Protein AF-0000000082342258 (afdb_homodimer)

Sequence (1936 aa):
MAQPRPCPDQAKRGRPRKYNSTEERKASRAVQQRNQRQSTRAAQRAQEFNQYYSLDVPLSTEIHEAPPTYFPPGEHSIATEIEQLLAPLSPGLGPWEEPMLADPPISPDPAPPILPEGAPNQPTQTDPILDTPGNSHQATEPTLDSVPDPSRSPPTNPADQIHGLAQALTDQLQEHHGCCLQCHAQQEREHETQHAEHPGLGVYLGRVQADGGYPDALSAMTMARREENLAGQTSAARKREIYTGIRPAAADSHPVHVCLDADHQTGSQTGVTFDIDSIMGFAHSLAVAKLGVRWNPTQRPVSDLHSSLYLDPRPVHQVSREGRAHYTRQPVHQIPHYTFGRVVGFEDISLYFLFPRLYREEQQSSRLQEQDFRVWMDQVLLPAIYQHYDGSLVQHYPSSFDHSRFNATARGVEMRSQRVDPVAREQLLFYFLPPDALPLVWTSIQETIQQAGLQQFLDLTILIQGKNLKTLSKAETWEGMMQRFGQHWDNTINPADLSDHCYVDIGKETCPTGTSQVGGPGLLASRLGADPVSPVRPPGQQTLLWRRCCLDSYGAWIQQQHPPQSAPPKQQFYPISLLHDTGSLTLETRRSSPQRRAGLLYTQLYSSVKEVFAAGDVYPFSNPSLETLALDPQLHKTWQHVGGGLSHDPVALVRAYLNMKQRCHAALQGSYMKVFGLREEHRVSLPLYHAIDREFRARHLHQSRLPGVLSGREPFYSLPTSTLLFWIYWNINKFCVGFEMVHSLNDRHFATWEHTRVMMMFLCCLQFSYAGGLVQRVSGCWRDVWFRPDARRPDGLRRCEGLGFQRQMKEYGYAWFLDKLNWDTMTFCQPSAQYMMFNSPSMQTAYRARYAQIRDVRLDFLRVHQAHQWMEEFSSVSPCLDLLQDFLRQLALCVFRKDVFFQVKRLLHPDHAPRALAGEVPLSYDSITDVFLEGAQPIQLLDQRRVAVKSIHSLIAWLWEWKDGRQDMAQPRPCPDQAKRGRPRKYNSTEERKASRAVQQRNQRQSTRAAQRAQEFNQYYSLDVPLSTEIHEAPPTYFPPGEHSIATEIEQLLAPLSPGLGPWEEPMLADPPISPDPAPPILPEGAPNQPTQTDPILDTPGNSHQATEPTLDSVPDPSRSPPTNPADQIHGLAQALTDQLQEHHGCCLQCHAQQEREHETQHAEHPGLGVYLGRVQADGGYPDALSAMTMARREENLAGQTSAARKREIYTGIRPAAADSHPVHVCLDADHQTGSQTGVTFDIDSIMGFAHSLAVAKLGVRWNPTQRPVSDLHSSLYLDPRPVHQVSREGRAHYTRQPVHQIPHYTFGRVVGFEDISLYFLFPRLYREEQQSSRLQEQDFRVWMDQVLLPAIYQHYDGSLVQHYPSSFDHSRFNATARGVEMRSQRVDPVAREQLLFYFLPPDALPLVWTSIQETIQQAGLQQFLDLTILIQGKNLKTLSKAETWEGMMQRFGQHWDNTINPADLSDHCYVDIGKETCPTGTSQVGGPGLLASRLGADPVSPVRPPGQQTLLWRRCCLDSYGAWIQQQHPPQSAPPKQQFYPISLLHDTGSLTLETRRSSPQRRAGLLYTQLYSSVKEVFAAGDVYPFSNPSLETLALDPQLHKTWQHVGGGLSHDPVALVRAYLNMKQRCHAALQGSYMKVFGLREEHRVSLPLYHAIDREFRARHLHQSRLPGVLSGREPFYSLPTSTLLFWIYWNINKFCVGFEMVHSLNDRHFATWEHTRVMMMFLCCLQFSYAGGLVQRVSGCWRDVWFRPDARRPDGLRRCEGLGFQRQMKEYGYAWFLDKLNWDTMTFCQPSAQYMMFNSPSMQTAYRARYAQIRDVRLDFLRVHQAHQWMEEFSSVSPCLDLLQDFLRQLALCVFRKDVFFQVKRLLHPDHAPRALAGEVPLSYDSITDVFLEGAQPIQLLDQRRVAVKSIHSLIAWLWEWKDGRQD

Structure (mmCIF, N/CA/C/O backbone):
data_AF-0000000082342258-model_v1
#
loop_
_entity.id
_entity.type
_entity.pdbx_description
1 polymer 'Uncharacterized protein'
#
loop_
_atom_site.group_PDB
_atom_site.id
_atom_site.type_symbol
_atom_site.label_atom_id
_atom_site.label_alt_id
_atom_site.label_comp_id
_atom_site.label_asym_id
_atom_site.label_entity_id
_atom_site.label_seq_id
_atom_site.pdbx_PDB_ins_code
_atom_site.Cartn_x
_atom_site.Cartn_y
_atom_site.Cartn_z
_atom_site.occupancy
_atom_site.B_iso_or_equiv
_atom_site.auth_seq_id
_atom_site.auth_comp_id
_atom_site.auth_asym_id
_atom_site.auth_atom_id
_atom_site.pdbx_PDB_model_num
ATOM 1 N N . MET A 1 1 ? -3.514 110.688 11.539 1 24.7 1 MET A N 1
ATOM 2 C CA . MET A 1 1 ? -3.609 109.5 12.375 1 24.7 1 MET A CA 1
ATOM 3 C C . MET A 1 1 ? -2.391 108.625 12.188 1 24.7 1 MET A C 1
ATOM 5 O O . MET A 1 1 ? -2.072 108.188 11.062 1 24.7 1 MET A O 1
ATOM 9 N N . ALA A 1 2 ? -1.488 108.562 13.109 1 25.2 2 ALA A N 1
ATOM 10 C CA . ALA A 1 2 ? -0.029 108.625 13.062 1 25.2 2 ALA A CA 1
ATOM 11 C C . ALA A 1 2 ? 0.555 107.25 12.898 1 25.2 2 ALA A C 1
ATOM 13 O O . ALA A 1 2 ? 0.063 106.25 13.5 1 25.2 2 ALA A O 1
ATOM 14 N N . GLN A 1 3 ? 1.097 106.875 11.719 1 27.5 3 GLN A N 1
ATOM 15 C CA . GLN A 1 3 ? 1.539 105.688 11 1 27.5 3 GLN A CA 1
ATOM 16 C C . GLN A 1 3 ? 2.635 104.938 11.773 1 27.5 3 GLN A C 1
ATOM 18 O O . GLN A 1 3 ? 3.77 105.438 11.852 1 27.5 3 GLN A O 1
ATOM 23 N N . PRO A 1 4 ? 2.168 104.562 13.055 1 26.78 4 PRO A N 1
ATOM 24 C CA . PRO A 1 4 ? 3.324 104.438 13.945 1 26.78 4 PRO A CA 1
ATOM 25 C C . PRO A 1 4 ? 4.387 103.5 13.414 1 26.78 4 PRO A C 1
ATOM 27 O O . PRO A 1 4 ? 4.078 102.562 12.625 1 26.78 4 PRO A O 1
ATOM 30 N N . ARG A 1 5 ? 5.613 103.875 13.398 1 27.83 5 ARG A N 1
ATOM 31 C CA . ARG A 1 5 ? 6.902 103.562 12.812 1 27.83 5 ARG A CA 1
ATOM 32 C C . ARG A 1 5 ? 7.367 102.188 13.297 1 27.83 5 ARG A C 1
ATOM 34 O O . ARG A 1 5 ? 7.07 101.75 14.422 1 27.83 5 ARG A O 1
ATOM 41 N N . PRO A 1 6 ? 7.797 101.312 12.352 1 27.89 6 PRO A N 1
ATOM 42 C CA . PRO A 1 6 ? 8.062 99.938 12.188 1 27.89 6 PRO A CA 1
ATOM 43 C C . PRO A 1 6 ? 9.164 99.375 13.117 1 27.89 6 PRO A C 1
ATOM 45 O O . PRO A 1 6 ? 10.266 99.938 13.133 1 27.89 6 PRO A O 1
ATOM 48 N N . CYS A 1 7 ? 8.75 99.125 14.391 1 24.73 7 CYS A N 1
ATOM 49 C CA . CYS A 1 7 ? 9.664 99 15.516 1 24.73 7 CYS A CA 1
ATOM 50 C C . CYS A 1 7 ? 10.852 98.125 15.164 1 24.73 7 CYS A C 1
ATOM 52 O O . CYS A 1 7 ? 10.711 97.188 14.375 1 24.73 7 CYS A O 1
ATOM 54 N N . PRO A 1 8 ? 12.023 98.438 15.617 1 24.84 8 PRO A N 1
ATOM 55 C CA . PRO A 1 8 ? 13.422 98.125 15.336 1 24.84 8 PRO A CA 1
ATOM 56 C C . PRO A 1 8 ? 13.719 96.625 15.508 1 24.84 8 PRO A C 1
ATOM 58 O O . PRO A 1 8 ? 12.945 95.938 16.125 1 24.84 8 PRO A O 1
ATOM 61 N N . ASP A 1 9 ? 14.875 96.125 15.016 1 23.52 9 ASP A N 1
ATOM 62 C CA . ASP A 1 9 ? 15.602 95 14.469 1 23.52 9 ASP A CA 1
ATOM 63 C C . ASP A 1 9 ? 16.016 94 15.57 1 23.52 9 ASP A C 1
ATOM 65 O O . ASP A 1 9 ? 16.797 94.375 16.453 1 23.52 9 ASP A O 1
ATOM 69 N N . GLN A 1 10 ? 15.094 93.375 16.234 1 23.95 10 GLN A N 1
ATOM 70 C CA . GLN A 1 10 ? 15.336 92.562 17.438 1 23.95 10 GLN A CA 1
ATOM 71 C C . GLN A 1 10 ? 16.516 91.625 17.25 1 23.95 10 GLN A C 1
ATOM 73 O O . GLN A 1 10 ? 16.609 90.938 16.25 1 23.95 10 GLN A O 1
ATOM 78 N N . ALA A 1 11 ? 17.578 91.875 17.906 1 25.89 11 ALA A N 1
ATOM 79 C CA . ALA A 1 11 ? 18.938 91.375 18.016 1 25.89 11 ALA A CA 1
ATOM 80 C C . ALA A 1 11 ? 18.953 89.875 18.156 1 25.89 11 ALA A C 1
ATOM 82 O O . ALA A 1 11 ? 18.062 89.312 18.766 1 25.89 11 ALA A O 1
ATOM 83 N N . LYS A 1 12 ? 19.797 89.25 17.312 1 28.06 12 LYS A N 1
ATOM 84 C CA . LYS A 1 12 ? 20.219 87.938 16.844 1 28.06 12 LYS A CA 1
ATOM 85 C C . LYS A 1 12 ? 20.656 87.062 18 1 28.06 12 LYS A C 1
ATOM 87 O O . LYS A 1 12 ? 21.766 87.25 18.531 1 28.06 12 LYS A O 1
ATOM 92 N N . ARG A 1 13 ? 19.797 86.812 18.969 1 29.53 13 ARG A N 1
ATOM 93 C CA . ARG A 1 13 ? 20.219 86.125 20.156 1 29.53 13 ARG A CA 1
ATOM 94 C C . ARG A 1 13 ? 20.969 84.812 19.797 1 29.53 13 ARG A C 1
ATOM 96 O O . ARG A 1 13 ? 20.609 84.125 18.844 1 29.53 13 ARG A O 1
ATOM 103 N N . GLY A 1 14 ? 22.234 84.75 20.062 1 26.38 14 GLY A N 1
ATOM 104 C CA . GLY A 1 14 ? 23.312 83.812 19.812 1 26.38 14 GLY A CA 1
ATOM 105 C C . GLY A 1 14 ? 22.953 82.375 20.141 1 26.38 14 GLY A C 1
ATOM 106 O O . GLY A 1 14 ? 21.953 82.125 20.828 1 26.38 14 GLY A O 1
ATOM 107 N N . ARG A 1 15 ? 23.375 81.438 19.281 1 32.28 15 ARG A N 1
ATOM 108 C CA . ARG A 1 15 ? 23.094 80 19.109 1 32.28 15 ARG A CA 1
ATOM 109 C C . ARG A 1 15 ? 23.281 79.25 20.406 1 32.28 15 ARG A C 1
ATOM 111 O O . ARG A 1 15 ? 24.281 79.375 21.094 1 32.28 15 ARG A O 1
ATOM 118 N N . PRO A 1 16 ? 22.203 78.875 20.984 1 37.62 16 PRO A N 1
ATOM 119 C CA . PRO A 1 16 ? 22.359 78.188 22.266 1 37.62 16 PRO A CA 1
ATOM 120 C C . PRO A 1 16 ? 23.406 77.062 22.219 1 37.62 16 PRO A C 1
ATOM 122 O O . PRO A 1 16 ? 23.656 76.5 21.156 1 37.62 16 PRO A O 1
ATOM 125 N N . ARG A 1 17 ? 24.5 77.062 23.094 1 40.22 17 ARG A N 1
ATOM 126 C CA . ARG A 1 17 ? 25.672 76.188 23.188 1 40.22 17 ARG A CA 1
ATOM 127 C C . ARG A 1 17 ? 25.25 74.688 23.266 1 40.22 17 ARG A C 1
ATOM 129 O O . ARG A 1 17 ? 24.469 74.312 24.141 1 40.22 17 ARG A O 1
ATOM 136 N N . LYS A 1 18 ? 25.156 74.125 22.109 1 43.22 18 LYS A N 1
ATOM 137 C CA . LYS A 1 18 ? 24.656 72.812 21.875 1 43.22 18 LYS A CA 1
ATOM 138 C C . LYS A 1 18 ? 25.219 71.812 22.906 1 43.22 18 LYS A C 1
ATOM 140 O O . LYS A 1 18 ? 24.547 70.812 23.266 1 43.22 18 LYS A O 1
ATOM 145 N N . TYR A 1 19 ? 26.516 71.875 23.047 1 48.44 19 TYR A N 1
ATOM 146 C CA . TYR A 1 19 ? 27.141 70.875 23.906 1 48.44 19 TYR A CA 1
ATOM 147 C C . TYR A 1 19 ? 27.375 71.438 25.312 1 48.44 19 TYR A C 1
ATOM 149 O O . TYR A 1 19 ? 27.812 72.562 25.469 1 48.44 19 TYR A O 1
ATOM 157 N N . ASN A 1 20 ? 26.75 71.125 26.328 1 47.38 20 ASN A N 1
ATOM 158 C CA . ASN A 1 20 ? 26.891 71.75 27.656 1 47.38 20 ASN A CA 1
ATOM 159 C C . ASN A 1 20 ? 28.312 71.562 28.188 1 47.38 20 ASN A C 1
ATOM 161 O O . ASN A 1 20 ? 28.75 72.375 29.047 1 47.38 20 ASN A O 1
ATOM 165 N N . SER A 1 21 ? 29.016 70.438 28.281 1 47.12 21 SER A N 1
ATOM 166 C CA . SER A 1 21 ? 30.391 70.312 28.719 1 47.12 21 SER A CA 1
ATOM 167 C C . SER A 1 21 ? 31.266 69.688 27.609 1 47.12 21 SER A C 1
ATOM 169 O O . SER A 1 21 ? 30.75 69.125 26.641 1 47.12 21 SER A O 1
ATOM 171 N N . THR A 1 22 ? 32.656 70.062 27.562 1 53.72 22 THR A N 1
ATOM 172 C CA . THR A 1 22 ? 33.688 69.625 26.641 1 53.72 22 THR A CA 1
ATOM 173 C C . THR A 1 22 ? 33.719 68.062 26.562 1 53.72 22 THR A C 1
ATOM 175 O O . THR A 1 22 ? 34 67.5 25.5 1 53.72 22 THR A O 1
ATOM 178 N N . GLU A 1 23 ? 33.625 67.5 27.641 1 57.41 23 GLU A N 1
ATOM 179 C CA . GLU A 1 23 ? 33.75 66.062 27.734 1 57.41 23 GLU A CA 1
ATOM 180 C C . GLU A 1 23 ? 32.656 65.312 26.969 1 57.41 23 GLU A C 1
ATOM 182 O O . GLU A 1 23 ? 32.906 64.312 26.297 1 57.41 23 GLU A O 1
ATOM 187 N N . GLU A 1 24 ? 31.469 65.875 27.062 1 57.12 24 GLU A N 1
ATOM 188 C CA . GLU A 1 24 ? 30.344 65.312 26.328 1 57.12 24 GLU A CA 1
ATOM 189 C C . GLU A 1 24 ? 30.547 65.375 24.828 1 57.12 24 GLU A C 1
ATOM 191 O O . GLU A 1 24 ? 30.203 64.5 24.078 1 57.12 24 GLU A O 1
ATOM 196 N N . ARG A 1 25 ? 31.125 66.5 24.375 1 56.03 25 ARG A N 1
ATOM 197 C CA . ARG A 1 25 ? 31.469 66.688 22.969 1 56.03 25 ARG A CA 1
ATOM 198 C C . ARG A 1 25 ? 32.469 65.625 22.5 1 56.03 25 ARG A C 1
ATOM 200 O O . ARG A 1 25 ? 32.344 65.062 21.406 1 56.03 25 ARG A O 1
ATOM 207 N N . LYS A 1 26 ? 33.469 65.438 23.266 1 57.66 26 LYS A N 1
ATOM 208 C CA . LYS A 1 26 ? 34.5 64.438 22.906 1 57.66 26 LYS A CA 1
ATOM 209 C C . LYS A 1 26 ? 33.906 63.031 22.812 1 57.66 26 LYS A C 1
ATOM 211 O O . LYS A 1 26 ? 34.219 62.25 21.891 1 57.66 26 LYS A O 1
ATOM 216 N N . ALA A 1 27 ? 33.031 62.688 23.797 1 57.09 27 ALA A N 1
ATOM 217 C CA . ALA A 1 27 ? 32.375 61.375 23.797 1 57.09 27 ALA A CA 1
ATOM 218 C C . ALA A 1 27 ? 31.5 61.219 22.562 1 57.09 27 ALA A C 1
ATOM 220 O O . ALA A 1 27 ? 31.5 60.156 21.922 1 57.09 27 ALA A O 1
ATOM 221 N N . SER A 1 28 ? 30.797 62.312 22.219 1 56.91 28 SER A N 1
ATOM 222 C CA . SER A 1 28 ? 29.938 62.25 21.047 1 56.91 28 SER A CA 1
ATOM 223 C C . SER A 1 28 ? 30.766 62.156 19.766 1 56.91 28 SER A C 1
ATOM 225 O O . SER A 1 28 ? 30.422 61.406 18.844 1 56.91 28 SER A O 1
ATOM 227 N N . ARG A 1 29 ? 31.844 62.969 19.719 1 54.19 29 ARG A N 1
ATOM 228 C CA . ARG A 1 29 ? 32.75 62.875 18.578 1 54.19 29 ARG A CA 1
ATOM 229 C C . ARG A 1 29 ? 33.375 61.469 18.469 1 54.19 29 ARG A C 1
ATOM 231 O O . ARG A 1 29 ? 33.531 60.938 17.359 1 54.19 29 ARG A O 1
ATOM 238 N N . ALA A 1 30 ? 33.781 60.938 19.641 1 54.09 30 ALA A N 1
ATOM 239 C CA . ALA A 1 30 ? 34.344 59.625 19.625 1 54.09 30 ALA A CA 1
ATOM 240 C C . ALA A 1 30 ? 33.344 58.594 19.109 1 54.09 30 ALA A C 1
ATOM 242 O O . ALA A 1 30 ? 33.688 57.688 18.328 1 54.09 30 ALA A O 1
ATOM 243 N N . VAL A 1 31 ? 32.094 58.719 19.531 1 52.66 31 VAL A N 1
ATOM 244 C CA . VAL A 1 31 ? 31.047 57.812 19.062 1 52.66 31 VAL A CA 1
ATOM 245 C C . VAL A 1 31 ? 30.797 58.031 17.578 1 52.66 31 VAL A C 1
ATOM 247 O O . VAL A 1 31 ? 30.656 57.094 16.812 1 52.66 31 VAL A O 1
ATOM 250 N N . GLN A 1 32 ? 30.828 59.375 17.125 1 55.03 32 GLN A N 1
ATOM 251 C CA . GLN A 1 32 ? 30.641 59.656 15.711 1 55.03 32 GLN A CA 1
ATOM 252 C C . GLN A 1 32 ? 31.797 59.125 14.883 1 55.03 32 GLN A C 1
ATOM 254 O O . GLN A 1 32 ? 31.594 58.562 13.805 1 55.03 32 GLN A O 1
ATOM 259 N N . GLN A 1 33 ? 33.031 59.375 15.398 1 54.47 33 GLN A N 1
ATOM 260 C CA . GLN A 1 33 ? 34.188 58.844 14.68 1 54.47 33 GLN A CA 1
ATOM 261 C C . GLN A 1 33 ? 34.156 57.312 14.648 1 54.47 33 GLN A C 1
ATOM 263 O O . GLN A 1 33 ? 34.5 56.719 13.633 1 54.47 33 GLN A O 1
ATOM 268 N N . ARG A 1 34 ? 33.781 56.656 15.773 1 48.75 34 ARG A N 1
ATOM 269 C CA . ARG A 1 34 ? 33.625 55.219 15.797 1 48.75 34 ARG A CA 1
ATOM 270 C C . ARG A 1 34 ? 32.562 54.75 14.82 1 48.75 34 ARG A C 1
ATOM 272 O O . ARG A 1 34 ? 32.75 53.781 14.078 1 48.75 34 ARG A O 1
ATOM 279 N N . ASN A 1 35 ? 31.438 55.5 14.828 1 48.19 35 ASN A N 1
ATOM 280 C CA . ASN A 1 35 ? 30.375 55.188 13.883 1 48.19 35 ASN A CA 1
ATOM 281 C C . ASN A 1 35 ? 30.812 55.375 12.438 1 48.19 35 ASN A C 1
ATOM 283 O O . ASN A 1 35 ? 30.516 54.562 11.562 1 48.19 35 ASN A O 1
ATOM 287 N N . GLN A 1 36 ? 31.578 56.531 12.172 1 51.56 36 GLN A N 1
ATOM 288 C CA . GLN A 1 36 ? 32.094 56.75 10.828 1 51.56 36 GLN A CA 1
ATOM 289 C C . GLN A 1 36 ? 33.094 55.719 10.422 1 51.56 36 GLN A C 1
ATOM 291 O O . GLN A 1 36 ? 33.094 55.219 9.289 1 51.56 36 GLN A O 1
ATOM 296 N N . ARG A 1 37 ? 34.031 55.375 11.344 1 47.38 37 ARG A N 1
ATOM 297 C CA . ARG A 1 37 ? 35 54.312 11.039 1 47.38 37 ARG A CA 1
ATOM 298 C C . ARG A 1 37 ? 34.281 52.969 10.828 1 47.38 37 ARG A C 1
ATOM 300 O O . ARG A 1 37 ? 34.656 52.219 9.922 1 47.38 37 ARG A O 1
ATOM 307 N N . GLN A 1 38 ? 33.281 52.75 11.641 1 44.03 38 GLN A N 1
ATOM 308 C CA . GLN A 1 38 ? 32.531 51.531 11.469 1 44.03 38 GLN A CA 1
ATOM 309 C C . GLN A 1 38 ? 31.734 51.531 10.164 1 44.03 38 GLN A C 1
ATOM 311 O O . GLN A 1 38 ? 31.656 50.531 9.453 1 44.03 38 GLN A O 1
ATOM 316 N N . SER A 1 39 ? 31.203 52.719 9.797 1 46.47 39 SER A N 1
ATOM 317 C CA . SER A 1 39 ? 30.5 52.844 8.523 1 46.47 39 SER A CA 1
ATOM 318 C C . SER A 1 39 ? 31.453 52.719 7.344 1 46.47 39 SER A C 1
ATOM 320 O O . SER A 1 39 ? 31.141 52.094 6.336 1 46.47 39 SER A O 1
ATOM 322 N N . THR A 1 40 ? 32.625 53.375 7.406 1 47.75 40 THR A N 1
ATOM 323 C CA . THR A 1 40 ? 33.594 53.281 6.328 1 47.75 40 THR A CA 1
ATOM 324 C C . THR A 1 40 ? 34.125 51.844 6.242 1 47.75 40 THR A C 1
ATOM 326 O O . THR A 1 40 ? 34.312 51.312 5.145 1 47.75 40 THR A O 1
ATOM 329 N N . ARG A 1 41 ? 34.375 51.25 7.395 1 41.66 41 ARG A N 1
ATOM 330 C CA . ARG A 1 41 ? 34.812 49.875 7.379 1 41.66 41 ARG A CA 1
ATOM 331 C C . ARG A 1 41 ? 33.719 48.938 6.902 1 41.66 41 ARG A C 1
ATOM 333 O O . ARG A 1 41 ? 33.969 47.969 6.164 1 41.66 41 ARG A O 1
ATOM 340 N N . ALA A 1 42 ? 32.5 49.219 7.227 1 42.44 42 ALA A N 1
ATOM 341 C CA . ALA A 1 42 ? 31.375 48.438 6.703 1 42.44 42 ALA A CA 1
ATOM 342 C C . ALA A 1 42 ? 31.219 48.656 5.199 1 42.44 42 ALA A C 1
ATOM 344 O O . ALA A 1 42 ? 30.969 47.688 4.461 1 42.44 42 ALA A O 1
ATOM 345 N N . ALA A 1 43 ? 31.391 49.875 4.684 1 45.62 43 ALA A N 1
ATOM 346 C CA . ALA A 1 43 ? 31.375 50.125 3.246 1 45.62 43 ALA A CA 1
ATOM 347 C C . ALA A 1 43 ? 32.562 49.438 2.557 1 45.62 43 ALA A C 1
ATOM 349 O O . ALA A 1 43 ? 32.406 48.875 1.481 1 45.62 43 ALA A O 1
ATOM 350 N N . GLN A 1 44 ? 33.75 49.531 3.137 1 43.47 44 GLN A N 1
ATOM 351 C CA . GLN A 1 44 ? 34.906 48.875 2.562 1 43.47 44 GLN A CA 1
ATOM 352 C C . GLN A 1 44 ? 34.75 47.344 2.625 1 43.47 44 GLN A C 1
ATOM 354 O O . GLN A 1 44 ? 35.062 46.656 1.663 1 43.47 44 GLN A O 1
ATOM 359 N N . ARG A 1 45 ? 34.188 46.875 3.67 1 38.62 45 ARG A N 1
ATOM 360 C CA . ARG A 1 45 ? 33.906 45.438 3.748 1 38.62 45 ARG A CA 1
ATOM 361 C C . ARG A 1 45 ? 32.844 45.031 2.707 1 38.62 45 ARG A C 1
ATOM 363 O O . ARG A 1 45 ? 33 44 2.074 1 38.62 45 ARG A O 1
ATOM 370 N N . ALA A 1 46 ? 31.859 45.875 2.492 1 39.31 46 ALA A N 1
ATOM 371 C CA . ALA A 1 46 ? 30.875 45.594 1.446 1 39.31 46 ALA A CA 1
ATOM 372 C C . ALA A 1 46 ? 31.531 45.625 0.065 1 39.31 46 ALA A C 1
ATOM 374 O O . ALA A 1 46 ? 31.219 44.781 -0.789 1 39.31 46 ALA A O 1
ATOM 375 N N . GLN A 1 47 ? 32.406 46.625 -0.209 1 39.53 47 GLN A N 1
ATOM 376 C CA . GLN A 1 47 ? 33.125 46.656 -1.48 1 39.53 47 GLN A CA 1
ATOM 377 C C . GLN A 1 47 ? 34.062 45.469 -1.627 1 39.53 47 GLN A C 1
ATOM 379 O O . GLN A 1 47 ? 34.125 44.844 -2.693 1 39.53 47 GLN A O 1
ATOM 384 N N . GLU A 1 48 ? 34.781 45.156 -0.671 1 35.5 48 GLU A N 1
ATOM 385 C CA . GLU A 1 48 ? 35.719 44.031 -0.703 1 35.5 48 GLU A CA 1
ATOM 386 C C . GLU A 1 48 ? 35 42.688 -0.783 1 35.5 48 GLU A C 1
ATOM 388 O O . GLU A 1 48 ? 35.406 41.812 -1.523 1 35.5 48 GLU A O 1
ATOM 393 N N . PHE A 1 49 ? 33.875 42.594 -0.067 1 31.5 49 PHE A N 1
ATOM 394 C CA . PHE A 1 49 ? 33 41.438 -0.268 1 31.5 49 PHE A CA 1
ATOM 395 C C . PHE A 1 49 ? 32.562 41.312 -1.726 1 31.5 49 PHE A C 1
ATOM 397 O O . PHE A 1 49 ? 32.656 40.25 -2.324 1 31.5 49 PHE A O 1
ATOM 404 N N . ASN A 1 50 ? 32.188 42.438 -2.357 1 34.16 50 ASN A N 1
ATOM 405 C CA . ASN A 1 50 ? 31.859 42.406 -3.779 1 34.16 50 ASN A CA 1
ATOM 406 C C . ASN A 1 50 ? 33.062 42 -4.617 1 34.16 50 ASN A C 1
ATOM 408 O O . ASN A 1 50 ? 32.938 41.312 -5.617 1 34.16 50 ASN A O 1
ATOM 412 N N . GLN A 1 51 ? 34.281 42.5 -4.305 1 32.81 51 GLN A N 1
ATOM 413 C CA . GLN A 1 51 ? 35.469 42.125 -5.066 1 32.81 51 GLN A CA 1
ATOM 414 C C . GLN A 1 51 ? 35.812 40.656 -4.879 1 32.81 51 GLN A C 1
ATOM 416 O O . GLN A 1 51 ? 36.25 40 -5.82 1 32.81 51 GLN A O 1
ATOM 421 N N . TYR A 1 52 ? 35.75 40.188 -3.631 1 32.41 52 TYR A N 1
ATOM 422 C CA . TYR A 1 52 ? 36.094 38.812 -3.375 1 32.41 52 TYR A CA 1
ATOM 423 C C . TYR A 1 52 ? 35.188 37.875 -4.141 1 32.41 52 TYR A C 1
ATOM 425 O O . TYR A 1 52 ? 35.625 36.844 -4.652 1 32.41 52 TYR A O 1
ATOM 433 N N . TYR A 1 53 ? 33.844 38.125 -4.039 1 30.33 53 TYR A N 1
ATOM 434 C CA . TYR A 1 53 ? 32.938 37.25 -4.773 1 30.33 53 TYR A CA 1
ATOM 435 C C . TYR A 1 53 ? 33 37.531 -6.27 1 30.33 53 TYR A C 1
ATOM 437 O O . TYR A 1 53 ? 32.25 36.906 -7.047 1 30.33 53 TYR A O 1
ATOM 445 N N . SER A 1 54 ? 33.625 38.688 -6.582 1 27.83 54 SER A N 1
ATOM 446 C CA . SER A 1 54 ? 33.875 38.844 -8.016 1 27.83 54 SER A CA 1
ATOM 447 C C . SER A 1 54 ? 35.031 37.938 -8.461 1 27.83 54 SER A C 1
ATOM 449 O O . SER A 1 54 ? 36.031 37.812 -7.742 1 27.83 54 SER A O 1
ATOM 451 N N . LEU A 1 55 ? 34.812 37 -9.297 1 30.7 55 LEU A N 1
ATOM 452 C CA . LEU A 1 55 ? 35.562 35.906 -9.859 1 30.7 55 LEU A CA 1
ATOM 453 C C . LEU A 1 55 ? 36.969 36.375 -10.305 1 30.7 55 LEU A C 1
ATOM 455 O O . LEU A 1 55 ? 37.812 35.531 -10.625 1 30.7 55 LEU A O 1
ATOM 459 N N . ASP A 1 56 ? 37.156 37.719 -10.641 1 29.72 56 ASP A N 1
ATOM 460 C CA . ASP A 1 56 ? 38.25 37.938 -11.586 1 29.72 56 ASP A CA 1
ATOM 461 C C . ASP A 1 56 ? 39.594 37.938 -10.867 1 29.72 56 ASP A C 1
ATOM 463 O O . ASP A 1 56 ? 40.594 38.438 -11.414 1 29.72 56 ASP A O 1
ATOM 467 N N . VAL A 1 57 ? 39.625 37.969 -9.547 1 28.42 57 VAL A N 1
ATOM 468 C CA . VAL A 1 57 ? 40.969 38.281 -9.125 1 28.42 57 VAL A CA 1
ATOM 469 C C . VAL A 1 57 ? 41.875 37.031 -9.32 1 28.42 57 VAL A C 1
ATOM 471 O O . VAL A 1 57 ? 41.531 35.969 -8.852 1 28.42 57 VAL A O 1
ATOM 474 N N . PRO A 1 58 ? 42.875 37.062 -10.266 1 27.34 58 PRO A N 1
ATOM 475 C CA . PRO A 1 58 ? 43.844 36 -10.508 1 27.34 58 PRO A CA 1
ATOM 476 C C . PRO A 1 58 ? 44.594 35.594 -9.25 1 27.34 58 PRO A C 1
ATOM 478 O O . PRO A 1 58 ? 45.125 36.469 -8.539 1 27.34 58 PRO A O 1
ATOM 481 N N . LEU A 1 59 ? 44.125 34.656 -8.492 1 27.52 59 LEU A N 1
ATOM 482 C CA . LEU A 1 59 ? 44.875 34.125 -7.375 1 27.52 59 LEU A CA 1
ATOM 483 C C . LEU A 1 59 ? 46.344 33.906 -7.766 1 27.52 59 LEU A C 1
ATOM 485 O O . LEU A 1 59 ? 46.656 33.156 -8.68 1 27.52 59 LEU A O 1
ATOM 489 N N . SER A 1 60 ? 47.156 34.969 -7.77 1 25.64 60 SER A N 1
ATOM 490 C CA . SER A 1 60 ? 48.625 34.812 -7.906 1 25.64 60 SER A CA 1
ATOM 491 C C . SER A 1 60 ? 49.156 33.812 -6.906 1 25.64 60 SER A C 1
ATOM 493 O O . SER A 1 60 ? 49 33.969 -5.695 1 25.64 60 SER A O 1
ATOM 495 N N . THR A 1 61 ? 49.188 32.531 -7.223 1 25.31 61 THR A N 1
ATOM 496 C CA . THR A 1 61 ? 49.688 31.328 -6.531 1 25.31 61 THR A CA 1
ATOM 497 C C . THR A 1 61 ? 51.156 31.484 -6.156 1 25.31 61 THR A C 1
ATOM 499 O O . THR A 1 61 ? 51.844 30.484 -5.902 1 25.31 61 THR A O 1
ATOM 502 N N . GLU A 1 62 ? 51.75 32.625 -6.137 1 26.16 62 GLU A N 1
ATOM 503 C CA . GLU A 1 62 ? 53.188 32.562 -5.754 1 26.16 62 GLU A CA 1
ATOM 504 C C . GLU A 1 62 ? 53.312 32.156 -4.293 1 26.16 62 GLU A C 1
ATOM 506 O O . GLU A 1 62 ? 53 32.938 -3.387 1 26.16 62 GLU A O 1
ATOM 511 N N . ILE A 1 63 ? 53.125 30.891 -3.98 1 26.12 63 ILE A N 1
ATOM 512 C CA . ILE A 1 63 ? 53.406 30.328 -2.664 1 26.12 63 ILE A CA 1
ATOM 513 C C . ILE A 1 63 ? 54.875 30.547 -2.312 1 26.12 63 ILE A C 1
ATOM 515 O O . ILE A 1 63 ? 55.75 30.016 -2.982 1 26.12 63 ILE A O 1
ATOM 519 N N . HIS A 1 64 ? 55.281 31.672 -1.828 1 24.61 64 HIS A N 1
ATOM 520 C CA . HIS A 1 64 ? 56.594 31.828 -1.244 1 24.61 64 HIS A CA 1
ATOM 521 C C . HIS A 1 64 ? 56.844 30.781 -0.168 1 24.61 64 HIS A C 1
ATOM 523 O O . HIS A 1 64 ? 55.969 30.5 0.664 1 24.61 64 HIS A O 1
ATOM 529 N N . GLU A 1 65 ? 57.781 29.828 -0.382 1 27.03 65 GLU A N 1
ATOM 530 C CA . GLU A 1 65 ? 58.312 28.703 0.401 1 27.03 65 GLU A CA 1
ATOM 531 C C . GLU A 1 65 ? 58.844 29.188 1.75 1 27.03 65 GLU A C 1
ATOM 533 O O . GLU A 1 65 ? 60.031 29.578 1.864 1 27.03 65 GLU A O 1
ATOM 538 N N . ALA A 1 66 ? 58.219 30.078 2.504 1 28.25 66 ALA A N 1
ATOM 539 C CA . ALA A 1 66 ? 58.875 30.344 3.783 1 28.25 66 ALA A CA 1
ATOM 540 C C . ALA A 1 66 ? 58.875 29.109 4.672 1 28.25 66 ALA A C 1
ATOM 542 O O . ALA A 1 66 ? 57.938 28.312 4.648 1 28.25 66 ALA A O 1
ATOM 543 N N . PRO A 1 67 ? 60.094 28.656 5.195 1 27.45 67 PRO A N 1
ATOM 544 C CA . PRO A 1 67 ? 60.312 27.484 6.051 1 27.45 67 PRO A CA 1
ATOM 545 C C . PRO A 1 67 ? 59.344 27.453 7.23 1 27.45 67 PRO A C 1
ATOM 547 O O . PRO A 1 67 ? 58.938 28.5 7.746 1 27.45 67 PRO A O 1
ATOM 550 N N . PRO A 1 68 ? 58.625 26.359 7.402 1 27.88 68 PRO A N 1
ATOM 551 C CA . PRO A 1 68 ? 57.656 26.234 8.484 1 27.88 68 PRO A CA 1
ATOM 552 C C . PRO A 1 68 ? 58.25 26.484 9.859 1 27.88 68 PRO A C 1
ATOM 554 O O . PRO A 1 68 ? 59.312 25.938 10.172 1 27.88 68 PRO A O 1
ATOM 557 N N . THR A 1 69 ? 58.281 27.656 10.438 1 26.7 69 THR A N 1
ATOM 558 C CA . THR A 1 69 ? 58.719 27.938 11.805 1 26.7 69 THR A CA 1
ATOM 559 C C . THR A 1 69 ? 58.031 27 12.789 1 26.7 69 THR A C 1
ATOM 561 O O . THR A 1 69 ? 56.812 26.938 12.852 1 26.7 69 THR A O 1
ATOM 564 N N . TYR A 1 70 ? 58.781 25.922 13.227 1 26.44 70 TYR A N 1
ATOM 565 C CA . TYR A 1 70 ? 58.406 24.953 14.258 1 26.44 70 TYR A CA 1
ATOM 566 C C . TYR A 1 70 ? 58.219 25.641 15.602 1 26.44 70 TYR A C 1
ATOM 568 O O . TYR A 1 70 ? 59.125 26.312 16.094 1 26.44 70 TYR A O 1
ATOM 576 N N . PHE A 1 71 ? 57.062 26 16.094 1 28.78 71 PHE A N 1
ATOM 577 C CA . PHE A 1 71 ? 56.875 26.547 17.438 1 28.78 71 PHE A CA 1
ATOM 578 C C . PHE A 1 71 ? 56.938 25.453 18.484 1 28.78 71 PHE A C 1
ATOM 580 O O . PHE A 1 71 ? 56.312 24.406 18.328 1 28.78 71 PHE A O 1
ATOM 587 N N . PRO A 1 72 ? 57.938 25.453 19.281 1 28.25 72 PRO A N 1
ATOM 588 C CA . PRO A 1 72 ? 58 24.484 20.375 1 28.25 72 PRO A CA 1
ATOM 589 C C . PRO A 1 72 ? 56.719 24.422 21.203 1 28.25 72 PRO A C 1
ATOM 591 O O . PRO A 1 72 ? 56 25.406 21.281 1 28.25 72 PRO A O 1
ATOM 594 N N . PRO A 1 73 ? 56.25 23.234 21.672 1 31.12 73 PRO A N 1
ATOM 595 C CA . PRO A 1 73 ? 54.969 23 22.328 1 31.12 73 PRO A CA 1
ATOM 596 C C . PRO A 1 73 ? 54.688 23.984 23.453 1 31.12 73 PRO A C 1
ATOM 598 O O . PRO A 1 73 ? 53.531 24.109 23.906 1 31.12 73 PRO A O 1
ATOM 601 N N . GLY A 1 74 ? 55.625 24.375 24.359 1 30.98 74 GLY A N 1
ATOM 602 C CA . GLY A 1 74 ? 55.438 25.016 25.656 1 30.98 74 GLY A CA 1
ATOM 603 C C . GLY A 1 74 ? 54.938 26.453 25.547 1 30.98 74 GLY A C 1
ATOM 604 O O . GLY A 1 74 ? 54.594 27.078 26.547 1 30.98 74 GLY A O 1
ATOM 605 N N . GLU A 1 75 ? 55.656 27.266 24.734 1 30.45 75 GLU A N 1
ATOM 606 C CA . GLU A 1 75 ? 55.438 28.703 24.812 1 30.45 75 GLU A CA 1
ATOM 607 C C . GLU A 1 75 ? 54.031 29.078 24.312 1 30.45 75 GLU A C 1
ATOM 609 O O . GLU A 1 75 ? 53.531 28.5 23.344 1 30.45 75 GLU A O 1
ATOM 614 N N . HIS A 1 76 ? 53.188 29.688 25.266 1 31.86 76 HIS A N 1
ATOM 615 C CA . HIS A 1 76 ? 51.844 30.234 25.156 1 31.86 76 HIS A CA 1
ATOM 616 C C . HIS A 1 76 ? 51.625 30.906 23.812 1 31.86 76 HIS A C 1
ATOM 618 O O . HIS A 1 76 ? 52.156 32 23.562 1 31.86 76 HIS A O 1
ATOM 624 N N . SER A 1 77 ? 51.812 30.234 22.766 1 30.64 77 SER A N 1
ATOM 625 C CA . SER A 1 77 ? 51.969 30.625 21.359 1 30.64 77 SER A CA 1
ATOM 626 C C . SER A 1 77 ? 50.875 31.625 20.953 1 30.64 77 SER A C 1
ATOM 628 O O . SER A 1 77 ? 49.875 31.797 21.672 1 30.64 77 SER A O 1
ATOM 630 N N . ILE A 1 78 ? 50.906 31.953 19.672 1 32.19 78 ILE A N 1
ATOM 631 C CA . ILE A 1 78 ? 50.156 32.906 18.891 1 32.19 78 ILE A CA 1
ATOM 632 C C . ILE A 1 78 ? 48.656 32.688 19.125 1 32.19 78 ILE A C 1
ATOM 634 O O . ILE A 1 78 ? 47.844 33.594 18.859 1 32.19 78 ILE A O 1
ATOM 638 N N . ALA A 1 79 ? 48.344 31.531 19.547 1 32.44 79 ALA A N 1
ATOM 639 C CA . ALA A 1 79 ? 46.906 31.281 19.703 1 32.44 79 ALA A CA 1
ATOM 640 C C . ALA A 1 79 ? 46.312 32.156 20.812 1 32.44 79 ALA A C 1
ATOM 642 O O . ALA A 1 79 ? 45.25 32.719 20.656 1 32.44 79 ALA A O 1
ATOM 643 N N . THR A 1 80 ? 47.062 32.25 21.938 1 33.69 80 THR A N 1
ATOM 644 C CA . THR A 1 80 ? 46.562 33.062 23.047 1 33.69 80 THR A CA 1
ATOM 645 C C . THR A 1 80 ? 46.562 34.531 22.688 1 33.69 80 THR A C 1
ATOM 647 O O . THR A 1 80 ? 45.656 35.281 23.125 1 33.69 80 THR A O 1
ATOM 650 N N . GLU A 1 81 ? 47.625 35 22.047 1 30.92 81 GLU A N 1
ATOM 651 C CA . GLU A 1 81 ? 47.656 36.406 21.688 1 30.92 81 GLU A CA 1
ATOM 652 C C . GLU A 1 81 ? 46.594 36.75 20.656 1 30.92 81 GLU A C 1
ATOM 654 O O . GLU A 1 81 ? 45.969 37.812 20.734 1 30.92 81 GLU A O 1
ATOM 659 N N . ILE A 1 82 ? 46.5 35.875 19.656 1 35.44 82 ILE A N 1
ATOM 660 C CA . ILE A 1 82 ? 45.438 36.125 18.672 1 35.44 82 ILE A CA 1
ATOM 661 C C . ILE A 1 82 ? 44.094 35.906 19.312 1 35.44 82 ILE A C 1
ATOM 663 O O . ILE A 1 82 ? 43.125 36.594 18.969 1 35.44 82 ILE A O 1
ATOM 667 N N . GLU A 1 83 ? 44.094 34.938 20.281 1 36.59 83 GLU A N 1
ATOM 668 C CA . GLU A 1 83 ? 42.812 34.688 20.953 1 36.59 83 GLU A CA 1
ATOM 669 C C . GLU A 1 83 ? 42.312 35.969 21.625 1 36.59 83 GLU A C 1
ATOM 671 O O . GLU A 1 83 ? 41.094 36.188 21.656 1 36.59 83 GLU A O 1
ATOM 676 N N . GLN A 1 84 ? 43.25 36.719 22.25 1 33.12 84 GLN A N 1
ATOM 677 C CA . GLN A 1 84 ? 42.844 37.938 22.922 1 33.12 84 GLN A CA 1
ATOM 678 C C . GLN A 1 84 ? 42.281 38.938 21.922 1 33.12 84 GLN A C 1
ATOM 680 O O . GLN A 1 84 ? 41.531 39.844 22.297 1 33.12 84 GLN A O 1
ATOM 685 N N . LEU A 1 85 ? 42.875 39 20.781 1 32.91 85 LEU A N 1
ATOM 686 C CA . LEU A 1 85 ? 42.438 39.938 19.781 1 32.91 85 LEU A CA 1
ATOM 687 C C . LEU A 1 85 ? 41.281 39.406 18.969 1 32.91 85 LEU A C 1
ATOM 689 O O . LEU A 1 85 ? 40.688 40.125 18.172 1 32.91 85 LEU A O 1
ATOM 693 N N . LEU A 1 86 ? 41.219 38.062 18.969 1 35.66 86 LEU A N 1
ATOM 694 C CA . LEU A 1 86 ? 40.188 37.438 18.156 1 35.66 86 LEU A CA 1
ATOM 695 C C . LEU A 1 86 ? 38.875 37.344 18.906 1 35.66 86 LEU A C 1
ATOM 697 O O . LEU A 1 86 ? 38.844 37.219 20.125 1 35.66 86 LEU A O 1
ATOM 701 N N . ALA A 1 87 ? 37.906 37.906 18.375 1 36.34 87 ALA A N 1
ATOM 702 C CA . ALA A 1 87 ? 36.594 37.688 18.953 1 36.34 87 ALA A CA 1
ATOM 703 C C . ALA A 1 87 ? 36.344 36.219 19.266 1 36.34 87 ALA A C 1
ATOM 705 O O . ALA A 1 87 ? 36.875 35.344 18.578 1 36.34 87 ALA A O 1
ATOM 706 N N . PRO A 1 88 ? 36.156 35.875 20.5 1 36.25 88 PRO A N 1
ATOM 707 C CA . PRO A 1 88 ? 35.875 34.5 20.891 1 36.25 88 PRO A CA 1
ATOM 708 C C . PRO A 1 88 ? 35.062 33.75 19.859 1 36.25 88 PRO A C 1
ATOM 710 O O . PRO A 1 88 ? 34.312 34.344 19.094 1 36.25 88 PRO A O 1
ATOM 713 N N . LEU A 1 89 ? 35.375 32.469 19.594 1 41.19 89 LEU A N 1
ATOM 714 C CA . LEU A 1 89 ? 34.656 31.578 18.719 1 41.19 89 LEU A CA 1
ATOM 715 C C . LEU A 1 89 ? 33.156 31.672 18.969 1 41.19 89 LEU A C 1
ATOM 717 O O . LEU A 1 89 ? 32.688 31.656 20.109 1 41.19 89 LEU A O 1
ATOM 721 N N . SER A 1 90 ? 32.438 32.375 18.281 1 33.72 90 SER A N 1
ATOM 722 C CA . SER A 1 90 ? 30.984 32.344 18.312 1 33.72 90 SER A CA 1
ATOM 723 C C . SER A 1 90 ? 30.438 31.172 17.484 1 33.72 90 SER A C 1
ATOM 725 O O . SER A 1 90 ? 30.672 31.109 16.281 1 33.72 90 SER A O 1
ATOM 727 N N . PRO A 1 91 ? 29.484 30.219 18.266 1 43.69 91 PRO A N 1
ATOM 728 C CA . PRO A 1 91 ? 29.234 30.031 19.688 1 43.69 91 PRO A CA 1
ATOM 729 C C . PRO A 1 91 ? 30.406 29.391 20.422 1 43.69 91 PRO A C 1
ATOM 731 O O . PRO A 1 91 ? 31.25 28.766 19.797 1 43.69 91 PRO A O 1
ATOM 734 N N . GLY A 1 92 ? 30.562 29.719 21.672 1 40.72 92 GLY A N 1
ATOM 735 C CA . GLY A 1 92 ? 31.562 29.078 22.5 1 40.72 92 GLY A CA 1
ATOM 736 C C . GLY A 1 92 ? 31.469 27.562 22.5 1 40.72 92 GLY A C 1
ATOM 737 O O . GLY A 1 92 ? 30.406 27.016 22.188 1 40.72 92 GLY A O 1
ATOM 738 N N . LEU A 1 93 ? 32.5 26.922 22.5 1 39.59 93 LEU A N 1
ATOM 739 C CA . LEU A 1 93 ? 32.594 25.453 22.484 1 39.59 93 LEU A CA 1
ATOM 740 C C . LEU A 1 93 ? 31.75 24.844 23.578 1 39.59 93 LEU A C 1
ATOM 742 O O . LEU A 1 93 ? 32.281 24.344 24.578 1 39.59 93 LEU A O 1
ATOM 746 N N . GLY A 1 94 ? 30.672 25.438 23.969 1 37.53 94 GLY A N 1
ATOM 747 C CA . GLY A 1 94 ? 29.891 24.812 25.031 1 37.53 94 GLY A CA 1
ATOM 748 C C . GLY A 1 94 ? 29.312 23.469 24.656 1 37.53 94 GLY A C 1
ATOM 749 O O . GLY A 1 94 ? 29.344 23.078 23.484 1 37.53 94 GLY A O 1
ATOM 750 N N . PRO A 1 95 ? 29 22.656 25.719 1 35.5 95 PRO A N 1
ATOM 751 C CA . PRO A 1 95 ? 28.484 21.312 25.5 1 35.5 95 PRO A CA 1
ATOM 752 C C . PRO A 1 95 ? 27.234 21.281 24.641 1 35.5 95 PRO A C 1
ATOM 754 O O . PRO A 1 95 ? 26.5 22.281 24.594 1 35.5 95 PRO A O 1
ATOM 757 N N . TRP A 1 96 ? 27.109 20.297 23.969 1 39.09 96 TRP A N 1
ATOM 758 C CA . TRP A 1 96 ? 26.062 19.906 23.031 1 39.09 96 TRP A CA 1
ATOM 759 C C . TRP A 1 96 ? 24.703 19.891 23.719 1 39.09 96 TRP A C 1
ATOM 761 O O . TRP A 1 96 ? 24.531 19.266 24.781 1 39.09 96 TRP A O 1
ATOM 771 N N . GLU A 1 97 ? 24.016 20.859 23.672 1 39.06 97 GLU A N 1
ATOM 772 C CA . GLU A 1 97 ? 22.656 20.703 24.188 1 39.06 97 GLU A CA 1
ATOM 773 C C . GLU A 1 97 ? 21.797 19.891 23.219 1 39.06 97 GLU A C 1
ATOM 775 O O . GLU A 1 97 ? 21.906 20.062 22 1 39.06 97 GLU A O 1
ATOM 780 N N . GLU A 1 98 ? 21.281 18.875 23.672 1 38.06 98 GLU A N 1
ATOM 781 C CA . GLU A 1 98 ? 20.359 18.016 22.953 1 38.06 98 GLU A CA 1
ATOM 782 C C . GLU A 1 98 ? 19.281 18.844 22.25 1 38.06 98 GLU A C 1
ATOM 784 O O . GLU A 1 98 ? 18.625 19.672 22.875 1 38.06 98 GLU A O 1
ATOM 789 N N . PRO A 1 99 ? 19.469 18.938 21.094 1 37.75 99 PRO A N 1
ATOM 790 C CA . PRO A 1 99 ? 18.422 19.703 20.406 1 37.75 99 PRO A CA 1
ATOM 791 C C . PRO A 1 99 ? 17.016 19.25 20.766 1 37.75 99 PRO A C 1
ATOM 793 O O . PRO A 1 99 ? 16.75 18.047 20.844 1 37.75 99 PRO A O 1
ATOM 796 N N . MET A 1 100 ? 16.297 19.984 21.453 1 32.81 100 MET A N 1
ATOM 797 C CA . MET A 1 100 ? 14.891 19.719 21.703 1 32.81 100 MET A CA 1
ATOM 798 C C . MET A 1 100 ? 14.133 19.531 20.406 1 32.81 100 MET A C 1
ATOM 800 O O . MET A 1 100 ? 14.102 20.422 19.547 1 32.81 100 MET A O 1
ATOM 804 N N . LEU A 1 101 ? 14.047 18.453 19.922 1 35.34 101 LEU A N 1
ATOM 805 C CA . LEU A 1 101 ? 13.227 18.109 18.75 1 35.34 101 LEU A CA 1
ATOM 806 C C . LEU A 1 101 ? 11.844 18.734 18.859 1 35.34 101 LEU A C 1
ATOM 808 O O . LEU A 1 101 ? 11.164 18.562 19.891 1 35.34 101 LEU A O 1
ATOM 812 N N . ALA A 1 102 ? 11.617 19.719 18.172 1 36 102 ALA A N 1
ATOM 813 C CA . ALA A 1 102 ? 10.289 20.312 18.047 1 36 102 ALA A CA 1
ATOM 814 C C . ALA A 1 102 ? 9.25 19.234 17.719 1 36 102 ALA A C 1
ATOM 816 O O . ALA A 1 102 ? 9.531 18.297 16.969 1 36 102 ALA A O 1
ATOM 817 N N . ASP A 1 103 ? 8.25 19.047 18.469 1 36.84 103 ASP A N 1
ATOM 818 C CA . ASP A 1 103 ? 7.078 18.219 18.203 1 36.84 103 ASP A CA 1
ATOM 819 C C . ASP A 1 103 ? 6.484 18.531 16.828 1 36.84 103 ASP A C 1
ATOM 821 O O . ASP A 1 103 ? 6.477 19.688 16.406 1 36.84 103 ASP A O 1
ATOM 825 N N . PRO A 1 104 ? 6.426 17.641 16.047 1 38.59 104 PRO A N 1
ATOM 826 C CA . PRO A 1 104 ? 5.789 17.922 14.758 1 38.59 104 PRO A CA 1
ATOM 827 C C . PRO A 1 104 ? 4.547 18.797 14.898 1 38.59 104 PRO A C 1
ATOM 829 O O . PRO A 1 104 ? 3.912 18.828 15.953 1 38.59 104 PRO A O 1
ATOM 832 N N . PRO A 1 105 ? 4.527 19.703 14.094 1 37.34 105 PRO A N 1
ATOM 833 C CA . PRO A 1 105 ? 3.27 20.438 14.141 1 37.34 105 PRO A CA 1
ATOM 834 C C . PRO A 1 105 ? 2.068 19.547 14.445 1 37.34 105 PRO A C 1
ATOM 836 O O . PRO A 1 105 ? 2.107 18.344 14.188 1 37.34 105 PRO A O 1
ATOM 839 N N . ILE A 1 106 ? 1.2 19.969 15.188 1 35.44 106 ILE A N 1
ATOM 840 C CA . ILE A 1 106 ? -0.013 19.281 15.602 1 35.44 106 ILE A CA 1
ATOM 841 C C . ILE A 1 106 ? -0.631 18.547 14.414 1 35.44 106 ILE A C 1
ATOM 843 O O . ILE A 1 106 ? -1.101 19.188 13.461 1 35.44 106 ILE A O 1
ATOM 847 N N . SER A 1 107 ? 0.03 17.547 13.898 1 33.31 107 SER A N 1
ATOM 848 C CA . SER A 1 107 ? -0.925 16.719 13.18 1 33.31 107 SER A CA 1
ATOM 849 C C . SER A 1 107 ? -2.193 16.484 14 1 33.31 107 SER A C 1
ATOM 851 O O . SER A 1 107 ? -2.123 16.219 15.195 1 33.31 107 SER A O 1
ATOM 853 N N . PRO A 1 108 ? -3.221 16.953 13.555 1 30.7 108 PRO A N 1
ATOM 854 C CA . PRO A 1 108 ? -4.328 16.438 14.367 1 30.7 108 PRO A CA 1
ATOM 855 C C . PRO A 1 108 ? -4.188 14.945 14.688 1 30.7 108 PRO A C 1
ATOM 857 O O . PRO A 1 108 ? -5.18 14.281 14.992 1 30.7 108 PRO A O 1
ATOM 860 N N . ASP A 1 109 ? -3.148 14.32 14.273 1 29.33 109 ASP A N 1
ATOM 861 C CA . ASP A 1 109 ? -3.25 12.969 14.82 1 29.33 109 ASP A CA 1
ATOM 862 C C . ASP A 1 109 ? -3.195 12.992 16.344 1 29.33 109 ASP A C 1
ATOM 864 O O . ASP A 1 109 ? -2.689 13.945 16.938 1 29.33 109 ASP A O 1
ATOM 868 N N . PRO A 1 110 ? -3.658 11.867 17 1 27.66 110 PRO A N 1
ATOM 869 C CA . PRO A 1 110 ? -3.568 11.703 18.453 1 27.66 110 PRO A CA 1
ATOM 870 C C . PRO A 1 110 ? -2.186 12.055 19 1 27.66 110 PRO A C 1
ATOM 872 O O . PRO A 1 110 ? -1.215 12.117 18.25 1 27.66 110 PRO A O 1
ATOM 875 N N . ALA A 1 111 ? -2.021 12.211 20.25 1 24.75 111 ALA A N 1
ATOM 876 C CA . ALA A 1 111 ? -1.043 12.531 21.281 1 24.75 111 ALA A CA 1
ATOM 877 C C . ALA A 1 111 ? 0.284 11.82 21.031 1 24.75 111 ALA A C 1
ATOM 879 O O . ALA A 1 111 ? 0.319 10.609 20.828 1 24.75 111 ALA A O 1
ATOM 880 N N . PRO A 1 112 ? 1.24 12.359 20.406 1 28.05 112 PRO A N 1
ATOM 881 C CA . PRO A 1 112 ? 2.518 11.648 20.484 1 28.05 112 PRO A CA 1
ATOM 882 C C . PRO A 1 112 ? 2.822 11.148 21.891 1 28.05 112 PRO A C 1
ATOM 884 O O . PRO A 1 112 ? 2.365 11.734 22.875 1 28.05 112 PRO A O 1
ATOM 887 N N . PRO A 1 113 ? 3.158 9.859 22.109 1 23.03 113 PRO A N 1
ATOM 888 C CA . PRO A 1 113 ? 3.463 9.445 23.484 1 23.03 113 PRO A CA 1
ATOM 889 C C . PRO A 1 113 ? 4.5 10.344 24.156 1 23.03 113 PRO A C 1
ATOM 891 O O . PRO A 1 113 ? 5.371 10.898 23.484 1 23.03 113 PRO A O 1
ATOM 894 N N . ILE A 1 114 ? 4.203 10.953 25.281 1 22.03 114 ILE A N 1
ATOM 895 C CA . ILE A 1 114 ? 5.043 11.578 26.297 1 22.03 114 ILE A CA 1
ATOM 896 C C . ILE A 1 114 ? 6.254 10.688 26.594 1 22.03 114 ILE A C 1
ATOM 898 O O . ILE A 1 114 ? 6.102 9.547 27.031 1 22.03 114 ILE A O 1
ATOM 902 N N . LEU A 1 115 ? 7.336 10.75 25.891 1 22.09 115 LEU A N 1
ATOM 903 C CA . LEU A 1 115 ? 8.539 10.102 26.391 1 22.09 115 LEU A CA 1
ATOM 904 C C . LEU A 1 115 ? 8.703 10.352 27.891 1 22.09 115 LEU A C 1
ATOM 906 O O . LEU A 1 115 ? 8.406 11.445 28.375 1 22.09 115 LEU A O 1
ATOM 910 N N . PRO A 1 116 ? 8.727 9.32 28.719 1 20.05 116 PRO A N 1
ATOM 911 C CA . PRO A 1 116 ? 9.008 9.547 30.141 1 20.05 116 PRO A CA 1
ATOM 912 C C . PRO A 1 116 ? 10.258 10.391 30.359 1 20.05 116 PRO A C 1
ATOM 914 O O . PRO A 1 116 ? 11.227 10.281 29.609 1 20.05 116 PRO A O 1
ATOM 917 N N . GLU A 1 117 ? 10.219 11.68 30.875 1 22.7 117 GLU A N 1
ATOM 918 C CA . GLU A 1 117 ? 11.32 12.375 31.531 1 22.7 117 GLU A CA 1
ATOM 919 C C . GLU A 1 117 ? 12.133 11.422 32.406 1 22.7 117 GLU A C 1
ATOM 921 O O . GLU A 1 117 ? 11.602 10.836 33.344 1 22.7 117 GLU A O 1
ATOM 926 N N . GLY A 1 118 ? 12.992 10.586 31.953 1 21.42 118 GLY A N 1
ATOM 927 C CA . GLY A 1 118 ? 13.898 10.047 32.969 1 21.42 118 GLY A CA 1
ATOM 928 C C . GLY A 1 118 ? 14.32 11.062 34 1 21.42 118 GLY A C 1
ATOM 929 O O . GLY A 1 118 ? 14.273 12.266 33.75 1 21.42 118 GLY A O 1
ATOM 930 N N . ALA A 1 119 ? 14.367 10.703 35.375 1 20.58 119 ALA A N 1
ATOM 931 C CA . ALA A 1 119 ? 14.781 11.398 36.562 1 20.58 119 ALA A CA 1
ATOM 932 C C . ALA A 1 119 ? 16.109 12.133 36.375 1 20.58 119 ALA A C 1
ATOM 934 O O . ALA A 1 119 ? 17.125 11.508 36.094 1 20.58 119 ALA A O 1
ATOM 935 N N . PRO A 1 120 ? 16.219 13.297 35.75 1 22.53 120 PRO A N 1
ATOM 936 C CA . PRO A 1 120 ? 17.516 13.883 36.094 1 22.53 120 PRO A CA 1
ATOM 937 C C . PRO A 1 120 ? 17.875 13.688 37.562 1 22.53 120 PRO A C 1
ATOM 939 O O . PRO A 1 120 ? 16.984 13.508 38.406 1 22.53 120 PRO A O 1
ATOM 942 N N . ASN A 1 121 ? 19.062 13.109 37.938 1 20.02 121 ASN A N 1
ATOM 943 C CA . ASN A 1 121 ? 19.625 13.258 39.281 1 20.02 121 ASN A CA 1
ATOM 944 C C . ASN A 1 121 ? 19.266 14.609 39.875 1 20.02 121 ASN A C 1
ATOM 946 O O . ASN A 1 121 ? 18.938 15.555 39.156 1 20.02 121 ASN A O 1
ATOM 950 N N . GLN A 1 122 ? 19.234 14.711 41.281 1 19.64 122 GLN A N 1
ATOM 951 C CA . GLN A 1 122 ? 18.875 15.719 42.281 1 19.64 122 GLN A CA 1
ATOM 952 C C . GLN A 1 122 ? 19.641 17.016 42.031 1 19.64 122 GLN A C 1
ATOM 954 O O . GLN A 1 122 ? 20.75 17.203 42.562 1 19.64 122 GLN A O 1
ATOM 959 N N . PRO A 1 123 ? 20.172 17.562 40.938 1 20.41 123 PRO A N 1
ATOM 960 C CA . PRO A 1 123 ? 20.875 18.672 41.625 1 20.41 123 PRO A CA 1
ATOM 961 C C . PRO A 1 123 ? 19.969 19.453 42.562 1 20.41 123 PRO A C 1
ATOM 963 O O . PRO A 1 123 ? 18.734 19.453 42.406 1 20.41 123 PRO A O 1
ATOM 966 N N . THR A 1 124 ? 20.5 19.75 43.812 1 18.39 124 THR A N 1
ATOM 967 C CA . THR A 1 124 ? 20.125 20.516 45 1 18.39 124 THR A CA 1
ATOM 968 C C . THR A 1 124 ? 19.391 21.797 44.594 1 18.39 124 THR A C 1
ATOM 970 O O . THR A 1 124 ? 19.484 22.25 43.469 1 18.39 124 THR A O 1
ATOM 973 N N . GLN A 1 125 ? 19.156 22.656 45.594 1 18.27 125 GLN A N 1
ATOM 974 C CA . GLN A 1 125 ? 18.25 23.641 46.188 1 18.27 125 GLN A CA 1
ATOM 975 C C . GLN A 1 125 ? 18.281 24.953 45.406 1 18.27 125 GLN A C 1
ATOM 977 O O . GLN A 1 125 ? 17.312 25.719 45.438 1 18.27 125 GLN A O 1
ATOM 982 N N . THR A 1 126 ? 19.359 25.359 44.688 1 18.28 126 THR A N 1
ATOM 983 C CA . THR A 1 126 ? 19.5 26.75 45.094 1 18.28 126 THR A CA 1
ATOM 984 C C . THR A 1 126 ? 18.312 27.578 44.656 1 18.28 126 THR A C 1
ATOM 986 O O . THR A 1 126 ? 17.828 27.438 43.531 1 18.28 126 THR A O 1
ATOM 989 N N . ASP A 1 127 ? 17.547 28.297 45.625 1 17.64 127 ASP A N 1
ATOM 990 C CA . ASP A 1 127 ? 16.391 29.125 45.906 1 17.64 127 ASP A CA 1
ATOM 991 C C . ASP A 1 127 ? 16.344 30.359 45.031 1 17.64 127 ASP A C 1
ATOM 993 O O . ASP A 1 127 ? 15.422 31.172 45.094 1 17.64 127 ASP A O 1
ATOM 997 N N . PRO A 1 128 ? 17.297 30.516 44 1 19.11 128 PRO A N 1
ATOM 998 C CA . PRO A 1 128 ? 17.516 31.938 44.219 1 19.11 128 PRO A CA 1
ATOM 999 C C . PRO A 1 128 ? 16.203 32.75 44.219 1 19.11 128 PRO A C 1
ATOM 1001 O O . PRO A 1 128 ? 15.156 32.219 43.844 1 19.11 128 PRO A O 1
ATOM 1004 N N . ILE A 1 129 ? 16.297 33.875 43.375 1 18.31 129 ILE A N 1
ATOM 1005 C CA . ILE A 1 129 ? 15.969 35.281 43.562 1 18.31 129 ILE A CA 1
ATOM 1006 C C . ILE A 1 129 ? 14.5 35.5 43.25 1 18.31 129 ILE A C 1
ATOM 1008 O O . ILE A 1 129 ? 14.016 35.125 42.188 1 18.31 129 ILE A O 1
ATOM 1012 N N . LEU A 1 130 ? 13.664 35.938 44.219 1 18.69 130 LEU A N 1
ATOM 1013 C CA . LEU A 1 130 ? 12.352 36.375 44.688 1 18.69 130 LEU A CA 1
ATOM 1014 C C . LEU A 1 130 ? 11.766 37.438 43.75 1 18.69 130 LEU A C 1
ATOM 1016 O O . LEU A 1 130 ? 10.547 37.625 43.719 1 18.69 130 LEU A O 1
ATOM 1020 N N . ASP A 1 131 ? 12.578 38.375 43.094 1 16.69 131 ASP A N 1
ATOM 1021 C CA . ASP A 1 131 ? 12.156 39.719 43.5 1 16.69 131 ASP A CA 1
ATOM 1022 C C . ASP A 1 131 ? 10.781 40.031 42.938 1 16.69 131 ASP A C 1
ATOM 1024 O O . ASP A 1 131 ? 9.891 40.469 43.656 1 16.69 131 ASP A O 1
ATOM 1028 N N . THR A 1 132 ? 10.695 40.781 41.688 1 18.86 132 THR A N 1
ATOM 1029 C CA . THR A 1 132 ? 10.109 42.125 41.781 1 18.86 132 THR A CA 1
ATOM 1030 C C . THR A 1 132 ? 8.594 42.062 41.656 1 18.86 132 THR A C 1
ATOM 1032 O O . THR A 1 132 ? 8.055 41.188 40.938 1 18.86 132 THR A O 1
ATOM 1035 N N . PRO A 1 133 ? 7.73 42.875 42.469 1 19.62 133 PRO A N 1
ATOM 1036 C CA . PRO A 1 133 ? 6.359 43.125 42.906 1 19.62 133 PRO A CA 1
ATOM 1037 C C . PRO A 1 133 ? 5.434 43.531 41.75 1 19.62 133 PRO A C 1
ATOM 1039 O O . PRO A 1 133 ? 4.293 43.938 42 1 19.62 133 PRO A O 1
ATOM 1042 N N . GLY A 1 134 ? 5.746 43.344 40.469 1 18.06 134 GLY A N 1
ATOM 1043 C CA . GLY A 1 134 ? 5.098 44.406 39.75 1 18.06 134 GLY A CA 1
ATOM 1044 C C . GLY A 1 134 ? 3.617 44.531 40.031 1 18.06 134 GLY A C 1
ATOM 1045 O O . GLY A 1 134 ? 3.027 43.656 40.656 1 18.06 134 GLY A O 1
ATOM 1046 N N . ASN A 1 135 ? 2.869 45.656 39.469 1 18.8 135 ASN A N 1
ATOM 1047 C CA . ASN A 1 135 ? 1.689 46.469 39.688 1 18.8 135 ASN A CA 1
ATOM 1048 C C . ASN A 1 135 ? 0.401 45.688 39.5 1 18.8 135 ASN A C 1
ATOM 1050 O O . ASN A 1 135 ? 0.296 44.906 38.562 1 18.8 135 ASN A O 1
ATOM 1054 N N . SER A 1 136 ? -0.392 45.5 40.562 1 18.56 136 SER A N 1
ATOM 1055 C CA . SER A 1 136 ? -1.702 45.031 41 1 18.56 136 SER A CA 1
ATOM 1056 C C . SER A 1 136 ? -2.814 45.625 40.125 1 18.56 136 SER A C 1
ATOM 1058 O O . SER A 1 136 ? -3.838 46.062 40.656 1 18.56 136 SER A O 1
ATOM 1060 N N . HIS A 1 137 ? -2.652 46.031 38.844 1 19.16 137 HIS A N 1
ATOM 1061 C CA . HIS A 1 137 ? -3.824 46.812 38.438 1 19.16 137 HIS A CA 1
ATOM 1062 C C . HIS A 1 137 ? -5.105 46 38.656 1 19.16 137 HIS A C 1
ATOM 1064 O O . HIS A 1 137 ? -5.148 44.812 38.406 1 19.16 137 HIS A O 1
ATOM 1070 N N . GLN A 1 138 ? -5.961 46.469 39.594 1 19.03 138 GLN A N 1
ATOM 1071 C CA . GLN A 1 138 ? -7.277 46.125 40.125 1 19.03 138 GLN A CA 1
ATOM 1072 C C . GLN A 1 138 ? -8.312 46 39 1 19.03 138 GLN A C 1
ATOM 1074 O O . GLN A 1 138 ? -8.781 47 38.469 1 19.03 138 GLN A O 1
ATOM 1079 N N . ALA A 1 139 ? -8.078 45.312 37.938 1 21.61 139 ALA A N 1
ATOM 1080 C CA . ALA A 1 139 ? -9.188 45.344 36.969 1 21.61 139 ALA A CA 1
ATOM 1081 C C . ALA A 1 139 ? -10.5 44.969 37.656 1 21.61 139 ALA A C 1
ATOM 1083 O O . ALA A 1 139 ? -10.531 44.062 38.5 1 21.61 139 ALA A O 1
ATOM 1084 N N . THR A 1 140 ? -11.383 45.906 37.812 1 22.05 140 THR A N 1
ATOM 1085 C CA . THR A 1 140 ? -12.758 45.906 38.344 1 22.05 140 THR A CA 1
ATOM 1086 C C . THR A 1 140 ? -13.508 44.656 37.812 1 22.05 140 THR A C 1
ATOM 1088 O O . THR A 1 140 ? -13.266 44.188 36.719 1 22.05 140 THR A O 1
ATOM 1091 N N . GLU A 1 141 ? -14.039 43.906 38.75 1 22.38 141 GLU A N 1
ATOM 1092 C CA . GLU A 1 141 ? -14.82 42.688 38.781 1 22.38 141 GLU A CA 1
ATOM 1093 C C . GLU A 1 141 ? -16.016 42.75 37.812 1 22.38 141 GLU A C 1
ATOM 1095 O O . GLU A 1 141 ? -16.859 43.656 37.969 1 22.38 141 GLU A O 1
ATOM 1100 N N . PRO A 1 142 ? -15.875 42.656 36.531 1 23.73 142 PRO A N 1
ATOM 1101 C CA . PRO A 1 142 ? -17.172 42.719 35.844 1 23.73 142 PRO A CA 1
ATOM 1102 C C . PRO A 1 142 ? -18.25 41.875 36.531 1 23.73 142 PRO A C 1
ATOM 1104 O O . PRO A 1 142 ? -17.938 40.844 37.125 1 23.73 142 PRO A O 1
ATOM 1107 N N . THR A 1 143 ? -19.297 42.531 37.094 1 23.28 143 THR A N 1
ATOM 1108 C CA . THR A 1 143 ? -20.484 42 37.781 1 23.28 143 THR A CA 1
ATOM 1109 C C . THR A 1 143 ? -21.156 40.938 36.938 1 23.28 143 THR A C 1
ATOM 1111 O O . THR A 1 143 ? -21.75 41.219 35.875 1 23.28 143 THR A O 1
ATOM 1114 N N . LEU A 1 144 ? -20.438 39.938 36.594 1 25.7 144 LEU A N 1
ATOM 1115 C CA . LEU A 1 144 ? -21.188 38.844 35.969 1 25.7 144 LEU A CA 1
ATOM 1116 C C . LEU A 1 144 ? -22.375 38.469 36.844 1 25.7 144 LEU A C 1
ATOM 1118 O O . LEU A 1 144 ? -22.219 38.125 38 1 25.7 144 LEU A O 1
ATOM 1122 N N . ASP A 1 145 ? -23.547 39.125 36.656 1 25.98 145 ASP A N 1
ATOM 1123 C CA . ASP A 1 145 ? -24.766 38.969 37.438 1 25.98 145 ASP A CA 1
ATOM 1124 C C . ASP A 1 145 ? -24.984 37.531 37.844 1 25.98 145 ASP A C 1
ATOM 1126 O O . ASP A 1 145 ? -25.234 37.219 39.031 1 25.98 145 ASP A O 1
ATOM 1130 N N . SER A 1 146 ? -25.719 36.781 36.969 1 27.14 146 SER A N 1
ATOM 1131 C CA . SER A 1 146 ? -26.547 35.719 37.562 1 27.14 146 SER A CA 1
ATOM 1132 C C . SER A 1 146 ? -25.719 34.562 38.062 1 27.14 146 SER A C 1
ATOM 1134 O O . SER A 1 146 ? -25.078 33.844 37.25 1 27.14 146 SER A O 1
ATOM 1136 N N . VAL A 1 147 ? -25.094 34.75 39.125 1 30.06 147 VAL A N 1
ATOM 1137 C CA . VAL A 1 147 ? -24.422 33.688 39.875 1 30.06 147 VAL A CA 1
ATOM 1138 C C . VAL A 1 147 ? -25.359 32.469 40 1 30.06 147 VAL A C 1
ATOM 1140 O O . VAL A 1 147 ? -26.469 32.594 40.531 1 30.06 147 VAL A O 1
ATOM 1143 N N . PRO A 1 148 ? -25.297 31.531 39.062 1 30.02 148 PRO A N 1
ATOM 1144 C CA . PRO A 1 148 ? -26.219 30.453 39.406 1 30.02 148 PRO A CA 1
ATOM 1145 C C . PRO A 1 148 ? -26.188 30.078 40.875 1 30.02 148 PRO A C 1
ATOM 1147 O O . PRO A 1 148 ? -25.203 30.344 41.562 1 30.02 148 PRO A O 1
ATOM 1150 N N . ASP A 1 149 ? -27.375 29.953 41.562 1 29.25 149 ASP A N 1
ATOM 1151 C CA . ASP A 1 149 ? -27.609 29.578 42.938 1 29.25 149 ASP A CA 1
ATOM 1152 C C . ASP A 1 149 ? -26.594 28.547 43.406 1 29.25 149 ASP A C 1
ATOM 1154 O O . ASP A 1 149 ? -26.359 27.531 42.75 1 29.25 149 ASP A O 1
ATOM 1158 N N . PRO A 1 150 ? -25.609 28.953 44.219 1 33.72 150 PRO A N 1
ATOM 1159 C CA . PRO A 1 150 ? -24.594 28.094 44.844 1 33.72 150 PRO A CA 1
ATOM 1160 C C . PRO A 1 150 ? -25.188 26.812 45.406 1 33.72 150 PRO A C 1
ATOM 1162 O O . PRO A 1 150 ? -24.469 26.016 46.031 1 33.72 150 PRO A O 1
ATOM 1165 N N . SER A 1 151 ? -26.5 26.953 45.719 1 32.78 151 SER A N 1
ATOM 1166 C CA . SER A 1 151 ? -27.031 25.938 46.594 1 32.78 151 SER A CA 1
ATOM 1167 C C . SER A 1 151 ? -26.891 24.547 46 1 32.78 151 SER A C 1
ATOM 1169 O O . SER A 1 151 ? -27.391 23.562 46.562 1 32.78 151 SER A O 1
ATOM 1171 N N . ARG A 1 152 ? -26.812 24.469 44.656 1 36.19 152 ARG A N 1
ATOM 1172 C CA . ARG A 1 152 ? -26.922 23.078 44.25 1 36.19 152 ARG A CA 1
ATOM 1173 C C . ARG A 1 152 ? -25.656 22.297 44.562 1 36.19 152 ARG A C 1
ATOM 1175 O O . ARG A 1 152 ? -24.547 22.703 44.188 1 36.19 152 ARG A O 1
ATOM 1182 N N . SER A 1 153 ? -25.641 21.562 45.656 1 37.59 153 SER A N 1
ATOM 1183 C CA . SER A 1 153 ? -24.656 20.594 46.094 1 37.59 153 SER A CA 1
ATOM 1184 C C . SER A 1 153 ? -24.078 19.797 44.938 1 37.59 153 SER A C 1
ATOM 1186 O O . SER A 1 153 ? -24.797 19.453 44 1 37.59 153 SER A O 1
ATOM 1188 N N . PRO A 1 154 ? -22.766 19.891 44.688 1 43.75 154 PRO A N 1
ATOM 1189 C CA . PRO A 1 154 ? -22.172 19.094 43.594 1 43.75 154 PRO A CA 1
ATOM 1190 C C . PRO A 1 154 ? -22.75 17.688 43.5 1 43.75 154 PRO A C 1
ATOM 1192 O O . PRO A 1 154 ? -22.922 17.016 44.531 1 43.75 154 PRO A O 1
ATOM 1195 N N . PRO A 1 155 ? -23.672 17.453 42.594 1 46.44 155 PRO A N 1
ATOM 1196 C CA . PRO A 1 155 ? -24.234 16.094 42.531 1 46.44 155 PRO A CA 1
ATOM 1197 C C . PRO A 1 155 ? -23.188 15.008 42.719 1 46.44 155 PRO A C 1
ATOM 1199 O O . PRO A 1 155 ? -22.188 14.984 42 1 46.44 155 PRO A O 1
ATOM 1202 N N . THR A 1 156 ? -22.984 14.383 43.844 1 54.75 156 THR A N 1
ATOM 1203 C CA . THR A 1 156 ? -22.125 13.266 44.219 1 54.75 156 THR A CA 1
ATOM 1204 C C . THR A 1 156 ? -22.406 12.047 43.375 1 54.75 156 THR A C 1
ATOM 1206 O O . THR A 1 156 ? -21.641 11.078 43.375 1 54.75 156 THR A O 1
ATOM 1209 N N . ASN A 1 157 ? -23.531 11.938 42.688 1 67.38 157 ASN A N 1
ATOM 1210 C CA . ASN A 1 157 ? -23.844 10.719 41.938 1 67.38 157 ASN A CA 1
ATOM 1211 C C . ASN A 1 157 ? -23.328 10.773 40.531 1 67.38 157 ASN A C 1
ATOM 1213 O O . ASN A 1 157 ? -23.484 11.789 39.844 1 67.38 157 ASN A O 1
ATOM 1217 N N . PRO A 1 158 ? -22.625 9.797 40.094 1 77.56 158 PRO A N 1
ATOM 1218 C CA . PRO A 1 158 ? -22.047 9.734 38.75 1 77.56 158 PRO A CA 1
ATOM 1219 C C . PRO A 1 158 ? -23.047 10.07 37.656 1 77.56 158 PRO A C 1
ATOM 1221 O O . PRO A 1 158 ? -22.703 10.742 36.688 1 77.56 158 PRO A O 1
ATOM 1224 N N . ALA A 1 159 ? -24.25 9.781 37.844 1 82.88 159 ALA A N 1
ATOM 1225 C CA . ALA A 1 159 ? -25.281 10.047 36.844 1 82.88 159 ALA A CA 1
ATOM 1226 C C . ALA A 1 159 ? -25.594 11.539 36.75 1 82.88 159 ALA A C 1
ATOM 1228 O O . ALA A 1 159 ? -25.828 12.07 35.656 1 82.88 159 ALA A O 1
ATOM 1229 N N . ASP A 1 160 ? -25.484 12.234 37.875 1 84.31 160 ASP A N 1
ATOM 1230 C CA . ASP A 1 160 ? -25.734 13.672 37.906 1 84.31 160 ASP A CA 1
ATOM 1231 C C . ASP A 1 160 ? -24.594 14.445 37.25 1 84.31 160 ASP A C 1
ATOM 1233 O O . ASP A 1 160 ? -24.812 15.461 36.594 1 84.31 160 ASP A O 1
ATOM 1237 N N . GLN A 1 161 ? -23.484 13.844 37.375 1 87.5 161 GLN A N 1
ATOM 1238 C CA . GLN A 1 161 ? -22.328 14.484 36.781 1 87.5 161 GLN A CA 1
ATOM 1239 C C . GLN A 1 161 ? -22.391 14.391 35.25 1 87.5 161 GLN A C 1
ATOM 1241 O O . GLN A 1 161 ? -22.062 15.352 34.531 1 87.5 161 GLN A O 1
ATOM 1246 N N . ILE A 1 162 ? -22.797 13.273 34.812 1 93.56 162 ILE A N 1
ATOM 1247 C CA . ILE A 1 162 ? -22.938 13.062 33.375 1 93.56 162 ILE A CA 1
ATOM 1248 C C . ILE A 1 162 ? -24 13.992 32.812 1 93.56 162 ILE A C 1
ATOM 1250 O O . ILE A 1 162 ? -23.812 14.602 31.75 1 93.56 162 ILE A O 1
ATOM 1254 N N . HIS A 1 163 ? -25.078 14.141 33.5 1 93.06 163 HIS A N 1
ATOM 1255 C CA . HIS A 1 163 ? -26.172 14.992 33.062 1 93.06 163 HIS A CA 1
ATOM 1256 C C . HIS A 1 163 ? -25.766 16.453 33.031 1 93.06 163 HIS A C 1
ATOM 1258 O O . HIS A 1 163 ? -26.078 17.188 32.094 1 93.06 163 HIS A O 1
ATOM 1264 N N . GLY A 1 164 ? -25.062 16.891 34.125 1 92.62 164 GLY A N 1
ATOM 1265 C CA . GLY A 1 164 ? -24.578 18.266 34.156 1 92.62 164 GLY A CA 1
ATOM 1266 C C . GLY A 1 164 ? -23.625 18.594 33.031 1 92.62 164 GLY A C 1
ATOM 1267 O O . GLY A 1 164 ? -23.719 19.656 32.406 1 92.62 164 GLY A O 1
ATOM 1268 N N . LEU A 1 165 ? -22.719 17.703 32.812 1 94.5 165 LEU A N 1
ATOM 1269 C CA . LEU A 1 165 ? -21.766 17.906 31.734 1 94.5 165 LEU A CA 1
ATOM 1270 C C . LEU A 1 165 ? -22.453 17.859 30.375 1 94.5 165 LEU A C 1
ATOM 1272 O O . LEU A 1 165 ? -22.062 18.594 29.453 1 94.5 165 LEU A O 1
ATOM 1276 N N . ALA A 1 166 ? -23.438 16.984 30.172 1 96.94 166 ALA A N 1
ATOM 1277 C CA . ALA A 1 166 ? -24.203 16.922 28.922 1 96.94 166 ALA A CA 1
ATOM 1278 C C . ALA A 1 166 ? -24.906 18.234 28.625 1 96.94 166 ALA A C 1
ATOM 1280 O O . ALA A 1 166 ? -24.938 18.688 27.484 1 96.94 166 ALA A O 1
ATOM 1281 N N . GLN A 1 167 ? -25.438 18.859 29.641 1 95.69 167 GLN A N 1
ATOM 1282 C CA . GLN A 1 167 ? -26.078 20.156 29.484 1 95.69 167 GLN A CA 1
ATOM 1283 C C . GLN A 1 167 ? -25.062 21.219 29.062 1 95.69 167 GLN A C 1
ATOM 1285 O O . GLN A 1 167 ? -25.328 22 28.141 1 95.69 167 GLN A O 1
ATOM 1290 N N . ALA A 1 168 ? -23.969 21.156 29.719 1 95.19 168 ALA A N 1
ATOM 1291 C CA . ALA A 1 168 ? -22.938 22.141 29.406 1 95.19 168 ALA A CA 1
ATOM 1292 C C . ALA A 1 168 ? -22.453 21.984 27.969 1 95.19 168 ALA A C 1
ATOM 1294 O O . ALA A 1 168 ? -22.297 22.984 27.25 1 95.19 168 ALA A O 1
ATOM 1295 N N . LEU A 1 169 ? -22.172 20.766 27.578 1 96.62 169 LEU A N 1
ATOM 1296 C CA . LEU A 1 169 ? -21.672 20.531 26.234 1 96.62 169 LEU A CA 1
ATOM 1297 C C . LEU A 1 169 ? -22.734 20.844 25.188 1 96.62 169 LEU A C 1
ATOM 1299 O O . LEU A 1 169 ? -22.422 21.328 24.094 1 96.62 169 LEU A O 1
ATOM 1303 N N . THR A 1 170 ? -24 20.562 25.484 1 96.56 170 THR A N 1
ATOM 1304 C CA . THR A 1 170 ? -25.094 20.938 24.594 1 96.56 170 THR A CA 1
ATOM 1305 C C . THR A 1 170 ? -25.156 22.453 24.422 1 96.56 170 THR A C 1
ATOM 1307 O O . THR A 1 170 ? -25.375 22.953 23.312 1 96.56 170 THR A O 1
ATOM 1310 N N . ASP A 1 171 ? -24.969 23.203 25.516 1 94.19 171 ASP A N 1
ATOM 1311 C CA . ASP A 1 171 ? -24.922 24.656 25.453 1 94.19 171 ASP A CA 1
ATOM 1312 C C . ASP A 1 171 ? -23.797 25.125 24.531 1 94.19 171 ASP A C 1
ATOM 1314 O O . ASP A 1 171 ? -24 26.016 23.703 1 94.19 171 ASP A O 1
ATOM 1318 N N . GLN A 1 172 ? -22.641 24.484 24.703 1 94.31 172 GLN A N 1
ATOM 1319 C CA . GLN A 1 172 ? -21.484 24.828 23.891 1 94.31 172 GLN A CA 1
ATOM 1320 C C . GLN A 1 172 ? -21.75 24.516 22.406 1 94.31 172 GLN A C 1
ATOM 1322 O O . GLN A 1 172 ? -21.375 25.297 21.531 1 94.31 172 GLN A O 1
ATOM 1327 N N . LEU A 1 173 ? -22.375 23.406 22.125 1 95.19 173 LEU A N 1
ATOM 1328 C CA . LEU A 1 173 ? -22.641 23 20.75 1 95.19 173 LEU A CA 1
ATOM 1329 C C . LEU A 1 173 ? -23.703 23.875 20.125 1 95.19 173 LEU A C 1
ATOM 1331 O O . LEU A 1 173 ? -23.719 24.062 18.906 1 95.19 173 LEU A O 1
ATOM 1335 N N . GLN A 1 174 ? -24.562 24.391 20.922 1 92.19 174 GLN A N 1
ATOM 1336 C CA . GLN A 1 174 ? -25.578 25.312 20.422 1 92.19 174 GLN A CA 1
ATOM 1337 C C . GLN A 1 174 ? -24.984 26.688 20.109 1 92.19 174 GLN A C 1
ATOM 1339 O O . GLN A 1 174 ? -25.266 27.25 19.047 1 92.19 174 GLN A O 1
ATOM 1344 N N . GLU A 1 175 ? -24.219 27.141 21.109 1 89.19 175 GLU A N 1
ATOM 1345 C CA . GLU A 1 175 ? -23.531 28.422 20.984 1 89.19 175 GLU A CA 1
ATOM 1346 C C . GLU A 1 175 ? -22.188 28.406 21.688 1 89.19 175 GLU A C 1
ATOM 1348 O O . GLU A 1 175 ? -22.094 28.016 22.859 1 89.19 175 GLU A O 1
ATOM 1353 N N . HIS A 1 176 ? -21.234 28.844 20.891 1 91.56 176 HIS A N 1
ATOM 1354 C CA . HIS A 1 176 ? -19.891 28.828 21.469 1 91.56 176 HIS A CA 1
ATOM 1355 C C . HIS A 1 176 ? -19.797 29.766 22.672 1 91.56 176 HIS A C 1
ATOM 1357 O O . HIS A 1 176 ? -20.203 30.938 22.578 1 91.56 176 HIS A O 1
ATOM 1363 N N . HIS A 1 177 ? -19.219 29.328 23.75 1 90.88 177 HIS A N 1
ATOM 1364 C CA . HIS A 1 177 ? -19.031 30.141 24.953 1 90.88 177 HIS A CA 1
ATOM 1365 C C . HIS A 1 177 ? -17.688 30.844 24.953 1 90.88 177 HIS A C 1
ATOM 1367 O O . HIS A 1 177 ? -16.766 30.438 25.672 1 90.88 177 HIS A O 1
ATOM 1373 N N . GLY A 1 178 ? -17.625 31.859 24.156 1 89.5 178 GLY A N 1
ATOM 1374 C CA . GLY A 1 178 ? -16.422 32.688 24.062 1 89.5 178 GLY A CA 1
ATOM 1375 C C . GLY A 1 178 ? -16.547 34 24.828 1 89.5 178 GLY A C 1
ATOM 1376 O O . GLY A 1 178 ? -17.297 34.062 25.812 1 89.5 178 GLY A O 1
ATOM 1377 N N . CYS A 1 179 ? -15.719 34.938 24.453 1 88.69 179 CYS A N 1
ATOM 1378 C CA . CYS A 1 179 ? -15.688 36.25 25.094 1 88.69 179 CYS A CA 1
ATOM 1379 C C . CYS A 1 179 ? -17 37 24.844 1 88.69 179 CYS A C 1
ATOM 1381 O O . CYS A 1 179 ? -17.672 36.781 23.844 1 88.69 179 CYS A O 1
ATOM 1383 N N . CYS A 1 180 ? -17.344 37.844 25.781 1 84.44 180 CYS A N 1
ATOM 1384 C CA . CYS A 1 180 ? -18.547 38.656 25.625 1 84.44 180 CYS A CA 1
ATOM 1385 C C . CYS A 1 180 ? -18.281 39.875 24.75 1 84.44 180 CYS A C 1
ATOM 1387 O O . CYS A 1 180 ? -17.125 40.156 24.422 1 84.44 180 CYS A O 1
ATOM 1389 N N . LEU A 1 181 ? -19.281 40.469 24.359 1 82.62 181 LEU A N 1
ATOM 1390 C CA . LEU A 1 181 ? -19.188 41.625 23.484 1 82.62 181 LEU A CA 1
ATOM 1391 C C . LEU A 1 181 ? -18.391 42.75 24.141 1 82.62 181 LEU A C 1
ATOM 1393 O O . LEU A 1 181 ? -17.609 43.438 23.469 1 82.62 181 LEU A O 1
ATOM 1397 N N . GLN A 1 182 ? -18.578 42.938 25.406 1 83 182 GLN A N 1
ATOM 1398 C CA . GLN A 1 182 ? -17.875 43.969 26.141 1 83 182 GLN A CA 1
ATOM 1399 C C . GLN A 1 182 ? -16.375 43.656 26.219 1 83 182 GLN A C 1
ATOM 1401 O O . GLN A 1 182 ? -15.547 44.562 26.156 1 83 182 GLN A O 1
ATOM 1406 N N . CYS A 1 183 ? -16.094 42.375 26.312 1 85.06 183 CYS A N 1
ATOM 1407 C CA . CYS A 1 183 ? -14.703 41.969 26.344 1 85.06 183 CYS A CA 1
ATOM 1408 C C . CYS A 1 183 ? -14.008 42.312 25.016 1 85.06 183 CYS A C 1
ATOM 1410 O O . CYS A 1 183 ? -12.883 42.812 25.016 1 85.06 183 CYS A O 1
ATOM 1412 N N . HIS A 1 184 ? -14.719 42 23.922 1 86.44 184 HIS A N 1
ATOM 1413 C CA . HIS A 1 184 ? -14.156 42.312 22.609 1 86.44 184 HIS A CA 1
ATOM 1414 C C . HIS A 1 184 ? -13.977 43.812 22.422 1 86.44 184 HIS A C 1
ATOM 1416 O O . HIS A 1 184 ? -12.953 44.281 21.906 1 86.44 184 HIS A O 1
ATOM 1422 N N . ALA A 1 185 ? -14.945 44.594 22.938 1 84.31 185 ALA A N 1
ATOM 1423 C CA . ALA A 1 185 ? -14.883 46.062 22.828 1 84.31 185 ALA A CA 1
ATOM 1424 C C . ALA A 1 185 ? -13.734 46.625 23.656 1 84.31 185 ALA A C 1
ATOM 1426 O O . ALA A 1 185 ? -13.047 47.562 23.219 1 84.31 185 ALA A O 1
ATOM 1427 N N . GLN A 1 186 ? -13.609 46.094 24.797 1 83.62 186 GLN A N 1
ATOM 1428 C CA . GLN A 1 186 ? -12.516 46.531 25.656 1 83.62 186 GLN A CA 1
ATOM 1429 C C . GLN A 1 186 ? -11.164 46.25 25.031 1 83.62 186 GLN A C 1
ATOM 1431 O O . GLN A 1 186 ? -10.25 47.094 25.062 1 83.62 186 GLN A O 1
ATOM 1436 N N . GLN A 1 187 ? -11.055 45.125 24.469 1 81.62 187 GLN A N 1
ATOM 1437 C CA . GLN A 1 187 ? -9.805 44.75 23.812 1 81.62 187 GLN A CA 1
ATOM 1438 C C . GLN A 1 187 ? -9.516 45.656 22.625 1 81.62 187 GLN A C 1
ATOM 1440 O O . GLN A 1 187 ? -8.359 46 22.359 1 81.62 187 GLN A O 1
ATOM 1445 N N . GLU A 1 188 ? -10.531 45.969 21.906 1 81.12 188 GLU A N 1
ATOM 1446 C CA . GLU A 1 188 ? -10.391 46.875 20.781 1 81.12 188 GLU A CA 1
ATOM 1447 C C . GLU A 1 188 ? -9.938 48.25 21.219 1 81.12 188 GLU A C 1
ATOM 1449 O O . GLU A 1 188 ? -9.109 48.875 20.562 1 81.12 188 GLU A O 1
ATOM 1454 N N . ARG A 1 189 ? -10.445 48.688 22.281 1 83.12 189 ARG A N 1
ATOM 1455 C CA . ARG A 1 189 ? -10.062 50 22.812 1 83.12 189 ARG A CA 1
ATOM 1456 C C . ARG A 1 189 ? -8.609 50 23.281 1 83.12 189 ARG A C 1
ATOM 1458 O O . ARG A 1 189 ? -7.879 50.969 23.016 1 83.12 189 ARG A O 1
ATOM 1465 N N . GLU A 1 190 ? -8.32 49 23.938 1 82.06 190 GLU A N 1
ATOM 1466 C CA . GLU A 1 190 ? -6.934 48.875 24.391 1 82.06 190 GLU A CA 1
ATOM 1467 C C . GLU A 1 190 ? -5.969 48.844 23.219 1 82.06 190 GLU A C 1
ATOM 1469 O O . GLU A 1 190 ? -4.891 49.438 23.25 1 82.06 190 GLU A O 1
ATOM 1474 N N . HIS A 1 191 ? -6.406 48.156 22.281 1 81.12 191 HIS A N 1
ATOM 1475 C CA . HIS A 1 191 ? -5.605 48.031 21.078 1 81.12 191 HIS A CA 1
ATOM 1476 C C . HIS A 1 191 ? -5.461 49.375 20.375 1 81.12 191 HIS A C 1
ATOM 1478 O O . HIS A 1 191 ? -4.383 49.719 19.875 1 81.12 191 HIS A O 1
ATOM 1484 N N . GLU A 1 192 ? -6.504 50.125 20.297 1 80.94 192 GLU A N 1
ATOM 1485 C CA . GLU A 1 192 ? -6.504 51.438 19.641 1 80.94 192 GLU A CA 1
ATOM 1486 C C . GLU A 1 192 ? -5.598 52.406 20.375 1 80.94 192 GLU A C 1
ATOM 1488 O O . GLU A 1 192 ? -4.957 53.281 19.75 1 80.94 192 GLU A O 1
ATOM 1493 N N . THR A 1 193 ? -5.52 52.25 21.625 1 82.62 193 THR A N 1
ATOM 1494 C CA . THR A 1 193 ? -4.727 53.156 22.438 1 82.62 193 THR A CA 1
ATOM 1495 C C . THR A 1 193 ? -3.244 52.812 22.359 1 82.62 193 THR A C 1
ATOM 1497 O O . THR A 1 193 ? -2.385 53.688 22.406 1 82.62 193 THR A O 1
ATOM 1500 N N . GLN A 1 194 ? -2.943 51.625 22.188 1 81.06 194 GLN A N 1
ATOM 1501 C CA . GLN A 1 194 ? -1.567 51.125 22.281 1 81.06 194 GLN A CA 1
ATOM 1502 C C . GLN A 1 194 ? -0.823 51.344 20.969 1 81.06 194 GLN A C 1
ATOM 1504 O O . GLN A 1 194 ? 0.399 51.5 20.953 1 81.06 194 GLN A O 1
ATOM 1509 N N . HIS A 1 195 ? -1.581 51.281 19.906 1 83.12 195 HIS A N 1
ATOM 1510 C CA . HIS A 1 195 ? -0.909 51.375 18.609 1 83.12 195 HIS A CA 1
ATOM 1511 C C . HIS A 1 195 ? -1.507 52.5 17.766 1 83.12 195 HIS A C 1
ATOM 1513 O O . HIS A 1 195 ? -2.713 52.75 17.812 1 83.12 195 HIS A O 1
ATOM 1519 N N . ALA A 1 196 ? -0.703 53.125 17.016 1 78.88 196 ALA A N 1
ATOM 1520 C CA . ALA A 1 196 ? -1.134 54.25 16.188 1 78.88 196 ALA A CA 1
ATOM 1521 C C . ALA A 1 196 ? -1.757 53.75 14.891 1 78.88 196 ALA A C 1
ATOM 1523 O O . ALA A 1 196 ? -2.725 54.344 14.398 1 78.88 196 ALA A O 1
ATOM 1524 N N . GLU A 1 197 ? -1.211 52.688 14.312 1 84.62 197 GLU A N 1
ATOM 1525 C CA . GLU A 1 197 ? -1.701 52.125 13.062 1 84.62 197 GLU A CA 1
ATOM 1526 C C . GLU A 1 197 ? -2.168 50.656 13.25 1 84.62 197 GLU A C 1
ATOM 1528 O O . GLU A 1 197 ? -1.573 49.906 14.023 1 84.62 197 GLU A O 1
ATOM 1533 N N . HIS A 1 198 ? -3.262 50.406 12.484 1 89.12 198 HIS A N 1
ATOM 1534 C CA . HIS A 1 198 ? -3.842 49.062 12.586 1 89.12 198 HIS A CA 1
ATOM 1535 C C . HIS A 1 198 ? -4.035 48.438 11.211 1 89.12 198 HIS A C 1
ATOM 1537 O O . HIS A 1 198 ? -5.16 48.094 10.836 1 89.12 198 HIS A O 1
ATOM 1543 N N . PRO A 1 199 ? -2.961 48.219 10.508 1 91.81 199 PRO A N 1
ATOM 1544 C CA . PRO A 1 199 ? -3.1 47.594 9.195 1 91.81 199 PRO A CA 1
ATOM 1545 C C . PRO A 1 199 ? -3.471 46.125 9.281 1 91.81 199 PRO A C 1
ATOM 1547 O O . PRO A 1 199 ? -2.922 45.406 10.117 1 91.81 199 PRO A O 1
ATOM 1550 N N . GLY A 1 200 ? -4.398 45.781 8.445 1 94.38 200 GLY A N 1
ATOM 1551 C CA . GLY A 1 200 ? -4.703 44.375 8.312 1 94.38 200 GLY A CA 1
ATOM 1552 C C . GLY A 1 200 ? -3.701 43.625 7.453 1 94.38 200 GLY A C 1
ATOM 1553 O O . GLY A 1 200 ? -2.727 44.219 6.98 1 94.38 200 GLY A O 1
ATOM 1554 N N . LEU A 1 201 ? -3.922 42.281 7.316 1 95.06 201 LEU A N 1
ATOM 1555 C CA . LEU A 1 201 ? -3.049 41.469 6.492 1 95.06 201 LEU A CA 1
ATOM 1556 C C . LEU A 1 201 ? -3.02 41.969 5.055 1 95.06 201 LEU A C 1
ATOM 1558 O O . LEU A 1 201 ? -1.95 42.062 4.449 1 95.06 201 LEU A O 1
ATOM 1562 N N . GLY A 1 202 ? -4.199 42.312 4.559 1 91.31 202 GLY A N 1
ATOM 1563 C CA . GLY A 1 202 ? -4.309 42.75 3.18 1 91.31 202 GLY A CA 1
ATOM 1564 C C . GLY A 1 202 ? -3.584 44.062 2.924 1 91.31 202 GLY A C 1
ATOM 1565 O O . GLY A 1 202 ? -2.896 44.219 1.912 1 91.31 202 GLY A O 1
ATOM 1566 N N . VAL A 1 203 ? -3.76 44.938 3.807 1 92.75 203 VAL A N 1
ATOM 1567 C CA . VAL A 1 203 ? -3.152 46.281 3.672 1 92.75 203 VAL A CA 1
ATOM 1568 C C . VAL A 1 203 ? -1.632 46.156 3.756 1 92.75 203 VAL A C 1
ATOM 1570 O O . VAL A 1 203 ? -0.91 46.781 2.969 1 92.75 203 VAL A O 1
ATOM 1573 N N . TYR A 1 204 ? -1.214 45.438 4.75 1 93.38 204 TYR A N 1
ATOM 1574 C CA . TYR A 1 204 ? 0.227 45.25 4.883 1 93.38 204 TYR A CA 1
ATOM 1575 C C . TYR A 1 204 ? 0.819 44.656 3.613 1 93.38 204 TYR A C 1
ATOM 1577 O O . TYR A 1 204 ? 1.837 45.156 3.109 1 93.38 204 TYR A O 1
ATOM 1585 N N . LEU A 1 205 ? 0.225 43.625 3.08 1 92.69 205 LEU A N 1
ATOM 1586 C CA . LEU A 1 205 ? 0.735 42.969 1.89 1 92.69 205 LEU A CA 1
ATOM 1587 C C . LEU A 1 205 ? 0.638 43.875 0.668 1 92.69 205 LEU A C 1
ATOM 1589 O O . LEU A 1 205 ? 1.49 43.812 -0.221 1 92.69 205 LEU A O 1
ATOM 1593 N N . GLY A 1 206 ? -0.456 44.656 0.627 1 88.62 206 GLY A N 1
ATOM 1594 C CA . GLY A 1 206 ? -0.554 45.656 -0.427 1 88.62 206 GLY A CA 1
ATOM 1595 C C . GLY A 1 206 ? 0.601 46.625 -0.427 1 88.62 206 GLY A C 1
ATOM 1596 O O . GLY A 1 206 ? 1.117 46.969 -1.487 1 88.62 206 GLY A O 1
ATOM 1597 N N . ARG A 1 207 ? 1.03 47 0.749 1 88.62 207 ARG A N 1
ATOM 1598 C CA . ARG A 1 207 ? 2.154 47.938 0.889 1 88.62 207 ARG A CA 1
ATOM 1599 C C . ARG A 1 207 ? 3.457 47.281 0.44 1 88.62 207 ARG A C 1
ATOM 1601 O O . ARG A 1 207 ? 4.289 47.906 -0.209 1 88.62 207 ARG A O 1
ATOM 1608 N N . VAL A 1 208 ? 3.621 46.062 0.848 1 90.38 208 VAL A N 1
ATOM 1609 C CA . VAL A 1 208 ? 4.82 45.312 0.464 1 90.38 208 VAL A CA 1
ATOM 1610 C C . VAL A 1 208 ? 4.906 45.25 -1.058 1 90.38 208 VAL A C 1
ATOM 1612 O O . VAL A 1 208 ? 5.98 45.406 -1.637 1 90.38 208 VAL A O 1
ATOM 1615 N N . GLN A 1 209 ? 3.811 45 -1.693 1 87.62 209 GLN A N 1
ATOM 1616 C CA . GLN A 1 209 ? 3.781 44.875 -3.146 1 87.62 209 GLN A CA 1
ATOM 1617 C C . GLN A 1 209 ? 4.02 46.219 -3.822 1 87.62 209 GLN A C 1
ATOM 1619 O O . GLN A 1 209 ? 4.699 46.281 -4.852 1 87.62 209 GLN A O 1
ATOM 1624 N N . ALA A 1 210 ? 3.428 47.188 -3.258 1 85 210 ALA A N 1
ATOM 1625 C CA . ALA A 1 210 ? 3.588 48.531 -3.807 1 85 210 ALA A CA 1
ATOM 1626 C C . ALA A 1 210 ? 5.047 48.969 -3.756 1 85 210 ALA A C 1
ATOM 1628 O O . ALA A 1 210 ? 5.512 49.688 -4.633 1 85 210 ALA A O 1
ATOM 1629 N N . ASP A 1 211 ? 5.773 48.469 -2.77 1 83.56 211 ASP A N 1
ATOM 1630 C CA . ASP A 1 211 ? 7.176 48.844 -2.592 1 83.56 211 ASP A CA 1
ATOM 1631 C C . ASP A 1 211 ? 8.086 47.938 -3.418 1 83.56 211 ASP A C 1
ATOM 1633 O O . ASP A 1 211 ? 9.281 47.812 -3.119 1 83.56 211 ASP A O 1
ATOM 1637 N N . GLY A 1 212 ? 7.574 47.219 -4.418 1 80.94 212 GLY A N 1
ATOM 1638 C CA . GLY A 1 212 ? 8.398 46.469 -5.34 1 80.94 212 GLY A CA 1
ATOM 1639 C C . GLY A 1 212 ? 8.328 44.969 -5.102 1 80.94 212 GLY A C 1
ATOM 1640 O O . GLY A 1 212 ? 9.023 44.188 -5.758 1 80.94 212 GLY A O 1
ATOM 1641 N N . GLY A 1 213 ? 7.594 44.625 -4.234 1 83.44 213 GLY A N 1
ATOM 1642 C CA . GLY A 1 213 ? 7.414 43.219 -4.008 1 83.44 213 GLY A CA 1
ATOM 1643 C C . GLY A 1 213 ? 8.633 42.531 -3.393 1 83.44 213 GLY A C 1
ATOM 1644 O O . GLY A 1 213 ? 9.523 43.219 -2.877 1 83.44 213 GLY A O 1
ATOM 1645 N N . TYR A 1 214 ? 8.648 41.25 -3.256 1 90.06 214 TYR A N 1
ATOM 1646 C CA . TYR A 1 214 ? 9.719 40.406 -2.738 1 90.06 214 TYR A CA 1
ATOM 1647 C C . TYR A 1 214 ? 9.922 39.188 -3.627 1 90.06 214 TYR A C 1
ATOM 1649 O O . TYR A 1 214 ? 9 38.75 -4.32 1 90.06 214 TYR A O 1
ATOM 1657 N N . PRO A 1 215 ? 11.07 38.656 -3.764 1 91.56 215 PRO A N 1
ATOM 1658 C CA . PRO A 1 215 ? 11.305 37.5 -4.648 1 91.56 215 PRO A CA 1
ATOM 1659 C C . PRO A 1 215 ? 10.391 36.312 -4.328 1 91.56 215 PRO A C 1
ATOM 1661 O O . PRO A 1 215 ? 10.031 36.125 -3.166 1 91.56 215 PRO A O 1
ATOM 1664 N N . ASP A 1 216 ? 10.023 35.562 -5.344 1 92.12 216 ASP A N 1
ATOM 1665 C CA . ASP A 1 216 ? 9.141 34.438 -5.188 1 92.12 216 ASP A CA 1
ATOM 1666 C C . ASP A 1 216 ? 9.914 33.125 -5.301 1 92.12 216 ASP A C 1
ATOM 1668 O O . ASP A 1 216 ? 10.078 32.562 -6.398 1 92.12 216 ASP A O 1
ATOM 1672 N N . ALA A 1 217 ? 10.305 32.562 -4.199 1 93.75 217 ALA A N 1
ATOM 1673 C CA . ALA A 1 217 ? 11.031 31.281 -4.16 1 93.75 217 ALA A CA 1
ATOM 1674 C C . ALA A 1 217 ? 10.07 30.109 -4.09 1 93.75 217 ALA A C 1
ATOM 1676 O O . ALA A 1 217 ? 10.422 28.984 -4.469 1 93.75 217 ALA A O 1
ATOM 1677 N N . LEU A 1 218 ? 8.891 30.328 -3.619 1 94.12 218 LEU A N 1
ATOM 1678 C CA . LEU A 1 218 ? 7.945 29.234 -3.373 1 94.12 218 LEU A CA 1
ATOM 1679 C C . LEU A 1 218 ? 7.465 28.625 -4.684 1 94.12 218 LEU A C 1
ATOM 1681 O O . LEU A 1 218 ? 7.277 27.406 -4.777 1 94.12 218 LEU A O 1
ATOM 1685 N N . SER A 1 219 ? 7.289 29.406 -5.738 1 91.19 219 SER A N 1
ATOM 1686 C CA . SER A 1 219 ? 6.781 28.906 -7.012 1 91.19 219 SER A CA 1
ATOM 1687 C C . SER A 1 219 ? 7.902 28.297 -7.855 1 91.19 219 SER A C 1
ATOM 1689 O O . SER A 1 219 ? 7.641 27.594 -8.828 1 91.19 219 SER A O 1
ATOM 1691 N N . ALA A 1 220 ? 9.133 28.516 -7.402 1 91.19 220 ALA A N 1
ATOM 1692 C CA . ALA A 1 220 ? 10.273 28.047 -8.188 1 91.19 220 ALA A CA 1
ATOM 1693 C C . ALA A 1 220 ? 10.438 26.531 -8.062 1 91.19 220 ALA A C 1
ATOM 1695 O O . ALA A 1 220 ? 10.258 25.969 -6.98 1 91.19 220 ALA A O 1
ATOM 1696 N N . MET A 1 221 ? 10.828 25.906 -9.109 1 90.5 221 MET A N 1
ATOM 1697 C CA . MET A 1 221 ? 10.945 24.453 -9.148 1 90.5 221 MET A CA 1
ATOM 1698 C C . MET A 1 221 ? 12.359 24 -8.773 1 90.5 221 MET A C 1
ATOM 1700 O O . MET A 1 221 ? 12.609 22.812 -8.57 1 90.5 221 MET A O 1
ATOM 1704 N N . THR A 1 222 ? 13.242 24.953 -8.672 1 91.31 222 THR A N 1
ATOM 1705 C CA . THR A 1 222 ? 14.625 24.656 -8.305 1 91.31 222 THR A CA 1
ATOM 1706 C C . THR A 1 222 ? 15.086 25.562 -7.16 1 91.31 222 THR A C 1
ATOM 1708 O O . THR A 1 222 ? 14.477 26.594 -6.891 1 91.31 222 THR A O 1
ATOM 1711 N N . MET A 1 223 ? 16.078 25.125 -6.516 1 90.38 223 MET A N 1
ATOM 1712 C CA . MET A 1 223 ? 16.688 25.953 -5.488 1 90.38 223 MET A CA 1
ATOM 1713 C C . MET A 1 223 ? 17.5 27.094 -6.117 1 90.38 223 MET A C 1
ATOM 1715 O O . MET A 1 223 ? 18.078 26.922 -7.195 1 90.38 223 MET A O 1
ATOM 1719 N N . ALA A 1 224 ? 17.516 28.094 -5.402 1 90.5 224 ALA A N 1
ATOM 1720 C CA . ALA A 1 224 ? 18.266 29.234 -5.906 1 90.5 224 ALA A CA 1
ATOM 1721 C C . ALA A 1 224 ? 19.75 28.891 -6.051 1 90.5 224 ALA A C 1
ATOM 1723 O O . ALA A 1 224 ? 20.344 28.281 -5.164 1 90.5 224 ALA A O 1
ATOM 1724 N N . ARG A 1 225 ? 20.422 29.344 -7.125 1 83.25 225 ARG A N 1
ATOM 1725 C CA . ARG A 1 225 ? 21.828 29.141 -7.414 1 83.25 225 ARG A CA 1
ATOM 1726 C C . ARG A 1 225 ? 22.625 30.422 -7.176 1 83.25 225 ARG A C 1
ATOM 1728 O O . ARG A 1 225 ? 22.047 31.516 -7.137 1 83.25 225 ARG A O 1
ATOM 1735 N N . ARG A 1 226 ? 23.734 30.281 -7.004 1 81.31 226 ARG A N 1
ATOM 1736 C CA . ARG A 1 226 ? 24.609 31.422 -6.75 1 81.31 226 ARG A CA 1
ATOM 1737 C C . ARG A 1 226 ? 24.531 32.438 -7.891 1 81.31 226 ARG A C 1
ATOM 1739 O O . ARG A 1 226 ? 24.547 33.656 -7.656 1 81.31 226 ARG A O 1
ATOM 1746 N N . GLU A 1 227 ? 24.359 31.922 -9.078 1 80.81 227 GLU A N 1
ATOM 1747 C CA . GLU A 1 227 ? 24.359 32.75 -10.281 1 80.81 227 GLU A CA 1
ATOM 1748 C C . GLU A 1 227 ? 23.125 33.656 -10.328 1 80.81 227 GLU A C 1
ATOM 1750 O O . GLU A 1 227 ? 23.156 34.719 -10.938 1 80.81 227 GLU A O 1
ATOM 1755 N N . GLU A 1 228 ? 22.109 33.281 -9.672 1 85.19 228 GLU A N 1
ATOM 1756 C CA . GLU A 1 228 ? 20.891 34.062 -9.664 1 85.19 228 GLU A CA 1
ATOM 1757 C C . GLU A 1 228 ? 20.984 35.25 -8.711 1 85.19 228 GLU A C 1
ATOM 1759 O O . GLU A 1 228 ? 20.188 36.188 -8.789 1 85.19 228 GLU A O 1
ATOM 1764 N N . ASN A 1 229 ? 22.016 35.281 -7.883 1 83.06 229 ASN A N 1
ATOM 1765 C CA . ASN A 1 229 ? 22.281 36.375 -6.934 1 83.06 229 ASN A CA 1
ATOM 1766 C C . ASN A 1 229 ? 21.016 36.812 -6.223 1 83.06 229 ASN A C 1
ATOM 1768 O O . ASN A 1 229 ? 20.672 38 -6.238 1 83.06 229 ASN A O 1
ATOM 1772 N N . LEU A 1 230 ? 20.312 35.938 -5.637 1 89.31 230 LEU A N 1
ATOM 1773 C CA . LEU A 1 230 ? 19.078 36.188 -4.918 1 89.31 230 LEU A CA 1
ATOM 1774 C C . LEU A 1 230 ? 19.297 37.25 -3.82 1 89.31 230 LEU A C 1
ATOM 1776 O O . LEU A 1 230 ? 18.422 38.094 -3.582 1 89.31 230 LEU A O 1
ATOM 1780 N N . ALA A 1 231 ? 20.391 37.188 -3.162 1 84.25 231 ALA A N 1
ATOM 1781 C CA . ALA A 1 231 ? 20.703 38.125 -2.088 1 84.25 231 ALA A CA 1
ATOM 1782 C C . ALA A 1 231 ? 20.844 39.531 -2.619 1 84.25 231 ALA A C 1
ATOM 1784 O O . ALA A 1 231 ? 20.484 40.5 -1.93 1 84.25 231 ALA A O 1
ATOM 1785 N N . GLY A 1 232 ? 21.297 39.656 -3.834 1 83.44 232 GLY A N 1
ATOM 1786 C CA . GLY A 1 232 ? 21.531 40.969 -4.422 1 83.44 232 GLY A CA 1
ATOM 1787 C C . GLY A 1 232 ? 20.266 41.562 -5.016 1 83.44 232 GLY A C 1
ATOM 1788 O O . GLY A 1 232 ? 20.234 42.75 -5.312 1 83.44 232 GLY A O 1
ATOM 1789 N N . GLN A 1 233 ? 19.25 40.844 -5.082 1 87.75 233 GLN A N 1
ATOM 1790 C CA . GLN A 1 233 ? 18.016 41.312 -5.688 1 87.75 233 GLN A CA 1
ATOM 1791 C C . GLN A 1 233 ? 17.266 42.25 -4.73 1 87.75 233 GLN A C 1
ATOM 1793 O O . GLN A 1 233 ? 16.422 43.031 -5.16 1 87.75 233 GLN A O 1
ATOM 1798 N N . THR A 1 234 ? 17.594 42.094 -3.469 1 90.12 234 THR A N 1
ATOM 1799 C CA . THR A 1 234 ? 16.922 42.906 -2.453 1 90.12 234 THR A CA 1
ATOM 1800 C C . THR A 1 234 ? 17.953 43.625 -1.583 1 90.12 234 THR A C 1
ATOM 1802 O O . THR A 1 234 ? 18.938 43.031 -1.155 1 90.12 234 THR A O 1
ATOM 1805 N N . SER A 1 235 ? 17.703 44.812 -1.344 1 89.06 235 SER A N 1
ATOM 1806 C CA . SER A 1 235 ? 18.609 45.625 -0.525 1 89.06 235 SER A CA 1
ATOM 1807 C C . SER A 1 235 ? 18.562 45.188 0.937 1 89.06 235 SER A C 1
ATOM 1809 O O . SER A 1 235 ? 17.594 44.562 1.37 1 89.06 235 SER A O 1
ATOM 1811 N N . ALA A 1 236 ? 19.562 45.469 1.704 1 90.62 236 ALA A N 1
ATOM 1812 C CA . ALA A 1 236 ? 19.625 45.156 3.127 1 90.62 236 ALA A CA 1
ATOM 1813 C C . ALA A 1 236 ? 18.516 45.844 3.896 1 90.62 236 ALA A C 1
ATOM 1815 O O . ALA A 1 236 ? 17.938 45.281 4.828 1 90.62 236 ALA A O 1
ATOM 1816 N N . ALA A 1 237 ? 18.25 47.062 3.492 1 89.06 237 ALA A N 1
ATOM 1817 C CA . ALA A 1 237 ? 17.188 47.812 4.156 1 89.06 237 ALA A CA 1
ATOM 1818 C C . ALA A 1 237 ? 15.828 47.156 3.934 1 89.06 237 ALA A C 1
ATOM 1820 O O . ALA A 1 237 ? 14.992 47.094 4.84 1 89.06 237 ALA A O 1
ATOM 1821 N N . ARG A 1 238 ? 15.648 46.656 2.789 1 92.38 238 ARG A N 1
ATOM 1822 C CA . ARG A 1 238 ? 14.398 46 2.461 1 92.38 238 ARG A CA 1
ATOM 1823 C C . ARG A 1 238 ? 14.273 44.656 3.191 1 92.38 238 ARG A C 1
ATOM 1825 O O . ARG A 1 238 ? 13.195 44.312 3.664 1 92.38 238 ARG A O 1
ATOM 1832 N N . LYS A 1 239 ? 15.383 43.969 3.242 1 94.19 239 LYS A N 1
ATOM 1833 C CA . LYS A 1 239 ? 15.391 42.75 4.008 1 94.19 239 LYS A CA 1
ATOM 1834 C C . LYS A 1 239 ? 15.023 43 5.469 1 94.19 239 LYS A C 1
ATOM 1836 O O . LYS A 1 239 ? 14.203 42.281 6.039 1 94.19 239 LYS A O 1
ATOM 1841 N N . ARG A 1 240 ? 15.641 43.938 5.996 1 92.94 240 ARG A N 1
ATOM 1842 C CA . ARG A 1 240 ? 15.375 44.281 7.387 1 92.94 240 ARG A CA 1
ATOM 1843 C C . ARG A 1 240 ? 13.898 44.625 7.586 1 92.94 240 ARG A C 1
ATOM 1845 O O . ARG A 1 240 ? 13.281 44.188 8.562 1 92.94 240 ARG A O 1
ATOM 1852 N N . GLU A 1 241 ? 13.336 45.375 6.672 1 92.81 241 GLU A N 1
ATOM 1853 C CA . GLU A 1 241 ? 11.93 45.75 6.75 1 92.81 241 GLU A CA 1
ATOM 1854 C C . GLU A 1 241 ? 11.023 44.531 6.73 1 92.81 241 GLU A C 1
ATOM 1856 O O . GLU A 1 241 ? 10.078 44.438 7.523 1 92.81 241 GLU A O 1
ATOM 1861 N N . ILE A 1 242 ? 11.312 43.594 5.879 1 94.56 242 ILE A N 1
ATOM 1862 C CA . ILE A 1 242 ? 10.461 42.438 5.641 1 94.56 242 ILE A CA 1
ATOM 1863 C C . ILE A 1 242 ? 10.484 41.531 6.863 1 94.56 242 ILE A C 1
ATOM 1865 O O . ILE A 1 242 ? 9.453 40.969 7.254 1 94.56 242 ILE A O 1
ATOM 1869 N N . TYR A 1 243 ? 11.633 41.312 7.547 1 96.19 243 TYR A N 1
ATOM 1870 C CA . TYR A 1 243 ? 11.758 40.312 8.602 1 96.19 243 TYR A CA 1
ATOM 1871 C C . TYR A 1 243 ? 11.523 40.938 9.977 1 96.19 243 TYR A C 1
ATOM 1873 O O . TYR A 1 243 ? 11.078 40.25 10.906 1 96.19 243 TYR A O 1
ATOM 1881 N N . THR A 1 244 ? 11.781 42.219 10.148 1 94.81 244 THR A N 1
ATOM 1882 C CA . THR A 1 244 ? 11.641 42.844 11.453 1 94.81 244 THR A CA 1
ATOM 1883 C C . THR A 1 244 ? 10.398 43.75 11.492 1 94.81 244 THR A C 1
ATOM 1885 O O . THR A 1 244 ? 9.953 44.156 12.57 1 94.81 244 THR A O 1
ATOM 1888 N N . GLY A 1 245 ? 9.828 44.062 10.32 1 92.12 245 GLY A N 1
ATOM 1889 C CA . GLY A 1 245 ? 8.656 44.938 10.25 1 92.12 245 GLY A CA 1
ATOM 1890 C C . GLY A 1 245 ? 8.984 46.375 10.477 1 92.12 245 GLY A C 1
ATOM 1891 O O . GLY A 1 245 ? 8.086 47.219 10.609 1 92.12 245 GLY A O 1
ATOM 1892 N N . ILE A 1 246 ? 10.289 46.719 10.531 1 89.5 246 ILE A N 1
ATOM 1893 C CA . ILE A 1 246 ? 10.719 48.094 10.797 1 89.5 246 ILE A CA 1
ATOM 1894 C C . ILE A 1 246 ? 10.945 48.844 9.477 1 89.5 246 ILE A C 1
ATOM 1896 O O . ILE A 1 246 ? 11.742 48.406 8.648 1 89.5 246 ILE A O 1
ATOM 1900 N N . ARG A 1 247 ? 10.273 50 9.188 1 82.31 247 ARG A N 1
ATOM 1901 C CA . ARG A 1 247 ? 10.414 50.781 7.965 1 82.31 247 ARG A CA 1
ATOM 1902 C C . ARG A 1 247 ? 11.719 51.562 7.969 1 82.31 247 ARG A C 1
ATOM 1904 O O . ARG A 1 247 ? 12.148 52.062 9.008 1 82.31 247 ARG A O 1
ATOM 1911 N N . PRO A 1 248 ? 12.469 51.594 6.863 1 72.38 248 PRO A N 1
ATOM 1912 C CA . PRO A 1 248 ? 13.766 52.281 6.789 1 72.38 248 PRO A CA 1
ATOM 1913 C C . PRO A 1 248 ? 13.68 53.75 7.16 1 72.38 248 PRO A C 1
ATOM 1915 O O . PRO A 1 248 ? 14.625 54.312 7.719 1 72.38 248 PRO A O 1
ATOM 1918 N N . ALA A 1 249 ? 12.758 54.531 6.617 1 61.03 249 ALA A N 1
ATOM 1919 C CA . ALA A 1 249 ? 12.766 56 6.719 1 61.03 249 ALA A CA 1
ATOM 1920 C C . ALA A 1 249 ? 12.781 56.438 8.18 1 61.03 249 ALA A C 1
ATOM 1922 O O . ALA A 1 249 ? 13.281 57.531 8.492 1 61.03 249 ALA A O 1
ATOM 1923 N N . ALA A 1 250 ? 12.039 55.875 9.133 1 53.66 250 ALA A N 1
ATOM 1924 C CA . ALA A 1 250 ? 11.953 56.469 10.461 1 53.66 250 ALA A CA 1
ATOM 1925 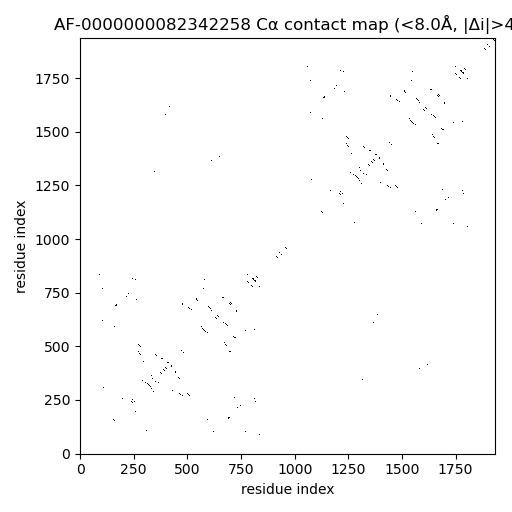C C . ALA A 1 250 ? 12.844 55.75 11.461 1 53.66 250 ALA A C 1
ATOM 1927 O O . ALA A 1 250 ? 12.773 54.531 11.578 1 53.66 250 ALA A O 1
ATOM 1928 N N . ALA A 1 251 ? 14.156 56.125 11.758 1 48.66 251 ALA A N 1
ATOM 1929 C CA . ALA A 1 251 ? 15.164 55.625 12.688 1 48.66 251 ALA A CA 1
ATOM 1930 C C . ALA A 1 251 ? 14.516 54.938 13.891 1 48.66 251 ALA A C 1
ATOM 1932 O O . ALA A 1 251 ? 15.008 53.906 14.359 1 48.66 251 ALA A O 1
ATOM 1933 N N . ASP A 1 252 ? 13.688 55.594 14.727 1 51.09 252 ASP A N 1
ATOM 1934 C CA . ASP A 1 252 ? 13.117 55.156 16 1 51.09 252 ASP A CA 1
ATOM 1935 C C . ASP A 1 252 ? 11.844 54.375 15.789 1 51.09 252 ASP A C 1
ATOM 1937 O O . ASP A 1 252 ? 10.969 54.312 16.656 1 51.09 252 ASP A O 1
ATOM 1941 N N . SER A 1 253 ? 11.781 53.5 14.633 1 70.75 253 SER A N 1
ATOM 1942 C CA . SER A 1 253 ? 10.461 53.031 14.242 1 70.75 253 SER A CA 1
ATOM 1943 C C . SER A 1 253 ? 10.219 51.625 14.75 1 70.75 253 SER A C 1
ATOM 1945 O O . SER A 1 253 ? 11.156 50.844 14.891 1 70.75 253 SER A O 1
ATOM 1947 N N . HIS A 1 254 ? 9.195 51.375 15.531 1 84.31 254 HIS A N 1
ATOM 1948 C CA . HIS A 1 254 ? 8.625 50.125 16 1 84.31 254 HIS A CA 1
ATOM 1949 C C . HIS A 1 254 ? 8.102 49.281 14.828 1 84.31 254 HIS A C 1
ATOM 1951 O O . HIS A 1 254 ? 7.777 49.812 13.773 1 84.31 254 HIS A O 1
ATOM 1957 N N . PRO A 1 255 ? 8.266 47.969 15.016 1 91.44 255 PRO A N 1
ATOM 1958 C CA . PRO A 1 255 ? 7.68 47.094 13.992 1 91.44 255 PRO A CA 1
ATOM 1959 C C . PRO A 1 255 ? 6.211 47.406 13.719 1 91.44 255 PRO A C 1
ATOM 1961 O O . PRO A 1 255 ? 5.516 47.938 14.586 1 91.44 255 PRO A O 1
ATOM 1964 N N . VAL A 1 256 ? 5.77 47.062 12.562 1 91.25 256 VAL A N 1
ATOM 1965 C CA . VAL A 1 256 ? 4.375 47.25 12.172 1 91.25 256 VAL A CA 1
ATOM 1966 C C . VAL A 1 256 ? 3.48 46.344 12.992 1 91.25 256 VAL A C 1
ATOM 1968 O O . VAL A 1 256 ? 3.82 45.156 13.219 1 91.25 256 VAL A O 1
ATOM 1971 N N . HIS A 1 257 ? 2.424 46.906 13.523 1 92.62 257 HIS A N 1
ATOM 1972 C CA . HIS A 1 257 ? 1.435 46.094 14.227 1 92.62 257 HIS A CA 1
ATOM 1973 C C . HIS A 1 257 ? 0.434 45.469 13.25 1 92.62 257 HIS A C 1
ATOM 1975 O O . HIS A 1 257 ? -0.259 46.219 12.531 1 92.62 257 HIS A O 1
ATOM 1981 N N . VAL A 1 258 ? 0.361 44.188 13.203 1 93.44 258 VAL A N 1
ATOM 1982 C CA . VAL A 1 258 ? -0.585 43.5 12.344 1 93.44 258 VAL A CA 1
ATOM 1983 C C . VAL A 1 258 ? -1.887 43.25 13.102 1 93.44 258 VAL A C 1
ATOM 1985 O O . VAL A 1 258 ? -1.89 42.562 14.141 1 93.44 258 VAL A O 1
ATOM 1988 N N . CYS A 1 259 ? -2.959 43.75 12.562 1 93.44 259 CYS A N 1
ATOM 1989 C CA . CYS A 1 259 ? -4.25 43.688 13.234 1 93.44 259 CYS A CA 1
ATOM 1990 C C . CYS A 1 259 ? -5.246 42.844 12.422 1 93.44 259 CYS A C 1
ATOM 1992 O O . CYS A 1 259 ? -5.68 43.281 11.352 1 93.44 259 CYS A O 1
ATOM 1994 N N . LEU A 1 260 ? -5.688 41.75 12.914 1 92.75 260 LEU A N 1
ATOM 1995 C CA . LEU A 1 260 ? -6.629 40.875 12.227 1 92.75 260 LEU A CA 1
ATOM 1996 C C . LEU A 1 260 ? -8.023 41.5 12.188 1 92.75 260 LEU A C 1
ATOM 1998 O O . LEU A 1 260 ? -8.805 41.219 11.273 1 92.75 260 LEU A O 1
ATOM 2002 N N . ASP A 1 261 ? -8.312 42.312 13.133 1 89.94 261 ASP A N 1
ATOM 2003 C CA . ASP A 1 261 ? -9.625 42.938 13.227 1 89.94 261 ASP A CA 1
ATOM 2004 C C . ASP A 1 261 ? -9.867 43.875 12.047 1 89.94 261 ASP A C 1
ATOM 2006 O O . ASP A 1 261 ? -11.008 44.062 11.625 1 89.94 261 ASP A O 1
ATOM 2010 N N . ALA A 1 262 ? -8.805 44.344 11.562 1 90.81 262 ALA A N 1
ATOM 2011 C CA . ALA A 1 262 ? -8.914 45.25 10.43 1 90.81 262 ALA A CA 1
ATOM 2012 C C . ALA A 1 262 ? -9.422 44.531 9.188 1 90.81 262 ALA A C 1
ATOM 2014 O O . ALA A 1 262 ? -10.055 45.156 8.32 1 90.81 262 ALA A O 1
ATOM 2015 N N . ASP A 1 263 ? -9.203 43.281 9.047 1 91.31 263 ASP A N 1
ATOM 2016 C CA . ASP A 1 263 ? -9.625 42.5 7.895 1 91.31 263 ASP A CA 1
ATOM 2017 C C . ASP A 1 263 ? -10.938 41.781 8.164 1 91.31 263 ASP A C 1
ATOM 2019 O O . ASP A 1 263 ? -11.516 41.156 7.266 1 91.31 263 ASP A O 1
ATOM 2023 N N . HIS A 1 264 ? -11.383 41.781 9.383 1 91.5 264 HIS A N 1
ATOM 2024 C CA . HIS A 1 264 ? -12.594 41.062 9.766 1 91.5 264 HIS A CA 1
ATOM 2025 C C . HIS A 1 264 ? -13.828 41.656 9.094 1 91.5 264 HIS A C 1
ATOM 2027 O O . HIS A 1 264 ? -14.031 42.875 9.125 1 91.5 264 HIS A O 1
ATOM 2033 N N . GLN A 1 265 ? -14.57 40.812 8.406 1 87.88 265 GLN A N 1
ATOM 2034 C CA . GLN A 1 265 ? -15.828 41.188 7.797 1 87.88 265 GLN A CA 1
ATOM 2035 C C . GLN A 1 265 ? -17.016 40.75 8.641 1 87.88 265 GLN A C 1
ATOM 2037 O O . GLN A 1 265 ? -17.234 39.531 8.82 1 87.88 265 GLN A O 1
ATOM 2042 N N . THR A 1 266 ? -17.828 41.75 9.016 1 80.75 266 THR A N 1
ATOM 2043 C CA . THR A 1 266 ? -18.969 41.438 9.859 1 80.75 266 THR A CA 1
ATOM 2044 C C . THR A 1 266 ? -20.156 40.938 9.023 1 80.75 266 THR A C 1
ATOM 2046 O O . THR A 1 266 ? -20.297 41.344 7.863 1 80.75 266 THR A O 1
ATOM 2049 N N . GLY A 1 267 ? -20.953 40.156 9.516 1 71.69 267 GLY A N 1
ATOM 2050 C CA . GLY A 1 267 ? -22.219 39.75 8.914 1 71.69 267 GLY A CA 1
ATOM 2051 C C . GLY A 1 267 ? -22.094 38.562 7.984 1 71.69 267 GLY A C 1
ATOM 2052 O O . GLY A 1 267 ? -22.938 38.375 7.102 1 71.69 267 GLY A O 1
ATOM 2053 N N . SER A 1 268 ? -21.047 37.875 8.078 1 74.44 268 SER A N 1
ATOM 2054 C CA . SER A 1 268 ? -20.938 36.656 7.254 1 74.44 268 SER A CA 1
ATOM 2055 C C . SER A 1 268 ? -21.938 35.594 7.699 1 74.44 268 SER A C 1
ATOM 2057 O O . SER A 1 268 ? -22.047 35.312 8.891 1 74.44 268 SER A O 1
ATOM 2059 N N . GLN A 1 269 ? -22.734 35.156 6.73 1 83.44 269 GLN A N 1
ATOM 2060 C CA . GLN A 1 269 ? -23.688 34.062 7.039 1 83.44 269 GLN A CA 1
ATOM 2061 C C . GLN A 1 269 ? -22.984 32.719 7.156 1 83.44 269 GLN A C 1
ATOM 2063 O O . GLN A 1 269 ? -22.156 32.375 6.305 1 83.44 269 GLN A O 1
ATOM 2068 N N . THR A 1 270 ? -23.188 32.094 8.305 1 90.12 270 THR A N 1
ATOM 2069 C CA . THR A 1 270 ? -22.547 30.828 8.555 1 90.12 270 THR A CA 1
ATOM 2070 C C . THR A 1 270 ? -23.594 29.719 8.758 1 90.12 270 THR A C 1
ATOM 2072 O O . THR A 1 270 ? -24.75 30 9.078 1 90.12 270 THR A O 1
ATOM 2075 N N . GLY A 1 271 ? -23.219 28.516 8.375 1 90.38 271 GLY A N 1
ATOM 2076 C CA . GLY A 1 271 ? -24 27.328 8.641 1 90.38 271 GLY A CA 1
ATOM 2077 C C . GLY A 1 271 ? -23.266 26.328 9.516 1 90.38 271 GLY A C 1
ATOM 2078 O O . GLY A 1 271 ? -22.047 26.25 9.492 1 90.38 271 GLY A O 1
ATOM 2079 N N . VAL A 1 272 ? -24.094 25.578 10.32 1 94.19 272 VAL A N 1
ATOM 2080 C CA . VAL A 1 272 ? -23.516 24.609 11.25 1 94.19 272 VAL A CA 1
ATOM 2081 C C . VAL A 1 272 ? -23.828 23.188 10.773 1 94.19 272 VAL A C 1
ATOM 2083 O O . VAL A 1 272 ? -24.906 22.922 10.273 1 94.19 272 VAL A O 1
ATOM 2086 N N . THR A 1 273 ? -22.844 22.344 10.797 1 95.62 273 THR A N 1
ATOM 2087 C CA . THR A 1 273 ? -23 20.922 10.547 1 95.62 273 THR A CA 1
ATOM 2088 C C . THR A 1 273 ? -22.438 20.094 11.703 1 95.62 273 THR A C 1
ATOM 2090 O O . THR A 1 273 ? -21.594 20.594 12.461 1 95.62 273 THR A O 1
ATOM 2093 N N . PHE A 1 274 ? -22.969 18.922 11.922 1 97.44 274 PHE A N 1
ATOM 2094 C CA . PHE A 1 274 ? -22.484 17.969 12.93 1 97.44 274 PHE A CA 1
ATOM 2095 C C . PHE A 1 274 ? -21.938 16.703 12.273 1 97.44 274 PHE A C 1
ATOM 2097 O O . PHE A 1 274 ? -22.375 16.328 11.188 1 97.44 274 PHE A O 1
ATOM 2104 N N . ASP A 1 275 ? -20.984 16.141 12.875 1 97.75 275 ASP A N 1
ATOM 2105 C CA . ASP A 1 275 ? -20.438 14.867 12.398 1 97.75 275 ASP A CA 1
ATOM 2106 C C . ASP A 1 275 ? -19.766 14.094 13.531 1 97.75 275 ASP A C 1
ATOM 2108 O O . ASP A 1 275 ? -19.656 14.602 14.648 1 97.75 275 ASP A O 1
ATOM 2112 N N . ILE A 1 276 ? -19.406 12.867 13.289 1 97.62 276 ILE A N 1
ATOM 2113 C CA . ILE A 1 276 ? -18.547 12.023 14.117 1 97.62 276 ILE A CA 1
ATOM 2114 C C . ILE A 1 276 ? -17.188 11.867 13.461 1 97.62 276 ILE A C 1
ATOM 2116 O O . ILE A 1 276 ? -17.094 11.359 12.344 1 97.62 276 ILE A O 1
ATOM 2120 N N . ASP A 1 277 ? -16.172 12.312 14.102 1 96 277 ASP A N 1
ATOM 2121 C CA . ASP A 1 277 ? -14.836 12.266 13.516 1 96 277 ASP A CA 1
ATOM 2122 C C . ASP A 1 277 ? -14.195 10.898 13.711 1 96 277 ASP A C 1
ATOM 2124 O O . ASP A 1 277 ? -13.492 10.398 12.828 1 96 277 ASP A O 1
ATOM 2128 N N . SER A 1 278 ? -14.352 10.383 14.883 1 96 278 SER A N 1
ATOM 2129 C CA . SER A 1 278 ? -13.742 9.094 15.203 1 96 278 SER A CA 1
ATOM 2130 C C . SER A 1 278 ? -14.531 8.367 16.281 1 96 278 SER A C 1
ATOM 2132 O O . SER A 1 278 ? -15.359 8.969 16.969 1 96 278 SER A O 1
ATOM 2134 N N . ILE A 1 279 ? -14.336 7.125 16.359 1 96.19 279 ILE A N 1
ATOM 2135 C CA . ILE A 1 279 ? -14.891 6.277 17.406 1 96.19 279 ILE A CA 1
ATOM 2136 C C . ILE A 1 279 ? -13.828 5.281 17.875 1 96.19 279 ILE A C 1
ATOM 2138 O O . ILE A 1 279 ? -13.062 4.754 17.062 1 96.19 279 ILE A O 1
ATOM 2142 N N . MET A 1 280 ? -13.711 5.121 19.156 1 95.88 280 MET A N 1
ATOM 2143 C CA . MET A 1 280 ? -12.75 4.18 19.719 1 95.88 280 MET A CA 1
ATOM 2144 C C . MET A 1 280 ? -13.289 3.551 21 1 95.88 280 MET A C 1
ATOM 2146 O O . MET A 1 280 ? -14.125 4.145 21.672 1 95.88 280 MET A O 1
ATOM 2150 N N . GLY A 1 281 ? -12.883 2.391 21.234 1 95.06 281 GLY A N 1
ATOM 2151 C CA . GLY A 1 281 ? -13.312 1.701 22.438 1 95.06 281 GLY A CA 1
ATOM 2152 C C . GLY A 1 281 ? -12.852 0.256 22.5 1 95.06 281 GLY A C 1
ATOM 2153 O O . GLY A 1 281 ? -12.055 -0.181 21.656 1 95.06 281 GLY A O 1
ATOM 2154 N N . PHE A 1 282 ? -13.289 -0.426 23.531 1 97 282 PHE A N 1
ATOM 2155 C CA . PHE A 1 282 ? -12.883 -1.809 23.75 1 97 282 PHE A CA 1
ATOM 2156 C C . PHE A 1 282 ? -14.055 -2.758 23.547 1 97 282 PHE A C 1
ATOM 2158 O O . PHE A 1 282 ? -15.219 -2.357 23.672 1 97 282 PHE A O 1
ATOM 2165 N N . ALA A 1 283 ? -13.773 -3.918 23.109 1 97.19 283 ALA A N 1
ATOM 2166 C CA . ALA A 1 283 ? -14.781 -4.953 22.906 1 97.19 283 ALA A CA 1
ATOM 2167 C C . ALA A 1 283 ? -14.461 -6.199 23.734 1 97.19 283 ALA A C 1
ATOM 2169 O O . ALA A 1 283 ? -13.305 -6.465 24.047 1 97.19 283 ALA A O 1
ATOM 2170 N N . HIS A 1 284 ? -15.531 -6.992 24 1 95.25 284 HIS A N 1
ATOM 2171 C CA . HIS A 1 284 ? -15.391 -8.188 24.828 1 95.25 284 HIS A CA 1
ATOM 2172 C C . HIS A 1 284 ? -15.227 -9.438 23.969 1 95.25 284 HIS A C 1
ATOM 2174 O O . HIS A 1 284 ? -14.805 -10.484 24.453 1 95.25 284 HIS A O 1
ATOM 2180 N N . SER A 1 285 ? -15.633 -9.242 22.797 1 96.69 285 SER A N 1
ATOM 2181 C CA . SER A 1 285 ? -15.594 -10.391 21.906 1 96.69 285 SER A CA 1
ATOM 2182 C C . SER A 1 285 ? -15.461 -9.961 20.438 1 96.69 285 SER A C 1
ATOM 2184 O O . SER A 1 285 ? -15.758 -8.812 20.094 1 96.69 285 SER A O 1
ATOM 2186 N N . LEU A 1 286 ? -14.992 -10.945 19.625 1 97.38 286 LEU A N 1
ATOM 2187 C CA . LEU A 1 286 ? -14.922 -10.703 18.188 1 97.38 286 LEU A CA 1
ATOM 2188 C C . LEU A 1 286 ? -16.312 -10.641 17.578 1 97.38 286 LEU A C 1
ATOM 2190 O O . LEU A 1 286 ? -16.484 -10.164 16.453 1 97.38 286 LEU A O 1
ATOM 2194 N N . ALA A 1 287 ? -17.328 -11.047 18.328 1 97.12 287 ALA A N 1
ATOM 2195 C CA . ALA A 1 287 ? -18.703 -11.008 17.875 1 97.12 287 ALA A CA 1
ATOM 2196 C C . ALA A 1 287 ? -19.188 -9.578 17.672 1 97.12 287 ALA A C 1
ATOM 2198 O O . ALA A 1 287 ? -20.266 -9.344 17.109 1 97.12 287 ALA A O 1
ATOM 2199 N N . VAL A 1 288 ? -18.344 -8.664 18.062 1 97.56 288 VAL A N 1
ATOM 2200 C CA . VAL A 1 288 ? -18.656 -7.25 17.875 1 97.56 288 VAL A CA 1
ATOM 2201 C C . VAL A 1 288 ? -18.828 -6.941 16.391 1 97.56 288 VAL A C 1
ATOM 2203 O O . VAL A 1 288 ? -19.578 -6.035 16.031 1 97.56 288 VAL A O 1
ATOM 2206 N N . ALA A 1 289 ? -18.141 -7.664 15.516 1 97.75 289 ALA A N 1
ATOM 2207 C CA . ALA A 1 289 ? -18.25 -7.504 14.062 1 97.75 289 ALA A CA 1
ATOM 2208 C C . ALA A 1 289 ? -19.438 -8.297 13.516 1 97.75 289 ALA A C 1
ATOM 2210 O O . ALA A 1 289 ? -19.297 -9.469 13.164 1 97.75 289 ALA A O 1
ATOM 2211 N N . LYS A 1 290 ? -20.5 -7.625 13.25 1 95.25 290 LYS A N 1
ATOM 2212 C CA . LYS A 1 290 ? -21.766 -8.258 12.891 1 95.25 290 LYS A CA 1
ATOM 2213 C C . LYS A 1 290 ? -21.688 -8.914 11.523 1 95.25 290 LYS A C 1
ATOM 2215 O O . LYS A 1 290 ? -22.375 -9.906 11.258 1 95.25 290 LYS A O 1
ATOM 2220 N N . LEU A 1 291 ? -20.906 -8.312 10.633 1 94.88 291 LEU A N 1
ATOM 2221 C CA . LEU A 1 291 ? -20.859 -8.797 9.258 1 94.88 291 LEU A CA 1
ATOM 2222 C C . LEU A 1 291 ? -19.547 -9.523 8.984 1 94.88 291 LEU A C 1
ATOM 2224 O O . LEU A 1 291 ? -19.25 -9.891 7.844 1 94.88 291 LEU A O 1
ATOM 2228 N N . GLY A 1 292 ? -18.766 -9.727 10.016 1 96.5 292 GLY A N 1
ATOM 2229 C CA . GLY A 1 292 ? -17.516 -10.438 9.859 1 96.5 292 GLY A CA 1
ATOM 2230 C C . GLY A 1 292 ? -16.297 -9.516 9.859 1 96.5 292 GLY A C 1
ATOM 2231 O O . GLY A 1 292 ? -16.422 -8.32 10.117 1 96.5 292 GLY A O 1
ATOM 2232 N N . VAL A 1 293 ? -15.102 -10.117 9.703 1 97.44 293 VAL A N 1
ATOM 2233 C CA . VAL A 1 293 ? -13.836 -9.391 9.797 1 97.44 293 VAL A CA 1
ATOM 2234 C C . VAL A 1 293 ? -12.969 -9.711 8.578 1 97.44 293 VAL A C 1
ATOM 2236 O O . VAL A 1 293 ? -12.93 -10.852 8.117 1 97.44 293 VAL A O 1
ATOM 2239 N N . ARG A 1 294 ? -12.438 -8.68 7.969 1 96.38 294 ARG A N 1
ATOM 2240 C CA . ARG A 1 294 ? -11.32 -8.883 7.059 1 96.38 294 ARG A CA 1
ATOM 2241 C C . ARG A 1 294 ? -10.008 -9.047 7.828 1 96.38 294 ARG A C 1
ATOM 2243 O O . ARG A 1 294 ? -9.359 -8.062 8.172 1 96.38 294 ARG A O 1
ATOM 2250 N N . TRP A 1 295 ? -9.578 -10.234 7.988 1 97.19 295 TRP A N 1
ATOM 2251 C CA . TRP A 1 295 ? -8.484 -10.617 8.875 1 97.19 295 TRP A CA 1
ATOM 2252 C C . TRP A 1 295 ? -7.133 -10.438 8.195 1 97.19 295 TRP A C 1
ATOM 2254 O O . TRP A 1 295 ? -6.953 -10.836 7.039 1 97.19 295 TRP A O 1
ATOM 2264 N N . ASN A 1 296 ? -6.188 -9.797 8.914 1 96.44 296 ASN A N 1
ATOM 2265 C CA . ASN A 1 296 ? -4.805 -9.672 8.469 1 96.44 296 ASN A CA 1
ATOM 2266 C C . ASN A 1 296 ? -3.938 -10.805 9.008 1 96.44 296 ASN A C 1
ATOM 2268 O O . ASN A 1 296 ? -3.674 -10.875 10.211 1 96.44 296 ASN A O 1
ATOM 2272 N N . PRO A 1 297 ? -3.363 -11.609 8.156 1 96.19 297 PRO A N 1
ATOM 2273 C CA . PRO A 1 297 ? -2.553 -12.727 8.641 1 96.19 297 PRO A CA 1
ATOM 2274 C C . PRO A 1 297 ? -1.131 -12.312 9.008 1 96.19 297 PRO A C 1
ATOM 2276 O O . PRO A 1 297 ? -0.371 -13.117 9.555 1 96.19 297 PRO A O 1
ATOM 2279 N N . THR A 1 298 ? -0.747 -11.078 8.641 1 95 298 THR A N 1
ATOM 2280 C CA . THR A 1 298 ? 0.57 -10.555 8.977 1 95 298 THR A CA 1
ATOM 2281 C C . THR A 1 298 ? 0.445 -9.25 9.758 1 95 298 THR A C 1
ATOM 2283 O O . THR A 1 298 ? -0.64 -8.664 9.836 1 95 298 THR A O 1
ATOM 2286 N N . GLN A 1 299 ? 1.591 -8.922 10.375 1 92.56 299 GLN A N 1
ATOM 2287 C CA . GLN A 1 299 ? 1.614 -7.648 11.086 1 92.56 299 GLN A CA 1
ATOM 2288 C C . GLN A 1 299 ? 1.8 -6.484 10.109 1 92.56 299 GLN A C 1
ATOM 2290 O O . GLN A 1 299 ? 2.617 -6.562 9.195 1 92.56 299 GLN A O 1
ATOM 2295 N N . ARG A 1 300 ? 0.981 -5.469 10.203 1 82.81 300 ARG A N 1
ATOM 2296 C CA . ARG A 1 300 ? 1.039 -4.293 9.336 1 82.81 300 ARG A CA 1
ATOM 2297 C C . ARG A 1 300 ? 1.591 -3.086 10.094 1 82.81 300 ARG A C 1
ATOM 2299 O O . ARG A 1 300 ? 0.836 -2.34 10.719 1 82.81 300 ARG A O 1
ATOM 2306 N N . PRO A 1 301 ? 2.791 -2.777 9.805 1 72.62 301 PRO A N 1
ATOM 2307 C CA . PRO A 1 301 ? 3.357 -1.657 10.555 1 72.62 301 PRO A CA 1
ATOM 2308 C C . PRO A 1 301 ? 2.662 -0.331 10.258 1 72.62 301 PRO A C 1
ATOM 2310 O O . PRO A 1 301 ? 2.559 0.528 11.133 1 72.62 301 PRO A O 1
ATOM 2313 N N . VAL A 1 302 ? 2.152 -0.189 9.086 1 69.38 302 VAL A N 1
ATOM 2314 C CA . VAL A 1 302 ? 1.554 1.075 8.672 1 69.38 302 VAL A CA 1
ATOM 2315 C C . VAL A 1 302 ? 0.268 1.321 9.461 1 69.38 302 VAL A C 1
ATOM 2317 O O . VAL A 1 302 ? -0.133 2.469 9.664 1 69.38 302 VAL A O 1
ATOM 2320 N N . SER A 1 303 ? -0.297 0.323 9.984 1 76.06 303 SER A N 1
ATOM 2321 C CA . SER A 1 303 ? -1.584 0.45 10.656 1 76.06 303 SER A CA 1
ATOM 2322 C C . SER A 1 303 ? -1.412 0.479 12.172 1 76.06 303 SER A C 1
ATOM 2324 O O . SER A 1 303 ? -2.395 0.551 12.914 1 76.06 303 SER A O 1
ATOM 2326 N N . ASP A 1 304 ? -0.246 0.546 12.641 1 82.94 304 ASP A N 1
ATOM 2327 C CA . ASP A 1 304 ? -0.013 0.522 14.078 1 82.94 304 ASP A CA 1
ATOM 2328 C C . ASP A 1 304 ? -0.456 1.831 14.727 1 82.94 304 ASP A C 1
ATOM 2330 O O . ASP A 1 304 ? -0.5 2.873 14.07 1 82.94 304 ASP A O 1
ATOM 2334 N N . LEU A 1 305 ? -0.802 1.658 15.953 1 90.19 305 LEU A N 1
ATOM 2335 C CA . LEU A 1 305 ? -1.166 2.838 16.734 1 90.19 305 LEU A CA 1
ATOM 2336 C C . LEU A 1 305 ? 0.063 3.689 17.031 1 90.19 305 LEU A C 1
ATOM 2338 O O . LEU A 1 305 ? 1.11 3.16 17.406 1 90.19 305 LEU A O 1
ATOM 2342 N N . HIS A 1 306 ? -0.096 4.938 16.844 1 85.25 306 HIS A N 1
ATOM 2343 C CA . HIS A 1 306 ? 1.044 5.816 17.062 1 85.25 306 HIS A CA 1
ATOM 2344 C C . HIS A 1 306 ? 0.741 6.852 18.141 1 85.25 306 HIS A C 1
ATOM 2346 O O . HIS A 1 306 ? 1.629 7.598 18.562 1 85.25 306 HIS A O 1
ATOM 2352 N N . SER A 1 307 ? -0.455 6.824 18.594 1 87.62 307 SER A N 1
ATOM 2353 C CA . SER A 1 307 ? -0.844 7.781 19.625 1 87.62 307 SER A CA 1
ATOM 2354 C C . SER A 1 307 ? -1.641 7.102 20.734 1 87.62 307 SER A C 1
ATOM 2356 O O . SER A 1 307 ? -2.141 5.988 20.547 1 87.62 307 SER A O 1
ATOM 2358 N N . SER A 1 308 ? -1.68 7.785 21.844 1 91.69 308 SER A N 1
ATOM 2359 C CA . SER A 1 308 ? -2.391 7.246 23 1 91.69 308 SER A CA 1
ATOM 2360 C C . SER A 1 308 ? -3.9 7.301 22.797 1 91.69 308 SER A C 1
ATOM 2362 O O . SER A 1 308 ? -4.66 6.727 23.578 1 91.69 308 SER A O 1
ATOM 2364 N N . LEU A 1 309 ? -4.332 8.008 21.766 1 91.81 309 LEU A N 1
ATOM 2365 C CA . LEU A 1 309 ? -5.746 8.234 21.5 1 91.81 309 LEU A CA 1
ATOM 2366 C C . LEU A 1 309 ? -6.41 8.977 22.656 1 91.81 309 LEU A C 1
ATOM 2368 O O . LEU A 1 309 ? -7.641 9.008 22.75 1 91.81 309 LEU A O 1
ATOM 2372 N N . TYR A 1 310 ? -5.574 9.453 23.609 1 93.19 310 TYR A N 1
ATOM 2373 C CA . TYR A 1 310 ? -5.996 10.203 24.781 1 93.19 310 TYR A CA 1
ATOM 2374 C C . TYR A 1 310 ? -6.859 9.344 25.703 1 93.19 310 TYR A C 1
ATOM 2376 O O . TYR A 1 310 ? -7.723 9.859 26.406 1 93.19 310 TYR A O 1
ATOM 2384 N N . LEU A 1 311 ? -6.695 8.008 25.562 1 94.56 311 LEU A N 1
ATOM 2385 C CA . LEU A 1 311 ? -7.363 7.078 26.453 1 94.56 311 LEU A CA 1
ATOM 2386 C C . LEU A 1 311 ? -6.57 6.902 27.75 1 94.56 311 LEU A C 1
ATOM 2388 O O . LEU A 1 311 ? -5.391 7.246 27.812 1 94.56 311 LEU A O 1
ATOM 2392 N N . ASP A 1 312 ? -7.309 6.438 28.703 1 93.31 312 ASP A N 1
ATOM 2393 C CA . ASP A 1 312 ? -6.602 6.121 29.938 1 93.31 312 ASP A CA 1
ATOM 2394 C C . ASP A 1 312 ? -5.609 4.98 29.734 1 93.31 312 ASP A C 1
ATOM 2396 O O . ASP A 1 312 ? -5.898 4.023 29.016 1 93.31 312 ASP A O 1
ATOM 2400 N N . PRO A 1 313 ? -4.426 5.191 30.328 1 93.5 313 PRO A N 1
ATOM 2401 C CA . PRO A 1 313 ? -3.455 4.102 30.219 1 93.5 313 PRO A CA 1
ATOM 2402 C C . PRO A 1 313 ? -3.965 2.791 30.812 1 93.5 313 PRO A C 1
ATOM 2404 O O . PRO A 1 313 ? -4.824 2.807 31.703 1 93.5 313 PRO A O 1
ATOM 2407 N N . ARG A 1 314 ? -3.43 1.726 30.344 1 93.62 314 ARG A N 1
ATOM 2408 C CA . ARG A 1 314 ? -3.848 0.395 30.781 1 93.62 314 ARG A CA 1
ATOM 2409 C C . ARG A 1 314 ? -2.713 -0.329 31.5 1 93.62 314 ARG A C 1
ATOM 2411 O O . ARG A 1 314 ? -1.538 -0.054 31.25 1 93.62 314 ARG A O 1
ATOM 2418 N N . PRO A 1 315 ? -3.129 -1.228 32.375 1 92.94 315 PRO A N 1
ATOM 2419 C CA . PRO A 1 315 ? -2.096 -1.976 33.094 1 92.94 315 PRO A CA 1
ATOM 2420 C C . PRO A 1 315 ? -1.356 -2.969 32.219 1 92.94 315 PRO A C 1
ATOM 2422 O O . PRO A 1 315 ? -1.975 -3.635 31.375 1 92.94 315 PRO A O 1
ATOM 2425 N N . VAL A 1 316 ? -0.065 -2.969 32.344 1 93.62 316 VAL A N 1
ATOM 2426 C CA . VAL A 1 316 ? 0.781 -3.918 31.609 1 93.62 316 VAL A CA 1
ATOM 2427 C C . VAL A 1 316 ? 1.694 -4.641 32.594 1 93.62 316 VAL A C 1
ATOM 2429 O O . VAL A 1 316 ? 1.985 -4.121 33.688 1 93.62 316 VAL A O 1
ATOM 2432 N N . HIS A 1 317 ? 2.031 -5.867 32.25 1 88.69 317 HIS A N 1
ATOM 2433 C CA . HIS A 1 317 ? 2.938 -6.668 33.062 1 88.69 317 HIS A CA 1
ATOM 2434 C C . HIS A 1 317 ? 4.391 -6.418 32.688 1 88.69 317 HIS A C 1
ATOM 2436 O O . HIS A 1 317 ? 4.742 -6.465 31.5 1 88.69 317 HIS A O 1
ATOM 2442 N N . GLN A 1 318 ? 5.172 -5.961 33.625 1 81.94 318 GLN A N 1
ATOM 2443 C CA . GLN A 1 318 ? 6.594 -5.75 33.406 1 81.94 318 GLN A CA 1
ATOM 2444 C C . GLN A 1 318 ? 7.449 -6.578 34.344 1 81.94 318 GLN A C 1
ATOM 2446 O O . GLN A 1 318 ? 7.098 -6.742 35.531 1 81.94 318 GLN A O 1
ATOM 2451 N N . VAL A 1 319 ? 8.414 -7.281 33.75 1 75.06 319 VAL A N 1
ATOM 2452 C CA . VAL A 1 319 ? 9.367 -8 34.594 1 75.06 319 VAL A CA 1
ATOM 2453 C C . VAL A 1 319 ? 10.656 -7.188 34.719 1 75.06 319 VAL A C 1
ATOM 2455 O O . VAL A 1 319 ? 11.281 -6.832 33.719 1 75.06 319 VAL A O 1
ATOM 2458 N N . SER A 1 320 ? 10.836 -6.715 35.875 1 65.94 320 SER A N 1
ATOM 2459 C CA . SER A 1 320 ? 12.062 -5.957 36.125 1 65.94 320 SER A CA 1
ATOM 2460 C C . SER A 1 320 ? 13.305 -6.785 35.812 1 65.94 320 SER A C 1
ATOM 2462 O O . SER A 1 320 ? 13.219 -8.008 35.656 1 65.94 320 SER A O 1
ATOM 2464 N N . ARG A 1 321 ? 14.531 -6.188 35.719 1 64.25 321 ARG A N 1
ATOM 2465 C CA . ARG A 1 321 ? 15.82 -6.82 35.5 1 64.25 321 ARG A CA 1
ATOM 2466 C C . ARG A 1 321 ? 16.141 -7.828 36.594 1 64.25 321 ARG A C 1
ATOM 2468 O O . ARG A 1 321 ? 16.875 -8.797 36.344 1 64.25 321 ARG A O 1
ATOM 2475 N N . GLU A 1 322 ? 15.594 -7.684 37.688 1 67.81 322 GLU A N 1
ATOM 2476 C CA . GLU A 1 322 ? 15.844 -8.547 38.844 1 67.81 322 GLU A CA 1
ATOM 2477 C C . GLU A 1 322 ? 14.844 -9.703 38.875 1 67.81 322 GLU A C 1
ATOM 2479 O O . GLU A 1 322 ? 14.852 -10.5 39.812 1 67.81 322 GLU A O 1
ATOM 2484 N N . GLY A 1 323 ? 14.047 -9.844 37.906 1 67 323 GLY A N 1
ATOM 2485 C CA . GLY A 1 323 ? 13.125 -10.961 37.781 1 67 323 GLY A CA 1
ATOM 2486 C C . GLY A 1 323 ? 11.812 -10.727 38.5 1 67 323 GLY A C 1
ATOM 2487 O O . GLY A 1 323 ? 11.008 -11.648 38.656 1 67 323 GLY A O 1
ATOM 2488 N N . ARG A 1 324 ? 11.609 -9.492 39.125 1 73.81 324 ARG A N 1
ATOM 2489 C CA . ARG A 1 324 ? 10.367 -9.203 39.844 1 73.81 324 ARG A CA 1
ATOM 2490 C C . ARG A 1 324 ? 9.312 -8.648 38.906 1 73.81 324 ARG A C 1
ATOM 2492 O O . ARG A 1 324 ? 9.586 -7.711 38.125 1 73.81 324 ARG A O 1
ATOM 2499 N N . ALA A 1 325 ? 8.07 -9.414 38.938 1 77.19 325 ALA A N 1
ATOM 2500 C CA . ALA A 1 325 ? 6.953 -8.984 38.094 1 77.19 325 ALA A CA 1
ATOM 2501 C C . ALA A 1 325 ? 6.223 -7.801 38.719 1 77.19 325 ALA A C 1
ATOM 2503 O O . ALA A 1 325 ? 5.941 -7.793 39.906 1 77.19 325 ALA A O 1
ATOM 2504 N N . HIS A 1 326 ? 6.148 -6.707 38.062 1 82.69 326 HIS A N 1
ATOM 2505 C CA . HIS A 1 326 ? 5.352 -5.578 38.531 1 82.69 326 HIS A CA 1
ATOM 2506 C C . HIS A 1 326 ? 4.438 -5.055 37.438 1 82.69 326 HIS A C 1
ATOM 2508 O O . HIS A 1 326 ? 4.629 -5.375 36.281 1 82.69 326 HIS A O 1
ATOM 2514 N N . TYR A 1 327 ? 3.316 -4.383 37.906 1 86.88 327 TYR A N 1
ATOM 2515 C CA . TYR A 1 327 ? 2.363 -3.787 36.969 1 86.88 327 TYR A CA 1
ATOM 2516 C C . TYR A 1 327 ? 2.617 -2.293 36.812 1 86.88 327 TYR A C 1
ATOM 2518 O O . TYR A 1 327 ? 2.926 -1.602 37.781 1 86.88 327 TYR A O 1
ATOM 2526 N N . THR A 1 328 ? 2.699 -1.877 35.594 1 88.38 328 THR A N 1
ATOM 2527 C CA . THR A 1 328 ? 2.764 -0.459 35.281 1 88.38 328 THR A CA 1
ATOM 2528 C C . THR A 1 328 ? 1.674 -0.091 34.281 1 88.38 328 THR A C 1
ATOM 2530 O O . THR A 1 328 ? 1.069 -0.97 33.656 1 88.38 328 THR A O 1
ATOM 2533 N N . ARG A 1 329 ? 1.318 1.164 34.25 1 92.62 329 ARG A N 1
ATOM 2534 C CA . ARG A 1 329 ? 0.305 1.627 33.312 1 92.62 329 ARG A CA 1
ATOM 2535 C C . ARG A 1 329 ? 0.949 2.273 32.094 1 92.62 329 ARG A C 1
ATOM 2537 O O . ARG A 1 329 ? 1.895 3.055 32.219 1 92.62 329 ARG A O 1
ATOM 2544 N N . GLN A 1 330 ? 0.498 1.832 30.906 1 93.44 330 GLN A N 1
ATOM 2545 C CA . GLN A 1 330 ? 1.03 2.35 29.656 1 93.44 330 GLN A CA 1
ATOM 2546 C C . GLN A 1 330 ? -0.095 2.752 28.703 1 93.44 330 GLN A C 1
ATOM 2548 O O . GLN A 1 330 ? -1.171 2.15 28.719 1 93.44 330 GLN A O 1
ATOM 2553 N N . PRO A 1 331 ? 0.143 3.855 27.922 1 94.25 331 PRO A N 1
ATOM 2554 C CA . PRO A 1 331 ? -0.838 4.184 26.875 1 94.25 331 PRO A CA 1
ATOM 2555 C C . PRO A 1 331 ? -1.013 3.064 25.859 1 94.25 331 PRO A C 1
ATOM 2557 O O . PRO A 1 331 ? -0.102 2.256 25.656 1 94.25 331 PRO A O 1
ATOM 2560 N N . VAL A 1 332 ? -2.098 3.025 25.219 1 94.94 332 VAL A N 1
ATOM 2561 C CA . VAL A 1 332 ? -2.498 1.91 24.359 1 94.94 332 VAL A CA 1
ATOM 2562 C C . VAL A 1 332 ? -1.492 1.737 23.234 1 94.94 332 VAL A C 1
ATOM 2564 O O . VAL A 1 332 ? -1.244 0.618 22.781 1 94.94 332 VAL A O 1
ATOM 2567 N N . HIS A 1 333 ? -0.893 2.846 22.672 1 93.75 333 HIS A N 1
ATOM 2568 C CA . HIS A 1 333 ? -0.008 2.748 21.516 1 93.75 333 HIS A CA 1
ATOM 2569 C C . HIS A 1 333 ? 1.346 2.164 21.906 1 93.75 333 HIS A C 1
ATOM 2571 O O . HIS A 1 333 ? 2.119 1.747 21.047 1 93.75 333 HIS A O 1
ATOM 2577 N N . GLN A 1 334 ? 1.644 2.104 23.188 1 93.81 334 GLN A N 1
ATOM 2578 C CA . GLN A 1 334 ? 2.906 1.547 23.656 1 93.81 334 GLN A CA 1
ATOM 2579 C C . GLN A 1 334 ? 2.752 0.076 24.031 1 93.81 334 GLN A C 1
ATOM 2581 O O . GLN A 1 334 ? 3.746 -0.637 24.203 1 93.81 334 GLN A O 1
ATOM 2586 N N . ILE A 1 335 ? 1.579 -0.312 24.203 1 95.69 335 ILE A N 1
ATOM 2587 C CA . ILE A 1 335 ? 1.332 -1.727 24.453 1 95.69 335 ILE A CA 1
ATOM 2588 C C . ILE A 1 335 ? 1.546 -2.527 23.172 1 95.69 335 ILE A C 1
ATOM 2590 O O . ILE A 1 335 ? 1.019 -2.17 22.109 1 95.69 335 ILE A O 1
ATOM 2594 N N . PRO A 1 336 ? 2.34 -3.643 23.266 1 95.88 336 PRO A N 1
ATOM 2595 C CA . PRO A 1 336 ? 2.447 -4.465 22.062 1 95.88 336 PRO A CA 1
ATOM 2596 C C . PRO A 1 336 ? 1.086 -4.867 21.5 1 95.88 336 PRO A C 1
ATOM 2598 O O . PRO A 1 336 ? 0.203 -5.289 22.25 1 95.88 336 PRO A O 1
ATOM 2601 N N . HIS A 1 337 ? 0.917 -4.633 20.203 1 96.75 337 HIS A N 1
ATOM 2602 C CA . HIS A 1 337 ? -0.394 -4.918 19.625 1 96.75 337 HIS A CA 1
ATOM 2603 C C . HIS A 1 337 ? -0.271 -5.387 18.188 1 96.75 337 HIS A C 1
ATOM 2605 O O . HIS A 1 337 ? 0.796 -5.273 17.578 1 96.75 337 HIS A O 1
ATOM 2611 N N . TYR A 1 338 ? -1.278 -6.047 17.781 1 94.19 338 TYR A N 1
ATOM 2612 C CA . TYR A 1 338 ? -1.466 -6.617 16.438 1 94.19 338 TYR A CA 1
ATOM 2613 C C . TYR A 1 338 ? -2.783 -6.156 15.836 1 94.19 338 TYR A C 1
ATOM 2615 O O . TYR A 1 338 ? -3.84 -6.277 16.453 1 94.19 338 TYR A O 1
ATOM 2623 N N . THR A 1 339 ? -2.652 -5.426 14.578 1 96.25 339 THR A N 1
ATOM 2624 C CA . THR A 1 339 ? -3.889 -5.109 13.875 1 96.25 339 THR A CA 1
ATOM 2625 C C . THR A 1 339 ? -4.535 -6.379 13.32 1 96.25 339 THR A C 1
ATOM 2627 O O . THR A 1 339 ? -4.156 -6.863 12.258 1 96.25 339 THR A O 1
ATOM 2630 N N . PHE A 1 340 ? -5.504 -6.895 14.008 1 97.25 340 PHE A N 1
ATOM 2631 C CA . PHE A 1 340 ? -6.152 -8.156 13.68 1 97.25 340 PHE A CA 1
ATOM 2632 C C . PHE A 1 340 ? -6.855 -8.07 12.336 1 97.25 340 PHE A C 1
ATOM 2634 O O . PHE A 1 340 ? -6.797 -9.008 11.539 1 97.25 340 PHE A O 1
ATOM 2641 N N . GLY A 1 341 ? -7.574 -6.93 12.156 1 96.56 341 GLY A N 1
ATOM 2642 C CA . GLY A 1 341 ? -8.289 -6.766 10.898 1 96.56 341 GLY A CA 1
ATOM 2643 C C . GLY A 1 341 ? -9.234 -5.578 10.906 1 96.56 341 GLY A C 1
ATOM 2644 O O . GLY A 1 341 ? -9.109 -4.684 11.742 1 96.56 341 GLY A O 1
ATOM 2645 N N . ARG A 1 342 ? -10.148 -5.5 9.812 1 95.75 342 ARG A N 1
ATOM 2646 C CA . ARG A 1 342 ? -11.148 -4.453 9.656 1 95.75 342 ARG A CA 1
ATOM 2647 C C . ARG A 1 342 ? -12.555 -5.043 9.609 1 95.75 342 ARG A C 1
ATOM 2649 O O . ARG A 1 342 ? -12.742 -6.168 9.148 1 95.75 342 ARG A O 1
ATOM 2656 N N . VAL A 1 343 ? -13.484 -4.27 10.086 1 96.62 343 VAL A N 1
ATOM 2657 C CA . VAL A 1 343 ? -14.875 -4.715 10.133 1 96.62 343 VAL A CA 1
ATOM 2658 C C . VAL A 1 343 ? -15.484 -4.648 8.734 1 96.62 343 VAL A C 1
ATOM 2660 O O . VAL A 1 343 ? -15.383 -3.623 8.055 1 96.62 343 VAL A O 1
ATOM 2663 N N . VAL A 1 344 ? -16.125 -5.762 8.305 1 95.75 344 VAL A N 1
ATOM 2664 C CA . VAL A 1 344 ? -16.766 -5.809 6.992 1 95.75 344 VAL A CA 1
ATOM 2665 C C . VAL A 1 344 ? -17.984 -4.898 6.973 1 95.75 344 VAL A C 1
ATOM 2667 O O . VAL A 1 344 ? -18.781 -4.887 7.922 1 95.75 344 VAL A O 1
ATOM 2670 N N . GLY A 1 345 ? -18.156 -4.121 5.941 1 93.12 345 GLY A N 1
ATOM 2671 C CA . GLY A 1 345 ? -19.266 -3.184 5.82 1 93.12 345 GLY A CA 1
ATOM 2672 C C . GLY A 1 345 ? -18.922 -1.793 6.324 1 93.12 345 GLY A C 1
ATOM 2673 O O . GLY A 1 345 ? -19.625 -0.826 6.008 1 93.12 345 GLY A O 1
ATOM 2674 N N . PHE A 1 346 ? -17.891 -1.731 7.141 1 93.88 346 PHE A N 1
ATOM 2675 C CA . PHE A 1 346 ? -17.391 -0.482 7.691 1 93.88 346 PHE A CA 1
ATOM 2676 C C . PHE A 1 346 ? -15.867 -0.527 7.82 1 93.88 346 PHE A C 1
ATOM 2678 O O . PHE A 1 346 ? -15.336 -0.513 8.93 1 93.88 346 PHE A O 1
ATOM 2685 N N . GLU A 1 347 ? -15.211 -0.406 6.758 1 89.25 347 GLU A N 1
ATOM 2686 C CA . GLU A 1 347 ? -13.781 -0.715 6.656 1 89.25 347 GLU A CA 1
ATOM 2687 C C . GLU A 1 347 ? -12.938 0.34 7.367 1 89.25 347 GLU A C 1
ATOM 2689 O O . GLU A 1 347 ? -11.758 0.121 7.625 1 89.25 347 GLU A O 1
ATOM 2694 N N . ASP A 1 348 ? -13.547 1.41 7.746 1 92.25 348 ASP A N 1
ATOM 2695 C CA . ASP A 1 348 ? -12.812 2.439 8.484 1 92.25 348 ASP A CA 1
ATOM 2696 C C . ASP A 1 348 ? -12.578 2.014 9.93 1 92.25 348 ASP A C 1
ATOM 2698 O O . ASP A 1 348 ? -11.773 2.625 10.641 1 92.25 348 ASP A O 1
ATOM 2702 N N . ILE A 1 349 ? -13.211 0.976 10.336 1 95.38 349 ILE A N 1
ATOM 2703 C CA . ILE A 1 349 ? -13.062 0.492 11.711 1 95.38 349 ILE A CA 1
ATOM 2704 C C . ILE A 1 349 ? -12.047 -0.645 11.75 1 95.38 349 ILE A C 1
ATOM 2706 O O . ILE A 1 349 ? -12.234 -1.676 11.094 1 95.38 349 ILE A O 1
ATOM 2710 N N . SER A 1 350 ? -11.039 -0.453 12.508 1 96.19 350 SER A N 1
ATOM 2711 C CA . SER A 1 350 ? -10.008 -1.461 12.711 1 96.19 350 SER A CA 1
ATOM 2712 C C . SER A 1 350 ? -10.148 -2.148 14.062 1 96.19 350 SER A C 1
ATOM 2714 O O . SER A 1 350 ? -10.609 -1.536 15.023 1 96.19 350 SER A O 1
ATOM 2716 N N . LEU A 1 351 ? -9.781 -3.387 14.109 1 97.5 351 LEU A N 1
ATOM 2717 C CA . LEU A 1 351 ? -9.703 -4.168 15.344 1 97.5 351 LEU A CA 1
ATOM 2718 C C . LEU A 1 351 ? -8.242 -4.449 15.711 1 97.5 351 LEU A C 1
ATOM 2720 O O . LEU A 1 351 ? -7.484 -4.977 14.891 1 97.5 351 LEU A O 1
ATOM 2724 N N . TYR A 1 352 ? -7.879 -4.055 16.953 1 97.5 352 TYR A N 1
ATOM 2725 C CA . TYR A 1 352 ? -6.535 -4.305 17.453 1 97.5 352 TYR A CA 1
ATOM 2726 C C . TYR A 1 352 ? -6.566 -5.309 18.609 1 97.5 352 TYR A C 1
ATOM 2728 O O . TYR A 1 352 ? -7.465 -5.27 19.453 1 97.5 352 TYR A O 1
ATOM 2736 N N . PHE A 1 353 ? -5.633 -6.227 18.578 1 98 353 PHE A N 1
ATOM 2737 C CA . PHE A 1 353 ? -5.359 -7.062 19.75 1 98 353 PHE A CA 1
ATOM 2738 C C . PHE A 1 353 ? -4.223 -6.48 20.578 1 98 353 PHE A C 1
ATOM 2740 O O . PHE A 1 353 ? -3.102 -6.328 20.094 1 98 353 PHE A O 1
ATOM 2747 N N . LEU A 1 354 ? -4.516 -6.141 21.797 1 97.19 354 LEU A N 1
ATOM 2748 C CA . LEU A 1 354 ? -3.502 -5.652 22.719 1 97.19 354 LEU A CA 1
ATOM 2749 C C . LEU A 1 354 ? -2.998 -6.777 23.625 1 97.19 354 LEU A C 1
ATOM 2751 O O . LEU A 1 354 ? -3.793 -7.566 24.141 1 97.19 354 LEU A O 1
ATOM 2755 N N . PHE A 1 355 ? -1.66 -6.867 23.734 1 97.31 355 PHE A N 1
ATOM 2756 C CA . PHE A 1 355 ? -1.026 -7.898 24.547 1 97.31 355 PHE A CA 1
ATOM 2757 C C . PHE A 1 355 ? -0.27 -7.281 25.719 1 97.31 355 PHE A C 1
ATOM 2759 O O . PHE A 1 355 ? 0.957 -7.164 25.672 1 97.31 355 PHE A O 1
ATOM 2766 N N . PRO A 1 356 ? -0.955 -7.047 26.828 1 95.44 356 PRO A N 1
ATOM 2767 C CA . PRO A 1 356 ? -0.342 -6.336 27.953 1 95.44 356 PRO A CA 1
ATOM 2768 C C . PRO A 1 356 ? 0.803 -7.117 28.594 1 95.44 356 PRO A C 1
ATOM 2770 O O . PRO A 1 356 ? 1.714 -6.523 29.172 1 95.44 356 PRO A O 1
ATOM 2773 N N . ARG A 1 357 ? 0.882 -8.422 28.531 1 93.94 357 ARG A N 1
ATOM 2774 C CA . ARG A 1 357 ? 1.9 -9.219 29.203 1 93.94 357 ARG A CA 1
ATOM 2775 C C . ARG A 1 357 ? 3.15 -9.359 28.344 1 93.94 357 ARG A C 1
ATOM 2777 O O . ARG A 1 357 ? 4.172 -9.883 28.797 1 93.94 357 ARG A O 1
ATOM 2784 N N . LEU A 1 358 ? 3.088 -8.875 27.109 1 94.56 358 LEU A N 1
ATOM 2785 C CA . LEU A 1 358 ? 4.246 -8.938 26.219 1 94.56 358 LEU A CA 1
ATOM 2786 C C . LEU A 1 358 ? 5.008 -7.617 26.25 1 94.56 358 LEU A C 1
ATOM 2788 O O . LEU A 1 358 ? 5.949 -7.43 25.469 1 94.56 358 LEU A O 1
ATOM 2792 N N . TYR A 1 359 ? 4.578 -6.707 27.109 1 93.31 359 TYR A N 1
ATOM 2793 C CA . TYR A 1 359 ? 5.238 -5.406 27.188 1 93.31 359 TYR A CA 1
ATOM 2794 C C . TYR A 1 359 ? 6.668 -5.551 27.688 1 93.31 359 TYR A C 1
ATOM 2796 O O . TYR A 1 359 ? 6.918 -6.25 28.672 1 93.31 359 TYR A O 1
ATOM 2804 N N . ARG A 1 360 ? 7.578 -4.938 26.922 1 87.75 360 ARG A N 1
ATOM 2805 C CA . ARG A 1 360 ? 8.984 -4.844 27.297 1 87.75 360 ARG A CA 1
ATOM 2806 C C . ARG A 1 360 ? 9.484 -3.404 27.219 1 87.75 360 ARG A C 1
ATOM 2808 O O . ARG A 1 360 ? 9.328 -2.746 26.188 1 87.75 360 ARG A O 1
ATOM 2815 N N . GLU A 1 361 ? 10.102 -2.9 28.172 1 81.44 361 GLU A N 1
ATOM 2816 C CA . GLU A 1 361 ? 10.547 -1.512 28.25 1 81.44 361 GLU A CA 1
ATOM 2817 C C . GLU A 1 361 ? 11.594 -1.21 27.188 1 81.44 361 GLU A C 1
ATOM 2819 O O . GLU A 1 361 ? 11.656 -0.095 26.656 1 81.44 361 GLU A O 1
ATOM 2824 N N . GLU A 1 362 ? 12.312 -2.18 26.781 1 78.62 362 GLU A N 1
ATOM 2825 C CA . GLU A 1 362 ? 13.422 -1.976 25.859 1 78.62 362 GLU A CA 1
ATOM 2826 C C . GLU A 1 362 ? 12.945 -2.002 24.406 1 78.62 362 GLU A C 1
ATOM 2828 O O . GLU A 1 362 ? 13.648 -1.554 23.516 1 78.62 362 GLU A O 1
ATOM 2833 N N . GLN A 1 363 ? 11.719 -2.455 24.328 1 82.69 363 GLN A N 1
ATOM 2834 C CA . GLN A 1 363 ? 11.227 -2.588 22.953 1 82.69 363 GLN A CA 1
ATOM 2835 C C . GLN A 1 363 ? 10.734 -1.249 22.422 1 82.69 363 GLN A C 1
ATOM 2837 O O . GLN A 1 363 ? 9.883 -0.599 23.031 1 82.69 363 GLN A O 1
ATOM 2842 N N . GLN A 1 364 ? 11.289 -0.774 21.266 1 75.69 364 GLN A N 1
ATOM 2843 C CA . GLN A 1 364 ? 10.969 0.523 20.672 1 75.69 364 GLN A CA 1
ATOM 2844 C C . GLN A 1 364 ? 9.703 0.447 19.828 1 75.69 364 GLN A C 1
ATOM 2846 O O . GLN A 1 364 ? 8.992 1.441 19.672 1 75.69 364 GLN A O 1
ATOM 2851 N N . SER A 1 365 ? 9.438 -0.736 19.297 1 84.25 365 SER A N 1
ATOM 2852 C CA . SER A 1 365 ? 8.258 -0.9 18.453 1 84.25 365 SER A CA 1
ATOM 2853 C C . SER A 1 365 ? 7.137 -1.615 19.203 1 84.25 365 SER A C 1
ATOM 2855 O O . SER A 1 365 ? 7.395 -2.447 20.062 1 84.25 365 SER A O 1
ATOM 2857 N N . SER A 1 366 ? 5.934 -1.149 18.938 1 89.94 366 SER A N 1
ATOM 2858 C CA . SER A 1 366 ? 4.797 -1.771 19.609 1 89.94 366 SER A CA 1
ATOM 2859 C C . SER A 1 366 ? 4.34 -3.025 18.875 1 89.94 366 SER A C 1
ATOM 2861 O O . SER A 1 366 ? 3.377 -3.678 19.281 1 89.94 366 SER A O 1
ATOM 2863 N N . ARG A 1 367 ? 5.035 -3.396 17.875 1 92.06 367 ARG A N 1
ATOM 2864 C CA . ARG A 1 367 ? 4.766 -4.648 17.172 1 92.06 367 ARG A CA 1
ATOM 2865 C C . ARG A 1 367 ? 5.227 -5.844 18 1 92.06 367 ARG A C 1
ATOM 2867 O O . ARG A 1 367 ? 6.16 -5.734 18.797 1 92.06 367 ARG A O 1
ATOM 2874 N N . LEU A 1 368 ? 4.559 -6.941 17.781 1 95.19 368 LEU A N 1
ATOM 2875 C CA . LEU A 1 368 ? 5.027 -8.156 18.422 1 95.19 368 LEU A CA 1
ATOM 2876 C C . LEU A 1 368 ? 6.352 -8.617 17.828 1 95.19 368 LEU A C 1
ATOM 2878 O O . LEU A 1 368 ? 6.566 -8.492 16.625 1 95.19 368 LEU A O 1
ATOM 2882 N N . GLN A 1 369 ? 7.188 -9.094 18.703 1 94.12 369 GLN A N 1
ATOM 2883 C CA . GLN A 1 369 ? 8.383 -9.742 18.172 1 94.12 369 GLN A CA 1
ATOM 2884 C C . GLN A 1 369 ? 8.016 -10.93 17.297 1 94.12 369 GLN A C 1
ATOM 2886 O O . GLN A 1 369 ? 6.977 -11.562 17.484 1 94.12 369 GLN A O 1
ATOM 2891 N N . GLU A 1 370 ? 8.828 -11.227 16.344 1 93 370 GLU A N 1
ATOM 2892 C CA . GLU A 1 370 ? 8.539 -12.266 15.359 1 93 370 GLU A CA 1
ATOM 2893 C C . GLU A 1 370 ? 8.266 -13.602 16.031 1 93 370 GLU A C 1
ATOM 2895 O O . GLU A 1 370 ? 7.352 -14.336 15.633 1 93 370 GLU A O 1
ATOM 2900 N N . GLN A 1 371 ? 9.039 -13.953 17.016 1 94.88 371 GLN A N 1
ATOM 2901 C CA . GLN A 1 371 ? 8.867 -15.234 17.703 1 94.88 371 GLN A CA 1
ATOM 2902 C C . GLN A 1 371 ? 7.531 -15.281 18.438 1 94.88 371 GLN A C 1
ATOM 2904 O O . GLN A 1 371 ? 6.844 -16.297 18.422 1 94.88 371 GLN A O 1
ATOM 2909 N N . ASP A 1 372 ? 7.188 -14.18 19.109 1 96.19 372 ASP A N 1
ATOM 2910 C CA . ASP A 1 372 ? 5.902 -14.109 19.797 1 96.19 372 ASP A CA 1
ATOM 2911 C C . ASP A 1 372 ? 4.742 -14.227 18.812 1 96.19 372 ASP A C 1
ATOM 2913 O O . ASP A 1 372 ? 3.756 -14.914 19.078 1 96.19 372 ASP A O 1
ATOM 2917 N N . PHE A 1 373 ? 4.945 -13.531 17.688 1 97.19 373 PHE A N 1
ATOM 2918 C CA . PHE A 1 373 ? 3.879 -13.555 16.688 1 97.19 373 PHE A CA 1
ATOM 2919 C C . PHE A 1 373 ? 3.768 -14.93 16.047 1 97.19 373 PHE A C 1
ATOM 2921 O O . PHE A 1 373 ? 2.668 -15.383 15.711 1 97.19 373 PHE A O 1
ATOM 2928 N N . ARG A 1 374 ? 4.879 -15.617 15.852 1 96.31 374 ARG A N 1
ATOM 2929 C CA . ARG A 1 374 ? 4.871 -16.984 15.344 1 96.31 374 ARG A CA 1
ATOM 2930 C C . ARG A 1 374 ? 4.086 -17.906 16.266 1 96.31 374 ARG A C 1
ATOM 2932 O O . ARG A 1 374 ? 3.24 -18.688 15.812 1 96.31 374 ARG A O 1
ATOM 2939 N N . VAL A 1 375 ? 4.305 -17.859 17.547 1 97.12 375 VAL A N 1
ATOM 2940 C CA . VAL A 1 375 ? 3.6 -18.688 18.516 1 97.12 375 VAL A CA 1
ATOM 2941 C C . VAL A 1 375 ? 2.115 -18.328 18.516 1 97.12 375 VAL A C 1
ATOM 2943 O O . VAL A 1 375 ? 1.256 -19.203 18.547 1 97.12 375 VAL A O 1
ATOM 2946 N N . TRP A 1 376 ? 1.853 -17.031 18.484 1 97.94 376 TRP A N 1
ATOM 2947 C CA . TRP A 1 376 ? 0.472 -16.562 18.453 1 97.94 376 TRP A CA 1
ATOM 2948 C C . TRP A 1 376 ? -0.275 -17.141 17.25 1 97.94 376 TRP A C 1
ATOM 2950 O O . TRP A 1 376 ? -1.387 -17.656 17.391 1 97.94 376 TRP A O 1
ATOM 2960 N N . MET A 1 377 ? 0.311 -17.078 16.062 1 97.38 377 MET A N 1
ATOM 2961 C CA . MET A 1 377 ? -0.331 -17.516 14.828 1 97.38 377 MET A CA 1
ATOM 2962 C C . MET A 1 377 ? -0.475 -19.031 14.797 1 97.38 377 MET A C 1
ATOM 2964 O O . MET A 1 377 ? -1.562 -19.562 14.539 1 97.38 377 MET A O 1
ATOM 2968 N N . ASP A 1 378 ? 0.578 -19.766 15.117 1 96.25 378 ASP A N 1
ATOM 2969 C CA . ASP A 1 378 ? 0.636 -21.188 14.859 1 96.25 378 ASP A CA 1
ATOM 2970 C C . ASP A 1 378 ? 0.004 -21.984 16 1 96.25 378 ASP A C 1
ATOM 2972 O O . ASP A 1 378 ? -0.504 -23.094 15.797 1 96.25 378 ASP A O 1
ATOM 2976 N N . GLN A 1 379 ? -0.028 -21.406 17.203 1 96.44 379 GLN A N 1
ATOM 2977 C CA . GLN A 1 379 ? -0.482 -22.203 18.328 1 96.44 379 GLN A CA 1
ATOM 2978 C C . GLN A 1 379 ? -1.813 -21.688 18.875 1 96.44 379 GLN A C 1
ATOM 2980 O O . GLN A 1 379 ? -2.537 -22.406 19.562 1 96.44 379 GLN A O 1
ATOM 2985 N N . VAL A 1 380 ? -2.152 -20.5 18.562 1 97.75 380 VAL A N 1
ATOM 2986 C CA . VAL A 1 380 ? -3.348 -19.938 19.188 1 97.75 380 VAL A CA 1
ATOM 2987 C C . VAL A 1 380 ? -4.387 -19.609 18.125 1 97.75 380 VAL A C 1
ATOM 2989 O O . VAL A 1 380 ? -5.441 -20.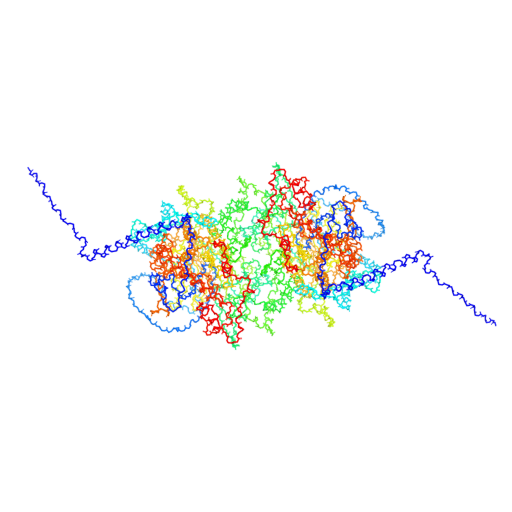234 18.062 1 97.75 380 VAL A O 1
ATOM 2992 N N . LEU A 1 381 ? -4.047 -18.656 17.219 1 98.06 381 LEU A N 1
ATOM 2993 C CA . LEU A 1 381 ? -5.047 -18.062 16.344 1 98.06 381 LEU A CA 1
ATOM 2994 C C . LEU A 1 381 ? -5.48 -19.047 15.266 1 98.06 381 LEU A C 1
ATOM 2996 O O . LEU A 1 381 ? -6.672 -19.297 15.094 1 98.06 381 LEU A O 1
ATOM 3000 N N . LEU A 1 382 ? -4.531 -19.562 14.422 1 97.5 382 LEU A N 1
ATOM 3001 C CA . LEU A 1 382 ? -4.871 -20.422 13.289 1 97.5 382 LEU A CA 1
ATOM 3002 C C . LEU A 1 382 ? -5.586 -21.688 13.75 1 97.5 382 LEU A C 1
ATOM 3004 O O . LEU A 1 382 ? -6.613 -22.062 13.188 1 97.5 382 LEU A O 1
ATOM 3008 N N . PRO A 1 383 ? -5.098 -22.344 14.844 1 96.12 383 PRO A N 1
ATOM 3009 C CA . PRO A 1 383 ? -5.855 -23.5 15.32 1 96.12 383 PRO A CA 1
ATOM 3010 C C . PRO A 1 383 ? -7.297 -23.156 15.688 1 96.12 383 PRO A C 1
ATOM 3012 O O . PRO A 1 383 ? -8.211 -23.938 15.414 1 96.12 383 PRO A O 1
ATOM 3015 N N . ALA A 1 384 ? -7.508 -21.984 16.312 1 97.56 384 ALA A N 1
ATOM 3016 C CA . ALA A 1 384 ? -8.859 -21.562 16.672 1 97.56 384 ALA A CA 1
ATOM 3017 C C . ALA A 1 384 ? -9.719 -21.359 15.438 1 97.56 384 ALA A C 1
ATOM 3019 O O . ALA A 1 384 ? -10.891 -21.75 15.406 1 97.56 384 ALA A O 1
ATOM 3020 N N . ILE A 1 385 ? -9.195 -20.766 14.422 1 97.19 385 ILE A N 1
ATOM 3021 C CA . ILE A 1 385 ? -9.914 -20.516 13.172 1 97.19 385 ILE A CA 1
ATOM 3022 C C . ILE A 1 385 ? -10.25 -21.844 12.5 1 97.19 385 ILE A C 1
ATOM 3024 O O . ILE A 1 385 ? -11.398 -22.062 12.094 1 97.19 385 ILE A O 1
ATOM 3028 N N . TYR A 1 386 ? -9.289 -22.766 12.422 1 96.19 386 TYR A N 1
ATOM 3029 C CA . TYR A 1 386 ? -9.453 -24.031 11.719 1 96.19 386 TYR A CA 1
ATOM 3030 C C . TYR A 1 386 ? -10.406 -24.938 12.469 1 96.19 386 TYR A C 1
ATOM 3032 O O . TYR A 1 386 ? -11.07 -25.797 11.859 1 96.19 386 TYR A O 1
ATOM 3040 N N . GLN A 1 387 ? -10.523 -24.75 13.711 1 95.12 387 GLN A N 1
ATOM 3041 C CA . GLN A 1 387 ? -11.406 -25.578 14.523 1 95.12 387 GLN A CA 1
ATOM 3042 C C . GLN A 1 387 ? -12.875 -25.25 14.258 1 95.12 387 GLN A C 1
ATOM 3044 O O . GLN A 1 387 ? -13.727 -26.125 14.266 1 95.12 387 GLN A O 1
ATOM 3049 N N . HIS A 1 388 ? -13.117 -23.984 13.969 1 95.81 388 HIS A N 1
ATOM 3050 C CA . HIS A 1 388 ? -14.523 -23.594 14.008 1 95.81 388 HIS A CA 1
ATOM 3051 C C . HIS A 1 388 ? -15.047 -23.281 12.617 1 95.81 388 HIS A C 1
ATOM 3053 O O . HIS A 1 388 ? -16.266 -23.203 12.406 1 95.81 388 HIS A O 1
ATOM 3059 N N . TYR A 1 389 ? -14.227 -23.094 11.664 1 94.75 389 TYR A N 1
ATOM 3060 C CA . TYR A 1 389 ? -14.695 -22.875 10.305 1 94.75 389 TYR A CA 1
ATOM 3061 C C . TYR A 1 389 ? -14.578 -24.141 9.469 1 94.75 389 TYR A C 1
ATOM 3063 O O . TYR A 1 389 ? -13.672 -24.953 9.68 1 94.75 389 TYR A O 1
ATOM 3071 N N . ASP A 1 390 ? -15.469 -24.219 8.5 1 92.44 390 ASP A N 1
ATOM 3072 C CA . ASP A 1 390 ? -15.539 -25.406 7.664 1 92.44 390 ASP A CA 1
ATOM 3073 C C . ASP A 1 390 ? -14.328 -25.516 6.742 1 92.44 390 ASP A C 1
ATOM 3075 O O . ASP A 1 390 ? -13.727 -24.5 6.383 1 92.44 390 ASP A O 1
ATOM 3079 N N . GLY A 1 391 ? -14.07 -26.781 6.367 1 92.5 391 GLY A N 1
ATOM 3080 C CA . GLY A 1 391 ? -12.969 -27.047 5.457 1 92.5 391 GLY A CA 1
ATOM 3081 C C . GLY A 1 391 ? -13.109 -26.328 4.125 1 92.5 391 GLY A C 1
ATOM 3082 O O . GLY A 1 391 ? -12.109 -25.953 3.514 1 92.5 391 GLY A O 1
ATOM 3083 N N . SER A 1 392 ? -14.367 -26.078 3.715 1 92.56 392 SER A N 1
ATOM 3084 C CA . SER A 1 392 ? -14.617 -25.406 2.445 1 92.56 392 SER A CA 1
ATOM 3085 C C . SER A 1 392 ? -14.188 -23.938 2.498 1 92.56 392 SER A C 1
ATOM 3087 O O . SER A 1 392 ? -13.945 -23.328 1.459 1 92.56 392 SER A O 1
ATOM 3089 N N . LEU A 1 393 ? -14.086 -23.469 3.721 1 94.38 393 LEU A N 1
ATOM 3090 C CA . LEU A 1 393 ? -13.672 -22.078 3.883 1 94.38 393 LEU A CA 1
ATOM 3091 C C . LEU A 1 393 ? -12.172 -21.984 4.129 1 94.38 393 LEU A C 1
ATOM 3093 O O . LEU A 1 393 ? -11.469 -21.219 3.465 1 94.38 393 LEU A O 1
ATOM 3097 N N . VAL A 1 394 ? -11.641 -22.797 5.012 1 95.44 394 VAL A N 1
ATOM 3098 C CA . VAL A 1 394 ? -10.273 -22.625 5.496 1 95.44 394 VAL A CA 1
ATOM 3099 C C . VAL A 1 394 ? -9.281 -23.125 4.441 1 95.44 394 VAL A C 1
ATOM 3101 O O . VAL A 1 394 ? -8.086 -22.844 4.52 1 95.44 394 VAL A O 1
ATOM 3104 N N . GLN A 1 395 ? -9.781 -23.828 3.402 1 95.25 395 GLN A N 1
ATOM 3105 C CA . GLN A 1 395 ? -8.891 -24.234 2.316 1 95.25 395 GLN A CA 1
ATOM 3106 C C . GLN A 1 395 ? -8.297 -23.016 1.62 1 95.25 395 GLN A C 1
ATOM 3108 O O . GLN A 1 395 ? -7.242 -23.109 0.985 1 95.25 395 GLN A O 1
ATOM 3113 N N . HIS A 1 396 ? -8.93 -21.844 1.829 1 94.31 396 HIS A N 1
ATOM 3114 C CA . HIS A 1 396 ? -8.484 -20.625 1.179 1 94.31 396 HIS A CA 1
ATOM 3115 C C . HIS A 1 396 ? -7.594 -19.797 2.105 1 94.31 396 HIS A C 1
ATOM 3117 O O . HIS A 1 396 ? -7.102 -18.734 1.719 1 94.31 396 HIS A O 1
ATOM 3123 N N . TYR A 1 397 ? -7.375 -20.266 3.326 1 95.81 397 TYR A N 1
ATOM 3124 C CA . TYR A 1 397 ? -6.621 -19.5 4.324 1 95.81 397 TYR A CA 1
ATOM 3125 C C . TYR A 1 397 ? -5.191 -20.016 4.43 1 95.81 397 TYR A C 1
ATOM 3127 O O . TYR A 1 397 ? -4.91 -21.172 4.102 1 95.81 397 TYR A O 1
ATOM 3135 N N . PRO A 1 398 ? -4.262 -19.141 4.84 1 95.31 398 PRO A N 1
ATOM 3136 C CA . PRO A 1 398 ? -2.914 -19.641 5.105 1 95.31 398 PRO A CA 1
ATOM 3137 C C . PRO A 1 398 ? -2.877 -20.641 6.254 1 95.31 398 PRO A C 1
ATOM 3139 O O . PRO A 1 398 ? -3.807 -20.703 7.062 1 95.31 398 PRO A O 1
ATOM 3142 N N . SER A 1 399 ? -1.818 -21.391 6.281 1 94.94 399 SER A N 1
ATOM 3143 C CA . SER A 1 399 ? -1.809 -22.531 7.195 1 94.94 399 SER A CA 1
ATOM 3144 C C . SER A 1 399 ? -0.776 -22.344 8.305 1 94.94 399 SER A C 1
ATOM 3146 O O . SER A 1 399 ? -0.706 -23.141 9.234 1 94.94 399 SER A O 1
ATOM 3148 N N . SER A 1 400 ? 0.074 -21.359 8.211 1 95.38 400 SER A N 1
ATOM 3149 C CA . SER A 1 400 ? 1.09 -21.094 9.227 1 95.38 400 SER A CA 1
ATOM 3150 C C . SER A 1 400 ? 1.586 -19.656 9.141 1 95.38 400 SER A C 1
ATOM 3152 O O . SER A 1 400 ? 1.289 -18.938 8.18 1 95.38 400 SER A O 1
ATOM 3154 N N . PHE A 1 401 ? 2.367 -19.312 10.227 1 96.31 401 PHE A N 1
ATOM 3155 C CA . PHE A 1 401 ? 3.02 -18.016 10.242 1 96.31 401 PHE A CA 1
ATOM 3156 C C . PHE A 1 401 ? 3.906 -17.844 9.016 1 96.31 401 PHE A C 1
ATOM 3158 O O . PHE A 1 401 ? 3.844 -16.812 8.328 1 96.31 401 PHE A O 1
ATOM 3165 N N . ASP A 1 402 ? 4.684 -18.828 8.688 1 95.06 402 ASP A N 1
ATOM 3166 C CA . ASP A 1 402 ? 5.617 -18.75 7.57 1 95.06 402 ASP A CA 1
ATOM 3167 C C . ASP A 1 402 ? 4.875 -18.688 6.238 1 95.06 402 ASP A C 1
ATOM 3169 O O . ASP A 1 402 ? 5.258 -17.938 5.344 1 95.06 402 ASP A O 1
ATOM 3173 N N . HIS A 1 403 ? 3.852 -19.516 6.113 1 95.25 403 HIS A N 1
ATOM 3174 C CA . HIS A 1 403 ? 3.029 -19.469 4.906 1 95.25 403 HIS A CA 1
ATOM 3175 C C . HIS A 1 403 ? 2.482 -18.062 4.668 1 95.25 403 HIS A C 1
ATOM 3177 O O . HIS A 1 403 ? 2.535 -17.562 3.545 1 95.25 403 HIS A O 1
ATOM 3183 N N . SER A 1 404 ? 2.029 -17.422 5.695 1 96.19 404 SER A N 1
ATOM 3184 C CA . SER A 1 404 ? 1.486 -16.062 5.609 1 96.19 404 SER A CA 1
ATOM 3185 C C . SER A 1 404 ? 2.572 -15.062 5.25 1 96.19 404 SER A C 1
ATOM 3187 O O . SER A 1 404 ? 2.361 -14.188 4.398 1 96.19 404 SER A O 1
ATOM 3189 N N . ARG A 1 405 ? 3.641 -15.172 5.957 1 94.62 405 ARG A N 1
ATOM 3190 C CA . ARG A 1 405 ? 4.75 -14.25 5.754 1 94.62 405 ARG A CA 1
ATOM 3191 C C . ARG A 1 405 ? 5.27 -14.32 4.324 1 94.62 405 ARG A C 1
ATOM 3193 O O . ARG A 1 405 ? 5.469 -13.289 3.678 1 94.62 405 ARG A O 1
ATOM 3200 N N . PHE A 1 406 ? 5.434 -15.5 3.793 1 94.75 406 PHE A N 1
ATOM 3201 C CA . PHE A 1 406 ? 5.984 -15.664 2.453 1 94.75 406 PHE A CA 1
ATOM 3202 C C . PHE A 1 406 ? 4.961 -15.266 1.396 1 94.75 406 PHE A C 1
ATOM 3204 O O . PHE A 1 406 ? 5.324 -14.758 0.334 1 94.75 406 PHE A O 1
ATOM 3211 N N . ASN A 1 407 ? 3.693 -15.477 1.654 1 95.38 407 ASN A N 1
ATOM 3212 C CA . ASN A 1 407 ? 2.672 -14.961 0.752 1 95.38 407 ASN A CA 1
ATOM 3213 C C . ASN A 1 407 ? 2.732 -13.438 0.653 1 95.38 407 ASN A C 1
ATOM 3215 O O . ASN A 1 407 ? 2.621 -12.875 -0.438 1 95.38 407 ASN A O 1
ATOM 3219 N N . ALA A 1 408 ? 2.91 -12.859 1.787 1 93.75 408 ALA A N 1
ATOM 3220 C CA . ALA A 1 408 ? 2.924 -11.398 1.84 1 93.75 408 ALA A CA 1
ATOM 3221 C C . ALA A 1 408 ? 4.152 -10.836 1.131 1 93.75 408 ALA A C 1
ATOM 3223 O O . ALA A 1 408 ? 4.105 -9.742 0.571 1 93.75 408 ALA A O 1
ATOM 3224 N N . THR A 1 409 ? 5.25 -11.523 1.1 1 92.56 409 THR A N 1
ATOM 3225 C CA . THR A 1 409 ? 6.496 -11.023 0.527 1 92.56 409 THR A CA 1
ATOM 3226 C C . THR A 1 409 ? 6.648 -11.484 -0.918 1 92.56 409 THR A C 1
ATOM 3228 O O . THR A 1 409 ? 7.59 -11.078 -1.608 1 92.56 409 THR A O 1
ATOM 3231 N N . ALA A 1 410 ? 5.773 -12.305 -1.391 1 94.19 410 ALA A N 1
ATOM 3232 C CA . ALA A 1 410 ? 5.918 -12.914 -2.709 1 94.19 410 ALA A CA 1
ATOM 3233 C C . ALA A 1 410 ? 6.07 -11.852 -3.793 1 94.19 410 ALA A C 1
ATOM 3235 O O . ALA A 1 410 ? 7.031 -11.875 -4.566 1 94.19 410 ALA A O 1
ATOM 3236 N N . ARG A 1 411 ? 5.254 -10.93 -3.828 1 89 411 ARG A N 1
ATOM 3237 C CA . ARG A 1 411 ? 5.297 -9.898 -4.859 1 89 411 ARG A CA 1
ATOM 3238 C C . ARG A 1 411 ? 6.535 -9.016 -4.703 1 89 411 ARG A C 1
ATOM 3240 O O . ARG A 1 411 ? 7.137 -8.609 -5.699 1 89 411 ARG A O 1
ATOM 3247 N N . GLY A 1 412 ? 6.887 -8.727 -3.521 1 86.25 412 GLY A N 1
ATOM 3248 C CA . GLY A 1 412 ? 7.984 -7.812 -3.24 1 86.25 412 GLY A CA 1
ATOM 3249 C C . GLY A 1 412 ? 9.352 -8.438 -3.469 1 86.25 412 GLY A C 1
ATOM 3250 O O . GLY A 1 412 ? 10.328 -7.727 -3.719 1 86.25 412 GLY A O 1
ATOM 3251 N N . VAL A 1 413 ? 9.43 -9.719 -3.418 1 90.5 413 VAL A N 1
ATOM 3252 C CA . VAL A 1 413 ? 10.734 -10.367 -3.482 1 90.5 413 VAL A CA 1
ATOM 3253 C C . VAL A 1 413 ? 10.828 -11.219 -4.75 1 90.5 413 VAL A C 1
ATOM 3255 O O . VAL A 1 413 ? 11.805 -11.117 -5.5 1 90.5 413 VAL A O 1
ATOM 3258 N N . GLU A 1 414 ? 9.836 -11.992 -5.039 1 91.44 414 GLU A N 1
ATOM 3259 C CA . GLU A 1 414 ? 9.906 -13.031 -6.07 1 91.44 414 GLU A CA 1
ATOM 3260 C C . GLU A 1 414 ? 9.867 -12.422 -7.469 1 91.44 414 GLU A C 1
ATOM 3262 O O . GLU A 1 414 ? 10.352 -13.023 -8.43 1 91.44 414 GLU A O 1
ATOM 3267 N N . MET A 1 415 ? 9.297 -11.25 -7.555 1 85.94 415 MET A N 1
ATOM 3268 C CA . MET A 1 415 ? 9.156 -10.648 -8.883 1 85.94 415 MET A CA 1
ATOM 3269 C C . MET A 1 415 ? 10.266 -9.625 -9.133 1 85.94 415 MET A C 1
ATOM 3271 O O . MET A 1 415 ? 10.312 -9.016 -10.203 1 85.94 415 MET A O 1
ATOM 3275 N N . ARG A 1 416 ? 11.164 -9.5 -8.195 1 83.06 416 ARG A N 1
ATOM 3276 C CA . ARG A 1 416 ? 12.242 -8.531 -8.336 1 83.06 416 ARG A CA 1
ATOM 3277 C C . ARG A 1 416 ? 13.414 -9.125 -9.109 1 83.06 416 ARG A C 1
ATOM 3279 O O . ARG A 1 416 ? 13.734 -10.305 -8.953 1 83.06 416 ARG A O 1
ATOM 3286 N N . SER A 1 417 ? 13.977 -8.297 -9.992 1 80.38 417 SER A N 1
ATOM 3287 C CA . SER A 1 417 ? 15.109 -8.766 -10.781 1 80.38 417 SER A CA 1
ATOM 3288 C C . SER A 1 417 ? 16.25 -7.758 -10.758 1 80.38 417 SER A C 1
ATOM 3290 O O . SER A 1 417 ? 17.391 -8.094 -11.086 1 80.38 417 SER A O 1
ATOM 3292 N N . GLN A 1 418 ? 16.016 -6.535 -10.305 1 73.44 418 GLN A N 1
ATOM 3293 C CA . GLN A 1 418 ? 17 -5.484 -10.5 1 73.44 418 GLN A CA 1
ATOM 3294 C C . GLN A 1 418 ? 17.688 -5.129 -9.18 1 73.44 418 GLN A C 1
ATOM 3296 O O . GLN A 1 418 ? 18.859 -4.746 -9.172 1 73.44 418 GLN A O 1
ATOM 3301 N N . ARG A 1 419 ? 16.906 -4.969 -8.078 1 70.69 419 ARG A N 1
ATOM 3302 C CA . ARG A 1 419 ? 17.484 -4.531 -6.816 1 70.69 419 ARG A CA 1
ATOM 3303 C C . ARG A 1 419 ? 16.938 -5.336 -5.648 1 70.69 419 ARG A C 1
ATOM 3305 O O . ARG A 1 419 ? 15.836 -5.875 -5.723 1 70.69 419 ARG A O 1
ATOM 3312 N N . VAL A 1 420 ? 17.938 -5.48 -4.762 1 72.06 420 VAL A N 1
ATOM 3313 C CA . VAL A 1 420 ? 17.531 -6.113 -3.514 1 72.06 420 VAL A CA 1
ATOM 3314 C C . VAL A 1 420 ? 17.156 -5.047 -2.49 1 72.06 420 VAL A C 1
ATOM 3316 O O . VAL A 1 420 ? 17.938 -4.133 -2.215 1 72.06 420 VAL A O 1
ATOM 3319 N N . ASP A 1 421 ? 15.898 -5 -2.129 1 68.38 421 ASP A N 1
ATOM 3320 C CA . ASP A 1 421 ? 15.516 -4.137 -1.015 1 68.38 421 ASP A CA 1
ATOM 3321 C C . ASP A 1 421 ? 15.898 -4.762 0.323 1 68.38 421 ASP A C 1
ATOM 3323 O O . ASP A 1 421 ? 15.711 -5.961 0.534 1 68.38 421 ASP A O 1
ATOM 3327 N N . PRO A 1 422 ? 16.625 -3.92 1.084 1 64 422 PRO A N 1
ATOM 3328 C CA . PRO A 1 422 ? 17 -4.477 2.389 1 64 422 PRO A CA 1
ATOM 3329 C C . PRO A 1 422 ? 15.789 -5.027 3.154 1 64 422 PRO A C 1
ATOM 3331 O O . PRO A 1 422 ? 15.891 -6.074 3.799 1 64 422 PRO A O 1
ATOM 3334 N N . VAL A 1 423 ? 14.742 -4.316 3.057 1 70.06 423 VAL A N 1
ATOM 3335 C CA . VAL A 1 423 ? 13.508 -4.805 3.672 1 70.06 423 VAL A CA 1
ATOM 3336 C C . VAL A 1 423 ? 12.484 -5.141 2.588 1 70.06 423 VAL A C 1
ATOM 3338 O O . VAL A 1 423 ? 12.18 -4.305 1.732 1 70.06 423 VAL A O 1
ATOM 3341 N N . ALA A 1 424 ? 12.148 -6.441 2.648 1 77.88 424 ALA A N 1
ATOM 3342 C CA . ALA A 1 424 ? 11.203 -6.895 1.635 1 77.88 424 ALA A CA 1
ATOM 3343 C C . ALA A 1 424 ? 9.867 -6.16 1.758 1 77.88 424 ALA A C 1
ATOM 3345 O O . ALA A 1 424 ? 9.359 -5.965 2.865 1 77.88 424 ALA A O 1
ATOM 3346 N N . ARG A 1 425 ? 9.406 -5.699 0.667 1 79.31 425 ARG A N 1
ATOM 3347 C CA . ARG A 1 425 ? 8.07 -5.105 0.65 1 79.31 425 ARG A CA 1
ATOM 3348 C C . ARG A 1 425 ? 6.996 -6.172 0.839 1 79.31 425 ARG A C 1
ATOM 3350 O O . ARG A 1 425 ? 7.055 -7.234 0.218 1 79.31 425 ARG A O 1
ATOM 3357 N N . GLU A 1 426 ? 6.098 -5.926 1.711 1 86 426 GLU A N 1
ATOM 3358 C CA . GLU A 1 426 ? 5.023 -6.871 2.004 1 86 426 GLU A CA 1
ATOM 3359 C C . GLU A 1 426 ? 3.697 -6.406 1.412 1 86 426 GLU A C 1
ATOM 3361 O O . GLU A 1 426 ? 3.344 -5.23 1.52 1 86 426 GLU A O 1
ATOM 3366 N N . GLN A 1 427 ? 3.059 -7.262 0.719 1 86.31 427 GLN A N 1
ATOM 3367 C CA . GLN A 1 427 ? 1.71 -7.004 0.224 1 86.31 427 GLN A CA 1
ATOM 3368 C C . GLN A 1 427 ? 0.672 -7.203 1.324 1 86.31 427 GLN A C 1
ATOM 3370 O O . GLN A 1 427 ? 0.781 -8.133 2.125 1 86.31 427 GLN A O 1
ATOM 3375 N N . LEU A 1 428 ? -0.272 -6.312 1.285 1 84.81 428 LEU A N 1
ATOM 3376 C CA . LEU A 1 428 ? -1.361 -6.445 2.246 1 84.81 428 LEU A CA 1
ATOM 3377 C C . LEU A 1 428 ? -2.383 -7.473 1.771 1 84.81 428 LEU A C 1
ATOM 3379 O O . LEU A 1 428 ? -3.168 -7.203 0.86 1 84.81 428 LEU A O 1
ATOM 3383 N N . LEU A 1 429 ? -2.371 -8.602 2.469 1 90.62 429 LEU A N 1
ATOM 3384 C CA . LEU A 1 429 ? -3.34 -9.656 2.182 1 90.62 429 LEU A CA 1
ATOM 3385 C C . LEU A 1 429 ? -4.383 -9.75 3.291 1 90.62 429 LEU A C 1
ATOM 3387 O O . LEU A 1 429 ? -4.074 -9.516 4.461 1 90.62 429 LEU A O 1
ATOM 3391 N N . PHE A 1 430 ? -5.598 -10.039 2.895 1 92.88 430 PHE A N 1
ATOM 3392 C CA . PHE A 1 430 ? -6.668 -10.195 3.873 1 92.88 430 PHE A CA 1
ATOM 3393 C C . PHE A 1 430 ? -7.496 -11.438 3.57 1 92.88 430 PHE A C 1
ATOM 3395 O O . PHE A 1 430 ? -7.566 -11.883 2.42 1 92.88 430 PHE A O 1
ATOM 3402 N N . TYR A 1 431 ? -8.055 -11.984 4.602 1 95.81 431 TYR A N 1
ATOM 3403 C CA . TYR A 1 431 ? -8.969 -13.117 4.508 1 95.81 431 TYR A CA 1
ATOM 3404 C C . TYR A 1 431 ? -10.258 -12.844 5.277 1 95.81 431 TYR A C 1
ATOM 3406 O O . TYR A 1 431 ? -10.234 -12.258 6.363 1 95.81 431 TYR A O 1
ATOM 3414 N N . PHE A 1 432 ? -11.375 -13.273 4.738 1 96 432 PHE A N 1
ATOM 3415 C CA . PHE A 1 432 ? -12.68 -13 5.34 1 96 432 PHE A CA 1
ATOM 3416 C C . PHE A 1 432 ? -13.016 -14.039 6.398 1 96 432 PHE A C 1
ATOM 3418 O O . PHE A 1 432 ? -12.969 -15.242 6.133 1 96 432 PHE A O 1
ATOM 3425 N N . LEU A 1 433 ? -13.32 -13.555 7.559 1 97.81 433 LEU A N 1
ATOM 3426 C CA . LEU A 1 433 ? -13.859 -14.398 8.617 1 97.81 433 LEU A CA 1
ATOM 3427 C C . LEU A 1 433 ? -15.352 -14.164 8.797 1 97.81 433 LEU A C 1
ATOM 3429 O O . LEU A 1 433 ? -15.766 -13.109 9.297 1 97.81 433 LEU A O 1
ATOM 3433 N N . PRO A 1 434 ? -16.125 -15.133 8.438 1 95.94 434 PRO A N 1
ATOM 3434 C CA . PRO A 1 434 ? -17.578 -14.969 8.586 1 95.94 434 PRO A CA 1
ATOM 3435 C C . PRO A 1 434 ? -18 -14.781 10.047 1 95.94 434 PRO A C 1
ATOM 3437 O O . PRO A 1 434 ? -17.375 -15.344 10.945 1 95.94 434 PRO A O 1
ATOM 3440 N N . PRO A 1 435 ? -19.062 -14.047 10.289 1 95.5 435 PRO A N 1
ATOM 3441 C CA . PRO A 1 435 ? -19.453 -13.68 11.648 1 95.5 435 PRO A CA 1
ATOM 3442 C C . PRO A 1 435 ? -20 -14.875 12.438 1 95.5 435 PRO A C 1
ATOM 3444 O O . PRO A 1 435 ? -19.906 -14.891 13.672 1 95.5 435 PRO A O 1
ATOM 3447 N N . ASP A 1 436 ? -20.438 -15.898 11.805 1 93.25 436 ASP A N 1
ATOM 3448 C CA . ASP A 1 436 ? -21.141 -17 12.453 1 93.25 436 ASP A CA 1
ATOM 3449 C C . ASP A 1 436 ? -20.266 -17.688 13.484 1 93.25 436 ASP A C 1
ATOM 3451 O O . ASP A 1 436 ? -20.734 -18.109 14.539 1 93.25 436 ASP A O 1
ATOM 3455 N N . ALA A 1 437 ? -19.031 -17.766 13.227 1 96.12 437 ALA A N 1
ATOM 3456 C CA . ALA A 1 437 ? -18.156 -18.547 14.102 1 96.12 437 ALA A CA 1
ATOM 3457 C C . ALA A 1 437 ? -17.266 -17.641 14.93 1 96.12 437 ALA A C 1
ATOM 3459 O O . ALA A 1 437 ? -16.453 -18.109 15.734 1 96.12 437 ALA A O 1
ATOM 3460 N N . LEU A 1 438 ? -17.391 -16.344 14.82 1 97.69 438 LEU A N 1
ATOM 3461 C CA . LEU A 1 438 ? -16.484 -15.406 15.477 1 97.69 438 LEU A CA 1
ATOM 3462 C C . LEU A 1 438 ? -16.562 -15.547 17 1 97.69 438 LEU A C 1
ATOM 3464 O O . LEU A 1 438 ? -15.531 -15.523 17.672 1 97.69 438 LEU A O 1
ATOM 3468 N N . PRO A 1 439 ? -17.797 -15.68 17.625 1 97.31 439 PRO A N 1
ATOM 3469 C CA . PRO A 1 439 ? -17.859 -15.867 19.078 1 97.31 439 PRO A CA 1
ATOM 3470 C C . PRO A 1 439 ? -17.141 -17.141 19.547 1 97.31 439 PRO A C 1
ATOM 3472 O O . PRO A 1 439 ? -16.453 -17.125 20.562 1 97.31 439 PRO A O 1
ATOM 3475 N N . LEU A 1 440 ? -17.25 -18.188 18.75 1 97.69 440 LEU A N 1
ATOM 3476 C CA . LEU A 1 440 ? -16.609 -19.453 19.094 1 97.69 440 LEU A CA 1
ATOM 3477 C C . LEU A 1 440 ? -15.094 -19.359 18.953 1 97.69 440 LEU A C 1
ATOM 3479 O O . LEU A 1 440 ? -14.352 -19.906 19.781 1 97.69 440 LEU A O 1
ATOM 3483 N N . VAL A 1 441 ? -14.68 -18.719 17.875 1 98.06 441 VAL A N 1
ATOM 3484 C CA . VAL A 1 441 ? -13.25 -18.516 17.672 1 98.06 441 VAL A CA 1
ATOM 3485 C C . VAL A 1 441 ? -12.664 -17.75 18.859 1 98.06 441 VAL A C 1
ATOM 3487 O O . VAL A 1 441 ? -11.602 -18.109 19.375 1 98.06 441 VAL A O 1
ATOM 3490 N N . TRP A 1 442 ? -13.352 -16.719 19.281 1 98.12 442 TRP A N 1
ATOM 3491 C CA . TRP A 1 442 ? -12.859 -15.906 20.391 1 98.12 442 TRP A CA 1
ATOM 3492 C C . TRP A 1 442 ? -12.789 -16.734 21.672 1 98.12 442 TRP A C 1
ATOM 3494 O O . TRP A 1 442 ? -11.812 -16.641 22.422 1 98.12 442 TRP A O 1
ATOM 3504 N N . THR A 1 443 ? -13.797 -17.516 21.969 1 97.88 443 THR A N 1
ATOM 3505 C CA . THR A 1 443 ? -13.812 -18.359 23.156 1 97.88 443 THR A CA 1
ATOM 3506 C C . THR A 1 443 ? -12.648 -19.344 23.125 1 97.88 443 THR A C 1
ATOM 3508 O O . THR A 1 443 ? -11.984 -19.562 24.156 1 97.88 443 THR A O 1
ATOM 3511 N N . SER A 1 444 ? -12.422 -19.906 21.953 1 97.94 444 SER A N 1
ATOM 3512 C CA . SER A 1 444 ? -11.312 -20.844 21.797 1 97.94 444 SER A CA 1
ATOM 3513 C C . SER A 1 444 ? -9.969 -20.156 22.062 1 97.94 444 SER A C 1
ATOM 3515 O O . SER A 1 444 ? -9.07 -20.75 22.656 1 97.94 444 SER A O 1
ATOM 3517 N N . ILE A 1 445 ? -9.805 -18.969 21.594 1 98.19 445 ILE A N 1
ATOM 3518 C CA . ILE A 1 445 ? -8.594 -18.203 21.828 1 98.19 445 ILE A CA 1
ATOM 3519 C C . ILE A 1 445 ? -8.398 -18 23.328 1 98.19 445 ILE A C 1
ATOM 3521 O O . ILE A 1 445 ? -7.316 -18.266 23.859 1 98.19 445 ILE A O 1
ATOM 3525 N N . GLN A 1 446 ? -9.461 -17.625 24.047 1 97.5 446 GLN A N 1
ATOM 3526 C CA . GLN A 1 446 ? -9.398 -17.344 25.484 1 97.5 446 GLN A CA 1
ATOM 3527 C C . GLN A 1 446 ? -9.047 -18.594 26.281 1 97.5 446 GLN A C 1
ATOM 3529 O O . GLN A 1 446 ? -8.297 -18.531 27.25 1 97.5 446 GLN A O 1
ATOM 3534 N N . GLU A 1 447 ? -9.539 -19.672 25.828 1 97.56 447 GLU A N 1
ATOM 3535 C CA . GLU A 1 447 ? -9.242 -20.938 26.5 1 97.56 447 GLU A CA 1
ATOM 3536 C C . GLU A 1 447 ? -7.801 -21.375 26.25 1 97.56 447 GLU A C 1
ATOM 3538 O O . GLU A 1 447 ? -7.125 -21.844 27.172 1 97.56 447 GLU A O 1
ATOM 3543 N N . THR A 1 448 ? -7.406 -21.219 25.047 1 97.75 448 THR A N 1
ATOM 3544 C CA . THR A 1 448 ? -6.078 -21.688 24.656 1 97.75 448 THR A CA 1
ATOM 3545 C C . THR A 1 448 ? -4.996 -20.891 25.375 1 97.75 448 THR A C 1
ATOM 3547 O O . THR A 1 448 ? -3.982 -21.453 25.797 1 97.75 448 THR A O 1
ATOM 3550 N N . ILE A 1 449 ? -5.199 -19.578 25.516 1 97.5 449 ILE A N 1
ATOM 3551 C CA . ILE A 1 449 ? -4.152 -18.734 26.078 1 97.5 449 ILE A CA 1
ATOM 3552 C C . ILE A 1 449 ? -4.023 -19 27.578 1 97.5 449 ILE A C 1
ATOM 3554 O O . ILE A 1 449 ? -3.041 -18.594 28.203 1 97.5 449 ILE A O 1
ATOM 3558 N N . GLN A 1 450 ? -4.922 -19.766 28.188 1 96.62 450 GLN A N 1
ATOM 3559 C CA . GLN A 1 450 ? -4.844 -20.156 29.594 1 96.62 450 GLN A CA 1
ATOM 3560 C C . GLN A 1 450 ? -3.955 -21.391 29.781 1 96.62 450 GLN A C 1
ATOM 3562 O O . GLN A 1 450 ? -3.529 -21.688 30.891 1 96.62 450 GLN A O 1
ATOM 3567 N N . GLN A 1 451 ? -3.664 -22 28.703 1 96 451 GLN A N 1
ATOM 3568 C CA . GLN A 1 451 ? -2.867 -23.219 28.766 1 96 451 GLN A CA 1
ATOM 3569 C C . GLN A 1 451 ? -1.414 -22.906 29.109 1 96 451 GLN A C 1
ATOM 3571 O O . GLN A 1 451 ? -0.936 -21.797 28.875 1 96 451 GLN A O 1
ATOM 3576 N N . ALA A 1 452 ? -0.736 -23.969 29.609 1 93.25 452 ALA A N 1
ATOM 3577 C CA . ALA A 1 452 ? 0.667 -23.812 29.984 1 93.25 452 ALA A CA 1
ATOM 3578 C C . ALA A 1 452 ? 1.534 -23.516 28.766 1 93.25 452 ALA A C 1
ATOM 3580 O O . ALA A 1 452 ? 1.374 -24.141 27.703 1 93.25 452 ALA A O 1
ATOM 3581 N N . GLY A 1 453 ? 2.326 -22.531 28.812 1 93.06 453 GLY A N 1
ATOM 3582 C CA . GLY A 1 453 ? 3.238 -22.156 27.734 1 93.06 453 GLY A CA 1
ATOM 3583 C C . GLY A 1 453 ? 2.734 -21 26.891 1 93.06 453 GLY A C 1
ATOM 3584 O O . GLY A 1 453 ? 3.471 -20.453 26.062 1 93.06 453 GLY A O 1
ATOM 3585 N N . LEU A 1 454 ? 1.47 -20.656 27.094 1 96.81 454 LEU A N 1
ATOM 3586 C CA . LEU A 1 454 ? 0.897 -19.594 26.281 1 96.81 454 LEU A CA 1
ATOM 3587 C C . LEU A 1 454 ? 0.389 -18.453 27.156 1 96.81 454 LEU A C 1
ATOM 3589 O O . LEU A 1 454 ? -0.412 -17.625 26.703 1 96.81 454 LEU A O 1
ATOM 3593 N N . GLN A 1 455 ? 0.864 -18.344 28.375 1 93.25 455 GLN A N 1
ATOM 3594 C CA . GLN A 1 455 ? 0.362 -17.406 29.375 1 93.25 455 GLN A CA 1
ATOM 3595 C C . GLN A 1 455 ? 0.86 -15.984 29.094 1 93.25 455 GLN A C 1
ATOM 3597 O O . GLN A 1 455 ? 0.344 -15.016 29.656 1 93.25 455 GLN A O 1
ATOM 3602 N N . GLN A 1 456 ? 1.81 -15.898 28.156 1 93.69 456 GLN A N 1
ATOM 3603 C CA . GLN A 1 456 ? 2.281 -14.57 27.781 1 93.69 456 GLN A CA 1
ATOM 3604 C C . GLN A 1 456 ? 1.192 -13.781 27.062 1 93.69 456 GLN A C 1
ATOM 3606 O O . GLN A 1 456 ? 1.291 -12.562 26.922 1 93.69 456 GLN A O 1
ATOM 3611 N N . PHE A 1 457 ? 0.18 -14.492 26.594 1 97.44 457 PHE A N 1
ATOM 3612 C CA . PHE A 1 457 ? -0.876 -13.828 25.844 1 97.44 457 PHE A CA 1
ATOM 3613 C C . PHE A 1 457 ? -2.086 -13.555 26.719 1 97.44 457 PHE A C 1
ATOM 3615 O O . PHE A 1 457 ? -3.123 -13.094 26.234 1 97.44 457 PHE A O 1
ATOM 3622 N N . LEU A 1 458 ? -1.936 -13.758 28.031 1 95.31 458 LEU A N 1
ATOM 3623 C CA . LEU A 1 458 ? -3.039 -13.516 28.953 1 95.31 458 LEU A CA 1
ATOM 3624 C C . LEU A 1 458 ? -3.406 -12.039 28.984 1 95.31 458 LEU A C 1
ATOM 3626 O O . LEU A 1 458 ? -2.58 -11.18 28.672 1 95.31 458 LEU A O 1
ATOM 3630 N N . ASP A 1 459 ? -4.68 -11.719 29.312 1 93.88 459 ASP A N 1
ATOM 3631 C CA . ASP A 1 459 ? -5.246 -10.375 29.438 1 93.88 459 ASP A CA 1
ATOM 3632 C C . ASP A 1 459 ? -5.379 -9.719 28.062 1 93.88 459 ASP A C 1
ATOM 3634 O O . ASP A 1 459 ? -5.352 -8.492 27.953 1 93.88 459 ASP A O 1
ATOM 3638 N N . LEU A 1 460 ? -5.438 -10.586 27.047 1 96.38 460 LEU A N 1
ATOM 3639 C CA . LEU A 1 460 ? -5.676 -10.117 25.688 1 96.38 460 LEU A CA 1
ATOM 3640 C C . LEU A 1 460 ? -6.93 -9.25 25.625 1 96.38 460 LEU A C 1
ATOM 3642 O O . LEU A 1 460 ? -7.977 -9.633 26.156 1 96.38 460 LEU A O 1
ATOM 3646 N N . THR A 1 461 ? -6.773 -8.031 25.016 1 95.19 461 THR A N 1
ATOM 3647 C CA . THR A 1 461 ? -7.887 -7.09 24.906 1 95.19 461 THR A CA 1
ATOM 3648 C C . THR A 1 461 ? -8.086 -6.648 23.469 1 95.19 461 THR A C 1
ATOM 3650 O O . THR A 1 461 ? -7.117 -6.457 22.719 1 95.19 461 THR A O 1
ATOM 3653 N N . ILE A 1 462 ? -9.383 -6.496 23.078 1 97.62 462 ILE A N 1
ATOM 3654 C CA . ILE A 1 462 ? -9.711 -6.027 21.734 1 97.62 462 ILE A CA 1
ATOM 3655 C C . ILE A 1 462 ? -9.977 -4.523 21.766 1 97.62 462 ILE A C 1
ATOM 3657 O O . ILE A 1 462 ? -10.828 -4.051 22.516 1 97.62 462 ILE A O 1
ATOM 3661 N N . LEU A 1 463 ? -9.234 -3.752 21 1 97.75 463 LEU A N 1
ATOM 3662 C CA . LEU A 1 463 ? -9.469 -2.324 20.812 1 97.75 463 LEU A CA 1
ATOM 3663 C C . LEU A 1 463 ? -10.094 -2.061 19.438 1 97.75 463 LEU A C 1
ATOM 3665 O O . LEU A 1 463 ? -9.609 -2.566 18.422 1 97.75 463 LEU A O 1
ATOM 3669 N N . ILE A 1 464 ? -11.203 -1.35 19.391 1 97.12 464 ILE A N 1
ATOM 3670 C CA . ILE A 1 464 ? -11.875 -0.908 18.156 1 97.12 464 ILE A CA 1
ATOM 3671 C C . ILE A 1 464 ? -11.555 0.562 17.906 1 97.12 464 ILE A C 1
ATOM 3673 O O . ILE A 1 464 ? -11.625 1.392 18.812 1 97.12 464 ILE A O 1
ATOM 3677 N N . GLN A 1 465 ? -11.148 0.867 16.672 1 96.31 465 GLN A N 1
ATOM 3678 C CA . GLN A 1 465 ? -10.836 2.256 16.344 1 96.31 465 GLN A CA 1
ATOM 3679 C C . GLN A 1 465 ? -11.328 2.617 14.945 1 96.31 465 GLN A C 1
ATOM 3681 O O . GLN A 1 465 ? -11 1.936 13.969 1 96.31 465 GLN A O 1
ATOM 3686 N N . GLY A 1 466 ? -12.172 3.521 14.828 1 94.5 466 GLY A N 1
ATOM 3687 C CA . GLY A 1 466 ? -12.578 4.148 13.578 1 94.5 466 GLY A CA 1
ATOM 3688 C C . GLY A 1 466 ? -12.148 5.598 13.469 1 94.5 466 GLY A C 1
ATOM 3689 O O . GLY A 1 466 ? -12.352 6.383 14.398 1 94.5 466 GLY A O 1
ATOM 3690 N N . LYS A 1 467 ? -11.453 5.941 12.359 1 90.19 467 LYS A N 1
ATOM 3691 C CA . LYS A 1 467 ? -10.969 7.309 12.188 1 90.19 467 LYS A CA 1
ATOM 3692 C C . LYS A 1 467 ? -11.438 7.891 10.859 1 90.19 467 LYS A C 1
ATOM 3694 O O . LYS A 1 467 ? -11.82 7.152 9.945 1 90.19 467 LYS A O 1
ATOM 3699 N N . ASN A 1 468 ? -11.422 9.25 10.781 1 88.31 468 ASN A N 1
ATOM 3700 C CA . ASN A 1 468 ? -11.719 10.008 9.57 1 88.31 468 ASN A CA 1
ATOM 3701 C C . ASN A 1 468 ? -13.125 9.719 9.055 1 88.31 468 ASN A C 1
ATOM 3703 O O . ASN A 1 468 ? -13.305 9.398 7.875 1 88.31 468 ASN A O 1
ATOM 3707 N N . LEU A 1 469 ? -14.062 9.828 9.992 1 95.06 469 LEU A N 1
ATOM 3708 C CA . LEU A 1 469 ? -15.453 9.539 9.664 1 95.06 469 LEU A CA 1
ATOM 3709 C C . LEU A 1 469 ? -16.234 10.82 9.422 1 95.06 469 LEU A C 1
ATOM 3711 O O . LEU A 1 469 ? -17.438 10.781 9.148 1 95.06 469 LEU A O 1
ATOM 3715 N N . LYS A 1 470 ? -15.578 11.906 9.461 1 93.88 470 LYS A N 1
ATOM 3716 C CA . LYS A 1 470 ? -16.234 13.211 9.469 1 93.88 470 LYS A CA 1
ATOM 3717 C C . LYS A 1 470 ? -17.109 13.398 8.234 1 93.88 470 LYS A C 1
ATOM 3719 O O . LYS A 1 470 ? -18.297 13.727 8.336 1 93.88 470 LYS A O 1
ATOM 3724 N N . THR A 1 471 ? -16.547 13.141 7.078 1 93.5 471 THR A N 1
ATOM 3725 C CA . THR A 1 471 ? -17.281 13.414 5.848 1 93.5 471 THR A CA 1
ATOM 3726 C C . THR A 1 471 ? -18.391 12.375 5.641 1 93.5 471 THR A C 1
ATOM 3728 O O . THR A 1 471 ? -19.406 12.656 4.992 1 93.5 471 THR A O 1
ATOM 3731 N N . LEU A 1 472 ? -18.266 11.25 6.219 1 94.69 472 LEU A N 1
ATOM 3732 C CA . LEU A 1 472 ? -19.219 10.164 6.082 1 94.69 472 LEU A CA 1
ATOM 3733 C C . LEU A 1 472 ? -20.484 10.445 6.898 1 94.69 472 LEU A C 1
ATOM 3735 O O . LEU A 1 472 ? -21.594 10.125 6.469 1 94.69 472 LEU A O 1
ATOM 3739 N N . SER A 1 473 ? -20.328 11.102 8.039 1 96.12 473 SER A N 1
ATOM 3740 C CA . SER A 1 473 ? -21.438 11.258 8.969 1 96.12 473 SER A CA 1
ATOM 3741 C C . SER A 1 473 ? -21.938 12.703 8.992 1 96.12 473 SER A C 1
ATOM 3743 O O . SER A 1 473 ? -22.906 13.016 9.688 1 96.12 473 SER A O 1
ATOM 3745 N N . LYS A 1 474 ? -21.359 13.578 8.266 1 96.62 474 LYS A N 1
ATOM 3746 C CA . LYS A 1 474 ? -21.672 15 8.305 1 96.62 474 LYS A CA 1
ATOM 3747 C C . LYS A 1 474 ? -23.125 15.258 7.906 1 96.62 474 LYS A C 1
ATOM 3749 O O . LYS A 1 474 ? -23.609 14.695 6.93 1 96.62 474 LYS A O 1
ATOM 3754 N N . ALA A 1 475 ? -23.797 16.094 8.703 1 96.56 475 ALA A N 1
ATOM 3755 C CA . ALA A 1 475 ? -25.188 16.469 8.422 1 96.56 475 ALA A CA 1
ATOM 3756 C C . ALA A 1 475 ? -25.484 17.859 8.961 1 96.56 475 ALA A C 1
ATOM 3758 O O . ALA A 1 475 ? -24.781 18.359 9.844 1 96.56 475 ALA A O 1
ATOM 3759 N N . GLU A 1 476 ? -26.547 18.469 8.508 1 94.81 476 GLU A N 1
ATOM 3760 C CA . GLU A 1 476 ? -26.938 19.828 8.891 1 94.81 476 GLU A CA 1
ATOM 3761 C C . GLU A 1 476 ? -27.672 19.844 10.234 1 94.81 476 GLU A C 1
ATOM 3763 O O . GLU A 1 476 ? -27.812 20.891 10.859 1 94.81 476 GLU A O 1
ATOM 3768 N N . THR A 1 477 ? -28.141 18.672 10.625 1 97 477 THR A N 1
ATOM 3769 C CA . THR A 1 477 ? -28.844 18.562 11.898 1 97 477 THR A CA 1
ATOM 3770 C C . THR A 1 477 ? -28.234 17.453 12.758 1 97 477 THR A C 1
ATOM 3772 O O . THR A 1 477 ? -27.547 16.578 12.242 1 97 477 THR A O 1
ATOM 3775 N N . TRP A 1 478 ? -28.469 17.578 14.031 1 97.38 478 TRP A N 1
ATOM 3776 C CA . TRP A 1 478 ? -28.016 16.562 14.969 1 97.38 478 TRP A CA 1
ATOM 3777 C C . TRP A 1 478 ? -28.609 15.195 14.625 1 97.38 478 TRP A C 1
ATOM 3779 O O . TRP A 1 478 ? -27.906 14.195 14.578 1 97.38 478 TRP A O 1
ATOM 3789 N N . GLU A 1 479 ? -29.906 15.164 14.328 1 97.38 479 GLU A N 1
ATOM 3790 C CA . GLU A 1 479 ? -30.594 13.922 13.969 1 97.38 479 GLU A CA 1
ATOM 3791 C C . GLU A 1 479 ? -30.047 13.344 12.672 1 97.38 479 GLU A C 1
ATOM 3793 O O . GLU A 1 479 ? -29.922 12.125 12.539 1 97.38 479 GLU A O 1
ATOM 3798 N N . GLY A 1 480 ? -29.828 14.227 11.758 1 96.69 480 GLY A N 1
ATOM 3799 C CA . GLY A 1 480 ? -29.25 13.766 10.508 1 96.69 480 GLY A CA 1
ATOM 3800 C C . GLY A 1 480 ? -27.906 13.094 10.695 1 96.69 480 GLY A C 1
ATOM 3801 O O . GLY A 1 480 ? -27.609 12.078 10.055 1 96.69 480 GLY A O 1
ATOM 3802 N N . MET A 1 481 ? -27.078 13.68 11.531 1 97.5 481 MET A N 1
ATOM 3803 C CA . MET A 1 481 ? -25.781 13.094 11.836 1 97.5 481 MET A CA 1
ATOM 3804 C C . MET A 1 481 ? -25.938 11.711 12.453 1 97.5 481 MET A C 1
ATOM 3806 O O . MET A 1 481 ? -25.25 10.773 12.062 1 97.5 481 MET A O 1
ATOM 3810 N N . MET A 1 482 ? -26.844 11.594 13.391 1 96.88 482 MET A N 1
ATOM 3811 C CA . MET A 1 482 ? -27.078 10.32 14.07 1 96.88 482 MET A CA 1
ATOM 3812 C C . MET A 1 482 ? -27.562 9.258 13.086 1 96.88 482 MET A C 1
ATOM 3814 O O . MET A 1 482 ? -27.156 8.102 13.148 1 96.88 482 MET A O 1
ATOM 3818 N N . GLN A 1 483 ? -28.375 9.664 12.18 1 95.69 483 GLN A N 1
ATOM 3819 C CA . GLN A 1 483 ? -28.922 8.734 11.188 1 95.69 483 GLN A CA 1
ATOM 3820 C C . GLN A 1 483 ? -27.828 8.266 10.227 1 95.69 483 GLN A C 1
ATOM 3822 O O . GLN A 1 483 ? -27.719 7.074 9.93 1 95.69 483 GLN A O 1
ATOM 3827 N N . ARG A 1 484 ? -27.109 9.211 9.773 1 95.12 484 ARG A N 1
ATOM 3828 C CA . ARG A 1 484 ? -26.047 8.867 8.836 1 95.12 484 ARG A CA 1
ATOM 3829 C C . ARG A 1 484 ? -25 7.961 9.492 1 95.12 484 ARG A C 1
ATOM 3831 O O . ARG A 1 484 ? -24.531 6.996 8.883 1 95.12 484 ARG A O 1
ATOM 3838 N N . PHE A 1 485 ? -24.672 8.328 10.734 1 95.62 485 PHE A N 1
ATOM 3839 C CA . PHE A 1 485 ? -23.734 7.492 11.469 1 95.62 485 PHE A CA 1
ATOM 3840 C C . PHE A 1 485 ? -24.328 6.117 11.75 1 95.62 485 PHE A C 1
ATOM 3842 O O . PHE A 1 485 ? -23.656 5.098 11.594 1 95.62 485 PHE A O 1
ATOM 3849 N N . GLY A 1 486 ? -25.531 6.059 12.117 1 94.12 486 GLY A N 1
ATOM 3850 C CA . GLY A 1 486 ? -26.234 4.82 12.445 1 94.12 486 GLY A CA 1
ATOM 3851 C C . GLY A 1 486 ? -26.359 3.881 11.258 1 94.12 486 GLY A C 1
ATOM 3852 O O . GLY A 1 486 ? -26.344 2.66 11.422 1 94.12 486 GLY A O 1
ATOM 3853 N N . GLN A 1 487 ? -26.438 4.414 10.102 1 91.75 487 GLN A N 1
ATOM 3854 C CA . GLN A 1 487 ? -26.547 3.609 8.891 1 91.75 487 GLN A CA 1
ATOM 3855 C C . GLN A 1 487 ? -25.328 2.693 8.734 1 91.75 487 GLN A C 1
ATOM 3857 O O . GLN A 1 487 ? -25.453 1.58 8.219 1 91.75 487 GLN A O 1
ATOM 3862 N N . HIS A 1 488 ? -24.25 3.141 9.211 1 92.75 488 HIS A N 1
ATOM 3863 C CA . HIS A 1 488 ? -23.016 2.348 9.102 1 92.75 488 HIS A CA 1
ATOM 3864 C C . HIS A 1 488 ? -22.75 1.594 10.398 1 92.75 488 HIS A C 1
ATOM 3866 O O . HIS A 1 488 ? -22.562 0.375 10.383 1 92.75 488 HIS A O 1
ATOM 3872 N N . TRP A 1 489 ? -22.812 2.27 11.492 1 94.31 489 TRP A N 1
ATOM 3873 C CA . TRP A 1 489 ? -22.438 1.73 12.797 1 94.31 489 TRP A CA 1
ATOM 3874 C C . TRP A 1 489 ? -23.406 0.642 13.242 1 94.31 489 TRP A C 1
ATOM 3876 O O . TRP A 1 489 ? -23 -0.455 13.617 1 94.31 489 TRP A O 1
ATOM 3886 N N . ASP A 1 490 ? -24.734 0.88 13.125 1 93.38 490 ASP A N 1
ATOM 3887 C CA . ASP A 1 490 ? -25.734 -0.04 13.641 1 93.38 490 ASP A CA 1
ATOM 3888 C C . ASP A 1 490 ? -25.797 -1.317 12.812 1 93.38 490 ASP A C 1
ATOM 3890 O O . ASP A 1 490 ? -26.109 -2.391 13.328 1 93.38 490 ASP A O 1
ATOM 3894 N N . ASN A 1 491 ? -25.406 -1.184 11.617 1 91.25 491 ASN A N 1
ATOM 3895 C CA . ASN A 1 491 ? -25.453 -2.334 10.727 1 91.25 491 ASN A CA 1
ATOM 3896 C C . ASN A 1 491 ? -24.219 -3.227 10.883 1 91.25 491 ASN A C 1
ATOM 3898 O O . ASN A 1 491 ? -24.266 -4.406 10.523 1 91.25 491 ASN A O 1
ATOM 3902 N N . THR A 1 492 ? -23.188 -2.721 11.414 1 95 492 THR A N 1
ATOM 3903 C CA . THR A 1 492 ? -21.938 -3.463 11.32 1 95 492 THR A CA 1
ATOM 3904 C C . THR A 1 492 ? -21.422 -3.822 12.711 1 95 492 THR A C 1
ATOM 3906 O O . THR A 1 492 ? -20.625 -4.754 12.867 1 95 492 THR A O 1
ATOM 3909 N N . ILE A 1 493 ? -21.828 -3.1 13.758 1 96.44 493 ILE A N 1
ATOM 3910 C CA . ILE A 1 493 ? -21.297 -3.307 15.102 1 96.44 493 ILE A CA 1
ATOM 3911 C C . ILE A 1 493 ? -22.406 -3.834 16.016 1 96.44 493 ILE A C 1
ATOM 3913 O O . ILE A 1 493 ? -23.516 -3.311 16.016 1 96.44 493 ILE A O 1
ATOM 3917 N N . ASN A 1 494 ? -22.031 -4.836 16.766 1 95.94 494 ASN A N 1
ATOM 3918 C CA . ASN A 1 494 ? -22.922 -5.367 17.781 1 95.94 494 ASN A CA 1
ATOM 3919 C C . ASN A 1 494 ? -22.734 -4.656 19.125 1 95.94 494 ASN A C 1
ATOM 3921 O O . ASN A 1 494 ? -21.719 -4.855 19.797 1 95.94 494 ASN A O 1
ATOM 3925 N N . PRO A 1 495 ? -23.672 -3.936 19.547 1 93.44 495 PRO A N 1
ATOM 3926 C CA . PRO A 1 495 ? -23.516 -3.15 20.766 1 93.44 495 PRO A CA 1
ATOM 3927 C C . PRO A 1 495 ? -23.391 -4.02 22.016 1 93.44 495 PRO A C 1
ATOM 3929 O O . PRO A 1 495 ? -22.797 -3.598 23.016 1 93.44 495 PRO A O 1
ATOM 3932 N N . ALA A 1 496 ? -23.844 -5.25 21.953 1 93.5 496 ALA A N 1
ATOM 3933 C CA . ALA A 1 496 ? -23.797 -6.137 23.109 1 93.5 496 ALA A CA 1
ATOM 3934 C C . ALA A 1 496 ? -22.359 -6.531 23.438 1 93.5 496 ALA A C 1
ATOM 3936 O O . ALA A 1 496 ? -22.047 -6.871 24.594 1 93.5 496 ALA A O 1
ATOM 3937 N N . ASP A 1 497 ? -21.547 -6.445 22.484 1 95 497 ASP A N 1
ATOM 3938 C CA . ASP A 1 497 ? -20.172 -6.887 22.672 1 95 497 ASP A CA 1
ATOM 3939 C C . ASP A 1 497 ? -19.234 -5.699 22.891 1 95 497 ASP A C 1
ATOM 3941 O O . ASP A 1 497 ? -18.016 -5.867 22.984 1 95 497 ASP A O 1
ATOM 3945 N N . LEU A 1 498 ? -19.812 -4.496 22.984 1 94.25 498 LEU A N 1
ATOM 3946 C CA . LEU A 1 498 ? -19.016 -3.301 23.266 1 94.25 498 LEU A CA 1
ATOM 3947 C C . LEU A 1 498 ? -18.891 -3.072 24.766 1 94.25 498 LEU A C 1
ATOM 3949 O O . LEU A 1 498 ? -19.828 -3.332 25.531 1 94.25 498 LEU A O 1
ATOM 3953 N N . SER A 1 499 ? -17.688 -2.615 25.109 1 91.38 499 SER A N 1
ATOM 3954 C CA . SER A 1 499 ? -17.484 -2.287 26.516 1 91.38 499 SER A CA 1
ATOM 3955 C C . SER A 1 499 ? -18.047 -0.904 26.844 1 91.38 499 SER A C 1
ATOM 3957 O O . SER A 1 499 ? -18.406 -0.144 25.953 1 91.38 499 SER A O 1
ATOM 3959 N N . ASP A 1 500 ? -18.016 -0.591 28.109 1 85.56 500 ASP A N 1
ATOM 3960 C CA . ASP A 1 500 ? -18.453 0.724 28.578 1 85.56 500 ASP A CA 1
ATOM 3961 C C . ASP A 1 500 ? -17.391 1.783 28.281 1 85.56 500 ASP A C 1
ATOM 3963 O O . ASP A 1 500 ? -17.672 2.982 28.328 1 85.56 500 ASP A O 1
ATOM 3967 N N . HIS A 1 501 ? -16.25 1.347 27.984 1 91.94 501 HIS A N 1
ATOM 3968 C CA . HIS A 1 501 ? -15.164 2.264 27.672 1 91.94 501 HIS A CA 1
ATOM 3969 C C . HIS A 1 501 ? -15.086 2.521 26.172 1 91.94 501 HIS A C 1
ATOM 3971 O O . HIS A 1 501 ? -14.062 2.246 25.531 1 91.94 501 HIS A O 1
ATOM 3977 N N . CYS A 1 502 ? -16.172 2.98 25.656 1 95.25 502 CYS A N 1
ATOM 3978 C CA . CYS A 1 502 ? -16.266 3.391 24.25 1 95.25 502 CYS A CA 1
ATOM 3979 C C . CYS A 1 502 ? -16.484 4.895 24.141 1 95.25 502 CYS A C 1
ATOM 3981 O O . CYS A 1 502 ? -17.25 5.473 24.906 1 95.25 502 CYS A O 1
ATOM 3983 N N . TYR A 1 503 ? -15.75 5.508 23.25 1 97.31 503 TYR A N 1
ATOM 3984 C CA . TYR A 1 503 ? -15.742 6.965 23.125 1 97.31 503 TYR A CA 1
ATOM 3985 C C . TYR A 1 503 ? -16.031 7.391 21.688 1 97.31 503 TYR A C 1
ATOM 3987 O O . TYR A 1 503 ? -15.688 6.676 20.75 1 97.31 503 TYR A O 1
ATOM 3995 N N . VAL A 1 504 ? -16.641 8.523 21.516 1 97.06 504 VAL A N 1
ATOM 3996 C CA . VAL A 1 504 ? -16.969 9.102 20.219 1 97.06 504 VAL A CA 1
ATOM 3997 C C . VAL A 1 504 ? -16.484 10.547 20.156 1 97.06 504 VAL A C 1
ATOM 3999 O O . VAL A 1 504 ? -16.562 11.281 21.156 1 97.06 504 VAL A O 1
ATOM 4002 N N . ASP A 1 505 ? -15.93 10.93 19.047 1 97.81 505 ASP A N 1
ATOM 4003 C CA . ASP A 1 505 ? -15.57 12.32 18.812 1 97.81 505 ASP A CA 1
ATOM 4004 C C . ASP A 1 505 ? -16.703 13.062 18.078 1 97.81 505 ASP A C 1
ATOM 4006 O O . ASP A 1 505 ? -16.859 12.922 16.875 1 97.81 505 ASP A O 1
ATOM 4010 N N . ILE A 1 506 ? -17.375 13.906 18.812 1 98.06 506 ILE A N 1
ATOM 4011 C CA . ILE A 1 506 ? -18.422 14.719 18.234 1 98.06 506 ILE A CA 1
ATOM 4012 C C . ILE A 1 506 ? -17.812 15.977 17.609 1 98.06 506 ILE A C 1
ATOM 4014 O O . ILE A 1 506 ? -17.078 16.703 18.266 1 98.06 506 ILE A O 1
ATOM 4018 N N . GLY A 1 507 ? -18.125 16.141 16.328 1 97.62 507 GLY A N 1
ATOM 4019 C CA . GLY A 1 507 ? -17.625 17.312 15.648 1 97.62 507 GLY A CA 1
ATOM 4020 C C . GLY A 1 507 ? -18.719 18.297 15.266 1 97.62 507 GLY A C 1
ATOM 4021 O O . GLY A 1 507 ? -19.812 17.891 14.867 1 97.62 507 GLY A O 1
ATOM 4022 N N . LYS A 1 508 ? -18.484 19.547 15.5 1 96.94 508 LYS A N 1
ATOM 4023 C CA . LYS A 1 508 ? -19.297 20.656 15 1 96.94 508 LYS A CA 1
ATOM 4024 C C . LYS A 1 508 ? -18.469 21.547 14.078 1 96.94 508 LYS A C 1
ATOM 4026 O O . LYS A 1 508 ? -17.344 21.938 14.414 1 96.94 508 LYS A O 1
ATOM 4031 N N . GLU A 1 509 ? -19 21.781 12.961 1 95.75 509 GLU A N 1
ATOM 4032 C CA . GLU A 1 509 ? -18.312 22.656 12.016 1 95.75 509 GLU A CA 1
ATOM 4033 C C . GLU A 1 509 ? -19.188 23.859 11.633 1 95.75 509 GLU A C 1
ATOM 4035 O O . GLU A 1 509 ? -20.344 23.688 11.25 1 95.75 509 GLU A O 1
ATOM 4040 N N . THR A 1 510 ? -18.656 25.047 11.812 1 94.75 510 THR A N 1
ATOM 4041 C CA . THR A 1 510 ? -19.281 26.281 11.367 1 94.75 510 THR A CA 1
ATOM 4042 C C . THR A 1 510 ? -18.609 26.797 10.094 1 94.75 510 THR A C 1
ATOM 4044 O O . THR A 1 510 ? -17.422 27.109 10.102 1 94.75 510 THR A O 1
ATOM 4047 N N . CYS A 1 511 ? -19.375 26.844 9.055 1 93.75 511 CYS A N 1
ATOM 4048 C CA . CYS A 1 511 ? -18.797 27.203 7.766 1 93.75 511 CYS A CA 1
ATOM 4049 C C . CYS A 1 511 ? -19.594 28.328 7.113 1 93.75 511 CYS A C 1
ATOM 4051 O O . CYS A 1 511 ? -20.812 28.359 7.215 1 93.75 511 CYS A O 1
ATOM 4053 N N . PRO A 1 512 ? -18.859 29.234 6.449 1 91.38 512 PRO A N 1
ATOM 4054 C CA . PRO A 1 512 ? -19.594 30.234 5.676 1 91.38 512 PRO A CA 1
ATOM 4055 C C . PRO A 1 512 ? -20.469 29.609 4.59 1 91.38 512 PRO A C 1
ATOM 4057 O O . PRO A 1 512 ? -20.094 28.594 3.996 1 91.38 512 PRO A O 1
ATOM 4060 N N . THR A 1 513 ? -21.641 30.141 4.27 1 84.88 513 THR A N 1
ATOM 4061 C CA . THR A 1 513 ? -22.594 29.594 3.314 1 84.88 513 THR A CA 1
ATOM 4062 C C . THR A 1 513 ? -22.172 29.891 1.882 1 84.88 513 THR A C 1
ATOM 4064 O O . THR A 1 513 ? -22.781 29.406 0.929 1 84.88 513 THR A O 1
ATOM 4067 N N . GLY A 1 514 ? -21.125 30.469 1.639 1 77.56 514 GLY A N 1
ATOM 4068 C CA . GLY A 1 514 ? -20.688 30.734 0.277 1 77.56 514 GLY A CA 1
ATOM 4069 C C . GLY A 1 514 ? -20.25 29.484 -0.465 1 77.56 514 GLY A C 1
ATOM 4070 O O . GLY A 1 514 ? -20.078 28.422 0.14 1 77.56 514 GLY A O 1
ATOM 4071 N N . THR A 1 515 ? -20.281 29.578 -1.804 1 84 515 THR A N 1
ATOM 4072 C CA . THR A 1 515 ? -19.891 28.469 -2.656 1 84 515 THR A CA 1
ATOM 4073 C C . THR A 1 515 ? -18.375 28.438 -2.865 1 84 515 THR A C 1
ATOM 4075 O O . THR A 1 515 ? -17.734 29.484 -2.963 1 84 515 THR A O 1
ATOM 4078 N N . SER A 1 516 ? -17.812 27.219 -2.695 1 91.12 516 SER A N 1
ATOM 4079 C CA . SER A 1 516 ? -16.406 27.016 -3 1 91.12 516 SER A CA 1
ATOM 4080 C C . SER A 1 516 ? -16.188 26.719 -4.48 1 91.12 516 SER A C 1
ATOM 4082 O O . SER A 1 516 ? -17.031 26.078 -5.113 1 91.12 516 SER A O 1
ATOM 4084 N N . GLN A 1 517 ? -15.141 27.266 -5.008 1 88.38 517 GLN A N 1
ATOM 4085 C CA . GLN A 1 517 ? -14.711 26.969 -6.371 1 88.38 517 GLN A CA 1
ATOM 4086 C C . GLN A 1 517 ? -13.227 26.609 -6.418 1 88.38 517 GLN A C 1
ATOM 4088 O O . GLN A 1 517 ? -12.477 26.953 -5.504 1 88.38 517 GLN A O 1
ATOM 4093 N N . VAL A 1 518 ? -12.922 25.906 -7.426 1 86.56 518 VAL A N 1
ATOM 4094 C CA . VAL A 1 518 ? -11.5 25.594 -7.594 1 86.56 518 VAL A CA 1
ATOM 4095 C C . VAL A 1 518 ? -10.789 26.797 -8.211 1 86.56 518 VAL A C 1
ATOM 4097 O O . VAL A 1 518 ? -11.328 27.453 -9.102 1 86.56 518 VAL A O 1
ATOM 4100 N N . GLY A 1 519 ? -9.656 27.031 -7.66 1 78.06 519 GLY A N 1
ATOM 4101 C CA . GLY A 1 519 ? -8.875 28.141 -8.18 1 78.06 519 GLY A CA 1
ATOM 4102 C C . GLY A 1 519 ? -8.148 27.812 -9.469 1 78.06 519 GLY A C 1
ATOM 4103 O O . GLY A 1 519 ? -7.766 26.656 -9.695 1 78.06 519 GLY A O 1
ATOM 4104 N N . GLY A 1 520 ? -8.133 28.641 -10.461 1 74.38 520 GLY A N 1
ATOM 4105 C CA . GLY A 1 520 ? -7.379 28.438 -11.688 1 74.38 520 GLY A CA 1
ATOM 4106 C C . GLY A 1 520 ? -5.926 28.859 -11.578 1 74.38 520 GLY A C 1
ATOM 4107 O O . GLY A 1 520 ? -5.527 29.484 -10.594 1 74.38 520 GLY A O 1
ATOM 4108 N N . PRO A 1 521 ? -5.23 28.391 -12.547 1 70.25 521 PRO A N 1
ATOM 4109 C CA . PRO A 1 521 ? -3.822 28.797 -12.562 1 70.25 521 PRO A CA 1
ATOM 4110 C C . PRO A 1 521 ? -3.643 30.297 -12.68 1 70.25 521 PRO A C 1
ATOM 4112 O O . PRO A 1 521 ? -4.477 30.984 -13.289 1 70.25 521 PRO A O 1
ATOM 4115 N N . GLY A 1 522 ? -2.883 30.953 -11.945 1 67.81 522 GLY A N 1
ATOM 4116 C CA . GLY A 1 522 ? -2.506 32.344 -12.156 1 67.81 522 GLY A CA 1
ATOM 4117 C C . GLY A 1 522 ? -3.121 33.281 -11.148 1 67.81 522 GLY A C 1
ATOM 4118 O O . GLY A 1 522 ? -2.785 34.469 -11.117 1 67.81 522 GLY A O 1
ATOM 4119 N N . LEU A 1 523 ? -4.098 32.781 -10.375 1 71.88 523 LEU A N 1
ATOM 4120 C CA . LEU A 1 523 ? -4.758 33.688 -9.438 1 71.88 523 LEU A CA 1
ATOM 4121 C C . LEU A 1 523 ? -3.748 34.281 -8.461 1 71.88 523 LEU A C 1
ATOM 4123 O O . LEU A 1 523 ? -3.76 35.5 -8.219 1 71.88 523 LEU A O 1
ATOM 4127 N N . LEU A 1 524 ? -2.926 33.438 -7.969 1 74 524 LEU A N 1
ATOM 4128 C CA . LEU A 1 524 ? -1.912 33.906 -7.031 1 74 524 LEU A CA 1
ATOM 4129 C C . LEU A 1 524 ? -0.853 34.75 -7.75 1 74 524 LEU A C 1
ATOM 4131 O O . LEU A 1 524 ? -0.386 35.75 -7.219 1 74 524 LEU A O 1
ATOM 4135 N N . ALA A 1 525 ? -0.529 34.312 -8.969 1 65.06 525 ALA A N 1
ATOM 4136 C CA . ALA A 1 525 ? 0.47 35.031 -9.75 1 65.06 525 ALA A CA 1
ATOM 4137 C C . ALA A 1 525 ? 0.015 36.469 -10.047 1 65.06 525 ALA A C 1
ATOM 4139 O O . ALA A 1 525 ? 0.824 37.406 -10.039 1 65.06 525 ALA A O 1
ATOM 4140 N N . SER A 1 526 ? -1.178 36.594 -10.328 1 64.56 526 SER A N 1
ATOM 4141 C CA . SER A 1 526 ? -1.707 37.938 -10.641 1 64.56 526 SER A CA 1
ATOM 4142 C C . SER A 1 526 ? -1.574 38.875 -9.445 1 64.56 526 SER A C 1
ATOM 4144 O O . SER A 1 526 ? -1.393 40.062 -9.625 1 64.56 526 SER A O 1
ATOM 4146 N N . ARG A 1 527 ? -1.586 38.312 -8.328 1 66.06 527 ARG A N 1
ATOM 4147 C CA . ARG A 1 527 ? -1.464 39.125 -7.129 1 66.06 527 ARG A CA 1
ATOM 4148 C C . ARG A 1 527 ? -0.004 39.469 -6.844 1 66.06 527 ARG A C 1
ATOM 4150 O O . ARG A 1 527 ? 0.299 40.531 -6.305 1 66.06 527 ARG A O 1
ATOM 4157 N N . LEU A 1 528 ? 0.819 38.5 -7.168 1 62.53 528 LEU A N 1
ATOM 4158 C CA . LEU A 1 528 ? 2.248 38.688 -6.949 1 62.53 528 LEU A CA 1
ATOM 4159 C C . LEU A 1 528 ? 2.811 39.688 -7.961 1 62.53 528 LEU A C 1
ATOM 4161 O O . LEU A 1 528 ? 3.779 40.406 -7.668 1 62.53 528 LEU A O 1
ATOM 4165 N N . GLY A 1 529 ? 2.254 39.688 -9.398 1 54.31 529 GLY A N 1
ATOM 4166 C CA . GLY A 1 529 ? 2.727 40.625 -10.414 1 54.31 529 GLY A CA 1
ATOM 4167 C C . GLY A 1 529 ? 2.16 42.031 -10.266 1 54.31 529 GLY A C 1
ATOM 4168 O O . GLY A 1 529 ? 1.228 42.219 -9.484 1 54.31 529 GLY A O 1
ATOM 4169 N N . ALA A 1 530 ? 2.924 43.062 -10.703 1 45.31 530 ALA A N 1
ATOM 4170 C CA . ALA A 1 530 ? 2.711 44.5 -10.656 1 45.31 530 ALA A CA 1
ATOM 4171 C C . ALA A 1 530 ? 1.338 44.875 -11.211 1 45.31 530 ALA A C 1
ATOM 4173 O O . ALA A 1 530 ? 0.917 46.031 -11.125 1 45.31 530 ALA A O 1
ATOM 4174 N N . ASP A 1 531 ? 0.886 44.156 -12.289 1 40.81 531 ASP A N 1
ATOM 4175 C CA . ASP A 1 531 ? -0.296 44.75 -12.898 1 40.81 531 ASP A CA 1
ATOM 4176 C C . ASP A 1 531 ? -1.543 44.5 -12.055 1 40.81 531 ASP A C 1
ATOM 4178 O O . ASP A 1 531 ? -1.965 43.344 -11.898 1 40.81 531 ASP A O 1
ATOM 4182 N N . PRO A 1 532 ? -1.734 45.344 -11.25 1 40.09 532 PRO A N 1
ATOM 4183 C CA . PRO A 1 532 ? -2.973 45.188 -10.484 1 40.09 532 PRO A CA 1
ATOM 4184 C C . PRO A 1 532 ? -4.168 44.844 -11.367 1 40.09 532 PRO A C 1
ATOM 4186 O O . PRO A 1 532 ? -4.734 45.688 -12.039 1 40.09 532 PRO A O 1
ATOM 4189 N N . VAL A 1 533 ? -4.078 43.969 -12.383 1 37.25 533 VAL A N 1
ATOM 4190 C CA . VAL A 1 533 ? -5.398 43.781 -12.977 1 37.25 533 VAL A CA 1
ATOM 4191 C C . VAL A 1 533 ? -6.473 43.938 -11.898 1 37.25 533 VAL A C 1
ATOM 4193 O O . VAL A 1 533 ? -6.203 43.75 -10.711 1 37.25 533 VAL A O 1
ATOM 4196 N N . SER A 1 534 ? -7.641 44.562 -12.359 1 38.03 534 SER A N 1
ATOM 4197 C CA . SER A 1 534 ? -8.789 44.844 -11.5 1 38.03 534 SER A CA 1
ATOM 4198 C C . SER A 1 534 ? -9.055 43.656 -10.562 1 38.03 534 SER A C 1
ATOM 4200 O O . SER A 1 534 ? -9.172 42.531 -11 1 38.03 534 SER A O 1
ATOM 4202 N N . PRO A 1 535 ? -8.727 43.75 -9.414 1 40.47 535 PRO A N 1
ATOM 4203 C CA . PRO A 1 535 ? -9.141 42.75 -8.438 1 40.47 535 PRO A CA 1
ATOM 4204 C C . PRO A 1 535 ? -10.523 42.188 -8.727 1 40.47 535 PRO A C 1
ATOM 4206 O O . PRO A 1 535 ? -11.531 42.875 -8.57 1 40.47 535 PRO A O 1
ATOM 4209 N N . VAL A 1 536 ? -10.766 41.781 -9.852 1 38.16 536 VAL A N 1
ATOM 4210 C CA . VAL A 1 536 ? -12.07 41.125 -9.82 1 38.16 536 VAL A CA 1
ATOM 4211 C C . VAL A 1 536 ? -12.25 40.406 -8.492 1 38.16 536 VAL A C 1
ATOM 4213 O O . VAL A 1 536 ? -11.547 39.438 -8.219 1 38.16 536 VAL A O 1
ATOM 4216 N N . ARG A 1 537 ? -12.57 41.094 -7.492 1 44.62 537 ARG A N 1
ATOM 4217 C CA . ARG A 1 537 ? -12.984 40.531 -6.211 1 44.62 537 ARG A CA 1
ATOM 4218 C C . ARG A 1 537 ? -14.008 39.438 -6.414 1 44.62 537 ARG A C 1
ATOM 4220 O O . ARG A 1 537 ? -15.172 39.688 -6.707 1 44.62 537 ARG A O 1
ATOM 4227 N N . PRO A 1 538 ? -13.75 38.375 -7.02 1 47.62 538 PRO A N 1
ATOM 4228 C CA . PRO A 1 538 ? -14.867 37.438 -7.055 1 47.62 538 PRO A CA 1
ATOM 4229 C C . PRO A 1 538 ? -15.719 37.469 -5.793 1 47.62 538 PRO A C 1
ATOM 4231 O O . PRO A 1 538 ? -15.242 37.875 -4.734 1 47.62 538 PRO A O 1
ATOM 4234 N N . PRO A 1 539 ? -17.016 37.531 -5.926 1 54.19 539 PRO A N 1
ATOM 4235 C CA . PRO A 1 539 ? -17.859 37.5 -4.723 1 54.19 539 PRO A CA 1
ATOM 4236 C C . PRO A 1 539 ? -17.266 36.594 -3.633 1 54.19 539 PRO A C 1
ATOM 4238 O O . PRO A 1 539 ? -16.703 35.531 -3.93 1 54.19 539 PRO A O 1
ATOM 4241 N N . GLY A 1 540 ? -16.672 37.156 -2.467 1 64.69 540 GLY A N 1
ATOM 4242 C CA . GLY A 1 540 ? -15.602 37.062 -1.499 1 64.69 540 GLY A CA 1
ATOM 4243 C C . GLY A 1 540 ? -15.719 35.844 -0.609 1 64.69 540 GLY A C 1
ATOM 4244 O O . GLY A 1 540 ? -16.562 35.781 0.286 1 64.69 540 GLY A O 1
ATOM 4245 N N . GLN A 1 541 ? -15.234 34.594 -1.057 1 88.5 541 GLN A N 1
ATOM 4246 C CA . GLN A 1 541 ? -15.109 33.438 -0.18 1 88.5 541 GLN A CA 1
ATOM 4247 C C . GLN A 1 541 ? -14.414 33.812 1.128 1 88.5 541 GLN A C 1
ATOM 4249 O O . GLN A 1 541 ? -13.492 34.625 1.136 1 88.5 541 GLN A O 1
ATOM 4254 N N . GLN A 1 542 ? -14.984 33.312 2.178 1 93.19 542 GLN A N 1
ATOM 4255 C CA . GLN A 1 542 ? -14.492 33.688 3.5 1 93.19 542 GLN A CA 1
ATOM 4256 C C . GLN A 1 542 ? -13.891 32.469 4.227 1 93.19 542 GLN A C 1
ATOM 4258 O O . GLN A 1 542 ? -14.281 31.344 3.977 1 93.19 542 GLN A O 1
ATOM 4263 N N . THR A 1 543 ? -12.93 32.75 5.027 1 95.06 543 THR A N 1
ATOM 4264 C CA . THR A 1 543 ? -12.359 31.781 5.973 1 95.06 543 THR A CA 1
ATOM 4265 C C . THR A 1 543 ? -12.555 32.25 7.41 1 95.06 543 THR A C 1
ATOM 4267 O O . THR A 1 543 ? -12.32 33.438 7.719 1 95.06 543 THR A O 1
ATOM 4270 N N . LEU A 1 544 ? -13 31.406 8.18 1 95.5 544 LEU A N 1
ATOM 4271 C CA . LEU A 1 544 ? -13.172 31.734 9.594 1 95.5 544 LEU A CA 1
ATOM 4272 C C . LEU A 1 544 ? -11.969 31.266 10.414 1 95.5 544 LEU A C 1
ATOM 4274 O O . LEU A 1 544 ? -11.445 30.172 10.188 1 95.5 544 LEU A O 1
ATOM 4278 N N . LEU A 1 545 ? -11.5 32.125 11.32 1 96.19 545 LEU A N 1
ATOM 4279 C CA . LEU A 1 545 ? -10.43 31.828 12.266 1 96.19 545 LEU A CA 1
ATOM 4280 C C . LEU A 1 545 ? -10.867 32.094 13.695 1 96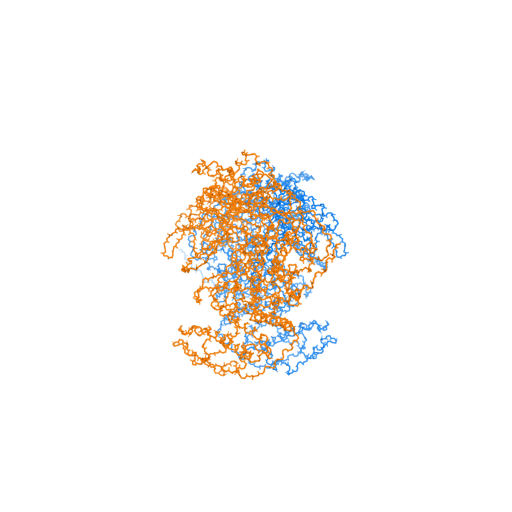.19 545 LEU A C 1
ATOM 4282 O O . LEU A 1 545 ? -11.477 33.125 13.984 1 96.19 545 LEU A O 1
ATOM 4286 N N . TRP A 1 546 ? -10.555 31.203 14.586 1 96.38 546 TRP A N 1
ATOM 4287 C CA . TRP A 1 546 ? -10.906 31.391 15.992 1 96.38 546 TRP A CA 1
ATOM 4288 C C . TRP A 1 546 ? -10.18 32.594 16.578 1 96.38 546 TRP A C 1
ATOM 4290 O O . TRP A 1 546 ? -9 32.812 16.281 1 96.38 546 TRP A O 1
ATOM 4300 N N . ARG A 1 547 ? -10.906 33.344 17.359 1 95.06 547 ARG A N 1
ATOM 4301 C CA . ARG A 1 547 ? -10.25 34.344 18.188 1 95.06 547 ARG A CA 1
ATOM 4302 C C . ARG A 1 547 ? -9.57 33.719 19.391 1 95.06 547 ARG A C 1
ATOM 4304 O O . ARG A 1 547 ? -10.188 32.938 20.109 1 95.06 547 ARG A O 1
ATOM 4311 N N . ARG A 1 548 ? -8.352 34.094 19.641 1 94.31 548 ARG A N 1
ATOM 4312 C CA . ARG A 1 548 ? -7.633 33.531 20.781 1 94.31 548 ARG A CA 1
ATOM 4313 C C . ARG A 1 548 ? -8.367 33.812 22.078 1 94.31 548 ARG A C 1
ATOM 4315 O O . ARG A 1 548 ? -8.461 32.969 22.953 1 94.31 548 ARG A O 1
ATOM 4322 N N . CYS A 1 549 ? -8.852 35.094 22.266 1 93 549 CYS A N 1
ATOM 4323 C CA . CYS A 1 549 ? -9.539 35.469 23.484 1 93 549 CYS A CA 1
ATOM 4324 C C . CYS A 1 549 ? -10.773 34.625 23.719 1 93 549 CYS A C 1
ATOM 4326 O O . CYS A 1 549 ? -11.062 34.25 24.859 1 93 549 CYS A O 1
ATOM 4328 N N . CYS A 1 550 ? -11.469 34.281 22.609 1 95.5 550 CYS A N 1
ATOM 4329 C CA . CYS A 1 550 ? -12.672 33.469 22.734 1 95.5 550 CYS A CA 1
ATOM 4330 C C . CYS A 1 550 ? -12.32 32.031 23.094 1 95.5 550 CYS A C 1
ATOM 4332 O O . CYS A 1 550 ? -13.062 31.359 23.812 1 95.5 550 CYS A O 1
ATOM 4334 N N . LEU A 1 551 ? -11.227 31.516 22.562 1 96.25 551 LEU A N 1
ATOM 4335 C CA . LEU A 1 551 ? -10.766 30.172 22.906 1 96.25 551 LEU A CA 1
ATOM 4336 C C . LEU A 1 551 ? -10.367 30.094 24.375 1 96.25 551 LEU A C 1
ATOM 4338 O O . LEU A 1 551 ? -10.711 29.125 25.062 1 96.25 551 LEU A O 1
ATOM 4342 N N . ASP A 1 552 ? -9.672 31.109 24.844 1 93.75 552 ASP A N 1
ATOM 4343 C CA . ASP A 1 552 ? -9.258 31.156 26.25 1 93.75 552 ASP A CA 1
ATOM 4344 C C . ASP A 1 552 ? -10.469 31.234 27.172 1 93.75 552 ASP A C 1
ATOM 4346 O O . ASP A 1 552 ? -10.484 30.609 28.234 1 93.75 552 ASP A O 1
ATOM 4350 N N . SER A 1 553 ? -11.383 32 26.719 1 93.19 553 SER A N 1
ATOM 4351 C CA . SER A 1 553 ? -12.609 32.125 27.5 1 93.19 553 SER A CA 1
ATOM 4352 C C . SER A 1 553 ? -13.344 30.797 27.594 1 93.19 553 SER A C 1
ATOM 4354 O O . SER A 1 553 ? -13.906 30.469 28.641 1 93.19 553 SER A O 1
ATOM 4356 N N . TYR A 1 554 ? -13.438 30.109 26.531 1 94.88 554 TYR A N 1
ATOM 4357 C CA . TYR A 1 554 ? -14.047 28.781 26.562 1 94.88 554 TYR A CA 1
ATOM 4358 C C . TYR A 1 554 ? -13.32 27.875 27.531 1 94.88 554 TYR A C 1
ATOM 4360 O O . TYR A 1 554 ? -13.953 27.141 28.312 1 94.88 554 TYR A O 1
ATOM 4368 N N . GLY A 1 555 ? -11.984 27.859 27.406 1 93.06 555 GLY A N 1
ATOM 4369 C CA . GLY A 1 555 ? -11.203 27.047 28.328 1 93.06 555 GLY A CA 1
ATOM 4370 C C . GLY A 1 555 ? -11.523 27.328 29.781 1 93.06 555 GLY A C 1
ATOM 4371 O O . GLY A 1 555 ? -11.656 26.406 30.594 1 93.06 555 GLY A O 1
ATOM 4372 N N . ALA A 1 556 ? -11.727 28.562 30.109 1 90.56 556 ALA A N 1
ATOM 4373 C CA . ALA A 1 556 ? -12.062 28.953 31.469 1 90.56 556 ALA A CA 1
ATOM 4374 C C . ALA A 1 556 ? -13.492 28.547 31.828 1 90.56 556 ALA A C 1
ATOM 4376 O O . ALA A 1 556 ? -13.758 28.094 32.938 1 90.56 556 ALA A O 1
ATOM 4377 N N . TRP A 1 557 ? -14.328 28.734 30.891 1 91.38 557 TRP A N 1
ATOM 4378 C CA . TRP A 1 557 ? -15.742 28.438 31.094 1 91.38 557 TRP A CA 1
ATOM 4379 C C . TRP A 1 557 ? -15.953 26.953 31.391 1 91.38 557 TRP A C 1
ATOM 4381 O O . TRP A 1 557 ? -16.703 26.609 32.312 1 91.38 557 TRP A O 1
ATOM 4391 N N . ILE A 1 558 ? -15.367 26.078 30.609 1 90.38 558 ILE A N 1
ATOM 4392 C CA . ILE A 1 558 ? -15.586 24.656 30.781 1 90.38 558 ILE A CA 1
ATOM 4393 C C . ILE A 1 558 ? -14.984 24.188 32.094 1 90.38 558 ILE A C 1
ATOM 4395 O O . ILE A 1 558 ? -15.5 23.266 32.75 1 90.38 558 ILE A O 1
ATOM 4399 N N . GLN A 1 559 ? -13.922 24.812 32.5 1 86.62 559 GLN A N 1
ATOM 4400 C CA . GLN A 1 559 ? -13.312 24.516 33.781 1 86.62 559 GLN A CA 1
ATOM 4401 C C . GLN A 1 559 ? -14.234 24.906 34.938 1 86.62 559 GLN A C 1
ATOM 4403 O O . GLN A 1 559 ? -14.281 24.234 35.969 1 86.62 559 GLN A O 1
ATOM 4408 N N . GLN A 1 560 ? -14.977 25.922 34.781 1 84.56 560 GLN A N 1
ATOM 4409 C CA . GLN A 1 560 ? -15.859 26.453 35.812 1 84.56 560 GLN A CA 1
ATOM 4410 C C . GLN A 1 560 ? -17.078 25.562 36 1 84.56 560 GLN A C 1
ATOM 4412 O O . GLN A 1 560 ? -17.766 25.656 37.031 1 84.56 560 GLN A O 1
ATOM 4417 N N . GLN A 1 561 ? -17.344 24.797 35.031 1 81.81 561 GLN A N 1
ATOM 4418 C CA . GLN A 1 561 ? -18.5 23.922 35.156 1 81.81 561 GLN A CA 1
ATOM 4419 C C . GLN A 1 561 ? -18.297 22.844 36.219 1 81.81 561 GLN A C 1
ATOM 4421 O O . GLN A 1 561 ? -19.25 22.156 36.594 1 81.81 561 GLN A O 1
ATOM 4426 N N . HIS A 1 562 ? -17.125 22.75 36.719 1 78.06 562 HIS A N 1
ATOM 4427 C CA . HIS A 1 562 ? -16.828 21.75 37.719 1 78.06 562 HIS A CA 1
ATOM 4428 C C . HIS A 1 562 ? -16.281 22.391 39 1 78.06 562 HIS A C 1
ATOM 4430 O O . HIS A 1 562 ? -15.922 23.562 39 1 78.06 562 HIS A O 1
ATOM 4436 N N . PRO A 1 563 ? -16.203 21.531 40.031 1 75.25 563 PRO A N 1
ATOM 4437 C CA . PRO A 1 563 ? -15.773 22.078 41.312 1 75.25 563 PRO A CA 1
ATOM 4438 C C . PRO A 1 563 ? -14.383 22.719 41.219 1 75.25 563 PRO A C 1
ATOM 4440 O O . PRO A 1 563 ? -13.516 22.234 40.5 1 75.25 563 PRO A O 1
ATOM 4443 N N . PRO A 1 564 ? -14.281 23.812 41.844 1 72.19 564 PRO A N 1
ATOM 4444 C CA . PRO A 1 564 ? -13.039 24.594 41.781 1 72.19 564 PRO A CA 1
ATOM 4445 C C . PRO A 1 564 ? -11.812 23.797 42.188 1 72.19 564 PRO A C 1
ATOM 4447 O O . PRO A 1 564 ? -10.703 24.078 41.75 1 72.19 564 PRO A O 1
ATOM 4450 N N . GLN A 1 565 ? -11.938 22.766 42.969 1 70.31 565 GLN A N 1
ATOM 4451 C CA . GLN A 1 565 ? -10.781 22.016 43.438 1 70.31 565 GLN A CA 1
ATOM 4452 C C . GLN A 1 565 ? -10.312 21.016 42.406 1 70.31 565 GLN A C 1
ATOM 4454 O O . GLN A 1 565 ? -9.25 20.391 42.562 1 70.31 565 GLN A O 1
ATOM 4459 N N . SER A 1 566 ? -10.992 21.094 41.312 1 78.56 566 SER A N 1
ATOM 4460 C CA . SER A 1 566 ? -10.633 20.094 40.312 1 78.56 566 SER A CA 1
ATOM 4461 C C . SER A 1 566 ? -9.438 20.547 39.5 1 78.56 566 SER A C 1
ATOM 4463 O O . SER A 1 566 ? -9.258 21.734 39.25 1 78.56 566 SER A O 1
ATOM 4465 N N . ALA A 1 567 ? -8.555 19.625 39.281 1 81.12 567 ALA A N 1
ATOM 4466 C CA . ALA A 1 567 ? -7.379 19.906 38.469 1 81.12 567 ALA A CA 1
ATOM 4467 C C . ALA A 1 567 ? -7.789 20.422 37.062 1 81.12 567 ALA A C 1
ATOM 4469 O O . ALA A 1 567 ? -8.641 19.828 36.406 1 81.12 567 ALA A O 1
ATOM 4470 N N . PRO A 1 568 ? -7.309 21.562 36.719 1 84.44 568 PRO A N 1
ATOM 4471 C CA . PRO A 1 568 ? -7.652 22.109 35.406 1 84.44 568 PRO A CA 1
ATOM 4472 C C . PRO A 1 568 ? -7.121 21.25 34.25 1 84.44 568 PRO A C 1
ATOM 4474 O O . PRO A 1 568 ? -6.09 20.578 34.406 1 84.44 568 PRO A O 1
ATOM 4477 N N . PRO A 1 569 ? -7.867 21.219 33.156 1 90.81 569 PRO A N 1
ATOM 4478 C CA . PRO A 1 569 ? -7.379 20.484 32 1 90.81 569 PRO A CA 1
ATOM 4479 C C . PRO A 1 569 ? -6.086 21.062 31.438 1 90.81 569 PRO A C 1
ATOM 4481 O O . PRO A 1 569 ? -5.785 22.25 31.656 1 90.81 569 PRO A O 1
ATOM 4484 N N . LYS A 1 570 ? -5.344 20.203 30.828 1 90.75 570 LYS A N 1
ATOM 4485 C CA . LYS A 1 570 ? -4.164 20.672 30.109 1 90.75 570 LYS A CA 1
ATOM 4486 C C . LYS A 1 570 ? -4.555 21.422 28.844 1 90.75 570 LYS A C 1
ATOM 4488 O O . LYS A 1 570 ? -5.113 20.844 27.906 1 90.75 570 LYS A O 1
ATOM 4493 N N . GLN A 1 571 ? -4.25 22.719 28.844 1 93.69 571 GLN A N 1
ATOM 4494 C CA . GLN A 1 571 ? -4.602 23.578 27.719 1 93.69 571 GLN A CA 1
ATOM 4495 C C . GLN A 1 571 ? -3.371 23.938 26.906 1 93.69 571 GLN A C 1
ATOM 4497 O O . GLN A 1 571 ? -2.318 24.266 27.453 1 93.69 571 GLN A O 1
ATOM 4502 N N . GLN A 1 572 ? -3.512 23.734 25.625 1 93.31 572 GLN A N 1
ATOM 4503 C CA . GLN A 1 572 ? -2.432 24.094 24.719 1 93.31 572 GLN A CA 1
ATOM 4504 C C . GLN A 1 572 ? -2.959 24.906 23.531 1 93.31 572 GLN A C 1
ATOM 4506 O O . GLN A 1 572 ? -3.908 24.484 22.875 1 93.31 572 GLN A O 1
ATOM 4511 N N . PHE A 1 573 ? -2.326 26.094 23.328 1 94.75 573 PHE A N 1
ATOM 4512 C CA . PHE A 1 573 ? -2.705 26.953 22.219 1 94.75 573 PHE A CA 1
ATOM 4513 C C . PHE A 1 573 ? -1.681 26.875 21.094 1 94.75 573 PHE A C 1
ATOM 4515 O O . PHE A 1 573 ? -0.474 26.906 21.328 1 94.75 573 PHE A O 1
ATOM 4522 N N . TYR A 1 574 ? -2.123 26.75 19.844 1 94.75 574 TYR A N 1
ATOM 4523 C CA . TYR A 1 574 ? -1.301 26.672 18.641 1 94.75 574 TYR A CA 1
ATOM 4524 C C . TYR A 1 574 ? -1.577 27.859 17.719 1 94.75 574 TYR A C 1
ATOM 4526 O O . TYR A 1 574 ? -2.562 27.859 16.969 1 94.75 574 TYR A O 1
ATOM 4534 N N . PRO A 1 575 ? -0.698 28.797 17.656 1 94.81 575 PRO A N 1
ATOM 4535 C CA . PRO A 1 575 ? -0.931 29.922 16.75 1 94.81 575 PRO A CA 1
ATOM 4536 C C . PRO A 1 575 ? -0.868 29.531 15.281 1 94.81 575 PRO A C 1
ATOM 4538 O O . PRO A 1 575 ? -0.063 28.672 14.906 1 94.81 575 PRO A O 1
ATOM 4541 N N . ILE A 1 576 ? -1.646 30.172 14.43 1 94.38 576 ILE A N 1
ATOM 4542 C CA . ILE A 1 576 ? -1.623 29.906 13 1 94.38 576 ILE A CA 1
ATOM 4543 C C . ILE A 1 576 ? -0.716 30.922 12.297 1 94.38 576 ILE A C 1
ATOM 4545 O O . ILE A 1 576 ? -0.827 32.125 12.531 1 94.38 576 ILE A O 1
ATOM 4549 N N . SER A 1 577 ? 0.192 30.469 11.5 1 95.44 577 SER A N 1
ATOM 4550 C CA . SER A 1 577 ? 1.035 31.297 10.641 1 95.44 577 SER A CA 1
ATOM 4551 C C . SER A 1 577 ? 1.756 32.375 11.453 1 95.44 577 SER A C 1
ATOM 4553 O O . SER A 1 577 ? 1.863 33.531 11.008 1 95.44 577 SER A O 1
ATOM 4555 N N . LEU A 1 578 ? 2.027 32.125 12.742 1 95.88 578 LEU A N 1
ATOM 4556 C CA . LEU A 1 578 ? 2.803 33 13.633 1 95.88 578 LEU A CA 1
ATOM 4557 C C . LEU A 1 578 ? 2.025 34.25 13.984 1 95.88 578 LEU A C 1
ATOM 4559 O O . LEU A 1 578 ? 2.619 35.312 14.234 1 95.88 578 LEU A O 1
ATOM 4563 N N . LEU A 1 579 ? 0.764 34.156 13.883 1 96.19 579 LEU A N 1
ATOM 4564 C CA . LEU A 1 579 ? -0.109 35.25 14.312 1 96.19 579 LEU A CA 1
ATOM 4565 C C . LEU A 1 579 ? -0.526 35.062 15.773 1 96.19 579 LEU A C 1
ATOM 4567 O O . LEU A 1 579 ? -0.783 33.938 16.219 1 96.19 579 LEU A O 1
ATOM 4571 N N . HIS A 1 580 ? -0.642 36.062 16.438 1 94.69 580 HIS A N 1
ATOM 4572 C CA . HIS A 1 580 ? -0.882 36 17.875 1 94.69 580 HIS A CA 1
ATOM 4573 C C . HIS A 1 580 ? -2.361 35.781 18.188 1 94.69 580 HIS A C 1
ATOM 4575 O O . HIS A 1 580 ? -2.707 35.031 19.094 1 94.69 580 HIS A O 1
ATOM 4581 N N . ASP A 1 581 ? -3.242 36.438 17.5 1 94.25 581 ASP A N 1
ATOM 4582 C CA . ASP A 1 581 ? -4.625 36.594 17.938 1 94.25 581 ASP A CA 1
ATOM 4583 C C . ASP A 1 581 ? -5.504 35.438 17.406 1 94.25 581 ASP A C 1
ATOM 4585 O O . ASP A 1 581 ? -6.715 35.438 17.641 1 94.25 581 ASP A O 1
ATOM 4589 N N . THR A 1 582 ? -4.926 34.531 16.719 1 95.62 582 THR A N 1
ATOM 4590 C CA . THR A 1 582 ? -5.711 33.438 16.172 1 95.62 582 THR A CA 1
ATOM 4591 C C . THR A 1 582 ? -4.914 32.125 16.219 1 95.62 582 THR A C 1
ATOM 4593 O O . THR A 1 582 ? -3.684 32.156 16.266 1 95.62 582 THR A O 1
ATOM 4596 N N . GLY A 1 583 ? -5.668 31.047 16.312 1 95.81 583 GLY A N 1
ATOM 4597 C CA . GLY A 1 583 ? -5.043 29.734 16.344 1 95.81 583 GLY A CA 1
ATOM 4598 C C . GLY A 1 583 ? -6.004 28.625 16.75 1 95.81 583 GLY A C 1
ATOM 4599 O O . GLY A 1 583 ? -7.203 28.703 16.484 1 95.81 583 GLY A O 1
ATOM 4600 N N . SER A 1 584 ? -5.465 27.531 17.203 1 95.81 584 SER A N 1
ATOM 4601 C CA . SER A 1 584 ? -6.223 26.375 17.656 1 95.81 584 SER A CA 1
ATOM 4602 C C . SER A 1 584 ? -5.984 26.109 19.141 1 95.81 584 SER A C 1
ATOM 4604 O O . SER A 1 584 ? -4.992 26.578 19.703 1 95.81 584 SER A O 1
ATOM 4606 N N . LEU A 1 585 ? -6.883 25.438 19.719 1 96.19 585 LEU A N 1
ATOM 4607 C CA . LEU A 1 585 ? -6.805 25.125 21.141 1 96.19 585 LEU A CA 1
ATOM 4608 C C . LEU A 1 585 ? -7.117 23.641 21.391 1 96.19 585 LEU A C 1
ATOM 4610 O O . LEU A 1 585 ? -8.031 23.094 20.781 1 96.19 585 LEU A O 1
ATOM 4614 N N . THR A 1 586 ? -6.355 22.984 22.188 1 95.75 586 THR A N 1
ATOM 4615 C CA . THR A 1 586 ? -6.648 21.641 22.656 1 95.75 586 THR A CA 1
ATOM 4616 C C . THR A 1 586 ? -6.789 21.609 24.172 1 95.75 586 THR A C 1
ATOM 4618 O O . THR A 1 586 ? -6.082 22.312 24.891 1 95.75 586 THR A O 1
ATOM 4621 N N . LEU A 1 587 ? -7.711 20.875 24.625 1 96.19 587 LEU A N 1
ATOM 4622 C CA . LEU A 1 587 ? -7.949 20.656 26.062 1 96.19 587 LEU A CA 1
ATOM 4623 C C . LEU A 1 587 ? -7.965 19.156 26.375 1 96.19 587 LEU A C 1
ATOM 4625 O O . LEU A 1 587 ? -8.758 18.406 25.812 1 96.19 587 LEU A O 1
ATOM 4629 N N . GLU A 1 588 ? -7.105 18.719 27.219 1 95.25 588 GLU A N 1
ATOM 4630 C CA . GLU A 1 588 ? -7.074 17.344 27.688 1 95.25 588 GLU A CA 1
ATOM 4631 C C . GLU A 1 588 ? -7.422 17.266 29.172 1 95.25 588 GLU A C 1
ATOM 4633 O O . GLU A 1 588 ? -6.742 17.875 30.016 1 95.25 588 GLU A O 1
ATOM 4638 N N . THR A 1 589 ? -8.422 16.531 29.438 1 93.81 589 THR A N 1
ATOM 4639 C CA . THR A 1 589 ? -8.82 16.391 30.828 1 93.81 589 THR A CA 1
ATOM 4640 C C . THR A 1 589 ? -7.859 15.469 31.578 1 93.81 589 THR A C 1
ATOM 4642 O O . THR A 1 589 ? -7.375 14.484 31.016 1 93.81 589 THR A O 1
ATOM 4645 N N . ARG A 1 590 ? -7.637 15.773 32.781 1 90.25 590 ARG A N 1
ATOM 4646 C CA . ARG A 1 590 ? -6.766 14.953 33.594 1 90.25 590 ARG A CA 1
ATOM 4647 C C . ARG A 1 590 ? -7.5 13.711 34.094 1 90.25 590 ARG A C 1
ATOM 4649 O O . ARG A 1 590 ? -8.727 13.727 34.25 1 90.25 590 ARG A O 1
ATOM 4656 N N . ARG A 1 591 ? -6.828 12.766 34.469 1 87.12 591 ARG A N 1
ATOM 4657 C CA . ARG A 1 591 ? -7.387 11.477 34.844 1 87.12 591 ARG A CA 1
ATOM 4658 C C . ARG A 1 591 ? -8.219 11.602 36.125 1 87.12 591 ARG A C 1
ATOM 4660 O O . ARG A 1 591 ? -9.234 10.922 36.281 1 87.12 591 ARG A O 1
ATOM 4667 N N . SER A 1 592 ? -7.762 12.453 37.031 1 84.88 592 SER A N 1
ATOM 4668 C CA . SER A 1 592 ? -8.422 12.586 38.312 1 84.88 592 SER A CA 1
ATOM 4669 C C . SER A 1 592 ? -9.555 13.602 38.281 1 84.88 592 SER A C 1
ATOM 4671 O O . SER A 1 592 ? -10.305 13.758 39.25 1 84.88 592 SER A O 1
ATOM 4673 N N . SER A 1 593 ? -9.781 14.188 37.125 1 88.44 593 SER A N 1
ATOM 4674 C CA . SER A 1 593 ? -10.781 15.258 37.031 1 88.44 593 SER A CA 1
ATOM 4675 C C . SER A 1 593 ? -12.188 14.688 36.938 1 88.44 593 SER A C 1
ATOM 4677 O O . SER A 1 593 ? -12.398 13.633 36.344 1 88.44 593 SER A O 1
ATOM 4679 N N . PRO A 1 594 ? -13.133 15.281 37.562 1 87.62 594 PRO A N 1
ATOM 4680 C CA . PRO A 1 594 ? -14.523 14.852 37.438 1 87.62 594 PRO A CA 1
ATOM 4681 C C . PRO A 1 594 ? -15.023 14.867 36 1 87.62 594 PRO A C 1
ATOM 4683 O O . PRO A 1 594 ? -15.891 14.078 35.625 1 87.62 594 PRO A O 1
ATOM 4686 N N . GLN A 1 595 ? -14.516 15.781 35.188 1 90.31 595 GLN A N 1
ATOM 4687 C CA . GLN A 1 595 ? -14.906 15.836 33.781 1 90.31 595 GLN A CA 1
ATOM 4688 C C . GLN A 1 595 ? -14.562 14.531 33.062 1 90.31 595 GLN A C 1
ATOM 4690 O O . GLN A 1 595 ? -15.352 14.023 32.281 1 90.31 595 GLN A O 1
ATOM 4695 N N . ARG A 1 596 ? -13.406 14.062 33.344 1 92.5 596 ARG A N 1
ATOM 4696 C CA . ARG A 1 596 ? -12.977 12.82 32.719 1 92.5 596 ARG A CA 1
ATOM 4697 C C . ARG A 1 596 ? -13.836 11.648 33.188 1 92.5 596 ARG A C 1
ATOM 4699 O O . ARG A 1 596 ? -14.211 10.789 32.375 1 92.5 596 ARG A O 1
ATOM 4706 N N . ARG A 1 597 ? -14.172 11.609 34.438 1 90.19 597 ARG A N 1
ATOM 4707 C CA . ARG A 1 597 ? -15.023 10.562 35 1 90.19 597 ARG A CA 1
ATOM 4708 C C . ARG A 1 597 ? -16.422 10.617 34.375 1 90.19 597 ARG A C 1
ATOM 4710 O O . ARG A 1 597 ? -17.078 9.586 34.188 1 90.19 597 ARG A O 1
ATOM 4717 N N . ALA A 1 598 ? -16.797 11.852 34.094 1 92.69 598 ALA A N 1
ATOM 4718 C CA . ALA A 1 598 ? -18.109 12.047 33.5 1 92.69 598 ALA A CA 1
ATOM 4719 C C . ALA A 1 598 ? -18.094 11.719 32 1 92.69 598 ALA A C 1
ATOM 4721 O O . ALA A 1 598 ? -19.156 11.617 31.375 1 92.69 598 ALA A O 1
ATOM 4722 N N . GLY A 1 599 ? -16.844 11.617 31.438 1 94.81 599 GLY A N 1
ATOM 4723 C CA . GLY A 1 599 ? -16.797 11.062 30.094 1 94.81 599 GLY A CA 1
ATOM 4724 C C . GLY A 1 599 ? -16.172 12 29.078 1 94.81 599 GLY A C 1
ATOM 4725 O O . GLY A 1 599 ? -16.062 11.664 27.891 1 94.81 599 GLY A O 1
ATOM 4726 N N . LEU A 1 600 ? -15.758 13.242 29.453 1 96.19 600 LEU A N 1
ATOM 4727 C CA . LEU A 1 600 ? -15.078 14.141 28.531 1 96.19 600 LEU A CA 1
ATOM 4728 C C . LEU A 1 600 ? -13.562 13.953 28.609 1 96.19 600 LEU A C 1
ATOM 4730 O O . LEU A 1 600 ? -12.945 14.25 29.625 1 96.19 600 LEU A O 1
ATOM 4734 N N . LEU A 1 601 ? -12.969 13.508 27.5 1 96.38 601 LEU A N 1
ATOM 4735 C CA . LEU A 1 601 ? -11.547 13.18 27.531 1 96.38 601 LEU A CA 1
ATOM 4736 C C . LEU A 1 601 ? -10.719 14.281 26.875 1 96.38 601 LEU A C 1
ATOM 4738 O O . LEU A 1 601 ? -9.664 14.656 27.391 1 96.38 601 LEU A O 1
ATOM 4742 N N . TYR A 1 602 ? -11.172 14.742 25.828 1 96.44 602 TYR A N 1
ATOM 4743 C CA . TYR A 1 602 ? -10.344 15.586 24.969 1 96.44 602 TYR A CA 1
ATOM 4744 C C . TYR A 1 602 ? -11.203 16.516 24.125 1 96.44 602 TYR A C 1
ATOM 4746 O O . TYR A 1 602 ? -12.273 16.125 23.656 1 96.44 602 TYR A O 1
ATOM 4754 N N . THR A 1 603 ? -10.789 17.797 23.969 1 97.12 603 THR A N 1
ATOM 4755 C CA . THR A 1 603 ? -11.438 18.781 23.109 1 97.12 603 THR A CA 1
ATOM 4756 C C . THR A 1 603 ? -10.422 19.469 22.203 1 97.12 603 THR A C 1
ATOM 4758 O O . THR A 1 603 ? -9.32 19.797 22.641 1 97.12 603 THR A O 1
ATOM 4761 N N . GLN A 1 604 ? -10.82 19.609 21 1 96.69 604 GLN A N 1
ATOM 4762 C CA . GLN A 1 604 ? -9.984 20.344 20.047 1 96.69 604 GLN A CA 1
ATOM 4763 C C . GLN A 1 604 ? -10.812 21.359 19.266 1 96.69 604 GLN A C 1
ATOM 4765 O O . GLN A 1 604 ? -11.922 21.062 18.812 1 96.69 604 GLN A O 1
ATOM 4770 N N . LEU A 1 605 ? -10.352 22.594 19.156 1 97.56 605 LEU A N 1
ATOM 4771 C CA . LEU A 1 605 ? -10.938 23.656 18.359 1 97.56 605 LEU A CA 1
ATOM 4772 C C . LEU A 1 605 ? -9.93 24.203 17.344 1 97.56 605 LEU A C 1
ATOM 4774 O O . LEU A 1 605 ? -8.836 24.641 17.719 1 97.56 605 LEU A O 1
ATOM 4778 N N . TYR A 1 606 ? -10.258 24.156 16.109 1 96.06 606 TYR A N 1
ATOM 4779 C CA . TYR A 1 606 ? -9.328 24.609 15.094 1 96.06 606 TYR A CA 1
ATOM 4780 C C . TYR A 1 606 ? -10.062 25.062 13.836 1 96.06 606 TYR A C 1
ATOM 4782 O O . TYR A 1 606 ? -11.281 24.906 13.742 1 96.06 606 TYR A O 1
ATOM 4790 N N . SER A 1 607 ? -9.328 25.703 12.992 1 95.88 607 SER A N 1
ATOM 4791 C CA . SER A 1 607 ? -9.867 26.109 11.695 1 95.88 607 SER A CA 1
ATOM 4792 C C . SER A 1 607 ? -9.602 25.031 10.641 1 95.88 607 SER A C 1
ATOM 4794 O O . SER A 1 607 ? -8.539 24.422 10.625 1 95.88 607 SER A O 1
ATOM 4796 N N . SER A 1 608 ? -10.531 24.875 9.727 1 95 608 SER A N 1
ATOM 4797 C CA . SER A 1 608 ? -10.438 23.844 8.695 1 95 608 SER A CA 1
ATOM 4798 C C . SER A 1 608 ? -9.445 24.25 7.613 1 95 608 SER A C 1
ATOM 4800 O O . SER A 1 608 ? -9.086 23.438 6.762 1 95 608 SER A O 1
ATOM 4802 N N . VAL A 1 609 ? -8.875 25.438 7.668 1 95.12 609 VAL A N 1
ATOM 4803 C CA . VAL A 1 609 ? -7.902 25.875 6.672 1 95.12 609 VAL A CA 1
ATOM 4804 C C . VAL A 1 609 ? -6.641 25.031 6.766 1 95.12 609 VAL A C 1
ATOM 4806 O O . VAL A 1 609 ? -5.852 24.969 5.816 1 95.12 609 VAL A O 1
ATOM 4809 N N . LYS A 1 610 ? -6.5 24.344 7.852 1 91.31 610 LYS A N 1
ATOM 4810 C CA . LYS A 1 610 ? -5.375 23.422 8.008 1 91.31 610 LYS A CA 1
ATOM 4811 C C . LYS A 1 610 ? -5.387 22.359 6.91 1 91.31 610 LYS A C 1
ATOM 4813 O O . LYS A 1 610 ? -4.336 21.828 6.551 1 91.31 610 LYS A O 1
ATOM 4818 N N . GLU A 1 611 ? -6.523 22.047 6.332 1 92 611 GLU A N 1
ATOM 4819 C CA . GLU A 1 611 ? -6.711 21 5.328 1 92 611 GLU A CA 1
ATOM 4820 C C . GLU A 1 611 ? -5.934 21.328 4.055 1 92 611 GLU A C 1
ATOM 4822 O O . GLU A 1 611 ? -5.629 20.422 3.268 1 92 611 GLU A O 1
ATOM 4827 N N . VAL A 1 612 ? -5.605 22.547 3.881 1 94.38 612 VAL A N 1
ATOM 4828 C CA . VAL A 1 612 ? -4.848 22.953 2.699 1 94.38 612 VAL A CA 1
ATOM 4829 C C . VAL A 1 612 ? -3.496 22.25 2.684 1 94.38 612 VAL A C 1
ATOM 4831 O O . VAL A 1 612 ? -2.973 21.922 1.615 1 94.38 612 VAL A O 1
ATOM 4834 N N . PHE A 1 613 ? -3.029 21.953 3.861 1 93.75 613 PHE A N 1
ATOM 4835 C CA . PHE A 1 613 ? -1.666 21.453 3.959 1 93.75 613 PHE A CA 1
ATOM 4836 C C . PHE A 1 613 ? -1.657 20 4.441 1 93.75 613 PHE A C 1
ATOM 4838 O O . PHE A 1 613 ? -0.603 19.359 4.496 1 93.75 613 PHE A O 1
ATOM 4845 N N . ALA A 1 614 ? -2.789 19.5 4.711 1 88.62 614 ALA A N 1
ATOM 4846 C CA . ALA A 1 614 ? -2.867 18.156 5.242 1 88.62 614 ALA A CA 1
ATOM 4847 C C . ALA A 1 614 ? -2.74 17.109 4.129 1 88.62 614 ALA A C 1
ATOM 4849 O O . ALA A 1 614 ? -3.482 17.156 3.146 1 88.62 614 ALA A O 1
ATOM 4850 N N . ALA A 1 615 ? -1.715 16.25 4.16 1 89.69 615 ALA A N 1
ATOM 4851 C CA . ALA A 1 615 ? -1.545 15.141 3.223 1 89.69 615 ALA A CA 1
ATOM 4852 C C . ALA A 1 615 ? -1.334 13.82 3.963 1 89.69 615 ALA A C 1
ATOM 4854 O O . ALA A 1 615 ? -0.202 13.352 4.094 1 89.69 615 ALA A O 1
ATOM 4855 N N . GLY A 1 616 ? -2.285 12.977 4.285 1 75.06 616 GLY A N 1
ATOM 4856 C CA . GLY A 1 616 ? -2.162 11.703 4.977 1 75.06 616 GLY A CA 1
ATOM 4857 C C . GLY A 1 616 ? -1.39 11.805 6.277 1 75.06 616 GLY A C 1
ATOM 4858 O O . GLY A 1 616 ? -0.541 10.953 6.566 1 75.06 616 GLY A O 1
ATOM 4859 N N . ASP A 1 617 ? -1.096 12.719 6.887 1 76 617 ASP A N 1
ATOM 4860 C CA . ASP A 1 617 ? -0.425 12.992 8.156 1 76 617 ASP A CA 1
ATOM 4861 C C . ASP A 1 617 ? 0.966 13.578 7.93 1 76 617 ASP A C 1
ATOM 4863 O O . ASP A 1 617 ? 1.825 13.508 8.812 1 76 617 ASP A O 1
ATOM 4867 N N . VAL A 1 618 ? 1.147 14.031 6.84 1 88.12 618 VAL A N 1
ATOM 4868 C CA . VAL A 1 618 ? 2.42 14.672 6.52 1 88.12 618 VAL A CA 1
ATOM 4869 C C . VAL A 1 618 ? 2.207 16.172 6.289 1 88.12 618 VAL A C 1
ATOM 4871 O O . VAL A 1 618 ? 1.41 16.562 5.434 1 88.12 618 VAL A O 1
ATOM 4874 N N . TYR A 1 619 ? 2.867 16.875 7.07 1 91.44 619 TYR A N 1
ATOM 4875 C CA . TYR A 1 619 ? 2.799 18.328 6.918 1 91.44 619 TYR A CA 1
ATOM 4876 C C . TYR A 1 619 ? 4.09 18.875 6.32 1 91.44 619 TYR A C 1
ATOM 4878 O O . TYR A 1 619 ? 5.16 18.297 6.508 1 91.44 619 TYR A O 1
ATOM 4886 N N . PRO A 1 620 ? 3.975 19.953 5.648 1 93.12 620 PRO A N 1
ATOM 4887 C CA . PRO A 1 620 ? 5.164 20.516 4.996 1 93.12 620 PRO A CA 1
ATOM 4888 C C . PRO A 1 620 ? 6.246 20.922 5.992 1 93.12 620 PRO A C 1
ATOM 4890 O O . PRO A 1 620 ? 5.934 21.391 7.086 1 93.12 620 PRO A O 1
ATOM 4893 N N . PHE A 1 621 ? 7.555 20.656 5.609 1 93.25 621 PHE A N 1
ATOM 4894 C CA . PHE A 1 621 ? 8.781 21.125 6.262 1 93.25 621 PHE A CA 1
ATOM 4895 C C . PHE A 1 621 ? 8.914 20.5 7.648 1 93.25 621 PHE A C 1
ATOM 4897 O O . PHE A 1 621 ? 9.453 21.125 8.562 1 93.25 621 PHE A O 1
ATOM 4904 N N . SER A 1 622 ? 8.312 19.391 7.809 1 86.94 622 SER A N 1
ATOM 4905 C CA . SER A 1 622 ? 8.359 18.719 9.109 1 86.94 622 SER A CA 1
ATOM 4906 C C . SER A 1 622 ? 9.477 17.688 9.156 1 86.94 622 SER A C 1
ATOM 4908 O O . SER A 1 622 ? 9.703 17.047 10.188 1 86.94 622 SER A O 1
ATOM 4910 N N . ASN A 1 623 ? 10.156 17.516 8.047 1 87.69 623 ASN A N 1
ATOM 4911 C CA . ASN A 1 623 ? 11.289 16.609 8 1 87.69 623 ASN A CA 1
ATOM 4912 C C . ASN A 1 623 ? 12.477 17.156 8.781 1 87.69 623 ASN A C 1
ATOM 4914 O O . ASN A 1 623 ? 13.094 18.141 8.375 1 87.69 623 ASN A O 1
ATOM 4918 N N . PRO A 1 624 ? 12.82 16.562 9.812 1 83.56 624 PRO A N 1
ATOM 4919 C CA . PRO A 1 624 ? 13.914 17.109 10.625 1 83.56 624 PRO A CA 1
ATOM 4920 C C . PRO A 1 624 ? 15.258 17.062 9.898 1 83.56 624 PRO A C 1
ATOM 4922 O O . PRO A 1 624 ? 16.141 17.875 10.195 1 83.56 624 PRO A O 1
ATOM 4925 N N . SER A 1 625 ? 15.43 16.266 8.93 1 86.56 625 SER A N 1
ATOM 4926 C CA . SER A 1 625 ? 16.703 16.109 8.234 1 86.56 625 SER A CA 1
ATOM 4927 C C . SER A 1 625 ? 16.969 17.266 7.289 1 86.56 625 SER A C 1
ATOM 4929 O O . SER A 1 625 ? 18.078 17.422 6.766 1 86.56 625 SER A O 1
ATOM 4931 N N . LEU A 1 626 ? 16.031 18.109 7.164 1 90.06 626 LEU A N 1
ATOM 4932 C CA . LEU A 1 626 ? 16.203 19.25 6.273 1 90.06 626 LEU A CA 1
ATOM 4933 C C . LEU A 1 626 ? 17.344 20.141 6.742 1 90.06 626 LEU A C 1
ATOM 4935 O O . LEU A 1 626 ? 17.969 20.844 5.938 1 90.06 626 LEU A O 1
ATOM 4939 N N . GLU A 1 627 ? 17.641 20.109 7.996 1 87.81 627 GLU A N 1
ATOM 4940 C CA . GLU A 1 627 ? 18.719 20.922 8.547 1 87.81 627 GLU A CA 1
ATOM 4941 C C . GLU A 1 627 ? 20.062 20.547 7.938 1 87.81 627 GLU A C 1
ATOM 4943 O O . GLU A 1 627 ? 20.984 21.359 7.914 1 87.81 627 GLU A O 1
ATOM 4948 N N . THR A 1 628 ? 20.109 19.375 7.438 1 86.69 628 THR A N 1
ATOM 4949 C CA . THR A 1 628 ? 21.344 18.906 6.82 1 86.69 628 THR A CA 1
ATOM 4950 C C . THR A 1 628 ? 21.656 19.719 5.57 1 86.69 628 THR A C 1
ATOM 4952 O O . THR A 1 628 ? 22.828 19.828 5.176 1 86.69 628 THR A O 1
ATOM 4955 N N . LEU A 1 629 ? 20.672 20.297 5.008 1 88.62 629 LEU A N 1
ATOM 4956 C CA . LEU A 1 629 ? 20.891 21.125 3.824 1 88.62 629 LEU A CA 1
ATOM 4957 C C . LEU A 1 629 ? 21.719 22.359 4.16 1 88.62 629 LEU A C 1
ATOM 4959 O O . LEU A 1 629 ? 22.328 22.969 3.277 1 88.62 629 LEU A O 1
ATOM 4963 N N . ALA A 1 630 ? 21.688 22.703 5.441 1 89.06 630 ALA A N 1
ATOM 4964 C CA . ALA A 1 630 ? 22.406 23.891 5.883 1 89.06 630 ALA A CA 1
ATOM 4965 C C . ALA A 1 630 ? 23.875 23.594 6.141 1 89.06 630 ALA A C 1
ATOM 4967 O O . ALA A 1 630 ? 24.703 24.5 6.168 1 89.06 630 ALA A O 1
ATOM 4968 N N . LEU A 1 631 ? 24.188 22.359 6.219 1 85.5 631 LEU A N 1
ATOM 4969 C CA . LEU A 1 631 ? 25.531 21.984 6.598 1 85.5 631 LEU A CA 1
ATOM 4970 C C . LEU A 1 631 ? 26.484 22.062 5.402 1 85.5 631 LEU A C 1
ATOM 4972 O O . LEU A 1 631 ? 26.078 21.766 4.27 1 85.5 631 LEU A O 1
ATOM 4976 N N . ASP A 1 632 ? 27.656 22.453 5.777 1 80.88 632 ASP A N 1
ATOM 4977 C CA . ASP A 1 632 ? 28.703 22.406 4.77 1 80.88 632 ASP A CA 1
ATOM 4978 C C . ASP A 1 632 ? 28.875 20.984 4.215 1 80.88 632 ASP A C 1
ATOM 4980 O O . ASP A 1 632 ? 28.828 20.016 4.969 1 80.88 632 ASP A O 1
ATOM 4984 N N . PRO A 1 633 ? 28.953 20.938 2.922 1 78.19 633 PRO A N 1
ATOM 4985 C CA . PRO A 1 633 ? 29 19.609 2.305 1 78.19 633 PRO A CA 1
ATOM 4986 C C . PRO A 1 633 ? 30.172 18.766 2.82 1 78.19 633 PRO A C 1
ATOM 4988 O O . PRO A 1 633 ? 30.031 17.562 2.975 1 78.19 633 PRO A O 1
ATOM 4991 N N . GLN A 1 634 ? 31.328 19.359 2.986 1 74.62 634 GLN A N 1
ATOM 4992 C CA . GLN A 1 634 ? 32.469 18.609 3.465 1 74.62 634 GLN A CA 1
ATOM 4993 C C . GLN A 1 634 ? 32.281 18.188 4.922 1 74.62 634 GLN A C 1
ATOM 4995 O O . GLN A 1 634 ? 32.719 17.094 5.312 1 74.62 634 GLN A O 1
ATOM 5000 N N . LEU A 1 635 ? 31.766 19.109 5.637 1 77.31 635 LEU A N 1
ATOM 5001 C CA . LEU A 1 635 ? 31.453 18.766 7.02 1 77.31 635 LEU A CA 1
ATOM 5002 C C . LEU A 1 635 ? 30.453 17.609 7.082 1 77.31 635 LEU A C 1
ATOM 5004 O O . LEU A 1 635 ? 30.609 16.703 7.902 1 77.31 635 LEU A O 1
ATOM 5008 N N . HIS A 1 636 ? 29.516 17.703 6.305 1 80.75 636 HIS A N 1
ATOM 5009 C CA . HIS A 1 636 ? 28.516 16.656 6.223 1 80.75 636 HIS A CA 1
ATOM 5010 C C . HIS A 1 636 ? 29.141 15.312 5.898 1 80.75 636 HIS A C 1
ATOM 5012 O O . HIS A 1 636 ? 28.828 14.305 6.543 1 80.75 636 HIS A O 1
ATOM 5018 N N . LYS A 1 637 ? 29.938 15.289 4.922 1 74.81 637 LYS A N 1
ATOM 5019 C CA . LYS A 1 637 ? 30.609 14.055 4.512 1 74.81 637 LYS A CA 1
ATOM 5020 C C . LYS A 1 637 ? 31.469 13.5 5.645 1 74.81 637 LYS A C 1
ATOM 5022 O O . LYS A 1 637 ? 31.5 12.281 5.863 1 74.81 637 LYS A O 1
ATOM 5027 N N . THR A 1 638 ? 32.125 14.414 6.227 1 73.31 638 THR A N 1
ATOM 5028 C CA . THR A 1 638 ? 33 14 7.324 1 73.31 638 THR A CA 1
ATOM 5029 C C . THR A 1 638 ? 32.188 13.398 8.469 1 73.31 638 THR A C 1
ATOM 5031 O O . THR A 1 638 ? 32.562 12.391 9.047 1 73.31 638 THR A O 1
ATOM 5034 N N . TRP A 1 639 ? 31.172 14.07 8.781 1 76.88 639 TRP A N 1
ATOM 5035 C CA . TRP A 1 639 ? 30.312 13.578 9.852 1 76.88 639 TRP A CA 1
ATOM 5036 C C . TRP A 1 639 ? 29.75 12.203 9.5 1 76.88 639 TRP A C 1
ATOM 5038 O O . TRP A 1 639 ? 29.609 11.344 10.375 1 76.88 639 TRP A O 1
ATOM 5048 N N . GLN A 1 640 ? 29.328 12.07 8.281 1 74.81 640 GLN A N 1
ATOM 5049 C CA . GLN A 1 640 ? 28.812 10.781 7.844 1 74.81 640 GLN A CA 1
ATOM 5050 C C . GLN A 1 640 ? 29.859 9.688 7.988 1 74.81 640 GLN A C 1
ATOM 5052 O O . GLN A 1 640 ? 29.547 8.555 8.367 1 74.81 640 GLN A O 1
ATOM 5057 N N . HIS A 1 641 ? 31.031 9.977 7.633 1 70.06 641 HIS A N 1
ATOM 5058 C CA . HIS A 1 641 ? 32.125 9.016 7.688 1 70.06 641 HIS A CA 1
ATOM 5059 C C . HIS A 1 641 ? 32.469 8.656 9.125 1 70.06 641 HIS A C 1
ATOM 5061 O O . HIS A 1 641 ? 32.594 7.473 9.461 1 70.06 641 HIS A O 1
ATOM 5067 N N . VAL A 1 642 ? 32.656 9.664 9.836 1 66.19 642 VAL A N 1
ATOM 5068 C CA . VAL A 1 642 ? 33.062 9.469 11.219 1 66.19 642 VAL A CA 1
ATOM 5069 C C . VAL A 1 642 ? 31.922 8.891 12.031 1 66.19 642 VAL A C 1
ATOM 5071 O O . VAL A 1 642 ? 32.156 8.078 12.938 1 66.19 642 VAL A O 1
ATOM 5074 N N . GLY A 1 643 ? 30.797 9.414 11.773 1 67 643 GLY A N 1
ATOM 5075 C CA . GLY A 1 643 ? 29.625 8.984 12.547 1 67 643 GLY A CA 1
ATOM 5076 C C . GLY A 1 643 ? 29.172 7.574 12.211 1 67 643 GLY A C 1
ATOM 5077 O O . GLY A 1 643 ? 28.484 6.938 13 1 67 643 GLY A O 1
ATOM 5078 N N . GLY A 1 644 ? 29.672 6.762 11.148 1 59.59 644 GLY A N 1
ATOM 5079 C CA . GLY A 1 644 ? 29.375 5.395 10.75 1 59.59 644 GLY A CA 1
ATOM 5080 C C . GLY A 1 644 ? 27.906 5.16 10.5 1 59.59 644 GLY A C 1
ATOM 5081 O O . GLY A 1 644 ? 27.453 4.012 10.438 1 59.59 644 GLY A O 1
ATOM 5082 N N . GLY A 1 645 ? 27.109 6.117 10.578 1 56.66 645 GLY A N 1
ATOM 5083 C CA . GLY A 1 645 ? 25.703 5.801 10.672 1 56.66 645 GLY A CA 1
ATOM 5084 C C . GLY A 1 645 ? 24.906 6.242 9.461 1 56.66 645 GLY A C 1
ATOM 5085 O O . GLY A 1 645 ? 25.391 6.145 8.328 1 56.66 645 GLY A O 1
ATOM 5086 N N . LEU A 1 646 ? 23.75 6.832 9.812 1 61.94 646 LEU A N 1
ATOM 5087 C CA . LEU A 1 646 ? 22.672 7.18 8.906 1 61.94 646 LEU A CA 1
ATOM 5088 C C . LEU A 1 646 ? 23.109 8.219 7.891 1 61.94 646 LEU A C 1
ATOM 5090 O O . LEU A 1 646 ? 23.656 9.266 8.266 1 61.94 646 LEU A O 1
ATOM 5094 N N . SER A 1 647 ? 23.25 7.742 6.641 1 67.06 647 SER A N 1
ATOM 5095 C CA . SER A 1 647 ? 23.672 8.625 5.559 1 67.06 647 SER A CA 1
ATOM 5096 C C . SER A 1 647 ? 22.5 9.375 4.961 1 67.06 647 SER A C 1
ATOM 5098 O O . SER A 1 647 ? 21.5 8.758 4.57 1 67.06 647 SER A O 1
ATOM 5100 N N . HIS A 1 648 ? 22.484 10.781 5.367 1 79.75 648 HIS A N 1
ATOM 5101 C CA . HIS A 1 648 ? 21.547 11.633 4.641 1 79.75 648 HIS A CA 1
ATOM 5102 C C . HIS A 1 648 ? 22.062 11.938 3.238 1 79.75 648 HIS A C 1
ATOM 5104 O O . HIS A 1 648 ? 23.25 12.164 3.047 1 79.75 648 HIS A O 1
ATOM 5110 N N . ASP A 1 649 ? 21.25 11.766 2.27 1 82.06 649 ASP A N 1
ATOM 5111 C CA . ASP A 1 649 ? 21.562 12.117 0.887 1 82.06 649 ASP A CA 1
ATOM 5112 C C . ASP A 1 649 ? 21.078 13.523 0.553 1 82.06 649 ASP A C 1
ATOM 5114 O O . ASP A 1 649 ? 19.859 13.781 0.544 1 82.06 649 ASP A O 1
ATOM 5118 N N . PRO A 1 650 ? 22.031 14.438 0.301 1 81.88 650 PRO A N 1
ATOM 5119 C CA . PRO A 1 650 ? 21.625 15.82 0.015 1 81.88 650 PRO A CA 1
ATOM 5120 C C . PRO A 1 650 ? 20.672 15.922 -1.168 1 81.88 650 PRO A C 1
ATOM 5122 O O . PRO A 1 650 ? 19.797 16.797 -1.188 1 81.88 650 PRO A O 1
ATOM 5125 N N . VAL A 1 651 ? 20.844 15.078 -2.1 1 85.56 651 VAL A N 1
ATOM 5126 C CA . VAL A 1 651 ? 19.969 15.133 -3.262 1 85.56 651 VAL A CA 1
ATOM 5127 C C . VAL A 1 651 ? 18.531 14.773 -2.848 1 85.56 651 VAL A C 1
ATOM 5129 O O . VAL A 1 651 ? 17.578 15.398 -3.301 1 85.56 651 VAL A O 1
ATOM 5132 N N . ALA A 1 652 ? 18.438 13.82 -2.008 1 89.25 652 ALA A N 1
ATOM 5133 C CA . ALA A 1 652 ? 17.125 13.43 -1.493 1 89.25 652 ALA A CA 1
ATOM 5134 C C . ALA A 1 652 ? 16.5 14.562 -0.684 1 89.25 652 ALA A C 1
ATOM 5136 O O . ALA A 1 652 ? 15.289 14.797 -0.767 1 89.25 652 ALA A O 1
ATOM 5137 N N . LEU A 1 653 ? 17.328 15.258 0.023 1 91.44 653 LEU A N 1
ATOM 5138 C CA . LEU A 1 653 ? 16.828 16.328 0.875 1 91.44 653 LEU A CA 1
ATOM 5139 C C . LEU A 1 653 ? 16.406 17.531 0.043 1 91.44 653 LEU A C 1
ATOM 5141 O O . LEU A 1 653 ? 15.43 18.203 0.359 1 91.44 653 LEU A O 1
ATOM 5145 N N . VAL A 1 654 ? 17.156 17.781 -0.964 1 92.19 654 VAL A N 1
ATOM 5146 C CA . VAL A 1 654 ? 16.781 18.875 -1.853 1 92.19 654 VAL A CA 1
ATOM 5147 C C . VAL A 1 654 ? 15.461 18.562 -2.541 1 92.19 654 VAL A C 1
ATOM 5149 O O . VAL A 1 654 ? 14.586 19.422 -2.66 1 92.19 654 VAL A O 1
ATOM 5152 N N . ARG A 1 655 ? 15.359 17.375 -2.941 1 92.12 655 ARG A N 1
ATOM 5153 C CA . ARG A 1 655 ? 14.117 16.953 -3.574 1 92.12 655 ARG A CA 1
ATOM 5154 C C . ARG A 1 655 ? 12.945 17.062 -2.604 1 92.12 655 ARG A C 1
ATOM 5156 O O . ARG A 1 655 ? 11.844 17.469 -2.99 1 92.12 655 ARG A O 1
ATOM 5163 N N . ALA A 1 656 ? 13.156 16.625 -1.392 1 94.12 656 ALA A N 1
ATOM 5164 C CA . ALA A 1 656 ? 12.133 16.734 -0.361 1 94.12 656 ALA A CA 1
ATOM 5165 C C . ALA A 1 656 ? 11.719 18.188 -0.159 1 94.12 656 ALA A C 1
ATOM 5167 O O . ALA A 1 656 ? 10.523 18.516 -0.122 1 94.12 656 ALA A O 1
ATOM 5168 N N . TYR A 1 657 ? 12.711 19.078 -0.03 1 95.12 657 TYR A N 1
ATOM 5169 C CA . TYR A 1 657 ? 12.469 20.516 0.155 1 95.12 657 TYR A CA 1
ATOM 5170 C C . TYR A 1 657 ? 11.688 21.094 -1.02 1 95.12 657 TYR A C 1
ATOM 5172 O O . TYR A 1 657 ? 10.711 21.812 -0.827 1 95.12 657 TYR A O 1
ATOM 5180 N N . LEU A 1 658 ? 12.047 20.703 -2.193 1 95.19 658 LEU A N 1
ATOM 5181 C CA . LEU A 1 658 ? 11.398 21.219 -3.393 1 95.19 658 LEU A CA 1
ATOM 5182 C C . LEU A 1 658 ? 9.969 20.703 -3.512 1 95.19 658 LEU A C 1
ATOM 5184 O O . LEU A 1 658 ? 9.07 21.438 -3.924 1 95.19 658 LEU A O 1
ATOM 5188 N N . ASN A 1 659 ? 9.789 19.453 -3.23 1 94.75 659 ASN A N 1
ATOM 5189 C CA . ASN A 1 659 ? 8.445 18.906 -3.268 1 94.75 659 ASN A CA 1
ATOM 5190 C C . ASN A 1 659 ? 7.516 19.625 -2.289 1 94.75 659 ASN A C 1
ATOM 5192 O O . ASN A 1 659 ? 6.34 19.844 -2.588 1 94.75 659 ASN A O 1
ATOM 5196 N N . MET A 1 660 ? 7.992 19.953 -1.119 1 96.12 660 MET A N 1
ATOM 5197 C CA . MET A 1 660 ? 7.199 20.672 -0.12 1 96.12 660 MET A CA 1
ATOM 5198 C C . MET A 1 660 ? 6.82 22.062 -0.618 1 96.12 660 MET A C 1
ATOM 5200 O O . MET A 1 660 ? 5.688 22.5 -0.433 1 96.12 660 MET A O 1
ATOM 5204 N N . LYS A 1 661 ? 7.762 22.672 -1.245 1 96.06 661 LYS A N 1
ATOM 5205 C CA . LYS A 1 661 ? 7.492 23.984 -1.82 1 96.06 661 LYS A CA 1
ATOM 5206 C C . LYS A 1 661 ? 6.391 23.906 -2.873 1 96.06 661 LYS A C 1
ATOM 5208 O O . LYS A 1 661 ? 5.445 24.703 -2.846 1 96.06 661 LYS A O 1
ATOM 5213 N N . GLN A 1 662 ? 6.547 22.969 -3.656 1 95.75 662 GLN A N 1
ATOM 5214 C CA . GLN A 1 662 ? 5.586 22.828 -4.746 1 95.75 662 GLN A CA 1
ATOM 5215 C C . GLN A 1 662 ? 4.207 22.438 -4.215 1 95.75 662 GLN A C 1
ATOM 5217 O O . GLN A 1 662 ? 3.188 22.891 -4.742 1 95.75 662 GLN A O 1
ATOM 5222 N N . ARG A 1 663 ? 4.176 21.594 -3.25 1 96 663 ARG A N 1
ATOM 5223 C CA . ARG A 1 663 ? 2.908 21.203 -2.643 1 96 663 ARG A CA 1
ATOM 5224 C C . ARG A 1 663 ? 2.197 22.422 -2.039 1 96 663 ARG A C 1
ATOM 5226 O O . ARG A 1 663 ? 0.999 22.609 -2.254 1 96 663 ARG A O 1
ATOM 5233 N N . CYS A 1 664 ? 2.961 23.203 -1.299 1 96.19 664 CYS A N 1
ATOM 5234 C CA . CYS A 1 664 ? 2.381 24.406 -0.713 1 96.19 664 CYS A CA 1
ATOM 5235 C C . CYS A 1 664 ? 1.87 25.359 -1.796 1 96.19 664 CYS A C 1
ATOM 5237 O O . CYS A 1 664 ? 0.76 25.875 -1.694 1 96.19 664 CYS A O 1
ATOM 5239 N N . HIS A 1 665 ? 2.688 25.531 -2.795 1 94.88 665 HIS A N 1
ATOM 5240 C CA . HIS A 1 665 ? 2.312 26.438 -3.885 1 94.88 665 HIS A CA 1
ATOM 5241 C C . HIS A 1 665 ? 1.02 25.969 -4.551 1 94.88 665 HIS A C 1
ATOM 5243 O O . HIS A 1 665 ? 0.089 26.766 -4.723 1 94.88 665 HIS A O 1
ATOM 5249 N N . ALA A 1 666 ? 0.958 24.719 -4.898 1 94.69 666 ALA A N 1
ATOM 5250 C CA . ALA A 1 666 ? -0.206 24.172 -5.586 1 94.69 666 ALA A CA 1
ATOM 5251 C C . ALA A 1 666 ? -1.444 24.219 -4.699 1 94.69 666 ALA A C 1
ATOM 5253 O O . ALA A 1 666 ? -2.537 24.547 -5.164 1 94.69 666 ALA A O 1
ATOM 5254 N N . ALA A 1 667 ? -1.315 23.891 -3.449 1 95.31 667 ALA A N 1
ATOM 5255 C CA . ALA A 1 667 ? -2.43 23.859 -2.506 1 95.31 667 ALA A CA 1
ATOM 5256 C C . ALA A 1 667 ? -3.018 25.25 -2.299 1 95.31 667 ALA A C 1
ATOM 5258 O O . ALA A 1 667 ? -4.238 25.422 -2.281 1 95.31 667 ALA A O 1
ATOM 5259 N N . LEU A 1 668 ? -2.141 26.203 -2.121 1 95.12 668 LEU A N 1
ATOM 5260 C CA . LEU A 1 668 ? -2.592 27.562 -1.878 1 95.12 668 LEU A CA 1
ATOM 5261 C C . LEU A 1 668 ? -3.244 28.156 -3.125 1 95.12 668 LEU A C 1
ATOM 5263 O O . LEU A 1 668 ? -4.273 28.828 -3.033 1 95.12 668 LEU A O 1
ATOM 5267 N N . GLN A 1 669 ? -2.686 27.859 -4.238 1 92.62 669 GLN A N 1
ATOM 5268 C CA . GLN A 1 669 ? -3.25 28.344 -5.492 1 92.62 669 GLN A CA 1
ATOM 5269 C C . GLN A 1 669 ? -4.617 27.719 -5.758 1 92.62 669 GLN A C 1
ATOM 5271 O O . GLN A 1 669 ? -5.566 28.422 -6.117 1 92.62 669 GLN A O 1
ATOM 5276 N N . GLY A 1 670 ? -4.68 26.484 -5.559 1 92.44 670 GLY A N 1
ATOM 5277 C CA . GLY A 1 670 ? -5.914 25.781 -5.848 1 92.44 670 GLY A CA 1
ATOM 5278 C C . GLY A 1 670 ? -7.035 26.109 -4.875 1 92.44 670 GLY A C 1
ATOM 5279 O O . GLY A 1 670 ? -8.211 26.031 -5.23 1 92.44 670 GLY A O 1
ATOM 5280 N N . SER A 1 671 ? -6.73 26.5 -3.678 1 93.69 671 SER A N 1
ATOM 5281 C CA . SER A 1 671 ? -7.723 26.703 -2.627 1 93.69 671 SER A CA 1
ATOM 5282 C C . SER A 1 671 ? -8.109 28.172 -2.5 1 93.69 671 SER A C 1
ATOM 5284 O O . SER A 1 671 ? -8.844 28.547 -1.586 1 93.69 671 SER A O 1
ATOM 5286 N N . TYR A 1 672 ? -7.641 28.938 -3.447 1 91.12 672 TYR A N 1
ATOM 5287 C CA . TYR A 1 672 ? -7.746 30.391 -3.379 1 91.12 672 TYR A CA 1
ATOM 5288 C C . TYR A 1 672 ? -9.203 30.828 -3.4 1 91.12 672 TYR A C 1
ATOM 5290 O O . TYR A 1 672 ? -9.539 31.922 -2.943 1 91.12 672 TYR A O 1
ATOM 5298 N N . MET A 1 673 ? -10.133 30.016 -3.836 1 91.44 673 MET A N 1
ATOM 5299 C CA . MET A 1 673 ? -11.539 30.375 -3.967 1 91.44 673 MET A CA 1
ATOM 5300 C C . MET A 1 673 ? -12.422 29.438 -3.141 1 91.44 673 MET A C 1
ATOM 5302 O O . MET A 1 673 ? -13.586 29.234 -3.465 1 91.44 673 MET A O 1
ATOM 5306 N N . LYS A 1 674 ? -11.914 28.922 -2.074 1 93.75 674 LYS A N 1
ATOM 5307 C CA . LYS A 1 674 ? -12.656 28.031 -1.186 1 93.75 674 LYS A CA 1
ATOM 5308 C C . LYS A 1 674 ? -13.164 28.781 0.043 1 93.75 674 LYS A C 1
ATOM 5310 O O . LYS A 1 674 ? -12.711 29.891 0.331 1 93.75 674 LYS A O 1
ATOM 5315 N N . VAL A 1 675 ? -14.078 28.203 0.655 1 94.69 675 VAL A N 1
ATOM 5316 C CA . VAL A 1 675 ? -14.508 28.641 1.981 1 94.69 675 VAL A CA 1
ATOM 5317 C C . VAL A 1 675 ? -13.992 27.672 3.035 1 94.69 675 VAL A C 1
ATOM 5319 O O . VAL A 1 675 ? -13.922 26.453 2.789 1 94.69 675 VAL A O 1
ATOM 5322 N N . PHE A 1 676 ? -13.539 28.156 4.129 1 96.06 676 PHE A N 1
ATOM 5323 C CA . PHE A 1 676 ? -13.086 27.328 5.238 1 96.06 676 PHE A CA 1
ATOM 5324 C C . PHE A 1 676 ? -13.797 27.703 6.527 1 96.06 676 PHE A C 1
ATOM 5326 O O . PHE A 1 676 ? -14 28.891 6.809 1 96.06 676 PHE A O 1
ATOM 5333 N N . GLY A 1 677 ? -14.156 26.672 7.254 1 95.62 677 GLY A N 1
ATOM 5334 C CA . GLY A 1 677 ? -14.898 26.891 8.484 1 95.62 677 GLY A CA 1
ATOM 5335 C C . GLY A 1 677 ? -14.07 26.641 9.734 1 95.62 677 GLY A C 1
ATOM 5336 O O . GLY A 1 677 ? -12.836 26.672 9.68 1 95.62 677 GLY A O 1
ATOM 5337 N N . LEU A 1 678 ? -14.812 26.656 10.898 1 95.62 678 LEU A N 1
ATOM 5338 C CA . LEU A 1 678 ? -14.281 26.328 12.219 1 95.62 678 LEU A CA 1
ATOM 5339 C C . LEU A 1 678 ? -14.766 24.953 12.68 1 95.62 678 LEU A C 1
ATOM 5341 O O . LEU A 1 678 ? -15.906 24.578 12.414 1 95.62 678 LEU A O 1
ATOM 5345 N N . ARG A 1 679 ? -13.859 24.359 13.383 1 96.69 679 ARG A N 1
ATOM 5346 C CA . ARG A 1 679 ? -14.227 23.047 13.883 1 96.69 679 ARG A CA 1
ATOM 5347 C C . ARG A 1 679 ? -13.984 22.938 15.383 1 96.69 679 ARG A C 1
ATOM 5349 O O . ARG A 1 679 ? -13.008 23.469 15.898 1 96.69 679 ARG A O 1
ATOM 5356 N N . GLU A 1 680 ? -14.883 22.375 16.094 1 96.94 680 GLU A N 1
ATOM 5357 C CA . GLU A 1 680 ? -14.727 21.938 17.484 1 96.94 680 GLU A CA 1
ATOM 5358 C C . GLU A 1 680 ? -15.062 20.453 17.641 1 96.94 680 GLU A C 1
ATOM 5360 O O . GLU A 1 680 ? -16.062 19.984 17.094 1 96.94 680 GLU A O 1
ATOM 5365 N N . GLU A 1 681 ? -14.266 19.719 18.234 1 97.56 681 GLU A N 1
ATOM 5366 C CA . GLU A 1 681 ? -14.414 18.281 18.438 1 97.56 681 GLU A CA 1
ATOM 5367 C C . GLU A 1 681 ? -14.289 17.906 19.922 1 97.56 681 GLU A C 1
ATOM 5369 O O . GLU A 1 681 ? -13.406 18.422 20.609 1 97.56 681 GLU A O 1
ATOM 5374 N N . HIS A 1 682 ? -15.195 17.094 20.406 1 98.06 682 HIS A N 1
ATOM 5375 C CA . HIS A 1 682 ? -15.188 16.625 21.781 1 98.06 682 HIS A CA 1
ATOM 5376 C C . HIS A 1 682 ? -15.211 15.102 21.844 1 98.06 682 HIS A C 1
ATOM 5378 O O . HIS A 1 682 ? -16.141 14.469 21.344 1 98.06 682 HIS A O 1
ATOM 5384 N N . ARG A 1 683 ? -14.219 14.562 22.453 1 97.81 683 ARG A N 1
ATOM 5385 C CA . ARG A 1 683 ? -14.227 13.125 22.703 1 97.81 683 ARG A CA 1
ATOM 5386 C C . ARG A 1 683 ? -15 12.789 23.984 1 97.81 683 ARG A C 1
ATOM 5388 O O . ARG A 1 683 ? -14.57 13.133 25.078 1 97.81 683 ARG A O 1
ATOM 5395 N N . VAL A 1 684 ? -16.047 12.078 23.828 1 97.75 684 VAL A N 1
ATOM 5396 C CA . VAL A 1 684 ? -16.938 11.812 24.953 1 97.75 684 VAL A CA 1
ATOM 5397 C C . VAL A 1 684 ? -17.234 10.312 25.047 1 97.75 684 VAL A C 1
ATOM 5399 O O . VAL A 1 684 ? -17.172 9.602 24.031 1 97.75 684 VAL A O 1
ATOM 5402 N N . SER A 1 685 ? -17.484 9.898 26.188 1 96.38 685 SER A N 1
ATOM 5403 C CA . SER A 1 685 ? -17.891 8.508 26.375 1 96.38 685 SER A CA 1
ATOM 5404 C C . SER A 1 685 ? -19.266 8.25 25.797 1 96.38 685 SER A C 1
ATOM 5406 O O . SER A 1 685 ? -20.047 9.18 25.594 1 96.38 685 SER A O 1
ATOM 5408 N N . LEU A 1 686 ? -19.594 7.02 25.516 1 94.38 686 LEU A N 1
ATOM 5409 C CA . LEU A 1 686 ? -20.875 6.656 24.922 1 94.38 686 LEU A CA 1
ATOM 5410 C C . LEU A 1 686 ? -22.031 7.07 25.828 1 94.38 686 LEU A C 1
ATOM 5412 O O . LEU A 1 686 ? -23.031 7.613 25.359 1 94.38 686 LEU A O 1
ATOM 5416 N N . PRO A 1 687 ? -21.922 6.867 27.141 1 94.25 687 PRO A N 1
ATOM 5417 C CA . PRO A 1 687 ? -23 7.344 28.016 1 94.25 687 PRO A CA 1
ATOM 5418 C C . PRO A 1 687 ? -23.203 8.852 27.938 1 94.25 687 PRO A C 1
ATOM 5420 O O . PRO A 1 687 ? -24.344 9.328 27.922 1 94.25 687 PRO A O 1
ATOM 5423 N N . LEU A 1 688 ? -22.078 9.586 27.922 1 96.5 688 LEU A N 1
ATOM 5424 C CA . LEU A 1 688 ? -22.172 11.039 27.781 1 96.5 688 LEU A CA 1
ATOM 5425 C C . LEU A 1 688 ? -22.75 11.414 26.422 1 96.5 688 LEU A C 1
ATOM 5427 O O . LEU A 1 688 ? -23.531 12.367 26.328 1 96.5 688 LEU A O 1
ATOM 5431 N N . TYR A 1 689 ? -22.438 10.773 25.422 1 96.81 689 TYR A N 1
ATOM 5432 C CA . TYR A 1 689 ? -22.969 10.977 24.078 1 96.81 689 TYR A CA 1
ATOM 5433 C C . TYR A 1 689 ? -24.484 10.828 24.062 1 96.81 689 TYR A C 1
ATOM 5435 O O . TYR A 1 689 ? -25.188 11.656 23.484 1 96.81 689 TYR A O 1
ATOM 5443 N N . HIS A 1 690 ? -24.953 9.766 24.672 1 95.19 690 HIS A N 1
ATOM 5444 C CA . HIS A 1 690 ? -26.391 9.523 24.734 1 95.19 690 HIS A CA 1
ATOM 5445 C C . HIS A 1 690 ? -27.094 10.586 25.578 1 95.19 690 HIS A C 1
ATOM 5447 O O . HIS A 1 690 ? -28.234 10.961 25.297 1 95.19 690 HIS A O 1
ATOM 5453 N N . ALA A 1 691 ? -26.375 11.031 26.594 1 97.19 691 ALA A N 1
ATOM 5454 C CA . ALA A 1 691 ? -26.938 12.094 27.422 1 97.19 691 ALA A CA 1
ATOM 5455 C C . ALA A 1 691 ? -27.062 13.391 26.641 1 97.19 691 ALA A C 1
ATOM 5457 O O . ALA A 1 691 ? -28.047 14.125 26.797 1 97.19 691 ALA A O 1
ATOM 5458 N N . ILE A 1 692 ? -26.062 13.688 25.828 1 97.81 692 ILE A N 1
ATOM 5459 C CA . ILE A 1 692 ? -26.109 14.875 24.984 1 97.81 692 ILE A CA 1
ATOM 5460 C C . ILE A 1 692 ? -27.266 14.742 23.984 1 97.81 692 ILE A C 1
ATOM 5462 O O . ILE A 1 692 ? -28 15.703 23.75 1 97.81 692 ILE A O 1
ATOM 5466 N N . ASP A 1 693 ? -27.422 13.547 23.406 1 97.5 693 ASP A N 1
ATOM 5467 C CA . ASP A 1 693 ? -28.531 13.297 22.484 1 97.5 693 ASP A CA 1
ATOM 5468 C C . ASP A 1 693 ? -29.875 13.531 23.156 1 97.5 693 ASP A C 1
ATOM 5470 O O . ASP A 1 693 ? -30.766 14.141 22.562 1 97.5 693 ASP A O 1
ATOM 5474 N N . ARG A 1 694 ? -30.031 13.078 24.359 1 96.88 694 ARG A N 1
ATOM 5475 C CA . ARG A 1 694 ? -31.266 13.281 25.109 1 96.88 694 ARG A CA 1
ATOM 5476 C C . ARG A 1 694 ? -31.531 14.766 25.344 1 96.88 694 ARG A C 1
ATOM 5478 O O . ARG A 1 694 ? -32.656 15.227 25.266 1 96.88 694 ARG A O 1
ATOM 5485 N N . GLU A 1 695 ? -30.453 15.5 25.656 1 97.19 695 GLU A N 1
ATOM 5486 C CA . GLU A 1 695 ? -30.578 16.938 25.859 1 97.19 695 GLU A CA 1
ATOM 5487 C C . GLU A 1 695 ? -31.016 17.641 24.578 1 97.19 695 GLU A C 1
ATOM 5489 O O . GLU A 1 695 ? -31.828 18.562 24.609 1 97.19 695 GLU A O 1
ATOM 5494 N N . PHE A 1 696 ? -30.453 17.297 23.469 1 97.19 696 PHE A N 1
ATOM 5495 C CA . PHE A 1 696 ? -30.812 17.859 22.172 1 97.19 696 PHE A CA 1
ATOM 5496 C C . PHE A 1 696 ? -32.281 17.609 21.859 1 97.19 696 PHE A C 1
ATOM 5498 O O . PHE A 1 696 ? -32.969 18.484 21.328 1 97.19 696 PHE A O 1
ATOM 5505 N N . ARG A 1 697 ? -32.719 16.453 22.188 1 96.81 697 ARG A N 1
ATOM 5506 C CA . ARG A 1 697 ? -34.125 16.078 21.938 1 96.81 697 ARG A CA 1
ATOM 5507 C C . ARG A 1 697 ? -35.062 16.812 22.891 1 96.81 697 ARG A C 1
ATOM 5509 O O . ARG A 1 697 ? -36.125 17.281 22.484 1 96.81 697 ARG A O 1
ATOM 5516 N N . ALA A 1 698 ? -34.656 16.859 24.125 1 96.19 698 ALA A N 1
ATOM 5517 C CA . ALA A 1 698 ? -35.469 17.531 25.141 1 96.19 698 ALA A CA 1
ATOM 5518 C C . ALA A 1 698 ? -35.656 19 24.781 1 96.19 698 ALA A C 1
ATOM 5520 O O . ALA A 1 698 ? -36.719 19.562 25.031 1 96.19 698 ALA A O 1
ATOM 5521 N N . ARG A 1 699 ? -34.688 19.625 24.172 1 95 699 ARG A N 1
ATOM 5522 C CA . ARG A 1 699 ? -34.75 21.047 23.828 1 95 699 ARG A CA 1
ATOM 5523 C C . ARG A 1 699 ? -35.281 21.234 22.406 1 95 699 ARG A C 1
ATOM 5525 O O . ARG A 1 699 ? -35.312 22.359 21.891 1 95 699 ARG A O 1
ATOM 5532 N N . HIS A 1 700 ? -35.625 20.234 21.656 1 94.31 700 HIS A N 1
ATOM 5533 C CA . HIS A 1 700 ? -36.125 20.219 20.281 1 94.31 700 HIS A CA 1
ATOM 5534 C C . HIS A 1 700 ? -35.156 20.844 19.312 1 94.31 700 HIS A C 1
ATOM 5536 O O . HIS A 1 700 ? -35.531 21.594 18.406 1 94.31 700 HIS A O 1
ATOM 5542 N N . LEU A 1 701 ? -33.844 20.516 19.578 1 94.44 701 LEU A N 1
ATOM 5543 C CA . LEU A 1 701 ? -32.781 21.047 18.734 1 94.44 701 LEU A CA 1
ATOM 5544 C C . LEU A 1 701 ? -32.344 20 17.719 1 94.44 701 LEU A C 1
ATOM 5546 O O . LEU A 1 701 ? -31.641 20.328 16.75 1 94.44 701 LEU A O 1
ATOM 5550 N N . HIS A 1 702 ? -32.781 18.781 17.875 1 94.94 702 HIS A N 1
ATOM 5551 C CA . HIS A 1 702 ? -32.188 17.656 17.125 1 94.94 702 HIS A CA 1
ATOM 5552 C C . HIS A 1 702 ? -32.594 17.719 15.656 1 94.94 702 HIS A C 1
ATOM 5554 O O . HIS A 1 702 ? -31.859 17.219 14.797 1 94.94 702 HIS A O 1
ATOM 5560 N N . GLN A 1 703 ? -33.719 18.375 15.258 1 93.94 703 GLN A N 1
ATOM 5561 C CA . GLN A 1 703 ? -34.188 18.406 13.875 1 93.94 703 GLN A CA 1
ATOM 5562 C C . GLN A 1 703 ? -34 19.797 13.273 1 93.94 703 GLN A C 1
ATOM 5564 O O . GLN A 1 703 ? -34.312 20.016 12.102 1 93.94 703 GLN A O 1
ATOM 5569 N N . SER A 1 704 ? -33.438 20.656 14.039 1 91.69 704 SER A N 1
ATOM 5570 C CA . SER A 1 704 ? -33.281 22.031 13.562 1 91.69 704 SER A CA 1
ATOM 5571 C C . SER A 1 704 ? -31.859 22.344 13.148 1 91.69 704 SER A C 1
ATOM 5573 O O . SER A 1 704 ? -30.906 21.781 13.711 1 91.69 704 SER A O 1
ATOM 5575 N N . ARG A 1 705 ? -31.875 23.141 12.109 1 91.31 705 ARG A N 1
ATOM 5576 C CA . ARG A 1 705 ? -30.578 23.719 11.766 1 91.31 705 ARG A CA 1
ATOM 5577 C C . ARG A 1 705 ? -30.188 24.828 12.742 1 91.31 705 ARG A C 1
ATOM 5579 O O . ARG A 1 705 ? -31 25.703 13.047 1 91.31 705 ARG A O 1
ATOM 5586 N N . LEU A 1 706 ? -29.031 24.641 13.336 1 87.94 706 LEU A N 1
ATOM 5587 C CA . LEU A 1 706 ? -28.578 25.672 14.25 1 87.94 706 LEU A CA 1
ATOM 5588 C C . LEU A 1 706 ? -28.094 26.891 13.484 1 87.94 706 LEU A C 1
ATOM 5590 O O . LEU A 1 706 ? -27.406 26.766 12.469 1 87.94 706 LEU A O 1
ATOM 5594 N N . PRO A 1 707 ? -28.734 28.031 13.898 1 73.19 707 PRO A N 1
ATOM 5595 C CA . PRO A 1 707 ? -28.281 29.234 13.203 1 73.19 707 PRO A CA 1
ATOM 5596 C C . PRO A 1 707 ? -26.797 29.516 13.414 1 73.19 707 PRO A C 1
ATOM 5598 O O . PRO A 1 707 ? -26.234 29.141 14.445 1 73.19 707 PRO A O 1
ATOM 5601 N N . GLY A 1 708 ? -26.203 29.953 12.367 1 67.62 708 GLY A N 1
ATOM 5602 C CA . GLY A 1 708 ? -24.844 30.406 12.555 1 67.62 708 GLY A CA 1
ATOM 5603 C C . GLY A 1 708 ? -24.719 31.484 13.617 1 67.62 708 GLY A C 1
ATOM 5604 O O . GLY A 1 708 ? -25.656 31.719 14.383 1 67.62 708 GLY A O 1
ATOM 5605 N N . VAL A 1 709 ? -23.531 32.031 13.977 1 64.31 709 VAL A N 1
ATOM 5606 C CA . VAL A 1 709 ? -23.234 33 15.023 1 64.31 709 VAL A CA 1
ATOM 5607 C C . VAL A 1 709 ? -23.906 34.312 14.711 1 64.31 709 VAL A C 1
ATOM 5609 O O . VAL A 1 709 ? -23.906 34.781 13.562 1 64.31 709 VAL A O 1
ATOM 5612 N N . LEU A 1 710 ? -24.859 34.75 15.672 1 57.25 710 LEU A N 1
ATOM 5613 C CA . LEU A 1 710 ? -25.531 36.062 15.57 1 57.25 710 LEU A CA 1
ATOM 5614 C C . LEU A 1 710 ? -24.5 37.188 15.461 1 57.25 710 LEU A C 1
ATOM 5616 O O . LEU A 1 710 ? -23.406 37.094 16.016 1 57.25 710 LEU A O 1
ATOM 5620 N N . SER A 1 711 ? -24.844 38.156 14.742 1 58.62 711 SER A N 1
ATOM 5621 C CA . SER A 1 711 ? -24.047 39.344 14.414 1 58.62 711 SER A CA 1
ATOM 5622 C C . SER A 1 711 ? -23.531 40.031 15.68 1 58.62 711 SER A C 1
ATOM 5624 O O . SER A 1 711 ? -24.219 40.062 16.703 1 58.62 711 SER A O 1
ATOM 5626 N N . GLY A 1 712 ? -22.281 40.438 15.789 1 59.09 712 GLY A N 1
ATOM 5627 C CA . GLY A 1 712 ? -21.625 41.281 16.766 1 59.09 712 GLY A CA 1
ATOM 5628 C C . GLY A 1 712 ? -20.781 40.531 17.75 1 59.09 712 GLY A C 1
ATOM 5629 O O . GLY A 1 712 ? -19.797 41.031 18.297 1 59.09 712 GLY A O 1
ATOM 5630 N N . ARG A 1 713 ? -21.109 39.219 18.156 1 72.81 713 ARG A N 1
ATOM 5631 C CA . ARG A 1 713 ? -20.359 38.438 19.141 1 72.81 713 ARG A CA 1
ATOM 5632 C C . ARG A 1 713 ? -19.656 37.25 18.484 1 72.81 713 ARG A C 1
ATOM 5634 O O . ARG A 1 713 ? -19.625 36.156 19.047 1 72.81 713 ARG A O 1
ATOM 5641 N N . GLU A 1 714 ? -19.094 37.562 17.438 1 87.56 714 GLU A N 1
ATOM 5642 C CA . GLU A 1 714 ? -18.531 36.438 16.703 1 87.56 714 GLU A CA 1
ATOM 5643 C C . GLU A 1 714 ? -17.234 35.938 17.359 1 87.56 714 GLU A C 1
ATOM 5645 O O . GLU A 1 714 ? -16.281 36.688 17.516 1 87.56 714 GLU A O 1
ATOM 5650 N N . PRO A 1 715 ? -17.203 34.656 17.797 1 91.94 715 PRO A N 1
ATOM 5651 C CA . PRO A 1 715 ? -15.984 34.125 18.406 1 91.94 715 PRO A CA 1
ATOM 5652 C C . PRO A 1 715 ? -14.883 33.844 17.391 1 91.94 715 PRO A C 1
ATOM 5654 O O . PRO A 1 715 ? -13.992 33.031 17.656 1 91.94 715 PRO A O 1
ATOM 5657 N N . PHE A 1 716 ? -15.039 34.438 16.188 1 94 716 PHE A N 1
ATOM 5658 C CA . PHE A 1 716 ? -14.086 34.188 15.109 1 94 716 PHE A CA 1
ATOM 5659 C C . PHE A 1 716 ? -13.859 35.438 14.281 1 94 716 PHE A C 1
ATOM 5661 O O . PHE A 1 716 ? -14.633 36.406 14.375 1 94 716 PHE A O 1
ATOM 5668 N N . TYR A 1 717 ? -12.695 35.469 13.609 1 93.88 717 TYR A N 1
ATOM 5669 C CA . TYR A 1 717 ? -12.469 36.406 12.523 1 93.88 717 TYR A CA 1
ATOM 5670 C C . TYR A 1 717 ? -12.969 35.844 11.195 1 93.88 717 TYR A C 1
ATOM 5672 O O . TYR A 1 717 ? -12.758 34.656 10.898 1 93.88 717 TYR A O 1
ATOM 5680 N N . SER A 1 718 ? -13.703 36.562 10.461 1 93.81 718 SER A N 1
ATOM 5681 C CA . SER A 1 718 ? -14.055 36.25 9.086 1 93.81 718 SER A CA 1
ATOM 5682 C C . SER A 1 718 ? -13.211 37.062 8.094 1 93.81 718 SER A C 1
ATOM 5684 O O . SER A 1 718 ? -13.352 38.281 7.996 1 93.81 718 SER A O 1
ATOM 5686 N N . LEU A 1 719 ? -12.32 36.344 7.426 1 94.5 719 LEU A N 1
ATOM 5687 C CA . LEU A 1 719 ? -11.422 37 6.477 1 94.5 719 LEU A CA 1
ATOM 5688 C C . LEU A 1 719 ? -11.68 36.5 5.059 1 94.5 719 LEU A C 1
ATOM 5690 O O . LEU A 1 719 ? -12.062 35.344 4.863 1 94.5 719 LEU A O 1
ATOM 5694 N N . PRO A 1 720 ? -11.523 37.438 4.082 1 92.62 720 PRO A N 1
ATOM 5695 C CA . PRO A 1 720 ? -11.516 36.906 2.729 1 92.62 720 PRO A CA 1
ATOM 5696 C C . PRO A 1 720 ? -10.461 35.812 2.545 1 92.62 720 PRO A C 1
ATOM 5698 O O . PRO A 1 720 ? -9.297 36 2.91 1 92.62 720 PRO A O 1
ATOM 5701 N N . THR A 1 721 ? -10.891 34.656 2.02 1 93.62 721 THR A N 1
ATOM 5702 C CA . THR A 1 721 ? -9.977 33.531 1.851 1 93.62 721 THR A CA 1
ATOM 5703 C C . THR A 1 721 ? -8.75 33.938 1.04 1 93.62 721 THR A C 1
ATOM 5705 O O . THR A 1 721 ? -7.633 33.531 1.351 1 93.62 721 THR A O 1
ATOM 5708 N N . SER A 1 722 ? -8.938 34.781 0.013 1 90.94 722 SER A N 1
ATOM 5709 C CA . SER A 1 722 ? -7.844 35.219 -0.844 1 90.94 722 SER A CA 1
ATOM 5710 C C . SER A 1 722 ? -6.793 36 -0.046 1 90.94 722 SER A C 1
ATOM 5712 O O . SER A 1 722 ? -5.594 35.812 -0.264 1 90.94 722 SER A O 1
ATOM 5714 N N . THR A 1 723 ? -7.215 36.781 0.938 1 92.62 723 THR A N 1
ATOM 5715 C CA . THR A 1 723 ? -6.297 37.562 1.759 1 92.62 723 THR A CA 1
ATOM 5716 C C . THR A 1 723 ? -5.504 36.656 2.697 1 92.62 723 THR A C 1
ATOM 5718 O O . THR A 1 723 ? -4.281 36.781 2.811 1 92.62 723 THR A O 1
ATOM 5721 N N . LEU A 1 724 ? -6.203 35.781 3.32 1 94.81 724 LEU A N 1
ATOM 5722 C CA . LEU A 1 724 ? -5.531 34.906 4.27 1 94.81 724 LEU A CA 1
ATOM 5723 C C . LEU A 1 724 ? -4.527 34 3.557 1 94.81 724 LEU A C 1
ATOM 5725 O O . LEU A 1 724 ? -3.395 33.844 4.012 1 94.81 724 LEU A O 1
ATOM 5729 N N . LEU A 1 725 ? -4.953 33.344 2.471 1 94.5 725 LEU A N 1
ATOM 5730 C CA . LEU A 1 725 ? -4.07 32.406 1.776 1 94.5 725 LEU A CA 1
ATOM 5731 C C . LEU A 1 725 ? -2.887 33.156 1.151 1 94.5 725 LEU A C 1
ATOM 5733 O O . LEU A 1 725 ? -1.784 32.594 1.074 1 94.5 725 LEU A O 1
ATOM 5737 N N . PHE A 1 726 ? -3.105 34.344 0.719 1 93.88 726 PHE A N 1
ATOM 5738 C CA . PHE A 1 726 ? -1.984 35.125 0.227 1 93.88 726 PHE A CA 1
ATOM 5739 C C . PHE A 1 726 ? -1.004 35.438 1.354 1 93.88 726 PHE A C 1
ATOM 5741 O O . PHE A 1 726 ? 0.21 35.469 1.142 1 93.88 726 PHE A O 1
ATOM 5748 N N . TRP A 1 727 ? -1.511 35.781 2.516 1 95 727 TRP A N 1
ATOM 5749 C CA . TRP A 1 727 ? -0.651 36 3.678 1 95 727 TRP A CA 1
ATOM 5750 C C . TRP A 1 727 ? 0.184 34.75 3.959 1 95 727 TRP A C 1
ATOM 5752 O O . TRP A 1 727 ? 1.395 34.844 4.176 1 95 727 TRP A O 1
ATOM 5762 N N . ILE A 1 728 ? -0.482 33.594 4.004 1 96.12 728 ILE A N 1
ATOM 5763 C CA . ILE A 1 728 ? 0.224 32.344 4.285 1 96.12 728 ILE A CA 1
ATOM 5764 C C . ILE A 1 728 ? 1.281 32.094 3.211 1 96.12 728 ILE A C 1
ATOM 5766 O O . ILE A 1 728 ? 2.402 31.672 3.518 1 96.12 728 ILE A O 1
ATOM 5770 N N . TYR A 1 729 ? 0.87 32.312 1.952 1 95.75 729 TYR A N 1
ATOM 5771 C CA . TYR A 1 729 ? 1.821 32.188 0.854 1 95.75 729 TYR A CA 1
ATOM 5772 C C . TYR A 1 729 ? 3.047 33.062 1.091 1 95.75 729 TYR A C 1
ATOM 5774 O O . TYR A 1 729 ? 4.184 32.594 0.988 1 95.75 729 TYR A O 1
ATOM 5782 N N . TRP A 1 730 ? 2.822 34.344 1.386 1 95.12 730 TRP A N 1
ATOM 5783 C CA . TRP A 1 730 ? 3.885 35.312 1.621 1 95.12 730 TRP A CA 1
ATOM 5784 C C . TRP A 1 730 ? 4.773 34.875 2.783 1 95.12 730 TRP A C 1
ATOM 5786 O O . TRP A 1 730 ? 6 34.969 2.707 1 95.12 730 TRP A O 1
ATOM 5796 N N . ASN A 1 731 ? 4.133 34.438 3.842 1 96.12 731 ASN A N 1
ATOM 5797 C CA . ASN A 1 731 ? 4.863 34.031 5.039 1 96.12 731 ASN A CA 1
ATOM 5798 C C . ASN A 1 731 ? 5.762 32.844 4.781 1 96.12 731 ASN A C 1
ATOM 5800 O O . ASN A 1 731 ? 6.902 32.781 5.25 1 96.12 731 ASN A O 1
ATOM 5804 N N . ILE A 1 732 ? 5.27 31.812 4.102 1 96.88 732 ILE A N 1
ATOM 5805 C CA . ILE A 1 732 ? 6.105 30.672 3.723 1 96.88 732 ILE A CA 1
ATOM 5806 C C . ILE A 1 732 ? 7.238 31.156 2.814 1 96.88 732 ILE A C 1
ATOM 5808 O O . ILE A 1 732 ? 8.398 30.781 3.021 1 96.88 732 ILE A O 1
ATOM 5812 N N . ASN A 1 733 ? 6.902 31.922 1.869 1 96.25 733 ASN A N 1
ATOM 5813 C CA . ASN A 1 733 ? 7.852 32.375 0.857 1 96.25 733 ASN A CA 1
ATOM 5814 C C . ASN A 1 733 ? 9 33.188 1.478 1 96.25 733 ASN A C 1
ATOM 5816 O O . ASN A 1 733 ? 10.156 33 1.094 1 96.25 733 ASN A O 1
ATOM 5820 N N . LYS A 1 734 ? 8.664 34.125 2.34 1 96.19 734 LYS A N 1
ATOM 5821 C CA . LYS A 1 734 ? 9.703 34.969 2.92 1 96.19 734 LYS A CA 1
ATOM 5822 C C . LYS A 1 734 ? 10.773 34.125 3.604 1 96.19 734 LYS A C 1
ATOM 5824 O O . LYS A 1 734 ? 11.969 34.406 3.508 1 96.19 734 LYS A O 1
ATOM 5829 N N . PHE A 1 735 ? 10.383 33.062 4.297 1 97.06 735 PHE A N 1
ATOM 5830 C CA . PHE A 1 735 ? 11.359 32.219 4.969 1 97.06 735 PHE A CA 1
ATOM 5831 C C . PHE A 1 735 ? 12.094 31.344 3.967 1 97.06 735 PHE A C 1
ATOM 5833 O O . PHE A 1 735 ? 13.273 31.031 4.148 1 97.06 735 PHE A O 1
ATOM 5840 N N . CYS A 1 736 ? 11.367 30.859 2.918 1 97.19 736 CYS A N 1
ATOM 5841 C CA . CYS A 1 736 ? 12.055 30.156 1.845 1 97.19 736 CYS A CA 1
ATOM 5842 C C . CYS A 1 736 ? 13.125 31.031 1.21 1 97.19 736 CYS A C 1
ATOM 5844 O O . CYS A 1 736 ? 14.242 30.578 0.966 1 97.19 736 CYS A O 1
ATOM 5846 N N . VAL A 1 737 ? 12.781 32.281 0.951 1 96.62 737 VAL A N 1
ATOM 5847 C CA . VAL A 1 737 ? 13.719 33.219 0.356 1 96.62 737 VAL A CA 1
ATOM 5848 C C . VAL A 1 737 ? 14.922 33.406 1.28 1 96.62 737 VAL A C 1
ATOM 5850 O O . VAL A 1 737 ? 16.078 33.406 0.828 1 96.62 737 VAL A O 1
ATOM 5853 N N . GLY A 1 738 ? 14.617 33.625 2.586 1 96.31 738 GLY A N 1
ATOM 5854 C CA . GLY A 1 738 ? 15.711 33.75 3.535 1 96.31 738 GLY A CA 1
ATOM 5855 C C . GLY A 1 738 ? 16.672 32.594 3.508 1 96.31 738 GLY A C 1
ATOM 5856 O O . GLY A 1 738 ? 17.891 32.781 3.443 1 96.31 738 GLY A O 1
ATOM 5857 N N . PHE A 1 739 ? 16.219 31.391 3.506 1 96.06 739 PHE A N 1
ATOM 5858 C CA . PHE A 1 739 ? 17.031 30.188 3.482 1 96.06 739 PHE A CA 1
ATOM 5859 C C . PHE A 1 739 ? 17.812 30.094 2.186 1 96.06 739 PHE A C 1
ATOM 5861 O O . PHE A 1 739 ? 19.031 29.891 2.211 1 96.06 739 PHE A O 1
ATOM 5868 N N . GLU A 1 740 ? 17.109 30.219 1.115 1 95.06 740 GLU A N 1
ATOM 5869 C CA . GLU A 1 740 ? 17.75 30.047 -0.186 1 95.06 740 GLU A CA 1
ATOM 5870 C C . GLU A 1 740 ? 18.75 31.156 -0.474 1 95.06 740 GLU A C 1
ATOM 5872 O O . GLU A 1 740 ? 19.75 30.953 -1.167 1 95.06 740 GLU A O 1
ATOM 5877 N N . MET A 1 741 ? 18.469 32.344 0.033 1 93.75 741 MET A N 1
ATOM 5878 C CA . MET A 1 741 ? 19.422 33.438 -0.103 1 93.75 741 MET A CA 1
ATOM 5879 C C . MET A 1 741 ? 20.766 33.094 0.522 1 93.75 741 MET A C 1
ATOM 5881 O O . MET A 1 741 ? 21.812 33.281 -0.104 1 93.75 741 MET A O 1
ATOM 5885 N N . VAL A 1 742 ? 20.734 32.594 1.708 1 92.06 742 VAL A N 1
ATOM 5886 C CA . VAL A 1 742 ? 21.969 32.281 2.41 1 92.06 742 VAL A CA 1
ATOM 5887 C C . VAL A 1 742 ? 22.609 31.031 1.784 1 92.06 742 VAL A C 1
ATOM 5889 O O . VAL A 1 742 ? 23.828 30.953 1.618 1 92.06 742 VAL A O 1
ATOM 5892 N N . HIS A 1 743 ? 21.781 30.094 1.401 1 91.56 743 HIS A N 1
ATOM 5893 C CA . HIS A 1 743 ? 22.266 28.859 0.791 1 91.56 743 HIS A CA 1
ATOM 5894 C C . HIS A 1 743 ? 22.984 29.141 -0.523 1 91.56 743 HIS A C 1
ATOM 5896 O O . HIS A 1 743 ? 24 28.5 -0.829 1 91.56 743 HIS A O 1
ATOM 5902 N N . SER A 1 744 ? 22.453 30.062 -1.234 1 88 744 SER A N 1
ATOM 5903 C CA . SER A 1 744 ? 23 30.359 -2.559 1 88 744 SER A CA 1
ATOM 5904 C C . SER A 1 744 ? 24.281 31.172 -2.463 1 88 744 SER A C 1
ATOM 5906 O O . SER A 1 744 ? 25.047 31.25 -3.432 1 88 744 SER A O 1
ATOM 5908 N N . LEU A 1 745 ? 24.516 31.781 -1.321 1 81.44 745 LEU A N 1
ATOM 5909 C CA . LEU A 1 745 ? 25.75 32.531 -1.123 1 81.44 745 LEU A CA 1
ATOM 5910 C C . LEU A 1 745 ? 26.953 31.594 -1.117 1 81.44 745 LEU A C 1
ATOM 5912 O O . LEU A 1 745 ? 28.062 32 -1.449 1 81.44 745 LEU A O 1
ATOM 5916 N N . ASN A 1 746 ? 26.625 30.484 -0.672 1 67.62 746 ASN A N 1
ATOM 5917 C CA . ASN A 1 746 ? 27.703 29.531 -0.449 1 67.62 746 ASN A CA 1
ATOM 5918 C C . ASN A 1 746 ? 28.062 28.781 -1.727 1 67.62 746 ASN A C 1
ATOM 5920 O O . ASN A 1 746 ? 27.188 28.547 -2.572 1 67.62 746 ASN A O 1
ATOM 5924 N N . ASP A 1 747 ? 29.359 28.812 -1.961 1 60.38 747 ASP A N 1
ATOM 5925 C CA . ASP A 1 747 ? 29.844 28.031 -3.098 1 60.38 747 ASP A CA 1
ATOM 5926 C C . ASP A 1 747 ? 29.688 26.531 -2.857 1 60.38 747 ASP A C 1
ATOM 5928 O O . ASP A 1 747 ? 29.406 26.109 -1.734 1 60.38 747 ASP A O 1
ATOM 5932 N N . ARG A 1 748 ? 29.469 25.781 -3.928 1 58.81 748 ARG A N 1
ATOM 5933 C CA . ARG A 1 748 ? 29.25 24.344 -3.902 1 58.81 748 ARG A CA 1
ATOM 5934 C C . ARG A 1 748 ? 30.203 23.656 -2.936 1 58.81 748 ARG A C 1
ATOM 5936 O O . ARG A 1 748 ? 29.906 22.578 -2.406 1 58.81 748 ARG A O 1
ATOM 5943 N N . HIS A 1 749 ? 31.188 24.438 -2.537 1 56.66 749 HIS A N 1
ATOM 5944 C CA . HIS A 1 749 ? 32.219 23.688 -1.827 1 56.66 749 HIS A CA 1
ATOM 5945 C C . HIS A 1 749 ? 32.406 24.219 -0.415 1 56.66 749 HIS A C 1
ATOM 5947 O O . HIS A 1 749 ? 33.125 23.609 0.396 1 56.66 749 HIS A O 1
ATOM 5953 N N . PHE A 1 750 ? 31.781 25.391 -0.123 1 65.75 750 PHE A N 1
ATOM 5954 C CA . PHE A 1 750 ? 32.156 25.938 1.177 1 65.75 750 PHE A CA 1
ATOM 5955 C C . PHE A 1 750 ? 31.016 26.781 1.753 1 65.75 750 PHE A C 1
ATOM 5957 O O . PHE A 1 750 ? 30.516 27.688 1.088 1 65.75 750 PHE A O 1
ATOM 5964 N N . ALA A 1 751 ? 30.453 26.406 2.984 1 77.62 751 ALA A N 1
ATOM 5965 C CA . ALA A 1 751 ? 29.516 27.203 3.775 1 77.62 751 ALA A CA 1
ATOM 5966 C C . ALA A 1 751 ? 30.094 27.516 5.152 1 77.62 751 ALA A C 1
ATOM 5968 O O . ALA A 1 751 ? 30.578 26.609 5.852 1 77.62 751 ALA A O 1
ATOM 5969 N N . THR A 1 752 ? 30.062 28.797 5.539 1 77.88 752 THR A N 1
ATOM 5970 C CA . THR A 1 752 ? 30.562 29.172 6.859 1 77.88 752 THR A CA 1
ATOM 5971 C C . THR A 1 752 ? 29.609 28.703 7.949 1 77.88 752 THR A C 1
ATOM 5973 O O . THR A 1 752 ? 28.422 28.453 7.684 1 77.88 752 THR A O 1
ATOM 5976 N N . TRP A 1 753 ? 30.125 28.625 9.062 1 81.88 753 TRP A N 1
ATOM 5977 C CA . TRP A 1 753 ? 29.297 28.188 10.172 1 81.88 753 TRP A CA 1
ATOM 5978 C C . TRP A 1 753 ? 28.203 29.203 10.477 1 81.88 753 TRP A C 1
ATOM 5980 O O . TRP A 1 753 ? 27.078 28.844 10.828 1 81.88 753 TRP A O 1
ATOM 5990 N N . GLU A 1 754 ? 28.562 30.5 10.414 1 83.06 754 GLU A N 1
ATOM 5991 C CA . GLU A 1 754 ? 27.562 31.531 10.672 1 83.06 754 GLU A CA 1
ATOM 5992 C C . GLU A 1 754 ? 26.422 31.469 9.664 1 83.06 754 GLU A C 1
ATOM 5994 O O . GLU A 1 754 ? 25.266 31.703 10.008 1 83.06 754 GLU A O 1
ATOM 5999 N N . HIS A 1 755 ? 26.797 31.219 8.516 1 87.12 755 HIS A N 1
ATOM 6000 C CA . HIS A 1 755 ? 25.766 31.031 7.504 1 87.12 755 HIS A CA 1
ATOM 6001 C C . HIS A 1 755 ? 24.922 29.797 7.781 1 87.12 755 HIS A C 1
ATOM 6003 O O . HIS A 1 755 ? 23.719 29.781 7.559 1 87.12 755 HIS A O 1
ATOM 6009 N N . THR A 1 756 ? 25.578 28.734 8.258 1 88.19 756 THR A N 1
ATOM 6010 C CA . THR A 1 756 ? 24.891 27.5 8.633 1 88.19 756 THR A CA 1
ATOM 6011 C C . THR A 1 756 ? 23.859 27.781 9.719 1 88.19 756 THR A C 1
ATOM 6013 O O . THR A 1 756 ? 22.719 27.297 9.648 1 88.19 756 THR A O 1
ATOM 6016 N N . ARG A 1 757 ? 24.234 28.547 10.648 1 89.88 757 ARG A N 1
ATOM 6017 C CA . ARG A 1 757 ? 23.359 28.875 11.766 1 89.88 757 ARG A CA 1
ATOM 6018 C C . ARG A 1 757 ? 22.156 29.672 11.289 1 89.88 757 ARG A C 1
ATOM 6020 O O . ARG A 1 757 ? 21.031 29.438 11.727 1 89.88 757 ARG A O 1
ATOM 6027 N N . VAL A 1 758 ? 22.375 30.562 10.438 1 92.75 758 VAL A N 1
ATOM 6028 C CA . VAL A 1 758 ? 21.297 31.391 9.914 1 92.75 758 VAL A CA 1
ATOM 6029 C C . VAL A 1 758 ? 20.359 30.547 9.062 1 92.75 758 VAL A C 1
ATOM 6031 O O . VAL A 1 758 ? 19.141 30.719 9.109 1 92.75 758 VAL A O 1
ATOM 6034 N N . MET A 1 759 ? 20.938 29.656 8.289 1 93.75 759 MET A N 1
ATOM 6035 C CA . MET A 1 759 ? 20.109 28.75 7.504 1 93.75 759 MET A CA 1
ATOM 6036 C C . MET A 1 759 ? 19.234 27.875 8.414 1 93.75 759 MET A C 1
ATOM 6038 O O . MET A 1 759 ? 18.062 27.672 8.141 1 93.75 759 MET A O 1
ATOM 6042 N N . MET A 1 760 ? 19.797 27.391 9.461 1 92.69 760 MET A N 1
ATOM 6043 C CA . MET A 1 760 ? 19.047 26.594 10.422 1 92.69 760 MET A CA 1
ATOM 6044 C C . MET A 1 760 ? 17.906 27.406 11.031 1 92.69 760 MET A C 1
ATOM 6046 O O . MET A 1 760 ? 16.812 26.875 11.25 1 92.69 760 MET A O 1
ATOM 6050 N N . MET A 1 761 ? 18.203 28.625 11.328 1 94.44 761 MET A N 1
ATOM 6051 C CA . MET A 1 761 ? 17.172 29.5 11.867 1 94.44 761 MET A CA 1
ATOM 6052 C C . MET A 1 761 ? 15.992 29.609 10.906 1 94.44 761 MET A C 1
ATOM 6054 O O . MET A 1 761 ? 14.844 29.453 11.312 1 94.44 761 MET A O 1
ATOM 6058 N N . PHE A 1 762 ? 16.266 29.875 9.656 1 96 762 PHE A N 1
ATOM 6059 C CA . PHE A 1 762 ? 15.203 30.016 8.672 1 96 762 PHE A CA 1
ATOM 6060 C C . PHE A 1 762 ? 14.438 28.719 8.516 1 96 762 PHE A C 1
ATOM 6062 O O . PHE A 1 762 ? 13.211 28.719 8.359 1 96 762 PHE A O 1
ATOM 6069 N N . LEU A 1 763 ? 15.102 27.609 8.523 1 94 763 LEU A N 1
ATOM 6070 C CA . LEU A 1 763 ? 14.445 26.312 8.406 1 94 763 LEU A CA 1
ATOM 6071 C C . LEU A 1 763 ? 13.555 26.047 9.609 1 94 763 LEU A C 1
ATOM 6073 O O . LEU A 1 763 ? 12.477 25.469 9.469 1 94 763 LEU A O 1
ATOM 6077 N N . CYS A 1 764 ? 13.938 26.438 10.703 1 91.81 764 CYS A N 1
ATOM 6078 C CA . CYS A 1 764 ? 13.125 26.297 11.906 1 91.81 764 CYS A CA 1
ATOM 6079 C C . CYS A 1 764 ? 11.859 27.141 11.812 1 91.81 764 CYS A C 1
ATOM 6081 O O . CYS A 1 764 ? 10.773 26.672 12.164 1 91.81 764 CYS A O 1
ATOM 6083 N N . CYS A 1 765 ? 12.023 28.328 11.422 1 94.12 765 CYS A N 1
ATOM 6084 C CA . CYS A 1 765 ? 10.883 29.219 11.289 1 94.12 765 CYS A CA 1
ATOM 6085 C C . CYS A 1 765 ? 9.906 28.719 10.234 1 94.12 765 CYS A C 1
ATOM 6087 O O . CYS A 1 765 ? 8.695 28.922 10.359 1 94.12 765 CYS A O 1
ATOM 6089 N N . LEU A 1 766 ? 10.438 28.141 9.234 1 94.06 766 LEU A N 1
ATOM 6090 C CA . LEU A 1 766 ? 9.625 27.625 8.133 1 94.06 766 LEU A CA 1
ATOM 6091 C C . LEU A 1 766 ? 8.594 26.625 8.641 1 94.06 766 LEU A C 1
ATOM 6093 O O . LEU A 1 766 ? 7.484 26.547 8.109 1 94.06 766 LEU A O 1
ATOM 6097 N N . GLN A 1 767 ? 8.844 25.938 9.594 1 91.19 767 GLN A N 1
ATOM 6098 C CA . GLN A 1 767 ? 7.949 24.922 10.148 1 91.19 767 GLN A CA 1
ATOM 6099 C C . GLN A 1 767 ? 6.691 25.562 10.727 1 91.19 767 GLN A C 1
ATOM 6101 O O . GLN A 1 767 ? 5.645 24.906 10.812 1 91.19 767 GLN A O 1
ATOM 6106 N N . PHE A 1 768 ? 6.773 26.812 11.102 1 93.69 768 PHE A N 1
ATOM 6107 C CA . PHE A 1 768 ? 5.664 27.469 11.781 1 93.69 768 PHE A CA 1
ATOM 6108 C C . PHE A 1 768 ? 5.035 28.531 10.875 1 93.69 768 PHE A C 1
ATOM 6110 O O . PHE A 1 768 ? 4.172 29.297 11.32 1 93.69 768 PHE A O 1
ATOM 6117 N N . SER A 1 769 ? 5.391 28.516 9.656 1 94.31 769 SER A N 1
ATOM 6118 C CA . SER A 1 769 ? 5.012 29.594 8.758 1 94.31 769 SER A CA 1
ATOM 6119 C C . SER A 1 769 ? 3.584 29.422 8.25 1 94.31 769 SER A C 1
ATOM 6121 O O . SER A 1 769 ? 2.982 30.375 7.738 1 94.31 769 SER A O 1
ATOM 6123 N N . TYR A 1 770 ? 2.928 28.344 8.289 1 90.44 770 TYR A N 1
ATOM 6124 C CA . TYR A 1 770 ? 1.616 28.125 7.684 1 90.44 770 TYR A CA 1
ATOM 6125 C C . TYR A 1 770 ? 0.621 27.609 8.711 1 90.44 770 TYR A C 1
ATOM 6127 O O . TYR A 1 770 ? -0.538 28.031 8.734 1 90.44 770 TYR A O 1
ATOM 6135 N N . ALA A 1 771 ? 1.054 26.484 9.367 1 76.44 771 ALA A N 1
ATOM 6136 C CA . ALA A 1 771 ? 0.084 25.844 10.25 1 76.44 771 ALA A CA 1
ATOM 6137 C C . ALA A 1 771 ? 0.468 26.031 11.711 1 76.44 771 ALA A C 1
ATOM 6139 O O . ALA A 1 771 ? 1.426 26.734 12.023 1 76.44 771 ALA A O 1
ATOM 6140 N N . GLY A 1 772 ? -0.451 25.469 12.477 1 72.56 772 GLY A N 1
ATOM 6141 C CA . GLY A 1 772 ? -0.351 25.625 13.914 1 72.56 772 GLY A CA 1
ATOM 6142 C C . GLY A 1 772 ? 0.647 24.688 14.555 1 72.56 772 GLY A C 1
ATOM 6143 O O . GLY A 1 772 ? 0.532 23.469 14.414 1 72.56 772 GLY A O 1
ATOM 6144 N N . GLY A 1 773 ? 1.835 25.078 14.812 1 80.12 773 GLY A N 1
ATOM 6145 C CA . GLY A 1 773 ? 2.797 24.328 15.617 1 80.12 773 GLY A CA 1
ATOM 6146 C C . GLY A 1 773 ? 3.107 25 16.938 1 80.12 773 GLY A C 1
ATOM 6147 O O . GLY A 1 773 ? 2.654 26.125 17.203 1 80.12 773 GLY A O 1
ATOM 6148 N N . LEU A 1 774 ? 3.729 24.219 17.75 1 87.75 774 LEU A N 1
ATOM 6149 C CA . LEU A 1 774 ? 4.098 24.734 19.062 1 87.75 774 LEU A CA 1
ATOM 6150 C C . LEU A 1 774 ? 5.438 25.453 19 1 87.75 774 LEU A C 1
ATOM 6152 O O . LEU A 1 774 ? 6.457 24.906 19.438 1 87.75 774 LEU A O 1
ATOM 6156 N N . VAL A 1 775 ? 5.371 26.672 18.594 1 89.75 775 VAL A N 1
ATOM 6157 C CA . VAL A 1 775 ? 6.578 27.484 18.469 1 89.75 775 VAL A CA 1
ATOM 6158 C C . VAL A 1 775 ? 7.199 27.719 19.844 1 89.75 775 VAL A C 1
ATOM 6160 O O . VAL A 1 775 ? 8.414 27.922 19.969 1 89.75 775 VAL A O 1
ATOM 6163 N N . GLN A 1 776 ? 6.402 27.516 20.922 1 88.19 776 GLN A N 1
ATOM 6164 C CA . GLN A 1 776 ? 6.859 27.734 22.297 1 88.19 776 GLN A CA 1
ATOM 6165 C C . GLN A 1 776 ? 7.895 26.703 22.703 1 88.19 776 GLN A C 1
ATOM 6167 O O . GLN A 1 776 ? 8.688 26.922 23.609 1 88.19 776 GLN A O 1
ATOM 6172 N N . ARG A 1 777 ? 7.844 25.688 21.984 1 86.44 777 ARG A N 1
ATOM 6173 C CA . ARG A 1 777 ? 8.75 24.594 22.344 1 86.44 777 ARG A CA 1
ATOM 6174 C C . ARG A 1 777 ? 10.133 24.812 21.75 1 86.44 777 ARG A C 1
ATOM 6176 O O . ARG A 1 777 ? 11.102 24.172 22.141 1 86.44 777 ARG A O 1
ATOM 6183 N N . VAL A 1 778 ? 10.211 25.766 20.859 1 88.69 778 VAL A N 1
ATOM 6184 C CA . VAL A 1 778 ? 11.5 26.094 20.25 1 88.69 778 VAL A CA 1
ATOM 6185 C C . VAL A 1 778 ? 12.047 27.375 20.875 1 88.69 778 VAL A C 1
ATOM 6187 O O . VAL A 1 778 ? 11.797 28.484 20.375 1 88.69 778 VAL A O 1
ATOM 6190 N N . SER A 1 779 ? 12.898 27.188 21.812 1 88.25 779 SER A N 1
ATOM 6191 C CA . SER A 1 779 ? 13.406 28.312 22.578 1 88.25 779 SER A CA 1
ATOM 6192 C C . SER A 1 779 ? 14.125 29.312 21.688 1 88.25 779 SER A C 1
ATOM 6194 O O . SER A 1 779 ? 14.047 30.531 21.922 1 88.25 779 SER A O 1
ATOM 6196 N N . GLY A 1 780 ? 14.828 28.844 20.672 1 90.25 780 GLY A N 1
ATOM 6197 C CA . GLY A 1 780 ? 15.539 29.734 19.766 1 90.25 780 GLY A CA 1
ATOM 6198 C C . GLY A 1 780 ? 14.617 30.703 19.047 1 90.25 780 GLY A C 1
ATOM 6199 O O . GLY A 1 780 ? 15.031 31.828 18.719 1 90.25 780 GLY A O 1
ATOM 6200 N N . CYS A 1 781 ? 13.469 30.328 18.844 1 93.44 781 CYS A N 1
ATOM 6201 C CA . CYS A 1 781 ? 12.492 31.203 18.188 1 93.44 781 CYS A CA 1
ATOM 6202 C C . CYS A 1 781 ? 11.672 31.969 19.203 1 93.44 781 CYS A C 1
ATOM 6204 O O . CYS A 1 781 ? 11.422 33.156 19.031 1 93.44 781 CYS A O 1
ATOM 6206 N N . TRP A 1 782 ? 11.367 31.344 20.281 1 94.31 782 TRP A N 1
ATOM 6207 C CA . TRP A 1 782 ? 10.352 31.844 21.203 1 94.31 782 TRP A CA 1
ATOM 6208 C C . TRP A 1 782 ? 10.93 32.875 22.156 1 94.31 782 TRP A C 1
ATOM 6210 O O . TRP A 1 782 ? 10.32 33.938 22.391 1 94.31 782 TRP A O 1
ATOM 6220 N N . ARG A 1 783 ? 12.062 32.656 22.609 1 93.94 783 ARG A N 1
ATOM 6221 C CA . ARG A 1 783 ? 12.625 33.5 23.672 1 93.94 783 ARG A CA 1
ATOM 6222 C C . ARG A 1 783 ? 13.609 34.5 23.109 1 93.94 783 ARG A C 1
ATOM 6224 O O . ARG A 1 783 ? 14.172 34.312 22.031 1 93.94 783 ARG A O 1
ATOM 6231 N N . ASP A 1 784 ? 13.711 35.625 23.797 1 94.38 784 ASP A N 1
ATOM 6232 C CA . ASP A 1 784 ? 14.711 36.625 23.453 1 94.38 784 ASP A CA 1
ATOM 6233 C C . ASP A 1 784 ? 16.016 36.375 24.203 1 94.38 784 ASP A C 1
ATOM 6235 O O . ASP A 1 784 ? 16.922 35.719 23.672 1 94.38 784 ASP A O 1
ATOM 6239 N N . VAL A 1 785 ? 16.125 36.719 25.438 1 93.31 785 VAL A N 1
ATOM 6240 C CA . VAL A 1 785 ? 17.297 36.469 26.266 1 93.31 785 VAL A CA 1
ATOM 6241 C C . VAL A 1 785 ? 16.922 35.688 27.516 1 93.31 785 VAL A C 1
ATOM 6243 O O . VAL A 1 785 ? 15.914 36 28.156 1 93.31 785 VAL A O 1
ATOM 6246 N N . TRP A 1 786 ? 17.609 34.625 27.734 1 89.56 786 TRP A N 1
ATOM 6247 C CA . TRP A 1 786 ? 17.406 33.875 28.969 1 89.56 786 TRP A CA 1
ATOM 6248 C C . TRP A 1 786 ? 18.703 33.188 29.422 1 89.56 786 TRP A C 1
ATOM 6250 O O . TRP A 1 786 ? 19.703 33.25 28.719 1 89.56 786 TRP A O 1
ATOM 6260 N N . PHE A 1 787 ? 18.672 32.719 30.641 1 87.25 787 PHE A N 1
ATOM 6261 C CA . PHE A 1 787 ? 19.875 32.125 31.234 1 87.25 787 PHE A CA 1
ATOM 6262 C C . PHE A 1 787 ? 19.656 30.672 31.609 1 87.25 787 PHE A C 1
ATOM 6264 O O . PHE A 1 787 ? 18.578 30.312 32.094 1 87.25 787 PHE A O 1
ATOM 6271 N N . ARG A 1 788 ? 20.562 29.922 31.156 1 83 788 ARG A N 1
ATOM 6272 C CA . ARG A 1 788 ? 20.547 28.516 31.516 1 83 788 ARG A CA 1
ATOM 6273 C C . ARG A 1 788 ? 21.672 28.172 32.5 1 83 788 ARG A C 1
ATOM 6275 O O . ARG A 1 788 ? 22.75 28.766 32.406 1 83 788 ARG A O 1
ATOM 6282 N N . PRO A 1 789 ? 21.391 27.188 33.344 1 78.81 789 PRO A N 1
ATOM 6283 C CA . PRO A 1 789 ? 22.453 26.781 34.25 1 78.81 789 PRO A CA 1
ATOM 6284 C C . PRO A 1 789 ? 23.609 26.078 33.531 1 78.81 789 PRO A C 1
ATOM 6286 O O . PRO A 1 789 ? 23.359 25.25 32.656 1 78.81 789 PRO A O 1
ATOM 6289 N N . ASP A 1 790 ? 24.75 26.562 33.625 1 75.38 790 ASP A N 1
ATOM 6290 C CA . ASP A 1 790 ? 25.969 25.969 33.062 1 75.38 790 ASP A CA 1
ATOM 6291 C C . ASP A 1 790 ? 27.078 25.953 34.125 1 75.38 790 ASP A C 1
ATOM 6293 O O . ASP A 1 790 ? 27.656 27 34.438 1 75.38 790 ASP A O 1
ATOM 6297 N N . ALA A 1 791 ? 27.453 24.797 34.625 1 70.69 791 ALA A N 1
ATOM 6298 C CA . ALA A 1 791 ? 28.438 24.609 35.688 1 70.69 791 ALA A CA 1
ATOM 6299 C C . ALA A 1 791 ? 29.828 25.031 35.219 1 70.69 791 ALA A C 1
ATOM 6301 O O . ALA A 1 791 ? 30.703 25.281 36.062 1 70.69 791 ALA A O 1
ATOM 6302 N N . ARG A 1 792 ? 30.125 25.172 33.938 1 63.31 792 ARG A N 1
ATOM 6303 C CA . ARG A 1 792 ? 31.453 25.438 33.438 1 63.31 792 ARG A CA 1
ATOM 6304 C C . ARG A 1 792 ? 31.766 26.938 33.469 1 63.31 792 ARG A C 1
ATOM 6306 O O . ARG A 1 792 ? 32.938 27.344 33.312 1 63.31 792 ARG A O 1
ATOM 6313 N N . ARG A 1 793 ? 30.609 27.656 33.719 1 65.44 793 ARG A N 1
ATOM 6314 C CA . ARG A 1 793 ? 30.781 29.109 33.75 1 65.44 793 ARG A CA 1
ATOM 6315 C C . ARG A 1 793 ? 30.938 29.625 35.156 1 65.44 793 ARG A C 1
ATOM 6317 O O . ARG A 1 793 ? 30.406 29.047 36.125 1 65.44 793 ARG A O 1
ATOM 6324 N N . PRO A 1 794 ? 31.859 30.609 35.312 1 65.62 794 PRO A N 1
ATOM 6325 C CA . PRO A 1 794 ? 32.125 31.109 36.656 1 65.62 794 PRO A CA 1
ATOM 6326 C C . PRO A 1 794 ? 30.859 31.516 37.406 1 65.62 794 PRO A C 1
ATOM 6328 O O . PRO A 1 794 ? 30.734 31.266 38.625 1 65.62 794 PRO A O 1
ATOM 6331 N N . ASP A 1 795 ? 29.969 32.094 36.688 1 70.12 795 ASP A N 1
ATOM 6332 C CA . ASP A 1 795 ? 28.75 32.531 37.375 1 70.12 795 ASP A CA 1
ATOM 6333 C C . ASP A 1 795 ? 27.672 31.438 37.312 1 70.12 795 ASP A C 1
ATOM 6335 O O . ASP A 1 795 ? 26.594 31.609 37.844 1 70.12 795 ASP A O 1
ATOM 6339 N N . GLY A 1 796 ? 28.031 30.391 36.812 1 69.88 796 GLY A N 1
ATOM 6340 C CA . GLY A 1 796 ? 27.141 29.25 36.75 1 69.88 796 GLY A CA 1
ATOM 6341 C C . GLY A 1 796 ? 26.031 29.406 35.719 1 69.88 796 GLY A C 1
ATOM 6342 O O . GLY A 1 796 ? 25.109 28.578 35.656 1 69.88 796 GLY A O 1
ATOM 6343 N N . LEU A 1 797 ? 26 30.625 35.031 1 80.38 797 LEU A N 1
ATOM 6344 C CA . LEU A 1 797 ? 24.906 30.875 34.094 1 80.38 797 LEU A CA 1
ATOM 6345 C C . LEU A 1 797 ? 25.422 31.094 32.688 1 80.38 797 LEU A C 1
ATOM 6347 O O . LEU A 1 797 ? 26.469 31.719 32.5 1 80.38 797 LEU A O 1
ATOM 6351 N N . ARG A 1 798 ? 24.734 30.438 31.781 1 82.12 798 ARG A N 1
ATOM 6352 C CA . ARG A 1 798 ? 25.016 30.656 30.359 1 82.12 798 ARG A CA 1
ATOM 6353 C C . ARG A 1 798 ? 23.938 31.5 29.703 1 82.12 798 ARG A C 1
ATOM 6355 O O . ARG A 1 798 ? 22.75 31.172 29.797 1 82.12 798 ARG A O 1
ATOM 6362 N N . ARG A 1 799 ? 24.375 32.562 29.094 1 85.06 799 ARG A N 1
ATOM 6363 C CA . ARG A 1 799 ? 23.469 33.438 28.375 1 85.06 799 ARG A CA 1
ATOM 6364 C C . ARG A 1 799 ? 23.078 32.844 27.031 1 85.06 799 ARG A C 1
ATOM 6366 O O . ARG A 1 799 ? 23.922 32.312 26.312 1 85.06 799 ARG A O 1
ATOM 6373 N N . CYS A 1 800 ? 21.797 32.75 26.797 1 88.88 800 CYS A N 1
ATOM 6374 C CA . CYS A 1 800 ? 21.234 32.312 25.531 1 88.88 800 CYS A CA 1
ATOM 6375 C C . CYS A 1 800 ? 20.328 33.375 24.922 1 88.88 800 CYS A C 1
ATOM 6377 O O . CYS A 1 800 ? 19.703 34.125 25.641 1 88.88 800 CYS A O 1
ATOM 6379 N N . GLU A 1 801 ? 20.344 33.5 23.609 1 91.94 801 GLU A N 1
ATOM 6380 C CA . GLU A 1 801 ? 19.5 34.469 22.922 1 91.94 801 GLU A CA 1
ATOM 6381 C C . GLU A 1 801 ? 18.719 33.812 21.781 1 91.94 801 GLU A C 1
ATOM 6383 O O . GLU A 1 801 ? 19.172 32.812 21.219 1 91.94 801 GLU A O 1
ATOM 6388 N N . GLY A 1 802 ? 17.578 34.281 21.562 1 94.25 802 GLY A N 1
ATOM 6389 C CA . GLY A 1 802 ? 16.734 33.812 20.469 1 94.25 802 GLY A CA 1
ATOM 6390 C C . GLY A 1 802 ? 16.078 34.938 19.719 1 94.25 802 GLY A C 1
ATOM 6391 O O . GLY A 1 802 ? 16.562 36.094 19.734 1 94.25 802 GLY A O 1
ATOM 6392 N N . LEU A 1 803 ? 15.031 34.656 18.953 1 95.12 803 LEU A N 1
ATOM 6393 C CA . LEU A 1 803 ? 14.398 35.594 18.062 1 95.12 803 LEU A CA 1
ATOM 6394 C C . LEU A 1 803 ? 13.305 36.375 18.797 1 95.12 803 LEU A C 1
ATOM 6396 O O . LEU A 1 803 ? 12.781 37.375 18.266 1 95.12 803 LEU A O 1
ATOM 6400 N N . GLY A 1 804 ? 12.844 35.938 19.969 1 94.88 804 GLY A N 1
ATOM 6401 C CA . GLY A 1 804 ? 11.953 36.688 20.828 1 94.88 804 GLY A CA 1
ATOM 6402 C C . GLY A 1 804 ? 10.523 36.75 20.312 1 94.88 804 GLY A C 1
ATOM 6403 O O . GLY A 1 804 ? 9.836 37.75 20.484 1 94.88 804 GLY A O 1
ATOM 6404 N N . PHE A 1 805 ? 10.023 35.75 19.734 1 96.06 805 PHE A N 1
ATOM 6405 C CA . PHE A 1 805 ? 8.68 35.719 19.156 1 96.06 805 PHE A CA 1
ATOM 6406 C C . PHE A 1 805 ? 7.625 35.906 20.25 1 96.06 805 PHE A C 1
ATOM 6408 O O . PHE A 1 805 ? 6.543 36.438 19.984 1 96.06 805 PHE A O 1
ATOM 6415 N N . GLN A 1 806 ? 7.883 35.438 21.438 1 95 806 GLN A N 1
ATOM 6416 C CA . GLN A 1 806 ? 6.93 35.562 22.531 1 95 806 GLN A CA 1
ATOM 6417 C C . GLN A 1 806 ? 6.5 37.031 22.734 1 95 806 GLN A C 1
ATOM 6419 O O . GLN A 1 806 ? 5.305 37.312 22.75 1 95 806 GLN A O 1
ATOM 6424 N N . ARG A 1 807 ? 7.398 37.875 22.812 1 94.12 807 ARG A N 1
ATOM 6425 C CA . ARG A 1 807 ? 7.133 39.281 23.047 1 94.12 807 ARG A CA 1
ATOM 6426 C C . ARG A 1 807 ? 6.633 39.969 21.766 1 94.12 807 ARG A C 1
ATOM 6428 O O . ARG A 1 807 ? 5.695 40.75 21.812 1 94.12 807 ARG A O 1
ATOM 6435 N N . GLN A 1 808 ? 7.277 39.656 20.672 1 95.12 808 GLN A N 1
ATOM 6436 C CA . GLN A 1 808 ? 6.945 40.312 19.406 1 95.12 808 GLN A CA 1
ATOM 6437 C C . GLN A 1 808 ? 5.512 40 19 1 95.12 808 GLN A C 1
ATOM 6439 O O . GLN A 1 808 ? 4.797 40.875 18.516 1 95.12 808 GLN A O 1
ATOM 6444 N N . MET A 1 809 ? 5.109 38.812 19.188 1 95.38 809 MET A N 1
ATOM 6445 C CA . MET A 1 809 ? 3.746 38.438 18.828 1 95.38 809 MET A CA 1
ATOM 6446 C C . MET A 1 809 ? 2.729 39.125 19.719 1 95.38 809 MET A C 1
ATOM 6448 O O . MET A 1 809 ? 1.697 39.594 19.25 1 95.38 809 MET A O 1
ATOM 6452 N N . LYS A 1 810 ? 2.998 39.156 20.953 1 92.25 810 LYS A N 1
ATOM 6453 C CA . LYS A 1 810 ? 2.078 39.75 21.906 1 92.25 810 LYS A CA 1
ATOM 6454 C C . LYS A 1 810 ? 1.951 41.25 21.641 1 92.25 810 LYS A C 1
ATOM 6456 O O . LYS A 1 810 ? 0.847 41.812 21.672 1 92.25 810 LYS A O 1
ATOM 6461 N N . GLU A 1 811 ? 3.053 41.875 21.297 1 92 811 GLU A N 1
ATOM 6462 C CA . GLU A 1 811 ? 3.086 43.312 21.172 1 92 811 GLU A CA 1
ATOM 6463 C C . GLU A 1 811 ? 2.646 43.781 19.781 1 92 811 GLU A C 1
ATOM 6465 O O . GLU A 1 811 ? 1.95 44.781 19.641 1 92 811 GLU A O 1
ATOM 6470 N N . TYR A 1 812 ? 3.039 43.031 18.781 1 94.25 812 TYR A N 1
ATOM 6471 C CA . TYR A 1 812 ? 2.844 43.531 17.438 1 94.25 812 TYR A CA 1
ATOM 6472 C C . TYR A 1 812 ? 1.948 42.625 16.609 1 94.25 812 TYR A C 1
ATOM 6474 O O . TYR A 1 812 ? 1.733 42.844 15.422 1 94.25 812 TYR A O 1
ATOM 6482 N N . GLY A 1 813 ? 1.432 41.531 17.203 1 94.56 813 GLY A N 1
ATOM 6483 C CA . GLY A 1 813 ? 0.453 40.656 16.562 1 94.56 813 GLY A CA 1
ATOM 6484 C C . GLY A 1 813 ? 1.081 39.625 15.664 1 94.56 813 GLY A C 1
ATOM 6485 O O . GLY A 1 813 ? 0.396 38.719 15.195 1 94.56 813 GLY A O 1
ATOM 6486 N N . TYR A 1 814 ? 2.316 39.75 15.367 1 96.31 814 TYR A N 1
ATOM 6487 C CA . TYR A 1 814 ? 3.047 38.844 14.484 1 96.31 814 TYR A CA 1
ATOM 6488 C C . TYR A 1 814 ? 4.465 38.625 15 1 96.31 814 TYR A C 1
ATOM 6490 O O . TYR A 1 814 ? 5 39.438 15.75 1 96.31 814 TYR A O 1
ATOM 6498 N N . ALA A 1 815 ? 5.062 37.438 14.602 1 96.81 815 ALA A N 1
ATOM 6499 C CA . ALA A 1 815 ? 6.391 37.031 15.062 1 96.81 815 ALA A CA 1
ATOM 6500 C C . ALA A 1 815 ? 7.48 37.719 14.25 1 96.81 815 ALA A C 1
ATOM 6502 O O . ALA A 1 815 ? 8.219 37.062 13.508 1 96.81 815 ALA A O 1
ATOM 6503 N N . TRP A 1 816 ? 7.652 39.031 14.461 1 97.12 816 TRP A N 1
ATOM 6504 C CA . TRP A 1 816 ? 8.742 39.75 13.828 1 97.12 816 TRP A CA 1
ATOM 6505 C C . TRP A 1 816 ? 10.086 39.375 14.438 1 97.12 816 TRP A C 1
ATOM 6507 O O . TRP A 1 816 ? 10.18 39.125 15.648 1 97.12 816 TRP A O 1
ATOM 6517 N N . PHE A 1 817 ? 11.141 39.344 13.609 1 96.5 817 PHE A N 1
ATOM 6518 C CA . PHE A 1 817 ? 12.484 39.156 14.125 1 96.5 817 PHE A CA 1
ATOM 6519 C C . PHE A 1 817 ? 12.93 40.344 14.961 1 96.5 817 PHE A C 1
ATOM 6521 O O . PHE A 1 817 ? 12.578 41.5 14.648 1 96.5 817 PHE A O 1
ATOM 6528 N N . LEU A 1 818 ? 13.703 40.031 15.969 1 94.56 818 LEU A N 1
ATOM 6529 C CA . LEU A 1 818 ? 14.477 41.094 16.594 1 94.56 818 LEU A CA 1
ATOM 6530 C C . LEU A 1 818 ? 15.648 41.5 15.711 1 94.56 818 LEU A C 1
ATOM 6532 O O . LEU A 1 818 ? 16.078 40.719 14.844 1 94.56 818 LEU A O 1
ATOM 6536 N N . ASP A 1 819 ? 16.094 42.688 15.852 1 89.56 819 ASP A N 1
ATOM 6537 C CA . ASP A 1 819 ? 17.156 43.188 14.992 1 89.56 819 ASP A CA 1
ATOM 6538 C C . ASP A 1 819 ? 18.516 42.625 15.422 1 89.56 819 ASP A C 1
ATOM 6540 O O . ASP A 1 819 ? 19.375 43.375 15.883 1 89.56 819 ASP A O 1
ATOM 6544 N N . LYS A 1 820 ? 18.703 41.375 15.148 1 93 820 LYS A N 1
ATOM 6545 C CA . LYS A 1 820 ? 19.906 40.688 15.57 1 93 820 LYS A CA 1
ATOM 6546 C C . LYS A 1 820 ? 20.688 40.125 14.375 1 93 820 LYS A C 1
ATOM 6548 O O . LYS A 1 820 ? 21.672 39.406 14.539 1 93 820 LYS A O 1
ATOM 6553 N N . LEU A 1 821 ? 20.281 40.438 13.211 1 93.31 821 LEU A N 1
ATOM 6554 C CA . LEU A 1 821 ? 20.922 39.938 12 1 93.31 821 LEU A CA 1
ATOM 6555 C C . LEU A 1 821 ? 21.531 41.062 11.203 1 93.31 821 LEU A C 1
ATOM 6557 O O . LEU A 1 821 ? 20.953 42.156 11.109 1 93.31 821 LEU A O 1
ATOM 6561 N N . ASN A 1 822 ? 22.781 40.844 10.75 1 89.88 822 ASN A N 1
ATOM 6562 C CA . ASN A 1 822 ? 23.359 41.688 9.711 1 89.88 822 ASN A CA 1
ATOM 6563 C C . ASN A 1 822 ? 22.844 41.312 8.328 1 89.88 822 ASN A C 1
ATOM 6565 O O . ASN A 1 822 ? 23.266 40.281 7.762 1 89.88 822 ASN A O 1
ATOM 6569 N N . TRP A 1 823 ? 22.031 42.125 7.699 1 92.12 823 TRP A N 1
ATOM 6570 C CA . TRP A 1 823 ? 21.297 41.781 6.496 1 92.12 823 TRP A CA 1
ATOM 6571 C C . TRP A 1 823 ? 22.172 41.906 5.258 1 92.12 823 TRP A C 1
ATOM 6573 O O . TRP A 1 823 ? 21.812 41.406 4.184 1 92.12 823 TRP A O 1
ATOM 6583 N N . ASP A 1 824 ? 23.312 42.5 5.398 1 84.12 824 ASP A N 1
ATOM 6584 C CA . ASP A 1 824 ? 24.25 42.562 4.285 1 84.12 824 ASP A CA 1
ATOM 6585 C C . ASP A 1 824 ? 25.016 41.25 4.129 1 84.12 824 ASP A C 1
ATOM 6587 O O . ASP A 1 824 ? 25.156 40.719 3.02 1 84.12 824 ASP A O 1
ATOM 6591 N N . THR A 1 825 ? 25.438 40.75 5.258 1 83.38 825 THR A N 1
ATOM 6592 C CA . THR A 1 825 ? 26.234 39.531 5.234 1 83.38 825 THR A CA 1
ATOM 6593 C C . THR A 1 825 ? 25.391 38.312 5.578 1 83.38 825 THR A C 1
ATOM 6595 O O . THR A 1 825 ? 25.812 37.188 5.391 1 83.38 825 THR A O 1
ATOM 6598 N N . MET A 1 826 ? 24.188 38.562 6 1 90.12 826 MET A N 1
ATOM 6599 C CA . MET A 1 826 ? 23.266 37.5 6.406 1 90.12 826 MET A CA 1
ATOM 6600 C C . MET A 1 826 ? 23.875 36.656 7.523 1 90.12 826 MET A C 1
ATOM 6602 O O . MET A 1 826 ? 23.875 35.438 7.434 1 90.12 826 MET A O 1
ATOM 6606 N N . THR A 1 827 ? 24.484 37.25 8.477 1 88.75 827 THR A N 1
ATOM 6607 C CA . THR A 1 827 ? 25.031 36.625 9.68 1 88.75 827 THR A CA 1
ATOM 6608 C C . THR A 1 827 ? 24.5 37.312 10.93 1 88.75 827 THR A C 1
ATOM 6610 O O . THR A 1 827 ? 23.953 38.406 10.852 1 88.75 827 THR A O 1
ATOM 6613 N N . PHE A 1 828 ? 24.609 36.656 12 1 91 828 PHE A N 1
ATOM 6614 C CA . PHE A 1 828 ? 24.188 37.312 13.25 1 91 828 PHE A CA 1
ATOM 6615 C C . PHE A 1 828 ? 25.141 38.406 13.641 1 91 828 PHE A C 1
ATOM 6617 O O . PHE A 1 828 ? 26.344 38.312 13.461 1 91 828 PHE A O 1
ATOM 6624 N N . CYS A 1 829 ? 24.516 39.406 14.18 1 87.62 829 CYS A N 1
ATOM 6625 C CA . CYS A 1 829 ? 25.312 40.562 14.625 1 87.62 829 CYS A CA 1
ATOM 6626 C C . CYS A 1 829 ? 25.984 40.281 15.953 1 87.62 829 CYS A C 1
ATOM 6628 O O . CYS A 1 829 ? 25.438 39.562 16.797 1 87.62 829 CYS A O 1
ATOM 6630 N N . GLN A 1 830 ? 27.234 40.75 16.047 1 81.88 830 GLN A N 1
ATOM 6631 C CA . GLN A 1 830 ? 27.891 40.719 17.344 1 81.88 830 GLN A CA 1
ATOM 6632 C C . GLN A 1 830 ? 27.266 41.75 18.297 1 81.88 830 GLN A C 1
ATOM 6634 O O . GLN A 1 830 ? 26.844 42.812 17.875 1 81.88 830 GLN A O 1
ATOM 6639 N N . PRO A 1 831 ? 27.016 41.469 19.594 1 82.56 831 PRO A N 1
ATOM 6640 C CA . PRO A 1 831 ? 27.5 40.281 20.312 1 82.56 831 PRO A CA 1
ATOM 6641 C C . PRO A 1 831 ? 26.5 39.125 20.312 1 82.56 831 PRO A C 1
ATOM 6643 O O . PRO A 1 831 ? 26.797 38.062 20.828 1 82.56 831 PRO A O 1
ATOM 6646 N N . SER A 1 832 ? 25.359 39.344 19.734 1 87.31 832 SER A N 1
ATOM 6647 C CA . SER A 1 832 ? 24.312 38.344 19.781 1 87.31 832 SER A CA 1
ATOM 6648 C C . SER A 1 832 ? 24.766 37.031 19.141 1 87.31 832 SER A C 1
ATOM 6650 O O . SER A 1 832 ? 24.312 35.969 19.531 1 87.31 832 SER A O 1
ATOM 6652 N N . ALA A 1 833 ? 25.594 37.125 18.234 1 86.19 833 ALA A N 1
ATOM 6653 C CA . ALA A 1 833 ? 26.047 35.938 17.484 1 86.19 833 ALA A CA 1
ATOM 6654 C C . ALA A 1 833 ? 26.578 34.875 18.422 1 86.19 833 ALA A C 1
ATOM 6656 O O . ALA A 1 833 ? 26.406 33.656 18.156 1 86.19 833 ALA A O 1
ATOM 6657 N N . GLN A 1 834 ? 27.125 35.25 19.5 1 77.25 834 GLN A N 1
ATOM 6658 C CA . GLN A 1 834 ? 27.75 34.312 20.422 1 77.25 834 GLN A CA 1
ATOM 6659 C C . GLN A 1 834 ? 26.703 33.562 21.219 1 77.25 834 GLN A C 1
ATOM 6661 O O . GLN A 1 834 ? 26.984 32.438 21.703 1 77.25 834 GLN A O 1
ATOM 6666 N N . TYR A 1 835 ? 25.609 34.156 21.234 1 86.81 835 TYR A N 1
ATOM 6667 C CA . TYR A 1 835 ? 24.641 33.625 22.188 1 86.81 835 TYR A CA 1
ATOM 6668 C C . TYR A 1 835 ? 23.453 33 21.469 1 86.81 835 TYR A C 1
ATOM 6670 O O . TYR A 1 835 ? 22.609 32.344 22.094 1 86.81 835 TYR A O 1
ATOM 6678 N N . MET A 1 836 ? 23.375 33.094 20.156 1 90.06 836 MET A N 1
ATOM 6679 C CA . MET A 1 836 ? 22.219 32.625 19.406 1 90.06 836 MET A CA 1
ATOM 6680 C C . MET A 1 836 ? 22.109 31.109 19.484 1 90.06 836 MET A C 1
ATOM 6682 O O . MET A 1 836 ? 23.109 30.406 19.406 1 90.06 836 MET A O 1
ATOM 6686 N N . MET A 1 837 ? 20.891 30.516 19.562 1 86 837 MET A N 1
ATOM 6687 C CA . MET A 1 837 ? 20.641 29.125 19.875 1 86 837 MET A CA 1
ATOM 6688 C C . MET A 1 837 ? 20.562 28.266 18.609 1 86 837 MET A C 1
ATOM 6690 O O . MET A 1 837 ? 20.312 27.062 18.672 1 86 837 MET A O 1
ATOM 6694 N N . PHE A 1 838 ? 20.875 28.609 17.516 1 86.5 838 PHE A N 1
ATOM 6695 C CA . PHE A 1 838 ? 20.812 27.828 16.297 1 86.5 838 PHE A CA 1
ATOM 6696 C C . PHE A 1 838 ? 22.156 27.172 16 1 86.5 838 PHE A C 1
ATOM 6698 O O . PHE A 1 838 ? 22.797 27.484 15.008 1 86.5 838 PHE A O 1
ATOM 6705 N N . ASN A 1 839 ? 22.516 26.141 16.906 1 74.19 839 ASN A N 1
ATOM 6706 C CA . ASN A 1 839 ? 23.875 25.609 16.859 1 74.19 839 ASN A CA 1
ATOM 6707 C C . ASN A 1 839 ? 23.859 24.109 16.594 1 74.19 839 ASN A C 1
ATOM 6709 O O . ASN A 1 839 ? 24.922 23.5 16.375 1 74.19 839 ASN A O 1
ATOM 6713 N N . SER A 1 840 ? 22.75 23.516 16.703 1 62.31 840 SER A N 1
ATOM 6714 C CA . SER A 1 840 ? 22.812 22.062 16.656 1 62.31 840 SER A CA 1
ATOM 6715 C C . SER A 1 840 ? 21.875 21.516 15.578 1 62.31 840 SER A C 1
ATOM 6717 O O . SER A 1 840 ? 20.672 21.453 15.773 1 62.31 840 SER A O 1
ATOM 6719 N N . PRO A 1 841 ? 22.641 21.078 14.547 1 65.69 841 PRO A N 1
ATOM 6720 C CA . PRO A 1 841 ? 21.812 20.422 13.539 1 65.69 841 PRO A CA 1
ATOM 6721 C C . PRO A 1 841 ? 21.266 19.078 14.008 1 65.69 841 PRO A C 1
ATOM 6723 O O . PRO A 1 841 ? 21.875 18.422 14.859 1 65.69 841 PRO A O 1
ATOM 6726 N N . SER A 1 842 ? 20.109 18.781 13.664 1 65.31 842 SER A N 1
ATOM 6727 C CA . SER A 1 842 ? 19.453 17.516 14 1 65.31 842 SER A CA 1
ATOM 6728 C C . SER A 1 842 ? 20.359 16.328 13.695 1 65.31 842 SER A C 1
ATOM 6730 O O . SER A 1 842 ? 20.281 15.289 14.352 1 65.31 842 SER A O 1
ATOM 6732 N N . MET A 1 843 ? 21.203 16.5 12.789 1 63.88 843 MET A N 1
ATOM 6733 C CA . MET A 1 843 ? 22.094 15.414 12.383 1 63.88 843 MET A CA 1
ATOM 6734 C C . MET A 1 843 ? 23 15 13.539 1 63.88 843 MET A C 1
ATOM 6736 O O . MET A 1 843 ? 23.391 13.836 13.641 1 63.88 843 MET A O 1
ATOM 6740 N N . GLN A 1 844 ? 23.266 15.93 14.297 1 64.88 844 GLN A N 1
ATOM 6741 C CA . GLN A 1 844 ? 24.141 15.602 15.414 1 64.88 844 GLN A CA 1
ATOM 6742 C C . GLN A 1 844 ? 23.453 14.641 16.391 1 64.88 844 GLN A C 1
ATOM 6744 O O . GLN A 1 844 ? 24.109 13.758 16.953 1 64.88 844 GLN A O 1
ATOM 6749 N N . THR A 1 845 ? 22.188 14.836 16.406 1 63.5 845 THR A N 1
ATOM 6750 C CA . THR A 1 845 ? 21.422 13.969 17.297 1 63.5 845 THR A CA 1
ATOM 6751 C C . THR A 1 845 ? 21.375 12.547 16.75 1 63.5 845 THR A C 1
ATOM 6753 O O . THR A 1 845 ? 21.266 11.586 17.516 1 63.5 845 THR A O 1
ATOM 6756 N N . ALA A 1 846 ? 21.469 12.516 15.508 1 63.94 846 ALA A N 1
ATOM 6757 C CA . ALA A 1 846 ? 21.422 11.203 14.867 1 63.94 846 ALA A CA 1
ATOM 6758 C C . ALA A 1 846 ? 22.672 10.391 15.172 1 63.94 846 ALA A C 1
ATOM 6760 O O . ALA A 1 846 ? 22.641 9.156 15.156 1 63.94 846 ALA A O 1
ATOM 6761 N N . TYR A 1 847 ? 23.828 11.094 15.5 1 64 847 TYR A N 1
ATOM 6762 C CA . TYR A 1 847 ? 25.094 10.414 15.773 1 64 847 TYR A CA 1
ATOM 6763 C C . TYR A 1 847 ? 25.391 10.391 17.266 1 64 847 TYR A C 1
ATOM 6765 O O . TYR A 1 847 ? 26.531 10.602 17.688 1 64 847 TYR A O 1
ATOM 6773 N N . ARG A 1 848 ? 24.422 10.07 18 1 58.12 848 ARG A N 1
ATOM 6774 C CA . ARG A 1 848 ? 24.562 10.117 19.453 1 58.12 848 ARG A CA 1
ATOM 6775 C C . ARG A 1 848 ? 25.641 9.141 19.938 1 58.12 848 ARG A C 1
ATOM 6777 O O . ARG A 1 848 ? 26.359 9.43 20.891 1 58.12 848 ARG A O 1
ATOM 6784 N N . ALA A 1 849 ? 25.781 8.062 19.25 1 59.88 849 ALA A N 1
ATOM 6785 C CA . ALA A 1 849 ? 26.734 7.035 19.672 1 59.88 849 ALA A CA 1
ATOM 6786 C C . ALA A 1 849 ? 28.172 7.512 19.484 1 59.88 849 ALA A C 1
ATOM 6788 O O . ALA A 1 849 ? 29.062 7.102 20.234 1 59.88 849 ALA A O 1
ATOM 6789 N N . ARG A 1 850 ? 28.422 8.344 18.578 1 65.5 850 ARG A N 1
ATOM 6790 C CA . ARG A 1 850 ? 29.766 8.82 18.297 1 65.5 850 ARG A CA 1
ATOM 6791 C C . ARG A 1 850 ? 29.859 10.336 18.438 1 65.5 850 ARG A C 1
ATOM 6793 O O . ARG A 1 850 ? 30.516 11.008 17.656 1 65.5 850 ARG A O 1
ATOM 6800 N N . TYR A 1 851 ? 29.156 10.781 19.375 1 65.75 851 TYR A N 1
ATOM 6801 C CA . TYR A 1 851 ? 29 12.219 19.562 1 65.75 851 TYR A CA 1
ATOM 6802 C C . TYR A 1 851 ? 30.344 12.891 19.812 1 65.75 851 TYR A C 1
ATOM 6804 O O . TYR A 1 851 ? 30.594 14 19.344 1 65.75 851 TYR A O 1
ATOM 6812 N N . ALA A 1 852 ? 31.188 12.211 20.516 1 63.97 852 ALA A N 1
ATOM 6813 C CA . ALA A 1 852 ? 32.469 12.82 20.859 1 63.97 852 ALA A CA 1
ATOM 6814 C C . ALA A 1 852 ? 33.312 13.094 19.609 1 63.97 852 ALA A C 1
ATOM 6816 O O . ALA A 1 852 ? 33.906 14.156 19.484 1 63.97 852 ALA A O 1
ATOM 6817 N N . GLN A 1 853 ? 33.156 12.195 18.75 1 69.44 853 GLN A N 1
ATOM 6818 C CA . GLN A 1 853 ? 33.938 12.359 17.516 1 69.44 853 GLN A CA 1
ATOM 6819 C C . GLN A 1 853 ? 33.312 13.445 16.641 1 69.44 853 GLN A C 1
ATOM 6821 O O . GLN A 1 853 ? 34.031 14.234 16.016 1 69.44 853 GLN A O 1
ATOM 6826 N N . ILE A 1 854 ? 32.094 13.516 16.609 1 73.12 854 ILE A N 1
ATOM 6827 C CA . ILE A 1 854 ? 31.391 14.508 15.812 1 73.12 854 ILE A CA 1
ATOM 6828 C C . ILE A 1 854 ? 31.672 15.906 16.375 1 73.12 854 ILE A C 1
ATOM 6830 O O . ILE A 1 854 ? 31.875 16.859 15.609 1 73.12 854 ILE A O 1
ATOM 6834 N N . ARG A 1 855 ? 31.672 15.883 17.625 1 71.31 855 ARG A N 1
ATOM 6835 C CA . ARG A 1 855 ? 31.969 17.141 18.297 1 71.31 855 ARG A CA 1
ATOM 6836 C C . ARG A 1 855 ? 33.375 17.625 17.953 1 71.31 855 ARG A C 1
ATOM 6838 O O . ARG A 1 855 ? 33.594 18.812 17.703 1 71.31 855 ARG A O 1
ATOM 6845 N N . ASP A 1 856 ? 34.219 16.703 17.938 1 69.12 856 ASP A N 1
ATOM 6846 C CA . ASP A 1 856 ? 35.625 17.062 17.656 1 69.12 856 ASP A CA 1
ATOM 6847 C C . ASP A 1 856 ? 35.75 17.594 16.219 1 69.12 856 ASP A C 1
ATOM 6849 O O . ASP A 1 856 ? 36.469 18.578 15.984 1 69.12 856 ASP A O 1
ATOM 6853 N N . VAL A 1 857 ? 35.094 16.969 15.398 1 75.62 857 VAL A N 1
ATOM 6854 C CA . VAL A 1 857 ? 35.125 17.391 14.008 1 75.62 857 VAL A CA 1
ATOM 6855 C C . VAL A 1 857 ? 34.5 18.766 13.852 1 75.62 857 VAL A C 1
ATOM 6857 O O . VAL A 1 857 ? 34.969 19.609 13.094 1 75.62 857 VAL A O 1
ATOM 6860 N N . ARG A 1 858 ? 33.469 18.922 14.531 1 76.31 858 ARG A N 1
ATOM 6861 C CA . ARG A 1 858 ? 32.812 20.219 14.477 1 76.31 858 ARG A CA 1
ATOM 6862 C C . ARG A 1 858 ? 33.688 21.328 15.008 1 76.31 858 ARG A C 1
ATOM 6864 O O . ARG A 1 858 ? 33.781 22.406 14.414 1 76.31 858 ARG A O 1
ATOM 6871 N N . LEU A 1 859 ? 34.344 21.016 16.031 1 74.5 859 LEU A N 1
ATOM 6872 C CA . LEU A 1 859 ? 35.219 22.016 16.625 1 74.5 859 LEU A CA 1
ATOM 6873 C C . LEU A 1 859 ? 36.375 22.359 15.68 1 74.5 859 LEU A C 1
ATOM 6875 O O . LEU A 1 859 ? 36.75 23.531 15.547 1 74.5 859 LEU A O 1
ATOM 6879 N N . ASP A 1 860 ? 36.812 21.344 15.109 1 73.62 860 ASP A N 1
ATOM 6880 C CA . ASP A 1 860 ? 37.875 21.594 14.133 1 73.62 860 ASP A CA 1
ATOM 6881 C C . ASP A 1 860 ? 37.344 22.422 12.961 1 73.62 860 ASP A C 1
ATOM 6883 O O . ASP A 1 860 ? 38.062 23.297 12.461 1 73.62 860 ASP A O 1
ATOM 6887 N N . PHE A 1 861 ? 36.219 22.094 12.609 1 76.94 861 PHE A N 1
ATOM 6888 C CA . PHE A 1 861 ? 35.625 22.844 11.523 1 76.94 861 PHE A CA 1
ATOM 6889 C C . PHE A 1 861 ? 35.406 24.312 11.906 1 76.94 861 PHE A C 1
ATOM 6891 O O . PHE A 1 861 ? 35.688 25.203 11.102 1 76.94 861 PHE A O 1
ATOM 6898 N N . LEU A 1 862 ? 34.969 24.516 13.055 1 75.94 862 LEU A N 1
ATOM 6899 C CA . LEU A 1 862 ? 34.75 25.875 13.539 1 75.94 862 LEU A CA 1
ATOM 6900 C C . LEU A 1 862 ? 36.062 26.656 13.594 1 75.94 862 LEU A C 1
ATOM 6902 O O . LEU A 1 862 ? 36.094 27.844 13.258 1 75.94 862 LEU A O 1
ATOM 6906 N N . ARG A 1 863 ? 37.062 25.953 13.922 1 72.88 863 ARG A N 1
ATOM 6907 C CA . ARG A 1 863 ? 38.375 26.594 14 1 72.88 863 ARG A CA 1
ATOM 6908 C C . ARG A 1 863 ? 38.844 26.984 12.609 1 72.88 863 ARG A C 1
ATOM 6910 O O . ARG A 1 863 ? 39.438 28.062 12.438 1 72.88 863 ARG A O 1
ATOM 6917 N N . VAL A 1 864 ? 38.625 26.125 11.75 1 74.5 864 VAL A N 1
ATOM 6918 C CA . VAL A 1 864 ? 39.031 26.422 10.375 1 74.5 864 VAL A CA 1
ATOM 6919 C C . VAL A 1 864 ? 38.25 27.609 9.836 1 74.5 864 VAL A C 1
ATOM 6921 O O . VAL A 1 864 ? 38.812 28.484 9.18 1 74.5 864 VAL A O 1
ATOM 6924 N N . HIS A 1 865 ? 37.062 27.625 10.133 1 72.94 865 HIS A N 1
ATOM 6925 C CA . HIS A 1 865 ? 36.219 28.703 9.633 1 72.94 865 HIS A CA 1
ATOM 6926 C C . HIS A 1 865 ? 36.531 30.031 10.312 1 72.94 865 HIS A C 1
ATOM 6928 O O . HIS A 1 865 ? 36.469 31.094 9.688 1 72.94 865 HIS A O 1
ATOM 6934 N N . GLN A 1 866 ? 36.781 29.844 11.484 1 69.44 866 GLN A N 1
ATOM 6935 C CA . GLN A 1 866 ? 37.219 31.047 12.195 1 69.44 866 GLN A CA 1
ATOM 6936 C C . GLN A 1 866 ? 38.531 31.594 11.586 1 69.44 866 GLN A C 1
ATOM 6938 O O . GLN A 1 866 ? 38.656 32.812 11.398 1 69.44 866 GLN A O 1
ATOM 6943 N N . ALA A 1 867 ? 39.344 30.688 11.312 1 69.88 867 ALA A N 1
ATOM 6944 C CA . ALA A 1 867 ? 40.594 31.094 10.672 1 69.88 867 ALA A CA 1
ATOM 6945 C C . ALA A 1 867 ? 40.344 31.734 9.312 1 69.88 867 ALA A C 1
ATOM 6947 O O . ALA A 1 867 ? 40.969 32.719 8.953 1 69.88 867 ALA A O 1
ATOM 6948 N N . HIS A 1 868 ? 39.406 31.125 8.688 1 71.06 868 HIS A N 1
ATOM 6949 C CA . HIS A 1 868 ? 39.031 31.688 7.387 1 71.06 868 HIS A CA 1
ATOM 6950 C C . HIS A 1 868 ? 38.5 33.094 7.523 1 71.06 868 HIS A C 1
ATOM 6952 O O . HIS A 1 868 ? 38.844 33.969 6.738 1 71.06 868 HIS A O 1
ATOM 6958 N N . GLN A 1 869 ? 37.656 33.312 8.461 1 67.56 869 GLN A N 1
ATOM 6959 C CA . GLN A 1 869 ? 37.094 34.625 8.719 1 67.56 869 GLN A CA 1
ATOM 6960 C C . GLN A 1 869 ? 38.188 35.625 9.086 1 67.56 869 GLN A C 1
ATOM 6962 O O . GLN A 1 869 ? 38.188 36.75 8.625 1 67.56 869 GLN A O 1
ATOM 6967 N N . TRP A 1 870 ? 39.125 35.125 9.82 1 67.69 870 TRP A N 1
ATOM 6968 C CA . TRP A 1 870 ? 40.25 35.969 10.234 1 67.69 870 TRP A CA 1
ATOM 6969 C C . TRP A 1 870 ? 41.156 36.312 9.047 1 67.69 870 TRP A C 1
ATOM 6971 O O . TRP A 1 870 ? 41.656 37.438 8.938 1 67.69 870 TRP A O 1
ATOM 6981 N N . MET A 1 871 ? 41.25 35.344 8.234 1 70.25 871 MET A N 1
ATOM 6982 C CA . MET A 1 871 ? 42.062 35.562 7.051 1 70.25 871 MET A CA 1
ATOM 6983 C C . MET A 1 871 ? 41.469 36.656 6.156 1 70.25 871 MET A C 1
ATOM 6985 O O . MET A 1 871 ? 42.188 37.438 5.551 1 70.25 871 MET A O 1
ATOM 6989 N N . GLU A 1 872 ? 40.188 36.594 6.211 1 63.09 872 GLU A N 1
ATOM 6990 C CA . GLU A 1 872 ? 39.469 37.594 5.438 1 63.09 872 GLU A CA 1
ATOM 6991 C C . GLU A 1 872 ? 39.562 38.969 6.109 1 63.09 872 GLU A C 1
ATOM 6993 O O . GLU A 1 872 ? 39.812 39.969 5.449 1 63.09 872 GLU A O 1
ATOM 6998 N N . GLU A 1 873 ? 39.469 38.969 7.359 1 62.06 873 GLU A N 1
ATOM 6999 C CA . GLU A 1 873 ? 39.469 40.219 8.141 1 62.06 873 GLU A CA 1
ATOM 7000 C C . GLU A 1 873 ? 40.844 40.844 8.164 1 62.06 873 GLU A C 1
ATOM 7002 O O . GLU A 1 873 ? 41 42.062 8.117 1 62.06 873 GLU A O 1
ATOM 7007 N N . PHE A 1 874 ? 41.875 40 8.164 1 59.66 874 PHE A N 1
ATOM 7008 C CA . PHE A 1 874 ? 43.25 40.5 8.312 1 59.66 874 PHE A CA 1
ATOM 7009 C C . PHE A 1 874 ? 44 40.344 7.004 1 59.66 874 PHE A C 1
ATOM 7011 O O . PHE A 1 874 ? 45.219 40.188 7.012 1 59.66 874 PHE A O 1
ATOM 7018 N N . SER A 1 875 ? 43.281 40.188 5.98 1 64.94 875 SER A N 1
ATOM 7019 C CA . SER A 1 875 ? 43.875 39.938 4.672 1 64.94 875 SER A CA 1
ATOM 7020 C C . SER A 1 875 ? 44.938 41 4.332 1 64.94 875 SER A C 1
ATOM 7022 O O . SER A 1 875 ? 45.875 40.719 3.559 1 64.94 875 SER A O 1
ATOM 7024 N N . SER A 1 876 ? 44.875 42.219 4.93 1 62.19 876 SER A N 1
ATOM 7025 C CA . SER A 1 876 ? 45.812 43.312 4.59 1 62.19 876 SER A CA 1
ATOM 7026 C C . SER A 1 876 ? 47 43.312 5.508 1 62.19 876 SER A C 1
ATOM 7028 O O . SER A 1 876 ? 47.938 44.062 5.305 1 62.19 876 SER A O 1
ATOM 7030 N N . VAL A 1 877 ? 47 42.5 6.484 1 67.56 877 VAL A N 1
ATOM 7031 C CA . VAL A 1 877 ? 48.062 42.469 7.477 1 67.56 877 VAL A CA 1
ATOM 7032 C C . VAL A 1 877 ? 48.875 41.188 7.301 1 67.56 877 VAL A C 1
ATOM 7034 O O . VAL A 1 877 ? 48.531 40.125 7.832 1 67.56 877 VAL A O 1
ATOM 7037 N N . SER A 1 878 ? 49.969 41.281 6.578 1 67.38 878 SER A N 1
ATOM 7038 C CA . SER A 1 878 ? 50.75 40.125 6.168 1 67.38 878 SER A CA 1
ATOM 7039 C C . SER A 1 878 ? 51.219 39.312 7.371 1 67.38 878 SER A C 1
ATOM 7041 O O . SER A 1 878 ? 51.125 38.094 7.363 1 67.38 878 SER A O 1
ATOM 7043 N N . PRO A 1 879 ? 51.656 40 8.43 1 61.88 879 PRO A N 1
ATOM 7044 C CA . PRO A 1 879 ? 52.062 39.188 9.562 1 61.88 879 PRO A CA 1
ATOM 7045 C C . PRO A 1 879 ? 50.938 38.344 10.156 1 61.88 879 PRO A C 1
ATOM 7047 O O . PRO A 1 879 ? 51.156 37.219 10.625 1 61.88 879 PRO A O 1
ATOM 7050 N N . CYS A 1 880 ? 49.781 38.906 10.078 1 68.75 880 CYS A N 1
ATOM 7051 C CA . CYS A 1 880 ? 48.625 38.156 10.594 1 68.75 880 CYS A CA 1
ATOM 7052 C C . CYS A 1 880 ? 48.281 36.969 9.703 1 68.75 880 CYS A C 1
ATOM 7054 O O . CYS A 1 880 ? 47.938 35.906 10.203 1 68.75 880 CYS A O 1
ATOM 7056 N N . LEU A 1 881 ? 48.531 37.156 8.508 1 73.94 881 LEU A N 1
ATOM 7057 C CA . LEU A 1 881 ? 48.25 36.062 7.57 1 73.94 881 LEU A CA 1
ATOM 7058 C C . LEU A 1 881 ? 49.25 34.906 7.773 1 73.94 881 LEU A C 1
ATOM 7060 O O . LEU A 1 881 ? 48.875 33.75 7.676 1 73.94 881 LEU A O 1
ATOM 7064 N N . ASP A 1 882 ? 50.438 35.281 8.039 1 67.94 882 ASP A N 1
ATOM 7065 C CA . ASP A 1 882 ? 51.438 34.25 8.297 1 67.94 882 ASP A CA 1
ATOM 7066 C C . ASP A 1 882 ? 51.094 33.438 9.547 1 67.94 882 ASP A C 1
ATOM 7068 O O . ASP A 1 882 ? 51.25 32.219 9.57 1 67.94 882 ASP A O 1
ATOM 7072 N N . LEU A 1 883 ? 50.625 34.219 10.453 1 68.56 883 LEU A N 1
ATOM 7073 C CA . LEU A 1 883 ? 50.219 33.562 11.695 1 68.56 883 LEU A CA 1
ATOM 7074 C C . LEU A 1 883 ? 49.031 32.625 11.477 1 68.56 883 LEU A C 1
ATOM 7076 O O . LEU A 1 883 ? 49 31.531 12.039 1 68.56 883 LEU A O 1
ATOM 7080 N N . LEU A 1 884 ? 48.188 33.062 10.648 1 76.38 884 LEU A N 1
ATOM 7081 C CA . LEU A 1 884 ? 47 32.281 10.375 1 76.38 884 LEU A CA 1
ATOM 7082 C C . LEU A 1 884 ? 47.344 31.031 9.547 1 76.38 884 LEU A C 1
ATOM 7084 O O . LEU A 1 884 ? 46.75 29.969 9.734 1 76.38 884 LEU A O 1
ATOM 7088 N N . GLN A 1 885 ? 48.312 31.156 8.75 1 75.5 885 GLN A N 1
ATOM 7089 C CA . GLN A 1 885 ? 48.781 30 7.988 1 75.5 885 GLN A CA 1
ATOM 7090 C C . GLN A 1 885 ? 49.406 28.969 8.898 1 75.5 885 GLN A C 1
ATOM 7092 O O . GLN A 1 885 ? 49.219 27.766 8.711 1 75.5 885 GLN A O 1
ATOM 7097 N N . ASP A 1 886 ? 50.125 29.5 9.812 1 66.56 886 ASP A N 1
ATOM 7098 C CA . ASP A 1 886 ? 50.75 28.594 10.781 1 66.56 886 ASP A CA 1
ATOM 7099 C C . ASP A 1 886 ? 49.688 27.906 11.641 1 66.56 886 ASP A C 1
ATOM 7101 O O . ASP A 1 886 ? 49.812 26.719 11.953 1 66.56 886 ASP A O 1
ATOM 7105 N N . PHE A 1 887 ? 48.719 28.672 11.984 1 73.56 887 PHE A N 1
ATOM 7106 C CA . PHE A 1 887 ? 47.625 28.125 12.758 1 73.56 887 PHE A CA 1
ATOM 7107 C C . PHE A 1 887 ? 46.906 27 12 1 73.56 887 PHE A C 1
ATOM 7109 O O . PHE A 1 887 ? 46.656 25.938 12.57 1 73.56 887 PHE A O 1
ATOM 7116 N N . LEU A 1 888 ? 46.688 27.188 10.812 1 78.94 888 LEU A N 1
ATOM 7117 C CA . LEU A 1 888 ? 46.031 26.203 9.984 1 78.94 888 LEU A CA 1
ATOM 7118 C C . LEU A 1 888 ? 46.875 24.953 9.812 1 78.94 888 LEU A C 1
ATOM 7120 O O . LEU A 1 888 ? 46.344 23.844 9.789 1 78.94 888 LEU A O 1
ATOM 7124 N N . ARG A 1 889 ? 48.125 25.172 9.703 1 71.19 889 ARG A N 1
ATOM 7125 C CA . ARG A 1 889 ? 49.062 24.047 9.609 1 71.19 889 ARG A CA 1
ATOM 7126 C C . ARG A 1 889 ? 49 23.203 10.883 1 71.19 889 ARG A C 1
ATOM 7128 O O . ARG A 1 889 ? 48.969 21.969 10.812 1 71.19 889 ARG A O 1
ATOM 7135 N N . GLN A 1 890 ? 49.031 23.922 11.922 1 67.38 890 GLN A N 1
ATOM 7136 C CA . GLN A 1 890 ? 49 23.203 13.195 1 67.38 890 GLN A CA 1
ATOM 7137 C C . GLN A 1 890 ? 47.688 22.453 13.367 1 67.38 890 GLN A C 1
ATOM 7139 O O . GLN A 1 890 ? 47.656 21.344 13.906 1 67.38 890 GLN A O 1
ATOM 7144 N N . LEU A 1 891 ? 46.688 23.078 12.953 1 75.81 891 LEU A N 1
ATOM 7145 C CA . LEU A 1 891 ? 45.375 22.438 13.023 1 75.81 891 LEU A CA 1
ATOM 7146 C C . LEU A 1 891 ? 45.344 21.188 12.148 1 75.81 891 LEU A C 1
ATOM 7148 O O . LEU A 1 891 ? 44.812 20.156 12.562 1 75.81 891 LEU A O 1
ATOM 7152 N N . ALA A 1 892 ? 45.875 21.328 11.039 1 77.12 892 ALA A N 1
ATOM 7153 C CA . ALA A 1 892 ? 45.906 20.203 10.117 1 77.12 892 ALA A CA 1
ATOM 7154 C C . ALA A 1 892 ? 46.719 19.047 10.711 1 77.12 892 ALA A C 1
ATOM 7156 O O . ALA A 1 892 ? 46.312 17.875 10.594 1 77.12 892 ALA A O 1
ATOM 7157 N N . LEU A 1 893 ? 47.781 19.391 11.273 1 71.69 893 LEU A N 1
ATOM 7158 C CA . LEU A 1 893 ? 48.625 18.375 11.891 1 71.69 893 LEU A CA 1
ATOM 7159 C C . LEU A 1 893 ? 47.906 17.734 13.086 1 71.69 893 LEU A C 1
ATOM 7161 O O . LEU A 1 893 ? 48.031 16.531 13.305 1 71.69 893 LEU A O 1
ATOM 7165 N N . CYS A 1 894 ? 47.281 18.547 13.75 1 74 894 CYS A N 1
ATOM 7166 C CA . CYS A 1 894 ? 46.531 18.031 14.898 1 74 894 CYS A CA 1
ATOM 7167 C C . CYS A 1 894 ? 45.438 17.031 14.453 1 74 894 CYS A C 1
ATOM 7169 O O . CYS A 1 894 ? 45.312 15.961 15.039 1 74 894 CYS A O 1
ATOM 7171 N N . VAL A 1 895 ? 44.781 17.406 13.438 1 76.31 895 VAL A N 1
ATOM 7172 C CA . VAL A 1 895 ? 43.719 16.547 12.914 1 76.31 895 VAL A CA 1
ATOM 7173 C C . VAL A 1 895 ? 44.344 15.25 12.398 1 76.31 895 VAL A C 1
ATOM 7175 O O . VAL A 1 895 ? 43.75 14.172 12.586 1 76.31 895 VAL A O 1
ATOM 7178 N N . PHE A 1 896 ? 45.406 15.398 11.781 1 75.69 896 PHE A N 1
ATOM 7179 C CA . PHE A 1 896 ? 46.125 14.227 11.289 1 75.69 896 PHE A CA 1
ATOM 7180 C C . PHE A 1 896 ? 46.5 13.297 12.438 1 75.69 896 PHE A C 1
ATOM 7182 O O . PHE A 1 896 ? 46.344 12.078 12.344 1 75.69 896 PHE A O 1
ATOM 7189 N N . ARG A 1 897 ? 46.969 13.875 13.391 1 75.62 897 ARG A N 1
ATOM 7190 C CA . ARG A 1 897 ? 47.344 13.086 14.57 1 75.62 897 ARG A CA 1
ATOM 7191 C C . ARG A 1 897 ? 46.125 12.398 15.164 1 75.62 897 ARG A C 1
ATOM 7193 O O . ARG A 1 897 ? 46.188 11.227 15.539 1 75.62 897 ARG A O 1
ATOM 7200 N N . LYS A 1 898 ? 45.031 13.148 15.195 1 75.69 898 LYS A N 1
ATOM 7201 C CA . LYS A 1 898 ? 43.812 12.57 15.711 1 75.69 898 LYS A CA 1
ATOM 7202 C C . LYS A 1 898 ? 43.375 11.352 14.898 1 75.69 898 LYS A C 1
ATOM 7204 O O . LYS A 1 898 ? 43 10.32 15.461 1 75.69 898 LYS A O 1
ATOM 7209 N N . ASP A 1 899 ? 43.5 11.453 13.664 1 75.25 899 ASP A N 1
ATOM 7210 C CA . ASP A 1 899 ? 43.125 10.375 12.758 1 75.25 899 ASP A CA 1
ATOM 7211 C C . ASP A 1 899 ? 44 9.141 12.969 1 75.25 899 ASP A C 1
ATOM 7213 O O . ASP A 1 899 ? 43.5 8.016 13 1 75.25 899 ASP A O 1
ATOM 7217 N N . VAL A 1 900 ? 45.219 9.352 13.078 1 73.75 900 VAL A N 1
ATOM 7218 C CA . VAL A 1 900 ? 46.188 8.266 13.25 1 73.75 900 VAL A CA 1
ATOM 7219 C C . VAL A 1 900 ? 45.906 7.547 14.57 1 73.75 900 VAL A C 1
ATOM 7221 O O . VAL A 1 900 ? 45.812 6.316 14.602 1 73.75 900 VAL A O 1
ATOM 7224 N N . PHE A 1 901 ? 45.75 8.281 15.547 1 79.25 901 PHE A N 1
ATOM 7225 C CA . PHE A 1 901 ? 45.594 7.684 16.859 1 79.25 901 PHE A CA 1
ATOM 7226 C C . PHE A 1 901 ? 44.25 7 17 1 79.25 901 PHE A C 1
ATOM 7228 O O . PHE A 1 901 ? 44.094 6.008 17.719 1 79.25 901 PHE A O 1
ATOM 7235 N N . PHE A 1 902 ? 43.344 7.594 16.281 1 77.38 902 PHE A N 1
ATOM 7236 C CA . PHE A 1 902 ? 42.031 6.949 16.281 1 77.38 902 PHE A CA 1
ATOM 7237 C C . PHE A 1 902 ? 42.125 5.555 15.672 1 77.38 902 PHE A C 1
ATOM 7239 O O . PHE A 1 902 ? 41.469 4.625 16.156 1 77.38 902 PHE A O 1
ATOM 7246 N N . GLN A 1 903 ? 42.906 5.348 14.695 1 73.19 903 GLN A N 1
ATOM 7247 C CA . GLN A 1 903 ? 43.062 4.07 14.008 1 73.19 903 GLN A CA 1
ATOM 7248 C C . GLN A 1 903 ? 43.75 3.043 14.891 1 73.19 903 GLN A C 1
ATOM 7250 O O . GLN A 1 903 ? 43.5 1.841 14.773 1 73.19 903 GLN A O 1
ATOM 7255 N N . VAL A 1 904 ? 44.562 3.58 15.812 1 75.25 904 VAL A N 1
ATOM 7256 C CA . VAL A 1 904 ? 45.312 2.664 16.672 1 75.25 904 VAL A CA 1
ATOM 7257 C C . VAL A 1 904 ? 44.812 2.771 18.109 1 75.25 904 VAL A C 1
ATOM 7259 O O . VAL A 1 904 ? 45.562 2.52 19.047 1 75.25 904 VAL A O 1
ATOM 7262 N N . LYS A 1 905 ? 43.656 3.148 18.266 1 78.12 905 LYS A N 1
ATOM 7263 C CA . LYS A 1 905 ? 43.094 3.455 19.578 1 78.12 905 LYS A CA 1
ATOM 7264 C C . LYS A 1 905 ? 43.219 2.266 20.531 1 78.12 905 LYS A C 1
ATOM 7266 O O . LYS A 1 905 ? 43.438 2.439 21.719 1 78.12 905 LYS A O 1
ATOM 7271 N N . ARG A 1 906 ? 43.219 1.07 20.016 1 77.12 906 ARG A N 1
ATOM 7272 C CA . ARG A 1 906 ? 43.25 -0.146 20.828 1 77.12 906 ARG A CA 1
ATOM 7273 C C . ARG A 1 906 ? 44.625 -0.372 21.438 1 77.12 906 ARG A C 1
ATOM 7275 O O . ARG A 1 906 ? 44.75 -1.06 22.453 1 77.12 906 ARG A O 1
ATOM 7282 N N . LEU A 1 907 ? 45.594 0.255 20.875 1 80.19 907 LEU A N 1
ATOM 7283 C CA . LEU A 1 907 ? 46.969 0.027 21.328 1 80.19 907 LEU A CA 1
ATOM 7284 C C . LEU A 1 907 ? 47.406 1.102 22.312 1 80.19 907 LEU A C 1
ATOM 7286 O O . LEU A 1 907 ? 48.531 1.044 22.859 1 80.19 907 LEU A O 1
ATOM 7290 N N . LEU A 1 908 ? 46.469 1.966 22.547 1 81.19 908 LEU A N 1
ATOM 7291 C CA . LEU A 1 908 ? 46.875 3.105 23.375 1 81.19 908 LEU A CA 1
ATOM 7292 C C . LEU A 1 908 ? 46.656 2.791 24.859 1 81.19 908 LEU A C 1
ATOM 7294 O O . LEU A 1 908 ? 45.719 2.109 25.234 1 81.19 908 LEU A O 1
ATOM 7298 N N . HIS A 1 909 ? 47.719 3.172 25.656 1 81.31 909 HIS A N 1
ATOM 7299 C CA . HIS A 1 909 ? 47.562 3.082 27.094 1 81.31 909 HIS A CA 1
ATOM 7300 C C . HIS A 1 909 ? 46.406 3.924 27.594 1 81.31 909 HIS A C 1
ATOM 7302 O O . HIS A 1 909 ? 46.25 5.074 27.188 1 81.31 909 HIS A O 1
ATOM 7308 N N . PRO A 1 910 ? 45.531 3.453 28.391 1 80.12 910 PRO A N 1
ATOM 7309 C CA . PRO A 1 910 ? 44.312 4.121 28.828 1 80.12 910 PRO A CA 1
ATOM 7310 C C . PRO A 1 910 ? 44.562 5.488 29.453 1 80.12 910 PRO A C 1
ATOM 7312 O O . PRO A 1 910 ? 43.75 6.406 29.312 1 80.12 910 PRO A O 1
ATOM 7315 N N . ASP A 1 911 ? 45.719 5.605 30.141 1 77.38 911 ASP A N 1
ATOM 7316 C CA . ASP A 1 911 ? 46 6.859 30.828 1 77.38 911 ASP A CA 1
ATOM 7317 C C . ASP A 1 911 ? 46.375 7.953 29.828 1 77.38 911 ASP A C 1
ATOM 7319 O O . ASP A 1 911 ? 46.188 9.141 30.109 1 77.38 911 ASP A O 1
ATOM 7323 N N . HIS A 1 912 ? 46.844 7.527 28.703 1 79.5 912 HIS A N 1
ATOM 7324 C CA . HIS A 1 912 ? 47.344 8.5 27.719 1 79.5 912 HIS A CA 1
ATOM 7325 C C . HIS A 1 912 ? 46.375 8.625 26.547 1 79.5 912 HIS A C 1
ATOM 7327 O O . HIS A 1 912 ? 46.562 9.469 25.672 1 79.5 912 HIS A O 1
ATOM 7333 N N . ALA A 1 913 ? 45.344 7.859 26.516 1 82.06 913 ALA A N 1
ATOM 7334 C CA . ALA A 1 913 ? 44.469 7.754 25.375 1 82.06 913 ALA A CA 1
ATOM 7335 C C . ALA A 1 913 ? 43.719 9.078 25.125 1 82.06 913 ALA A C 1
ATOM 7337 O O . ALA A 1 913 ? 43.656 9.539 23.984 1 82.06 913 ALA A O 1
ATOM 7338 N N . PRO A 1 914 ? 43.344 9.727 26.219 1 77.06 914 PRO A N 1
ATOM 7339 C CA . PRO A 1 914 ? 42.625 10.977 25.938 1 77.06 914 PRO A CA 1
ATOM 7340 C C . PRO A 1 914 ? 43.5 12.023 25.266 1 77.06 914 PRO A C 1
ATOM 7342 O O . PRO A 1 914 ? 43.062 12.703 24.328 1 77.06 914 PRO A O 1
ATOM 7345 N N . ARG A 1 915 ? 44.688 12.094 25.672 1 78.31 915 ARG A N 1
ATOM 7346 C CA . ARG A 1 915 ? 45.625 13.062 25.094 1 78.31 915 ARG A CA 1
ATOM 7347 C C . ARG A 1 915 ? 46 12.688 23.672 1 78.31 915 ARG A C 1
ATOM 7349 O O . ARG A 1 915 ? 46.094 13.555 22.797 1 78.31 915 ARG A O 1
ATOM 7356 N N . ALA A 1 916 ? 46.188 11.5 23.5 1 80.69 916 ALA A N 1
ATOM 7357 C CA . ALA A 1 916 ? 46.531 11.016 22.172 1 80.69 916 ALA A CA 1
ATOM 7358 C C . ALA A 1 916 ? 45.375 11.227 21.188 1 80.69 916 ALA A C 1
ATOM 7360 O O . ALA A 1 916 ? 45.594 11.719 20.078 1 80.69 916 ALA A O 1
ATOM 7361 N N . LEU A 1 917 ? 44.25 11 21.625 1 79.56 917 LEU A N 1
ATOM 7362 C CA . LEU A 1 917 ? 43.062 11.086 20.75 1 79.56 917 LEU A CA 1
ATOM 7363 C C . LEU A 1 917 ? 42.688 12.547 20.5 1 79.56 917 LEU A C 1
ATOM 7365 O O . LEU A 1 917 ? 42.031 12.852 19.516 1 79.56 917 LEU A O 1
ATOM 7369 N N . ALA A 1 918 ? 43.188 13.312 21.391 1 74.56 918 ALA A N 1
ATOM 7370 C CA . ALA A 1 918 ? 42.969 14.742 21.203 1 74.56 918 ALA A CA 1
ATOM 7371 C C . ALA A 1 918 ? 44.031 15.32 20.25 1 74.56 918 ALA A C 1
ATOM 7373 O O . ALA A 1 918 ? 43.938 16.5 19.875 1 74.56 918 ALA A O 1
ATOM 7374 N N . GLY A 1 919 ? 44.969 14.531 19.781 1 77 919 GLY A N 1
ATOM 7375 C CA . GLY A 1 919 ? 45.969 14.938 18.844 1 77 919 GLY A CA 1
ATOM 7376 C C . GLY A 1 919 ? 47.125 15.703 19.484 1 77 919 GLY A C 1
ATOM 7377 O O . GLY A 1 919 ? 47.844 16.422 18.812 1 77 919 GLY A O 1
ATOM 7378 N N . GLU A 1 920 ? 47.25 15.586 20.781 1 75.56 920 GLU A N 1
ATOM 7379 C CA . GLU A 1 920 ? 48.219 16.375 21.516 1 75.56 920 GLU A CA 1
ATOM 7380 C C . GLU A 1 920 ? 49.594 15.672 21.531 1 75.56 920 GLU A C 1
ATOM 7382 O O . GLU A 1 920 ? 50.594 16.281 21.844 1 75.56 920 GLU A O 1
ATOM 7387 N N . VAL A 1 921 ? 49.594 14.43 21.156 1 79.19 921 VAL A N 1
ATOM 7388 C CA . VAL A 1 921 ? 50.844 13.656 21.172 1 79.19 921 VAL A CA 1
ATOM 7389 C C . VAL A 1 921 ? 51.5 13.68 19.781 1 79.19 921 VAL A C 1
ATOM 7391 O O . VAL A 1 921 ? 50.844 13.344 18.781 1 79.19 921 VAL A O 1
ATOM 7394 N N . PRO A 1 922 ? 52.688 14.109 19.703 1 76.06 922 PRO A N 1
ATOM 7395 C CA . PRO A 1 922 ? 53.375 14.125 18.406 1 76.06 922 PRO A CA 1
ATOM 7396 C C . PRO A 1 922 ? 53.656 12.727 17.875 1 76.06 922 PRO A C 1
ATOM 7398 O O . PRO A 1 922 ? 53.812 11.781 18.656 1 76.06 922 PRO A O 1
ATOM 7401 N N . LEU A 1 923 ? 53.719 12.648 16.547 1 78.81 923 LEU A N 1
ATOM 7402 C CA . LEU A 1 923 ? 53.969 11.359 15.898 1 78.81 923 LEU A CA 1
ATOM 7403 C C . LEU A 1 923 ? 55.469 11.102 15.766 1 78.81 923 LEU A C 1
ATOM 7405 O O . LEU A 1 923 ? 56 11.039 14.648 1 78.81 923 LEU A O 1
ATOM 7409 N N . SER A 1 924 ? 56.188 11.164 16.828 1 73.88 924 SER A N 1
ATOM 7410 C CA . SER A 1 924 ? 57.594 10.758 16.891 1 73.88 924 SER A CA 1
ATOM 7411 C C . SER A 1 924 ? 57.719 9.391 17.547 1 73.88 924 SER A C 1
ATOM 7413 O O . SER A 1 924 ? 56.844 8.93 18.266 1 73.88 924 SER A O 1
ATOM 7415 N N . TYR A 1 925 ? 58.781 8.688 17.109 1 71.81 925 TYR A N 1
ATOM 7416 C CA . TYR A 1 925 ? 59 7.336 17.625 1 71.81 925 TYR A CA 1
ATOM 7417 C C . TYR A 1 925 ? 58.906 7.305 19.141 1 71.81 925 TYR A C 1
ATOM 7419 O O . TYR A 1 925 ? 58.219 6.441 19.703 1 71.81 925 TYR A O 1
ATOM 7427 N N . ASP A 1 926 ? 59.562 8.32 19.688 1 70.62 926 ASP A N 1
ATOM 7428 C CA . ASP A 1 926 ? 59.625 8.359 21.141 1 70.62 926 ASP A CA 1
ATOM 7429 C C . ASP A 1 926 ? 58.219 8.641 21.734 1 70.62 926 ASP A C 1
ATOM 7431 O O . ASP A 1 926 ? 57.812 7.977 22.688 1 70.62 926 ASP A O 1
ATOM 7435 N N . SER A 1 927 ? 57.5 9.508 21.188 1 77.94 927 SER A N 1
ATOM 7436 C CA . SER A 1 927 ? 56.219 9.914 21.719 1 77.94 927 SER A CA 1
ATOM 7437 C C . SER A 1 927 ? 55.156 8.812 21.547 1 77.94 927 SER A C 1
ATOM 7439 O O . SER A 1 927 ? 54.344 8.602 22.438 1 77.94 927 SER A O 1
ATOM 7441 N N . ILE A 1 928 ? 55.25 8.07 20.516 1 80.62 928 ILE A N 1
ATOM 7442 C CA . ILE A 1 928 ? 54.281 7.016 20.219 1 80.62 928 ILE A CA 1
ATOM 7443 C C . ILE A 1 928 ? 54.531 5.82 21.141 1 80.62 928 ILE A C 1
ATOM 7445 O O . ILE A 1 928 ? 53.562 5.207 21.641 1 80.62 928 ILE A O 1
ATOM 7449 N N . THR A 1 929 ? 55.844 5.594 21.328 1 76.62 929 THR A N 1
ATOM 7450 C CA . THR A 1 929 ? 56.188 4.469 22.188 1 76.62 929 THR A CA 1
ATOM 7451 C C . THR A 1 929 ? 55.75 4.719 23.625 1 76.62 929 THR A C 1
ATOM 7453 O O . THR A 1 929 ? 55.344 3.785 24.328 1 76.62 929 THR A O 1
ATOM 7456 N N . ASP A 1 930 ? 55.719 5.961 23.891 1 78.88 930 ASP A N 1
ATOM 7457 C CA . ASP A 1 930 ? 55.344 6.34 25.25 1 78.88 930 ASP A CA 1
ATOM 7458 C C . ASP A 1 930 ? 53.844 6.16 25.484 1 78.88 930 ASP A C 1
ATOM 7460 O O . ASP A 1 930 ? 53.406 5.91 26.625 1 78.88 930 ASP A O 1
ATOM 7464 N N . VAL A 1 931 ? 53.062 6.246 24.453 1 82.44 931 VAL A N 1
ATOM 7465 C CA . VAL A 1 931 ? 51.625 6.254 24.656 1 82.44 931 VAL A CA 1
ATOM 7466 C C . VAL A 1 931 ? 51.062 4.859 24.391 1 82.44 931 VAL A C 1
ATOM 7468 O O . VAL A 1 931 ? 49.906 4.566 24.766 1 82.44 931 VAL A O 1
ATOM 7471 N N . PHE A 1 932 ? 51.812 3.982 23.938 1 82.88 932 PHE A N 1
ATOM 7472 C CA . PHE A 1 932 ? 51.344 2.635 23.625 1 82.88 932 PHE A CA 1
ATOM 7473 C C . PHE A 1 932 ? 51.406 1.749 24.875 1 82.88 932 PHE A C 1
ATOM 7475 O O . PHE A 1 932 ? 52.156 2.01 25.797 1 82.88 932 PHE A O 1
ATOM 7482 N N . LEU A 1 933 ? 50.469 0.699 24.891 1 79.12 933 LEU A N 1
ATOM 7483 C CA . LEU A 1 933 ? 50.406 -0.286 25.969 1 79.12 933 LEU A CA 1
ATOM 7484 C C . LEU A 1 933 ? 51.75 -1.007 26.094 1 79.12 933 LEU A C 1
ATOM 7486 O O . LEU A 1 933 ? 52.438 -1.235 25.109 1 79.12 933 LEU A O 1
ATOM 7490 N N . GLU A 1 934 ? 52.062 -1.309 27.438 1 70.69 934 GLU A N 1
ATOM 7491 C CA . GLU A 1 934 ? 53.25 -2.113 27.703 1 70.69 934 GLU A CA 1
ATOM 7492 C C . GLU A 1 934 ? 53.125 -3.512 27.109 1 70.69 934 GLU A C 1
ATOM 7494 O O . GLU A 1 934 ? 52.094 -4.184 27.312 1 70.69 934 GLU A O 1
ATOM 7499 N N . GLY A 1 935 ? 53.969 -4.031 26.078 1 66.19 935 GLY A N 1
ATOM 7500 C CA . GLY A 1 935 ? 53.938 -5.332 25.422 1 66.19 935 GLY A CA 1
ATOM 7501 C C . GLY A 1 935 ? 53.406 -5.277 24 1 66.19 935 GLY A C 1
ATOM 7502 O O . GLY A 1 935 ? 53.281 -6.309 23.344 1 66.19 935 GLY A O 1
ATOM 7503 N N . ALA A 1 936 ? 52.781 -4.215 23.672 1 63.41 936 ALA A N 1
ATOM 7504 C CA . ALA A 1 936 ? 52.281 -4.105 22.297 1 63.41 936 ALA A CA 1
ATOM 7505 C C . ALA A 1 936 ? 53.406 -4.258 21.281 1 63.41 936 ALA A C 1
ATOM 7507 O O . ALA A 1 936 ? 54.562 -3.961 21.594 1 63.41 936 ALA A O 1
ATOM 7508 N N . GLN A 1 937 ? 53.219 -4.938 20.188 1 65.19 937 GLN A N 1
ATOM 7509 C CA . GLN A 1 937 ? 54.25 -5.094 19.156 1 65.19 937 GLN A CA 1
ATOM 7510 C C . GLN A 1 937 ? 54.906 -3.752 18.797 1 65.19 937 GLN A C 1
ATOM 7512 O O . GLN A 1 937 ? 54.188 -2.744 18.656 1 65.19 937 GLN A O 1
ATOM 7517 N N . PRO A 1 938 ? 56.156 -3.766 18.859 1 60.97 938 PRO A N 1
ATOM 7518 C CA . PRO A 1 938 ? 56.875 -2.516 18.578 1 60.97 938 PRO A CA 1
ATOM 7519 C C . PRO A 1 938 ? 56.531 -1.943 17.203 1 60.97 938 PRO A C 1
ATOM 7521 O O . PRO A 1 938 ? 56.219 -2.695 16.281 1 60.97 938 PRO A O 1
ATOM 7524 N N . ILE A 1 939 ? 56.281 -0.65 17.125 1 64.81 939 ILE A N 1
ATOM 7525 C CA . ILE A 1 939 ? 56.031 0.052 15.859 1 64.81 939 ILE A CA 1
ATOM 7526 C C . ILE A 1 939 ? 57.156 -0.278 14.867 1 64.81 939 ILE A C 1
ATOM 7528 O O . ILE A 1 939 ? 58.344 -0.164 15.195 1 64.81 939 ILE A O 1
ATOM 7532 N N . GLN A 1 940 ? 56.781 -0.911 13.914 1 63.25 940 GLN A N 1
ATOM 7533 C CA . GLN A 1 940 ? 57.75 -1.202 12.875 1 63.25 940 GLN A CA 1
ATOM 7534 C C . GLN A 1 940 ? 57.906 -0.032 11.906 1 63.25 940 GLN A C 1
ATOM 7536 O O . GLN A 1 940 ? 56.906 0.402 11.297 1 63.25 940 GLN A O 1
ATOM 7541 N N . LEU A 1 941 ? 58.906 0.63 11.953 1 56.81 941 LEU A N 1
ATOM 7542 C CA . LEU A 1 941 ? 59.188 1.681 10.984 1 56.81 941 LEU A CA 1
ATOM 7543 C C . LEU A 1 941 ? 59.469 1.088 9.609 1 56.81 941 LEU A C 1
ATOM 7545 O O . LEU A 1 941 ? 60.219 0.118 9.477 1 56.81 941 LEU A O 1
ATOM 7549 N N . LEU A 1 942 ? 58.531 1.376 8.742 1 56.31 942 LEU A N 1
ATOM 7550 C CA . LEU A 1 942 ? 58.75 0.889 7.383 1 56.31 942 LEU A CA 1
ATOM 7551 C C . LEU A 1 942 ? 60 1.518 6.777 1 56.31 942 LEU A C 1
ATOM 7553 O O . LEU A 1 942 ? 60.188 2.734 6.848 1 56.31 942 LEU A O 1
ATOM 7557 N N . ASP A 1 943 ? 61 0.852 6.523 1 52.16 943 ASP A N 1
ATOM 7558 C CA . ASP A 1 943 ? 62.219 1.321 5.852 1 52.16 943 ASP A CA 1
ATOM 7559 C C . ASP A 1 943 ? 61.938 1.63 4.383 1 52.16 943 ASP A C 1
ATOM 7561 O O . ASP A 1 943 ? 60.938 1.161 3.816 1 52.16 943 ASP A O 1
ATOM 7565 N N . GLN A 1 944 ? 62.562 2.611 3.777 1 47.5 944 GLN A N 1
ATOM 7566 C CA . GLN A 1 944 ? 62.438 3.104 2.41 1 47.5 944 GLN A CA 1
ATOM 7567 C C . GLN A 1 944 ? 62.156 1.962 1.438 1 47.5 944 GLN A C 1
ATOM 7569 O O . GLN A 1 944 ? 61.438 2.141 0.459 1 47.5 944 GLN A O 1
ATOM 7574 N N . ARG A 1 945 ? 62.625 0.875 1.644 1 55 945 ARG A N 1
ATOM 7575 C CA . ARG A 1 945 ? 62.562 -0.169 0.626 1 55 945 ARG A CA 1
ATOM 7576 C C . ARG A 1 945 ? 61.156 -0.778 0.559 1 55 945 ARG A C 1
ATOM 7578 O O . ARG A 1 945 ? 60.75 -1.304 -0.481 1 55 945 ARG A O 1
ATOM 7585 N N . ARG A 1 946 ? 60.438 -0.683 1.474 1 53.41 946 ARG A N 1
ATOM 7586 C CA . ARG A 1 946 ? 59.156 -1.381 1.515 1 53.41 946 ARG A CA 1
ATOM 7587 C C . ARG A 1 946 ? 58 -0.399 1.417 1 53.41 946 ARG A C 1
ATOM 7589 O O . ARG A 1 946 ? 56.844 -0.795 1.513 1 53.41 946 ARG A O 1
ATOM 7596 N N . VAL A 1 947 ? 58.312 0.881 1.491 1 50.44 947 VAL A N 1
ATOM 7597 C CA . VAL A 1 947 ? 57.25 1.867 1.447 1 50.44 947 VAL A CA 1
ATOM 7598 C C . VAL A 1 947 ? 56.875 2.15 -0.004 1 50.44 947 VAL A C 1
ATOM 7600 O O . VAL A 1 947 ? 57.719 2.32 -0.86 1 50.44 947 VAL A O 1
ATOM 7603 N N . ALA A 1 948 ? 55.719 1.943 -0.377 1 55.34 948 ALA A N 1
ATOM 7604 C CA . ALA A 1 948 ? 55.25 2.199 -1.733 1 55.34 948 ALA A CA 1
ATOM 7605 C C . ALA A 1 948 ? 55.531 3.645 -2.146 1 55.34 948 ALA A C 1
ATOM 7607 O O . ALA A 1 948 ? 55.781 3.922 -3.318 1 55.34 948 ALA A O 1
ATOM 7608 N N . VAL A 1 949 ? 55.469 4.531 -1.153 1 53.09 949 VAL A N 1
ATOM 7609 C CA . VAL A 1 949 ? 55.75 5.941 -1.42 1 53.09 949 VAL A CA 1
ATOM 7610 C C . VAL A 1 949 ? 57.125 6.312 -0.862 1 53.09 949 VAL A C 1
ATOM 7612 O O . VAL A 1 949 ? 57.344 6.262 0.351 1 53.09 949 VAL A O 1
ATOM 7615 N N . LYS A 1 950 ? 58.094 6.488 -1.617 1 54.31 950 LYS A N 1
ATOM 7616 C CA . LYS A 1 950 ? 59.5 6.586 -1.261 1 54.31 950 LYS A CA 1
ATOM 7617 C C . LYS A 1 950 ? 59.875 8.008 -0.866 1 54.31 950 LYS A C 1
ATOM 7619 O O . LYS A 1 950 ? 60.906 8.242 -0.283 1 54.31 950 LYS A O 1
ATOM 7624 N N . SER A 1 951 ? 59.156 9.008 -1.38 1 55.03 951 SER A N 1
ATOM 7625 C CA . SER A 1 951 ? 59.469 10.391 -1.033 1 55.03 951 SER A CA 1
ATOM 7626 C C . SER A 1 951 ? 58.375 11.016 -0.19 1 55.03 951 SER A C 1
ATOM 7628 O O . SER A 1 951 ? 57.188 10.688 -0.361 1 55.03 951 SER A O 1
ATOM 7630 N N . ILE A 1 952 ? 58.75 11.742 0.88 1 53.5 952 ILE A N 1
ATOM 7631 C CA . ILE A 1 952 ? 57.844 12.453 1.757 1 53.5 952 ILE A CA 1
ATOM 7632 C C . ILE A 1 952 ? 56.906 13.352 0.925 1 53.5 952 ILE A C 1
ATOM 7634 O O . ILE A 1 952 ? 55.75 13.5 1.235 1 53.5 952 ILE A O 1
ATOM 7638 N N . HIS A 1 953 ? 57.5 13.922 -0.046 1 53.03 953 HIS A N 1
ATOM 7639 C CA . HIS A 1 953 ? 56.719 14.773 -0.933 1 53.03 953 HIS A CA 1
ATOM 7640 C C . HIS A 1 953 ? 55.625 13.969 -1.649 1 53.03 953 HIS A C 1
ATOM 7642 O O . HIS A 1 953 ? 54.5 14.422 -1.786 1 53.03 953 HIS A O 1
ATOM 7648 N N . SER A 1 954 ? 56.031 12.93 -1.998 1 57.16 954 SER A N 1
ATOM 7649 C CA . SER A 1 954 ? 55.094 12.031 -2.656 1 57.16 954 SER A CA 1
ATOM 7650 C C . SER A 1 954 ? 54 11.562 -1.686 1 57.16 954 SER A C 1
ATOM 7652 O O . SER A 1 954 ? 52.844 11.43 -2.062 1 57.16 954 SER A O 1
ATOM 7654 N N . LEU A 1 955 ? 54.344 11.344 -0.585 1 55.78 955 LEU A N 1
ATOM 7655 C CA . LEU A 1 955 ? 53.406 10.945 0.452 1 55.78 955 LEU A CA 1
ATOM 7656 C C . LEU A 1 955 ? 52.406 12.07 0.742 1 55.78 955 LEU A C 1
ATOM 7658 O O . LEU A 1 955 ? 51.219 11.828 0.853 1 55.78 955 LEU A O 1
ATOM 7662 N N . ILE A 1 956 ? 52.938 13.141 0.851 1 53.97 956 ILE A N 1
ATOM 7663 C CA . ILE A 1 956 ? 52.094 14.32 1.075 1 53.97 956 ILE A CA 1
ATOM 7664 C C . ILE A 1 956 ? 51.156 14.516 -0.106 1 53.97 956 ILE A C 1
ATOM 7666 O O . ILE A 1 956 ? 49.969 14.797 0.081 1 53.97 956 ILE A O 1
ATOM 7670 N N . ALA A 1 957 ? 51.719 14.359 -1.187 1 55.31 957 ALA A N 1
ATOM 7671 C CA . ALA A 1 957 ? 50.906 14.469 -2.391 1 55.31 957 ALA A CA 1
ATOM 7672 C C . ALA A 1 957 ? 49.781 13.414 -2.396 1 55.31 957 ALA A C 1
ATOM 7674 O O . ALA A 1 957 ? 48.656 13.711 -2.764 1 55.31 957 ALA A O 1
ATOM 7675 N N . TRP A 1 958 ? 50.188 12.352 -2.002 1 55.03 958 TRP A N 1
ATOM 7676 C CA . TRP A 1 958 ? 49.25 11.227 -1.989 1 55.03 958 TRP A CA 1
ATOM 7677 C C . TRP A 1 958 ? 48.188 11.391 -0.891 1 55.03 958 TRP A C 1
ATOM 7679 O O . TRP A 1 958 ? 47 11.164 -1.118 1 55.03 958 TRP A O 1
ATOM 7689 N N . LEU A 1 959 ? 48.625 11.633 0.208 1 51.84 959 LEU A N 1
ATOM 7690 C CA . LEU A 1 959 ? 47.75 11.75 1.376 1 51.84 959 LEU A CA 1
ATOM 7691 C C . LEU A 1 959 ? 46.781 12.906 1.211 1 51.84 959 LEU A C 1
ATOM 7693 O O . LEU A 1 959 ? 45.625 12.82 1.662 1 51.84 959 LEU A O 1
ATOM 7697 N N . TRP A 1 960 ? 47.312 13.852 0.634 1 51.69 960 TRP A N 1
ATOM 7698 C CA . TRP A 1 960 ? 46.531 15.07 0.535 1 51.69 960 TRP A CA 1
ATOM 7699 C C . TRP A 1 960 ? 45.969 15.25 -0.879 1 51.69 960 TRP A C 1
ATOM 7701 O O . TRP A 1 960 ? 45.406 16.281 -1.2 1 51.69 960 TRP A O 1
ATOM 7711 N N . GLU A 1 961 ? 46.062 14.172 -1.578 1 50.78 961 GLU A N 1
ATOM 7712 C CA . GLU A 1 961 ? 45.656 14.18 -2.979 1 50.78 961 GLU A CA 1
ATOM 7713 C C . GLU A 1 961 ? 46.125 15.445 -3.689 1 50.78 961 GLU A C 1
ATOM 7715 O O . GLU A 1 961 ? 45.344 16.062 -4.438 1 50.78 961 GLU A O 1
ATOM 7720 N N . TRP A 1 962 ? 47.062 16.062 -3.289 1 45.47 962 TRP A N 1
ATOM 7721 C CA . TRP A 1 962 ? 47.656 17.219 -3.938 1 45.47 962 TRP A CA 1
ATOM 7722 C C . TRP A 1 962 ? 48.219 16.844 -5.301 1 45.47 962 TRP A C 1
ATOM 7724 O O . TRP A 1 962 ? 49.125 16 -5.395 1 45.47 962 TRP A O 1
ATOM 7734 N N . LYS A 1 963 ? 47.406 16.938 -6.32 1 42.12 963 LYS A N 1
ATOM 7735 C CA . LYS A 1 963 ? 47.875 16.766 -7.68 1 42.12 963 LYS A CA 1
ATOM 7736 C C . LYS A 1 963 ? 48.281 18.094 -8.297 1 42.12 963 LYS A C 1
ATOM 7738 O O . LYS A 1 963 ? 47.469 19.031 -8.328 1 42.12 963 LYS A O 1
ATOM 7743 N N . ASP A 1 964 ? 49.531 18.172 -8.992 1 44.78 964 ASP A N 1
ATOM 7744 C CA . ASP A 1 964 ? 50.25 19.188 -9.758 1 44.78 964 ASP A CA 1
ATOM 7745 C C . ASP A 1 964 ? 49.969 20.578 -9.203 1 44.78 964 ASP A C 1
ATOM 7747 O O . ASP A 1 964 ? 49.75 21.531 -9.961 1 44.78 964 ASP A O 1
ATOM 7751 N N . GLY A 1 965 ? 50.062 20.953 -8.031 1 41.09 965 GLY A N 1
ATOM 7752 C CA . GLY A 1 965 ? 50 22.266 -7.398 1 41.09 965 GLY A CA 1
ATOM 7753 C C . GLY A 1 965 ? 48.562 22.703 -7.066 1 41.09 965 GLY A C 1
ATOM 7754 O O . GLY A 1 965 ? 48.375 23.766 -6.469 1 41.09 965 GLY A O 1
ATOM 7755 N N . ARG A 1 966 ? 47.5 22.219 -7.891 1 34.88 966 ARG A N 1
ATOM 7756 C CA . ARG A 1 966 ? 46.094 22.625 -7.625 1 34.88 966 ARG A CA 1
ATOM 7757 C C . ARG A 1 966 ? 45.375 21.547 -6.84 1 34.88 966 ARG A C 1
ATOM 7759 O O . ARG A 1 966 ? 45.625 20.359 -7.012 1 34.88 966 ARG A O 1
ATOM 7766 N N . GLN A 1 967 ? 44.938 21.797 -5.699 1 32.78 967 GLN A N 1
ATOM 7767 C CA . GLN A 1 967 ? 44.031 20.984 -4.887 1 32.78 967 GLN A CA 1
ATOM 7768 C C . GLN A 1 967 ? 42.812 20.547 -5.688 1 32.78 967 GLN A C 1
ATOM 7770 O O . GLN A 1 967 ? 42.156 21.375 -6.312 1 32.78 967 GLN A O 1
ATOM 7775 N N . ASP A 1 968 ? 42.719 19.328 -6.348 1 30.45 968 ASP A N 1
ATOM 7776 C CA . ASP A 1 968 ? 41.438 18.875 -6.875 1 30.45 968 ASP A CA 1
ATOM 7777 C C . ASP A 1 968 ? 40.438 18.656 -5.746 1 30.45 968 ASP A C 1
ATOM 7779 O O . ASP A 1 968 ? 40.75 18.078 -4.711 1 30.45 968 ASP A O 1
ATOM 7783 N N . MET B 1 1 ? 7.234 -111.5 -22.891 1 23.39 1 MET B N 1
ATOM 7784 C CA . MET B 1 1 ? 7.191 -110.5 -23.984 1 23.39 1 MET B CA 1
ATOM 7785 C C . MET B 1 1 ? 8.266 -109.438 -23.797 1 23.39 1 MET B C 1
ATOM 7787 O O . MET B 1 1 ? 8.547 -109.062 -22.672 1 23.39 1 MET B O 1
ATOM 7791 N N . ALA B 1 2 ? 9.07 -109.125 -24.828 1 26.94 2 ALA B N 1
ATOM 7792 C CA . ALA B 1 2 ? 10.484 -108.875 -25.078 1 26.94 2 ALA B CA 1
ATOM 7793 C C . ALA B 1 2 ? 10.836 -107.438 -24.797 1 26.94 2 ALA B C 1
ATOM 7795 O O . ALA B 1 2 ? 10.086 -106.5 -25.172 1 26.94 2 ALA B O 1
ATOM 7796 N N . GLN B 1 3 ? 11.531 -107.125 -23.781 1 28.22 3 GLN B N 1
ATOM 7797 C CA . GLN B 1 3 ? 11.711 -105.875 -23 1 28.22 3 GLN B CA 1
ATOM 7798 C C . GLN B 1 3 ? 12.367 -104.812 -23.844 1 28.22 3 GLN B C 1
ATOM 7800 O O . GLN B 1 3 ? 13.523 -104.938 -24.234 1 28.22 3 GLN B O 1
ATOM 7805 N N . PRO B 1 4 ? 11.594 -104.312 -24.828 1 26.19 4 PRO B N 1
ATOM 7806 C CA . PRO B 1 4 ? 12.383 -103.812 -25.938 1 26.19 4 PRO B CA 1
ATOM 7807 C C . PRO B 1 4 ? 13.375 -102.75 -25.469 1 26.19 4 PRO B C 1
ATOM 7809 O O . PRO B 1 4 ? 13.172 -102.125 -24.422 1 26.19 4 PRO B O 1
ATOM 7812 N N . ARG B 1 5 ? 14.586 -102.75 -25.922 1 28.19 5 ARG B N 1
ATOM 7813 C CA . ARG B 1 5 ? 15.93 -102.188 -25.781 1 28.19 5 ARG B CA 1
ATOM 7814 C C . ARG B 1 5 ? 15.938 -100.688 -25.953 1 28.19 5 ARG B C 1
ATOM 7816 O O . ARG B 1 5 ? 15.164 -100.125 -26.75 1 28.19 5 ARG B O 1
ATOM 7823 N N . PRO B 1 6 ? 16.531 -99.938 -25.016 1 28.25 6 PRO B N 1
ATOM 7824 C CA . PRO B 1 6 ? 16.5 -98.562 -24.562 1 28.25 6 PRO B CA 1
ATOM 7825 C C . PRO B 1 6 ? 17.016 -97.625 -25.625 1 28.25 6 PRO B C 1
ATOM 7827 O O . PRO B 1 6 ? 18.016 -97.875 -26.281 1 28.25 6 PRO B O 1
ATOM 7830 N N . CYS B 1 7 ? 16.109 -97.125 -26.5 1 25.03 7 CYS B N 1
ATOM 7831 C CA . CYS B 1 7 ? 16.469 -96.562 -27.781 1 25.03 7 CYS B CA 1
ATOM 7832 C C . CYS B 1 7 ? 17.625 -95.562 -27.625 1 25.03 7 CYS B C 1
ATOM 7834 O O . CYS B 1 7 ? 17.734 -94.875 -26.594 1 25.03 7 CYS B O 1
ATOM 7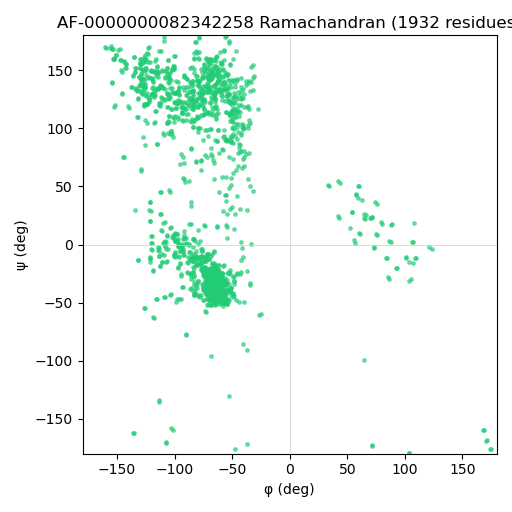836 N N . PRO B 1 8 ? 18.531 -95.562 -28.578 1 24.86 8 PRO B N 1
ATOM 7837 C CA . PRO B 1 8 ? 19.891 -95 -28.734 1 24.86 8 PRO B CA 1
ATOM 7838 C C . PRO B 1 8 ? 19.938 -93.5 -28.531 1 24.86 8 PRO B C 1
ATOM 7840 O O . PRO B 1 8 ? 18.906 -92.812 -28.578 1 24.86 8 PRO B O 1
ATOM 7843 N N . ASP B 1 9 ? 21.094 -92.938 -28.219 1 24.16 9 ASP B N 1
ATOM 7844 C CA . ASP B 1 9 ? 21.828 -91.812 -27.688 1 24.16 9 ASP B CA 1
ATOM 7845 C C . ASP B 1 9 ? 21.672 -90.562 -28.594 1 24.16 9 ASP B C 1
ATOM 7847 O O . ASP B 1 9 ? 22.141 -90.562 -29.734 1 24.16 9 ASP B O 1
ATOM 7851 N N . GLN B 1 10 ? 20.453 -90.125 -28.859 1 24.39 10 GLN B N 1
ATOM 7852 C CA . GLN B 1 10 ? 20.25 -89.125 -29.938 1 24.39 10 GLN B CA 1
ATOM 7853 C C . GLN B 1 10 ? 21.266 -88 -29.844 1 24.39 10 GLN B C 1
ATOM 7855 O O . GLN B 1 10 ? 21.547 -87.5 -28.766 1 24.39 10 GLN B O 1
ATOM 7860 N N . ALA B 1 11 ? 22.062 -87.938 -30.828 1 28.42 11 ALA B N 1
ATOM 7861 C CA . ALA B 1 11 ? 23.219 -87.125 -31.25 1 28.42 11 ALA B CA 1
ATOM 7862 C C . ALA B 1 11 ? 22.984 -85.625 -30.969 1 28.42 11 ALA B C 1
ATOM 7864 O O . ALA B 1 11 ? 21.875 -85.125 -31.109 1 28.42 11 ALA B O 1
ATOM 7865 N N . LYS B 1 12 ? 23.938 -85.125 -30.266 1 29.52 12 LYS B N 1
ATOM 7866 C CA . LYS B 1 12 ? 24.312 -83.812 -29.672 1 29.52 12 LYS B CA 1
ATOM 7867 C C . LYS B 1 12 ? 24.203 -82.688 -30.703 1 29.52 12 LYS B C 1
ATOM 7869 O O . LYS B 1 12 ? 25.031 -82.625 -31.625 1 29.52 12 LYS B O 1
ATOM 7874 N N . ARG B 1 13 ? 23.016 -82.438 -31.234 1 29.05 13 ARG B N 1
ATOM 7875 C CA . ARG B 1 13 ? 22.828 -81.438 -32.281 1 29.05 13 ARG B CA 1
ATOM 7876 C C . ARG B 1 13 ? 23.578 -80.188 -31.953 1 29.05 13 ARG B C 1
ATOM 7878 O O . ARG B 1 13 ? 23.609 -79.75 -30.812 1 29.05 13 ARG B O 1
ATOM 7885 N N . GLY B 1 14 ? 24.609 -79.875 -32.656 1 26.14 14 GLY B N 1
ATOM 7886 C CA . GLY B 1 14 ? 25.641 -78.812 -32.656 1 26.14 14 GLY B CA 1
ATOM 7887 C C . GLY B 1 14 ? 25.062 -77.438 -32.469 1 26.14 14 GLY B C 1
ATOM 7888 O O . GLY B 1 14 ? 23.859 -77.25 -32.625 1 26.14 14 GLY B O 1
ATOM 7889 N N . ARG B 1 15 ? 25.812 -76.625 -31.688 1 32.28 15 ARG B N 1
ATOM 7890 C CA . ARG B 1 15 ? 25.562 -75.25 -31.156 1 32.28 15 ARG B CA 1
ATOM 7891 C C . ARG B 1 15 ? 25.078 -74.312 -32.25 1 32.28 15 ARG B C 1
ATOM 7893 O O . ARG B 1 15 ? 25.688 -74.25 -33.312 1 32.28 15 ARG B O 1
ATOM 7900 N N . PRO B 1 16 ? 23.797 -74.125 -32.281 1 37.12 16 PRO B N 1
ATOM 7901 C CA . PRO B 1 16 ? 23.312 -73.25 -33.375 1 37.12 16 PRO B CA 1
ATOM 7902 C C . PRO B 1 16 ? 24.172 -72 -33.562 1 37.12 16 PRO B C 1
ATOM 7904 O O . PRO B 1 16 ? 24.781 -71.5 -32.625 1 37.12 16 PRO B O 1
ATOM 7907 N N . ARG B 1 17 ? 24.797 -71.812 -34.812 1 43.06 17 ARG B N 1
ATOM 7908 C CA . ARG B 1 17 ? 25.719 -70.75 -35.188 1 43.06 17 ARG B CA 1
ATOM 7909 C C . ARG B 1 17 ? 25.156 -69.375 -34.844 1 43.06 17 ARG B C 1
ATOM 7911 O O . ARG B 1 17 ? 24.062 -69 -35.281 1 43.06 17 ARG B O 1
ATOM 7918 N N . LYS B 1 18 ? 25.531 -69 -33.688 1 44.38 18 LYS B N 1
ATOM 7919 C CA . LYS B 1 18 ? 25.078 -67.75 -33.094 1 44.38 18 LYS B CA 1
ATOM 7920 C C . LYS B 1 18 ? 25.016 -66.625 -34.125 1 44.38 18 LYS B C 1
ATOM 7922 O O . LYS B 1 18 ? 24.156 -65.75 -34.062 1 44.38 18 LYS B O 1
ATOM 7927 N N . TYR B 1 19 ? 26.109 -66.5 -34.844 1 48.34 19 TYR B N 1
ATOM 7928 C CA . TYR B 1 19 ? 26.172 -65.438 -35.844 1 48.34 19 TYR B CA 1
ATOM 7929 C C . TYR B 1 19 ? 25.906 -66 -37.25 1 48.34 19 TYR B C 1
ATOM 7931 O O . TYR B 1 19 ? 26.406 -67.062 -37.625 1 48.34 19 TYR B O 1
ATOM 7939 N N . ASN B 1 20 ? 24.875 -65.875 -37.938 1 46.72 20 ASN B N 1
ATOM 7940 C CA . ASN B 1 20 ? 24.562 -66.5 -39.219 1 46.72 20 ASN B CA 1
ATOM 7941 C C . ASN B 1 20 ? 25.625 -66.125 -40.25 1 46.72 20 ASN B C 1
ATOM 7943 O O . ASN B 1 20 ? 25.797 -66.875 -41.25 1 46.72 20 ASN B O 1
ATOM 7947 N N . SER B 1 21 ? 26.047 -64.938 -40.594 1 46.78 21 SER B N 1
ATOM 7948 C CA . SER B 1 21 ? 27.125 -64.562 -41.5 1 46.78 21 SER B CA 1
ATOM 7949 C C . SER B 1 21 ? 28.25 -63.844 -40.781 1 46.78 21 SER B C 1
ATOM 7951 O O . SER B 1 21 ? 28.062 -63.375 -39.656 1 46.78 21 SER B O 1
ATOM 7953 N N . THR B 1 22 ? 29.562 -64 -41.281 1 54.62 22 THR B N 1
ATOM 7954 C CA . THR B 1 22 ? 30.797 -63.375 -40.812 1 54.62 22 THR B CA 1
ATOM 7955 C C . THR B 1 22 ? 30.609 -61.875 -40.656 1 54.62 22 THR B C 1
ATOM 7957 O O . THR B 1 22 ? 31.188 -61.25 -39.781 1 54.62 22 THR B O 1
ATOM 7960 N N . GLU B 1 23 ? 29.969 -61.312 -41.562 1 58.19 23 GLU B N 1
ATOM 7961 C CA . GLU B 1 23 ? 29.781 -59.875 -41.594 1 58.19 23 GLU B CA 1
ATOM 7962 C C . GLU B 1 23 ? 28.969 -59.406 -40.406 1 58.19 23 GLU B C 1
ATOM 7964 O O . GLU B 1 23 ? 29.266 -58.344 -39.812 1 58.19 23 GLU B O 1
ATOM 7969 N N . GLU B 1 24 ? 27.953 -60.156 -40.062 1 57.75 24 GLU B N 1
ATOM 7970 C CA . GLU B 1 24 ? 27.125 -59.781 -38.938 1 57.75 24 GLU B CA 1
ATOM 7971 C C . GLU B 1 24 ? 27.922 -59.844 -37.625 1 57.75 24 GLU B C 1
ATOM 7973 O O . GLU B 1 24 ? 27.75 -59 -36.75 1 57.75 24 GLU B O 1
ATOM 7978 N N . ARG B 1 25 ? 28.797 -60.812 -37.469 1 56.38 25 ARG B N 1
ATOM 7979 C CA . ARG B 1 25 ? 29.688 -60.938 -36.344 1 56.38 25 ARG B CA 1
ATOM 7980 C C . ARG B 1 25 ? 30.625 -59.719 -36.25 1 56.38 25 ARG B C 1
ATOM 7982 O O . ARG B 1 25 ? 30.859 -59.188 -35.156 1 56.38 25 ARG B O 1
ATOM 7989 N N . LYS B 1 26 ? 31.203 -59.344 -37.344 1 58.19 26 LYS B N 1
ATOM 7990 C CA . LYS B 1 26 ? 32.094 -58.156 -37.344 1 58.19 26 LYS B CA 1
ATOM 7991 C C . LYS B 1 26 ? 31.344 -56.906 -36.938 1 58.19 26 LYS B C 1
ATOM 7993 O O . LYS B 1 26 ? 31.875 -56.094 -36.188 1 58.19 26 LYS B O 1
ATOM 7998 N N . ALA B 1 27 ? 30.109 -56.75 -37.5 1 57.34 27 ALA B N 1
ATOM 7999 C CA . ALA B 1 27 ? 29.312 -55.594 -37.156 1 57.34 27 ALA B CA 1
ATOM 8000 C C . ALA B 1 27 ? 28.984 -55.562 -35.656 1 57.34 27 ALA B C 1
ATOM 8002 O O . ALA B 1 27 ? 29.047 -54.531 -35 1 57.34 27 ALA B O 1
ATOM 8003 N N . SER B 1 28 ? 28.656 -56.781 -35.156 1 57.78 28 SER B N 1
ATOM 8004 C CA . SER B 1 28 ? 28.344 -56.875 -33.719 1 57.78 28 SER B CA 1
ATOM 8005 C C . SER B 1 28 ? 29.578 -56.594 -32.875 1 57.78 28 SER B C 1
ATOM 8007 O O . SER B 1 28 ? 29.5 -55.906 -31.844 1 57.78 28 SER B O 1
ATOM 8009 N N . ARG B 1 29 ? 30.719 -57.219 -33.281 1 54.44 29 ARG B N 1
ATOM 8010 C CA . ARG B 1 29 ? 31.969 -56.938 -32.594 1 54.44 29 ARG B CA 1
ATOM 8011 C C . ARG B 1 29 ? 32.344 -55.469 -32.656 1 54.44 29 ARG B C 1
ATOM 8013 O O . ARG B 1 29 ? 32.844 -54.906 -31.703 1 54.44 29 ARG B O 1
ATOM 8020 N N . ALA B 1 30 ? 32.156 -54.906 -33.875 1 54.91 30 ALA B N 1
ATOM 8021 C CA . ALA B 1 30 ? 32.438 -53.469 -34 1 54.91 30 ALA B CA 1
ATOM 8022 C C . ALA B 1 30 ? 31.547 -52.625 -33.094 1 54.91 30 ALA B C 1
ATOM 8024 O O . ALA B 1 30 ? 32 -51.688 -32.469 1 54.91 30 ALA B O 1
ATOM 8025 N N . VAL B 1 31 ? 30.281 -53 -33 1 53 31 VAL B N 1
ATOM 8026 C CA . VAL B 1 31 ? 29.359 -52.312 -32.094 1 53 31 VAL B CA 1
ATOM 8027 C C . VAL B 1 31 ? 29.781 -52.562 -30.656 1 53 31 VAL B C 1
ATOM 8029 O O . VAL B 1 31 ? 29.781 -51.625 -29.844 1 53 31 VAL B O 1
ATOM 8032 N N . GLN B 1 32 ? 30.203 -53.812 -30.328 1 55.38 32 GLN B N 1
ATOM 8033 C CA . GLN B 1 32 ? 30.656 -54.125 -28.969 1 55.38 32 GLN B CA 1
ATOM 8034 C C . GLN B 1 32 ? 31.953 -53.375 -28.641 1 55.38 32 GLN B C 1
ATOM 8036 O O . GLN B 1 32 ? 32.094 -52.844 -27.547 1 55.38 32 GLN B O 1
ATOM 8041 N N . GLN B 1 33 ? 32.875 -53.406 -29.625 1 55.16 33 GLN B N 1
ATOM 8042 C CA . GLN B 1 33 ? 34.125 -52.656 -29.406 1 55.16 33 GLN B CA 1
ATOM 8043 C C . GLN B 1 33 ? 33.875 -51.156 -29.297 1 55.16 33 GLN B C 1
ATOM 8045 O O . GLN B 1 33 ? 34.469 -50.5 -28.484 1 55.16 33 GLN B O 1
ATOM 8050 N N . ARG B 1 34 ? 32.969 -50.625 -30.125 1 49.47 34 ARG B N 1
ATOM 8051 C CA . ARG B 1 34 ? 32.562 -49.219 -30.016 1 49.47 34 ARG B CA 1
ATOM 8052 C C . ARG B 1 34 ? 31.922 -48.938 -28.672 1 49.47 34 ARG B C 1
ATOM 8054 O O . ARG B 1 34 ? 32.219 -47.938 -28.016 1 49.47 34 ARG B O 1
ATOM 8061 N N . ASN B 1 35 ? 31.047 -49.906 -28.266 1 49.09 35 ASN B N 1
ATOM 8062 C CA . ASN B 1 35 ? 30.406 -49.719 -26.953 1 49.09 35 ASN B CA 1
ATOM 8063 C C . ASN B 1 35 ? 31.422 -49.812 -25.828 1 49.09 35 ASN B C 1
ATOM 8065 O O . ASN B 1 35 ? 31.359 -49.062 -24.859 1 49.09 35 ASN B O 1
ATOM 8069 N N . GLN B 1 36 ? 32.406 -50.812 -25.922 1 51.62 36 GLN B N 1
ATOM 8070 C CA . GLN B 1 36 ? 33.469 -50.938 -24.922 1 51.62 36 GLN B CA 1
ATOM 8071 C C . GLN B 1 36 ? 34.375 -49.719 -24.922 1 51.62 36 GLN B C 1
ATOM 8073 O O . GLN B 1 36 ? 34.75 -49.219 -23.859 1 51.62 36 GLN B O 1
ATOM 8078 N N . ARG B 1 37 ? 34.75 -49.25 -26.109 1 47.66 37 ARG B N 1
ATOM 8079 C CA . ARG B 1 37 ? 35.562 -48.062 -26.188 1 47.66 37 ARG B CA 1
ATOM 8080 C C . ARG B 1 37 ? 34.812 -46.844 -25.656 1 47.66 37 ARG B C 1
ATOM 8082 O O . ARG B 1 37 ? 35.375 -46 -24.938 1 47.66 37 ARG B O 1
ATOM 8089 N N . GLN B 1 38 ? 33.531 -46.844 -26 1 44.62 38 GLN B N 1
ATOM 8090 C CA . GLN B 1 38 ? 32.719 -45.75 -25.484 1 44.62 38 GLN B CA 1
ATOM 8091 C C . GLN B 1 38 ? 32.531 -45.875 -23.969 1 44.62 38 GLN B C 1
ATOM 8093 O O . GLN B 1 38 ? 32.594 -44.875 -23.25 1 44.62 38 GLN B O 1
ATOM 8098 N N . SER B 1 39 ? 32.406 -47.094 -23.469 1 47.47 39 SER B N 1
ATOM 8099 C CA . SER B 1 39 ? 32.281 -47.281 -22.031 1 47.47 39 SER B CA 1
ATOM 8100 C C . SER B 1 39 ? 33.594 -46.969 -21.328 1 47.47 39 SER B C 1
ATOM 8102 O O . SER B 1 39 ? 33.625 -46.375 -20.25 1 47.47 39 SER B O 1
ATOM 8104 N N . THR B 1 40 ? 34.75 -47.469 -21.891 1 48.34 40 THR B N 1
ATOM 8105 C CA . THR B 1 40 ? 36.062 -47.156 -21.297 1 48.34 40 THR B CA 1
ATOM 8106 C C . THR B 1 40 ? 36.344 -45.656 -21.375 1 48.34 40 THR B C 1
ATOM 8108 O O . THR B 1 40 ? 36.844 -45.062 -20.422 1 48.34 40 THR B O 1
ATOM 8111 N N . ARG B 1 41 ? 35.969 -45.062 -22.484 1 41.97 41 ARG B N 1
ATOM 8112 C CA . ARG B 1 41 ? 36.156 -43.625 -22.609 1 41.97 41 ARG B CA 1
ATOM 8113 C C . ARG B 1 41 ? 35.188 -42.875 -21.703 1 41.97 41 ARG B C 1
ATOM 8115 O O . ARG B 1 41 ? 35.562 -41.844 -21.109 1 41.97 41 ARG B O 1
ATOM 8122 N N . ALA B 1 42 ? 34.031 -43.375 -21.531 1 43.94 42 ALA B N 1
ATOM 8123 C CA . ALA B 1 42 ? 33.094 -42.781 -20.594 1 43.94 42 ALA B CA 1
ATOM 8124 C C . ALA B 1 42 ? 33.562 -42.938 -19.156 1 43.94 42 ALA B C 1
ATOM 8126 O O . ALA B 1 42 ? 33.5 -42 -18.359 1 43.94 42 ALA B O 1
ATOM 8127 N N . ALA B 1 43 ? 34.125 -44.094 -18.797 1 45.75 43 ALA B N 1
ATOM 8128 C CA . ALA B 1 43 ? 34.75 -44.281 -17.484 1 45.75 43 ALA B CA 1
ATOM 8129 C C . ALA B 1 43 ? 35.969 -43.375 -17.297 1 45.75 43 ALA B C 1
ATOM 8131 O O . ALA B 1 43 ? 36.156 -42.781 -16.25 1 45.75 43 ALA B O 1
ATOM 8132 N N . GLN B 1 44 ? 36.781 -43.281 -18.297 1 44.38 44 GLN B N 1
ATOM 8133 C CA . GLN B 1 44 ? 37.969 -42.406 -18.234 1 44.38 44 GLN B CA 1
ATOM 8134 C C . GLN B 1 44 ? 37.531 -40.938 -18.188 1 44.38 44 GLN B C 1
ATOM 8136 O O . GLN B 1 44 ? 38.094 -40.156 -17.422 1 44.38 44 GLN B O 1
ATOM 8141 N N . ARG B 1 45 ? 36.531 -40.625 -18.875 1 40.12 45 ARG B N 1
ATOM 8142 C CA . ARG B 1 45 ? 36 -39.281 -18.797 1 40.12 45 ARG B CA 1
ATOM 8143 C C . ARG B 1 45 ? 35.406 -38.969 -17.422 1 40.12 45 ARG B C 1
ATOM 8145 O O . ARG B 1 45 ? 35.625 -37.906 -16.875 1 40.12 45 ARG B O 1
ATOM 8152 N N . ALA B 1 46 ? 34.75 -39.938 -16.844 1 41.28 46 ALA B N 1
ATOM 8153 C CA . ALA B 1 46 ? 34.219 -39.781 -15.477 1 41.28 46 ALA B CA 1
ATOM 8154 C C . ALA B 1 46 ? 35.375 -39.656 -14.477 1 41.28 46 ALA B C 1
ATOM 8156 O O . ALA B 1 46 ? 35.312 -38.812 -13.562 1 41.28 46 ALA B O 1
ATOM 8157 N N . GLN B 1 47 ? 36.438 -40.469 -14.617 1 40.75 47 GLN B N 1
ATOM 8158 C CA . GLN B 1 47 ? 37.594 -40.344 -13.75 1 40.75 47 GLN B CA 1
ATOM 8159 C C . GLN B 1 47 ? 38.312 -39 -13.961 1 40.75 47 GLN B C 1
ATOM 8161 O O . GLN B 1 47 ? 38.688 -38.344 -13 1 40.75 47 GLN B O 1
ATOM 8166 N N . GLU B 1 48 ? 38.5 -38.625 -15.109 1 36.38 48 GLU B N 1
ATOM 8167 C CA . GLU B 1 48 ? 39.219 -37.406 -15.445 1 36.38 48 GLU B CA 1
ATOM 8168 C C . GLU B 1 48 ? 38.375 -36.188 -15.039 1 36.38 48 GLU B C 1
ATOM 8170 O O . GLU B 1 48 ? 38.906 -35.219 -14.508 1 36.38 48 GLU B O 1
ATOM 8175 N N . PHE B 1 49 ? 37.031 -36.281 -15.25 1 32.28 49 PHE B N 1
ATOM 8176 C CA . PHE B 1 49 ? 36.156 -35.25 -14.703 1 32.28 49 PHE B CA 1
ATOM 8177 C C . PHE B 1 49 ? 36.344 -35.125 -13.195 1 32.28 49 PHE B C 1
ATOM 8179 O O . PHE B 1 49 ? 36.5 -34.031 -12.664 1 32.28 49 PHE B O 1
ATOM 8186 N N . ASN B 1 50 ? 36.406 -36.281 -12.492 1 35.34 50 ASN B N 1
ATOM 8187 C CA . ASN B 1 50 ? 36.656 -36.219 -11.055 1 35.34 50 ASN B CA 1
ATOM 8188 C C . ASN B 1 50 ? 38.031 -35.625 -10.773 1 35.34 50 ASN B C 1
ATOM 8190 O O . ASN B 1 50 ? 38.219 -34.875 -9.797 1 35.34 50 ASN B O 1
ATOM 8194 N N . GLN B 1 51 ? 39.062 -35.938 -11.539 1 34.16 51 GLN B N 1
ATOM 8195 C CA . GLN B 1 51 ? 40.406 -35.375 -11.328 1 34.16 51 GLN B CA 1
ATOM 8196 C C . GLN B 1 51 ? 40.406 -33.875 -11.594 1 34.16 51 GLN B C 1
ATOM 8198 O O . GLN B 1 51 ? 41.062 -33.125 -10.875 1 34.16 51 GLN B O 1
ATOM 8203 N N . TYR B 1 52 ? 39.812 -33.469 -12.719 1 33.06 52 TYR B N 1
ATOM 8204 C CA . TYR B 1 52 ? 39.812 -32.062 -13.062 1 33.06 52 TYR B CA 1
ATOM 8205 C C . TYR B 1 52 ? 39.125 -31.234 -11.992 1 33.06 52 TYR B C 1
ATOM 8207 O O . TYR B 1 52 ? 39.562 -30.125 -11.672 1 33.06 52 TYR B O 1
ATOM 8215 N N . TYR B 1 53 ? 37.906 -31.703 -11.594 1 31.34 53 TYR B N 1
ATOM 8216 C CA . TYR B 1 53 ? 37.25 -30.906 -10.57 1 31.34 53 TYR B CA 1
ATOM 8217 C C . TYR B 1 53 ? 37.875 -31.141 -9.203 1 31.34 53 TYR B C 1
ATOM 8219 O O . TYR B 1 53 ? 37.406 -30.578 -8.203 1 31.34 53 TYR B O 1
ATOM 8227 N N . SER B 1 54 ? 38.75 -32.188 -9.164 1 28.95 54 SER B N 1
ATOM 8228 C CA . SER B 1 54 ? 39.562 -32.281 -7.941 1 28.95 54 SER B CA 1
ATOM 8229 C C . SER B 1 54 ? 40.656 -31.219 -7.945 1 28.95 54 SER B C 1
ATOM 8231 O O . SER B 1 54 ? 41.281 -30.969 -8.984 1 28.95 54 SER B O 1
ATOM 8233 N N . LEU B 1 55 ? 40.656 -30.297 -7.051 1 31.16 55 LEU B N 1
ATOM 8234 C CA . LEU B 1 55 ? 41.438 -29.094 -6.797 1 31.16 55 LEU B CA 1
ATOM 8235 C C . LEU B 1 55 ? 42.938 -29.359 -6.949 1 31.16 55 LEU B C 1
ATOM 8237 O O . LEU B 1 55 ? 43.719 -28.438 -6.977 1 31.16 55 LEU B O 1
ATOM 8241 N N . ASP B 1 56 ? 43.406 -30.672 -6.766 1 29.83 56 ASP B N 1
ATOM 8242 C CA . ASP B 1 56 ? 44.812 -30.719 -6.34 1 29.83 56 ASP B CA 1
ATOM 8243 C C . ASP B 1 56 ? 45.75 -30.547 -7.527 1 29.83 56 ASP B C 1
ATOM 8245 O O . ASP B 1 56 ? 46.938 -30.875 -7.434 1 29.83 56 ASP B O 1
ATOM 8249 N N . VAL B 1 57 ? 45.25 -30.641 -8.75 1 28.64 57 VAL B N 1
ATOM 8250 C CA . VAL B 1 57 ? 46.344 -30.766 -9.68 1 28.64 57 VAL B CA 1
ATOM 8251 C C . VAL B 1 57 ? 47.031 -29.406 -9.836 1 28.64 57 VAL B C 1
ATOM 8253 O O . VAL B 1 57 ? 46.375 -28.406 -10.125 1 28.64 57 VAL B O 1
ATOM 8256 N N . PRO B 1 58 ? 48.312 -29.219 -9.359 1 27.47 58 PRO B N 1
ATOM 8257 C CA . PRO B 1 58 ? 49.125 -28 -9.523 1 27.47 58 PRO B CA 1
ATOM 8258 C C . PRO B 1 58 ? 49.281 -27.578 -10.977 1 27.47 58 PRO B C 1
ATOM 8260 O O . PRO B 1 58 ? 49.594 -28.391 -11.836 1 27.47 58 PRO B O 1
ATOM 8263 N N . LEU B 1 59 ? 48.406 -26.766 -11.477 1 28.03 59 LEU B N 1
ATOM 8264 C CA . LEU B 1 59 ? 48.594 -26.188 -12.797 1 28.03 59 LEU B CA 1
ATOM 8265 C C . LEU B 1 59 ? 50.031 -25.75 -12.992 1 28.03 59 LEU B C 1
ATOM 8267 O O . LEU B 1 59 ? 50.531 -24.891 -12.258 1 28.03 59 LEU B O 1
ATOM 8271 N N . SER B 1 60 ? 50.969 -26.641 -13.32 1 25.66 60 SER B N 1
ATOM 8272 C CA . SER B 1 60 ? 52.281 -26.281 -13.758 1 25.66 60 SER B CA 1
ATOM 8273 C C . SER B 1 60 ? 52.25 -25.219 -14.867 1 25.66 60 SER B C 1
ATOM 8275 O O . SER B 1 60 ? 51.625 -25.453 -15.914 1 25.66 60 SER B O 1
ATOM 8277 N N . THR B 1 61 ? 52.219 -23.938 -14.555 1 25.62 61 THR B N 1
ATOM 8278 C CA . THR B 1 61 ? 52.219 -22.688 -15.32 1 25.62 61 THR B CA 1
ATOM 8279 C C . THR B 1 61 ? 53.406 -22.641 -16.266 1 25.62 61 THR B C 1
ATOM 8281 O O . THR B 1 61 ? 53.781 -21.562 -16.734 1 25.62 61 THR B O 1
ATOM 8284 N N . GLU B 1 62 ? 54.125 -23.703 -16.578 1 26.02 62 GLU B N 1
ATOM 8285 C CA . GLU B 1 62 ? 55.25 -23.406 -17.5 1 26.02 62 GLU B CA 1
ATOM 8286 C C . GLU B 1 62 ? 54.719 -23.016 -18.875 1 26.02 62 GLU B C 1
ATOM 8288 O O . GLU B 1 62 ? 54.156 -23.844 -19.609 1 26.02 62 GLU B O 1
ATOM 8293 N N . ILE B 1 63 ? 54.25 -21.812 -19.016 1 26.5 63 ILE B N 1
ATOM 8294 C CA . ILE B 1 63 ? 53.875 -21.219 -20.312 1 26.5 63 ILE B CA 1
ATOM 8295 C C . ILE B 1 63 ? 55.094 -21.234 -21.234 1 26.5 63 ILE B C 1
ATOM 8297 O O . ILE B 1 63 ? 56.094 -20.578 -20.953 1 26.5 63 ILE B O 1
ATOM 8301 N N . HIS B 1 64 ? 55.438 -22.312 -21.891 1 24.8 64 HIS B N 1
ATOM 8302 C CA . HIS B 1 64 ? 56.438 -22.281 -22.953 1 24.8 64 HIS B CA 1
ATOM 8303 C C . HIS B 1 64 ? 56.094 -21.219 -24 1 24.8 64 HIS B C 1
ATOM 8305 O O . HIS B 1 64 ? 54.938 -21.109 -24.422 1 24.8 64 HIS B O 1
ATOM 8311 N N . GLU B 1 65 ? 56.875 -20.141 -24.141 1 26.95 65 GLU B N 1
ATOM 8312 C CA . GLU B 1 65 ? 56.906 -18.984 -25.031 1 26.95 65 GLU B CA 1
ATOM 8313 C C . GLU B 1 65 ? 56.938 -19.422 -26.5 1 26.95 65 GLU B C 1
ATOM 8315 O O . GLU B 1 65 ? 58 -19.625 -27.078 1 26.95 65 GLU B O 1
ATOM 8320 N N . ALA B 1 66 ? 56.188 -20.406 -26.984 1 28.39 66 ALA B N 1
ATOM 8321 C CA . ALA B 1 66 ? 56.312 -20.625 -28.422 1 28.39 66 ALA B CA 1
ATOM 8322 C C . ALA B 1 66 ? 55.781 -19.422 -29.203 1 28.39 66 ALA B C 1
ATOM 8324 O O . ALA B 1 66 ? 54.812 -18.781 -28.781 1 28.39 66 ALA B O 1
ATOM 8325 N N . PRO B 1 67 ? 56.594 -18.797 -30.156 1 27.36 67 PRO B N 1
ATOM 8326 C CA . PRO B 1 67 ? 56.25 -17.641 -30.984 1 27.36 67 PRO B CA 1
ATOM 8327 C C . PRO B 1 67 ? 54.906 -17.797 -31.688 1 27.36 67 PRO B C 1
ATOM 8329 O O . PRO B 1 67 ? 54.5 -18.922 -32.031 1 27.36 67 PRO B O 1
ATOM 8332 N N . PRO B 1 68 ? 54.031 -16.844 -31.547 1 28.64 68 PRO B N 1
ATOM 8333 C CA . PRO B 1 68 ? 52.719 -16.906 -32.156 1 28.64 68 PRO B CA 1
ATOM 8334 C C . PRO B 1 68 ? 52.75 -17.109 -33.688 1 28.64 68 PRO B C 1
ATOM 8336 O O . PRO B 1 68 ? 53.5 -16.406 -34.375 1 28.64 68 PRO B O 1
ATOM 8339 N N . THR B 1 69 ? 52.75 -18.297 -34.219 1 26.86 69 THR B N 1
ATOM 8340 C CA . THR B 1 69 ? 52.656 -18.562 -35.656 1 26.86 69 THR B CA 1
ATOM 8341 C C . THR B 1 69 ? 51.5 -17.781 -36.281 1 26.86 69 THR B C 1
ATOM 8343 O O . THR B 1 69 ? 50.344 -17.891 -35.844 1 26.86 69 THR B O 1
ATOM 8346 N N . TYR B 1 70 ? 51.844 -16.609 -36.969 1 26.73 70 TYR B N 1
ATOM 8347 C CA . TYR B 1 70 ? 50.938 -15.773 -37.75 1 26.73 70 TYR B CA 1
ATOM 8348 C C . TYR B 1 70 ? 50.344 -16.547 -38.938 1 26.73 70 TYR B C 1
ATOM 8350 O O . TYR B 1 70 ? 51.094 -17.078 -39.75 1 26.73 70 TYR B O 1
ATOM 8358 N N . PHE B 1 71 ? 49.188 -17.109 -38.969 1 29.25 71 PHE B N 1
ATOM 8359 C CA . PHE B 1 71 ? 48.562 -17.734 -40.125 1 29.25 71 PHE B CA 1
ATOM 8360 C C . PHE B 1 71 ? 48.031 -16.688 -41.094 1 29.25 71 PHE B C 1
ATOM 8362 O O . PHE B 1 71 ? 47.375 -15.742 -40.688 1 29.25 71 PHE B O 1
ATOM 8369 N N . PRO B 1 72 ? 48.625 -16.594 -42.219 1 29.16 72 PRO B N 1
ATOM 8370 C CA . PRO B 1 72 ? 48.125 -15.664 -43.219 1 29.16 72 PRO B CA 1
ATOM 8371 C C . PRO B 1 72 ? 46.625 -15.852 -43.5 1 29.16 72 PRO B C 1
ATOM 8373 O O . PRO B 1 72 ? 46.094 -16.953 -43.312 1 29.16 72 PRO B O 1
ATOM 8376 N N . PRO B 1 73 ? 45.781 -14.781 -43.719 1 31.75 73 PRO B N 1
ATOM 8377 C CA . PRO B 1 73 ? 44.344 -14.781 -43.812 1 31.75 73 PRO B CA 1
ATOM 8378 C C . PRO B 1 73 ? 43.812 -15.883 -44.719 1 31.75 73 PRO B C 1
ATOM 8380 O O . PRO B 1 73 ? 42.625 -16.25 -44.656 1 31.75 73 PRO B O 1
ATOM 8383 N N . GLY B 1 74 ? 44.312 -16.141 -45.969 1 31.22 74 GLY B N 1
ATOM 8384 C CA . GLY B 1 74 ? 43.75 -16.875 -47.094 1 31.22 74 GLY B CA 1
ATOM 8385 C C . GLY B 1 74 ? 43.656 -18.375 -46.812 1 31.22 74 GLY B C 1
ATOM 8386 O O . GLY B 1 74 ? 43.094 -19.109 -47.625 1 31.22 74 GLY B O 1
ATOM 8387 N N . GLU B 1 75 ? 44.781 -18.984 -46.375 1 30.64 75 GLU B N 1
ATOM 8388 C CA . GLU B 1 75 ? 44.812 -20.438 -46.406 1 30.64 75 GLU B CA 1
ATOM 8389 C C . GLU B 1 75 ? 43.812 -21.047 -45.438 1 30.64 75 GLU B C 1
ATOM 8391 O O . GLU B 1 75 ? 43.5 -20.453 -44.406 1 30.64 75 GLU B O 1
ATOM 8396 N N . HIS B 1 76 ? 43.062 -22.141 -45.938 1 31.48 76 HIS B N 1
ATOM 8397 C CA . HIS B 1 76 ? 42 -22.953 -45.312 1 31.48 76 HIS B CA 1
ATOM 8398 C C . HIS B 1 76 ? 42.344 -23.234 -43.844 1 31.48 76 HIS B C 1
ATOM 8400 O O . HIS B 1 76 ? 43.344 -23.875 -43.531 1 31.48 76 HIS B O 1
ATOM 8406 N N . SER B 1 77 ? 42.219 -22.281 -43.062 1 31.67 77 SER B N 1
ATOM 8407 C CA . SER B 1 77 ? 42.562 -22.156 -41.656 1 31.67 77 SER B CA 1
ATOM 8408 C C . SER B 1 77 ? 42.188 -23.391 -40.875 1 31.67 77 SER B C 1
ATOM 8410 O O . SER B 1 77 ? 41.312 -24.156 -41.312 1 31.67 77 SER B O 1
ATOM 8412 N N . ILE B 1 78 ? 43 -23.719 -39.938 1 32.97 78 ILE B N 1
ATOM 8413 C CA . ILE B 1 78 ? 42.844 -24.766 -38.938 1 32.97 78 ILE B CA 1
ATOM 8414 C C . ILE B 1 78 ? 41.406 -24.844 -38.5 1 32.97 78 ILE B C 1
ATOM 8416 O O . ILE B 1 78 ? 40.969 -25.859 -37.906 1 32.97 78 ILE B O 1
ATOM 8420 N N . ALA B 1 79 ? 40.719 -23.766 -38.688 1 33 79 ALA B N 1
ATOM 8421 C CA . ALA B 1 79 ? 39.344 -23.781 -38.219 1 33 79 ALA B CA 1
ATOM 8422 C C . ALA B 1 79 ? 38.5 -24.797 -39.031 1 33 79 ALA B C 1
ATOM 8424 O O . ALA B 1 79 ? 37.719 -25.547 -38.438 1 33 79 ALA B O 1
ATOM 8425 N N . THR B 1 80 ? 38.75 -24.859 -40.375 1 34.69 80 THR B N 1
ATOM 8426 C CA . THR B 1 80 ? 37.969 -25.781 -41.188 1 34.69 80 THR B CA 1
ATOM 8427 C C . THR B 1 80 ? 38.344 -27.234 -40.906 1 34.69 80 THR B C 1
ATOM 8429 O O . THR B 1 80 ? 37.5 -28.125 -40.906 1 34.69 80 THR B O 1
ATOM 8432 N N . GLU B 1 81 ? 39.625 -27.469 -40.781 1 31.73 81 GLU B N 1
ATOM 8433 C CA . GLU B 1 81 ? 40.062 -28.844 -40.5 1 31.73 81 GLU B CA 1
ATOM 8434 C C . GLU B 1 81 ? 39.625 -29.297 -39.125 1 31.73 81 GLU B C 1
ATOM 8436 O O . GLU B 1 81 ? 39.188 -30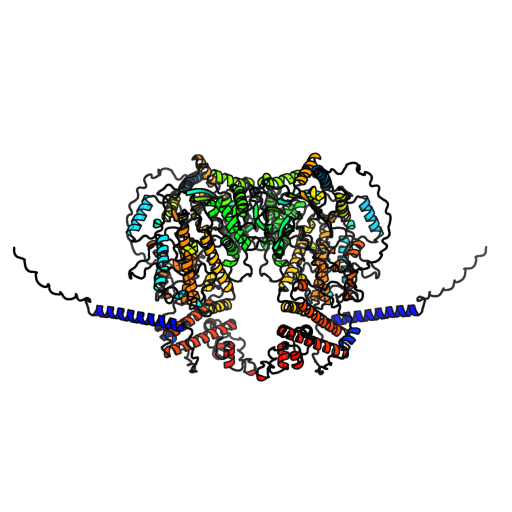.438 -38.938 1 31.73 81 GLU B O 1
ATOM 8441 N N . ILE B 1 82 ? 39.781 -28.406 -38.156 1 36.28 82 ILE B N 1
ATOM 8442 C CA . ILE B 1 82 ? 39.312 -28.75 -36.812 1 36.28 82 ILE B CA 1
ATOM 8443 C C . ILE B 1 82 ? 37.781 -28.828 -36.844 1 36.28 82 ILE B C 1
ATOM 8445 O O . ILE B 1 82 ? 37.188 -29.672 -36.156 1 36.28 82 ILE B O 1
ATOM 8449 N N . GLU B 1 83 ? 37.25 -27.922 -37.688 1 37.56 83 GLU B N 1
ATOM 8450 C CA . GLU B 1 83 ? 35.781 -27.938 -37.781 1 37.56 83 GLU B CA 1
ATOM 8451 C C . GLU B 1 83 ? 35.25 -29.312 -38.188 1 37.56 83 GLU B C 1
ATOM 8453 O O . GLU B 1 83 ? 34.219 -29.75 -37.75 1 37.56 83 GLU B O 1
ATOM 8458 N N . GLN B 1 84 ? 36 -29.906 -39.188 1 34.25 84 GLN B N 1
ATOM 8459 C CA . GLN B 1 84 ? 35.562 -31.219 -39.656 1 34.25 84 GLN B CA 1
ATOM 8460 C C . GLN B 1 84 ? 35.656 -32.25 -38.531 1 34.25 84 GLN B C 1
ATOM 8462 O O . GLN B 1 84 ? 35 -33.281 -38.594 1 34.25 84 GLN B O 1
ATOM 8467 N N . LEU B 1 85 ? 36.656 -32.125 -37.781 1 34.09 85 LEU B N 1
ATOM 8468 C CA . LEU B 1 85 ? 36.844 -33.094 -36.719 1 34.09 85 LEU B CA 1
ATOM 8469 C C . LEU B 1 85 ? 36.031 -32.719 -35.469 1 34.09 85 LEU B C 1
ATOM 8471 O O . LEU B 1 85 ? 35.938 -33.5 -34.531 1 34.09 85 LEU B O 1
ATOM 8475 N N . LEU B 1 86 ? 35.75 -31.422 -35.406 1 36.66 86 LEU B N 1
ATOM 8476 C CA . LEU B 1 86 ? 35.062 -30.938 -34.219 1 36.66 86 LEU B CA 1
ATOM 8477 C C . LEU B 1 86 ? 33.562 -31.109 -34.375 1 36.66 86 LEU B C 1
ATOM 8479 O O . LEU B 1 86 ? 33.031 -31.031 -35.5 1 36.66 86 LEU B O 1
ATOM 8483 N N . ALA B 1 87 ? 33 -31.766 -33.5 1 38.06 87 ALA B N 1
ATOM 8484 C CA . ALA B 1 87 ? 31.531 -31.812 -33.5 1 38.06 87 ALA B CA 1
ATOM 8485 C C . ALA B 1 87 ? 30.938 -30.422 -33.656 1 38.06 87 ALA B C 1
ATOM 8487 O O . ALA B 1 87 ? 31.531 -29.422 -33.219 1 38.06 87 ALA B O 1
ATOM 8488 N N . PRO B 1 88 ? 30.156 -30.203 -34.656 1 38.25 88 PRO B N 1
ATOM 8489 C CA . PRO B 1 88 ? 29.516 -28.891 -34.875 1 38.25 88 PRO B CA 1
ATOM 8490 C C . PRO B 1 88 ? 29.078 -28.234 -33.594 1 38.25 88 PRO B C 1
ATOM 8492 O O . PRO B 1 88 ? 28.828 -28.906 -32.594 1 38.25 88 PRO B O 1
ATOM 8495 N N . LEU B 1 89 ? 29.234 -26.906 -33.469 1 43.5 89 LEU B N 1
ATOM 8496 C CA . LEU B 1 89 ? 28.812 -26.078 -32.344 1 43.5 89 LEU B CA 1
ATOM 8497 C C . LEU B 1 89 ? 27.391 -26.438 -31.922 1 43.5 89 LEU B C 1
ATOM 8499 O O . LEU B 1 89 ? 26.5 -26.594 -32.75 1 43.5 89 LEU B O 1
ATOM 8503 N N . SER B 1 90 ? 27.188 -27.156 -30.922 1 36.41 90 SER B N 1
ATOM 8504 C CA . SER B 1 90 ? 25.875 -27.375 -30.328 1 36.41 90 SER B CA 1
ATOM 8505 C C . SER B 1 90 ? 25.531 -26.25 -29.359 1 36.41 90 SER B C 1
ATOM 8507 O O . SER B 1 90 ? 26.219 -26.062 -28.344 1 36.41 90 SER B O 1
ATOM 8509 N N . PRO B 1 91 ? 24.219 -25.516 -29.641 1 46.31 91 PRO B N 1
ATOM 8510 C CA . PRO B 1 91 ? 23.359 -25.469 -30.828 1 46.31 91 PRO B CA 1
ATOM 8511 C C . PRO B 1 91 ? 23.969 -24.703 -31.984 1 46.31 91 PRO B C 1
ATOM 8513 O O . PRO B 1 91 ? 24.891 -23.906 -31.781 1 46.31 91 PRO B O 1
ATOM 8516 N N . GLY B 1 92 ? 23.656 -25.094 -33.156 1 43.38 92 GLY B N 1
ATOM 8517 C CA . GLY B 1 92 ? 24.078 -24.344 -34.344 1 43.38 92 GLY B CA 1
ATOM 8518 C C . GLY B 1 92 ? 23.75 -22.875 -34.281 1 43.38 92 GLY B C 1
ATOM 8519 O O . GLY B 1 92 ? 22.859 -22.469 -33.531 1 43.38 92 GLY B O 1
ATOM 8520 N N . LEU B 1 93 ? 24.547 -22.062 -34.688 1 41.19 93 LEU B N 1
ATOM 8521 C CA . LEU B 1 93 ? 24.422 -20.609 -34.719 1 41.19 93 LEU B CA 1
ATOM 8522 C C . LEU B 1 93 ? 23.094 -20.203 -35.344 1 41.19 93 LEU B C 1
ATOM 8524 O O . LEU B 1 93 ? 23.047 -19.75 -36.469 1 41.19 93 LEU B O 1
ATOM 8528 N N . GLY B 1 94 ? 22.047 -20.969 -35.188 1 38.84 94 GLY B N 1
ATOM 8529 C CA . GLY B 1 94 ? 20.797 -20.531 -35.812 1 38.84 94 GLY B CA 1
ATOM 8530 C C . GLY B 1 94 ? 20.234 -19.266 -35.219 1 38.84 94 GLY B C 1
ATOM 8531 O O . GLY B 1 94 ? 20.703 -18.812 -34.156 1 38.84 94 GLY B O 1
ATOM 8532 N N . PRO B 1 95 ? 19.359 -18.578 -36 1 36.91 95 PRO B N 1
ATOM 8533 C CA . PRO B 1 95 ? 18.781 -17.312 -35.562 1 36.91 95 PRO B CA 1
ATOM 8534 C C . PRO B 1 95 ? 18.016 -17.422 -34.25 1 36.91 95 PRO B C 1
ATOM 8536 O O . PRO B 1 95 ? 17.547 -18.516 -33.906 1 36.91 95 PRO B O 1
ATOM 8539 N N . TRP B 1 96 ? 18 -16.422 -33.594 1 40.38 96 TRP B N 1
ATOM 8540 C CA . TRP B 1 96 ? 17.359 -16.156 -32.312 1 40.38 96 TRP B CA 1
ATOM 8541 C C . TRP B 1 96 ? 15.859 -16.422 -32.406 1 40.38 96 TRP B C 1
ATOM 8543 O O . TRP B 1 96 ? 15.18 -15.938 -33.312 1 40.38 96 TRP B O 1
ATOM 8553 N N . GLU B 1 97 ? 15.438 -17.484 -32 1 40.78 97 GLU B N 1
ATOM 8554 C CA . GLU B 1 97 ? 13.984 -17.609 -31.922 1 40.78 97 GLU B CA 1
ATOM 8555 C C . GLU B 1 97 ? 13.445 -16.922 -30.672 1 40.78 97 GLU B C 1
ATOM 8557 O O . GLU B 1 97 ? 14.055 -16.984 -29.594 1 40.78 97 GLU B O 1
ATOM 8562 N N . GLU B 1 98 ? 12.562 -16.094 -30.844 1 39.5 98 GLU B N 1
ATOM 8563 C CA . GLU B 1 98 ? 11.852 -15.375 -29.797 1 39.5 98 GLU B CA 1
ATOM 8564 C C . GLU B 1 98 ? 11.336 -16.328 -28.719 1 39.5 98 GLU B C 1
ATOM 8566 O O . GLU B 1 98 ? 10.656 -17.312 -29.031 1 39.5 98 GLU B O 1
ATOM 8571 N N . PRO B 1 99 ? 11.953 -16.297 -27.719 1 39.47 99 PRO B N 1
ATOM 8572 C CA . PRO B 1 99 ? 11.484 -17.203 -26.656 1 39.47 99 PRO B CA 1
ATOM 8573 C C . PRO B 1 99 ? 9.992 -17.031 -26.375 1 39.47 99 PRO B C 1
ATOM 8575 O O . PRO B 1 99 ? 9.492 -15.906 -26.281 1 39.47 99 PRO B O 1
ATOM 8578 N N . MET B 1 100 ? 9.188 -17.938 -26.656 1 34.81 100 MET B N 1
ATOM 8579 C CA . MET B 1 100 ? 7.773 -17.953 -26.281 1 34.81 100 MET B CA 1
ATOM 8580 C C . MET B 1 100 ? 7.609 -17.859 -24.766 1 34.81 100 MET B C 1
ATOM 8582 O O . MET B 1 100 ? 8.102 -18.719 -24.031 1 34.81 100 MET B O 1
ATOM 8586 N N . LEU B 1 101 ? 7.473 -16.812 -24.219 1 37.62 101 LEU B N 1
ATOM 8587 C CA . LEU B 1 101 ? 7.164 -16.625 -22.812 1 37.62 101 LEU B CA 1
ATOM 8588 C C . LEU B 1 101 ? 5.969 -17.484 -22.391 1 37.62 101 LEU B C 1
ATOM 8590 O O . LEU B 1 101 ? 4.926 -17.453 -23.047 1 37.62 101 LEU B O 1
ATOM 8594 N N . ALA B 1 102 ? 6.227 -18.453 -21.672 1 40.41 102 ALA B N 1
ATOM 8595 C CA . ALA B 1 102 ? 5.172 -19.25 -21.062 1 40.41 102 ALA B CA 1
ATOM 8596 C C . ALA B 1 102 ? 4.18 -18.375 -20.312 1 40.41 102 ALA B C 1
ATOM 8598 O O . ALA B 1 102 ? 4.57 -17.391 -19.672 1 40.41 102 ALA B O 1
ATOM 8599 N N . ASP B 1 103 ? 2.928 -18.422 -20.609 1 41.22 103 ASP B N 1
ATOM 8600 C CA . ASP B 1 103 ? 1.836 -17.781 -19.891 1 41.22 103 ASP B CA 1
ATOM 8601 C C . ASP B 1 103 ? 1.872 -18.141 -18.406 1 41.22 103 ASP B C 1
ATOM 8603 O O . ASP B 1 103 ? 2.229 -19.266 -18.047 1 41.22 103 ASP B O 1
ATOM 8607 N N . PRO B 1 104 ? 1.935 -17.234 -17.625 1 43.16 104 PRO B N 1
ATOM 8608 C CA . PRO B 1 104 ? 1.874 -17.594 -16.203 1 43.16 104 PRO B CA 1
ATOM 8609 C C . PRO B 1 104 ? 0.828 -18.656 -15.906 1 43.16 104 PRO B C 1
ATOM 8611 O O . PRO B 1 104 ? -0.141 -18.812 -16.656 1 43.16 104 PRO B O 1
ATOM 8614 N N . PRO B 1 105 ? 1.27 -19.516 -15.156 1 41.66 105 PRO B N 1
ATOM 8615 C CA . PRO B 1 105 ? 0.228 -20.469 -14.758 1 41.66 105 PRO B CA 1
ATOM 8616 C C . PRO B 1 105 ? -1.133 -19.812 -14.562 1 41.66 105 PRO B C 1
ATOM 8618 O O . PRO B 1 105 ? -1.203 -18.609 -14.289 1 41.66 105 PRO B O 1
ATOM 8621 N N . ILE B 1 106 ? -2.113 -20.375 -14.961 1 38.94 106 ILE B N 1
ATOM 8622 C CA . ILE B 1 106 ? -3.492 -19.906 -14.898 1 38.94 106 ILE B CA 1
ATOM 8623 C C . ILE B 1 106 ? -3.738 -19.219 -13.555 1 38.94 106 ILE B C 1
ATOM 8625 O O . ILE B 1 106 ? -3.688 -19.859 -12.5 1 38.94 106 ILE B O 1
ATOM 8629 N N . SER B 1 107 ? -3.109 -18.094 -13.352 1 36.59 107 SER B N 1
ATOM 8630 C CA . SER B 1 107 ? -3.803 -17.359 -12.297 1 36.59 107 SER B CA 1
ATOM 8631 C C . SER B 1 107 ? -5.305 -17.312 -12.547 1 36.59 107 SER B C 1
ATOM 8633 O O . SER B 1 107 ? -5.75 -17.094 -13.672 1 36.59 107 SER B O 1
ATOM 8635 N N . PRO B 1 108 ? -5.996 -17.875 -11.711 1 32.66 108 PRO B N 1
ATOM 8636 C CA . PRO B 1 108 ? -7.395 -17.562 -12.023 1 32.66 108 PRO B CA 1
ATOM 8637 C C . PRO B 1 108 ? -7.594 -16.094 -12.422 1 32.66 108 PRO B C 1
ATOM 8639 O O . PRO B 1 108 ? -8.719 -15.594 -12.359 1 32.66 108 PRO B O 1
ATOM 8642 N N . ASP B 1 109 ? -6.602 -15.344 -12.391 1 31.02 109 ASP B N 1
ATOM 8643 C CA . ASP B 1 109 ? -7.012 -14.031 -12.875 1 31.02 109 ASP B CA 1
ATOM 8644 C C . ASP B 1 109 ? -7.406 -14.078 -14.344 1 31.02 109 ASP B C 1
ATOM 8646 O O . ASP B 1 109 ? -6.977 -14.977 -15.078 1 31.02 109 ASP B O 1
ATOM 8650 N N . PRO B 1 110 ? -8.211 -13.07 -14.797 1 29.48 110 PRO B N 1
ATOM 8651 C CA . PRO B 1 110 ? -8.688 -13.008 -16.172 1 29.48 110 PRO B CA 1
ATOM 8652 C C . PRO B 1 110 ? -7.57 -13.203 -17.203 1 29.48 110 PRO B C 1
ATOM 8654 O O . PRO B 1 110 ? -6.391 -13.07 -16.875 1 29.48 110 PRO B O 1
ATOM 8657 N N . ALA B 1 111 ? -7.895 -13.57 -18.406 1 25.48 111 ALA B N 1
ATOM 8658 C CA . ALA B 1 111 ? -7.281 -13.859 -19.703 1 25.48 111 ALA B CA 1
ATOM 8659 C C . ALA B 1 111 ? -6.105 -12.93 -19.984 1 25.48 111 ALA B C 1
ATOM 8661 O O . ALA B 1 111 ? -6.219 -11.711 -19.812 1 25.48 111 ALA B O 1
ATOM 8662 N N . PRO B 1 112 ? -4.91 -13.32 -19.797 1 28.44 112 PRO B N 1
ATOM 8663 C CA . PRO B 1 112 ? -3.842 -12.484 -20.328 1 28.44 112 PRO B CA 1
ATOM 8664 C C . PRO B 1 112 ? -4.176 -11.914 -21.703 1 28.44 112 PRO B C 1
ATOM 8666 O O . PRO B 1 112 ? -4.961 -12.508 -22.453 1 28.44 112 PRO B O 1
ATOM 8669 N N . PRO B 1 113 ? -4.051 -10.617 -21.938 1 23.27 113 PRO B N 1
ATOM 8670 C CA . PRO B 1 113 ? -4.359 -10.109 -23.281 1 23.27 113 PRO B CA 1
ATOM 8671 C C . PRO B 1 113 ? -3.652 -10.891 -24.391 1 23.27 113 PRO B C 1
ATOM 8673 O O . PRO B 1 113 ? -2.523 -11.352 -24.188 1 23.27 113 PRO B O 1
ATOM 8676 N N . ILE B 1 114 ? -4.375 -11.57 -25.25 1 22.36 114 ILE B N 1
ATOM 8677 C CA . ILE B 1 114 ? -3.957 -12.109 -26.547 1 22.36 114 ILE B CA 1
ATOM 8678 C C . ILE B 1 114 ? -3.133 -11.07 -27.297 1 22.36 114 ILE B C 1
ATOM 8680 O O . ILE B 1 114 ? -3.623 -9.977 -27.594 1 22.36 114 ILE B O 1
ATOM 8684 N N . LEU B 1 115 ? -1.856 -10.953 -27.125 1 22.25 115 LEU B N 1
ATOM 8685 C CA . LEU B 1 115 ? -1.075 -10.172 -28.078 1 22.25 115 LEU B CA 1
ATOM 8686 C C . LEU B 1 115 ? -1.554 -10.422 -29.5 1 22.25 115 LEU B C 1
ATOM 8688 O O . LEU B 1 115 ? -1.941 -11.539 -29.844 1 22.25 115 LEU B O 1
ATOM 8692 N N . PRO B 1 116 ? -2.027 -9.367 -30.141 1 20.16 116 PRO B N 1
ATOM 8693 C CA . PRO B 1 116 ? -2.369 -9.555 -31.562 1 20.16 116 PRO B CA 1
ATOM 8694 C C . PRO B 1 116 ? -1.287 -10.297 -32.344 1 20.16 116 PRO B C 1
ATOM 8696 O O . PRO B 1 116 ? -0.097 -10.141 -32.062 1 20.16 116 PRO B O 1
ATOM 8699 N N . GLU B 1 117 ? -1.527 -11.547 -32.844 1 22.77 117 GLU B N 1
ATOM 8700 C CA . GLU B 1 117 ? -0.78 -12.133 -33.938 1 22.77 117 GLU B CA 1
ATOM 8701 C C . GLU B 1 117 ? -0.482 -11.102 -35.031 1 22.77 117 GLU B C 1
ATOM 8703 O O . GLU B 1 117 ? -1.401 -10.539 -35.625 1 22.77 117 GLU B O 1
ATOM 8708 N N . GLY B 1 118 ? 0.406 -10.164 -34.969 1 21.94 118 GLY B N 1
ATOM 8709 C CA . GLY B 1 118 ? 0.813 -9.555 -36.219 1 21.94 118 GLY B CA 1
ATOM 8710 C C . GLY B 1 118 ? 0.821 -10.531 -37.375 1 21.94 118 GLY B C 1
ATOM 8711 O O . GLY B 1 118 ? 0.792 -11.742 -37.188 1 21.94 118 GLY B O 1
ATOM 8712 N N . ALA B 1 119 ? 0.616 -10.031 -38.688 1 19.19 119 ALA B N 1
ATOM 8713 C CA . ALA B 1 119 ? 0.644 -10.75 -39.969 1 19.19 119 ALA B CA 1
ATOM 8714 C C . ALA B 1 119 ? 1.831 -11.711 -40.031 1 19.19 119 ALA B C 1
ATOM 8716 O O . ALA B 1 119 ? 2.982 -11.289 -39.906 1 19.19 119 ALA B O 1
ATOM 8717 N N . PRO B 1 120 ? 1.753 -12.875 -39.5 1 21.45 120 PRO B N 1
ATOM 8718 C CA . PRO B 1 120 ? 2.818 -13.664 -40.125 1 21.45 120 PRO B CA 1
ATOM 8719 C C . PRO B 1 120 ? 2.922 -13.438 -41.625 1 21.45 120 PRO B C 1
ATOM 8721 O O . PRO B 1 120 ? 1.908 -13.219 -42.312 1 21.45 120 PRO B O 1
ATOM 8724 N N . ASN B 1 121 ? 3.826 -12.539 -42.125 1 20.06 121 ASN B N 1
ATOM 8725 C CA . ASN B 1 121 ? 4.188 -12.859 -43.5 1 20.06 121 ASN B CA 1
ATOM 8726 C C . ASN B 1 121 ? 4.062 -14.352 -43.781 1 20.06 121 ASN B C 1
ATOM 8728 O O . ASN B 1 121 ? 4.375 -15.18 -42.906 1 20.06 121 ASN B O 1
ATOM 8732 N N . GLN B 1 122 ? 3.125 -14.664 -44.719 1 20.75 122 GLN B N 1
ATOM 8733 C CA . GLN B 1 122 ? 2.801 -15.922 -45.375 1 20.75 122 GLN B CA 1
ATOM 8734 C C . GLN B 1 122 ? 4.062 -16.734 -45.656 1 20.75 122 GLN B C 1
ATOM 8736 O O . GLN B 1 122 ? 4.637 -16.609 -46.75 1 20.75 122 GLN B O 1
ATOM 8741 N N . PRO B 1 123 ? 5.184 -16.703 -44.938 1 20.42 123 PRO B N 1
ATOM 8742 C CA . PRO B 1 123 ? 5.855 -17.688 -45.781 1 20.42 123 PRO B CA 1
ATOM 8743 C C . PRO B 1 123 ? 5.031 -18.953 -45.969 1 20.42 123 PRO B C 1
ATOM 8745 O O . PRO B 1 123 ? 4.309 -19.375 -45.062 1 20.42 123 PRO B O 1
ATOM 8748 N N . THR B 1 124 ? 4.516 -19.25 -47.219 1 20.72 124 THR B N 1
ATOM 8749 C CA . THR B 1 124 ? 3.93 -20.391 -47.938 1 20.72 124 THR B CA 1
ATOM 8750 C C . THR B 1 124 ? 4.59 -21.703 -47.469 1 20.72 124 THR B C 1
ATOM 8752 O O . THR B 1 124 ? 4.324 -22.766 -48.031 1 20.72 124 THR B O 1
ATOM 8755 N N . GLN B 1 125 ? 5.527 -21.609 -46.531 1 17.94 125 GLN B N 1
ATOM 8756 C CA . GLN B 1 125 ? 6.176 -22.891 -46.719 1 17.94 125 GLN B CA 1
ATOM 8757 C C . GLN B 1 125 ? 5.195 -24.047 -46.531 1 17.94 125 GLN B C 1
ATOM 8759 O O . GLN B 1 125 ? 4.309 -23.969 -45.688 1 17.94 125 GLN B O 1
ATOM 8764 N N . THR B 1 126 ? 5.117 -24.984 -47.531 1 20.03 126 THR B N 1
ATOM 8765 C CA . THR B 1 126 ? 4.582 -26.266 -47.969 1 20.03 126 THR B CA 1
ATOM 8766 C C . THR B 1 126 ? 4.809 -27.344 -46.906 1 20.03 126 THR B C 1
ATOM 8768 O O . THR B 1 126 ? 4.484 -28.516 -47.125 1 20.03 126 THR B O 1
ATOM 8771 N N . ASP B 1 127 ? 5.18 -27.031 -45.688 1 17.14 127 ASP B N 1
ATOM 8772 C CA . ASP B 1 127 ? 5.801 -28.266 -45.25 1 17.14 127 ASP B CA 1
ATOM 8773 C C . ASP B 1 127 ? 4.824 -29.438 -45.375 1 17.14 127 ASP B C 1
ATOM 8775 O O . ASP B 1 127 ? 3.621 -29.266 -45.156 1 17.14 127 ASP B O 1
ATOM 8779 N N . PRO B 1 128 ? 5.266 -30.625 -45.844 1 20.91 128 PRO B N 1
ATOM 8780 C CA . PRO B 1 128 ? 4.879 -31.984 -46.219 1 20.91 128 PRO B CA 1
ATOM 8781 C C . PRO B 1 128 ? 4.332 -32.781 -45.031 1 20.91 128 PRO B C 1
ATOM 8783 O O . PRO B 1 128 ? 4.152 -34 -45.125 1 20.91 128 PRO B O 1
ATOM 8786 N N . ILE B 1 129 ? 3.986 -32.188 -43.969 1 18.45 129 ILE B N 1
ATOM 8787 C CA . ILE B 1 129 ? 3.881 -33.188 -42.906 1 18.45 129 ILE B CA 1
ATOM 8788 C C . ILE B 1 129 ? 2.982 -34.344 -43.375 1 18.45 129 ILE B C 1
ATOM 8790 O O . ILE B 1 129 ? 1.869 -34.094 -43.844 1 18.45 129 ILE B O 1
ATOM 8794 N N . LEU B 1 130 ? 3.543 -35.562 -43.375 1 18.56 130 LEU B N 1
ATOM 8795 C CA . LEU B 1 130 ? 3.395 -36.969 -43.719 1 18.56 130 LEU B CA 1
ATOM 8796 C C . LEU B 1 130 ? 2.102 -37.531 -43.125 1 18.56 130 LEU B C 1
ATOM 8798 O O . LEU B 1 130 ? 1.544 -36.969 -42.188 1 18.56 130 LEU B O 1
ATOM 8802 N N . ASP B 1 131 ? 1.811 -38.875 -43.5 1 17.7 131 ASP B N 1
ATOM 8803 C CA . ASP B 1 131 ? 0.818 -39.906 -43.75 1 17.7 131 ASP B CA 1
ATOM 8804 C C . ASP B 1 131 ? 0.319 -40.531 -42.438 1 17.7 131 ASP B C 1
ATOM 8806 O O . ASP B 1 131 ? -0.391 -41.531 -42.438 1 17.7 131 ASP B O 1
ATOM 8810 N N . THR B 1 132 ? 0.57 -40 -41.219 1 18.77 132 THR B N 1
ATOM 8811 C CA . THR B 1 132 ? 0.422 -41.156 -40.375 1 18.77 132 THR B CA 1
ATOM 8812 C C . THR B 1 132 ? -0.975 -41.781 -40.5 1 18.77 132 THR B C 1
ATOM 8814 O O . THR B 1 132 ? -1.971 -41.031 -40.5 1 18.77 132 THR B O 1
ATOM 8817 N N . PRO B 1 133 ? -1.114 -43.125 -40.844 1 20.61 133 PRO B N 1
ATOM 8818 C CA . PRO B 1 133 ? -2.209 -44.062 -41.094 1 20.61 133 PRO B CA 1
ATOM 8819 C C . PRO B 1 133 ? -3.115 -44.25 -39.875 1 20.61 133 PRO B C 1
ATOM 8821 O O . PRO B 1 133 ? -2.701 -44.844 -38.875 1 20.61 133 PRO B O 1
ATOM 8824 N N . GLY B 1 134 ? -3.504 -43.219 -39.219 1 18.03 134 GLY B N 1
ATOM 8825 C CA . GLY B 1 134 ? -4.281 -43.531 -38.031 1 18.03 134 GLY B CA 1
ATOM 8826 C C . GLY B 1 134 ? -5.418 -44.5 -38.312 1 18.03 134 GLY B C 1
ATOM 8827 O O . GLY B 1 134 ? -6.129 -44.344 -39.312 1 18.03 134 GLY B O 1
ATOM 8828 N N . ASN B 1 135 ? -5.281 -45.812 -37.875 1 18.7 135 ASN B N 1
ATOM 8829 C CA . ASN B 1 135 ? -6.168 -46.969 -37.812 1 18.7 135 ASN B CA 1
ATOM 8830 C C . ASN B 1 135 ? -7.523 -46.625 -37.219 1 18.7 135 ASN B C 1
ATOM 8832 O O . ASN B 1 135 ? -7.594 -45.906 -36.219 1 18.7 135 ASN B O 1
ATOM 8836 N N . SER B 1 136 ? -8.625 -46.688 -38 1 18.98 136 SER B N 1
ATOM 8837 C CA . SER B 1 136 ? -10.07 -46.469 -37.969 1 18.98 136 SER B CA 1
ATOM 8838 C C . SER B 1 136 ? -10.727 -47.344 -36.906 1 18.98 136 SER B C 1
ATOM 8840 O O . SER B 1 136 ? -11.922 -47.625 -36.969 1 18.98 136 SER B O 1
ATOM 8842 N N . HIS B 1 137 ? -10.109 -47.75 -35.781 1 19.08 137 HIS B N 1
ATOM 8843 C CA . HIS B 1 137 ? -10.938 -48.75 -35.094 1 19.08 137 HIS B CA 1
ATOM 8844 C C . HIS B 1 137 ? -12.328 -48.219 -34.812 1 19.08 137 HIS B C 1
ATOM 8846 O O . HIS B 1 137 ? -12.484 -47.062 -34.406 1 19.08 137 HIS B O 1
ATOM 8852 N N . GLN B 1 138 ? -13.391 -48.75 -35.406 1 19.22 138 GLN B N 1
ATOM 8853 C CA . GLN B 1 138 ? -14.844 -48.656 -35.469 1 19.22 138 GLN B CA 1
ATOM 8854 C C . GLN B 1 138 ? -15.461 -48.812 -34.094 1 19.22 138 GLN B C 1
ATOM 8856 O O . GLN B 1 138 ? -15.664 -49.938 -33.625 1 19.22 138 GLN B O 1
ATOM 8861 N N . ALA B 1 139 ? -14.914 -48.312 -33.031 1 21.8 139 ALA B N 1
ATOM 8862 C CA . ALA B 1 139 ? -15.609 -48.719 -31.812 1 21.8 139 ALA B CA 1
ATOM 8863 C C . ALA B 1 139 ? -17.094 -48.406 -31.891 1 21.8 139 ALA B C 1
ATOM 8865 O O . ALA B 1 139 ? -17.5 -47.438 -32.531 1 21.8 139 ALA B O 1
ATOM 8866 N N . THR B 1 140 ? -17.922 -49.375 -31.688 1 21.81 140 THR B N 1
ATOM 8867 C CA . THR B 1 140 ? -19.375 -49.562 -31.656 1 21.81 140 THR B CA 1
ATOM 8868 C C . THR B 1 140 ? -20.031 -48.469 -30.859 1 21.81 140 THR B C 1
ATOM 8870 O O . THR B 1 140 ? -19.453 -47.938 -29.891 1 21.81 140 THR B O 1
ATOM 8873 N N . GLU B 1 141 ? -20.984 -47.781 -31.453 1 22.14 141 GLU B N 1
ATOM 8874 C CA . GLU B 1 141 ? -21.875 -46.656 -31.188 1 22.14 141 GLU B CA 1
ATOM 8875 C C . GLU B 1 141 ? -22.625 -46.875 -29.875 1 22.14 141 GLU B C 1
ATOM 8877 O O . GLU B 1 141 ? -23.359 -47.844 -29.703 1 22.14 141 GLU B O 1
ATOM 8882 N N . PRO B 1 142 ? -22.031 -46.719 -28.719 1 23.86 142 PRO B N 1
ATOM 8883 C CA . PRO B 1 142 ? -22.922 -47 -27.594 1 23.86 142 PRO B CA 1
ATOM 8884 C C . PRO B 1 142 ? -24.266 -46.281 -27.734 1 23.86 142 PRO B C 1
ATOM 8886 O O . PRO B 1 142 ? -24.344 -45.188 -28.328 1 23.86 142 PRO B O 1
ATOM 8889 N N . THR B 1 143 ? -25.422 -47.031 -27.859 1 23.39 143 THR B N 1
ATOM 8890 C CA . THR B 1 143 ? -26.828 -46.688 -28 1 23.39 143 THR B CA 1
ATOM 8891 C C . THR B 1 143 ? -27.266 -45.688 -26.906 1 23.39 143 THR B C 1
ATOM 8893 O O . THR B 1 143 ? -27.406 -46.094 -25.75 1 23.39 143 THR B O 1
ATOM 8896 N N . LEU B 1 144 ? -26.578 -44.656 -26.75 1 25.44 144 LEU B N 1
ATOM 8897 C CA . LEU B 1 144 ? -27.172 -43.719 -25.812 1 25.44 144 LEU B CA 1
ATOM 8898 C C . LEU B 1 144 ? -28.641 -43.438 -26.172 1 25.44 144 LEU B C 1
ATOM 8900 O O . LEU B 1 144 ? -28.938 -43.031 -27.297 1 25.44 144 LEU B O 1
ATOM 8904 N N . ASP B 1 145 ? -29.594 -44.219 -25.625 1 25.83 145 ASP B N 1
ATOM 8905 C CA . ASP B 1 145 ? -31.031 -44.281 -25.875 1 25.83 145 ASP B CA 1
ATOM 8906 C C . ASP B 1 145 ? -31.594 -42.844 -26.047 1 25.83 145 ASP B C 1
ATOM 8908 O O . ASP B 1 145 ? -32.312 -42.594 -27 1 25.83 145 ASP B O 1
ATOM 8912 N N . SER B 1 146 ? -31.938 -42.188 -24.906 1 27.42 146 SER B N 1
ATOM 8913 C CA . SER B 1 146 ? -33.094 -41.281 -25.031 1 27.42 146 SER B CA 1
ATOM 8914 C C . SER B 1 146 ? -32.719 -40.031 -25.797 1 27.42 146 SER B C 1
ATOM 8916 O O . SER B 1 146 ? -31.906 -39.219 -25.328 1 27.42 146 SER B O 1
ATOM 8918 N N . VAL B 1 147 ? -32.625 -40.125 -27.062 1 30.08 147 VAL B N 1
ATOM 8919 C CA . VAL B 1 147 ? -32.5 -39 -27.969 1 30.08 147 VAL B CA 1
ATOM 8920 C C . VAL B 1 147 ? -33.531 -37.938 -27.625 1 30.08 147 VAL B C 1
ATOM 8922 O O . VAL B 1 147 ? -34.75 -38.219 -27.641 1 30.08 147 VAL B O 1
ATOM 8925 N N . PRO B 1 148 ? -33.188 -36.969 -26.828 1 29.94 148 PRO B N 1
ATOM 8926 C CA . PRO B 1 148 ? -34.281 -36.031 -26.672 1 29.94 148 PRO B CA 1
ATOM 8927 C C . PRO B 1 148 ? -34.938 -35.688 -28 1 29.94 148 PRO B C 1
ATOM 8929 O O . PRO B 1 148 ? -34.344 -35.844 -29.062 1 29.94 148 PRO B O 1
ATOM 8932 N N . ASP B 1 149 ? -36.344 -35.75 -28.078 1 29.03 149 ASP B N 1
ATOM 8933 C CA . ASP B 1 149 ? -37.188 -35.438 -29.219 1 29.03 149 ASP B CA 1
ATOM 8934 C C . ASP B 1 149 ? -36.656 -34.281 -30.031 1 29.03 149 ASP B C 1
ATOM 8936 O O . ASP B 1 149 ? -36.312 -33.219 -29.484 1 29.03 149 ASP B O 1
ATOM 8940 N N . PRO B 1 150 ? -36.031 -34.562 -31.188 1 33.88 150 PRO B N 1
ATOM 8941 C CA . PRO B 1 150 ? -35.531 -33.562 -32.156 1 33.88 150 PRO B CA 1
ATOM 8942 C C . PRO B 1 150 ? -36.5 -32.406 -32.375 1 33.88 150 PRO B C 1
ATOM 8944 O O . PRO B 1 150 ? -36.25 -31.547 -33.219 1 33.88 150 PRO B O 1
ATOM 8947 N N . SER B 1 151 ? -37.781 -32.781 -32.062 1 33 151 SER B N 1
ATOM 8948 C CA . SER B 1 151 ? -38.781 -31.891 -32.656 1 33 151 SER B CA 1
ATOM 8949 C C . SER B 1 151 ? -38.656 -30.469 -32.125 1 33 151 SER B C 1
ATOM 8951 O O . SER B 1 151 ? -39.469 -29.609 -32.406 1 33 151 SER B O 1
ATOM 8953 N N . ARG B 1 152 ? -38.062 -30.328 -30.906 1 36.25 152 ARG B N 1
ATOM 8954 C CA . ARG B 1 152 ? -38.219 -28.953 -30.438 1 36.25 152 ARG B CA 1
ATOM 8955 C C . ARG B 1 152 ? -37.344 -28 -31.234 1 36.25 152 ARG B C 1
ATOM 8957 O O . ARG B 1 152 ? -36.125 -28.203 -31.344 1 36.25 152 ARG B O 1
ATOM 8964 N N . SER B 1 153 ? -37.875 -27.312 -32.219 1 37.22 153 SER B N 1
ATOM 8965 C CA . SER B 1 153 ? -37.344 -26.203 -33 1 37.22 153 SER B CA 1
ATOM 8966 C C . SER B 1 153 ? -36.5 -25.281 -32.125 1 37.22 153 SER B C 1
ATOM 8968 O O . SER B 1 153 ? -36.812 -25.031 -30.969 1 37.22 153 SER B O 1
ATOM 8970 N N . PRO B 1 154 ? -35.188 -25.125 -32.469 1 43.62 154 PRO B N 1
ATOM 8971 C CA . PRO B 1 154 ? -34.375 -24.203 -31.703 1 43.62 154 PRO B CA 1
ATOM 8972 C C . PRO B 1 154 ? -35.094 -22.906 -31.328 1 43.62 154 PRO B C 1
ATOM 8974 O O . PRO B 1 154 ? -35.781 -22.312 -32.156 1 43.62 154 PRO B O 1
ATOM 8977 N N . PRO B 1 155 ? -35.594 -22.766 -30.125 1 46.53 155 PRO B N 1
ATOM 8978 C CA . PRO B 1 155 ? -36.312 -21.531 -29.797 1 46.53 155 PRO B CA 1
ATOM 8979 C C . PRO B 1 155 ? -35.625 -20.281 -30.344 1 46.53 155 PRO B C 1
ATOM 8981 O O . PRO B 1 155 ? -34.438 -20.062 -30.094 1 46.53 155 PRO B O 1
ATOM 8984 N N . THR B 1 156 ? -36.031 -19.656 -31.438 1 54.56 156 THR B N 1
ATOM 8985 C CA . THR B 1 156 ? -35.594 -18.422 -32.094 1 54.56 156 THR B CA 1
ATOM 8986 C C . THR B 1 156 ? -35.719 -17.25 -31.141 1 54.56 156 THR B C 1
ATOM 8988 O O . THR B 1 156 ? -35.188 -16.172 -31.422 1 54.56 156 THR B O 1
ATOM 8991 N N . ASN B 1 157 ? -36.469 -17.297 -30.078 1 67.12 157 ASN B N 1
ATOM 8992 C CA . ASN B 1 157 ? -36.656 -16.125 -29.234 1 67.12 157 ASN B CA 1
ATOM 8993 C C . ASN B 1 157 ? -35.594 -16.031 -28.141 1 67.12 157 ASN B C 1
ATOM 8995 O O . ASN B 1 157 ? -35.25 -17.047 -27.5 1 67.12 157 ASN B O 1
ATOM 8999 N N . PRO B 1 158 ? -34.938 -14.93 -27.984 1 77.31 158 PRO B N 1
ATOM 9000 C CA . PRO B 1 158 ? -33.906 -14.727 -27 1 77.31 158 PRO B CA 1
ATOM 9001 C C . PRO B 1 158 ? -34.312 -15.18 -25.594 1 77.31 158 PRO B C 1
ATOM 9003 O O . PRO B 1 158 ? -33.469 -15.75 -24.859 1 77.31 158 PRO B O 1
ATOM 9006 N N . ALA B 1 159 ? -35.5 -15.094 -25.281 1 83.06 159 ALA B N 1
ATOM 9007 C CA . ALA B 1 159 ? -36 -15.492 -23.953 1 83.06 159 ALA B CA 1
ATOM 9008 C C . ALA B 1 159 ? -35.969 -17.016 -23.812 1 83.06 159 ALA B C 1
ATOM 9010 O O . ALA B 1 159 ? -35.656 -17.531 -22.734 1 83.06 159 ALA B O 1
ATOM 9011 N N . ASP B 1 160 ? -36.219 -17.719 -24.906 1 84.44 160 ASP B N 1
ATOM 9012 C CA . ASP B 1 160 ? -36.219 -19.188 -24.891 1 84.44 160 ASP B CA 1
ATOM 9013 C C . ASP B 1 160 ? -34.781 -19.734 -24.781 1 84.44 160 ASP B C 1
ATOM 9015 O O . ASP B 1 160 ? -34.562 -20.75 -24.125 1 84.44 160 ASP B O 1
ATOM 9019 N N . GLN B 1 161 ? -33.938 -18.969 -25.328 1 87.56 161 GLN B N 1
ATOM 9020 C CA . GLN B 1 161 ? -32.531 -19.375 -25.266 1 87.56 161 GLN B CA 1
ATOM 9021 C C . GLN B 1 161 ? -31.984 -19.234 -23.844 1 87.56 161 GLN B C 1
ATOM 9023 O O . GLN B 1 161 ? -31.266 -20.109 -23.359 1 87.56 161 GLN B O 1
ATOM 9028 N N . ILE B 1 162 ? -32.375 -18.188 -23.219 1 93.75 162 ILE B N 1
ATOM 9029 C CA . ILE B 1 162 ? -31.938 -17.938 -21.844 1 93.75 162 ILE B CA 1
ATOM 9030 C C . ILE B 1 162 ? -32.531 -19.016 -20.938 1 93.75 162 ILE B C 1
ATOM 9032 O O . ILE B 1 162 ? -31.828 -19.562 -20.062 1 93.75 162 ILE B O 1
ATOM 9036 N N . HIS B 1 163 ? -33.75 -19.375 -21.156 1 93.12 163 HIS B N 1
ATOM 9037 C CA . HIS B 1 163 ? -34.406 -20.375 -20.328 1 93.12 163 HIS B CA 1
ATOM 9038 C C . HIS B 1 163 ? -33.781 -21.75 -20.531 1 93.12 163 HIS B C 1
ATOM 9040 O O . HIS B 1 163 ? -33.562 -22.484 -19.562 1 93.12 163 HIS B O 1
ATOM 9046 N N . GLY B 1 164 ? -33.531 -22.109 -21.797 1 92.62 164 GLY B N 1
ATOM 9047 C CA . GLY B 1 164 ? -32.875 -23.375 -22.078 1 92.62 164 GLY B CA 1
ATOM 9048 C C . GLY B 1 164 ? -31.516 -23.5 -21.453 1 92.62 164 GLY B C 1
ATOM 9049 O O . GLY B 1 164 ? -31.172 -24.547 -20.891 1 92.62 164 GLY B O 1
ATOM 9050 N N . LEU B 1 165 ? -30.766 -22.469 -21.594 1 94.56 165 LEU B N 1
ATOM 9051 C CA . LEU B 1 165 ? -29.422 -22.453 -21 1 94.56 165 LEU B CA 1
ATOM 9052 C C . LEU B 1 165 ? -29.5 -22.484 -19.469 1 94.56 165 LEU B C 1
ATOM 9054 O O . LEU B 1 165 ? -28.656 -23.109 -18.812 1 94.56 165 LEU B O 1
ATOM 9058 N N . ALA B 1 166 ? -30.453 -21.781 -18.859 1 96.94 166 ALA B N 1
ATOM 9059 C CA . ALA B 1 166 ? -30.656 -21.781 -17.406 1 96.94 166 ALA B CA 1
ATOM 9060 C C . ALA B 1 166 ? -30.938 -23.203 -16.906 1 96.94 166 ALA B C 1
ATOM 9062 O O . ALA B 1 166 ? -30.438 -23.594 -15.852 1 96.94 166 ALA B O 1
ATOM 9063 N N . GLN B 1 167 ? -31.719 -23.938 -17.641 1 95.75 167 GLN B N 1
ATOM 9064 C CA . GLN B 1 167 ? -32 -25.312 -17.281 1 95.75 167 GLN B CA 1
ATOM 9065 C C . GLN B 1 167 ? -30.75 -26.172 -17.328 1 95.75 167 GLN B C 1
ATOM 9067 O O . GLN B 1 167 ? -30.484 -26.969 -16.422 1 95.75 167 GLN B O 1
ATOM 9072 N N . ALA B 1 168 ? -30.047 -25.953 -18.375 1 95.19 168 ALA B N 1
ATOM 9073 C CA . ALA B 1 168 ? -28.828 -26.734 -18.547 1 95.19 168 ALA B CA 1
ATOM 9074 C C . ALA B 1 168 ? -27.828 -26.453 -17.422 1 95.19 168 ALA B C 1
ATOM 9076 O O . ALA B 1 168 ? -27.234 -27.375 -16.859 1 95.19 168 ALA B O 1
ATOM 9077 N N . LEU B 1 169 ? -27.641 -25.188 -17.141 1 96.69 169 LEU B N 1
ATOM 9078 C CA . LEU B 1 169 ? -26.672 -24.812 -16.094 1 96.69 169 LEU B CA 1
ATOM 9079 C C . LEU B 1 169 ? -27.172 -25.266 -14.727 1 96.69 169 LEU B C 1
ATOM 9081 O O . LEU B 1 169 ? -26.359 -25.641 -13.867 1 96.69 169 LEU B O 1
ATOM 9085 N N . THR B 1 170 ? -28.469 -25.219 -14.469 1 96.62 170 THR B N 1
ATOM 9086 C CA . THR B 1 170 ? -29.016 -25.734 -13.227 1 96.62 170 THR B CA 1
ATOM 9087 C C . THR B 1 170 ? -28.766 -27.234 -13.094 1 96.62 170 THR B C 1
ATOM 9089 O O . THR B 1 170 ? -28.422 -27.734 -12.016 1 96.62 170 THR B O 1
ATOM 9092 N N . ASP B 1 171 ? -28.922 -27.984 -14.203 1 94.19 171 ASP B N 1
ATOM 9093 C CA . ASP B 1 171 ? -28.594 -29.406 -14.211 1 94.19 171 ASP B CA 1
ATOM 9094 C C . ASP B 1 171 ? -27.141 -29.641 -13.828 1 94.19 171 ASP B C 1
ATOM 9096 O O . ASP B 1 171 ? -26.828 -30.531 -13.023 1 94.19 171 ASP B O 1
ATOM 9100 N N . GLN B 1 172 ? -26.266 -28.828 -14.445 1 94.38 172 GLN B N 1
ATOM 9101 C CA . GLN B 1 172 ? -24.844 -28.938 -14.172 1 94.38 172 GLN B CA 1
ATOM 9102 C C . GLN B 1 172 ? -24.531 -28.641 -12.703 1 94.38 172 GLN B C 1
ATOM 9104 O O . GLN B 1 172 ? -23.719 -29.312 -12.086 1 94.38 172 GLN B O 1
ATOM 9109 N N . LEU B 1 173 ? -25.156 -27.625 -12.164 1 95.25 173 LEU B N 1
ATOM 9110 C CA . LEU B 1 173 ? -24.906 -27.203 -10.789 1 95.25 173 LEU B CA 1
ATOM 9111 C C . LEU B 1 173 ? -25.469 -28.234 -9.805 1 95.25 173 LEU B C 1
ATOM 9113 O O . LEU B 1 173 ? -24.953 -28.375 -8.688 1 95.25 173 LEU B O 1
ATOM 9117 N N . GLN B 1 174 ? -26.484 -28.922 -10.203 1 92.25 174 GLN B N 1
ATOM 9118 C CA . GLN B 1 174 ? -27.047 -29.969 -9.359 1 92.25 174 GLN B CA 1
ATOM 9119 C C . GLN B 1 174 ? -26.172 -31.203 -9.359 1 92.25 174 GLN B C 1
ATOM 9121 O O . GLN B 1 174 ? -25.891 -31.781 -8.305 1 92.25 174 GLN B O 1
ATOM 9126 N N . GLU B 1 175 ? -25.797 -31.578 -10.594 1 89.31 175 GLU B N 1
ATOM 9127 C CA . GLU B 1 175 ? -24.922 -32.719 -10.797 1 89.31 175 GLU B CA 1
ATOM 9128 C C . GLU B 1 175 ? -24 -32.5 -11.992 1 89.31 175 GLU B C 1
ATOM 9130 O O . GLU B 1 175 ? -24.453 -32.156 -13.078 1 89.31 175 GLU B O 1
ATOM 9135 N N . HIS B 1 176 ? -22.75 -32.75 -11.672 1 91.56 176 HIS B N 1
ATOM 9136 C CA . HIS B 1 176 ? -21.781 -32.531 -12.742 1 91.56 176 HIS B CA 1
ATOM 9137 C C . HIS B 1 176 ? -22.016 -33.5 -13.906 1 91.56 176 HIS B C 1
ATOM 9139 O O . HIS B 1 176 ? -22.156 -34.688 -13.695 1 91.56 176 HIS B O 1
ATOM 9145 N N . HIS B 1 177 ? -22 -33 -15.102 1 90.75 177 HIS B N 1
ATOM 9146 C CA . HIS B 1 177 ? -22.203 -33.812 -16.297 1 90.75 177 HIS B CA 1
ATOM 9147 C C . HIS B 1 177 ? -20.859 -34.25 -16.875 1 90.75 177 HIS B C 1
ATOM 9149 O O . HIS B 1 177 ? -20.406 -33.719 -17.891 1 90.75 177 HIS B O 1
ATOM 9155 N N . GLY B 1 178 ? -20.312 -35.25 -16.219 1 89.12 178 GLY B N 1
ATOM 9156 C CA . GLY B 1 178 ? -19.062 -35.844 -16.656 1 89.12 178 GLY B CA 1
ATOM 9157 C C . GLY B 1 178 ? -19.25 -37.188 -17.359 1 89.12 178 GLY B C 1
ATOM 9158 O O . GLY B 1 178 ? -20.297 -37.406 -17.953 1 89.12 178 GLY B O 1
ATOM 9159 N N . CYS B 1 179 ? -18.188 -37.969 -17.375 1 88.25 179 CYS B N 1
ATOM 9160 C CA . CYS B 1 179 ? -18.188 -39.25 -18.031 1 88.25 179 CYS B CA 1
ATOM 9161 C C . CYS B 1 179 ? -19.125 -40.219 -17.312 1 88.25 179 CYS B C 1
ATOM 9163 O O . CYS B 1 179 ? -19.375 -40.094 -16.125 1 88.25 179 CYS B O 1
ATOM 9165 N N . CYS B 1 180 ? -19.672 -41.156 -18.078 1 84 180 CYS B N 1
ATOM 9166 C CA . CYS B 1 180 ? -20.547 -42.156 -17.5 1 84 180 CYS B CA 1
ATOM 9167 C C . CYS B 1 180 ? -19.734 -43.25 -16.812 1 84 180 CYS B C 1
ATOM 9169 O O . CYS B 1 180 ? -18.531 -43.344 -17 1 84 180 CYS B O 1
ATOM 9171 N N . LEU B 1 181 ? -20.359 -44 -16.062 1 82.25 181 LEU B N 1
ATOM 9172 C CA . LEU B 1 181 ? -19.734 -45.094 -15.328 1 82.25 181 LEU B CA 1
ATOM 9173 C C . LEU B 1 181 ? -19.094 -46.094 -16.281 1 82.25 181 LEU B C 1
ATOM 9175 O O . LEU B 1 181 ? -18.016 -46.625 -16 1 82.25 181 LEU B O 1
ATOM 9179 N N . GLN B 1 182 ? -19.766 -46.375 -17.359 1 82.75 182 GLN B N 1
ATOM 9180 C CA . GLN B 1 182 ? -19.25 -47.312 -18.344 1 82.75 182 GLN B CA 1
ATOM 9181 C C . GLN B 1 182 ? -17.984 -46.781 -19.016 1 82.75 182 GLN B C 1
ATOM 9183 O O . GLN B 1 182 ? -17.062 -47.531 -19.328 1 82.75 182 GLN B O 1
ATOM 9188 N N . CYS B 1 183 ? -17.984 -45.469 -19.172 1 84.44 183 CYS B N 1
ATOM 9189 C CA . CYS B 1 183 ? -16.812 -44.844 -19.766 1 84.44 183 CYS B CA 1
ATOM 9190 C C . CYS B 1 183 ? -15.602 -44.969 -18.844 1 84.44 183 CYS B C 1
ATOM 9192 O O . CYS B 1 183 ? -14.5 -45.281 -19.312 1 84.44 183 CYS B O 1
ATOM 9194 N N . HIS B 1 184 ? -15.836 -44.781 -17.531 1 86.25 184 HIS B N 1
ATOM 9195 C CA . HIS B 1 184 ? -14.75 -44.938 -16.578 1 86.25 184 HIS B CA 1
ATOM 9196 C C . HIS B 1 184 ? -14.25 -46.375 -16.531 1 86.25 184 HIS B C 1
ATOM 9198 O O . HIS B 1 184 ? -13.039 -46.625 -16.5 1 86.25 184 HIS B O 1
ATOM 9204 N N . ALA B 1 185 ? -15.195 -47.344 -16.625 1 84 185 ALA B N 1
ATOM 9205 C CA . ALA B 1 185 ? -14.852 -48.75 -16.594 1 84 185 ALA B CA 1
ATOM 9206 C C . ALA B 1 185 ? -14.055 -49.156 -17.828 1 84 185 ALA B C 1
ATOM 9208 O O . ALA B 1 185 ? -13.109 -49.938 -17.734 1 84 185 ALA B O 1
ATOM 9209 N N . GLN B 1 186 ? -14.492 -48.656 -18.906 1 83.5 186 GLN B N 1
ATOM 9210 C CA . GLN B 1 186 ? -13.789 -48.969 -20.156 1 83.5 186 GLN B CA 1
ATOM 9211 C C . GLN B 1 186 ? -12.367 -48.406 -20.125 1 83.5 186 GLN B C 1
ATOM 9213 O O . GLN B 1 186 ? -11.422 -49.094 -20.547 1 83.5 186 GLN B O 1
ATOM 9218 N N . GLN B 1 187 ? -12.234 -47.25 -19.625 1 81.31 187 GLN B N 1
ATOM 9219 C CA . GLN B 1 187 ? -10.914 -46.656 -19.531 1 81.31 187 GLN B CA 1
ATOM 9220 C C . GLN B 1 187 ? -10.016 -47.438 -18.578 1 81.31 187 GLN B C 1
ATOM 9222 O O . GLN B 1 187 ? -8.812 -47.594 -18.828 1 81.31 187 GLN B O 1
ATOM 9227 N N . GLU B 1 188 ? -10.578 -47.875 -17.516 1 80.94 188 GLU B N 1
ATOM 9228 C CA . GLU B 1 188 ? -9.836 -48.688 -16.562 1 80.94 188 GLU B CA 1
ATOM 9229 C C . GLU B 1 188 ? -9.375 -50 -17.188 1 80.94 188 GLU B C 1
ATOM 9231 O O . GLU B 1 188 ? -8.25 -50.469 -16.938 1 80.94 188 GLU B O 1
ATOM 9236 N N . ARG B 1 189 ? -10.188 -50.562 -17.953 1 82.88 189 ARG B N 1
ATOM 9237 C CA . ARG B 1 189 ? -9.836 -51.812 -18.625 1 82.88 189 ARG B CA 1
ATOM 9238 C C . ARG B 1 189 ? -8.719 -51.594 -19.641 1 82.88 189 ARG B C 1
ATOM 9240 O O . ARG B 1 189 ? -7.797 -52.406 -19.734 1 82.88 189 ARG B O 1
ATOM 9247 N N . GLU B 1 190 ? -8.898 -50.625 -20.344 1 81.81 190 GLU B N 1
ATOM 9248 C CA . GLU B 1 190 ? -7.863 -50.281 -21.312 1 81.81 190 GLU B CA 1
ATOM 9249 C C . GLU B 1 190 ? -6.527 -50.031 -20.625 1 81.81 190 GLU B C 1
ATOM 9251 O O . GLU B 1 190 ? -5.477 -50.438 -21.125 1 81.81 190 GLU B O 1
ATOM 9256 N N . HIS B 1 191 ? -6.645 -49.375 -19.594 1 80.75 191 HIS B N 1
ATOM 9257 C CA . HIS B 1 191 ? -5.449 -49.062 -18.812 1 80.75 191 HIS B CA 1
ATOM 9258 C C . HIS B 1 191 ? -4.812 -50.344 -18.266 1 80.75 191 HIS B C 1
ATOM 9260 O O . HIS B 1 191 ? -3.586 -50.469 -18.25 1 80.75 191 HIS B O 1
ATOM 9266 N N . GLU B 1 192 ? -5.609 -51.25 -17.797 1 80.5 192 GLU B N 1
ATOM 9267 C CA . GLU B 1 192 ? -5.129 -52.5 -17.234 1 80.5 192 GLU B CA 1
ATOM 9268 C C . GLU B 1 192 ? -4.445 -53.344 -18.297 1 80.5 192 GLU B C 1
ATOM 9270 O O . GLU B 1 192 ? -3.48 -54.062 -18 1 80.5 192 GLU B O 1
ATOM 9275 N N . THR B 1 193 ? -4.918 -53.219 -19.469 1 82.69 193 THR B N 1
ATOM 9276 C CA . THR B 1 193 ? -4.371 -54.031 -20.547 1 82.69 193 THR B CA 1
ATOM 9277 C C . THR B 1 193 ? -3.068 -53.438 -21.062 1 82.69 193 THR B C 1
ATOM 9279 O O . THR B 1 193 ? -2.164 -54.156 -21.484 1 82.69 193 THR B O 1
ATOM 9282 N N . GLN B 1 194 ? -2.949 -52.219 -21.016 1 81.12 194 GLN B N 1
ATOM 9283 C CA . GLN B 1 194 ? -1.828 -51.5 -21.641 1 81.12 194 GLN B CA 1
ATOM 9284 C C . GLN B 1 194 ? -0.591 -51.562 -20.75 1 81.12 194 GLN B C 1
ATOM 9286 O O . GLN B 1 194 ? 0.538 -51.5 -21.234 1 81.12 194 GLN B O 1
ATOM 9291 N N . HIS B 1 195 ? -0.847 -51.562 -19.469 1 83.38 195 HIS B N 1
ATOM 9292 C CA . HIS B 1 195 ? 0.294 -51.469 -18.562 1 83.38 195 HIS B CA 1
ATOM 9293 C C . HIS B 1 195 ? 0.286 -52.656 -17.578 1 83.38 195 HIS B C 1
ATOM 9295 O O . HIS B 1 195 ? -0.779 -53.094 -17.141 1 83.38 195 HIS B O 1
ATOM 9301 N N . ALA B 1 196 ? 1.409 -53.125 -17.266 1 78.94 196 ALA B N 1
ATOM 9302 C CA . ALA B 1 196 ? 1.539 -54.25 -16.359 1 78.94 196 ALA B CA 1
ATOM 9303 C C . ALA B 1 196 ? 1.417 -53.812 -14.906 1 78.94 196 ALA B C 1
ATOM 9305 O O . ALA B 1 196 ? 0.845 -54.531 -14.078 1 78.94 196 ALA B O 1
ATOM 9306 N N . GLU B 1 197 ? 1.954 -52.656 -14.562 1 84.56 197 GLU B N 1
ATOM 9307 C CA . GLU B 1 197 ? 1.918 -52.125 -13.203 1 84.56 197 GLU B CA 1
ATOM 9308 C C . GLU B 1 197 ? 1.179 -50.781 -13.148 1 84.56 197 GLU B C 1
ATOM 9310 O O . GLU B 1 197 ? 1.275 -50 -14.07 1 84.56 197 GLU B O 1
ATOM 9315 N N . HIS B 1 198 ? 0.45 -50.688 -12 1 89.12 198 HIS B N 1
ATOM 9316 C CA . HIS B 1 198 ? -0.337 -49.469 -11.82 1 89.12 198 HIS B CA 1
ATOM 9317 C C . HIS B 1 198 ? -0.066 -48.844 -10.461 1 89.12 198 HIS B C 1
ATOM 9319 O O . HIS B 1 198 ? -0.983 -48.688 -9.648 1 89.12 198 HIS B O 1
ATOM 9325 N N . PRO B 1 199 ? 1.14 -48.406 -10.258 1 91.75 199 PRO B N 1
ATOM 9326 C CA . PRO B 1 199 ? 1.436 -47.781 -8.977 1 91.75 199 PRO B CA 1
ATOM 9327 C C . PRO B 1 199 ? 0.814 -46.375 -8.852 1 91.75 199 PRO B C 1
ATOM 9329 O O . PRO B 1 199 ? 0.854 -45.594 -9.805 1 91.75 199 PRO B O 1
ATOM 9332 N N . GLY B 1 200 ? 0.262 -46.188 -7.691 1 94.31 200 GLY B N 1
ATOM 9333 C CA . GLY B 1 200 ? -0.199 -44.844 -7.395 1 94.31 200 GLY B CA 1
ATOM 9334 C C . GLY B 1 200 ? 0.923 -43.906 -6.992 1 94.31 200 GLY B C 1
ATOM 9335 O O . GLY B 1 200 ? 2.092 -44.281 -6.977 1 94.31 200 GLY B O 1
ATOM 9336 N N . LEU B 1 201 ? 0.563 -42.594 -6.742 1 95.12 201 LEU B N 1
ATOM 9337 C CA . LEU B 1 201 ? 1.543 -41.625 -6.316 1 95.12 201 LEU B CA 1
ATOM 9338 C C . LEU B 1 201 ? 2.232 -42.062 -5.027 1 95.12 201 LEU B C 1
ATOM 9340 O O . LEU B 1 201 ? 3.457 -41.969 -4.91 1 95.12 201 LEU B O 1
ATOM 9344 N N . GLY B 1 202 ? 1.426 -42.562 -4.102 1 91.31 202 GLY B N 1
ATOM 9345 C CA . GLY B 1 202 ? 1.959 -42.969 -2.814 1 91.31 202 GLY B CA 1
ATOM 9346 C C . GLY B 1 202 ? 2.936 -44.125 -2.914 1 91.31 202 GLY B C 1
ATOM 9347 O O . GLY B 1 202 ? 3.988 -44.125 -2.275 1 91.31 202 GLY B O 1
ATOM 9348 N N . VAL B 1 203 ? 2.572 -45.062 -3.691 1 92.88 203 VAL B N 1
ATOM 9349 C CA . VAL B 1 203 ? 3.398 -46.25 -3.855 1 92.88 203 VAL B CA 1
ATOM 9350 C C . VAL B 1 203 ? 4.711 -45.875 -4.539 1 92.88 203 VAL B C 1
ATOM 9352 O O . VAL B 1 203 ? 5.785 -46.344 -4.129 1 92.88 203 VAL B O 1
ATOM 9355 N N . TYR B 1 204 ? 4.566 -45.156 -5.594 1 93.56 204 TYR B N 1
ATOM 9356 C CA . TYR B 1 204 ? 5.777 -44.75 -6.293 1 93.56 204 TYR B CA 1
ATOM 9357 C C . TYR B 1 204 ? 6.719 -44 -5.348 1 93.56 204 TYR B C 1
ATOM 9359 O O . TYR B 1 204 ? 7.918 -44.281 -5.312 1 93.56 204 TYR B O 1
ATOM 9367 N N . LEU B 1 205 ? 6.227 -43.062 -4.59 1 92.69 205 LEU B N 1
ATOM 9368 C CA . LEU B 1 205 ? 7.051 -42.281 -3.684 1 92.69 205 LEU B CA 1
ATOM 9369 C C . LEU B 1 205 ? 7.609 -43.156 -2.561 1 92.69 205 LEU B C 1
ATOM 9371 O O . LEU B 1 205 ? 8.727 -42.906 -2.092 1 92.69 205 LEU B O 1
ATOM 9375 N N . GLY B 1 206 ? 6.777 -44.094 -2.1 1 88.81 206 GLY B N 1
ATOM 9376 C CA . GLY B 1 206 ? 7.285 -45.031 -1.127 1 88.81 206 GLY B CA 1
ATOM 9377 C C . GLY B 1 206 ? 8.484 -45.812 -1.628 1 88.81 206 GLY B C 1
ATOM 9378 O O . GLY B 1 206 ? 9.438 -46.062 -0.881 1 88.81 206 GLY B O 1
ATOM 9379 N N . ARG B 1 207 ? 8.453 -46.188 -2.883 1 88.69 207 ARG B N 1
ATOM 9380 C CA . ARG B 1 207 ? 9.562 -46.906 -3.496 1 88.69 207 ARG B CA 1
ATOM 9381 C C . ARG B 1 207 ? 10.805 -46.031 -3.59 1 88.69 207 ARG B C 1
ATOM 9383 O O . ARG B 1 207 ? 11.914 -46.5 -3.346 1 88.69 207 ARG B O 1
ATOM 9390 N N . VAL B 1 208 ? 10.586 -44.812 -4 1 90.44 208 VAL B N 1
ATOM 9391 C CA . VAL B 1 208 ? 11.703 -43.875 -4.113 1 90.44 208 VAL B CA 1
ATOM 9392 C C . VAL B 1 208 ? 12.375 -43.719 -2.752 1 90.44 208 VAL B C 1
ATOM 9394 O O . VAL B 1 208 ? 13.609 -43.688 -2.662 1 90.44 208 VAL B O 1
ATOM 9397 N N . GLN B 1 209 ? 11.609 -43.656 -1.722 1 87.69 209 GLN B N 1
ATOM 9398 C CA . GLN B 1 209 ? 12.148 -43.469 -0.378 1 87.69 209 GLN B CA 1
ATOM 9399 C C . GLN B 1 209 ? 12.859 -44.719 0.099 1 87.69 209 GLN B C 1
ATOM 9401 O O . GLN B 1 209 ? 13.898 -44.656 0.761 1 87.69 209 GLN B O 1
ATOM 9406 N N . ALA B 1 210 ? 12.258 -45.781 -0.207 1 85.12 210 ALA B N 1
ATOM 9407 C CA . ALA B 1 210 ? 12.852 -47.062 0.186 1 85.12 210 ALA B CA 1
ATOM 9408 C C . ALA B 1 210 ? 14.219 -47.25 -0.466 1 85.12 210 ALA B C 1
ATOM 9410 O O . ALA B 1 210 ? 15.117 -47.875 0.123 1 85.12 210 ALA B O 1
ATOM 9411 N N . ASP B 1 211 ? 14.398 -46.688 -1.655 1 83.88 211 ASP B N 1
ATOM 9412 C CA . ASP B 1 211 ? 15.648 -46.812 -2.396 1 83.88 211 ASP B CA 1
ATOM 9413 C C . ASP B 1 211 ? 16.641 -45.75 -1.98 1 83.88 211 ASP B C 1
ATOM 9415 O O . ASP B 1 211 ? 17.578 -45.438 -2.73 1 83.88 211 ASP B O 1
ATOM 9419 N N . GLY B 1 212 ? 16.469 -45.094 -0.834 1 81.06 212 GLY B N 1
ATOM 9420 C CA . GLY B 1 212 ? 17.453 -44.156 -0.304 1 81.06 212 GLY B CA 1
ATOM 9421 C C . GLY B 1 212 ? 17.047 -42.719 -0.44 1 81.06 212 GLY B C 1
ATOM 9422 O O . GLY B 1 212 ? 17.812 -41.812 -0.101 1 81.06 212 GLY B O 1
ATOM 9423 N N . GLY B 1 213 ? 15.984 -42.531 -0.914 1 83 213 GLY B N 1
ATOM 9424 C CA . GLY B 1 213 ? 15.492 -41.188 -1 1 83 213 GLY B CA 1
ATOM 9425 C C . GLY B 1 213 ? 16.219 -40.344 -2.035 1 83 213 GLY B C 1
ATOM 9426 O O . GLY B 1 213 ? 16.906 -40.875 -2.9 1 83 213 GLY B O 1
ATOM 9427 N N . TYR B 1 214 ? 15.969 -39.062 -2.123 1 90 214 TYR B N 1
ATOM 9428 C CA . TYR B 1 214 ? 16.578 -38.062 -3 1 90 214 TYR B CA 1
ATOM 9429 C C . TYR B 1 214 ? 16.922 -36.812 -2.23 1 90 214 TYR B C 1
ATOM 9431 O O . TYR B 1 214 ? 16.297 -36.5 -1.212 1 90 214 TYR B O 1
ATOM 9439 N N . PRO B 1 215 ? 17.922 -36.094 -2.543 1 91.62 215 PRO B N 1
ATOM 9440 C CA . PRO B 1 215 ? 18.281 -34.875 -1.789 1 91.62 215 PRO B CA 1
ATOM 9441 C C . PRO B 1 215 ? 17.141 -33.875 -1.678 1 91.62 215 PRO B C 1
ATOM 9443 O O . PRO B 1 215 ? 16.312 -33.781 -2.588 1 91.62 215 PRO B O 1
ATOM 9446 N N . ASP B 1 216 ? 17.078 -33.188 -0.586 1 92.06 216 ASP B N 1
ATOM 9447 C CA . ASP B 1 216 ? 16.031 -32.219 -0.336 1 92.06 216 ASP B CA 1
ATOM 9448 C C . ASP B 1 216 ? 16.547 -30.781 -0.499 1 92.06 216 ASP B C 1
ATOM 9450 O O . ASP B 1 216 ? 17.031 -30.172 0.462 1 92.06 216 ASP B O 1
ATOM 9454 N N . ALA B 1 217 ? 16.375 -30.203 -1.639 1 93.81 217 ALA B N 1
ATOM 9455 C CA . ALA B 1 217 ? 16.797 -28.844 -1.927 1 93.81 217 ALA B CA 1
ATOM 9456 C C . ALA B 1 217 ? 15.703 -27.844 -1.56 1 93.81 217 ALA B C 1
ATOM 9458 O O . ALA B 1 217 ? 15.984 -26.672 -1.314 1 93.81 217 ALA B O 1
ATOM 9459 N N . LEU B 1 218 ? 14.492 -28.281 -1.539 1 94.12 218 LEU B N 1
ATOM 9460 C CA . LEU B 1 218 ? 13.359 -27.375 -1.347 1 94.12 218 LEU B CA 1
ATOM 9461 C C . LEU B 1 218 ? 13.344 -26.812 0.068 1 94.12 218 LEU B C 1
ATOM 9463 O O . LEU B 1 218 ? 13.008 -25.641 0.269 1 94.12 218 LEU B O 1
ATOM 9467 N N . SER B 1 219 ? 13.75 -27.547 1.078 1 91.25 219 SER B N 1
ATOM 9468 C CA . SER B 1 219 ? 13.727 -27.094 2.467 1 91.25 219 SER B CA 1
ATOM 9469 C C . SER B 1 219 ? 14.969 -26.266 2.803 1 91.25 219 SER B C 1
ATOM 9471 O O . SER B 1 219 ? 15.008 -25.578 3.826 1 91.25 219 SER B O 1
ATOM 9473 N N . ALA B 1 220 ? 15.922 -26.297 1.879 1 91.19 220 ALA B N 1
ATOM 9474 C CA . ALA B 1 220 ? 17.188 -25.609 2.152 1 91.19 220 ALA B CA 1
ATOM 9475 C C . ALA B 1 220 ? 17.031 -24.094 2.016 1 91.19 220 ALA B C 1
ATOM 9477 O O . ALA B 1 220 ? 16.328 -23.609 1.118 1 91.19 220 ALA B O 1
ATOM 9478 N N . MET B 1 221 ? 17.688 -23.375 2.84 1 90.56 221 MET B N 1
ATOM 9479 C CA . MET B 1 221 ? 17.562 -21.922 2.867 1 90.56 221 MET B CA 1
ATOM 9480 C C . MET B 1 221 ? 18.609 -21.266 1.974 1 90.56 221 MET B C 1
ATOM 9482 O O . MET B 1 221 ? 18.562 -20.062 1.738 1 90.56 221 MET B O 1
ATOM 9486 N N . THR B 1 222 ? 19.531 -22.047 1.497 1 91.25 222 THR B N 1
ATOM 9487 C CA . THR B 1 222 ? 20.578 -21.531 0.616 1 91.25 222 THR B CA 1
ATOM 9488 C C . THR B 1 222 ? 20.688 -22.375 -0.647 1 91.25 222 THR B C 1
ATOM 9490 O O . THR B 1 222 ? 20.203 -23.516 -0.682 1 91.25 222 THR B O 1
ATOM 9493 N N . MET B 1 223 ? 21.234 -21.828 -1.621 1 90.31 223 MET B N 1
ATOM 9494 C CA . MET B 1 223 ? 21.516 -22.578 -2.838 1 90.31 223 MET B CA 1
ATOM 9495 C C . MET B 1 223 ? 22.688 -23.531 -2.625 1 90.31 223 MET B C 1
ATOM 9497 O O . MET B 1 223 ? 23.609 -23.234 -1.871 1 90.31 223 MET B O 1
ATOM 9501 N N . ALA B 1 224 ? 22.562 -24.547 -3.32 1 90.44 224 ALA B N 1
ATOM 9502 C CA . ALA B 1 224 ? 23.641 -25.531 -3.197 1 90.44 224 ALA B CA 1
ATOM 9503 C C . ALA B 1 224 ? 24.984 -24.938 -3.648 1 90.44 224 ALA B C 1
ATOM 9505 O O . ALA B 1 224 ? 25.047 -24.281 -4.684 1 90.44 224 ALA B O 1
ATOM 9506 N N . ARG B 1 225 ? 26.078 -25.234 -2.939 1 82.5 225 ARG B N 1
ATOM 9507 C CA . ARG B 1 225 ? 27.438 -24.781 -3.236 1 82.5 225 ARG B CA 1
ATOM 9508 C C . ARG B 1 225 ? 28.281 -25.922 -3.812 1 82.5 225 ARG B C 1
ATOM 9510 O O . ARG B 1 225 ? 27.922 -27.094 -3.662 1 82.5 225 ARG B O 1
ATOM 9517 N N . ARG B 1 226 ? 29.188 -25.594 -4.41 1 81.19 226 ARG B N 1
ATOM 9518 C CA . ARG B 1 226 ? 30.062 -26.578 -5.035 1 81.19 226 ARG B CA 1
ATOM 9519 C C . ARG B 1 226 ? 30.625 -27.547 -3.998 1 81.19 226 ARG B C 1
ATOM 9521 O O . ARG B 1 226 ? 30.75 -28.75 -4.254 1 81.19 226 ARG B O 1
ATOM 9528 N N . GLU B 1 227 ? 30.844 -27.031 -2.822 1 80.81 227 GLU B N 1
ATOM 9529 C CA . GLU B 1 227 ? 31.469 -27.812 -1.754 1 80.81 227 GLU B CA 1
ATOM 9530 C C . GLU B 1 227 ? 30.531 -28.906 -1.253 1 80.81 227 GLU B C 1
ATOM 9532 O O . GLU B 1 227 ? 30.984 -29.938 -0.746 1 80.81 227 GLU B O 1
ATOM 9537 N N . GLU B 1 228 ? 29.297 -28.75 -1.435 1 85.19 228 GLU B N 1
ATOM 9538 C CA . GLU B 1 228 ? 28.312 -29.734 -0.97 1 85.19 228 GLU B CA 1
ATOM 9539 C C . GLU B 1 228 ? 28.219 -30.906 -1.93 1 85.19 228 GLU B C 1
ATOM 9541 O O . GLU B 1 228 ? 27.688 -31.969 -1.571 1 85.19 228 GLU B O 1
ATOM 9546 N N . ASN B 1 229 ? 28.812 -30.797 -3.096 1 83.25 229 ASN B N 1
ATOM 9547 C CA . ASN B 1 229 ? 28.844 -31.844 -4.113 1 83.25 229 ASN B CA 1
ATOM 9548 C C . ASN B 1 229 ? 27.5 -32.531 -4.258 1 83.25 229 ASN B C 1
ATOM 9550 O O . ASN B 1 229 ? 27.406 -33.75 -4.152 1 83.25 229 ASN B O 1
ATOM 9554 N N . LEU B 1 230 ? 26.484 -31.797 -4.492 1 89.19 230 LEU B N 1
ATOM 9555 C CA . LEU B 1 230 ? 25.125 -32.312 -4.652 1 89.19 230 LEU B CA 1
ATOM 9556 C C . LEU B 1 230 ? 25.047 -33.312 -5.781 1 89.19 230 LEU B C 1
ATOM 9558 O O . LEU B 1 230 ? 24.328 -34.312 -5.68 1 89.19 230 LEU B O 1
ATOM 9562 N N . ALA B 1 231 ? 25.766 -33.125 -6.824 1 84.25 231 ALA B N 1
ATOM 9563 C CA . ALA B 1 231 ? 25.766 -34.031 -7.973 1 84.25 231 ALA B CA 1
ATOM 9564 C C . ALA B 1 231 ? 26.344 -35.375 -7.59 1 84.25 231 ALA B C 1
ATOM 9566 O O . ALA B 1 231 ? 25.922 -36.406 -8.117 1 84.25 231 ALA B O 1
ATOM 9567 N N . GLY B 1 232 ? 27.281 -35.344 -6.684 1 83.69 232 GLY B N 1
ATOM 9568 C CA . GLY B 1 232 ? 27.938 -36.594 -6.285 1 83.69 232 GLY B CA 1
ATOM 9569 C C . GLY B 1 232 ? 27.156 -37.375 -5.254 1 83.69 232 GLY B C 1
ATOM 9570 O O . GLY B 1 232 ? 27.453 -38.562 -5.012 1 83.69 232 GLY B O 1
ATOM 9571 N N . GLN B 1 233 ? 26.156 -36.812 -4.746 1 87.56 233 GLN B N 1
ATOM 9572 C CA . GLN B 1 233 ? 25.391 -37.5 -3.709 1 87.56 233 GLN B CA 1
ATOM 9573 C C . GLN B 1 233 ? 24.484 -38.562 -4.305 1 87.56 233 GLN B C 1
ATOM 9575 O O . GLN B 1 233 ? 24.047 -39.469 -3.602 1 87.56 233 GLN B O 1
ATOM 9580 N N . THR B 1 234 ? 24.219 -38.406 -5.586 1 90.06 234 THR B N 1
ATOM 9581 C CA . THR B 1 234 ? 23.344 -39.344 -6.273 1 90.06 234 THR B CA 1
ATOM 9582 C C . THR B 1 234 ? 24.031 -39.906 -7.508 1 90.06 234 THR B C 1
ATOM 9584 O O . THR B 1 234 ? 24.641 -39.188 -8.281 1 90.06 234 THR B O 1
ATOM 9587 N N . SER B 1 235 ? 23.922 -41.156 -7.66 1 89.31 235 SER B N 1
ATOM 9588 C CA . SER B 1 235 ? 24.547 -41.812 -8.805 1 89.31 235 SER B CA 1
ATOM 9589 C C . SER B 1 235 ? 23.828 -41.469 -10.102 1 89.31 235 SER B C 1
ATOM 9591 O O . SER B 1 235 ? 22.672 -41.031 -10.086 1 89.31 235 SER B O 1
ATOM 9593 N N . ALA B 1 236 ? 24.484 -41.594 -11.219 1 90.69 236 ALA B N 1
ATOM 9594 C CA . ALA B 1 236 ? 23.906 -41.344 -12.531 1 90.69 236 ALA B CA 1
ATOM 9595 C C . ALA B 1 236 ? 22.703 -42.219 -12.805 1 90.69 236 ALA B C 1
ATOM 9597 O O . ALA B 1 236 ? 21.719 -41.781 -13.406 1 90.69 236 ALA B O 1
ATOM 9598 N N . ALA B 1 237 ? 22.828 -43.469 -12.375 1 89 237 ALA B N 1
ATOM 9599 C CA . ALA B 1 237 ? 21.734 -44.406 -12.578 1 89 237 ALA B CA 1
ATOM 9600 C C . ALA B 1 237 ? 20.5 -43.969 -11.805 1 89 237 ALA B C 1
ATOM 9602 O O . ALA B 1 237 ? 19.375 -44.094 -12.297 1 89 237 ALA B O 1
ATOM 9603 N N . ARG B 1 238 ? 20.719 -43.469 -10.672 1 92.38 238 ARG B N 1
ATOM 9604 C CA . ARG B 1 238 ? 19.609 -43.031 -9.844 1 92.38 238 ARG B CA 1
ATOM 9605 C C . ARG B 1 238 ? 18.984 -41.75 -10.406 1 92.38 238 ARG B C 1
ATOM 9607 O O . ARG B 1 238 ? 17.766 -41.594 -10.391 1 92.38 238 ARG B O 1
ATOM 9614 N N . LYS B 1 239 ? 19.844 -40.906 -10.883 1 94.19 239 LYS B N 1
ATOM 9615 C CA . LYS B 1 239 ? 19.328 -39.688 -11.531 1 94.19 239 LYS B CA 1
ATOM 9616 C C . LYS B 1 239 ? 18.453 -40.062 -12.727 1 94.19 239 LYS B C 1
ATOM 9618 O O . LYS B 1 239 ? 17.359 -39.5 -12.891 1 94.19 239 LYS B O 1
ATOM 9623 N N . ARG B 1 240 ? 18.938 -40.906 -13.492 1 92.94 240 ARG B N 1
ATOM 9624 C CA . ARG B 1 240 ? 18.203 -41.344 -14.664 1 92.94 240 ARG B CA 1
ATOM 9625 C C . ARG B 1 240 ? 16.844 -41.938 -14.266 1 92.94 240 ARG B C 1
ATOM 9627 O O . ARG B 1 240 ? 15.828 -41.656 -14.891 1 92.94 240 ARG B O 1
ATOM 9634 N N . GLU B 1 241 ? 16.844 -42.75 -13.227 1 92.94 241 GLU B N 1
ATOM 9635 C CA . GLU B 1 241 ? 15.617 -43.344 -12.742 1 92.94 241 GLU B CA 1
ATOM 9636 C C . GLU B 1 241 ? 14.602 -42.281 -12.312 1 92.94 241 GLU B C 1
ATOM 9638 O O . GLU B 1 241 ? 13.422 -42.375 -12.648 1 92.94 241 GLU B O 1
ATOM 9643 N N . ILE B 1 242 ? 15.055 -41.312 -11.625 1 94.62 242 ILE B N 1
ATOM 9644 C CA . ILE B 1 242 ? 14.188 -40.312 -11.023 1 94.62 242 ILE B CA 1
ATOM 9645 C C . ILE B 1 242 ? 13.562 -39.438 -12.117 1 94.62 242 ILE B C 1
ATOM 9647 O O . ILE B 1 242 ? 12.391 -39.094 -12.039 1 94.62 242 ILE B O 1
ATOM 9651 N N . TYR B 1 243 ? 14.281 -39.031 -13.203 1 96.19 243 TYR B N 1
ATOM 9652 C CA . TYR B 1 243 ? 13.797 -38.062 -14.18 1 96.19 243 TYR B CA 1
ATOM 9653 C C . TYR B 1 243 ? 13.148 -38.781 -15.367 1 96.19 243 TYR B C 1
ATOM 9655 O O . TYR B 1 243 ? 12.25 -38.219 -16.016 1 96.19 243 TYR B O 1
ATOM 9663 N N . THR B 1 244 ? 13.516 -40.031 -15.672 1 94.88 244 THR B N 1
ATOM 9664 C CA . THR B 1 244 ? 12.977 -40.719 -16.828 1 94.88 244 THR B CA 1
ATOM 9665 C C . THR B 1 244 ? 11.992 -41.812 -16.391 1 94.88 244 THR B C 1
ATOM 9667 O O . THR B 1 244 ? 11.227 -42.312 -17.219 1 94.88 244 THR B O 1
ATOM 9670 N N . GLY B 1 245 ? 12.008 -42.188 -15.094 1 92.31 245 GLY B N 1
ATOM 9671 C CA . GLY B 1 245 ? 11.133 -43.219 -14.594 1 92.31 245 GLY B CA 1
ATOM 9672 C C . GLY B 1 245 ? 11.578 -44.625 -14.977 1 92.31 245 GLY B C 1
ATOM 9673 O O . GLY B 1 245 ? 10.852 -45.594 -14.766 1 92.31 245 GLY B O 1
ATOM 9674 N N . ILE B 1 246 ? 12.789 -44.719 -15.562 1 89.5 246 ILE B N 1
ATOM 9675 C CA . ILE B 1 246 ? 13.297 -46 -16.016 1 89.5 246 ILE B CA 1
ATOM 9676 C C . ILE B 1 246 ? 14.164 -46.656 -14.938 1 89.5 246 ILE B C 1
ATOM 9678 O O . ILE B 1 246 ? 15.141 -46.062 -14.484 1 89.5 246 ILE B O 1
ATOM 9682 N N . ARG B 1 247 ? 13.883 -47.875 -14.43 1 82.94 247 ARG B N 1
ATOM 9683 C CA . ARG B 1 247 ? 14.633 -48.594 -13.398 1 82.94 247 ARG B CA 1
ATOM 9684 C C . ARG B 1 247 ? 15.945 -49.156 -13.961 1 82.94 247 ARG B C 1
ATOM 9686 O O . ARG B 1 247 ? 15.992 -49.594 -15.102 1 82.94 247 ARG B O 1
ATOM 9693 N N . PRO B 1 248 ? 17.094 -49 -13.25 1 72.56 248 PRO B N 1
ATOM 9694 C CA . PRO B 1 248 ? 18.406 -49.438 -13.734 1 72.56 248 PRO B CA 1
ATOM 9695 C C . PRO B 1 248 ? 18.438 -50.938 -14.094 1 72.56 248 PRO B C 1
ATOM 9697 O O . PRO B 1 248 ? 19.172 -51.344 -14.992 1 72.56 248 PRO B O 1
ATOM 9700 N N . ALA B 1 249 ? 17.938 -51.812 -13.258 1 61.34 249 ALA B N 1
ATOM 9701 C CA . ALA B 1 249 ? 18.156 -53.25 -13.414 1 61.34 249 ALA B CA 1
ATOM 9702 C C . ALA B 1 249 ? 17.703 -53.719 -14.797 1 61.34 249 ALA B C 1
ATOM 9704 O O . ALA B 1 249 ? 18.266 -54.688 -15.344 1 61.34 249 ALA B O 1
ATOM 9705 N N . ALA B 1 250 ? 16.531 -53.375 -15.359 1 53.69 250 ALA B N 1
ATOM 9706 C CA . ALA B 1 250 ? 16.094 -54.031 -16.594 1 53.69 250 ALA B CA 1
ATOM 9707 C C . ALA B 1 250 ? 16.312 -53.156 -17.797 1 53.69 250 ALA B C 1
ATOM 9709 O O . ALA B 1 250 ? 15.93 -51.969 -17.797 1 53.69 250 ALA B O 1
ATOM 9710 N N . ALA B 1 251 ? 17.438 -53.219 -18.625 1 49.09 251 ALA B N 1
ATOM 9711 C CA . ALA B 1 251 ? 17.859 -52.562 -19.844 1 49.09 251 ALA B CA 1
ATOM 9712 C C . ALA B 1 251 ? 16.672 -52.062 -20.641 1 49.09 251 ALA B C 1
ATOM 9714 O O . ALA B 1 251 ? 16.703 -50.969 -21.219 1 49.09 251 ALA B O 1
ATOM 9715 N N . ASP B 1 252 ? 15.727 -52.906 -21.094 1 51.25 252 ASP B N 1
ATOM 9716 C CA . ASP B 1 252 ? 14.617 -52.656 -22.016 1 51.25 252 ASP B CA 1
ATOM 9717 C C . ASP B 1 252 ? 13.406 -52.125 -21.266 1 51.25 252 ASP B C 1
ATOM 9719 O O . ASP B 1 252 ? 12.266 -52.312 -21.703 1 51.25 252 ASP B O 1
ATOM 9723 N N . SER B 1 253 ? 13.656 -51.312 -20.141 1 70.5 253 SER B N 1
ATOM 9724 C CA . SER B 1 253 ? 12.531 -51.062 -19.234 1 70.5 253 SER B CA 1
ATOM 9725 C C . SER B 1 253 ? 11.859 -49.719 -19.547 1 70.5 253 SER B C 1
ATOM 9727 O O . SER B 1 253 ? 12.5 -48.781 -20.031 1 70.5 253 SER B O 1
ATOM 9729 N N . HIS B 1 254 ? 10.562 -49.688 -19.828 1 84.25 254 HIS B N 1
ATOM 9730 C CA . HIS B 1 254 ? 9.648 -48.562 -19.984 1 84.25 254 HIS B CA 1
ATOM 9731 C C . HIS B 1 254 ? 9.516 -47.781 -18.672 1 84.25 254 HIS B C 1
ATOM 9733 O O . HIS B 1 254 ? 9.75 -48.312 -17.594 1 84.25 254 HIS B O 1
ATOM 9739 N N . PRO B 1 255 ? 9.367 -46.469 -18.875 1 91.44 255 PRO B N 1
ATOM 9740 C CA . PRO B 1 255 ? 9.109 -45.656 -17.672 1 91.44 255 PRO B CA 1
ATOM 9741 C C . PRO B 1 255 ? 7.949 -46.188 -16.844 1 91.44 255 PRO B C 1
ATOM 9743 O O . PRO B 1 255 ? 7.066 -46.875 -17.375 1 91.44 255 PRO B O 1
ATOM 9746 N N . VAL B 1 256 ? 7.961 -45.906 -15.586 1 91.19 256 VAL B N 1
ATOM 9747 C CA . VAL B 1 256 ? 6.895 -46.281 -14.672 1 91.19 256 VAL B CA 1
ATOM 9748 C C . VAL B 1 256 ? 5.605 -45.562 -15.031 1 91.19 256 VAL B C 1
ATOM 9750 O O . VAL B 1 256 ? 5.625 -44.375 -15.344 1 91.19 256 VAL B O 1
ATOM 9753 N N . HIS B 1 257 ? 4.539 -46.344 -15.125 1 92.5 257 HIS B N 1
ATOM 9754 C CA . HIS B 1 257 ? 3.229 -45.719 -15.344 1 92.5 257 HIS B CA 1
ATOM 9755 C C . HIS B 1 257 ? 2.611 -45.25 -14.031 1 92.5 257 HIS B C 1
ATOM 9757 O O . HIS B 1 257 ? 2.383 -46.062 -13.125 1 92.5 257 HIS B O 1
ATOM 9763 N N . VAL B 1 258 ? 2.354 -44 -13.898 1 93.44 258 VAL B N 1
ATOM 9764 C CA . VAL B 1 258 ? 1.728 -43.438 -12.711 1 93.44 258 VAL B CA 1
ATOM 9765 C C . VAL B 1 258 ? 0.209 -43.438 -12.867 1 93.44 258 VAL B C 1
ATOM 9767 O O . VAL B 1 258 ? -0.326 -42.812 -13.797 1 93.44 258 VAL B O 1
ATOM 9770 N N . CYS B 1 259 ? -0.456 -44.094 -11.969 1 93.56 259 CYS B N 1
ATOM 9771 C CA . CYS B 1 259 ? -1.901 -44.281 -12.055 1 93.56 259 CYS B CA 1
ATOM 9772 C C . CYS B 1 259 ? -2.609 -43.594 -10.883 1 93.56 259 CYS B C 1
ATOM 9774 O O . CYS B 1 259 ? -2.502 -44.062 -9.75 1 93.56 259 CYS B O 1
ATOM 9776 N N . LEU B 1 260 ? -3.396 -42.594 -11.117 1 92.88 260 LEU B N 1
ATOM 9777 C CA . LEU B 1 260 ? -4.109 -41.875 -10.07 1 92.88 260 LEU B CA 1
ATOM 9778 C C . LEU B 1 260 ? -5.238 -42.719 -9.492 1 92.88 260 LEU B C 1
ATOM 9780 O O . LEU B 1 260 ? -5.625 -42.531 -8.336 1 92.88 260 LEU B O 1
ATOM 9784 N N . ASP B 1 261 ? -5.742 -43.594 -10.273 1 89.88 261 ASP B N 1
ATOM 9785 C CA . ASP B 1 261 ? -6.848 -44.469 -9.844 1 89.88 261 ASP B CA 1
ATOM 9786 C C . ASP B 1 261 ? -6.426 -45.375 -8.695 1 89.88 261 ASP B C 1
ATOM 9788 O O . ASP B 1 261 ? -7.25 -45.719 -7.852 1 89.88 261 ASP B O 1
ATOM 9792 N N . ALA B 1 262 ? -5.191 -45.625 -8.703 1 90.75 262 ALA B N 1
ATOM 9793 C CA . ALA B 1 262 ? -4.676 -46.5 -7.656 1 90.75 262 ALA B CA 1
ATOM 9794 C C . ALA B 1 262 ? -4.758 -45.844 -6.289 1 90.75 262 ALA B C 1
ATOM 9796 O O . ALA B 1 262 ? -4.867 -46.5 -5.266 1 90.75 262 ALA B O 1
ATOM 9797 N N . ASP B 1 263 ? -4.703 -44.562 -6.203 1 91.38 263 ASP B N 1
ATOM 9798 C CA . ASP B 1 263 ? -4.75 -43.812 -4.949 1 91.38 263 ASP B CA 1
ATOM 9799 C C . ASP B 1 263 ? -6.164 -43.344 -4.648 1 91.38 263 ASP B C 1
ATOM 9801 O O . ASP B 1 263 ? -6.426 -42.781 -3.572 1 91.38 263 ASP B O 1
ATOM 9805 N N . HIS B 1 264 ? -7.055 -43.469 -5.594 1 91.56 264 HIS B N 1
ATOM 9806 C CA . HIS B 1 264 ? -8.422 -42.969 -5.438 1 91.56 264 HIS B CA 1
ATOM 9807 C C . HIS B 1 264 ? -9.164 -43.719 -4.348 1 91.56 264 HIS B C 1
ATOM 9809 O O . HIS B 1 264 ? -9.156 -44.969 -4.336 1 91.56 264 HIS B O 1
ATOM 9815 N N . GLN B 1 265 ? -9.695 -42.969 -3.377 1 88.06 265 GLN B N 1
ATOM 9816 C CA . GLN B 1 265 ? -10.523 -43.562 -2.324 1 88.06 265 GLN B CA 1
ATOM 9817 C C . GLN B 1 265 ? -12.008 -43.344 -2.6 1 88.06 265 GLN B C 1
ATOM 9819 O O . GLN B 1 265 ? -12.477 -42.188 -2.635 1 88.06 265 GLN B O 1
ATOM 9824 N N . THR B 1 266 ? -12.719 -44.469 -2.66 1 80.69 266 THR B N 1
ATOM 9825 C CA . THR B 1 266 ? -14.148 -44.406 -2.967 1 80.69 266 THR B CA 1
ATOM 9826 C C . THR B 1 266 ? -14.953 -44.094 -1.712 1 80.69 266 THR B C 1
ATOM 9828 O O . THR B 1 266 ? -14.555 -44.438 -0.604 1 80.69 266 THR B O 1
ATOM 9831 N N . GLY B 1 267 ? -15.992 -43.438 -1.808 1 71.81 267 GLY B N 1
ATOM 9832 C CA . GLY B 1 267 ? -16.969 -43.219 -0.745 1 71.81 267 GLY B CA 1
ATOM 9833 C C . GLY B 1 267 ? -16.672 -42 0.112 1 71.81 267 GLY B C 1
ATOM 9834 O O . GLY B 1 267 ? -17.109 -41.938 1.266 1 71.81 267 GLY B O 1
ATOM 9835 N N . SER B 1 268 ? -15.875 -41.156 -0.375 1 74.69 268 SER B N 1
ATOM 9836 C CA . SER B 1 268 ? -15.648 -39.938 0.386 1 74.69 268 SER B CA 1
ATOM 9837 C C . SER B 1 268 ? -16.891 -39.062 0.423 1 74.69 268 SER B C 1
ATOM 9839 O O . SER B 1 268 ? -17.531 -38.812 -0.608 1 74.69 268 SER B O 1
ATOM 9841 N N . GLN B 1 269 ? -17.297 -38.688 1.654 1 83.19 269 GLN B N 1
ATOM 9842 C CA . GLN B 1 269 ? -18.453 -37.812 1.799 1 83.19 269 GLN B CA 1
ATOM 9843 C C . GLN B 1 269 ? -18.094 -36.375 1.445 1 83.19 269 GLN B C 1
ATOM 9845 O O . GLN B 1 269 ? -17.078 -35.844 1.897 1 83.19 269 GLN B O 1
ATOM 9850 N N . THR B 1 270 ? -18.859 -35.844 0.494 1 90.12 270 THR B N 1
ATOM 9851 C CA . THR B 1 270 ? -18.594 -34.469 0.045 1 90.12 270 THR B CA 1
ATOM 9852 C C . THR B 1 270 ? -19.797 -33.562 0.319 1 90.12 270 THR B C 1
ATOM 9854 O O . THR B 1 270 ? -20.906 -34.062 0.491 1 90.12 270 THR B O 1
ATOM 9857 N N . GLY B 1 271 ? -19.516 -32.312 0.575 1 90.44 271 GLY B N 1
ATOM 9858 C CA . GLY B 1 271 ? -20.516 -31.266 0.692 1 90.44 271 GLY B CA 1
ATOM 9859 C C . GLY B 1 271 ? -20.391 -30.188 -0.371 1 90.44 271 GLY B C 1
ATOM 9860 O O . GLY B 1 271 ? -19.297 -29.906 -0.843 1 90.44 271 GLY B O 1
ATOM 9861 N N . VAL B 1 272 ? -21.578 -29.625 -0.761 1 94.19 272 VAL B N 1
ATOM 9862 C CA . VAL B 1 272 ? -21.609 -28.609 -1.813 1 94.19 272 VAL B CA 1
ATOM 9863 C C . VAL B 1 272 ? -21.922 -27.25 -1.21 1 94.19 272 VAL B C 1
ATOM 9865 O O . VAL B 1 272 ? -22.75 -27.141 -0.299 1 94.19 272 VAL B O 1
ATOM 9868 N N . THR B 1 273 ? -21.188 -26.25 -1.594 1 95.62 273 THR B N 1
ATOM 9869 C CA . THR B 1 273 ? -21.484 -24.859 -1.255 1 95.62 273 THR B CA 1
ATOM 9870 C C . THR B 1 273 ? -21.562 -24 -2.514 1 95.62 273 THR B C 1
ATOM 9872 O O . THR B 1 273 ? -21.047 -24.375 -3.562 1 95.62 273 THR B O 1
ATOM 9875 N N . PHE B 1 274 ? -22.344 -22.922 -2.461 1 97.44 274 PHE B N 1
ATOM 9876 C CA . PHE B 1 274 ? -22.484 -21.953 -3.541 1 97.44 274 PHE B CA 1
ATOM 9877 C C . PHE B 1 274 ? -21.938 -20.594 -3.117 1 97.44 274 PHE B C 1
ATOM 9879 O O . PHE B 1 274 ? -21.953 -20.266 -1.933 1 97.44 274 PHE B O 1
ATOM 9886 N N . ASP B 1 275 ? -21.406 -19.891 -4.039 1 97.69 275 ASP B N 1
ATOM 9887 C CA . ASP B 1 275 ? -20.938 -18.531 -3.775 1 97.69 275 ASP B CA 1
ATOM 9888 C C . ASP B 1 275 ? -20.906 -17.703 -5.059 1 97.69 275 ASP B C 1
ATOM 9890 O O . ASP B 1 275 ? -21.172 -18.219 -6.145 1 97.69 275 ASP B O 1
ATOM 9894 N N . ILE B 1 276 ? -20.719 -16.406 -4.938 1 97.62 276 ILE B N 1
ATOM 9895 C CA . ILE B 1 276 ? -20.422 -15.477 -6.016 1 97.62 276 ILE B CA 1
ATOM 9896 C C . ILE B 1 276 ? -18.953 -15.062 -5.957 1 97.62 276 ILE B C 1
ATOM 9898 O O . ILE B 1 276 ? -18.5 -14.492 -4.957 1 97.62 276 ILE B O 1
ATOM 9902 N N . ASP B 1 277 ? -18.219 -15.352 -6.969 1 95.88 277 ASP B N 1
ATOM 9903 C CA . ASP B 1 277 ? -16.797 -15.062 -6.973 1 95.88 277 ASP B CA 1
ATOM 9904 C C . ASP B 1 277 ? -16.531 -13.609 -7.367 1 95.88 277 ASP B C 1
ATOM 9906 O O . ASP B 1 277 ? -15.625 -12.969 -6.82 1 95.88 277 ASP B O 1
ATOM 9910 N N . SER B 1 278 ? -17.219 -13.18 -8.352 1 95.94 278 SER B N 1
ATOM 9911 C CA . SER B 1 278 ? -17.016 -11.82 -8.844 1 95.94 278 SER B CA 1
ATOM 9912 C C . SER B 1 278 ? -18.281 -11.273 -9.492 1 95.94 278 SER B C 1
ATOM 9914 O O . SER B 1 278 ? -19.203 -12.031 -9.805 1 95.94 278 SER B O 1
ATOM 9916 N N . ILE B 1 279 ? -18.359 -10.016 -9.594 1 96.19 279 ILE B N 1
ATOM 9917 C CA . ILE B 1 279 ? -19.422 -9.312 -10.305 1 96.19 279 ILE B CA 1
ATOM 9918 C C . ILE B 1 279 ? -18.828 -8.172 -11.125 1 96.19 279 ILE B C 1
ATOM 9920 O O . ILE B 1 279 ? -17.891 -7.496 -10.68 1 96.19 279 ILE B O 1
ATOM 9924 N N . MET B 1 280 ? -19.25 -8.031 -12.328 1 95.88 280 MET B N 1
ATOM 9925 C CA . MET B 1 280 ? -18.766 -6.969 -13.203 1 95.88 280 MET B CA 1
ATOM 9926 C C . MET B 1 280 ? -19.875 -6.488 -14.133 1 95.88 280 MET B C 1
ATOM 9928 O O . MET B 1 280 ? -20.797 -7.238 -14.438 1 95.88 280 MET B O 1
ATOM 9932 N N . GLY B 1 281 ? -19.812 -5.277 -14.461 1 95.12 281 GLY B N 1
ATOM 9933 C CA . GLY B 1 281 ? -20.797 -4.719 -15.375 1 95.12 281 GLY B CA 1
ATOM 9934 C C . GLY B 1 281 ? -20.656 -3.221 -15.562 1 95.12 281 GLY B C 1
ATOM 9935 O O . GLY B 1 281 ? -19.672 -2.625 -15.109 1 95.12 281 GLY B O 1
ATOM 9936 N N . PHE B 1 282 ? -21.578 -2.668 -16.312 1 97 282 PHE B N 1
ATOM 9937 C CA . PHE B 1 282 ? -21.531 -1.247 -16.641 1 97 282 PHE B CA 1
ATOM 9938 C C . PHE B 1 282 ? -22.656 -0.5 -15.938 1 97 282 PHE B C 1
ATOM 9940 O O . PHE B 1 282 ? -23.688 -1.093 -15.602 1 97 282 PHE B O 1
ATOM 9947 N N . ALA B 1 283 ? -22.422 0.718 -15.633 1 97.25 283 ALA B N 1
ATOM 9948 C CA . ALA B 1 283 ? -23.422 1.576 -15 1 97.25 283 ALA B CA 1
ATOM 9949 C C . ALA B 1 283 ? -23.688 2.828 -15.828 1 97.25 283 ALA B C 1
ATOM 9951 O O . ALA B 1 283 ? -22.797 3.279 -16.578 1 97.25 283 ALA B O 1
ATOM 9952 N N . HIS B 1 284 ? -24.875 3.416 -15.609 1 95.31 284 HIS B N 1
ATOM 9953 C CA . HIS B 1 284 ? -25.281 4.586 -16.375 1 95.31 284 HIS B CA 1
ATOM 9954 C C . HIS B 1 284 ? -25 5.875 -15.609 1 95.31 284 HIS B C 1
ATOM 9956 O O . HIS B 1 284 ? -25 6.961 -16.188 1 95.31 284 HIS B O 1
ATOM 9962 N N . SER B 1 285 ? -24.875 5.66 -14.391 1 96.69 285 SER B N 1
ATOM 9963 C CA . SER B 1 285 ? -24.672 6.832 -13.547 1 96.69 285 SER B CA 1
ATOM 9964 C C . SER B 1 285 ? -23.891 6.48 -12.281 1 96.69 285 SER B C 1
ATOM 9966 O O . SER B 1 285 ? -23.844 5.312 -11.883 1 96.69 285 SER B O 1
ATOM 9968 N N . LEU B 1 286 ? -23.312 7.559 -11.695 1 97.44 286 LEU B N 1
ATOM 9969 C CA . LEU B 1 286 ? -22.625 7.383 -10.414 1 97.44 286 LEU B CA 1
ATOM 9970 C C . LEU B 1 286 ? -23.625 7.113 -9.297 1 97.44 286 LEU B C 1
ATOM 9972 O O . LEU B 1 286 ? -23.234 6.656 -8.219 1 97.44 286 LEU B O 1
ATOM 9976 N N . ALA B 1 287 ? -24.891 7.312 -9.555 1 97.25 287 ALA B N 1
ATOM 9977 C CA . ALA B 1 287 ? -25.953 7.066 -8.578 1 97.25 287 ALA B CA 1
ATOM 9978 C C . ALA B 1 287 ? -26.062 5.578 -8.25 1 97.25 287 ALA B C 1
ATOM 9980 O O . ALA B 1 287 ? -26.75 5.191 -7.305 1 97.25 287 ALA B O 1
ATOM 9981 N N . VAL B 1 288 ? -25.281 4.805 -8.984 1 97.62 288 VAL B N 1
ATOM 9982 C CA . VAL B 1 288 ? -25.266 3.367 -8.742 1 97.62 288 VAL B CA 1
ATOM 9983 C C . VAL B 1 288 ? -24.766 3.092 -7.324 1 97.62 288 VAL B C 1
ATOM 9985 O O . VAL B 1 288 ? -25.141 2.086 -6.715 1 97.62 288 VAL B O 1
ATOM 9988 N N . ALA B 1 289 ? -23.922 3.945 -6.77 1 97.81 289 ALA B N 1
ATOM 9989 C CA . ALA B 1 289 ? -23.406 3.82 -5.41 1 97.81 289 ALA B CA 1
ATOM 9990 C C . ALA B 1 289 ? -24.375 4.422 -4.398 1 97.81 289 ALA B C 1
ATOM 9992 O O . ALA B 1 289 ? -24.297 5.613 -4.086 1 97.81 289 ALA B O 1
ATOM 9993 N N . LYS B 1 290 ? -25.125 3.6 -3.742 1 95.31 290 LYS B N 1
ATOM 9994 C CA . LYS B 1 290 ? -26.219 4.023 -2.879 1 95.31 290 LYS B CA 1
ATOM 9995 C C . LYS B 1 290 ? -25.703 4.738 -1.636 1 95.31 290 LYS B C 1
ATOM 9997 O O . LYS B 1 290 ? -26.375 5.602 -1.08 1 95.31 290 LYS B O 1
ATOM 10002 N N . LEU B 1 291 ? -24.531 4.297 -1.166 1 94.94 291 LEU B N 1
ATOM 10003 C CA . LEU B 1 291 ? -24.016 4.836 0.085 1 94.94 291 LEU B CA 1
ATOM 10004 C C . LEU B 1 291 ? -22.844 5.777 -0.176 1 94.94 291 LEU B C 1
ATOM 10006 O O . LEU B 1 291 ? -22.172 6.223 0.763 1 94.94 291 LEU B O 1
ATOM 10010 N N . GLY B 1 292 ? -22.594 6.078 -1.43 1 96.5 292 GLY B N 1
ATOM 10011 C CA . GLY B 1 292 ? -21.516 6.992 -1.767 1 96.5 292 GLY B CA 1
ATOM 10012 C C . GLY B 1 292 ? -20.281 6.289 -2.293 1 96.5 292 GLY B C 1
ATOM 10013 O O . GLY B 1 292 ? -20.297 5.078 -2.516 1 96.5 292 GLY B O 1
ATOM 10014 N N . VAL B 1 293 ? -19.25 7.086 -2.604 1 97.5 293 VAL B N 1
ATOM 10015 C CA . VAL B 1 293 ? -18.031 6.582 -3.227 1 97.5 293 VAL B CA 1
ATOM 10016 C C . VAL B 1 293 ? -16.812 7.078 -2.451 1 97.5 293 VAL B C 1
ATOM 10018 O O . VAL B 1 293 ? -16.781 8.227 -2.002 1 97.5 293 VAL B O 1
ATOM 10021 N N . ARG B 1 294 ? -15.906 6.18 -2.154 1 96.38 294 ARG B N 1
ATOM 10022 C CA . ARG B 1 294 ? -14.562 6.598 -1.767 1 96.38 294 ARG B CA 1
ATOM 10023 C C . ARG B 1 294 ? -13.727 6.953 -2.99 1 96.38 294 ARG B C 1
ATOM 10025 O O . ARG B 1 294 ? -13.102 6.082 -3.598 1 96.38 294 ARG B O 1
ATOM 10032 N N . TRP B 1 295 ? -13.609 8.195 -3.271 1 97.19 295 TRP B N 1
ATOM 10033 C CA . TRP B 1 295 ? -13.047 8.727 -4.512 1 97.19 295 TRP B CA 1
ATOM 10034 C C . TRP B 1 295 ? -11.531 8.797 -4.438 1 97.19 295 TRP B C 1
ATOM 10036 O O . TRP B 1 295 ? -10.969 9.258 -3.439 1 97.19 295 TRP B O 1
ATOM 10046 N N . ASN B 1 296 ? -10.852 8.289 -5.5 1 96.5 296 ASN B N 1
ATOM 10047 C CA . ASN B 1 296 ? -9.406 8.414 -5.656 1 96.5 296 ASN B CA 1
ATOM 10048 C C . ASN B 1 296 ? -9.031 9.656 -6.461 1 96.5 296 ASN B C 1
ATOM 10050 O O . ASN B 1 296 ? -9.297 9.719 -7.664 1 96.5 296 ASN B O 1
ATOM 10054 N N . PRO B 1 297 ? -8.32 10.586 -5.879 1 96.25 297 PRO B N 1
ATOM 10055 C CA . PRO B 1 297 ? -7.973 11.805 -6.609 1 96.25 297 PRO B CA 1
ATOM 10056 C C . PRO B 1 297 ? -6.773 11.617 -7.539 1 96.25 297 PRO B C 1
ATOM 10058 O O . PRO B 1 297 ? -6.441 12.523 -8.312 1 96.25 297 PRO B O 1
ATOM 10061 N N . THR B 1 298 ? -6.082 10.477 -7.41 1 95.06 298 THR B N 1
ATOM 10062 C CA . THR B 1 298 ? -4.945 10.164 -8.273 1 95.06 298 THR B CA 1
ATOM 10063 C C . THR B 1 298 ? -5.152 8.828 -8.977 1 95.06 298 THR B C 1
ATOM 10065 O O . THR B 1 298 ? -6.062 8.07 -8.625 1 95.06 298 THR B O 1
ATOM 10068 N N . GLN B 1 299 ? -4.312 8.672 -10 1 92.56 299 GLN B N 1
ATOM 10069 C CA . GLN B 1 299 ? -4.367 7.391 -10.703 1 92.56 299 GLN B CA 1
ATOM 10070 C C . GLN B 1 299 ? -3.609 6.309 -9.93 1 92.56 299 GLN B C 1
ATOM 10072 O O . GLN B 1 299 ? -2.514 6.555 -9.43 1 92.56 299 GLN B O 1
ATOM 10077 N N . ARG B 1 300 ? -4.215 5.172 -9.711 1 82.38 300 ARG B N 1
ATOM 10078 C CA . ARG B 1 300 ? -3.613 4.059 -8.984 1 82.38 300 ARG B CA 1
ATOM 10079 C C . ARG B 1 300 ? -3.223 2.932 -9.938 1 82.38 300 ARG B C 1
ATOM 10081 O O . ARG B 1 300 ? -4.031 2.051 -10.234 1 82.38 300 ARG B O 1
ATOM 10088 N N . PRO B 1 301 ? -1.964 2.846 -10.18 1 71.94 301 PRO B N 1
ATOM 10089 C CA . PRO B 1 301 ? -1.574 1.811 -11.141 1 71.94 301 PRO B CA 1
ATOM 10090 C C . PRO B 1 301 ? -1.858 0.398 -10.633 1 71.94 301 PRO B C 1
ATOM 10092 O O . PRO B 1 301 ? -2.17 -0.494 -11.422 1 71.94 301 PRO B O 1
ATOM 10095 N N . VAL B 1 302 ? -1.814 0.213 -9.375 1 68.75 302 VAL B N 1
ATOM 10096 C CA . VAL B 1 302 ? -1.976 -1.12 -8.805 1 68.75 302 VAL B CA 1
ATOM 10097 C C . VAL B 1 302 ? -3.408 -1.604 -9.023 1 68.75 302 VAL B C 1
ATOM 10099 O O . VAL B 1 302 ? -3.658 -2.811 -9.094 1 68.75 302 VAL B O 1
ATOM 10102 N N . SER B 1 303 ? -4.289 -0.723 -9.219 1 75.25 303 SER B N 1
ATOM 10103 C CA . SER B 1 303 ? -5.695 -1.087 -9.328 1 75.25 303 SER B CA 1
ATOM 10104 C C . SER B 1 303 ? -6.145 -1.145 -10.781 1 75.25 303 SER B C 1
ATOM 10106 O O . SER B 1 303 ? -7.316 -1.408 -11.062 1 75.25 303 SER B O 1
ATOM 10108 N N . ASP B 1 304 ? -5.273 -1.026 -11.68 1 82.75 304 ASP B N 1
ATOM 10109 C CA . ASP B 1 304 ? -5.648 -1.018 -13.094 1 82.75 304 ASP B CA 1
ATOM 10110 C C . ASP B 1 304 ? -6.098 -2.404 -13.547 1 82.75 304 ASP B C 1
ATOM 10112 O O . ASP B 1 304 ? -5.695 -3.414 -12.969 1 82.75 304 ASP B O 1
ATOM 10116 N N . LEU B 1 305 ? -6.941 -2.334 -14.523 1 90.12 305 LEU B N 1
ATOM 10117 C CA . LEU B 1 305 ? -7.387 -3.586 -15.125 1 90.12 305 LEU B CA 1
ATOM 10118 C C . LEU B 1 305 ? -6.266 -4.23 -15.93 1 90.12 305 LEU B C 1
ATOM 10120 O O . LEU B 1 305 ? -5.566 -3.553 -16.688 1 90.12 305 LEU B O 1
ATOM 10124 N N . HIS B 1 306 ? -6.113 -5.477 -15.727 1 84.88 306 HIS B N 1
ATOM 10125 C CA . HIS B 1 306 ? -5.035 -6.168 -16.422 1 84.88 306 HIS B CA 1
ATOM 10126 C C . HIS B 1 306 ? -5.574 -7.277 -17.312 1 84.88 306 HIS B C 1
ATOM 10128 O O . HIS B 1 306 ? -4.82 -7.891 -18.078 1 84.88 306 HIS B O 1
ATOM 10134 N N . SER B 1 307 ? -6.836 -7.469 -17.234 1 87.44 307 SER B N 1
ATOM 10135 C CA . SER B 1 307 ? -7.445 -8.516 -18.062 1 87.44 307 SER B CA 1
ATOM 10136 C C . SER B 1 307 ? -8.727 -8.016 -18.719 1 87.44 307 SER B C 1
ATOM 10138 O O . SER B 1 307 ? -9.281 -6.996 -18.328 1 87.44 307 SER B O 1
ATOM 10140 N N . SER B 1 308 ? -9.094 -8.734 -19.75 1 91.44 308 SER B N 1
ATOM 10141 C CA . SER B 1 308 ? -10.289 -8.367 -20.5 1 91.44 308 SER B CA 1
ATOM 10142 C C . SER B 1 308 ? -11.555 -8.672 -19.703 1 91.44 308 SER B C 1
ATOM 10144 O O . SER B 1 308 ? -12.648 -8.266 -20.094 1 91.44 308 SER B O 1
ATOM 10146 N N . LEU B 1 309 ? -11.406 -9.406 -18.625 1 91.69 309 LEU B N 1
ATOM 10147 C CA . LEU B 1 309 ? -12.523 -9.867 -17.812 1 91.69 309 LEU B CA 1
ATOM 10148 C C . LEU B 1 309 ? -13.469 -10.742 -18.625 1 91.69 309 LEU B C 1
ATOM 10150 O O . LEU B 1 309 ? -14.609 -10.984 -18.219 1 91.69 309 LEU B O 1
ATOM 10154 N N . TYR B 1 310 ? -13.023 -11.102 -19.844 1 93 310 TYR B N 1
ATOM 10155 C CA . TYR B 1 310 ? -13.75 -11.961 -20.766 1 93 310 TYR B CA 1
ATOM 10156 C C . TYR B 1 310 ? -15.039 -11.289 -21.234 1 93 310 TYR B C 1
ATOM 10158 O O . TYR B 1 310 ? -16.016 -11.969 -21.562 1 93 310 TYR B O 1
ATOM 10166 N N . LEU B 1 311 ? -15.055 -9.945 -21.125 1 94.5 311 LEU B N 1
ATOM 10167 C CA . LEU 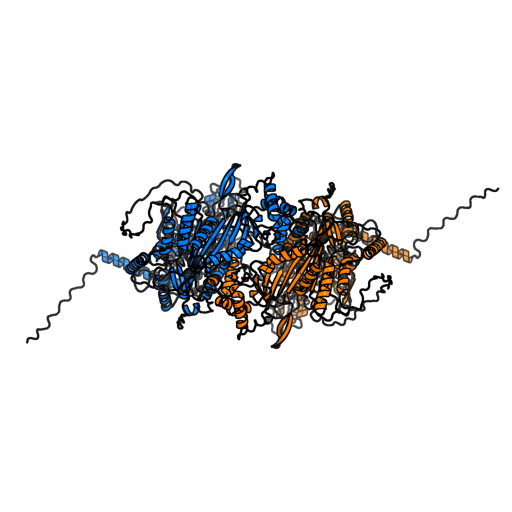B 1 311 ? -16.172 -9.172 -21.641 1 94.5 311 LEU B CA 1
ATOM 10168 C C . LEU B 1 311 ? -16.016 -8.914 -23.141 1 94.5 311 LEU B C 1
ATOM 10170 O O . LEU B 1 311 ? -14.922 -9.062 -23.688 1 94.5 311 LEU B O 1
ATOM 10174 N N . ASP B 1 312 ? -17.141 -8.609 -23.688 1 93.25 312 ASP B N 1
ATOM 10175 C CA . ASP B 1 312 ? -17.062 -8.227 -25.094 1 93.25 312 ASP B CA 1
ATOM 10176 C C . ASP B 1 312 ? -16.281 -6.926 -25.266 1 93.25 312 ASP B C 1
ATOM 10178 O O . ASP B 1 312 ? -16.406 -6.004 -24.469 1 93.25 312 ASP B O 1
ATOM 10182 N N . PRO B 1 313 ? -15.422 -6.965 -26.297 1 93.5 313 PRO B N 1
ATOM 10183 C CA . PRO B 1 313 ? -14.688 -5.727 -26.547 1 93.5 313 PRO B CA 1
ATOM 10184 C C . PRO B 1 313 ? -15.602 -4.543 -26.844 1 93.5 313 PRO B C 1
ATOM 10186 O O . PRO B 1 313 ? -16.734 -4.73 -27.312 1 93.5 313 PRO B O 1
ATOM 10189 N N . ARG B 1 314 ? -15.117 -3.369 -26.594 1 93.5 314 ARG B N 1
ATOM 10190 C CA . ARG B 1 314 ? -15.883 -2.143 -26.781 1 93.5 314 ARG B CA 1
ATOM 10191 C C . ARG B 1 314 ? -15.281 -1.271 -27.875 1 93.5 314 ARG B C 1
ATOM 10193 O O . ARG B 1 314 ? -14.078 -1.333 -28.125 1 93.5 314 ARG B O 1
ATOM 10200 N N . PRO B 1 315 ? -16.156 -0.495 -28.484 1 92.88 315 PRO B N 1
ATOM 10201 C CA . PRO B 1 315 ? -15.641 0.387 -29.547 1 92.88 315 PRO B CA 1
ATOM 10202 C C . PRO B 1 315 ? -14.781 1.521 -29 1 92.88 315 PRO B C 1
ATOM 10204 O O . PRO B 1 315 ? -15.109 2.107 -27.953 1 92.88 315 PRO B O 1
ATOM 10207 N N . VAL B 1 316 ? -13.672 1.725 -29.609 1 93.56 316 VAL B N 1
ATOM 10208 C CA . VAL B 1 316 ? -12.773 2.826 -29.281 1 93.56 316 VAL B CA 1
ATOM 10209 C C . VAL B 1 316 ? -12.477 3.652 -30.516 1 93.56 316 VAL B C 1
ATOM 10211 O O . VAL B 1 316 ? -12.562 3.15 -31.641 1 93.56 316 VAL B O 1
ATOM 10214 N N . HIS B 1 317 ? -12.234 4.941 -30.281 1 88.62 317 HIS B N 1
ATOM 10215 C CA . HIS B 1 317 ? -11.891 5.852 -31.375 1 88.62 317 HIS B CA 1
ATOM 10216 C C . HIS B 1 317 ? -10.383 5.867 -31.609 1 88.62 317 HIS B C 1
ATOM 10218 O O . HIS B 1 317 ? -9.602 6.016 -30.672 1 88.62 317 HIS B O 1
ATOM 10224 N N . GLN B 1 318 ? -9.969 5.5 -32.812 1 81.88 318 GLN B N 1
ATOM 10225 C CA . GLN B 1 318 ? -8.555 5.543 -33.188 1 81.88 318 GLN B CA 1
ATOM 10226 C C . GLN B 1 318 ? -8.312 6.469 -34.375 1 81.88 318 GLN B C 1
ATOM 10228 O O . GLN B 1 318 ? -9.133 6.527 -35.281 1 81.88 318 GLN B O 1
ATOM 10233 N N . VAL B 1 319 ? -7.328 7.352 -34.156 1 74.81 319 VAL B N 1
ATOM 10234 C CA . VAL B 1 319 ? -6.926 8.188 -35.281 1 74.81 319 VAL B CA 1
ATOM 10235 C C . VAL B 1 319 ? -5.699 7.586 -35.969 1 74.81 319 VAL B C 1
ATOM 10237 O O . VAL B 1 319 ? -4.668 7.375 -35.344 1 74.81 319 VAL B O 1
ATOM 10240 N N . SER B 1 320 ? -5.934 7.109 -37.125 1 65.81 320 SER B N 1
ATOM 10241 C CA . SER B 1 320 ? -4.82 6.543 -37.875 1 65.81 320 SER B CA 1
ATOM 10242 C C . SER B 1 320 ? -3.707 7.57 -38.062 1 65.81 320 SER B C 1
ATOM 10244 O O . SER B 1 320 ? -3.918 8.766 -37.844 1 65.81 320 SER B O 1
ATOM 10246 N N . ARG B 1 321 ? -2.475 7.184 -38.5 1 64.19 321 ARG B N 1
ATOM 10247 C CA . ARG B 1 321 ? -1.317 8.023 -38.781 1 64.19 321 ARG B CA 1
ATOM 10248 C C . ARG B 1 321 ? -1.639 9.031 -39.906 1 64.19 321 ARG B C 1
ATOM 10250 O O . ARG B 1 321 ? -1.045 10.109 -39.938 1 64.19 321 ARG B O 1
ATOM 10257 N N . GLU B 1 322 ? -2.533 8.758 -40.656 1 67.19 322 GLU B N 1
ATOM 10258 C CA . GLU B 1 322 ? -2.916 9.609 -41.781 1 67.19 322 GLU B CA 1
ATOM 10259 C C . GLU B 1 322 ? -4.02 10.586 -41.375 1 67.19 322 GLU B C 1
ATOM 10261 O O . GLU B 1 322 ? -4.531 11.328 -42.219 1 67.19 322 GLU B O 1
ATOM 10266 N N . GLY B 1 323 ? -4.383 10.625 -40.188 1 66.88 323 GLY B N 1
ATOM 10267 C CA . GLY B 1 323 ? -5.348 11.586 -39.656 1 66.88 323 GLY B CA 1
ATOM 10268 C C . GLY B 1 323 ? -6.785 11.109 -39.781 1 66.88 323 GLY B C 1
ATOM 10269 O O . GLY B 1 323 ? -7.719 11.891 -39.562 1 66.88 323 GLY B O 1
ATOM 10270 N N . ARG B 1 324 ? -7.016 9.852 -40.312 1 73.12 324 ARG B N 1
ATOM 10271 C CA . ARG B 1 324 ? -8.375 9.344 -40.469 1 73.12 324 ARG B CA 1
ATOM 10272 C C . ARG B 1 324 ? -8.844 8.648 -39.188 1 73.12 324 ARG B C 1
ATOM 10274 O O . ARG B 1 324 ? -8.141 7.805 -38.656 1 73.12 324 ARG B O 1
ATOM 10281 N N . ALA B 1 325 ? -10.102 9.188 -38.719 1 77 325 ALA B N 1
ATOM 10282 C CA . ALA B 1 325 ? -10.703 8.617 -37.5 1 77 325 ALA B CA 1
ATOM 10283 C C . ALA B 1 325 ? -11.398 7.297 -37.812 1 77 325 ALA B C 1
ATOM 10285 O O . ALA B 1 325 ? -12.133 7.195 -38.812 1 77 325 ALA B O 1
ATOM 10286 N N . HIS B 1 326 ? -11.031 6.242 -37.25 1 82.56 326 HIS B N 1
ATOM 10287 C CA . HIS B 1 326 ? -11.734 4.977 -37.406 1 82.56 326 HIS B CA 1
ATOM 10288 C C . HIS B 1 326 ? -12.031 4.352 -36.031 1 82.56 326 HIS B C 1
ATOM 10290 O O . HIS B 1 326 ? -11.445 4.738 -35.031 1 82.56 326 HIS B O 1
ATOM 10296 N N . TYR B 1 327 ? -13.117 3.494 -36.031 1 86.81 327 TYR B N 1
ATOM 10297 C CA . TYR B 1 327 ? -13.5 2.781 -34.812 1 86.81 327 TYR B CA 1
ATOM 10298 C C . TYR B 1 327 ? -12.961 1.355 -34.844 1 86.81 327 TYR B C 1
ATOM 10300 O O . TYR B 1 327 ? -12.953 0.695 -35.875 1 86.81 327 TYR B O 1
ATOM 10308 N N . THR B 1 328 ? -12.344 0.997 -33.781 1 88.25 328 THR B N 1
ATOM 10309 C CA . THR B 1 328 ? -11.914 -0.378 -33.531 1 88.25 328 THR B CA 1
ATOM 10310 C C . THR B 1 328 ? -12.422 -0.886 -32.188 1 88.25 328 THR B C 1
ATOM 10312 O O . THR B 1 328 ? -12.875 -0.099 -31.359 1 88.25 328 THR B O 1
ATOM 10315 N N . ARG B 1 329 ? -12.508 -2.18 -32.062 1 92.5 329 ARG B N 1
ATOM 10316 C CA . ARG B 1 329 ? -12.961 -2.771 -30.812 1 92.5 329 ARG B CA 1
ATOM 10317 C C . ARG B 1 329 ? -11.773 -3.256 -29.984 1 92.5 329 ARG B C 1
ATOM 10319 O O . ARG B 1 329 ? -10.844 -3.871 -30.516 1 92.5 329 ARG B O 1
ATOM 10326 N N . GLN B 1 330 ? -11.789 -2.844 -28.719 1 93.19 330 GLN B N 1
ATOM 10327 C CA . GLN B 1 330 ? -10.711 -3.219 -27.797 1 93.19 330 GLN B CA 1
ATOM 10328 C C . GLN B 1 330 ? -11.273 -3.771 -26.484 1 93.19 330 GLN B C 1
ATOM 10330 O O . GLN B 1 330 ? -12.352 -3.359 -26.047 1 93.19 330 GLN B O 1
ATOM 10335 N N . PRO B 1 331 ? -10.562 -4.793 -25.906 1 94.19 331 PRO B N 1
ATOM 10336 C CA . PRO B 1 331 ? -10.969 -5.242 -24.578 1 94.19 331 PRO B CA 1
ATOM 10337 C C . PRO B 1 331 ? -10.898 -4.129 -23.531 1 94.19 331 PRO B C 1
ATOM 10339 O O . PRO B 1 331 ? -10.133 -3.174 -23.688 1 94.19 331 PRO B O 1
ATOM 10342 N N . VAL B 1 332 ? -11.617 -4.25 -22.5 1 94.94 332 VAL B N 1
ATOM 10343 C CA . VAL B 1 332 ? -11.82 -3.186 -21.516 1 94.94 332 VAL B CA 1
ATOM 10344 C C . VAL B 1 332 ? -10.484 -2.809 -20.891 1 94.94 332 VAL B C 1
ATOM 10346 O O . VAL B 1 332 ? -10.266 -1.65 -20.516 1 94.94 332 VAL B O 1
ATOM 10349 N N . HIS B 1 333 ? -9.531 -3.779 -20.656 1 93.62 333 HIS B N 1
ATOM 10350 C CA . HIS B 1 333 ? -8.289 -3.492 -19.969 1 93.62 333 HIS B CA 1
ATOM 10351 C C . HIS B 1 333 ? -7.328 -2.703 -20.844 1 93.62 333 HIS B C 1
ATOM 10353 O O . HIS B 1 333 ? -6.352 -2.129 -20.359 1 93.62 333 HIS B O 1
ATOM 10359 N N . GLN B 1 334 ? -7.594 -2.641 -22.141 1 93.69 334 GLN B N 1
ATOM 10360 C CA . GLN B 1 334 ? -6.742 -1.898 -23.062 1 93.69 334 GLN B CA 1
ATOM 10361 C C . GLN B 1 334 ? -7.281 -0.489 -23.297 1 93.69 334 GLN B C 1
ATOM 10363 O O . GLN B 1 334 ? -6.57 0.374 -23.828 1 93.69 334 GLN B O 1
ATOM 10368 N N . ILE B 1 335 ? -8.469 -0.312 -22.953 1 95.62 335 ILE B N 1
ATOM 10369 C CA . ILE B 1 335 ? -9.031 1.032 -23.031 1 95.62 335 ILE B CA 1
ATOM 10370 C C . ILE B 1 335 ? -8.453 1.901 -21.922 1 95.62 335 ILE B C 1
ATOM 10372 O O . ILE B 1 335 ? -8.445 1.5 -20.75 1 95.62 335 ILE B O 1
ATOM 10376 N N . PRO B 1 336 ? -7.969 3.125 -22.297 1 95.81 336 PRO B N 1
ATOM 10377 C CA . PRO B 1 336 ? -7.523 3.996 -21.203 1 95.81 336 PRO B CA 1
ATOM 10378 C C . PRO B 1 336 ? -8.586 4.184 -20.125 1 95.81 336 PRO B C 1
ATOM 10380 O O . PRO B 1 336 ? -9.758 4.426 -20.438 1 95.81 336 PRO B O 1
ATOM 10383 N N . HIS B 1 337 ? -8.18 3.973 -18.875 1 96.69 337 HIS B N 1
ATOM 10384 C CA . HIS B 1 337 ? -9.172 4.055 -17.812 1 96.69 337 HIS B CA 1
ATOM 10385 C C . HIS B 1 337 ? -8.555 4.59 -16.531 1 96.69 337 HIS B C 1
ATOM 10387 O O . HIS B 1 337 ? -7.328 4.68 -16.406 1 96.69 337 HIS B O 1
ATOM 10393 N N . TYR B 1 338 ? -9.398 5.086 -15.727 1 94.25 338 TYR B N 1
ATOM 10394 C CA . TYR B 1 338 ? -9.125 5.664 -14.414 1 94.25 338 TYR B CA 1
ATOM 10395 C C . TYR B 1 338 ? -9.984 5.016 -13.344 1 94.25 338 TYR B C 1
ATOM 10397 O O . TYR B 1 338 ? -11.211 4.934 -13.477 1 94.25 338 TYR B O 1
ATOM 10405 N N . THR B 1 339 ? -9.25 4.363 -12.266 1 96.25 339 THR B N 1
ATOM 10406 C CA . THR B 1 339 ? -10.023 3.875 -11.125 1 96.25 339 THR B CA 1
ATOM 10407 C C . THR B 1 339 ? -10.594 5.039 -10.32 1 96.25 339 THR B C 1
ATOM 10409 O O . THR B 1 339 ? -9.898 5.621 -9.484 1 96.25 339 THR B O 1
ATOM 10412 N N . PHE B 1 340 ? -11.82 5.359 -10.531 1 97.19 340 PHE B N 1
ATOM 10413 C CA . PHE B 1 340 ? -12.477 6.508 -9.93 1 97.19 340 PHE B CA 1
ATOM 10414 C C . PHE B 1 340 ? -12.547 6.359 -8.414 1 97.19 340 PHE B C 1
ATOM 10416 O O . PHE B 1 340 ? -12.336 7.32 -7.676 1 97.19 340 PHE B O 1
ATOM 10423 N N . GLY B 1 341 ? -12.938 5.121 -8.008 1 96.56 341 GLY B N 1
ATOM 10424 C CA . GLY B 1 341 ? -13.047 4.887 -6.582 1 96.56 341 GLY B CA 1
ATOM 10425 C C . GLY B 1 341 ? -13.695 3.555 -6.242 1 96.56 341 GLY B C 1
ATOM 10426 O O . GLY B 1 341 ? -13.773 2.662 -7.09 1 96.56 341 GLY B O 1
ATOM 10427 N N . ARG B 1 342 ? -14.062 3.365 -4.887 1 95.75 342 ARG B N 1
ATOM 10428 C CA . ARG B 1 342 ? -14.719 2.168 -4.375 1 95.75 342 ARG B CA 1
ATOM 10429 C C . ARG B 1 342 ? -16.062 2.512 -3.738 1 95.75 342 ARG B C 1
ATOM 10431 O O . ARG B 1 342 ? -16.234 3.605 -3.201 1 95.75 342 ARG B O 1
ATOM 10438 N N . VAL B 1 343 ? -16.953 1.585 -3.816 1 96.62 343 VAL B N 1
ATOM 10439 C CA . VAL B 1 343 ? -18.297 1.789 -3.283 1 96.62 343 VAL B CA 1
ATOM 10440 C C . VAL B 1 343 ? -18.281 1.67 -1.761 1 96.62 343 VAL B C 1
ATOM 10442 O O . VAL B 1 343 ? -17.75 0.701 -1.216 1 96.62 343 VAL B O 1
ATOM 10445 N N . VAL B 1 344 ? -18.875 2.674 -1.079 1 95.81 344 VAL B N 1
ATOM 10446 C CA . VAL B 1 344 ? -18.922 2.664 0.38 1 95.81 344 VAL B CA 1
ATOM 10447 C C . VAL B 1 344 ? -19.859 1.56 0.862 1 95.81 344 VAL B C 1
ATOM 10449 O O . VAL B 1 344 ? -20.938 1.377 0.312 1 95.81 344 VAL B O 1
ATOM 10452 N N . GLY B 1 345 ? -19.453 0.814 1.855 1 93.19 345 GLY B N 1
ATOM 10453 C CA . GLY B 1 345 ? -20.234 -0.293 2.383 1 93.19 345 GLY B CA 1
ATOM 10454 C C . GLY B 1 345 ? -19.891 -1.622 1.731 1 93.19 345 GLY B C 1
ATOM 10455 O O . GLY B 1 345 ? -20.234 -2.682 2.266 1 93.19 345 GLY B O 1
ATOM 10456 N N . PHE B 1 346 ? -19.297 -1.549 0.566 1 93.88 346 PHE B N 1
ATOM 10457 C CA . PHE B 1 346 ? -18.844 -2.715 -0.191 1 93.88 346 PHE B CA 1
ATOM 10458 C C . PHE B 1 346 ? -17.547 -2.424 -0.919 1 93.88 346 PHE B C 1
ATOM 10460 O O . PHE B 1 346 ? -17.516 -2.389 -2.15 1 93.88 346 PHE B O 1
ATOM 10467 N N . GLU B 1 347 ? -16.5 -2.402 -0.214 1 89.25 347 GLU B N 1
ATOM 10468 C CA . GLU B 1 347 ? -15.227 -1.864 -0.686 1 89.25 347 GLU B CA 1
ATOM 10469 C C . GLU B 1 347 ? -14.578 -2.789 -1.717 1 89.25 347 GLU B C 1
ATOM 10471 O O . GLU B 1 347 ? -13.656 -2.389 -2.424 1 89.25 347 GLU B O 1
ATOM 10476 N N . ASP B 1 348 ? -15.109 -3.943 -1.868 1 92.31 348 ASP B N 1
ATOM 10477 C CA . ASP B 1 348 ? -14.578 -4.863 -2.873 1 92.31 348 ASP B CA 1
ATOM 10478 C C . ASP B 1 348 ? -15.023 -4.457 -4.277 1 92.31 348 ASP B C 1
ATOM 10480 O O . ASP B 1 348 ? -14.492 -4.953 -5.27 1 92.31 348 ASP B O 1
ATOM 10484 N N . ILE B 1 349 ? -15.93 -3.553 -4.355 1 95.44 349 ILE B N 1
ATOM 10485 C CA . ILE B 1 349 ? -16.438 -3.102 -5.648 1 95.44 349 ILE B CA 1
ATOM 10486 C C . ILE B 1 349 ? -15.719 -1.812 -6.055 1 95.44 349 ILE B C 1
ATOM 10488 O O . ILE B 1 349 ? -15.797 -0.803 -5.352 1 95.44 349 ILE B O 1
ATOM 10492 N N . SER B 1 350 ? -15.094 -1.852 -7.164 1 96.25 350 SER B N 1
ATOM 10493 C CA . SER B 1 350 ? -14.406 -0.691 -7.727 1 96.25 350 SER B CA 1
ATOM 10494 C C . SER B 1 350 ? -15.203 -0.092 -8.883 1 96.25 350 SER B C 1
ATOM 10496 O O . SER B 1 350 ? -15.891 -0.81 -9.609 1 96.25 350 SER B O 1
ATOM 10498 N N . LEU B 1 351 ? -15.117 1.194 -9.031 1 97.56 351 LEU B N 1
ATOM 10499 C CA . LEU B 1 351 ? -15.672 1.929 -10.164 1 97.56 351 LEU B CA 1
ATOM 10500 C C . LEU B 1 351 ? -14.562 2.439 -11.078 1 97.56 351 LEU B C 1
ATOM 10502 O O . LEU B 1 351 ? -13.641 3.117 -10.617 1 97.56 351 LEU B O 1
ATOM 10506 N N . TYR B 1 352 ? -14.656 2.057 -12.367 1 97.5 352 TYR B N 1
ATOM 10507 C CA . TYR B 1 352 ? -13.695 2.512 -13.367 1 97.5 352 TYR B CA 1
ATOM 10508 C C . TYR B 1 352 ? -14.359 3.449 -14.375 1 97.5 352 TYR B C 1
ATOM 10510 O O . TYR B 1 352 ? -15.5 3.223 -14.781 1 97.5 352 TYR B O 1
ATOM 10518 N N . PHE B 1 353 ? -13.688 4.512 -14.695 1 98.06 353 PHE B N 1
ATOM 10519 C CA . PHE B 1 353 ? -14.047 5.336 -15.836 1 98.06 353 PHE B CA 1
ATOM 10520 C C . PHE B 1 353 ? -13.266 4.922 -17.078 1 98.06 353 PHE B C 1
ATOM 10522 O O . PHE B 1 353 ? -12.031 4.98 -17.094 1 98.06 353 PHE B O 1
ATOM 10529 N N . LEU B 1 354 ? -13.961 4.492 -18.094 1 97.19 354 LEU B N 1
ATOM 10530 C CA . LEU B 1 354 ? -13.344 4.145 -19.359 1 97.19 354 LEU B CA 1
ATOM 10531 C C . LEU B 1 354 ? -13.438 5.305 -20.344 1 97.19 354 LEU B C 1
ATOM 10533 O O . LEU B 1 354 ? -14.492 5.926 -20.484 1 97.19 354 LEU B O 1
ATOM 10537 N N . PHE B 1 355 ? -12.297 5.621 -20.984 1 97.31 355 PHE B N 1
ATOM 10538 C CA . PHE B 1 355 ? -12.227 6.719 -21.938 1 97.31 355 PHE B CA 1
ATOM 10539 C C . PHE B 1 355 ? -11.914 6.195 -23.328 1 97.31 355 PHE B C 1
ATOM 10541 O O . PHE B 1 355 ? -10.773 6.285 -23.797 1 97.31 355 PHE B O 1
ATOM 10548 N N . PRO B 1 356 ? -12.93 5.805 -24.094 1 95.44 356 PRO B N 1
ATOM 10549 C CA . PRO B 1 356 ? -12.719 5.168 -25.391 1 95.44 356 PRO B CA 1
ATOM 10550 C C . PRO B 1 356 ? -12.078 6.109 -26.406 1 95.44 356 PRO B C 1
ATOM 10552 O O . PRO B 1 356 ? -11.391 5.652 -27.328 1 95.44 356 PRO B O 1
ATOM 10555 N N . ARG B 1 357 ? -12.211 7.406 -26.328 1 93.94 357 ARG B N 1
ATOM 10556 C CA . ARG B 1 357 ? -11.703 8.344 -27.328 1 93.94 357 ARG B CA 1
ATOM 10557 C C . ARG B 1 357 ? -10.25 8.719 -27.047 1 93.94 357 ARG B C 1
ATOM 10559 O O . ARG B 1 357 ? -9.602 9.391 -27.844 1 93.94 357 ARG B O 1
ATOM 10566 N N . LEU B 1 358 ? -9.719 8.266 -25.922 1 94.62 358 LEU B N 1
ATOM 10567 C CA . LEU B 1 358 ? -8.328 8.547 -25.562 1 94.62 358 LEU B CA 1
ATOM 10568 C C . LEU B 1 358 ? -7.426 7.379 -25.938 1 94.62 358 LEU B C 1
ATOM 10570 O O . LEU B 1 358 ? -6.238 7.379 -25.609 1 94.62 358 LEU B O 1
ATOM 10574 N N . TYR B 1 359 ? -8 6.391 -26.578 1 93.19 359 TYR B N 1
ATOM 10575 C CA . TYR B 1 359 ? -7.223 5.223 -26.969 1 93.19 359 TYR B CA 1
ATOM 10576 C C . TYR B 1 359 ? -6.164 5.586 -28 1 93.19 359 TYR B C 1
ATOM 10578 O O . TYR B 1 359 ? -6.457 6.277 -28.984 1 93.19 359 TYR B O 1
ATOM 10586 N N . ARG B 1 360 ? -4.938 5.168 -27.688 1 87.5 360 ARG B N 1
ATOM 10587 C CA . ARG B 1 360 ? -3.805 5.301 -28.594 1 87.5 360 ARG B CA 1
ATOM 10588 C C . ARG B 1 360 ? -3.084 3.971 -28.781 1 87.5 360 ARG B C 1
ATOM 10590 O O . ARG B 1 360 ? -2.697 3.332 -27.797 1 87.5 360 ARG B O 1
ATOM 10597 N N . GLU B 1 361 ? -2.828 3.539 -29.922 1 81.06 361 GLU B N 1
ATOM 10598 C CA . GLU B 1 361 ? -2.225 2.242 -30.219 1 81.06 361 GLU B CA 1
ATOM 10599 C C . GLU B 1 361 ? -0.802 2.16 -29.672 1 81.06 361 GLU B C 1
ATOM 10601 O O . GLU B 1 361 ? -0.351 1.091 -29.266 1 81.06 361 GLU B O 1
ATOM 10606 N N . GLU B 1 362 ? -0.149 3.26 -29.578 1 78.56 362 GLU B N 1
ATOM 10607 C CA . GLU B 1 362 ? 1.255 3.277 -29.172 1 78.56 362 GLU B CA 1
ATOM 10608 C C . GLU B 1 362 ? 1.396 3.27 -27.656 1 78.56 362 GLU B C 1
ATOM 10610 O O . GLU B 1 362 ? 2.471 2.973 -27.125 1 78.56 362 GLU B O 1
ATOM 10615 N N . GLN B 1 363 ? 0.253 3.512 -27.062 1 82.69 363 GLN B N 1
ATOM 10616 C CA . GLN B 1 363 ? 0.331 3.605 -25.609 1 82.69 363 GLN B CA 1
ATOM 10617 C C . GLN B 1 363 ? 0.338 2.223 -24.969 1 82.69 363 GLN B C 1
ATOM 10619 O O . GLN B 1 363 ? -0.555 1.41 -25.219 1 82.69 363 GLN B O 1
ATOM 10624 N N . GLN B 1 364 ? 1.386 1.905 -24.156 1 75.69 364 GLN B N 1
ATOM 10625 C CA . GLN B 1 364 ? 1.557 0.593 -23.531 1 75.69 364 GLN B CA 1
ATOM 10626 C C . GLN B 1 364 ? 0.743 0.477 -22.25 1 75.69 364 GLN B C 1
ATOM 10628 O O . GLN B 1 364 ? 0.352 -0.623 -21.859 1 75.69 364 GLN B O 1
ATOM 10633 N N . SER B 1 365 ? 0.488 1.608 -21.625 1 83.88 365 SER B N 1
ATOM 10634 C CA . SER B 1 365 ? -0.257 1.593 -20.375 1 83.88 365 SER B CA 1
ATOM 10635 C C . SER B 1 365 ? -1.689 2.074 -20.578 1 83.88 365 SER B C 1
ATOM 10637 O O . SER B 1 365 ? -1.953 2.906 -21.453 1 83.88 365 SER B O 1
ATOM 10639 N N . SER B 1 366 ? -2.58 1.426 -19.859 1 89.69 366 SER B N 1
ATOM 10640 C CA . SER B 1 366 ? -3.979 1.819 -19.984 1 89.69 366 SER B CA 1
ATOM 10641 C C . SER B 1 366 ? -4.301 3.004 -19.094 1 89.69 366 SER B C 1
ATOM 10643 O O . SER B 1 366 ? -5.445 3.465 -19.047 1 89.69 366 SER B O 1
ATOM 10645 N N . ARG B 1 367 ? -3.33 3.537 -18.453 1 92 367 ARG B N 1
ATOM 10646 C CA . ARG B 1 367 ? -3.504 4.75 -17.656 1 92 367 ARG B CA 1
ATOM 10647 C C . ARG B 1 367 ? -3.623 5.977 -18.562 1 92 367 ARG B C 1
ATOM 10649 O O . ARG B 1 367 ? -3.082 5.996 -19.672 1 92 367 ARG B O 1
ATOM 10656 N N . LEU B 1 368 ? -4.328 6.949 -18.047 1 95.12 368 LEU B N 1
ATOM 10657 C CA . LEU B 1 368 ? -4.367 8.203 -18.797 1 95.12 368 LEU B CA 1
ATOM 10658 C C . LEU B 1 368 ? -3.012 8.898 -18.75 1 95.12 368 LEU B C 1
ATOM 10660 O O . LEU B 1 368 ? -2.309 8.852 -17.75 1 95.12 368 LEU B O 1
ATOM 10664 N N . GLN B 1 369 ? -2.68 9.469 -19.875 1 94.12 369 GLN B N 1
ATOM 10665 C CA . GLN B 1 369 ? -1.497 10.328 -19.859 1 94.12 369 GLN B CA 1
ATOM 10666 C C . GLN B 1 369 ? -1.664 11.469 -18.859 1 94.12 369 GLN B C 1
ATOM 10668 O O . GLN B 1 369 ? -2.785 11.914 -18.594 1 94.12 369 GLN B O 1
ATOM 10673 N N . GLU B 1 370 ? -0.613 11.93 -18.312 1 93.06 370 GLU B N 1
ATOM 10674 C CA . GLU B 1 370 ? -0.647 12.938 -17.25 1 93.06 370 GLU B CA 1
ATOM 10675 C C . GLU B 1 370 ? -1.392 14.188 -17.719 1 93.06 370 GLU B C 1
ATOM 10677 O O . GLU B 1 370 ? -2.166 14.773 -16.953 1 93.06 370 GLU B O 1
ATOM 10682 N N . GLN B 1 371 ? -1.146 14.625 -18.906 1 94.94 371 GLN B N 1
ATOM 10683 C CA . GLN B 1 371 ? -1.793 15.828 -19.422 1 94.94 371 GLN B CA 1
ATOM 10684 C C . GLN B 1 371 ? -3.299 15.633 -19.562 1 94.94 371 GLN B C 1
ATOM 10686 O O . GLN B 1 371 ? -4.082 16.516 -19.234 1 94.94 371 GLN B O 1
ATOM 10691 N N . ASP B 1 372 ? -3.688 14.438 -20.062 1 96.12 372 ASP B N 1
ATOM 10692 C CA . ASP B 1 372 ? -5.109 14.133 -20.172 1 96.12 372 ASP B CA 1
ATOM 10693 C C . ASP B 1 372 ? -5.777 14.094 -18.797 1 96.12 372 ASP B C 1
ATOM 10695 O O . ASP B 1 372 ? -6.895 14.594 -18.625 1 96.12 372 ASP B O 1
ATOM 10699 N N . PHE B 1 373 ? -5.066 13.5 -17.875 1 97.19 373 PHE B N 1
ATOM 10700 C CA . PHE B 1 373 ? -5.625 13.383 -16.531 1 97.19 373 PHE B CA 1
ATOM 10701 C C . PHE B 1 373 ? -5.691 14.742 -15.852 1 97.19 373 PHE B C 1
ATOM 10703 O O . PHE B 1 373 ? -6.617 15.008 -15.086 1 97.19 373 PHE B O 1
ATOM 10710 N N . ARG B 1 374 ? -4.73 15.625 -16.109 1 96.56 374 ARG B N 1
ATOM 10711 C CA . ARG B 1 374 ? -4.758 16.984 -15.602 1 96.56 374 ARG B CA 1
ATOM 10712 C C . ARG B 1 374 ? -5.992 17.734 -16.094 1 96.56 374 ARG B C 1
ATOM 10714 O O . ARG B 1 374 ? -6.688 18.391 -15.305 1 96.56 374 ARG B O 1
ATOM 10721 N N . VAL B 1 375 ? -6.27 17.672 -17.359 1 97.12 375 VAL B N 1
ATOM 10722 C CA . VAL B 1 375 ? -7.441 18.328 -17.938 1 97.12 375 VAL B CA 1
ATOM 10723 C C . VAL B 1 375 ? -8.711 17.734 -17.344 1 97.12 375 VAL B C 1
ATOM 10725 O O . VAL B 1 375 ? -9.641 18.453 -16.984 1 97.12 375 VAL B O 1
ATOM 10728 N N . TRP B 1 376 ? -8.719 16.422 -17.234 1 97.94 376 TRP B N 1
ATOM 10729 C CA . TRP B 1 376 ? -9.867 15.727 -16.672 1 97.94 376 TRP B CA 1
ATOM 10730 C C . TRP B 1 376 ? -10.156 16.219 -15.25 1 97.94 376 TRP B C 1
ATOM 10732 O O . TRP B 1 376 ? -11.297 16.531 -14.914 1 97.94 376 TRP B O 1
ATOM 10742 N N . MET B 1 377 ? -9.133 16.297 -14.406 1 97.31 377 MET B N 1
ATOM 10743 C CA . MET B 1 377 ? -9.281 16.656 -13 1 97.31 377 MET B CA 1
ATOM 10744 C C . MET B 1 377 ? -9.656 18.141 -12.859 1 97.31 377 MET B C 1
ATOM 10746 O O . MET B 1 377 ? -10.609 18.469 -12.156 1 97.31 377 MET B O 1
ATOM 10750 N N . ASP B 1 378 ? -8.969 19.016 -13.547 1 96.25 378 ASP B N 1
ATOM 10751 C CA . ASP B 1 378 ? -9.047 20.453 -13.289 1 96.25 378 ASP B CA 1
ATOM 10752 C C . ASP B 1 378 ? -10.211 21.078 -14.047 1 96.25 378 ASP B C 1
ATOM 10754 O O . ASP B 1 378 ? -10.773 22.094 -13.609 1 96.25 378 ASP B O 1
ATOM 10758 N N . GLN B 1 379 ? -10.617 20.453 -15.148 1 96.44 379 GLN B N 1
ATOM 10759 C CA . GLN B 1 379 ? -11.625 21.125 -15.969 1 96.44 379 GLN B CA 1
ATOM 10760 C C . GLN B 1 379 ? -12.945 20.359 -15.938 1 96.44 379 GLN B C 1
ATOM 10762 O O . GLN B 1 379 ? -14 20.922 -16.25 1 96.44 379 GLN B O 1
ATOM 10767 N N . VAL B 1 380 ? -12.938 19.141 -15.555 1 97.69 380 VAL B N 1
ATOM 10768 C CA . VAL B 1 380 ? -14.172 18.375 -15.672 1 97.69 380 VAL B CA 1
ATOM 10769 C C . VAL B 1 380 ? -14.617 17.906 -14.289 1 97.69 380 VAL B C 1
ATOM 10771 O O . VAL B 1 380 ? -15.641 18.359 -13.773 1 97.69 380 VAL B O 1
ATOM 10774 N N . LEU B 1 381 ? -13.773 17.078 -13.633 1 98 381 LEU B N 1
ATOM 10775 C CA . LEU B 1 381 ? -14.219 16.344 -12.445 1 98 381 LEU B CA 1
ATOM 10776 C C . LEU B 1 381 ? -14.336 17.281 -11.25 1 98 381 LEU B C 1
ATOM 10778 O O . LEU B 1 381 ? -15.383 17.344 -10.602 1 98 381 LEU B O 1
ATOM 10782 N N . LEU B 1 382 ? -13.227 18 -10.852 1 97.5 382 LEU B N 1
ATOM 10783 C CA . LEU B 1 382 ? -13.219 18.812 -9.648 1 97.5 382 LEU B CA 1
ATOM 10784 C C . LEU B 1 382 ? -14.258 19.922 -9.734 1 97.5 382 LEU B C 1
ATOM 10786 O O . LEU B 1 382 ? -15.016 20.156 -8.789 1 97.5 382 LEU B O 1
ATOM 10790 N N . PRO B 1 383 ? -14.367 20.609 -10.898 1 96.06 383 PRO B N 1
ATOM 10791 C CA . PRO B 1 383 ? -15.438 21.609 -10.984 1 96.06 383 PRO B CA 1
ATOM 10792 C C . PRO B 1 383 ? -16.828 21.016 -10.75 1 96.06 383 PRO B C 1
ATOM 10794 O O . PRO B 1 383 ? -17.672 21.656 -10.109 1 96.06 383 PRO B O 1
ATOM 10797 N N . ALA B 1 384 ? -17.078 19.797 -11.289 1 97.56 384 ALA B N 1
ATOM 10798 C CA . ALA B 1 384 ? -18.359 19.156 -11.086 1 97.56 384 ALA B CA 1
ATOM 10799 C C . ALA B 1 384 ? -18.594 18.844 -9.609 1 97.56 384 ALA B C 1
ATOM 10801 O O . ALA B 1 384 ? -19.703 19.047 -9.094 1 97.56 384 ALA B O 1
ATOM 10802 N N . ILE B 1 385 ? -17.625 18.406 -8.914 1 97.19 385 ILE B N 1
ATOM 10803 C CA . ILE B 1 385 ? -17.719 18.078 -7.492 1 97.19 385 ILE B CA 1
ATOM 10804 C C . ILE B 1 385 ? -17.969 19.359 -6.691 1 97.19 385 ILE B C 1
ATOM 10806 O O . ILE B 1 385 ? -18.875 19.406 -5.852 1 97.19 385 ILE B O 1
ATOM 10810 N N . TYR B 1 386 ? -17.234 20.422 -6.988 1 96.06 386 TYR B N 1
ATOM 10811 C CA . TYR B 1 386 ? -17.297 21.656 -6.234 1 96.06 386 TYR B CA 1
ATOM 10812 C C . TYR B 1 386 ? -18.625 22.375 -6.496 1 96.06 386 TYR B C 1
ATOM 10814 O O . TYR B 1 386 ? -19.109 23.125 -5.648 1 96.06 386 TYR B O 1
ATOM 10822 N N . GLN B 1 387 ? -19.203 22.125 -7.586 1 95.06 387 GLN B N 1
ATOM 10823 C CA . GLN B 1 387 ? -20.453 22.766 -7.941 1 95.06 387 GLN B CA 1
ATOM 10824 C C . GLN B 1 387 ? -21.609 22.203 -7.117 1 95.06 387 GLN B C 1
ATOM 10826 O O . GLN B 1 387 ? -22.531 22.922 -6.746 1 95.06 387 GLN B O 1
ATOM 10831 N N . HIS B 1 388 ? -21.516 20.922 -6.801 1 95.81 388 HIS B N 1
ATOM 10832 C CA . HIS B 1 388 ? -22.719 20.297 -6.289 1 95.81 388 HIS B CA 1
ATOM 10833 C C . HIS B 1 388 ? -22.578 19.953 -4.809 1 95.81 388 HIS B C 1
ATOM 10835 O O . HIS B 1 388 ? -23.578 19.688 -4.129 1 95.81 388 HIS B O 1
ATOM 10841 N N . TYR B 1 389 ? -21.438 19.953 -4.285 1 94.69 389 TYR B N 1
ATOM 10842 C CA . TYR B 1 389 ? -21.266 19.703 -2.857 1 94.69 389 TYR B CA 1
ATOM 10843 C C . TYR B 1 389 ? -21.031 21 -2.096 1 94.69 389 TYR B C 1
ATOM 10845 O O . TYR B 1 389 ? -20.438 21.938 -2.625 1 94.69 389 TYR B O 1
ATOM 10853 N N . ASP B 1 390 ? -21.438 20.969 -0.84 1 92.44 390 ASP B N 1
ATOM 10854 C CA . ASP B 1 390 ? -21.359 22.156 -0.002 1 92.44 390 ASP B CA 1
ATOM 10855 C C . ASP B 1 390 ? -19.922 22.5 0.345 1 92.44 390 ASP B C 1
ATOM 10857 O O . ASP B 1 390 ? -19.062 21.609 0.393 1 92.44 390 ASP B O 1
ATOM 10861 N N . GLY B 1 391 ? -19.75 23.797 0.629 1 92.56 391 GLY B N 1
ATOM 10862 C CA . GLY B 1 391 ? -18.438 24.266 1.022 1 92.56 391 GLY B CA 1
ATOM 10863 C C . GLY B 1 391 ? -17.906 23.594 2.27 1 92.56 391 GLY B C 1
ATOM 10864 O O . GLY B 1 391 ? -16.688 23.391 2.41 1 92.56 391 GLY B O 1
ATOM 10865 N N . SER B 1 392 ? -18.828 23.156 3.146 1 92.56 392 SER B N 1
ATOM 10866 C CA . SER B 1 392 ? -18.422 22.484 4.387 1 92.56 392 SER B CA 1
ATOM 10867 C C . SER B 1 392 ? -17.812 21.125 4.113 1 92.56 392 SER B C 1
ATOM 10869 O O . SER B 1 392 ? -17.078 20.594 4.941 1 92.56 392 SER B O 1
ATOM 10871 N N . LEU B 1 393 ? -18.141 20.609 2.936 1 94.44 393 LEU B N 1
ATOM 10872 C CA . LEU B 1 393 ? -17.594 19.312 2.572 1 94.44 393 LEU B CA 1
ATOM 10873 C C . LEU B 1 393 ? -16.328 19.469 1.738 1 94.44 393 LEU B C 1
ATOM 10875 O O . LEU B 1 393 ? -15.305 18.844 2.039 1 94.44 393 LEU B O 1
ATOM 10879 N N . VAL B 1 394 ? -16.344 20.312 0.752 1 95.44 394 VAL B N 1
ATOM 10880 C CA . VAL B 1 394 ? -15.289 20.359 -0.249 1 95.44 394 VAL B CA 1
ATOM 10881 C C . VAL B 1 394 ? -14.062 21.062 0.331 1 95.44 394 VAL B C 1
ATOM 10883 O O . VAL B 1 394 ? -12.961 20.969 -0.231 1 95.44 394 VAL B O 1
ATOM 10886 N N . GLN B 1 395 ? -14.203 21.719 1.509 1 95.25 395 GLN B N 1
ATOM 10887 C CA . GLN B 1 395 ? -13.031 22.297 2.158 1 95.25 395 GLN B CA 1
ATOM 10888 C C . GLN B 1 395 ? -12.008 21.219 2.51 1 95.25 395 GLN B C 1
ATOM 10890 O O . GLN B 1 395 ? -10.82 21.516 2.666 1 95.25 395 GLN B O 1
ATOM 10895 N N . HIS B 1 396 ? -12.461 19.953 2.529 1 94.31 396 HIS B N 1
ATOM 10896 C CA . HIS B 1 396 ? -11.586 18.844 2.898 1 94.31 396 HIS B CA 1
ATOM 10897 C C . HIS B 1 396 ? -11.023 18.156 1.664 1 94.31 396 HIS B C 1
ATOM 10899 O O . HIS B 1 396 ? -10.234 17.219 1.78 1 94.31 396 HIS B O 1
ATOM 10905 N N . TYR B 1 397 ? -11.391 18.594 0.476 1 95.88 397 TYR B N 1
ATOM 10906 C CA . TYR B 1 397 ? -10.992 17.938 -0.764 1 95.88 397 TYR B CA 1
ATOM 10907 C C . TYR B 1 397 ? -9.836 18.672 -1.425 1 95.88 397 TYR B C 1
ATOM 10909 O O . TYR B 1 397 ? -9.641 19.875 -1.189 1 95.88 397 TYR B O 1
ATOM 10917 N N . PRO B 1 398 ? -9.031 17.953 -2.219 1 95.38 398 PRO B N 1
ATOM 10918 C CA . PRO B 1 398 ? -8.008 18.672 -2.994 1 95.38 398 PRO B CA 1
ATOM 10919 C C . PRO B 1 398 ? -8.609 19.625 -4.02 1 95.38 398 PRO B C 1
ATOM 10921 O O . PRO B 1 398 ? -9.781 19.5 -4.375 1 95.38 398 PRO B O 1
ATOM 10924 N N . SER B 1 399 ? -7.793 20.531 -4.445 1 94.88 399 SER B N 1
ATOM 10925 C CA . SER B 1 399 ? -8.344 21.625 -5.242 1 94.88 399 SER B CA 1
ATOM 10926 C C . SER B 1 399 ? -7.832 21.562 -6.68 1 94.88 399 SER B C 1
ATOM 10928 O O . SER B 1 399 ? -8.289 22.328 -7.535 1 94.88 399 SER B O 1
ATOM 10930 N N . SER B 1 400 ? -6.883 20.75 -6.992 1 95.38 400 SER B N 1
ATOM 10931 C CA . SER B 1 400 ? -6.34 20.625 -8.344 1 95.38 400 SER B CA 1
ATOM 10932 C C . SER B 1 400 ? -5.609 19.297 -8.523 1 95.38 400 SER B C 1
ATOM 10934 O O . SER B 1 400 ? -5.379 18.562 -7.551 1 95.38 400 SER B O 1
ATOM 10936 N N . PHE B 1 401 ? -5.297 19.078 -9.797 1 96 401 PHE B N 1
ATOM 10937 C CA . PHE B 1 401 ? -4.5 17.891 -10.117 1 96 401 PHE B CA 1
ATOM 10938 C C . PHE B 1 401 ? -3.176 17.922 -9.367 1 96 401 PHE B C 1
ATOM 10940 O O . PHE B 1 401 ? -2.787 16.922 -8.766 1 96 401 PHE B O 1
ATOM 10947 N N . ASP B 1 402 ? -2.498 19.031 -9.375 1 94.94 402 ASP B N 1
ATOM 10948 C CA . ASP B 1 402 ? -1.189 19.125 -8.742 1 94.94 402 ASP B CA 1
ATOM 10949 C C . ASP B 1 402 ? -1.305 19 -7.223 1 94.94 402 ASP B C 1
ATOM 10951 O O . ASP B 1 402 ? -0.468 18.359 -6.586 1 94.94 402 ASP B O 1
ATOM 10955 N N . HIS B 1 403 ? -2.316 19.625 -6.66 1 95.31 403 HIS B N 1
ATOM 10956 C CA . HIS B 1 403 ? -2.561 19.484 -5.23 1 95.31 403 HIS B CA 1
ATOM 10957 C C . HIS B 1 403 ? -2.723 18.031 -4.84 1 95.31 403 HIS B C 1
ATOM 10959 O O . HIS B 1 403 ? -2.137 17.578 -3.855 1 95.31 403 HIS B O 1
ATOM 10965 N N . SER B 1 404 ? -3.441 17.281 -5.605 1 96.25 404 SER B N 1
ATOM 10966 C CA . SER B 1 404 ? -3.67 15.859 -5.355 1 96.25 404 SER B CA 1
ATOM 10967 C C . SER B 1 404 ? -2.379 15.055 -5.5 1 96.25 404 SER B C 1
ATOM 10969 O O . SER B 1 404 ? -2.08 14.195 -4.668 1 96.25 404 SER B O 1
ATOM 10971 N N . ARG B 1 405 ? -1.731 15.32 -6.578 1 94.69 405 ARG B N 1
ATOM 10972 C CA . ARG B 1 405 ? -0.5 14.602 -6.875 1 94.69 405 ARG B CA 1
ATOM 10973 C C . ARG B 1 405 ? 0.537 14.805 -5.777 1 94.69 405 ARG B C 1
ATOM 10975 O O . ARG B 1 405 ? 1.147 13.844 -5.301 1 94.69 405 ARG B O 1
ATOM 10982 N N . PHE B 1 406 ? 0.708 16.031 -5.316 1 94.94 406 PHE B N 1
ATOM 10983 C CA . PHE B 1 406 ? 1.718 16.328 -4.309 1 94.94 406 PHE B CA 1
ATOM 10984 C C . PHE B 1 406 ? 1.291 15.805 -2.943 1 94.94 406 PHE B C 1
ATOM 10986 O O . PHE B 1 406 ? 2.131 15.391 -2.141 1 94.94 406 PHE B O 1
ATOM 10993 N N . ASN B 1 407 ? 0.017 15.797 -2.654 1 95.69 407 ASN B N 1
ATOM 10994 C CA . ASN B 1 407 ? -0.45 15.148 -1.436 1 95.69 407 ASN B CA 1
ATOM 10995 C C . ASN B 1 407 ? -0.103 13.664 -1.426 1 95.69 407 ASN B C 1
ATOM 10997 O O . ASN B 1 407 ? 0.331 13.125 -0.403 1 95.69 407 ASN B O 1
ATOM 11001 N N . ALA B 1 408 ? -0.297 13.086 -2.564 1 93.88 408 ALA B N 1
ATOM 11002 C CA . ALA B 1 408 ? -0.063 11.641 -2.67 1 93.88 408 ALA B CA 1
ATOM 11003 C C . ALA B 1 408 ? 1.422 11.32 -2.539 1 93.88 408 ALA B C 1
ATOM 11005 O O . ALA B 1 408 ? 1.788 10.25 -2.049 1 93.88 408 ALA B O 1
ATOM 11006 N N . THR B 1 409 ? 2.314 12.18 -2.928 1 92.81 409 THR B N 1
ATOM 11007 C CA . THR B 1 409 ? 3.748 11.906 -2.922 1 92.81 409 THR B CA 1
ATOM 11008 C C . THR B 1 409 ? 4.395 12.438 -1.647 1 92.81 409 THR B C 1
ATOM 11010 O O . THR B 1 409 ? 5.582 12.211 -1.406 1 92.81 409 THR B O 1
ATOM 11013 N N . ALA B 1 410 ? 3.664 13.125 -0.828 1 94.38 410 ALA B N 1
ATOM 11014 C CA . ALA B 1 410 ? 4.227 13.797 0.338 1 94.38 410 ALA B CA 1
ATOM 11015 C C . ALA B 1 410 ? 4.98 12.812 1.229 1 94.38 410 ALA B C 1
ATOM 11017 O O . ALA B 1 410 ? 6.156 13.023 1.544 1 94.38 410 ALA B O 1
ATOM 11018 N N . ARG B 1 411 ? 4.406 11.773 1.557 1 89.5 411 ARG B N 1
ATOM 11019 C CA . ARG B 1 411 ? 5.035 10.805 2.445 1 89.5 411 ARG B CA 1
ATOM 11020 C C . ARG B 1 411 ? 6.23 10.141 1.773 1 89.5 411 ARG B C 1
ATOM 11022 O O . ARG B 1 411 ? 7.242 9.867 2.426 1 89.5 411 ARG B O 1
ATOM 11029 N N . GLY B 1 412 ? 6.125 9.867 0.54 1 86.69 412 GLY B N 1
ATOM 11030 C CA . GLY B 1 412 ? 7.148 9.141 -0.193 1 86.69 412 GLY B CA 1
ATOM 11031 C C . GLY B 1 412 ? 8.367 9.992 -0.515 1 86.69 412 GLY B C 1
ATOM 11032 O O . GLY B 1 412 ? 9.469 9.461 -0.704 1 86.69 412 GLY B O 1
ATOM 11033 N N . VAL B 1 413 ? 8.188 11.258 -0.554 1 90.88 413 VAL B N 1
ATOM 11034 C CA . VAL B 1 413 ? 9.281 12.117 -1 1 90.88 413 VAL B CA 1
ATOM 11035 C C . VAL B 1 413 ? 9.742 13.016 0.148 1 90.88 413 VAL B C 1
ATOM 11037 O O . VAL B 1 413 ? 10.938 13.102 0.436 1 90.88 413 VAL B O 1
ATOM 11040 N N . GLU B 1 414 ? 8.836 13.633 0.842 1 91.88 414 GLU B N 1
ATOM 11041 C CA . GLU B 1 414 ? 9.141 14.695 1.789 1 91.88 414 GLU B CA 1
ATOM 11042 C C . GLU B 1 414 ? 9.773 14.141 3.064 1 91.88 414 GLU B C 1
ATOM 11044 O O . GLU B 1 414 ? 10.484 14.852 3.77 1 91.88 414 GLU B O 1
ATOM 11049 N N . MET B 1 415 ? 9.508 12.891 3.32 1 86.44 415 MET B N 1
ATOM 11050 C CA . MET B 1 415 ? 10.016 12.32 4.566 1 86.44 415 MET B CA 1
ATOM 11051 C C . MET B 1 415 ? 11.281 11.508 4.316 1 86.44 415 MET B C 1
ATOM 11053 O O . MET B 1 415 ? 11.867 10.953 5.25 1 86.44 415 MET B O 1
ATOM 11057 N N . ARG B 1 416 ? 11.727 11.508 3.092 1 83.75 416 ARG B N 1
ATOM 11058 C CA . ARG B 1 416 ? 12.922 10.734 2.748 1 83.75 416 ARG B CA 1
ATOM 11059 C C . ARG B 1 416 ? 14.188 11.539 3.016 1 83.75 416 ARG B C 1
ATOM 11061 O O . ARG B 1 416 ? 14.219 12.75 2.787 1 83.75 416 ARG B O 1
ATOM 11068 N N . SER B 1 417 ? 15.188 10.852 3.561 1 80.88 417 SER B N 1
ATOM 11069 C CA . SER B 1 417 ? 16.453 11.531 3.848 1 80.88 417 SER B CA 1
ATOM 11070 C C . SER B 1 417 ? 17.641 10.734 3.324 1 80.88 417 SER B C 1
ATOM 11072 O O . SER B 1 417 ? 18.734 11.273 3.182 1 80.88 417 SER B O 1
ATOM 11074 N N . GLN B 1 418 ? 17.453 9.469 2.945 1 74.12 418 GLN B N 1
ATOM 11075 C CA . GLN B 1 418 ? 18.609 8.609 2.678 1 74.12 418 GLN B CA 1
ATOM 11076 C C . GLN B 1 418 ? 18.75 8.328 1.186 1 74.12 418 GLN B C 1
ATOM 11078 O O . GLN B 1 418 ? 19.859 8.156 0.685 1 74.12 418 GLN B O 1
ATOM 11083 N N . ARG B 1 419 ? 17.625 7.992 0.507 1 71.5 419 ARG B N 1
ATOM 11084 C CA . ARG B 1 419 ? 17.719 7.609 -0.897 1 71.5 419 ARG B CA 1
ATOM 11085 C C . ARG B 1 419 ? 16.609 8.266 -1.714 1 71.5 419 ARG B C 1
ATOM 11087 O O . ARG B 1 419 ? 15.547 8.609 -1.176 1 71.5 419 ARG B O 1
ATOM 11094 N N . VAL B 1 420 ? 17.109 8.539 -2.926 1 72.38 420 VAL B N 1
ATOM 11095 C CA . VAL B 1 420 ? 16.125 9.047 -3.875 1 72.38 420 VAL B CA 1
ATOM 11096 C C . VAL B 1 420 ? 15.547 7.891 -4.688 1 72.38 420 VAL B C 1
ATOM 11098 O O . VAL B 1 420 ? 16.297 7.109 -5.285 1 72.38 420 VAL B O 1
ATOM 11101 N N . ASP B 1 421 ? 14.281 7.633 -4.531 1 69.19 421 ASP B N 1
ATOM 11102 C CA . ASP B 1 421 ? 13.633 6.676 -5.422 1 69.19 421 ASP B CA 1
ATOM 11103 C C . ASP B 1 421 ? 13.344 7.305 -6.781 1 69.19 421 ASP B C 1
ATOM 11105 O O . ASP B 1 421 ? 12.898 8.453 -6.859 1 69.19 421 ASP B O 1
ATOM 11109 N N . PRO B 1 422 ? 13.812 6.559 -7.797 1 64.44 422 PRO B N 1
ATOM 11110 C CA . PRO B 1 422 ? 13.531 7.117 -9.117 1 64.44 422 PRO B CA 1
ATOM 11111 C C . PRO B 1 422 ? 12.047 7.441 -9.312 1 64.44 422 PRO B C 1
ATOM 11113 O O . PRO B 1 422 ? 11.711 8.469 -9.906 1 64.44 422 PRO B O 1
ATOM 11116 N N . VAL B 1 423 ? 11.25 6.57 -8.82 1 70.62 423 VAL B N 1
ATOM 11117 C CA . VAL B 1 423 ? 9.812 6.832 -8.867 1 70.62 423 VAL B CA 1
ATOM 11118 C C . VAL B 1 423 ? 9.281 7.027 -7.449 1 70.62 423 VAL B C 1
ATOM 11120 O O . VAL B 1 423 ? 9.484 6.184 -6.578 1 70.62 423 VAL B O 1
ATOM 11123 N N . ALA B 1 424 ? 8.734 8.266 -7.32 1 78.06 424 ALA B N 1
ATOM 11124 C CA . ALA B 1 424 ? 8.219 8.586 -5.992 1 78.06 424 ALA B CA 1
ATOM 11125 C C . ALA B 1 424 ? 7.09 7.633 -5.594 1 78.06 424 ALA B C 1
ATOM 11127 O O . ALA B 1 424 ? 6.219 7.32 -6.41 1 78.06 424 ALA B O 1
ATOM 11128 N N . ARG B 1 425 ? 7.195 7.133 -4.434 1 80 425 ARG B N 1
ATOM 11129 C CA . ARG B 1 425 ? 6.098 6.328 -3.902 1 80 425 ARG B CA 1
ATOM 11130 C C . ARG B 1 425 ? 4.879 7.191 -3.605 1 80 425 ARG B C 1
ATOM 11132 O O . ARG B 1 425 ? 5 8.266 -3.01 1 80 425 ARG B O 1
ATOM 11139 N N . GLU B 1 426 ? 3.758 6.785 -4.047 1 86.19 426 GLU B N 1
ATOM 11140 C CA . GLU B 1 426 ? 2.518 7.527 -3.846 1 86.19 426 GLU B CA 1
ATOM 11141 C C . GLU B 1 426 ? 1.643 6.863 -2.787 1 86.19 426 GLU B C 1
ATOM 11143 O O . GLU B 1 426 ? 1.471 5.645 -2.791 1 86.19 426 GLU B O 1
ATOM 11148 N N . GLN B 1 427 ? 1.206 7.629 -1.866 1 86.5 427 GLN B N 1
ATOM 11149 C CA . GLN B 1 427 ? 0.242 7.164 -0.875 1 86.5 427 GLN B CA 1
ATOM 11150 C C . GLN B 1 427 ? -1.173 7.152 -1.446 1 86.5 427 GLN B C 1
ATOM 11152 O O . GLN B 1 427 ? -1.556 8.062 -2.186 1 86.5 427 GLN B O 1
ATOM 11157 N N . LEU B 1 428 ? -1.867 6.125 -1.059 1 84.75 428 LEU B N 1
ATOM 11158 C CA . LEU B 1 428 ? -3.26 6.043 -1.482 1 84.75 428 LEU B CA 1
ATOM 11159 C C . LEU B 1 428 ? -4.148 6.906 -0.594 1 84.75 428 LEU B C 1
ATOM 11161 O O . LEU B 1 428 ? -4.414 6.555 0.558 1 84.75 428 LEU B O 1
ATOM 11165 N N . LEU B 1 429 ? -4.617 7.996 -1.189 1 90.69 429 LEU B N 1
ATOM 11166 C CA . LEU B 1 429 ? -5.547 8.883 -0.492 1 90.69 429 LEU B CA 1
ATOM 11167 C C . LEU B 1 429 ? -6.949 8.766 -1.078 1 90.69 429 LEU B C 1
ATOM 11169 O O . LEU B 1 429 ? -7.109 8.555 -2.283 1 90.69 429 LEU B O 1
ATOM 11173 N N . PHE B 1 430 ? -7.934 8.852 -0.209 1 92.94 430 PHE B N 1
ATOM 11174 C CA . PHE B 1 430 ? -9.32 8.797 -0.664 1 92.94 430 PHE B CA 1
ATOM 11175 C C . PHE B 1 430 ? -10.148 9.891 -0.01 1 92.94 430 PHE B C 1
ATOM 11177 O O . PHE B 1 430 ? -9.82 10.352 1.085 1 92.94 430 PHE B O 1
ATOM 11184 N N . TYR B 1 431 ? -11.164 10.305 -0.721 1 95.94 431 TYR B N 1
ATOM 11185 C CA . TYR B 1 431 ? -12.133 11.266 -0.225 1 95.94 431 TYR B CA 1
ATOM 11186 C C . TYR B 1 431 ? -13.562 10.758 -0.417 1 95.94 431 TYR B C 1
ATOM 11188 O O . TYR B 1 431 ? -13.875 10.148 -1.443 1 95.94 431 TYR B O 1
ATOM 11196 N N . PHE B 1 432 ? -14.414 11.016 0.538 1 96.06 432 PHE B N 1
ATOM 11197 C CA . PHE B 1 432 ? -15.781 10.5 0.506 1 96.06 432 PHE B CA 1
ATOM 11198 C C . PHE B 1 432 ? -16.688 11.422 -0.287 1 96.06 432 PHE B C 1
ATOM 11200 O O . PHE B 1 432 ? -16.734 12.625 -0.025 1 96.06 432 PHE B O 1
ATOM 11207 N N . LEU B 1 433 ? -17.344 10.852 -1.239 1 97.81 433 LEU B N 1
ATOM 11208 C CA . LEU B 1 433 ? -18.406 11.555 -1.956 1 97.81 433 LEU B CA 1
ATOM 11209 C C . LEU B 1 433 ? -19.781 11.055 -1.524 1 97.81 433 LEU B C 1
ATOM 11211 O O . LEU B 1 433 ? -20.172 9.938 -1.859 1 97.81 433 LEU B O 1
ATOM 11215 N N . PRO B 1 434 ? -20.5 11.891 -0.845 1 96 434 PRO B N 1
ATOM 11216 C CA . PRO B 1 434 ? -21.844 11.477 -0.41 1 96 434 PRO B CA 1
ATOM 11217 C C . PRO B 1 434 ? -22.766 11.172 -1.58 1 96 434 PRO B C 1
ATOM 11219 O O . PRO B 1 434 ? -22.656 11.797 -2.639 1 96 434 PRO B O 1
ATOM 11222 N N . PRO B 1 435 ? -23.688 10.25 -1.405 1 95.62 435 PRO B N 1
ATOM 11223 C CA . PRO B 1 435 ? -24.547 9.781 -2.502 1 95.62 435 PRO B CA 1
ATOM 11224 C C . PRO B 1 435 ? -25.547 10.836 -2.965 1 95.62 435 PRO B C 1
ATOM 11226 O O . PRO B 1 435 ? -25.969 10.828 -4.125 1 95.62 435 PRO B O 1
ATOM 11229 N N . ASP B 1 436 ? -25.859 11.797 -2.166 1 93.19 436 ASP B N 1
ATOM 11230 C CA . ASP B 1 436 ? -26.938 12.742 -2.43 1 93.19 436 ASP B CA 1
ATOM 11231 C C . ASP B 1 436 ? -26.672 13.539 -3.707 1 93.19 436 ASP B C 1
ATOM 11233 O O . ASP B 1 436 ? -27.609 13.844 -4.457 1 93.19 436 ASP B O 1
ATOM 11237 N N . ALA B 1 437 ? -25.484 13.828 -3.959 1 96.06 437 ALA B N 1
ATOM 11238 C CA . ALA B 1 437 ? -25.188 14.719 -5.082 1 96.06 437 ALA B CA 1
ATOM 11239 C C . ALA B 1 437 ? -24.547 13.938 -6.238 1 96.06 437 ALA B C 1
ATOM 11241 O O . ALA B 1 437 ? -24.234 14.516 -7.281 1 96.06 437 ALA B O 1
ATOM 11242 N N . LEU B 1 438 ? -24.406 12.633 -6.137 1 97.75 438 LEU B N 1
ATOM 11243 C CA . LEU B 1 438 ? -23.688 11.844 -7.137 1 97.75 438 LEU B CA 1
ATOM 11244 C C . LEU B 1 438 ? -24.406 11.914 -8.484 1 97.75 438 LEU B C 1
ATOM 11246 O O . LEU B 1 438 ? -23.75 12.039 -9.531 1 97.75 438 LEU B O 1
ATOM 11250 N N . PRO B 1 439 ? -25.812 11.828 -8.555 1 97.31 439 PRO B N 1
ATOM 11251 C CA . PRO B 1 439 ? -26.469 11.945 -9.852 1 97.31 439 PRO B CA 1
ATOM 11252 C C . PRO B 1 439 ? -26.234 13.305 -10.516 1 97.31 439 PRO B C 1
ATOM 11254 O O . PRO B 1 439 ? -26.031 13.375 -11.734 1 97.31 439 PRO B O 1
ATOM 11257 N N . LEU B 1 440 ? -26.172 14.352 -9.719 1 97.75 440 LEU B N 1
ATOM 11258 C CA . LEU B 1 440 ? -25.953 15.695 -10.25 1 97.75 440 LEU B CA 1
ATOM 11259 C C . LEU B 1 440 ? -24.516 15.859 -10.734 1 97.75 440 LEU B C 1
ATOM 11261 O O . LEU B 1 440 ? -24.281 16.484 -11.766 1 97.75 440 LEU B O 1
ATOM 11265 N N . VAL B 1 441 ? -23.609 15.328 -9.945 1 98.12 441 VAL B N 1
ATOM 11266 C CA . VAL B 1 441 ? -22.203 15.367 -10.344 1 98.12 441 VAL B CA 1
ATOM 11267 C C . VAL B 1 441 ? -22.016 14.672 -11.695 1 98.12 441 VAL B C 1
ATOM 11269 O O . VAL B 1 441 ? -21.344 15.188 -12.578 1 98.12 441 VAL B O 1
ATOM 11272 N N . TRP B 1 442 ? -22.641 13.539 -11.836 1 98.19 442 TRP B N 1
ATOM 11273 C CA . TRP B 1 442 ? -22.516 12.773 -13.07 1 98.19 442 TRP B CA 1
ATOM 11274 C C . TRP B 1 442 ? -23.109 13.539 -14.25 1 98.19 442 TRP B C 1
ATOM 11276 O O . TRP B 1 442 ? -22.516 13.586 -15.328 1 98.19 442 TRP B O 1
ATOM 11286 N N . THR B 1 443 ? -24.266 14.133 -14.094 1 97.88 443 THR B N 1
ATOM 11287 C CA . THR B 1 443 ? -24.906 14.93 -15.141 1 97.88 443 THR B CA 1
ATOM 11288 C C . THR B 1 443 ? -24 16.094 -15.555 1 97.88 443 THR B C 1
ATOM 11290 O O . THR B 1 443 ? -23.859 16.375 -16.75 1 97.88 443 THR B O 1
ATOM 11293 N N . SER B 1 444 ? -23.422 16.734 -14.547 1 97.88 444 SER B N 1
ATOM 11294 C CA . SER B 1 444 ? -22.516 17.844 -14.828 1 97.88 444 SER B CA 1
ATOM 11295 C C . SER B 1 444 ? -21.297 17.391 -15.633 1 97.88 444 SER B C 1
ATOM 11297 O O . SER B 1 444 ? -20.828 18.094 -16.516 1 97.88 444 SER B O 1
ATOM 11299 N N . ILE B 1 445 ? -20.766 16.25 -15.297 1 98.19 445 ILE B N 1
ATOM 11300 C CA . ILE B 1 445 ? -19.641 15.688 -16.031 1 98.19 445 ILE B CA 1
ATOM 11301 C C . ILE B 1 445 ? -20.047 15.477 -17.5 1 98.19 445 ILE B C 1
ATOM 11303 O O . ILE B 1 445 ? -19.328 15.898 -18.406 1 98.19 445 ILE B O 1
ATOM 11307 N N . GLN B 1 446 ? -21.219 14.898 -17.734 1 97.5 446 GLN B N 1
ATOM 11308 C CA . GLN B 1 446 ? -21.703 14.578 -19.078 1 97.5 446 GLN B CA 1
ATOM 11309 C C . GLN B 1 446 ? -21.922 15.852 -19.906 1 97.5 446 GLN B C 1
ATOM 11311 O O . GLN B 1 446 ? -21.625 15.883 -21.094 1 97.5 446 GLN B O 1
ATOM 11316 N N . GLU B 1 447 ? -22.375 16.844 -19.25 1 97.56 447 GLU B N 1
ATOM 11317 C CA . GLU B 1 447 ? -22.594 18.109 -19.938 1 97.56 447 GLU B CA 1
ATOM 11318 C C . GLU B 1 447 ? -21.266 18.797 -20.281 1 97.56 447 GLU B C 1
ATOM 11320 O O . GLU B 1 447 ? -21.109 19.328 -21.375 1 97.56 447 GLU B O 1
ATOM 11325 N N . THR B 1 448 ? -20.391 18.75 -19.328 1 97.75 448 THR B N 1
ATOM 11326 C CA . THR B 1 448 ? -19.125 19.438 -19.5 1 97.75 448 THR B CA 1
ATOM 11327 C C . THR B 1 448 ? -18.312 18.812 -20.625 1 97.75 448 THR B C 1
ATOM 11329 O O . THR B 1 448 ? -17.672 19.531 -21.406 1 97.75 448 THR B O 1
ATOM 11332 N N . ILE B 1 449 ? -18.328 17.484 -20.734 1 97.56 449 ILE B N 1
ATOM 11333 C CA . ILE B 1 449 ? -17.484 16.812 -21.703 1 97.56 449 ILE B CA 1
ATOM 11334 C C . ILE B 1 449 ? -18.016 17.047 -23.109 1 97.56 449 ILE B C 1
ATOM 11336 O O . ILE B 1 449 ? -17.312 16.797 -24.094 1 97.56 449 ILE B O 1
ATOM 11340 N N . GLN B 1 450 ? -19.188 17.641 -23.266 1 96.56 450 GLN B N 1
ATOM 11341 C CA . GLN B 1 450 ? -19.766 18 -24.562 1 96.56 450 GLN B CA 1
ATOM 11342 C C . GLN B 1 450 ? -19.234 19.344 -25.047 1 96.56 450 GLN B C 1
ATOM 11344 O O . GLN B 1 450 ? -19.344 19.672 -26.234 1 96.56 450 GLN B O 1
ATOM 11349 N N . GLN B 1 451 ? -18.641 20.016 -24.156 1 96 451 GLN B N 1
ATOM 11350 C CA . GLN B 1 451 ? -18.156 21.359 -24.5 1 96 451 GLN B CA 1
ATOM 11351 C C . GLN B 1 451 ? -16.938 21.281 -25.422 1 96 451 GLN B C 1
ATOM 11353 O O . GLN B 1 451 ? -16.234 20.266 -25.438 1 96 451 GLN B O 1
ATOM 11358 N N . ALA B 1 452 ? -16.703 22.438 -26.094 1 93.25 452 ALA B N 1
ATOM 11359 C CA . ALA B 1 452 ? -15.57 22.5 -27.016 1 93.25 452 ALA B CA 1
ATOM 11360 C C . ALA B 1 452 ? -14.242 22.391 -26.266 1 93.25 452 ALA B C 1
ATOM 11362 O O . ALA B 1 452 ? -14.062 23.016 -25.219 1 93.25 452 ALA B O 1
ATOM 11363 N N . GLY B 1 453 ? -13.391 21.547 -26.672 1 93 453 GLY B N 1
ATOM 11364 C CA . GLY B 1 453 ? -12.07 21.359 -26.094 1 93 453 GLY B CA 1
ATOM 11365 C C . GLY B 1 453 ? -11.992 20.156 -25.156 1 93 453 GLY B C 1
ATOM 11366 O O . GLY B 1 453 ? -10.906 19.781 -24.719 1 93 453 GLY B O 1
ATOM 11367 N N . LEU B 1 454 ? -13.148 19.609 -24.844 1 96.81 454 LEU B N 1
ATOM 11368 C CA . LEU B 1 454 ? -13.156 18.5 -23.906 1 96.81 454 LEU B CA 1
ATOM 11369 C C . LEU B 1 454 ? -13.781 17.25 -24.531 1 96.81 454 LEU B C 1
ATOM 11371 O O . LEU B 1 454 ? -14.18 16.328 -23.828 1 96.81 454 LEU B O 1
ATOM 11375 N N . GLN B 1 455 ? -13.828 17.188 -25.844 1 93.19 455 GLN B N 1
ATOM 11376 C CA . GLN B 1 455 ? -14.531 16.141 -26.578 1 93.19 455 GLN B CA 1
ATOM 11377 C C . GLN B 1 455 ? -13.727 14.844 -26.578 1 93.19 455 GLN B C 1
ATOM 11379 O O . GLN B 1 455 ? -14.25 13.781 -26.922 1 93.19 455 GLN B O 1
ATOM 11384 N N . GLN B 1 456 ? -12.484 14.945 -26.109 1 93.69 456 GLN B N 1
ATOM 11385 C CA . GLN B 1 456 ? -11.688 13.734 -26 1 93.69 456 GLN B CA 1
ATOM 11386 C C . GLN B 1 456 ? -12.234 12.797 -24.938 1 93.69 456 GLN B C 1
ATOM 11388 O O . GLN B 1 456 ? -11.883 11.617 -24.891 1 93.69 456 GLN B O 1
ATOM 11393 N N . PHE B 1 457 ? -13.086 13.328 -24.078 1 97.44 457 PHE B N 1
ATOM 11394 C CA . PHE B 1 457 ? -13.617 12.531 -22.984 1 97.44 457 PHE B CA 1
ATOM 11395 C C . PHE B 1 457 ? -15.016 12.016 -23.312 1 97.44 457 PHE B C 1
ATOM 11397 O O . PHE B 1 457 ? -15.672 11.406 -22.469 1 97.44 457 PHE B O 1
ATOM 11404 N N . LEU B 1 458 ? -15.445 12.203 -24.547 1 95.38 458 LEU B N 1
ATOM 11405 C CA . LEU B 1 458 ? -16.766 11.75 -24.953 1 95.38 458 LEU B CA 1
ATOM 11406 C C . LEU B 1 458 ? -16.859 10.227 -24.891 1 95.38 458 LEU B C 1
ATOM 11408 O O . LEU B 1 458 ? -15.844 9.531 -24.953 1 95.38 458 LEU B O 1
ATOM 11412 N N . ASP B 1 459 ? -18.094 9.68 -24.703 1 93.94 459 ASP B N 1
ATOM 11413 C CA . ASP B 1 459 ? -18.422 8.258 -24.625 1 93.94 459 ASP B CA 1
ATOM 11414 C C . ASP B 1 459 ? -17.875 7.637 -23.344 1 93.94 459 ASP B C 1
ATOM 11416 O O . ASP B 1 459 ? -17.594 6.438 -23.297 1 93.94 459 ASP B O 1
ATOM 11420 N N . LEU B 1 460 ? -17.656 8.508 -22.359 1 96.38 460 LEU B N 1
ATOM 11421 C CA . LEU B 1 460 ? -17.234 8.062 -21.031 1 96.38 460 LEU B CA 1
ATOM 11422 C C . LEU B 1 460 ? -18.203 7.008 -20.484 1 96.38 460 LEU B C 1
ATOM 11424 O O . LEU B 1 460 ? -19.422 7.184 -20.547 1 96.38 460 LEU B O 1
ATOM 11428 N N . THR B 1 461 ? -17.609 5.855 -20.031 1 95.25 461 THR B N 1
ATOM 11429 C CA . THR B 1 461 ? -18.406 4.75 -19.516 1 95.25 461 THR B CA 1
ATOM 11430 C C . THR B 1 461 ? -17.922 4.332 -18.141 1 95.25 461 THR B C 1
ATOM 11432 O O . THR B 1 461 ? -16.719 4.34 -17.859 1 95.25 461 THR B O 1
ATOM 11435 N N . ILE B 1 462 ? -18.906 3.977 -17.266 1 97.62 462 ILE B N 1
ATOM 11436 C CA . ILE B 1 462 ? -18.578 3.512 -15.93 1 97.62 462 ILE B CA 1
ATOM 11437 C C . ILE B 1 462 ? -18.578 1.984 -15.898 1 97.62 462 ILE B C 1
ATOM 11439 O O . ILE B 1 462 ? -19.578 1.35 -16.266 1 97.62 462 ILE B O 1
ATOM 11443 N N . LEU B 1 463 ? -17.469 1.382 -15.523 1 97.75 463 LEU B N 1
ATOM 11444 C CA . LEU B 1 463 ? -17.359 -0.056 -15.297 1 97.75 463 LEU B CA 1
ATOM 11445 C C . LEU B 1 463 ? -17.328 -0.371 -13.812 1 97.75 463 LEU B C 1
ATOM 11447 O O . LEU B 1 463 ? -16.562 0.243 -13.062 1 97.75 463 LEU B O 1
ATOM 11451 N N . ILE B 1 464 ? -18.188 -1.262 -13.336 1 97.12 464 ILE B N 1
ATOM 11452 C CA . ILE B 1 464 ? -18.219 -1.764 -11.961 1 97.12 464 ILE B CA 1
ATOM 11453 C C . ILE B 1 464 ? -17.578 -3.146 -11.906 1 97.12 464 ILE B C 1
ATOM 11455 O O . ILE B 1 464 ? -17.875 -4.012 -12.734 1 97.12 464 ILE B O 1
ATOM 11459 N N . GLN B 1 465 ? -16.656 -3.328 -10.961 1 96.38 465 GLN B N 1
ATOM 11460 C CA . GLN B 1 465 ? -16 -4.633 -10.836 1 96.38 465 GLN B CA 1
ATOM 11461 C C . GLN B 1 465 ? -15.82 -5.02 -9.375 1 96.38 465 GLN B C 1
ATOM 11463 O O . GLN B 1 465 ? -15.242 -4.258 -8.594 1 96.38 465 GLN B O 1
ATOM 11468 N N . GLY B 1 466 ? -16.391 -6.043 -8.953 1 94.5 466 GLY B N 1
ATOM 11469 C CA . GLY B 1 466 ? -16.156 -6.68 -7.668 1 94.5 466 GLY B CA 1
ATOM 11470 C C . GLY B 1 466 ? -15.477 -8.039 -7.789 1 94.5 466 GLY B C 1
ATOM 11471 O O . GLY B 1 466 ? -15.922 -8.883 -8.57 1 94.5 466 GLY B O 1
ATOM 11472 N N . LYS B 1 467 ? -14.336 -8.203 -7.07 1 90.06 467 LYS B N 1
ATOM 11473 C CA . LYS B 1 467 ? -13.602 -9.461 -7.156 1 90.06 467 LYS B CA 1
ATOM 11474 C C . LYS B 1 467 ? -13.391 -10.07 -5.773 1 90.06 467 LYS B C 1
ATOM 11476 O O . LYS B 1 467 ? -13.5 -9.375 -4.762 1 90.06 467 LYS B O 1
ATOM 11481 N N . ASN B 1 468 ? -13.117 -11.406 -5.758 1 88.31 468 ASN B N 1
ATOM 11482 C CA . ASN B 1 468 ? -12.766 -12.156 -4.559 1 88.31 468 ASN B CA 1
ATOM 11483 C C . ASN B 1 468 ? -13.867 -12.094 -3.51 1 88.31 468 ASN B C 1
ATOM 11485 O O . ASN B 1 468 ? -13.609 -11.766 -2.35 1 88.31 468 ASN B O 1
ATOM 11489 N N . LEU B 1 469 ? -15.07 -12.391 -3.984 1 95.06 469 LEU B N 1
ATOM 11490 C CA . LEU B 1 469 ? -16.234 -12.328 -3.115 1 95.06 469 LEU B CA 1
ATOM 11491 C C . LEU B 1 469 ? -16.625 -13.711 -2.621 1 95.06 469 LEU B C 1
ATOM 11493 O O . LEU B 1 469 ? -17.594 -13.867 -1.879 1 95.06 469 LEU B O 1
ATOM 11497 N N . LYS B 1 470 ? -15.875 -14.672 -2.965 1 93.88 470 LYS B N 1
ATOM 11498 C CA . LYS B 1 470 ? -16.25 -16.062 -2.756 1 93.88 470 LYS B CA 1
ATOM 11499 C C . LYS B 1 470 ? -16.5 -16.359 -1.277 1 93.88 470 LYS B C 1
ATOM 11501 O O . LYS B 1 470 ? -17.562 -16.891 -0.912 1 93.88 470 LYS B O 1
ATOM 11506 N N . THR B 1 471 ? -15.57 -15.977 -0.428 1 93.62 471 THR B N 1
ATOM 11507 C CA . THR B 1 471 ? -15.688 -16.328 0.984 1 93.62 471 THR B CA 1
ATOM 11508 C C . THR B 1 471 ? -16.766 -15.477 1.66 1 93.62 471 THR B C 1
ATOM 11510 O O . THR B 1 471 ? -17.344 -15.891 2.662 1 93.62 471 THR B O 1
ATOM 11513 N N . LEU B 1 472 ? -17.094 -14.367 1.114 1 94.69 472 LEU B N 1
ATOM 11514 C CA . LEU B 1 472 ? -18.078 -13.461 1.669 1 94.69 472 LEU B CA 1
ATOM 11515 C C . LEU B 1 472 ? -19.5 -13.977 1.428 1 94.69 472 LEU B C 1
ATOM 11517 O O . LEU B 1 472 ? -20.375 -13.836 2.285 1 94.69 472 LEU B O 1
ATOM 11521 N N . SER B 1 473 ? -19.719 -14.633 0.296 1 96.06 473 SER B N 1
ATOM 11522 C CA . SER B 1 473 ? -21.062 -15.008 -0.109 1 96.06 473 SER B CA 1
ATOM 11523 C C . SER B 1 473 ? -21.281 -16.516 0.022 1 96.06 473 SER B C 1
ATOM 11525 O O . SER B 1 473 ? -22.375 -17.016 -0.233 1 96.06 473 SER B O 1
ATOM 11527 N N . LYS B 1 474 ? -20.312 -17.25 0.423 1 96.62 474 LYS B N 1
ATOM 11528 C CA . LYS B 1 474 ? -20.375 -18.719 0.462 1 96.62 474 LYS B CA 1
ATOM 11529 C C . LYS B 1 474 ? -21.469 -19.203 1.404 1 96.62 474 LYS B C 1
ATOM 11531 O O . LYS B 1 474 ? -21.609 -18.688 2.518 1 96.62 474 LYS B O 1
ATOM 11536 N N . ALA B 1 475 ? -22.25 -20.156 0.923 1 96.56 475 ALA B N 1
ATOM 11537 C CA . ALA B 1 475 ? -23.312 -20.75 1.729 1 96.56 475 ALA B CA 1
ATOM 11538 C C . ALA B 1 475 ? -23.578 -22.203 1.314 1 96.56 475 ALA B C 1
ATOM 11540 O O . ALA B 1 475 ? -23.219 -22.609 0.21 1 96.56 475 ALA B O 1
ATOM 11541 N N . GLU B 1 476 ? -24.25 -22.953 2.146 1 94.75 476 GLU B N 1
ATOM 11542 C CA . GLU B 1 476 ? -24.531 -24.375 1.918 1 94.75 476 GLU B CA 1
ATOM 11543 C C . GLU B 1 476 ? -25.734 -24.562 0.997 1 94.75 476 GLU B C 1
ATOM 11545 O O . GLU B 1 476 ? -25.938 -25.641 0.452 1 94.75 476 GLU B O 1
ATOM 11550 N N . THR B 1 477 ? -26.516 -23.5 0.851 1 97 477 THR B N 1
ATOM 11551 C CA . THR B 1 477 ? -27.688 -23.562 -0.024 1 97 477 THR B CA 1
ATOM 11552 C C . THR B 1 477 ? -27.672 -22.391 -1.017 1 97 477 THR B C 1
ATOM 11554 O O . THR B 1 477 ? -26.984 -21.391 -0.803 1 97 477 THR B O 1
ATOM 11557 N N . TRP B 1 478 ? -28.359 -22.609 -2.1 1 97.38 478 TRP B N 1
ATOM 11558 C CA . TRP B 1 478 ? -28.5 -21.562 -3.105 1 97.38 478 TRP B CA 1
ATOM 11559 C C . TRP B 1 478 ? -29.125 -20.312 -2.506 1 97.38 478 TRP B C 1
ATOM 11561 O O . TRP B 1 478 ? -28.641 -19.203 -2.719 1 97.38 478 TRP B O 1
ATOM 11571 N N . GLU B 1 479 ? -30.188 -20.484 -1.705 1 97.38 479 GLU B N 1
ATOM 11572 C CA . GLU B 1 479 ? -30.859 -19.359 -1.06 1 97.38 479 GLU B CA 1
ATOM 11573 C C . GLU B 1 479 ? -29.953 -18.641 -0.071 1 97.38 479 GLU B C 1
ATOM 11575 O O . GLU B 1 479 ? -29.969 -17.422 0.027 1 97.38 479 GLU B O 1
ATOM 11580 N N . GLY B 1 480 ? -29.234 -19.453 0.634 1 96.75 480 GLY B N 1
ATOM 11581 C CA . GLY B 1 480 ? -28.281 -18.859 1.553 1 96.75 480 GLY B CA 1
ATOM 11582 C C . GLY B 1 480 ? -27.266 -17.969 0.86 1 96.75 480 GLY B C 1
ATOM 11583 O O . GLY B 1 480 ? -26.922 -16.906 1.364 1 96.75 480 GLY B O 1
ATOM 11584 N N . MET B 1 481 ? -26.75 -18.438 -0.254 1 97.5 481 MET B N 1
ATOM 11585 C CA . MET B 1 481 ? -25.797 -17.656 -1.039 1 97.5 481 MET B CA 1
ATOM 11586 C C . MET B 1 481 ? -26.438 -16.344 -1.497 1 97.5 481 MET B C 1
ATOM 11588 O O . MET B 1 481 ? -25.812 -15.289 -1.39 1 97.5 481 MET B O 1
ATOM 11592 N N . MET B 1 482 ? -27.656 -16.406 -1.979 1 96.88 482 MET B N 1
ATOM 11593 C CA . MET B 1 482 ? -28.359 -15.227 -2.463 1 96.88 482 MET B CA 1
ATOM 11594 C C . MET B 1 482 ? -28.578 -14.227 -1.332 1 96.88 482 MET B C 1
ATOM 11596 O O . MET B 1 482 ? -28.422 -13.016 -1.526 1 96.88 482 MET B O 1
ATOM 11600 N N . GLN B 1 483 ? -28.875 -14.719 -0.191 1 95.69 483 GLN B N 1
ATOM 11601 C CA . GLN B 1 483 ? -29.109 -13.859 0.963 1 95.69 483 GLN B CA 1
ATOM 11602 C C . GLN B 1 483 ? -27.828 -13.18 1.421 1 95.69 483 GLN B C 1
ATOM 11604 O O . GLN B 1 483 ? -27.812 -11.977 1.685 1 95.69 483 GLN B O 1
ATOM 11609 N N . ARG B 1 484 ? -26.828 -13.969 1.5 1 95.19 484 ARG B N 1
ATOM 11610 C CA . ARG B 1 484 ? -25.547 -13.414 1.939 1 95.19 484 ARG B CA 1
ATOM 11611 C C . ARG B 1 484 ? -25.031 -12.375 0.95 1 95.19 484 ARG B C 1
ATOM 11613 O O . ARG B 1 484 ? -24.531 -11.32 1.352 1 95.19 484 ARG B O 1
ATOM 11620 N N . PHE B 1 485 ? -25.172 -12.734 -0.34 1 95.62 485 PHE B N 1
ATOM 11621 C CA . PHE B 1 485 ? -24.766 -11.781 -1.367 1 95.62 485 PHE B CA 1
ATOM 11622 C C . PHE B 1 485 ? -25.641 -10.539 -1.338 1 95.62 485 PHE B C 1
ATOM 11624 O O . PHE B 1 485 ? -25.156 -9.414 -1.432 1 95.62 485 PHE B O 1
ATOM 11631 N N . GLY B 1 486 ? -26.891 -10.688 -1.169 1 94 486 GLY B N 1
ATOM 11632 C CA . GLY B 1 486 ? -27.859 -9.594 -1.138 1 94 486 GLY B CA 1
ATOM 11633 C C . GLY B 1 486 ? -27.656 -8.648 0.028 1 94 486 GLY B C 1
ATOM 11634 O O . GLY B 1 486 ? -27.906 -7.449 -0.089 1 94 486 GLY B O 1
ATOM 11635 N N . GLN B 1 487 ? -27.156 -9.141 1.09 1 91.81 487 GLN B N 1
ATOM 11636 C CA . GLN B 1 487 ? -26.906 -8.328 2.27 1 91.81 487 GLN B CA 1
ATOM 11637 C C . GLN B 1 487 ? -25.906 -7.219 1.956 1 91.81 487 GLN B C 1
ATOM 11639 O O . GLN B 1 487 ? -25.984 -6.121 2.512 1 91.81 487 GLN B O 1
ATOM 11644 N N . HIS B 1 488 ? -25.031 -7.496 1.072 1 92.75 488 HIS B N 1
ATOM 11645 C CA . HIS B 1 488 ? -24.031 -6.508 0.706 1 92.75 488 HIS B CA 1
ATOM 11646 C C . HIS B 1 488 ? -24.422 -5.762 -0.566 1 92.75 488 HIS B C 1
ATOM 11648 O O . HIS B 1 488 ? -24.422 -4.531 -0.59 1 92.75 488 HIS B O 1
ATOM 11654 N N . TRP B 1 489 ? -24.828 -6.473 -1.552 1 94.38 489 TRP B N 1
ATOM 11655 C CA . TRP B 1 489 ? -25.109 -5.926 -2.877 1 94.38 489 TRP B CA 1
ATOM 11656 C C . TRP B 1 489 ? -26.328 -5.027 -2.852 1 94.38 489 TRP B C 1
ATOM 11658 O O . TRP B 1 489 ? -26.297 -3.891 -3.326 1 94.38 489 TRP B O 1
ATOM 11668 N N . ASP B 1 490 ? -27.438 -5.473 -2.227 1 93.38 490 ASP B N 1
ATOM 11669 C CA . ASP B 1 490 ? -28.703 -4.746 -2.262 1 93.38 490 ASP B CA 1
ATOM 11670 C C . ASP B 1 490 ? -28.625 -3.467 -1.433 1 93.38 490 ASP B C 1
ATOM 11672 O O . ASP B 1 490 ? -29.297 -2.477 -1.747 1 93.38 490 ASP B O 1
ATOM 11676 N N . ASN B 1 491 ? -27.766 -3.508 -0.51 1 91.31 491 ASN B N 1
ATOM 11677 C CA . ASN B 1 491 ? -27.641 -2.35 0.368 1 91.31 491 ASN B CA 1
ATOM 11678 C C . ASN B 1 491 ? -26.75 -1.272 -0.25 1 91.31 491 ASN B C 1
ATOM 11680 O O . ASN B 1 491 ? -26.844 -0.102 0.125 1 91.31 491 ASN B O 1
ATOM 11684 N N . THR B 1 492 ? -25.953 -1.615 -1.16 1 95.12 492 THR B N 1
ATOM 11685 C CA . THR B 1 492 ? -24.922 -0.674 -1.562 1 95.12 492 THR B CA 1
ATOM 11686 C C . THR B 1 492 ? -25.078 -0.284 -3.029 1 95.12 492 THR B C 1
ATOM 11688 O O . THR B 1 492 ? -24.578 0.76 -3.459 1 95.12 492 THR B O 1
ATOM 11691 N N . ILE B 1 493 ? -25.75 -1.104 -3.842 1 96.5 493 ILE B N 1
ATOM 11692 C CA . ILE B 1 493 ? -25.844 -0.861 -5.277 1 96.5 493 ILE B CA 1
ATOM 11693 C C . ILE B 1 493 ? -27.297 -0.561 -5.648 1 96.5 493 ILE B C 1
ATOM 11695 O O . ILE B 1 493 ? -28.203 -1.267 -5.219 1 96.5 493 ILE B O 1
ATOM 11699 N N . ASN B 1 494 ? -27.438 0.468 -6.43 1 96 494 ASN B N 1
ATOM 11700 C CA . ASN B 1 494 ? -28.75 0.808 -6.988 1 96 494 ASN B CA 1
ATOM 11701 C C . ASN B 1 494 ? -29 0.092 -8.312 1 96 494 ASN B C 1
ATOM 11703 O O . ASN B 1 494 ? -28.391 0.434 -9.328 1 96 494 ASN B O 1
ATOM 11707 N N . PRO B 1 495 ? -29.891 -0.798 -8.359 1 93.44 495 PRO B N 1
ATOM 11708 C CA . PRO B 1 495 ? -30.109 -1.589 -9.578 1 93.44 495 PRO B CA 1
ATOM 11709 C C . PRO B 1 495 ? -30.656 -0.754 -10.734 1 93.44 495 PRO B C 1
ATOM 11711 O O . PRO B 1 495 ? -30.438 -1.104 -11.898 1 93.44 495 PRO B O 1
ATOM 11714 N N . ALA B 1 496 ? -31.234 0.382 -10.445 1 93.56 496 ALA B N 1
ATOM 11715 C CA . ALA B 1 496 ? -31.812 1.222 -11.492 1 93.56 496 ALA B CA 1
ATOM 11716 C C . ALA B 1 496 ? -30.719 1.838 -12.367 1 93.56 496 ALA B C 1
ATOM 11718 O O . ALA B 1 496 ? -30.969 2.184 -13.523 1 93.56 496 ALA B O 1
ATOM 11719 N N . ASP B 1 497 ? -29.578 1.924 -11.812 1 95.06 497 ASP B N 1
ATOM 11720 C CA . ASP B 1 497 ? -28.5 2.586 -12.531 1 95.06 497 ASP B CA 1
ATOM 11721 C C . ASP B 1 497 ? -27.547 1.564 -13.141 1 95.06 497 ASP B C 1
ATOM 11723 O O . ASP B 1 497 ? -26.516 1.934 -13.711 1 95.06 497 ASP B O 1
ATOM 11727 N N . LEU B 1 498 ? -27.891 0.279 -13.055 1 94.31 498 LEU B N 1
ATOM 11728 C CA . LEU B 1 498 ? -27.094 -0.777 -13.672 1 94.31 498 LEU B CA 1
ATOM 11729 C C . LEU B 1 498 ? -27.547 -1.034 -15.109 1 94.31 498 LEU B C 1
ATOM 11731 O O . LEU B 1 498 ? -28.734 -0.963 -15.406 1 94.31 498 LEU B O 1
ATOM 11735 N N . SER B 1 499 ? -26.531 -1.302 -15.914 1 91.38 499 SER B N 1
ATOM 11736 C CA . SER B 1 499 ? -26.875 -1.646 -17.297 1 91.38 499 SER B CA 1
ATOM 11737 C C . SER B 1 499 ? -27.266 -3.115 -17.422 1 91.38 499 SER B C 1
ATOM 11739 O O . SER B 1 499 ? -27.109 -3.887 -16.469 1 91.38 499 SER B O 1
ATOM 11741 N N . ASP B 1 500 ? -27.688 -3.465 -18.594 1 85.44 500 ASP B N 1
ATOM 11742 C CA . ASP B 1 500 ? -28.047 -4.852 -18.891 1 85.44 500 ASP B CA 1
ATOM 11743 C C . ASP B 1 500 ? -26.797 -5.703 -19.078 1 85.44 500 ASP B C 1
ATOM 11745 O O . ASP B 1 500 ? -26.859 -6.934 -19.062 1 85.44 500 ASP B O 1
ATOM 11749 N N . HIS B 1 501 ? -25.75 -5.07 -19.25 1 91.94 501 HIS B N 1
ATOM 11750 C CA . HIS B 1 501 ? -24.484 -5.777 -19.422 1 91.94 501 HIS B CA 1
ATOM 11751 C C . HIS B 1 501 ? -23.766 -5.965 -18.094 1 91.94 501 HIS B C 1
ATOM 11753 O O . HIS B 1 501 ? -22.625 -5.504 -17.922 1 91.94 501 HIS B O 1
ATOM 11759 N N . CYS B 1 502 ? -24.453 -6.578 -17.203 1 95.25 502 CYS B N 1
ATOM 11760 C CA . CYS B 1 502 ? -23.906 -6.945 -15.906 1 95.25 502 CYS B CA 1
ATOM 11761 C C . CYS B 1 502 ? -23.797 -8.461 -15.758 1 95.25 502 CYS B C 1
ATOM 11763 O O . CYS B 1 502 ? -24.703 -9.188 -16.172 1 95.25 502 CYS B O 1
ATOM 11765 N N . TYR B 1 503 ? -22.672 -8.906 -15.25 1 97.31 503 TYR B N 1
ATOM 11766 C CA . TYR B 1 503 ? -22.391 -10.336 -15.195 1 97.31 503 TYR B CA 1
ATOM 11767 C C . TYR B 1 503 ? -21.984 -10.75 -13.781 1 97.31 503 TYR B C 1
ATOM 11769 O O . TYR B 1 503 ? -21.422 -9.945 -13.031 1 97.31 503 TYR B O 1
ATOM 11777 N N . VAL B 1 504 ? -22.266 -11.969 -13.414 1 97.06 504 VAL B N 1
ATOM 11778 C CA . VAL B 1 504 ? -21.938 -12.547 -12.117 1 97.06 504 VAL B CA 1
ATOM 11779 C C . VAL B 1 504 ? -21.234 -13.898 -12.312 1 97.06 504 VAL B C 1
ATOM 11781 O O . VAL B 1 504 ? -21.594 -14.664 -13.203 1 97.06 504 VAL B O 1
ATOM 11784 N N . ASP B 1 505 ? -20.219 -14.148 -11.539 1 97.81 505 ASP B N 1
ATOM 11785 C CA . ASP B 1 505 ? -19.578 -15.453 -11.516 1 97.81 505 ASP B CA 1
ATOM 11786 C C . ASP B 1 505 ? -20.172 -16.344 -10.43 1 97.81 505 ASP B C 1
ATOM 11788 O O . ASP B 1 505 ? -19.859 -16.188 -9.25 1 97.81 505 ASP B O 1
ATOM 11792 N N . ILE B 1 506 ? -20.953 -17.297 -10.852 1 98.06 506 ILE B N 1
ATOM 11793 C CA . ILE B 1 506 ? -21.516 -18.266 -9.922 1 98.06 506 ILE B CA 1
ATOM 11794 C C . ILE B 1 506 ? -20.516 -19.375 -9.641 1 98.06 506 ILE B C 1
ATOM 11796 O O . ILE B 1 506 ? -20 -20 -10.578 1 98.06 506 ILE B O 1
ATOM 11800 N N . GLY B 1 507 ? -20.234 -19.547 -8.359 1 97.56 507 GLY B N 1
ATOM 11801 C CA . GLY B 1 507 ? -19.312 -20.594 -7.984 1 97.56 507 GLY B CA 1
ATOM 11802 C C . GLY B 1 507 ? -19.984 -21.719 -7.219 1 97.56 507 GLY B C 1
ATOM 11803 O O . GLY B 1 507 ? -20.859 -21.484 -6.395 1 97.56 507 GLY B O 1
ATOM 11804 N N . LYS B 1 508 ? -19.656 -22.922 -7.562 1 96.94 508 LYS B N 1
ATOM 11805 C CA . LYS B 1 508 ? -19.984 -24.125 -6.816 1 96.94 508 LYS B CA 1
ATOM 11806 C C . LYS B 1 508 ? -18.719 -24.844 -6.336 1 96.94 508 LYS B C 1
ATOM 11808 O O . LYS B 1 508 ? -17.781 -25.047 -7.109 1 96.94 508 LYS B O 1
ATOM 11813 N N . GLU B 1 509 ? -18.703 -25.125 -5.105 1 95.75 509 GLU B N 1
ATOM 11814 C CA . GLU B 1 509 ? -17.562 -25.828 -4.547 1 95.75 509 GLU B CA 1
ATOM 11815 C C . GLU B 1 509 ? -17.984 -27.141 -3.883 1 95.75 509 GLU B C 1
ATOM 11817 O O . GLU B 1 509 ? -18.906 -27.156 -3.062 1 95.75 509 GLU B O 1
ATOM 11822 N N . THR B 1 510 ? -17.391 -28.234 -4.312 1 94.75 510 THR B N 1
ATOM 11823 C CA . THR B 1 510 ? -17.562 -29.547 -3.693 1 94.75 510 THR B CA 1
ATOM 11824 C C . THR B 1 510 ? -16.359 -29.891 -2.826 1 94.75 510 THR B C 1
ATOM 11826 O O . THR B 1 510 ? -15.242 -30.016 -3.328 1 94.75 510 THR B O 1
ATOM 11829 N N . CYS B 1 511 ? -16.609 -30.031 -1.566 1 93.75 511 CYS B N 1
ATOM 11830 C CA . CYS B 1 511 ? -15.516 -30.234 -0.631 1 93.75 511 CYS B CA 1
ATOM 11831 C C . CYS B 1 511 ? -15.781 -31.469 0.244 1 93.75 511 CYS B C 1
ATOM 11833 O O . CYS B 1 511 ? -16.922 -31.719 0.636 1 93.75 511 CYS B O 1
ATOM 11835 N N . PRO B 1 512 ? -14.695 -32.188 0.53 1 91.5 512 PRO B N 1
ATOM 11836 C CA . PRO B 1 512 ? -14.875 -33.281 1.5 1 91.5 512 PRO B CA 1
ATOM 11837 C C . PRO B 1 512 ? -15.336 -32.781 2.867 1 91.5 512 PRO B C 1
ATOM 11839 O O . PRO B 1 512 ? -14.945 -31.688 3.293 1 91.5 512 PRO B O 1
ATOM 11842 N N . THR B 1 513 ? -16.141 -33.5 3.617 1 85.19 513 THR B N 1
ATOM 11843 C CA . THR B 1 513 ? -16.719 -33.094 4.895 1 85.19 513 THR B CA 1
ATOM 11844 C C . THR B 1 513 ? -15.703 -33.25 6.02 1 85.19 513 THR B C 1
ATOM 11846 O O . THR B 1 513 ? -15.953 -32.844 7.156 1 85.19 513 THR B O 1
ATOM 11849 N N . GLY B 1 514 ? -14.562 -33.656 5.801 1 78.06 514 GLY B N 1
ATOM 11850 C CA . GLY B 1 514 ? -13.578 -33.781 6.859 1 78.06 514 GLY B CA 1
ATOM 11851 C C . GLY B 1 514 ? -13.094 -32.469 7.402 1 78.06 514 GLY B C 1
ATOM 11852 O O . GLY B 1 514 ? -13.344 -31.422 6.801 1 78.06 514 GLY B O 1
ATOM 11853 N N . THR B 1 515 ? -12.555 -32.5 8.633 1 84.31 515 THR B N 1
ATOM 11854 C CA . THR B 1 515 ? -12.062 -31.297 9.289 1 84.31 515 THR B CA 1
ATOM 11855 C C . THR B 1 515 ? -10.625 -31.016 8.883 1 84.31 515 THR B C 1
ATOM 11857 O O . THR B 1 515 ? -9.82 -31.938 8.703 1 84.31 515 THR B O 1
ATOM 11860 N N . SER B 1 516 ? -10.406 -29.719 8.516 1 91.5 516 SER B N 1
ATOM 11861 C CA . SER B 1 516 ? -9.055 -29.266 8.227 1 91.5 516 SER B CA 1
ATOM 11862 C C . SER B 1 516 ? -8.32 -28.875 9.5 1 91.5 516 SER B C 1
ATOM 11864 O O . SER B 1 516 ? -8.93 -28.375 10.445 1 91.5 516 SER B O 1
ATOM 11866 N N . GLN B 1 517 ? -7.059 -29.219 9.555 1 88.94 517 GLN B N 1
ATOM 11867 C CA . GLN B 1 517 ? -6.172 -28.797 10.633 1 88.94 517 GLN B CA 1
ATOM 11868 C C . GLN B 1 517 ? -4.879 -28.203 10.086 1 88.94 517 GLN B C 1
ATOM 11870 O O . GLN B 1 517 ? -4.516 -28.453 8.93 1 88.94 517 GLN B O 1
ATOM 11875 N N . VAL B 1 518 ? -4.312 -27.406 10.891 1 86.88 518 VAL B N 1
ATOM 11876 C CA . VAL B 1 518 ? -3.021 -26.859 10.477 1 86.88 518 VAL B CA 1
ATOM 11877 C C . VAL B 1 518 ? -1.925 -27.891 10.719 1 86.88 518 VAL B C 1
ATOM 11879 O O . VAL B 1 518 ? -1.943 -28.609 11.727 1 86.88 518 VAL B O 1
ATOM 11882 N N . GLY B 1 519 ? -1.081 -27.969 9.75 1 78.5 519 GLY B N 1
ATOM 11883 C CA . GLY B 1 519 ? 0.018 -28.906 9.875 1 78.5 519 GLY B CA 1
ATOM 11884 C C . GLY B 1 519 ? 1.132 -28.422 10.773 1 78.5 519 GLY B C 1
ATOM 11885 O O . GLY B 1 519 ? 1.389 -27.219 10.852 1 78.5 519 GLY B O 1
ATOM 11886 N N . GLY B 1 520 ? 1.674 -29.188 11.672 1 74.69 520 GLY B N 1
ATOM 11887 C CA . GLY B 1 520 ? 2.809 -28.828 12.5 1 74.69 520 GLY B CA 1
ATOM 11888 C C . GLY B 1 520 ? 4.141 -28.984 11.797 1 74.69 520 GLY B C 1
ATOM 11889 O O . GLY B 1 520 ? 4.211 -29.547 10.703 1 74.69 520 GLY B O 1
ATOM 11890 N N . PRO B 1 521 ? 5.082 -28.375 12.43 1 69.94 521 PRO B N 1
ATOM 11891 C CA . PRO B 1 521 ? 6.422 -28.531 11.859 1 69.94 521 PRO B CA 1
ATOM 11892 C C . PRO B 1 521 ? 6.891 -29.984 11.836 1 69.94 521 PRO B C 1
ATOM 11894 O O . PRO B 1 521 ? 6.504 -30.766 12.703 1 69.94 521 PRO B O 1
ATOM 11897 N N . GLY B 1 522 ? 7.398 -30.516 10.82 1 68.12 522 GLY B N 1
ATOM 11898 C CA . GLY B 1 522 ? 8.062 -31.812 10.805 1 68.12 522 GLY B CA 1
ATOM 11899 C C . GLY B 1 522 ? 7.254 -32.875 10.094 1 68.12 522 GLY B C 1
ATOM 11900 O O . GLY B 1 522 ? 7.742 -34 9.891 1 68.12 522 GLY B O 1
ATOM 11901 N N . LEU B 1 523 ? 5.977 -32.562 9.805 1 72 523 LEU B N 1
ATOM 11902 C CA . LEU B 1 523 ? 5.148 -33.625 9.188 1 72 523 LEU B CA 1
ATOM 11903 C C . LEU B 1 523 ? 5.762 -34.094 7.875 1 72 523 LEU B C 1
ATOM 11905 O O . LEU B 1 523 ? 5.84 -35.281 7.617 1 72 523 LEU B O 1
ATOM 11909 N N . LEU B 1 524 ? 6.172 -33.156 7.117 1 73.88 524 LEU B N 1
ATOM 11910 C CA . LEU B 1 524 ? 6.785 -33.469 5.836 1 73.88 524 LEU B CA 1
ATOM 11911 C C . LEU B 1 524 ? 8.164 -34.094 6.039 1 73.88 524 LEU B C 1
ATOM 11913 O O . LEU B 1 524 ? 8.539 -35.031 5.34 1 73.88 524 LEU B O 1
ATOM 11917 N N . ALA B 1 525 ? 8.891 -33.562 7.043 1 64.75 525 ALA B N 1
ATOM 11918 C CA . ALA B 1 525 ? 10.227 -34.094 7.34 1 64.75 525 ALA B CA 1
ATOM 11919 C C . ALA B 1 525 ? 10.172 -35.562 7.742 1 64.75 525 ALA B C 1
ATOM 11921 O O . ALA B 1 525 ? 11.055 -36.344 7.379 1 64.75 525 ALA B O 1
ATOM 11922 N N . SER B 1 526 ? 9.227 -35.875 8.477 1 64.38 526 SER B N 1
ATOM 11923 C CA . SER B 1 526 ? 9.102 -37.25 8.93 1 64.38 526 SER B CA 1
ATOM 11924 C C . SER B 1 526 ? 8.898 -38.219 7.75 1 64.38 526 SER B C 1
ATOM 11926 O O . SER B 1 526 ? 9.344 -39.344 7.793 1 64.38 526 SER B O 1
ATOM 11928 N N . ARG B 1 527 ? 8.344 -37.688 6.742 1 65.19 527 ARG B N 1
ATOM 11929 C CA . ARG B 1 527 ? 8.102 -38.531 5.566 1 65.19 527 ARG B CA 1
ATOM 11930 C C . ARG B 1 527 ? 9.352 -38.625 4.699 1 65.19 527 ARG B C 1
ATOM 11932 O O . ARG B 1 527 ? 9.586 -39.656 4.047 1 65.19 527 ARG B O 1
ATOM 11939 N N . LEU B 1 528 ? 10.055 -37.5 4.703 1 62.25 528 LEU B N 1
ATOM 11940 C CA . LEU B 1 528 ? 11.281 -37.469 3.912 1 62.25 528 LEU B CA 1
ATOM 11941 C C . LEU B 1 528 ? 12.367 -38.312 4.57 1 62.25 528 LEU B C 1
ATOM 11943 O O . LEU B 1 528 ? 13.234 -38.875 3.887 1 62.25 528 LEU B O 1
ATOM 11947 N N . GLY B 1 529 ? 12.469 -38.344 6.109 1 53.91 529 GLY B N 1
ATOM 11948 C CA . GLY B 1 529 ? 13.461 -39.125 6.82 1 53.91 529 GLY B CA 1
ATOM 11949 C C . GLY B 1 529 ? 13.141 -40.625 6.863 1 53.91 529 GLY B C 1
ATOM 11950 O O . GLY B 1 529 ? 12.016 -41.031 6.543 1 53.91 529 GLY B O 1
ATOM 11951 N N . ALA B 1 530 ? 14.195 -41.469 6.879 1 44.72 530 ALA B N 1
ATOM 11952 C CA . ALA B 1 530 ? 14.234 -42.906 6.871 1 44.72 530 ALA B CA 1
ATOM 11953 C C . ALA B 1 530 ? 13.328 -43.5 7.953 1 44.72 530 ALA B C 1
ATOM 11955 O O . ALA B 1 530 ? 13.164 -44.719 8.047 1 44.72 530 ALA B O 1
ATOM 11956 N N . ASP B 1 531 ? 13.258 -42.844 9.141 1 40.38 531 ASP B N 1
ATOM 11957 C CA . ASP B 1 531 ? 12.602 -43.625 10.172 1 40.38 531 ASP B CA 1
ATOM 11958 C C . ASP B 1 531 ? 11.102 -43.75 9.922 1 40.38 531 ASP B C 1
ATOM 11960 O O . ASP B 1 531 ? 10.398 -42.719 9.914 1 40.38 531 ASP B O 1
ATOM 11964 N N . PRO B 1 532 ? 10.789 -44.75 9.312 1 39.78 532 PRO B N 1
ATOM 11965 C CA . PRO B 1 532 ? 9.352 -44.969 9.125 1 39.78 532 PRO B CA 1
ATOM 11966 C C . PRO B 1 532 ? 8.547 -44.688 10.398 1 39.78 532 PRO B C 1
ATOM 11968 O O . PRO B 1 532 ? 8.43 -45.562 11.258 1 39.78 532 PRO B O 1
ATOM 11971 N N . VAL B 1 533 ? 8.922 -43.781 11.289 1 37.03 533 VAL B N 1
ATOM 11972 C CA . VAL B 1 533 ? 7.938 -43.75 12.367 1 37.03 533 VAL B CA 1
ATOM 11973 C C . VAL B 1 533 ? 6.559 -44.094 11.805 1 37.03 533 VAL B C 1
ATOM 11975 O O . VAL B 1 533 ? 6.301 -43.906 10.617 1 37.03 533 VAL B O 1
ATOM 11978 N N . SER B 1 534 ? 5.781 -44.844 12.727 1 38.19 534 SER B N 1
ATOM 11979 C CA . SER B 1 534 ? 4.434 -45.312 12.414 1 38.19 534 SER B CA 1
ATOM 11980 C C . SER B 1 534 ? 3.641 -44.25 11.656 1 38.19 534 SER B C 1
ATOM 11982 O O . SER B 1 534 ? 3.559 -43.094 12.094 1 38.19 534 SER B O 1
ATOM 11984 N N . PRO B 1 535 ? 3.484 -44.375 10.438 1 40.38 535 PRO B N 1
ATOM 11985 C CA . PRO B 1 535 ? 2.541 -43.531 9.711 1 40.38 535 PRO B CA 1
ATOM 11986 C C . PRO B 1 535 ? 1.334 -43.125 10.562 1 40.38 535 PRO B C 1
ATOM 11988 O O . PRO B 1 535 ? 0.439 -43.938 10.789 1 40.38 535 PRO B O 1
ATOM 11991 N N . VAL B 1 536 ? 1.55 -42.719 11.703 1 38.5 536 VAL B N 1
ATOM 11992 C CA . VAL B 1 536 ? 0.26 -42.281 12.211 1 38.5 536 VAL B CA 1
ATOM 11993 C C . VAL B 1 536 ? -0.521 -41.562 11.102 1 38.5 536 VAL B C 1
ATOM 11995 O O . VAL B 1 536 ? -0.112 -40.531 10.617 1 38.5 536 VAL B O 1
ATOM 11998 N N . ARG B 1 537 ? -1.117 -42.344 10.281 1 44.72 537 ARG B N 1
ATOM 11999 C CA . ARG B 1 537 ? -2.082 -41.844 9.297 1 44.72 537 ARG B CA 1
ATOM 12000 C C . ARG B 1 537 ? -3.051 -40.844 9.914 1 44.72 537 ARG B C 1
ATOM 12002 O O . ARG B 1 537 ? -3.939 -41.25 10.68 1 44.72 537 ARG B O 1
ATOM 12009 N N . PRO B 1 538 ? -2.664 -39.719 10.312 1 49 538 PRO B N 1
ATOM 12010 C CA . PRO B 1 538 ? -3.748 -38.875 10.828 1 49 538 PRO B CA 1
ATOM 12011 C C . PRO B 1 538 ? -5.074 -39.125 10.117 1 49 538 PRO B C 1
ATOM 12013 O O . PRO B 1 538 ? -5.086 -39.562 8.961 1 49 538 PRO B O 1
ATOM 12016 N N . PRO B 1 539 ? -6.145 -39.281 10.836 1 54.84 539 PRO B N 1
ATOM 12017 C CA . PRO B 1 539 ? -7.441 -39.438 10.172 1 54.84 5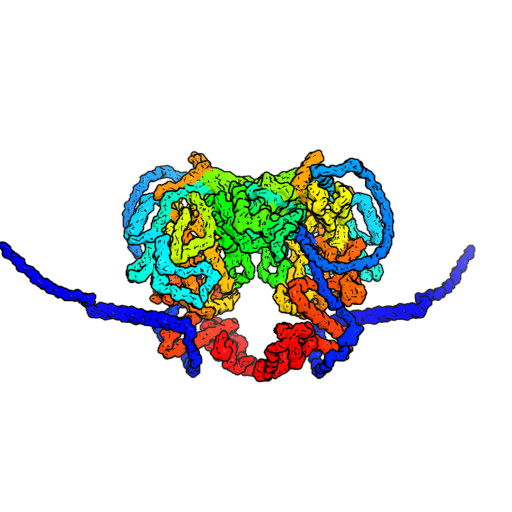39 PRO B CA 1
ATOM 12018 C C . PRO B 1 539 ? -7.555 -38.594 8.898 1 54.84 539 PRO B C 1
ATOM 12020 O O . PRO B 1 539 ? -6.965 -37.5 8.812 1 54.84 539 PRO B O 1
ATOM 12023 N N . GLY B 1 540 ? -7.727 -39.219 7.602 1 65.25 540 GLY B N 1
ATOM 12024 C CA . GLY B 1 540 ? -7.41 -39.156 6.184 1 65.25 540 GLY B CA 1
ATOM 12025 C C . GLY B 1 540 ? -8.039 -37.938 5.488 1 65.25 540 GLY B C 1
ATOM 12026 O O . GLY B 1 540 ? -9.18 -38.031 5.02 1 65.25 540 GLY B O 1
ATOM 12027 N N . GLN B 1 541 ? -7.535 -36.656 5.723 1 88.62 541 GLN B N 1
ATOM 12028 C CA . GLN B 1 541 ? -7.977 -35.531 4.914 1 88.62 541 GLN B CA 1
ATOM 12029 C C . GLN B 1 541 ? -7.824 -35.812 3.426 1 88.62 541 GLN B C 1
ATOM 12031 O O . GLN B 1 541 ? -6.859 -36.469 3.012 1 88.62 541 GLN B O 1
ATOM 12036 N N . GLN B 1 542 ? -8.82 -35.438 2.707 1 93.19 542 GLN B N 1
ATOM 12037 C CA . GLN B 1 542 ? -8.852 -35.75 1.287 1 93.19 542 GLN B CA 1
ATOM 12038 C C . GLN B 1 542 ? -8.805 -34.5 0.424 1 93.19 542 GLN B C 1
ATOM 12040 O O . GLN B 1 542 ? -9.234 -33.438 0.855 1 93.19 542 GLN B O 1
ATOM 12045 N N . THR B 1 543 ? -8.219 -34.625 -0.698 1 95 543 THR B N 1
ATOM 12046 C CA . THR B 1 543 ? -8.242 -33.625 -1.76 1 95 543 THR B CA 1
ATOM 12047 C C . THR B 1 543 ? -8.922 -34.188 -3.008 1 95 543 THR B C 1
ATOM 12049 O O . THR B 1 543 ? -8.641 -35.312 -3.428 1 95 543 THR B O 1
ATOM 12052 N N . LEU B 1 544 ? -9.773 -33.438 -3.506 1 95.44 544 LEU B N 1
ATOM 12053 C CA . LEU B 1 544 ? -10.453 -33.812 -4.734 1 95.44 544 LEU B CA 1
ATOM 12054 C C . LEU B 1 544 ? -9.781 -33.188 -5.953 1 95.44 544 LEU B C 1
ATOM 12056 O O . LEU B 1 544 ? -9.406 -32.031 -5.926 1 95.44 544 LEU B O 1
ATOM 12060 N N . LEU B 1 545 ? -9.578 -34 -7.004 1 96.19 545 LEU B N 1
ATOM 12061 C CA . LEU B 1 545 ? -9.039 -33.562 -8.289 1 96.19 545 LEU B CA 1
ATOM 12062 C C . LEU B 1 545 ? -9.977 -33.969 -9.43 1 96.19 545 LEU B C 1
ATOM 12064 O O . LEU B 1 545 ? -10.461 -35.094 -9.477 1 96.19 545 LEU B O 1
ATOM 12068 N N . TRP B 1 546 ? -10.203 -33.062 -10.328 1 96.31 546 TRP B N 1
ATOM 12069 C CA . TRP B 1 546 ? -11.055 -33.344 -11.477 1 96.31 546 TRP B CA 1
ATOM 12070 C C . TRP B 1 546 ? -10.43 -34.438 -12.344 1 96.31 546 TRP B C 1
ATOM 12072 O O . TRP B 1 546 ? -9.219 -34.438 -12.57 1 96.31 546 TRP B O 1
ATOM 12082 N N . ARG B 1 547 ? -11.266 -35.344 -12.797 1 95.06 547 ARG B N 1
ATOM 12083 C CA . ARG B 1 547 ? -10.836 -36.25 -13.844 1 95.06 547 ARG B CA 1
ATOM 12084 C C . ARG B 1 547 ? -10.828 -35.562 -15.211 1 95.06 547 ARG B C 1
ATOM 12086 O O . ARG B 1 547 ? -11.805 -34.906 -15.578 1 95.06 547 ARG B O 1
ATOM 12093 N N . ARG B 1 548 ? -9.781 -35.719 -15.938 1 94.19 548 ARG B N 1
ATOM 12094 C CA . ARG B 1 548 ? -9.695 -35.094 -17.25 1 94.19 548 ARG B CA 1
ATOM 12095 C C . ARG B 1 548 ? -10.828 -35.562 -18.156 1 94.19 548 ARG B C 1
ATOM 12097 O O . ARG B 1 548 ? -11.414 -34.781 -18.891 1 94.19 548 ARG B O 1
ATOM 12104 N N . CYS B 1 549 ? -11.133 -36.906 -18.156 1 92.81 549 CYS B N 1
ATOM 12105 C CA . CYS B 1 549 ? -12.188 -37.438 -19.016 1 92.81 549 CYS B CA 1
ATOM 12106 C C . CYS B 1 549 ? -13.531 -36.812 -18.703 1 92.81 549 CYS B C 1
ATOM 12108 O O . CYS B 1 549 ? -14.312 -36.531 -19.609 1 92.81 549 CYS B O 1
ATOM 12110 N N . CYS B 1 550 ? -13.766 -36.562 -17.391 1 95.38 550 CYS B N 1
ATOM 12111 C CA . CYS B 1 550 ? -15.031 -35.969 -16.984 1 95.38 550 CYS B CA 1
ATOM 12112 C C . CYS B 1 550 ? -15.094 -34.5 -17.406 1 95.38 550 CYS B C 1
ATOM 12114 O O . CYS B 1 550 ? -16.156 -33.969 -17.734 1 95.38 550 CYS B O 1
ATOM 12116 N N . LEU B 1 551 ? -13.984 -33.781 -17.359 1 96.19 551 LEU B N 1
ATOM 12117 C CA . LEU B 1 551 ? -13.922 -32.375 -17.812 1 96.19 551 LEU B CA 1
ATOM 12118 C C . LEU B 1 551 ? -14.172 -32.281 -19.312 1 96.19 551 LEU B C 1
ATOM 12120 O O . LEU B 1 551 ? -14.922 -31.438 -19.766 1 96.19 551 LEU B O 1
ATOM 12124 N N . ASP B 1 552 ? -13.562 -33.188 -20.062 1 93.75 552 ASP B N 1
ATOM 12125 C CA . ASP B 1 552 ? -13.75 -33.219 -21.5 1 93.75 552 ASP B CA 1
ATOM 12126 C C . ASP B 1 552 ? -15.203 -33.531 -21.859 1 93.75 552 ASP B C 1
ATOM 12128 O O . ASP B 1 552 ? -15.75 -32.938 -22.812 1 93.75 552 ASP B O 1
ATOM 12132 N N . SER B 1 553 ? -15.727 -34.438 -21.109 1 93.06 553 SER B N 1
ATOM 12133 C CA . SER B 1 553 ? -17.125 -34.781 -21.328 1 93.06 553 SER B CA 1
ATOM 12134 C C . SER B 1 553 ? -18.047 -33.594 -21.062 1 93.06 553 SER B C 1
ATOM 12136 O O . SER B 1 553 ? -19.031 -33.406 -21.781 1 93.06 553 SER B O 1
ATOM 12138 N N . TYR B 1 554 ? -17.797 -32.906 -20.031 1 94.81 554 TYR B N 1
ATOM 12139 C CA . TYR B 1 554 ? -18.578 -31.703 -19.766 1 94.81 554 TYR B CA 1
ATOM 12140 C C . TYR B 1 554 ? -18.469 -30.703 -20.922 1 94.81 554 TYR B C 1
ATOM 12142 O O . TYR B 1 554 ? -19.469 -30.125 -21.344 1 94.81 554 TYR B O 1
ATOM 12150 N N . GLY B 1 555 ? -17.234 -30.469 -21.359 1 93 555 GLY B N 1
ATOM 12151 C CA . GLY B 1 555 ? -17.047 -29.578 -22.484 1 93 555 GLY B CA 1
ATOM 12152 C C . GLY B 1 555 ? -17.875 -29.969 -23.703 1 93 555 GLY B C 1
ATOM 12153 O O . GLY B 1 555 ? -18.469 -29.109 -24.344 1 93 555 GLY B O 1
ATOM 12154 N N . ALA B 1 556 ? -17.969 -31.219 -23.938 1 90.5 556 ALA B N 1
ATOM 12155 C CA . ALA B 1 556 ? -18.766 -31.719 -25.062 1 90.5 556 ALA B CA 1
ATOM 12156 C C . ALA B 1 556 ? -20.25 -31.562 -24.797 1 90.5 556 ALA B C 1
ATOM 12158 O O . ALA B 1 556 ? -21.016 -31.203 -25.688 1 90.5 556 ALA B O 1
ATOM 12159 N N . TRP B 1 557 ? -20.594 -31.859 -23.594 1 91.5 557 TRP B N 1
ATOM 12160 C CA . TRP B 1 557 ? -22 -31.812 -23.203 1 91.5 557 TRP B CA 1
ATOM 12161 C C . TRP B 1 557 ? -22.562 -30.406 -23.344 1 91.5 557 TRP B C 1
ATOM 12163 O O . TRP B 1 557 ? -23.656 -30.219 -23.875 1 91.5 557 TRP B O 1
ATOM 12173 N N . ILE B 1 558 ? -21.859 -29.422 -22.844 1 90.44 558 ILE B N 1
ATOM 12174 C CA . ILE B 1 558 ? -22.359 -28.047 -22.859 1 90.44 558 ILE B CA 1
ATOM 12175 C C . ILE B 1 558 ? -22.438 -27.547 -24.312 1 90.44 558 ILE B C 1
ATOM 12177 O O . ILE B 1 558 ? -23.297 -26.75 -24.656 1 90.44 558 ILE B O 1
ATOM 12181 N N . GLN B 1 559 ? -21.531 -28 -25.109 1 86.81 559 GLN B N 1
ATOM 12182 C CA . GLN B 1 559 ? -21.547 -27.656 -26.531 1 86.81 559 GLN B CA 1
ATOM 12183 C C . GLN B 1 559 ? -22.781 -28.234 -27.219 1 86.81 559 GLN B C 1
ATOM 12185 O O . GLN B 1 559 ? -23.344 -27.625 -28.125 1 86.81 559 GLN B O 1
ATOM 12190 N N . GLN B 1 560 ? -23.219 -29.359 -26.781 1 84.75 560 GLN B N 1
ATOM 12191 C CA . GLN B 1 560 ? -24.344 -30.062 -27.391 1 84.75 560 GLN B CA 1
ATOM 12192 C C . GLN B 1 560 ? -25.672 -29.391 -27.047 1 84.75 560 GLN B C 1
ATOM 12194 O O . GLN B 1 560 ? -26.688 -29.641 -27.703 1 84.75 560 GLN B O 1
ATOM 12199 N N . GLN B 1 561 ? -25.641 -28.641 -26.047 1 81.94 561 GLN B N 1
ATOM 12200 C CA . GLN B 1 561 ? -26.875 -27.969 -25.641 1 81.94 561 GLN B CA 1
ATOM 12201 C C . GLN B 1 561 ? -27.297 -26.922 -26.656 1 81.94 561 GLN B C 1
ATOM 12203 O O . GLN B 1 561 ? -28.438 -26.422 -26.609 1 81.94 561 GLN B O 1
ATOM 12208 N N . HIS B 1 562 ? -26.453 -26.641 -27.578 1 78 562 HIS B N 1
ATOM 12209 C CA . HIS B 1 562 ? -26.781 -25.641 -28.594 1 78 562 HIS B CA 1
ATOM 12210 C C . HIS B 1 562 ? -26.703 -26.234 -30 1 78 562 HIS B C 1
ATOM 12212 O O . HIS B 1 562 ? -26.203 -27.344 -30.188 1 78 562 HIS B O 1
ATOM 12218 N N . PRO B 1 563 ? -27.203 -25.406 -30.922 1 74.81 563 PRO B N 1
ATOM 12219 C CA . PRO B 1 563 ? -27.25 -25.938 -32.281 1 74.81 563 PRO B CA 1
ATOM 12220 C C . PRO B 1 563 ? -25.859 -26.328 -32.812 1 74.81 563 PRO B C 1
ATOM 12222 O O . PRO B 1 563 ? -24.875 -25.688 -32.5 1 74.81 563 PRO B O 1
ATOM 12225 N N . PRO B 1 564 ? -25.828 -27.422 -33.438 1 72.44 564 PRO B N 1
ATOM 12226 C CA . PRO B 1 564 ? -24.562 -27.984 -33.938 1 72.44 564 PRO B CA 1
ATOM 12227 C C . PRO B 1 564 ? -23.75 -27 -34.781 1 72.44 564 PRO B C 1
ATOM 12229 O O . PRO B 1 564 ? -22.516 -27.078 -34.812 1 72.44 564 PRO B O 1
ATOM 12232 N N . GLN B 1 565 ? -24.344 -26.031 -35.406 1 70.19 565 GLN B N 1
ATOM 12233 C CA . GLN B 1 565 ? -23.625 -25.125 -36.281 1 70.19 565 GLN B CA 1
ATOM 12234 C C . GLN B 1 565 ? -22.953 -24 -35.5 1 70.19 565 GLN B C 1
ATOM 12236 O O . GLN B 1 565 ? -22.172 -23.219 -36.031 1 70.19 565 GLN B O 1
ATOM 12241 N N . SER B 1 566 ? -23.109 -24.172 -34.219 1 78.56 566 SER B N 1
ATOM 12242 C CA . SER B 1 566 ? -22.547 -23.078 -33.438 1 78.56 566 SER B CA 1
ATOM 12243 C C . SER B 1 566 ? -21.062 -23.281 -33.156 1 78.56 566 SER B C 1
ATOM 12245 O O . SER B 1 566 ? -20.594 -24.422 -33.062 1 78.56 566 SER B O 1
ATOM 12247 N N . ALA B 1 567 ? -20.328 -22.219 -33.312 1 81.06 567 ALA B N 1
ATOM 12248 C CA . ALA B 1 567 ? -18.906 -22.266 -33.031 1 81.06 567 ALA B CA 1
ATOM 12249 C C . ALA B 1 567 ? -18.625 -22.797 -31.625 1 81.06 567 ALA B C 1
ATOM 12251 O O . ALA B 1 567 ? -19.219 -22.328 -30.656 1 81.06 567 ALA B O 1
ATOM 12252 N N . PRO B 1 568 ? -17.859 -23.828 -31.531 1 84.31 568 PRO B N 1
ATOM 12253 C CA . PRO B 1 568 ? -17.547 -24.375 -30.203 1 84.31 568 PRO B CA 1
ATOM 12254 C C . PRO B 1 568 ? -16.75 -23.391 -29.344 1 84.31 568 PRO B C 1
ATOM 12256 O O . PRO B 1 568 ? -15.992 -22.562 -29.875 1 84.31 568 PRO B O 1
ATOM 12259 N N . PRO B 1 569 ? -16.984 -23.453 -28.047 1 90.69 569 PRO B N 1
ATOM 12260 C CA . PRO B 1 569 ? -16.188 -22.609 -27.156 1 90.69 569 PRO B CA 1
ATOM 12261 C C . PRO B 1 569 ? -14.703 -22.953 -27.172 1 90.69 569 PRO B C 1
ATOM 12263 O O . PRO B 1 569 ? -14.328 -24.062 -27.531 1 90.69 569 PRO B O 1
ATOM 12266 N N . LYS B 1 570 ? -13.922 -21.953 -26.906 1 90.62 570 LYS B N 1
ATOM 12267 C CA . LYS B 1 570 ? -12.492 -22.203 -26.734 1 90.62 570 LYS B CA 1
ATOM 12268 C C . LYS B 1 570 ? -12.203 -22.953 -25.438 1 90.62 570 LYS B C 1
ATOM 12270 O O . LYS B 1 570 ? -12.438 -22.438 -24.344 1 90.62 570 LYS B O 1
ATOM 12275 N N . GLN B 1 571 ? -11.711 -24.188 -25.609 1 93.62 571 GLN B N 1
ATOM 12276 C CA . GLN B 1 571 ? -11.43 -25.047 -24.469 1 93.62 571 GLN B CA 1
ATOM 12277 C C . GLN B 1 571 ? -9.93 -25.156 -24.234 1 93.62 571 GLN B C 1
ATOM 12279 O O . GLN B 1 571 ? -9.156 -25.328 -25.172 1 93.62 571 GLN B O 1
ATOM 12284 N N . GLN B 1 572 ? -9.57 -24.938 -23 1 93.19 572 GLN B N 1
ATOM 12285 C CA . GLN B 1 572 ? -8.172 -25.078 -22.625 1 93.19 572 GLN B CA 1
ATOM 12286 C C . GLN B 1 572 ? -8.031 -25.922 -21.344 1 93.19 572 GLN B C 1
ATOM 12288 O O . GLN B 1 572 ? -8.688 -25.625 -20.344 1 93.19 572 GLN B O 1
ATOM 12293 N N . PHE B 1 573 ? -7.199 -26.984 -21.469 1 94.62 573 PHE B N 1
ATOM 12294 C CA . PHE B 1 573 ? -6.945 -27.859 -20.328 1 94.62 573 PHE B CA 1
ATOM 12295 C C . PHE B 1 573 ? -5.582 -27.562 -19.703 1 94.62 573 PHE B C 1
ATOM 12297 O O . PHE B 1 573 ? -4.59 -27.406 -20.422 1 94.62 573 PHE B O 1
ATOM 12304 N N . TYR B 1 574 ? -5.488 -27.469 -18.391 1 94.62 574 TYR B N 1
ATOM 12305 C CA . TYR B 1 574 ? -4.277 -27.203 -17.625 1 94.62 574 TYR B CA 1
ATOM 12306 C C . TYR B 1 574 ? -3.953 -28.375 -16.703 1 94.62 574 TYR B C 1
ATOM 12308 O O . TYR B 1 574 ? -4.531 -28.5 -15.617 1 94.62 574 TYR B O 1
ATOM 12316 N N . PRO B 1 575 ? -2.99 -29.172 -17.031 1 94.81 575 PRO B N 1
ATOM 12317 C CA . PRO B 1 575 ? -2.645 -30.281 -16.141 1 94.81 575 PRO B CA 1
ATOM 12318 C C . PRO B 1 575 ? -2.051 -29.812 -14.82 1 94.81 575 PRO B C 1
ATOM 12320 O O . PRO B 1 575 ? -1.297 -28.844 -14.781 1 94.81 575 PRO B O 1
ATOM 12323 N N . ILE B 1 576 ? -2.312 -30.562 -13.75 1 94.19 576 ILE B N 1
ATOM 12324 C CA . ILE B 1 576 ? -1.753 -30.234 -12.438 1 94.19 576 ILE B CA 1
ATOM 12325 C C . ILE B 1 576 ? -0.484 -31.062 -12.203 1 94.19 576 ILE B C 1
ATOM 12327 O O . ILE B 1 576 ? -0.472 -32.281 -12.422 1 94.19 576 ILE B O 1
ATOM 12331 N N . SER B 1 577 ? 0.582 -30.438 -11.82 1 95.5 577 SER B N 1
ATOM 12332 C CA . SER B 1 577 ? 1.825 -31.078 -11.414 1 95.5 577 SER B CA 1
ATOM 12333 C C . SER B 1 577 ? 2.326 -32.031 -12.477 1 95.5 577 SER B C 1
ATOM 12335 O O . SER B 1 577 ? 2.799 -33.125 -12.156 1 95.5 577 SER B O 1
ATOM 12337 N N . LEU B 1 578 ? 2.008 -31.797 -13.758 1 95.88 578 LEU B N 1
ATOM 12338 C CA . LEU B 1 578 ? 2.49 -32.531 -14.914 1 95.88 578 LEU B CA 1
ATOM 12339 C C . LEU B 1 578 ? 1.859 -33.938 -14.969 1 95.88 578 LEU B C 1
ATOM 12341 O O . LEU B 1 578 ? 2.469 -34.875 -15.477 1 95.88 578 LEU B O 1
ATOM 12345 N N . LEU B 1 579 ? 0.752 -34.062 -14.359 1 96.25 579 LEU B N 1
ATOM 12346 C CA . LEU B 1 579 ? -0.025 -35.281 -14.438 1 96.25 579 LEU B CA 1
ATOM 12347 C C . LEU B 1 579 ? -1.018 -35.219 -15.594 1 96.25 579 LEU B C 1
ATOM 12349 O O . LEU B 1 579 ? -1.621 -34.188 -15.844 1 96.25 579 LEU B O 1
ATOM 12353 N N . HIS B 1 580 ? -1.217 -36.281 -16.188 1 94.62 580 HIS B N 1
ATOM 12354 C CA . HIS B 1 580 ? -2.027 -36.312 -17.406 1 94.62 580 HIS B CA 1
ATOM 12355 C C . HIS B 1 580 ? -3.516 -36.344 -17.078 1 94.62 580 HIS B C 1
ATOM 12357 O O . HIS B 1 580 ? -4.32 -35.688 -17.734 1 94.62 580 HIS B O 1
ATOM 12363 N N . ASP B 1 581 ? -3.926 -37.094 -16.125 1 94.06 581 ASP B N 1
ATOM 12364 C CA . ASP B 1 581 ? -5.32 -37.5 -15.969 1 94.06 581 ASP B CA 1
ATOM 12365 C C . ASP B 1 581 ? -6.086 -36.5 -15.102 1 94.06 581 ASP B C 1
ATOM 12367 O O . ASP B 1 581 ? -7.273 -36.688 -14.836 1 94.06 581 ASP B O 1
ATOM 12371 N N . THR B 1 582 ? -5.438 -35.5 -14.664 1 95.62 582 THR B N 1
ATOM 12372 C CA . THR B 1 582 ? -6.109 -34.531 -13.812 1 95.62 582 THR B CA 1
ATOM 12373 C C . THR B 1 582 ? -5.629 -33.094 -14.133 1 95.62 582 THR B C 1
ATOM 12375 O O . THR B 1 582 ? -4.535 -32.906 -14.672 1 95.62 582 THR B O 1
ATOM 12378 N N . GLY B 1 583 ? -6.531 -32.156 -13.883 1 95.81 583 GLY B N 1
ATOM 12379 C CA . GLY B 1 583 ? -6.211 -30.766 -14.133 1 95.81 583 GLY B CA 1
ATOM 12380 C C . GLY B 1 583 ? -7.422 -29.844 -14.07 1 95.81 583 GLY B C 1
ATOM 12381 O O . GLY B 1 583 ? -8.375 -30.125 -13.336 1 95.81 583 GLY B O 1
ATOM 12382 N N . SER B 1 584 ? -7.312 -28.703 -14.664 1 95.69 584 SER B N 1
ATOM 12383 C CA . SER B 1 584 ? -8.375 -27.703 -14.742 1 95.69 584 SER B CA 1
ATOM 12384 C C . SER B 1 584 ? -8.805 -27.469 -16.188 1 95.69 584 SER B C 1
ATOM 12386 O O . SER B 1 584 ? -8.062 -27.781 -17.109 1 95.69 584 SER B O 1
ATOM 12388 N N . LEU B 1 585 ? -9.953 -26.953 -16.328 1 96.12 585 LEU B N 1
ATOM 12389 C CA . LEU B 1 585 ? -10.516 -26.672 -17.641 1 96.12 585 LEU B CA 1
ATOM 12390 C C . LEU B 1 585 ? -11.141 -25.297 -17.688 1 96.12 585 LEU B C 1
ATOM 12392 O O . LEU B 1 585 ? -11.805 -24.875 -16.75 1 96.12 585 LEU B O 1
ATOM 12396 N N . THR B 1 586 ? -10.875 -24.547 -18.703 1 95.56 586 THR B N 1
ATOM 12397 C CA . THR B 1 586 ? -11.555 -23.281 -18.953 1 95.56 586 THR B CA 1
ATOM 12398 C C . THR B 1 586 ? -12.305 -23.328 -20.297 1 95.56 586 THR B C 1
ATOM 12400 O O . THR B 1 586 ? -11.828 -23.938 -21.25 1 95.56 586 THR B O 1
ATOM 12403 N N . LEU B 1 587 ? -13.445 -22.766 -20.312 1 96.12 587 LEU B N 1
ATOM 12404 C CA . LEU B 1 587 ? -14.273 -22.641 -21.516 1 96.12 587 LEU B CA 1
ATOM 12405 C C . LEU B 1 587 ? -14.672 -21.188 -21.75 1 96.12 587 LEU B C 1
ATOM 12407 O O . LEU B 1 587 ? -15.273 -20.562 -20.891 1 96.12 587 LEU B O 1
ATOM 12411 N N . GLU B 1 588 ? -14.297 -20.656 -22.828 1 95.12 588 GLU B N 1
ATOM 12412 C CA . GLU B 1 588 ? -14.695 -19.297 -23.234 1 95.12 588 GLU B CA 1
ATOM 12413 C C . GLU B 1 588 ? -15.625 -19.344 -24.453 1 95.12 588 GLU B C 1
ATOM 12415 O O . GLU B 1 588 ? -15.242 -19.844 -25.516 1 95.12 588 GLU B O 1
ATOM 12420 N N . THR B 1 589 ? -16.75 -18.781 -24.25 1 93.75 589 THR B N 1
ATOM 12421 C CA . THR B 1 589 ? -17.688 -18.766 -25.359 1 93.75 589 THR B CA 1
ATOM 12422 C C . THR B 1 589 ? -17.281 -17.719 -26.406 1 93.75 589 THR B C 1
ATOM 12424 O O . THR B 1 589 ? -16.781 -16.641 -26.047 1 93.75 589 THR B O 1
ATOM 12427 N N . ARG B 1 590 ? -17.5 -18.016 -27.594 1 90.25 590 ARG B N 1
ATOM 12428 C CA . ARG B 1 590 ? -17.188 -17.094 -28.672 1 90.25 590 ARG B CA 1
ATOM 12429 C C . ARG B 1 590 ? -18.266 -16.016 -28.797 1 90.25 590 ARG B C 1
ATOM 12431 O O . ARG B 1 590 ? -19.422 -16.234 -28.438 1 90.25 590 ARG B O 1
ATOM 12438 N N . ARG B 1 591 ? -17.969 -14.984 -29.375 1 87.25 591 ARG B N 1
ATOM 12439 C CA . ARG B 1 591 ? -18.844 -13.82 -29.453 1 87.25 591 ARG B CA 1
ATOM 12440 C C . ARG B 1 591 ? -20.078 -14.125 -30.297 1 87.25 591 ARG B C 1
ATOM 12442 O O . ARG B 1 591 ? -21.172 -13.633 -29.984 1 87.25 591 ARG B O 1
ATOM 12449 N N . SER B 1 592 ? -19.906 -14.93 -31.328 1 84.75 592 SER B N 1
ATOM 12450 C CA . SER B 1 592 ? -21 -15.211 -32.25 1 84.75 592 SER B CA 1
ATOM 12451 C C . SER B 1 592 ? -21.828 -16.391 -31.766 1 84.75 592 SER B C 1
ATOM 12453 O O . SER B 1 592 ? -22.859 -16.719 -32.344 1 84.75 592 SER B O 1
ATOM 12455 N N . SER B 1 593 ? -21.469 -16.969 -30.656 1 88.38 593 SER B N 1
ATOM 12456 C CA . SER B 1 593 ? -22.156 -18.188 -30.203 1 88.38 593 SER B CA 1
ATOM 12457 C C . SER B 1 593 ? -23.469 -17.859 -29.516 1 88.38 593 SER B C 1
ATOM 12459 O O . SER B 1 593 ? -23.594 -16.828 -28.859 1 88.38 593 SER B O 1
ATOM 12461 N N . PRO B 1 594 ? -24.484 -18.625 -29.734 1 87.62 594 PRO B N 1
ATOM 12462 C CA . PRO B 1 594 ? -25.75 -18.438 -29.047 1 87.62 594 PRO B CA 1
ATOM 12463 C C . PRO B 1 594 ? -25.609 -18.484 -27.516 1 87.62 594 PRO B C 1
ATOM 12465 O O . PRO B 1 594 ? -26.391 -17.828 -26.812 1 87.62 594 PRO B O 1
ATOM 12468 N N . GLN B 1 595 ? -24.688 -19.25 -27.031 1 90.25 595 GLN B N 1
ATOM 12469 C CA . GLN B 1 595 ? -24.469 -19.328 -25.578 1 90.25 595 GLN B CA 1
ATOM 12470 C C . GLN B 1 595 ? -24.078 -17.953 -25.016 1 90.25 595 GLN B C 1
ATOM 12472 O O . GLN B 1 595 ? -24.562 -17.562 -23.953 1 90.25 595 GLN B O 1
ATOM 12477 N N . ARG B 1 596 ? -23.234 -17.312 -25.719 1 92.5 596 ARG B N 1
ATOM 12478 C CA . ARG B 1 596 ? -22.797 -15.992 -25.281 1 92.5 596 ARG B CA 1
ATOM 12479 C C . ARG B 1 596 ? -23.953 -15 -25.312 1 92.5 596 ARG B C 1
ATOM 12481 O O . ARG B 1 596 ? -24.109 -14.188 -24.406 1 92.5 596 ARG B O 1
ATOM 12488 N N . ARG B 1 597 ? -24.781 -15.07 -26.328 1 90.12 597 ARG B N 1
ATOM 12489 C CA . ARG B 1 597 ? -25.938 -14.195 -26.438 1 90.12 597 ARG B CA 1
ATOM 12490 C C . ARG B 1 597 ? -26.938 -14.469 -25.328 1 90.12 597 ARG B C 1
ATOM 12492 O O . ARG B 1 597 ? -27.625 -13.555 -24.859 1 90.12 597 ARG B O 1
ATOM 12499 N N . ALA B 1 598 ? -26.953 -15.727 -24.969 1 92.75 598 ALA B N 1
ATOM 12500 C CA . ALA B 1 598 ? -27.859 -16.125 -23.891 1 92.75 598 ALA B CA 1
ATOM 12501 C C . ALA B 1 598 ? -27.297 -15.734 -22.531 1 92.75 598 ALA B C 1
ATOM 12503 O O . ALA B 1 598 ? -28.016 -15.797 -21.516 1 92.75 598 ALA B O 1
ATOM 12504 N N . GLY B 1 599 ? -25.953 -15.422 -22.5 1 94.81 599 GLY B N 1
ATOM 12505 C CA . GLY B 1 599 ? -25.469 -14.82 -21.266 1 94.81 599 GLY B CA 1
ATOM 12506 C C . GLY B 1 599 ? -24.328 -15.594 -20.641 1 94.81 599 GLY B C 1
ATOM 12507 O O . GLY B 1 599 ? -23.797 -15.195 -19.594 1 94.81 599 GLY B O 1
ATOM 12508 N N . LEU B 1 600 ? -23.906 -16.766 -21.188 1 96.25 600 LEU B N 1
ATOM 12509 C CA . LEU B 1 600 ? -22.766 -17.5 -20.656 1 96.25 600 LEU B CA 1
ATOM 12510 C C . LEU B 1 600 ? -21.469 -17.062 -21.328 1 96.25 600 LEU B C 1
ATOM 12512 O O . LEU B 1 600 ? -21.266 -17.297 -22.516 1 96.25 600 LEU B O 1
ATOM 12516 N N . LEU B 1 601 ? -20.562 -16.5 -20.547 1 96.38 601 LEU B N 1
ATOM 12517 C CA . LEU B 1 601 ? -19.359 -15.938 -21.141 1 96.38 601 LEU B CA 1
ATOM 12518 C C . LEU B 1 601 ? -18.156 -16.859 -20.922 1 96.38 601 LEU B C 1
ATOM 12520 O O . LEU B 1 601 ? -17.359 -17.078 -21.844 1 96.38 601 LEU B O 1
ATOM 12524 N N . TYR B 1 602 ? -18.062 -17.344 -19.781 1 96.31 602 TYR B N 1
ATOM 12525 C CA . TYR B 1 602 ? -16.828 -18.016 -19.375 1 96.31 602 TYR B CA 1
ATOM 12526 C C . TYR B 1 602 ? -17.094 -19.031 -18.281 1 96.31 602 TYR B C 1
ATOM 12528 O O . TYR B 1 602 ? -17.938 -18.812 -17.406 1 96.31 602 TYR B O 1
ATOM 12536 N N . THR B 1 603 ? -16.438 -20.219 -18.344 1 97.06 603 THR B N 1
ATOM 12537 C CA . THR B 1 603 ? -16.531 -21.266 -17.344 1 97.06 603 THR B CA 1
ATOM 12538 C C . THR B 1 603 ? -15.133 -21.75 -16.953 1 97.06 603 THR B C 1
ATOM 12540 O O . THR B 1 603 ? -14.258 -21.906 -17.812 1 97.06 603 THR B O 1
ATOM 12543 N N . GLN B 1 604 ? -14.969 -21.922 -15.688 1 96.56 604 GLN B N 1
ATOM 12544 C CA . GLN B 1 604 ? -13.719 -22.469 -15.188 1 96.56 604 GLN B CA 1
ATOM 12545 C C . GLN B 1 604 ? -13.977 -23.594 -14.18 1 96.56 604 GLN B C 1
ATOM 12547 O O . GLN B 1 604 ? -14.844 -23.453 -13.312 1 96.56 604 GLN B O 1
ATOM 12552 N N . LEU B 1 605 ? -13.305 -24.703 -14.297 1 97.5 605 LEU B N 1
ATOM 12553 C CA . LEU B 1 605 ? -13.336 -25.828 -13.375 1 97.5 605 LEU B CA 1
ATOM 12554 C C . LEU B 1 605 ? -11.938 -26.172 -12.875 1 97.5 605 LEU B C 1
ATOM 12556 O O . LEU B 1 605 ? -11.031 -26.422 -13.68 1 97.5 605 LEU B O 1
ATOM 12560 N N . TYR B 1 606 ? -11.734 -26.125 -11.625 1 95.94 606 TYR B N 1
ATOM 12561 C CA . TYR B 1 606 ? -10.398 -26.375 -11.086 1 95.94 606 TYR B CA 1
ATOM 12562 C C . TYR B 1 606 ? -10.484 -26.906 -9.656 1 95.94 606 TYR B C 1
ATOM 12564 O O . TYR B 1 606 ? -11.57 -26.953 -9.07 1 95.94 606 TYR B O 1
ATOM 12572 N N . SER B 1 607 ? -9.375 -27.375 -9.203 1 95.81 607 SER B N 1
ATOM 12573 C CA . SER B 1 607 ? -9.266 -27.812 -7.812 1 95.81 607 SER B CA 1
ATOM 12574 C C . SER B 1 607 ? -8.781 -26.672 -6.918 1 95.81 607 SER B C 1
ATOM 12576 O O . SER B 1 607 ? -7.914 -25.891 -7.312 1 95.81 607 SER B O 1
ATOM 12578 N N . SER B 1 608 ? -9.273 -26.656 -5.703 1 94.94 608 SER B N 1
ATOM 12579 C CA . SER B 1 608 ? -8.945 -25.578 -4.766 1 94.94 608 SER B CA 1
ATOM 12580 C C . SER B 1 608 ? -7.543 -25.766 -4.188 1 94.94 608 SER B C 1
ATOM 12582 O O . SER B 1 608 ? -7.02 -24.875 -3.52 1 94.94 608 SER B O 1
ATOM 12584 N N . VAL B 1 609 ? -6.852 -26.859 -4.504 1 95.06 609 VAL B N 1
ATOM 12585 C CA . VAL B 1 609 ? -5.504 -27.094 -4.008 1 95.06 609 VAL B CA 1
ATOM 12586 C C . VAL B 1 609 ? -4.551 -26.047 -4.57 1 95.06 609 VAL B C 1
ATOM 12588 O O . VAL B 1 609 ? -3.467 -25.828 -4.027 1 95.06 609 VAL B O 1
ATOM 12591 N N . LYS B 1 610 ? -4.973 -25.391 -5.602 1 91.25 610 LYS B N 1
ATOM 12592 C CA . LYS B 1 610 ? -4.18 -24.297 -6.164 1 91.25 610 LYS B CA 1
ATOM 12593 C C . LYS B 1 610 ? -3.926 -23.203 -5.125 1 91.25 610 LYS B C 1
ATOM 12595 O O . LYS B 1 610 ? -2.93 -22.484 -5.203 1 91.25 610 LYS B O 1
ATOM 12600 N N . GLU B 1 611 ? -4.777 -23.078 -4.129 1 91.88 611 GLU B N 1
ATOM 12601 C CA . GLU B 1 611 ? -4.719 -22.047 -3.104 1 91.88 611 GLU B CA 1
ATOM 12602 C C . GLU B 1 611 ? -3.455 -22.172 -2.258 1 91.88 611 GLU B C 1
ATOM 12604 O O . GLU B 1 611 ? -3.023 -21.203 -1.625 1 91.88 611 GLU B O 1
ATOM 12609 N N . VAL B 1 612 ? -2.875 -23.328 -2.266 1 94.25 612 VAL B N 1
ATOM 12610 C CA . VAL B 1 612 ? -1.65 -23.547 -1.504 1 94.25 612 VAL B CA 1
ATOM 12611 C C . VAL B 1 612 ? -0.546 -22.625 -2.014 1 94.25 612 VAL B C 1
ATOM 12613 O O . VAL B 1 612 ? 0.302 -22.172 -1.239 1 94.25 612 VAL B O 1
ATOM 12616 N N . PHE B 1 613 ? -0.654 -22.297 -3.273 1 93.62 613 PHE B N 1
ATOM 12617 C CA . PHE B 1 613 ? 0.452 -21.594 -3.898 1 93.62 613 PHE B CA 1
ATOM 12618 C C . PHE B 1 613 ? 0.03 -20.172 -4.297 1 93.62 613 PHE B C 1
ATOM 12620 O O . PHE B 1 613 ? 0.858 -19.375 -4.734 1 93.62 613 PHE B O 1
ATOM 12627 N N . ALA B 1 614 ? -1.201 -19.906 -4.094 1 88.56 614 ALA B N 1
ATOM 12628 C CA . ALA B 1 614 ? -1.711 -18.594 -4.512 1 88.56 614 ALA B CA 1
ATOM 12629 C C . ALA B 1 614 ? -1.346 -17.516 -3.502 1 88.56 614 ALA B C 1
ATOM 12631 O O . ALA B 1 614 ? -1.638 -17.641 -2.311 1 88.56 614 ALA B O 1
ATOM 12632 N N . ALA B 1 615 ? -0.62 -16.562 -3.867 1 89 615 ALA B N 1
ATOM 12633 C CA . ALA B 1 615 ? -0.306 -15.391 -3.047 1 89 615 ALA B CA 1
ATOM 12634 C C . ALA B 1 615 ? -0.66 -14.094 -3.775 1 89 615 ALA B C 1
ATOM 12636 O O . ALA B 1 615 ? 0.209 -13.453 -4.371 1 89 615 ALA B O 1
ATOM 12637 N N . GLY B 1 616 ? -1.979 -13.773 -3.584 1 78 616 GLY B N 1
ATOM 12638 C CA . GLY B 1 616 ? -2.455 -12.656 -4.383 1 78 616 GLY B CA 1
ATOM 12639 C C . GLY B 1 616 ? -2.432 -12.93 -5.871 1 78 616 GLY B C 1
ATOM 12640 O O . GLY B 1 616 ? -3.203 -13.758 -6.367 1 78 616 GLY B O 1
ATOM 12641 N N . ASP B 1 617 ? -1.56 -12.562 -6.656 1 75.06 617 ASP B N 1
ATOM 12642 C CA . ASP B 1 617 ? -1.432 -12.82 -8.086 1 75.06 617 ASP B CA 1
ATOM 12643 C C . ASP B 1 617 ? -0.005 -13.227 -8.445 1 75.06 617 ASP B C 1
ATOM 12645 O O . ASP B 1 617 ? 0.42 -13.078 -9.594 1 75.06 617 ASP B O 1
ATOM 12649 N N . VAL B 1 618 ? 0.575 -13.844 -7.445 1 87.88 618 VAL B N 1
ATOM 12650 C CA . VAL B 1 618 ? 1.951 -14.266 -7.684 1 87.88 618 VAL B CA 1
ATOM 12651 C C . VAL B 1 618 ? 2.082 -15.766 -7.438 1 87.88 618 VAL B C 1
ATOM 12653 O O . VAL B 1 618 ? 1.755 -16.25 -6.355 1 87.88 618 VAL B O 1
ATOM 12656 N N . TYR B 1 619 ? 2.49 -16.422 -8.438 1 91.38 619 TYR B N 1
ATOM 12657 C CA . TYR B 1 619 ? 2.734 -17.844 -8.32 1 91.38 619 TYR B CA 1
ATOM 12658 C C . TYR B 1 619 ? 4.227 -18.141 -8.312 1 91.38 619 TYR B C 1
ATOM 12660 O O . TYR B 1 619 ? 5.02 -17.406 -8.898 1 91.38 619 TYR B O 1
ATOM 12668 N N . PRO B 1 620 ? 4.582 -19.219 -7.664 1 93 620 PRO B N 1
ATOM 12669 C CA . PRO B 1 620 ? 6.008 -19.547 -7.566 1 93 620 PRO B CA 1
ATOM 12670 C C . PRO B 1 620 ? 6.645 -19.812 -8.93 1 93 620 PRO B C 1
ATOM 12672 O O . PRO B 1 620 ? 6.004 -20.375 -9.812 1 93 620 PRO B O 1
ATOM 12675 N N . PHE B 1 621 ? 7.93 -19.328 -9.094 1 93.25 621 PHE B N 1
ATOM 12676 C CA . PHE B 1 621 ? 8.844 -19.594 -10.203 1 93.25 621 PHE B CA 1
ATOM 12677 C C . PHE B 1 621 ? 8.297 -19.031 -11.508 1 93.25 621 PHE B C 1
ATOM 12679 O O . PHE B 1 621 ? 8.516 -19.594 -12.578 1 93.25 621 PHE B O 1
ATOM 12686 N N . SER B 1 622 ? 7.504 -18.031 -11.367 1 86.88 622 SER B N 1
ATOM 12687 C CA . SER B 1 622 ? 6.91 -17.422 -12.547 1 86.88 622 SER B CA 1
ATOM 12688 C C . SER B 1 622 ? 7.723 -16.203 -13.008 1 86.88 622 SER B C 1
ATOM 12690 O O . SER B 1 622 ? 7.395 -15.586 -14.016 1 86.88 622 SER B O 1
ATOM 12692 N N . ASN B 1 623 ? 8.758 -15.898 -12.266 1 87.75 623 ASN B N 1
ATOM 12693 C CA . ASN B 1 623 ? 9.641 -14.805 -12.664 1 87.75 623 ASN B CA 1
ATOM 12694 C C . ASN B 1 623 ? 10.484 -15.188 -13.875 1 87.75 623 ASN B C 1
ATOM 12696 O O . ASN B 1 623 ? 11.367 -16.031 -13.781 1 87.75 623 ASN B O 1
ATOM 12700 N N . PRO B 1 624 ? 10.258 -14.578 -14.93 1 83.44 624 PRO B N 1
ATOM 12701 C CA . PRO B 1 624 ? 11 -14.961 -16.125 1 83.44 624 PRO B CA 1
ATOM 12702 C C . PRO B 1 624 ? 12.5 -14.672 -16.016 1 83.44 624 PRO B C 1
ATOM 12704 O O . PRO B 1 624 ? 13.312 -15.328 -16.672 1 83.44 624 PRO B O 1
ATOM 12707 N N . SER B 1 625 ? 12.922 -13.812 -15.18 1 86.19 625 SER B N 1
ATOM 12708 C CA . SER B 1 625 ? 14.32 -13.414 -15.055 1 86.19 625 SER B CA 1
ATOM 12709 C C . SER B 1 625 ? 15.133 -14.484 -14.336 1 86.19 625 SER B C 1
ATOM 12711 O O . SER B 1 625 ? 16.359 -14.422 -14.305 1 86.19 625 SER B O 1
ATOM 12713 N N . LEU B 1 626 ? 14.477 -15.469 -13.867 1 90 626 LEU B N 1
ATOM 12714 C CA . LEU B 1 626 ? 15.195 -16.516 -13.164 1 90 626 LEU B CA 1
ATOM 12715 C C . LEU B 1 626 ? 16.188 -17.219 -14.086 1 90 626 LEU B C 1
ATOM 12717 O O . LEU B 1 626 ? 17.188 -17.781 -13.625 1 90 626 LEU B O 1
ATOM 12721 N N . GLU B 1 627 ? 15.922 -17.188 -15.344 1 87.88 627 GLU B N 1
ATOM 12722 C CA . GLU B 1 627 ? 16.797 -17.844 -16.312 1 87.88 627 GLU B CA 1
ATOM 12723 C C . GLU B 1 627 ? 18.188 -17.219 -16.297 1 87.88 627 GLU B C 1
ATOM 12725 O O . GLU B 1 627 ? 19.172 -17.859 -16.672 1 87.88 627 GLU B O 1
ATOM 12730 N N . THR B 1 628 ? 18.234 -16.031 -15.812 1 86.62 628 THR B N 1
ATOM 12731 C CA . THR B 1 628 ? 19.531 -15.344 -15.734 1 86.62 628 THR B CA 1
ATOM 12732 C C . THR B 1 628 ? 20.453 -16.047 -14.758 1 86.62 628 THR B C 1
ATOM 12734 O O . THR B 1 628 ? 21.688 -15.938 -14.867 1 86.62 628 THR B O 1
ATOM 12737 N N . LEU B 1 629 ? 19.906 -16.766 -13.852 1 88.69 629 LEU B N 1
ATOM 12738 C CA . LEU B 1 629 ? 20.719 -17.484 -12.883 1 88.69 629 LEU B CA 1
ATOM 12739 C C . LEU B 1 629 ? 21.531 -18.594 -13.562 1 88.69 629 LEU B C 1
ATOM 12741 O O . LEU B 1 629 ? 22.531 -19.047 -13.016 1 88.69 629 LEU B O 1
ATOM 12745 N N . ALA B 1 630 ? 21.047 -18.969 -14.742 1 89.25 630 ALA B N 1
ATOM 12746 C CA . ALA B 1 630 ? 21.719 -20.047 -15.469 1 89.25 630 ALA B CA 1
ATOM 12747 C C . ALA B 1 630 ? 22.891 -19.516 -16.297 1 89.25 630 ALA B C 1
ATOM 12749 O O . ALA B 1 630 ? 23.781 -20.281 -16.688 1 89.25 630 ALA B O 1
ATOM 12750 N N . LEU B 1 631 ? 22.922 -18.25 -16.453 1 85.69 631 LEU B N 1
ATOM 12751 C CA . LEU B 1 631 ? 23.922 -17.672 -17.328 1 85.69 631 LEU B CA 1
ATOM 12752 C C . LEU B 1 631 ? 25.266 -17.547 -16.609 1 85.69 631 LEU B C 1
ATOM 12754 O O . LEU B 1 631 ? 25.312 -17.281 -15.406 1 85.69 631 LEU B O 1
ATOM 12758 N N . ASP B 1 632 ? 26.25 -17.75 -17.438 1 81.31 632 ASP B N 1
ATOM 12759 C CA . ASP B 1 632 ? 27.594 -17.484 -16.938 1 81.31 632 ASP B CA 1
ATOM 12760 C C . ASP B 1 632 ? 27.719 -16.047 -16.438 1 81.31 632 ASP B C 1
ATOM 12762 O O . ASP B 1 632 ? 27.234 -15.117 -17.094 1 81.31 632 ASP B O 1
ATOM 12766 N N . PRO B 1 633 ? 28.297 -15.938 -15.289 1 78.44 633 PRO B N 1
ATOM 12767 C CA . PRO B 1 633 ? 28.375 -14.602 -14.703 1 78.44 633 PRO B CA 1
ATOM 12768 C C . PRO B 1 633 ? 29.078 -13.594 -15.609 1 78.44 633 PRO B C 1
ATOM 12770 O O . PRO B 1 633 ? 28.688 -12.422 -15.656 1 78.44 633 PRO B O 1
ATOM 12773 N N . GLN B 1 634 ? 30.141 -13.992 -16.25 1 75.06 634 GLN B N 1
ATOM 12774 C CA . GLN B 1 634 ? 30.859 -13.078 -17.125 1 75.06 634 GLN B CA 1
ATOM 12775 C C . GLN B 1 634 ? 30.047 -12.75 -18.375 1 75.06 634 GLN B C 1
ATOM 12777 O O . GLN B 1 634 ? 30.094 -11.617 -18.859 1 75.06 634 GLN B O 1
ATOM 12782 N N . LEU B 1 635 ? 29.438 -13.766 -18.844 1 77.38 635 LEU B N 1
ATOM 12783 C CA . LEU B 1 635 ? 28.547 -13.523 -19.969 1 77.38 635 LEU B CA 1
ATOM 12784 C C . LEU B 1 635 ? 27.438 -12.555 -19.594 1 77.38 635 LEU B C 1
ATOM 12786 O O . LEU B 1 635 ? 27.078 -11.664 -20.375 1 77.38 635 LEU B O 1
ATOM 12790 N N . HIS B 1 636 ? 26.906 -12.773 -18.5 1 81 636 HIS B N 1
ATOM 12791 C CA . HIS B 1 636 ? 25.859 -11.906 -17.984 1 81 636 HIS B CA 1
ATOM 12792 C C . HIS B 1 636 ? 26.344 -10.461 -17.906 1 81 636 HIS B C 1
ATOM 12794 O O . HIS B 1 636 ? 25.641 -9.539 -18.328 1 81 636 HIS B O 1
ATOM 12800 N N . LYS B 1 637 ? 27.438 -10.266 -17.328 1 74.88 637 LYS B N 1
ATOM 12801 C CA . LYS B 1 637 ? 28.016 -8.922 -17.172 1 74.88 637 LYS B CA 1
ATOM 12802 C C . LYS B 1 637 ? 28.234 -8.273 -18.531 1 74.88 637 LYS B C 1
ATOM 12804 O O . LYS B 1 637 ? 27.984 -7.082 -18.719 1 74.88 637 LYS B O 1
ATOM 12809 N N . THR B 1 638 ? 28.75 -9.094 -19.375 1 73.75 638 THR B N 1
ATOM 12810 C CA . THR B 1 638 ? 29.031 -8.586 -20.719 1 73.75 638 THR B CA 1
ATOM 12811 C C . THR B 1 638 ? 27.734 -8.172 -21.406 1 73.75 638 THR B C 1
ATOM 12813 O O . THR B 1 638 ? 27.688 -7.129 -22.062 1 73.75 638 THR B O 1
ATOM 12816 N N . TRP B 1 639 ? 26.797 -9.016 -21.328 1 77.06 639 TRP B N 1
ATOM 12817 C CA . TRP B 1 639 ? 25.516 -8.711 -21.938 1 77.06 639 TRP B CA 1
ATOM 12818 C C . TRP B 1 639 ? 24.922 -7.43 -21.344 1 77.06 639 TRP B C 1
ATOM 12820 O O . TRP B 1 639 ? 24.297 -6.641 -22.062 1 77.06 639 TRP B O 1
ATOM 12830 N N . GLN B 1 640 ? 25.016 -7.328 -20.047 1 75.12 640 GLN B N 1
ATOM 12831 C CA . GLN B 1 640 ? 24.516 -6.125 -19.406 1 75.12 640 GLN B CA 1
ATOM 12832 C C . GLN B 1 640 ? 25.219 -4.875 -19.922 1 75.12 640 GLN B C 1
ATOM 12834 O O . GLN B 1 640 ? 24.594 -3.83 -20.109 1 75.12 640 GLN B O 1
ATOM 12839 N N . HIS B 1 641 ? 26.469 -4.957 -20.078 1 70.19 641 HIS B N 1
ATOM 12840 C CA . HIS B 1 641 ? 27.281 -3.834 -20.531 1 70.19 641 HIS B CA 1
ATOM 12841 C C . HIS B 1 641 ? 26.938 -3.473 -21.984 1 70.19 641 HIS B C 1
ATOM 12843 O O . HIS B 1 641 ? 26.734 -2.299 -22.297 1 70.19 641 HIS B O 1
ATOM 12849 N N . VAL B 1 642 ? 26.969 -4.473 -22.734 1 66.75 642 VAL B N 1
ATOM 12850 C CA . VAL B 1 642 ? 26.766 -4.266 -24.156 1 66.75 642 VAL B CA 1
ATOM 12851 C C . VAL B 1 642 ? 25.297 -3.906 -24.422 1 66.75 642 VAL B C 1
ATOM 12853 O O . VAL B 1 642 ? 25 -3.104 -25.297 1 66.75 642 VAL B O 1
ATOM 12856 N N . GLY B 1 643 ? 24.469 -4.605 -23.734 1 67.56 643 GLY B N 1
ATOM 12857 C CA . GLY B 1 643 ? 23.047 -4.398 -23.953 1 67.56 643 GLY B CA 1
ATOM 12858 C C . GLY B 1 643 ? 22.547 -3.068 -23.422 1 67.56 643 GLY B C 1
ATOM 12859 O O . GLY B 1 643 ? 21.5 -2.574 -23.859 1 67.56 643 GLY B O 1
ATOM 12860 N N . GLY B 1 644 ? 23.281 -2.148 -22.625 1 59.75 644 GLY B N 1
ATOM 12861 C CA . GLY B 1 644 ? 22.953 -0.832 -22.109 1 59.75 644 GLY B CA 1
ATOM 12862 C C . GLY B 1 644 ? 21.688 -0.82 -21.266 1 59.75 644 GLY B C 1
ATOM 12863 O O . GLY B 1 644 ? 21.125 0.244 -20.984 1 59.75 644 GLY B O 1
ATOM 12864 N N . GLY B 1 645 ? 21.078 -1.885 -21.062 1 56.25 645 GLY B N 1
ATOM 12865 C CA . GLY B 1 645 ? 19.719 -1.792 -20.562 1 56.25 645 GLY B CA 1
ATOM 12866 C C . GLY B 1 645 ? 19.562 -2.324 -19.156 1 56.25 645 GLY B C 1
ATOM 12867 O O . GLY B 1 645 ? 20.438 -2.127 -18.312 1 56.25 645 GLY B O 1
ATOM 12868 N N . LEU B 1 646 ? 18.5 -3.125 -19.031 1 61.97 646 LEU B N 1
ATOM 12869 C CA . LEU B 1 646 ? 17.938 -3.627 -17.781 1 61.97 646 LEU B CA 1
ATOM 12870 C C . LEU B 1 646 ? 18.938 -4.531 -17.062 1 61.97 646 LEU B C 1
ATOM 12872 O O . LEU B 1 646 ? 19.469 -5.469 -17.656 1 61.97 646 LEU B O 1
ATOM 12876 N N . SER B 1 647 ? 19.453 -3.994 -15.945 1 66.62 647 SER B N 1
ATOM 12877 C CA . SER B 1 647 ? 20.422 -4.75 -15.148 1 66.62 647 SER B CA 1
ATOM 12878 C C . SER B 1 647 ? 19.719 -5.66 -14.148 1 66.62 647 SER B C 1
ATOM 12880 O O . SER B 1 647 ? 18.875 -5.207 -13.375 1 66.62 647 SER B O 1
ATOM 12882 N N . HIS B 1 648 ? 19.797 -7.066 -14.57 1 79.62 648 HIS B N 1
ATOM 12883 C CA . HIS B 1 648 ? 19.391 -8.031 -13.555 1 79.62 648 HIS B CA 1
ATOM 12884 C C . HIS B 1 648 ? 20.469 -8.203 -12.492 1 79.62 648 HIS B C 1
ATOM 12886 O O . HIS B 1 648 ? 21.656 -8.219 -12.805 1 79.62 648 HIS B O 1
ATOM 12892 N N . ASP B 1 649 ? 20.078 -8.141 -11.273 1 81.88 649 ASP B N 1
ATOM 12893 C CA . ASP B 1 649 ? 20.984 -8.383 -10.148 1 81.88 649 ASP B CA 1
ATOM 12894 C C . ASP B 1 649 ? 20.922 -9.844 -9.695 1 81.88 649 ASP B C 1
ATOM 12896 O O . ASP B 1 649 ? 19.875 -10.305 -9.211 1 81.88 649 ASP B O 1
ATOM 12900 N N . PRO B 1 650 ? 22.031 -10.578 -9.891 1 81.88 650 PRO B N 1
ATOM 12901 C CA . PRO B 1 650 ? 22.031 -11.992 -9.516 1 81.88 650 PRO B CA 1
ATOM 12902 C C . PRO B 1 650 ? 21.656 -12.219 -8.055 1 81.88 650 PRO B C 1
ATOM 12904 O O . PRO B 1 650 ? 21.031 -13.227 -7.715 1 81.88 650 PRO B O 1
ATOM 12907 N N . VAL B 1 651 ? 22.047 -11.32 -7.242 1 85.44 651 VAL B N 1
ATOM 12908 C CA . VAL B 1 651 ? 21.734 -11.477 -5.824 1 85.44 651 VAL B CA 1
ATOM 12909 C C . VAL B 1 651 ? 20.219 -11.375 -5.617 1 85.44 651 VAL B C 1
ATOM 12911 O O . VAL B 1 651 ? 19.656 -12.141 -4.84 1 85.44 651 VAL B O 1
ATOM 12914 N N . ALA B 1 652 ? 19.641 -10.484 -6.309 1 89.06 652 ALA B N 1
ATOM 12915 C CA . ALA B 1 652 ? 18.188 -10.336 -6.234 1 89.06 652 ALA B CA 1
ATOM 12916 C C . ALA B 1 652 ? 17.484 -11.586 -6.766 1 89.06 652 ALA B C 1
ATOM 12918 O O . ALA B 1 652 ? 16.469 -12.023 -6.207 1 89.06 652 ALA B O 1
ATOM 12919 N N . LEU B 1 653 ? 18.062 -12.148 -7.766 1 91.38 653 LEU B N 1
ATOM 12920 C CA . LEU B 1 653 ? 17.453 -13.32 -8.383 1 91.38 653 LEU B CA 1
ATOM 12921 C C . LEU B 1 653 ? 17.609 -14.555 -7.496 1 91.38 653 LEU B C 1
ATOM 12923 O O . LEU B 1 653 ? 16.719 -15.383 -7.41 1 91.38 653 LEU B O 1
ATOM 12927 N N . VAL B 1 654 ? 18.734 -14.633 -6.887 1 92.19 654 VAL B N 1
ATOM 12928 C CA . VAL B 1 654 ? 18.938 -15.742 -5.965 1 92.19 654 VAL B CA 1
ATOM 12929 C C . VAL B 1 654 ? 17.969 -15.625 -4.789 1 92.19 654 VAL B C 1
ATOM 12931 O O . VAL B 1 654 ? 17.375 -16.609 -4.359 1 92.19 654 VAL B O 1
ATOM 12934 N N . ARG B 1 655 ? 17.844 -14.469 -4.34 1 92 655 ARG B N 1
ATOM 12935 C CA . ARG B 1 655 ? 16.922 -14.242 -3.242 1 92 655 ARG B CA 1
ATOM 12936 C C . ARG B 1 655 ? 15.484 -14.57 -3.66 1 92 655 ARG B C 1
ATOM 12938 O O . ARG B 1 655 ? 14.719 -15.141 -2.877 1 92 655 ARG B O 1
ATOM 12945 N N . ALA B 1 656 ? 15.117 -14.141 -4.836 1 94 656 ALA B N 1
ATOM 12946 C CA . ALA B 1 656 ? 13.789 -14.461 -5.363 1 94 656 ALA B CA 1
ATOM 12947 C C . ALA B 1 656 ? 13.578 -15.969 -5.434 1 94 656 ALA B C 1
ATOM 12949 O O . ALA B 1 656 ? 12.547 -16.484 -4.992 1 94 656 ALA B O 1
ATOM 12950 N N . TYR B 1 657 ? 14.578 -16.688 -5.996 1 95 657 TYR B N 1
ATOM 12951 C CA . TYR B 1 657 ? 14.523 -18.141 -6.113 1 95 657 TYR B CA 1
ATOM 12952 C C . TYR B 1 657 ? 14.391 -18.797 -4.746 1 95 657 TYR B C 1
ATOM 12954 O O . TYR B 1 657 ? 13.555 -19.672 -4.551 1 95 657 TYR B O 1
ATOM 12962 N N . LEU B 1 658 ? 15.125 -18.312 -3.807 1 95.06 658 LEU B N 1
ATOM 12963 C CA . LEU B 1 658 ? 15.117 -18.891 -2.467 1 95.06 658 LEU B CA 1
ATOM 12964 C C . LEU B 1 658 ? 13.789 -18.609 -1.763 1 95.06 658 LEU B C 1
ATOM 12966 O O . LEU B 1 658 ? 13.273 -19.469 -1.046 1 95.06 658 LEU B O 1
ATOM 12970 N N . ASN B 1 659 ? 13.312 -17.422 -1.906 1 94.69 659 ASN B N 1
ATOM 12971 C CA . ASN B 1 659 ? 12.016 -17.109 -1.31 1 94.69 659 ASN B CA 1
ATOM 12972 C C . ASN B 1 659 ? 10.906 -18 -1.854 1 94.69 659 ASN B C 1
ATOM 12974 O O . ASN B 1 659 ? 10.016 -18.406 -1.112 1 94.69 659 ASN B O 1
ATOM 12978 N N . MET B 1 660 ? 10.922 -18.297 -3.123 1 96.12 660 MET B N 1
ATOM 12979 C CA . MET B 1 660 ? 9.93 -19.172 -3.74 1 96.12 660 MET B CA 1
ATOM 12980 C C . MET B 1 660 ? 10.023 -20.594 -3.18 1 96.12 660 MET B C 1
ATOM 12982 O O . MET B 1 660 ? 9 -21.219 -2.904 1 96.12 660 MET B O 1
ATOM 12986 N N . LYS B 1 661 ? 11.227 -21.016 -3.004 1 96.06 661 LYS B N 1
ATOM 12987 C CA . LYS B 1 661 ? 11.438 -22.328 -2.414 1 96.06 661 LYS B CA 1
ATOM 12988 C C . LYS B 1 661 ? 10.859 -22.391 -1.002 1 96.06 661 LYS B C 1
ATOM 12990 O O . LYS B 1 661 ? 10.133 -23.328 -0.669 1 96.06 661 LYS B O 1
ATOM 12995 N N . GLN B 1 662 ? 11.164 -21.422 -0.32 1 95.75 662 GLN B N 1
ATOM 12996 C CA . GLN B 1 662 ? 10.727 -21.406 1.069 1 95.75 662 GLN B CA 1
ATOM 12997 C C . GLN B 1 662 ? 9.203 -21.266 1.159 1 95.75 662 GLN B C 1
ATOM 12999 O O . GLN B 1 662 ? 8.578 -21.859 2.041 1 95.75 662 GLN B O 1
ATOM 13004 N N . ARG B 1 663 ? 8.641 -20.484 0.315 1 95.94 663 ARG B N 1
ATOM 13005 C CA . ARG B 1 663 ? 7.191 -20.328 0.286 1 95.94 663 ARG B CA 1
ATOM 13006 C C . ARG B 1 663 ? 6.512 -21.656 -0.02 1 95.94 663 ARG B C 1
ATOM 13008 O O . ARG B 1 663 ? 5.555 -22.047 0.657 1 95.94 663 ARG B O 1
ATOM 13015 N N . CYS B 1 664 ? 7.031 -22.344 -1.023 1 96.19 664 CYS B N 1
ATOM 13016 C CA . CYS B 1 664 ? 6.477 -23.641 -1.366 1 96.19 664 CYS B CA 1
ATOM 13017 C C . CYS B 1 664 ? 6.613 -24.625 -0.202 1 96.19 664 CYS B C 1
ATOM 13019 O O . CYS B 1 664 ? 5.664 -25.328 0.137 1 96.19 664 CYS B O 1
ATOM 13021 N N . HIS B 1 665 ? 7.785 -24.625 0.364 1 94.94 665 HIS B N 1
ATOM 13022 C CA . HIS B 1 665 ? 8.039 -25.531 1.481 1 94.94 665 HIS B CA 1
ATOM 13023 C C . HIS B 1 665 ? 7.066 -25.266 2.631 1 94.94 665 HIS B C 1
ATOM 13025 O O . HIS B 1 665 ? 6.434 -26.188 3.137 1 94.94 665 HIS B O 1
ATOM 13031 N N . ALA B 1 666 ? 6.953 -24.031 3.021 1 94.62 666 ALA B N 1
ATOM 13032 C CA . ALA B 1 666 ? 6.094 -23.656 4.141 1 94.62 666 ALA B CA 1
ATOM 13033 C C . ALA B 1 666 ? 4.629 -23.938 3.828 1 94.62 666 ALA B C 1
ATOM 13035 O O . ALA B 1 666 ? 3.891 -24.438 4.684 1 94.62 666 ALA B O 1
ATOM 13036 N N . ALA B 1 667 ? 4.184 -23.641 2.637 1 95.38 667 ALA B N 1
ATOM 13037 C CA . ALA B 1 667 ? 2.793 -23.828 2.229 1 95.38 667 ALA B CA 1
ATOM 13038 C C . ALA B 1 667 ? 2.414 -25.312 2.232 1 95.38 667 ALA B C 1
ATOM 13040 O O . ALA B 1 667 ? 1.339 -25.672 2.709 1 95.38 667 ALA B O 1
ATOM 13041 N N . LEU B 1 668 ? 3.285 -26.109 1.694 1 95.19 668 LEU B N 1
ATOM 13042 C CA . LEU B 1 668 ? 3.006 -27.531 1.608 1 95.19 668 LEU B CA 1
ATOM 13043 C C . LEU B 1 668 ? 3.023 -28.172 2.992 1 95.19 668 LEU B C 1
ATOM 13045 O O . LEU B 1 668 ? 2.172 -29.016 3.303 1 95.19 668 LEU B O 1
ATOM 13049 N N . GLN B 1 669 ? 3.936 -27.75 3.789 1 92.69 669 GLN B N 1
ATOM 13050 C CA . GLN B 1 669 ? 4.016 -28.266 5.148 1 92.69 669 GLN B CA 1
ATOM 13051 C C . GLN B 1 669 ? 2.789 -27.875 5.965 1 92.69 669 GLN B C 1
ATOM 13053 O O . GLN B 1 669 ? 2.199 -28.703 6.656 1 92.69 669 GLN B O 1
ATOM 13058 N N . GLY B 1 670 ? 2.445 -26.688 5.855 1 92.5 670 GLY B N 1
ATOM 13059 C CA . GLY B 1 670 ? 1.33 -26.188 6.641 1 92.5 670 GLY B CA 1
ATOM 13060 C C . GLY B 1 670 ? -0.011 -26.734 6.191 1 92.5 670 GLY B C 1
ATOM 13061 O O . GLY B 1 670 ? -0.94 -26.844 6.996 1 92.5 670 GLY B O 1
ATOM 13062 N N . SER B 1 671 ? -0.161 -27.109 4.957 1 93.81 671 SER B N 1
ATOM 13063 C CA . SER B 1 671 ? -1.442 -27.5 4.387 1 93.81 671 SER B CA 1
ATOM 13064 C C . SER B 1 671 ? -1.593 -29.016 4.383 1 93.81 671 SER B C 1
ATOM 13066 O O . SER B 1 671 ? -2.561 -29.562 3.832 1 93.81 671 SER B O 1
ATOM 13068 N N . TYR B 1 672 ? -0.66 -29.672 5.035 1 91.12 672 TYR B N 1
ATOM 13069 C CA . TYR B 1 672 ? -0.542 -31.125 4.969 1 91.12 672 TYR B CA 1
ATOM 13070 C C . TYR B 1 672 ? -1.772 -31.797 5.562 1 91.12 672 TYR B C 1
ATOM 13072 O O . TYR B 1 672 ? -2.078 -32.938 5.234 1 91.12 672 TYR B O 1
ATOM 13080 N N . MET B 1 673 ? -2.557 -31.156 6.367 1 91.5 673 MET B N 1
ATOM 13081 C CA . MET B 1 673 ? -3.713 -31.734 7.047 1 91.5 673 MET B CA 1
ATOM 13082 C C . MET B 1 673 ? -4.992 -31 6.676 1 91.5 673 MET B C 1
ATOM 13084 O O . MET B 1 673 ? -5.957 -30.984 7.441 1 91.5 673 MET B O 1
ATOM 13088 N N . LYS B 1 674 ? -5.051 -30.438 5.516 1 93.94 674 LYS B N 1
ATOM 13089 C CA . LYS B 1 674 ? -6.23 -29.719 5.035 1 93.94 674 LYS B CA 1
ATOM 13090 C C . LYS B 1 674 ? -7.059 -30.578 4.094 1 93.94 674 LYS B C 1
ATOM 13092 O O . LYS B 1 674 ? -6.582 -31.609 3.611 1 93.94 674 LYS B O 1
ATOM 13097 N N . VAL B 1 675 ? -8.234 -30.188 3.914 1 94.69 675 VAL B N 1
ATOM 13098 C CA . VAL B 1 675 ? -9.078 -30.734 2.859 1 94.69 675 VAL B CA 1
ATOM 13099 C C . VAL B 1 675 ? -9.203 -29.719 1.719 1 94.69 675 VAL B C 1
ATOM 13101 O O . VAL B 1 675 ? -9.234 -28.516 1.953 1 94.69 675 VAL B O 1
ATOM 13104 N N . PHE B 1 676 ? -9.164 -30.188 0.526 1 96 676 PHE B N 1
ATOM 13105 C CA . PHE B 1 676 ? -9.336 -29.328 -0.643 1 96 676 PHE B CA 1
ATOM 13106 C C . PHE B 1 676 ? -10.438 -29.875 -1.546 1 96 676 PHE B C 1
ATOM 13108 O O . PHE B 1 676 ? -10.531 -31.078 -1.768 1 96 676 PHE B O 1
ATOM 13115 N N . GLY B 1 677 ? -11.234 -28.922 -2.025 1 95.56 677 GLY B N 1
ATOM 13116 C CA . GLY B 1 677 ? -12.359 -29.312 -2.857 1 95.56 677 GLY B CA 1
ATOM 13117 C C . GLY B 1 677 ? -12.164 -28.984 -4.324 1 95.56 677 GLY B C 1
ATOM 13118 O O . GLY B 1 677 ? -11.031 -28.797 -4.781 1 95.56 677 GLY B O 1
ATOM 13119 N N . LEU B 1 678 ? -13.297 -29.141 -5.086 1 95.56 678 LEU B N 1
ATOM 13120 C CA . LEU B 1 678 ? -13.414 -28.781 -6.496 1 95.56 678 LEU B CA 1
ATOM 13121 C C . LEU B 1 678 ? -14.258 -27.531 -6.672 1 95.56 678 LEU B C 1
ATOM 13123 O O . LEU B 1 678 ? -15.242 -27.328 -5.957 1 95.56 678 LEU B O 1
ATOM 13127 N N . ARG B 1 679 ? -13.828 -26.812 -7.66 1 96.62 679 ARG B N 1
ATOM 13128 C CA . ARG B 1 679 ? -14.57 -25.594 -7.926 1 96.62 679 ARG B CA 1
ATOM 13129 C C . ARG B 1 679 ? -14.992 -25.516 -9.391 1 96.62 679 ARG B C 1
ATOM 13131 O O . ARG B 1 679 ? -14.234 -25.906 -10.281 1 96.62 679 ARG B O 1
ATOM 13138 N N . GLU B 1 680 ? -16.172 -25.109 -9.656 1 96.81 680 GLU B N 1
ATOM 13139 C CA . GLU B 1 680 ? -16.672 -24.719 -10.969 1 96.81 680 GLU B CA 1
ATOM 13140 C C . GLU B 1 680 ? -17.297 -23.328 -10.93 1 96.81 680 GLU B C 1
ATOM 13142 O O . GLU B 1 680 ? -18.062 -23 -10.016 1 96.81 680 GLU B O 1
ATOM 13147 N N . GLU B 1 681 ? -16.938 -22.484 -11.773 1 97.5 681 GLU B N 1
ATOM 13148 C CA . GLU B 1 681 ? -17.406 -21.094 -11.852 1 97.5 681 GLU B CA 1
ATOM 13149 C C . GLU B 1 681 ? -17.938 -20.781 -13.242 1 97.5 681 GLU B C 1
ATOM 13151 O O . GLU B 1 681 ? -17.344 -21.156 -14.25 1 97.5 681 GLU B O 1
ATOM 13156 N N . HIS B 1 682 ? -19.078 -20.141 -13.289 1 98.06 682 HIS B N 1
ATOM 13157 C CA . HIS B 1 682 ? -19.719 -19.719 -14.531 1 98.06 682 HIS B CA 1
ATOM 13158 C C . HIS B 1 682 ? -20 -18.234 -14.531 1 98.06 682 HIS B C 1
ATOM 13160 O O . HIS B 1 682 ? -20.734 -17.734 -13.672 1 98.06 682 HIS B O 1
ATOM 13166 N N . ARG B 1 683 ? -19.453 -17.547 -15.469 1 97.75 683 ARG B N 1
ATOM 13167 C CA . ARG B 1 683 ? -19.797 -16.141 -15.648 1 97.75 683 ARG B CA 1
ATOM 13168 C C . ARG B 1 683 ? -21.062 -15.992 -16.484 1 97.75 683 ARG B C 1
ATOM 13170 O O . ARG B 1 683 ? -21.078 -16.297 -17.672 1 97.75 683 ARG B O 1
ATOM 13177 N N . VAL B 1 684 ? -22.078 -15.453 -15.891 1 97.69 684 VAL B N 1
ATOM 13178 C CA . VAL B 1 684 ? -23.375 -15.383 -16.547 1 97.69 684 VAL B CA 1
ATOM 13179 C C . VAL B 1 684 ? -23.922 -13.961 -16.453 1 97.69 684 VAL B C 1
ATOM 13181 O O . VAL B 1 684 ? -23.594 -13.219 -15.531 1 97.69 684 VAL B O 1
ATOM 13184 N N . SER B 1 685 ? -24.688 -13.625 -17.391 1 96.44 685 SER B N 1
ATOM 13185 C CA . SER B 1 685 ? -25.359 -12.336 -17.344 1 96.44 685 SER B CA 1
ATOM 13186 C C . SER B 1 685 ? -26.406 -12.289 -16.25 1 96.44 685 SER B C 1
ATOM 13188 O O . SER B 1 685 ? -26.859 -13.336 -15.773 1 96.44 685 SER B O 1
ATOM 13190 N N . LEU B 1 686 ? -26.797 -11.125 -15.812 1 94.38 686 LEU B N 1
ATOM 13191 C CA . LEU B 1 686 ? -27.766 -10.961 -14.742 1 94.38 686 LEU B CA 1
ATOM 13192 C C . LEU B 1 686 ? -29.109 -11.594 -15.117 1 94.38 686 LEU B C 1
ATOM 13194 O O . LEU B 1 686 ? -29.719 -12.281 -14.305 1 94.38 686 LEU B O 1
ATOM 13198 N N . PRO B 1 687 ? -29.562 -11.43 -16.359 1 94.25 687 PRO B N 1
ATOM 13199 C CA . PRO B 1 687 ? -30.812 -12.109 -16.734 1 94.25 687 PRO B CA 1
ATOM 13200 C C . PRO B 1 687 ? -30.703 -13.633 -16.625 1 94.25 687 PRO B C 1
ATOM 13202 O O . PRO B 1 687 ? -31.656 -14.289 -16.172 1 94.25 687 PRO B O 1
ATOM 13205 N N . LEU B 1 688 ? -29.562 -14.156 -17.109 1 96.56 688 LEU B N 1
ATOM 13206 C CA . LEU B 1 688 ? -29.359 -15.602 -16.984 1 96.56 688 LEU B CA 1
ATOM 13207 C C . LEU B 1 688 ? -29.266 -16.016 -15.523 1 96.56 688 LEU B C 1
ATOM 13209 O O . LEU B 1 688 ? -29.781 -17.078 -15.148 1 96.56 688 LEU B O 1
ATOM 13213 N N . TYR B 1 689 ? -28.672 -15.305 -14.719 1 96.81 689 TYR B N 1
ATOM 13214 C CA . TYR B 1 689 ? -28.578 -15.547 -13.281 1 96.81 689 TYR B CA 1
ATOM 13215 C C . TYR B 1 689 ? -29.953 -15.648 -12.656 1 96.81 689 TYR B C 1
ATOM 13217 O O . TYR B 1 689 ? -30.219 -16.562 -11.867 1 96.81 689 TYR B O 1
ATOM 13225 N N . HIS B 1 690 ? -30.797 -14.695 -12.969 1 95.19 690 HIS B N 1
ATOM 13226 C CA . HIS B 1 690 ? -32.156 -14.703 -12.43 1 95.19 690 HIS B CA 1
ATOM 13227 C C . HIS B 1 690 ? -32.969 -15.891 -12.961 1 95.19 690 HIS B C 1
ATOM 13229 O O . HIS B 1 690 ? -33.812 -16.438 -12.258 1 95.19 690 HIS B O 1
ATOM 13235 N N . ALA B 1 691 ? -32.656 -16.25 -14.203 1 97.25 691 ALA B N 1
ATOM 13236 C CA . ALA B 1 691 ? -33.312 -17.422 -14.766 1 97.25 691 ALA B CA 1
ATOM 13237 C C . ALA B 1 691 ? -32.875 -18.703 -14.031 1 97.25 691 ALA B C 1
ATOM 13239 O O . ALA B 1 691 ? -33.719 -19.594 -13.805 1 97.25 691 ALA B O 1
ATOM 13240 N N . ILE B 1 692 ? -31.609 -18.797 -13.719 1 97.81 692 ILE B N 1
ATOM 13241 C CA . ILE B 1 692 ? -31.109 -19.938 -12.961 1 97.81 692 ILE B CA 1
ATOM 13242 C C . ILE B 1 692 ? -31.766 -19.969 -11.578 1 97.81 692 ILE B C 1
ATOM 13244 O O . ILE B 1 692 ? -32.156 -21.031 -11.094 1 97.81 692 ILE B O 1
ATOM 13248 N N . ASP B 1 693 ? -31.875 -18.797 -10.953 1 97.5 693 ASP B N 1
ATOM 13249 C CA . ASP B 1 693 ? -32.531 -18.688 -9.648 1 97.5 693 ASP B CA 1
ATOM 13250 C C . ASP B 1 693 ? -33.969 -19.188 -9.727 1 97.5 693 ASP B C 1
ATOM 13252 O O . ASP B 1 693 ? -34.438 -19.906 -8.852 1 97.5 693 ASP B O 1
ATOM 13256 N N . ARG B 1 694 ? -34.688 -18.797 -10.75 1 96.81 694 ARG B N 1
ATOM 13257 C CA . ARG B 1 694 ? -36.062 -19.234 -10.945 1 96.81 694 ARG B CA 1
ATOM 13258 C C . ARG B 1 694 ? -36.156 -20.75 -11.102 1 96.81 694 ARG B C 1
ATOM 13260 O O . ARG B 1 694 ? -37.062 -21.391 -10.578 1 96.81 694 ARG B O 1
ATOM 13267 N N . GLU B 1 695 ? -35.188 -21.312 -11.836 1 97.25 695 GLU B N 1
ATOM 13268 C CA . GLU B 1 695 ? -35.156 -22.75 -12.031 1 97.25 695 GLU B CA 1
ATOM 13269 C C . GLU B 1 695 ? -34.875 -23.469 -10.711 1 97.25 695 GLU B C 1
ATOM 13271 O O . GLU B 1 695 ? -35.469 -24.516 -10.438 1 97.25 695 GLU B O 1
ATOM 13276 N N . PHE B 1 696 ? -34 -23 -9.906 1 97.25 696 PHE B N 1
ATOM 13277 C CA . PHE B 1 696 ? -33.719 -23.578 -8.594 1 97.25 696 PHE B CA 1
ATOM 13278 C C . PHE B 1 696 ? -34.938 -23.562 -7.707 1 97.25 696 PHE B C 1
ATOM 13280 O O . PHE B 1 696 ? -35.188 -24.516 -6.965 1 97.25 696 PHE B O 1
ATOM 13287 N N . ARG B 1 697 ? -35.656 -22.5 -7.781 1 96.81 697 ARG B N 1
ATOM 13288 C CA . ARG B 1 697 ? -36.875 -22.359 -6.973 1 96.81 697 ARG B CA 1
ATOM 13289 C C . ARG B 1 697 ? -38 -23.266 -7.492 1 96.81 697 ARG B C 1
ATOM 13291 O O . ARG B 1 697 ? -38.688 -23.891 -6.707 1 96.81 697 ARG B O 1
ATOM 13298 N N . ALA B 1 698 ? -38.094 -23.297 -8.805 1 96.25 698 ALA B N 1
ATOM 13299 C CA . ALA B 1 698 ? -39.125 -24.125 -9.422 1 96.25 698 ALA B CA 1
ATOM 13300 C C . ALA B 1 698 ? -38.938 -25.594 -9.062 1 96.25 698 ALA B C 1
ATOM 13302 O O . ALA B 1 698 ? -39.906 -26.328 -8.883 1 96.25 698 ALA B O 1
ATOM 13303 N N . ARG B 1 699 ? -37.688 -26.031 -8.906 1 95.06 699 ARG B N 1
ATOM 13304 C CA . ARG B 1 699 ? -37.375 -27.422 -8.617 1 95.06 699 ARG B CA 1
ATOM 13305 C C . ARG B 1 699 ? -37.25 -27.641 -7.113 1 95.06 699 ARG B C 1
ATOM 13307 O O . ARG B 1 699 ? -36.875 -28.734 -6.676 1 95.06 699 ARG B O 1
ATOM 13314 N N . HIS B 1 700 ? -37.406 -26.688 -6.258 1 94.38 700 HIS B N 1
ATOM 13315 C CA . HIS B 1 700 ? -37.344 -26.719 -4.801 1 94.38 700 HIS B CA 1
ATOM 13316 C C . HIS B 1 700 ? -35.938 -27.125 -4.336 1 94.38 700 HIS B C 1
ATOM 13318 O O . HIS B 1 700 ? -35.812 -27.875 -3.375 1 94.38 700 HIS B O 1
ATOM 13324 N N . LEU B 1 701 ? -34.938 -26.594 -5.102 1 94.56 701 LEU B N 1
ATOM 13325 C CA . LEU B 1 701 ? -33.562 -26.906 -4.781 1 94.56 701 LEU B CA 1
ATOM 13326 C C . LEU B 1 701 ? -32.906 -25.766 -4.004 1 94.56 701 LEU B C 1
ATOM 13328 O O . LEU B 1 701 ? -31.844 -25.938 -3.412 1 94.56 701 LEU B O 1
ATOM 13332 N N . HIS B 1 702 ? -33.562 -24.641 -3.918 1 95.06 702 HIS B N 1
ATOM 13333 C CA . HIS B 1 702 ? -32.938 -23.422 -3.432 1 95.06 702 HIS B CA 1
ATOM 13334 C C . HIS B 1 702 ? -32.688 -23.484 -1.929 1 95.06 702 HIS B C 1
ATOM 13336 O O . HIS B 1 702 ? -31.781 -22.844 -1.417 1 95.06 702 HIS B O 1
ATOM 13342 N N . GLN B 1 703 ? -33.406 -24.312 -1.132 1 93.94 703 GLN B N 1
ATOM 13343 C CA . GLN B 1 703 ? -33.281 -24.375 0.319 1 93.94 703 GLN B CA 1
ATOM 13344 C C . GLN B 1 703 ? -32.625 -25.688 0.753 1 93.94 703 GLN B C 1
ATOM 13346 O O . GLN B 1 703 ? -32.406 -25.922 1.945 1 93.94 703 GLN B O 1
ATOM 13351 N N . SER B 1 704 ? -32.281 -26.469 -0.2 1 91.81 704 SER B N 1
ATOM 13352 C CA . SER B 1 704 ? -31.734 -27.781 0.137 1 91.81 704 SER B CA 1
ATOM 13353 C C . SER B 1 704 ? -30.219 -27.828 -0.072 1 91.81 704 SER B C 1
ATOM 13355 O O . SER B 1 704 ? -29.688 -27.141 -0.947 1 91.81 704 SER B O 1
ATOM 13357 N N . ARG B 1 705 ? -29.703 -28.594 0.867 1 91.25 705 ARG B N 1
ATOM 13358 C CA . ARG B 1 705 ? -28.297 -28.922 0.635 1 91.25 705 ARG B CA 1
ATOM 13359 C C . ARG B 1 705 ? -28.156 -29.984 -0.45 1 91.25 705 ARG B C 1
ATOM 13361 O O . ARG B 1 705 ? -28.844 -31.016 -0.414 1 91.25 705 ARG B O 1
ATOM 13368 N N . LEU B 1 706 ? -27.391 -29.625 -1.459 1 88.06 706 LEU B N 1
ATOM 13369 C CA . LEU B 1 706 ? -27.188 -30.609 -2.512 1 88.06 706 LEU B CA 1
ATOM 13370 C C . LEU B 1 706 ? -26.219 -31.688 -2.057 1 88.06 706 LEU B C 1
ATOM 13372 O O . LEU B 1 706 ? -25.219 -31.406 -1.405 1 88.06 706 LEU B O 1
ATOM 13376 N N . PRO B 1 707 ? -26.766 -32.938 -2.182 1 73.88 707 PRO B N 1
ATOM 13377 C CA . PRO B 1 707 ? -25.859 -34 -1.771 1 73.88 707 PRO B CA 1
ATOM 13378 C C . PRO B 1 707 ? -24.578 -34.062 -2.592 1 73.88 707 PRO B C 1
ATOM 13380 O O . PRO B 1 707 ? -24.562 -33.625 -3.752 1 73.88 707 PRO B O 1
ATOM 13383 N N . GLY B 1 708 ? -23.547 -34.344 -1.886 1 67.88 708 GLY B N 1
ATOM 13384 C CA . GLY B 1 708 ? -22.328 -34.562 -2.646 1 67.88 708 GLY B CA 1
ATOM 13385 C C . GLY B 1 708 ? -22.469 -35.625 -3.699 1 67.88 708 GLY B C 1
ATOM 13386 O O . GLY B 1 708 ? -23.578 -36.062 -4.02 1 67.88 708 GLY B O 1
ATOM 13387 N N . VAL B 1 709 ? -21.453 -36 -4.543 1 64.38 709 VAL B N 1
ATOM 13388 C CA . VAL B 1 709 ? -21.453 -36.938 -5.656 1 64.38 709 VAL B CA 1
ATOM 13389 C C . VAL B 1 709 ? -21.719 -38.344 -5.145 1 64.38 709 VAL B C 1
ATOM 13391 O O . VAL B 1 709 ? -21.172 -38.75 -4.113 1 64.38 709 VAL B O 1
ATOM 13394 N N . LEU B 1 710 ? -22.906 -38.969 -5.633 1 57.12 710 LEU B N 1
ATOM 13395 C CA . LEU B 1 710 ? -23.25 -40.344 -5.316 1 57.12 710 LEU B CA 1
ATOM 13396 C C . LEU B 1 710 ? -22.109 -41.312 -5.664 1 57.12 710 LEU B C 1
ATOM 13398 O O . LEU B 1 710 ? -21.344 -41.031 -6.602 1 57.12 710 LEU B O 1
ATOM 13402 N N . SER B 1 711 ? -21.953 -42.344 -4.91 1 58.75 711 SER B N 1
ATOM 13403 C CA . SER B 1 711 ? -20.906 -43.375 -4.965 1 58.75 711 SER B CA 1
ATOM 13404 C C . SER B 1 711 ? -20.828 -44 -6.348 1 58.75 711 SER B C 1
ATOM 13406 O O . SER B 1 711 ? -21.859 -44.156 -7.02 1 58.75 711 SER B O 1
ATOM 13408 N N . GLY B 1 712 ? -19.688 -44.188 -6.969 1 59.09 712 GLY B N 1
ATOM 13409 C CA . GLY B 1 712 ? -19.328 -44.969 -8.148 1 59.09 712 GLY B CA 1
ATOM 13410 C C . GLY B 1 712 ? -19.094 -44.094 -9.375 1 59.09 712 GLY B C 1
ATOM 13411 O O . GLY B 1 712 ? -18.328 -44.469 -10.273 1 59.09 712 GLY B O 1
ATOM 13412 N N . ARG B 1 713 ? -19.766 -42.844 -9.562 1 72.38 713 ARG B N 1
ATOM 13413 C CA . ARG B 1 713 ? -19.625 -42 -10.742 1 72.38 713 ARG B CA 1
ATOM 13414 C C . ARG B 1 713 ? -18.922 -40.688 -10.391 1 72.38 713 ARG B C 1
ATOM 13416 O O . ARG B 1 713 ? -19.297 -39.625 -10.883 1 72.38 713 ARG B O 1
ATOM 13423 N N . GLU B 1 714 ? -17.922 -40.875 -9.664 1 87.38 714 GLU B N 1
ATOM 13424 C CA . GLU B 1 714 ? -17.312 -39.625 -9.195 1 87.38 714 GLU B CA 1
ATOM 13425 C C . GLU B 1 714 ? -16.5 -38.969 -10.297 1 87.38 714 GLU B C 1
ATOM 13427 O O . GLU B 1 714 ? -15.562 -39.531 -10.836 1 87.38 714 GLU B O 1
ATOM 13432 N N . PRO B 1 715 ? -16.875 -37.719 -10.68 1 91.81 715 PRO B N 1
ATOM 13433 C CA . PRO B 1 715 ? -16.125 -37 -11.719 1 91.81 715 PRO B CA 1
ATOM 13434 C C . PRO B 1 715 ? -14.773 -36.5 -11.227 1 91.81 715 PRO B C 1
ATOM 13436 O O . PRO B 1 715 ? -14.211 -35.562 -11.805 1 91.81 715 PRO B O 1
ATOM 13439 N N . PHE B 1 716 ? -14.328 -37.062 -10.086 1 93.94 716 PHE B N 1
ATOM 13440 C CA . PHE B 1 716 ? -13.078 -36.594 -9.484 1 93.94 716 PHE B CA 1
ATOM 13441 C C . PHE B 1 716 ? -12.328 -37.781 -8.867 1 93.94 716 PHE B C 1
ATOM 13443 O O . PHE B 1 716 ? -12.891 -38.844 -8.672 1 93.94 716 PHE B O 1
ATOM 13450 N N . TYR B 1 717 ? -11.008 -37.562 -8.727 1 93.81 717 TYR B N 1
ATOM 13451 C CA . TYR B 1 717 ? -10.203 -38.438 -7.859 1 93.81 717 TYR B CA 1
ATOM 13452 C C . TYR B 1 717 ? -10.211 -37.906 -6.426 1 93.81 717 TYR B C 1
ATOM 13454 O O . TYR B 1 717 ? -10.094 -36.719 -6.195 1 93.81 717 TYR B O 1
ATOM 13462 N N . SER B 1 718 ? -10.469 -38.75 -5.484 1 93.75 718 SER B N 1
ATOM 13463 C CA . SER B 1 718 ? -10.281 -38.438 -4.07 1 93.75 718 SER B CA 1
ATOM 13464 C C . SER B 1 718 ? -8.992 -39.031 -3.531 1 93.75 718 SER B C 1
ATOM 13466 O O . SER B 1 718 ? -8.875 -40.25 -3.41 1 93.75 718 SER B O 1
ATOM 13468 N N . LEU B 1 719 ? -8.031 -38.188 -3.268 1 94.56 719 LEU B N 1
ATOM 13469 C CA . LEU B 1 719 ? -6.727 -38.625 -2.789 1 94.56 719 LEU B CA 1
ATOM 13470 C C . LEU B 1 719 ? -6.473 -38.125 -1.37 1 94.56 719 LEU B C 1
ATOM 13472 O O . LEU B 1 719 ? -6.934 -37.031 -0.995 1 94.56 719 LEU B O 1
ATOM 13476 N N . PRO B 1 720 ? -5.777 -39 -0.562 1 92.69 720 PRO B N 1
ATOM 13477 C CA . PRO B 1 720 ? -5.316 -38.406 0.693 1 92.69 720 PRO B CA 1
ATOM 13478 C C . PRO B 1 720 ? -4.477 -37.125 0.474 1 92.69 720 PRO B C 1
ATOM 13480 O O . PRO B 1 720 ? -3.547 -37.156 -0.336 1 92.69 720 PRO B O 1
ATOM 13483 N N . THR B 1 721 ? -4.844 -36.062 1.156 1 93.69 721 THR B N 1
ATOM 13484 C CA . THR B 1 721 ? -4.152 -34.781 0.982 1 93.69 721 THR B CA 1
ATOM 13485 C C . THR B 1 721 ? -2.652 -34.969 1.215 1 93.69 721 THR B C 1
ATOM 13487 O O . THR B 1 721 ? -1.838 -34.375 0.49 1 93.69 721 THR B O 1
ATOM 13490 N N . SER B 1 722 ? -2.256 -35.781 2.207 1 90.94 722 SER B N 1
ATOM 13491 C CA . SER B 1 722 ? -0.85 -36 2.533 1 90.94 722 SER B CA 1
ATOM 13492 C C . SER B 1 722 ? -0.099 -36.594 1.354 1 90.94 722 SER B C 1
ATOM 13494 O O . SER B 1 722 ? 1.041 -36.219 1.075 1 90.94 722 SER B O 1
ATOM 13496 N N . THR B 1 723 ? -0.747 -37.5 0.597 1 92.62 723 THR B N 1
ATOM 13497 C CA . THR B 1 723 ? -0.121 -38.156 -0.549 1 92.62 723 THR B CA 1
ATOM 13498 C C . THR B 1 723 ? 0.066 -37.156 -1.696 1 92.62 723 THR B C 1
ATOM 13500 O O . THR B 1 723 ? 1.141 -37.094 -2.297 1 92.62 723 THR B O 1
ATOM 13503 N N . LEU B 1 724 ? -0.959 -36.438 -1.961 1 94.94 724 LEU B N 1
ATOM 13504 C CA . LEU B 1 724 ? -0.884 -35.5 -3.07 1 94.94 724 LEU B CA 1
ATOM 13505 C C . LEU B 1 724 ? 0.152 -34.406 -2.791 1 94.94 724 LEU B C 1
ATOM 13507 O O . LEU B 1 724 ? 0.962 -34.094 -3.66 1 94.94 724 LEU B O 1
ATOM 13511 N N . LEU B 1 725 ? 0.091 -33.812 -1.605 1 94.5 725 LEU B N 1
ATOM 13512 C CA . LEU B 1 725 ? 1.008 -32.719 -1.295 1 94.5 725 LEU B CA 1
ATOM 13513 C C . LEU B 1 725 ? 2.447 -33.219 -1.225 1 94.5 725 LEU B C 1
ATOM 13515 O O . LEU B 1 725 ? 3.379 -32.469 -1.581 1 94.5 725 LEU B O 1
ATOM 13519 N N . PHE B 1 726 ? 2.629 -34.406 -0.785 1 93.88 726 PHE B N 1
ATOM 13520 C CA . PHE B 1 726 ? 3.969 -34.969 -0.816 1 93.88 726 PHE B CA 1
ATOM 13521 C C . PHE B 1 726 ? 4.445 -35.156 -2.252 1 93.88 726 PHE B C 1
ATOM 13523 O O . PHE B 1 726 ? 5.625 -34.969 -2.553 1 93.88 726 PHE B O 1
ATOM 13530 N N . TRP B 1 727 ? 3.578 -35.625 -3.113 1 95 727 TRP B N 1
ATOM 13531 C CA . TRP B 1 727 ? 3.914 -35.719 -4.531 1 95 727 TRP B CA 1
ATOM 13532 C C . TRP B 1 727 ? 4.34 -34.375 -5.086 1 95 727 TRP B C 1
ATOM 13534 O O . TRP B 1 727 ? 5.359 -34.281 -5.773 1 95 727 TRP B O 1
ATOM 13544 N N . ILE B 1 728 ? 3.531 -33.344 -4.82 1 96.19 728 ILE B N 1
ATOM 13545 C CA . ILE B 1 728 ? 3.844 -32 -5.32 1 96.19 728 ILE B CA 1
ATOM 13546 C C . ILE B 1 728 ? 5.188 -31.547 -4.762 1 96.19 728 ILE B C 1
ATOM 13548 O O . ILE B 1 728 ? 6.004 -30.969 -5.48 1 96.19 728 ILE B O 1
ATOM 13552 N N . TYR B 1 729 ? 5.375 -31.797 -3.445 1 95.75 729 TYR B N 1
ATOM 13553 C CA . TYR B 1 729 ? 6.652 -31.469 -2.822 1 95.75 729 TYR B CA 1
ATOM 13554 C C . TYR B 1 729 ? 7.805 -32.125 -3.564 1 95.75 729 TYR B C 1
ATOM 13556 O O . TYR B 1 729 ? 8.789 -31.484 -3.914 1 95.75 729 TYR B O 1
ATOM 13564 N N . TRP B 1 730 ? 7.684 -33.438 -3.791 1 95.12 730 TRP B N 1
ATOM 13565 C CA . TRP B 1 730 ? 8.711 -34.219 -4.469 1 95.12 730 TRP B CA 1
ATOM 13566 C C . TRP B 1 730 ? 8.961 -33.688 -5.875 1 95.12 730 TRP B C 1
ATOM 13568 O O . TRP B 1 730 ? 10.117 -33.562 -6.305 1 95.12 730 TRP B O 1
ATOM 13578 N N . ASN B 1 731 ? 7.883 -33.406 -6.57 1 96.19 731 ASN B N 1
ATOM 13579 C CA . ASN B 1 731 ? 7.992 -32.938 -7.949 1 96.19 731 ASN B CA 1
ATOM 13580 C C . ASN B 1 731 ? 8.703 -31.594 -8.031 1 96.19 731 ASN B C 1
ATOM 13582 O O . ASN B 1 731 ? 9.523 -31.375 -8.922 1 96.19 731 ASN B O 1
ATOM 13586 N N . ILE B 1 732 ? 8.367 -30.641 -7.176 1 96.88 732 ILE B N 1
ATOM 13587 C CA . ILE B 1 732 ? 9.078 -29.359 -7.129 1 96.88 732 ILE B CA 1
ATOM 13588 C C . ILE B 1 732 ? 10.539 -29.609 -6.77 1 96.88 732 ILE B C 1
ATOM 13590 O O . ILE B 1 732 ? 11.445 -29.062 -7.418 1 96.88 732 ILE B O 1
ATOM 13594 N N . ASN B 1 733 ? 10.758 -30.391 -5.797 1 96.19 733 ASN B N 1
ATOM 13595 C CA . ASN B 1 733 ? 12.094 -30.641 -5.266 1 96.19 733 ASN B CA 1
ATOM 13596 C C . ASN B 1 733 ? 13.016 -31.25 -6.32 1 96.19 733 ASN B C 1
ATOM 13598 O O . ASN B 1 733 ? 14.18 -30.875 -6.43 1 96.19 733 ASN B O 1
ATOM 13602 N N . LYS B 1 734 ? 12.523 -32.281 -6.996 1 96.19 734 LYS B N 1
ATOM 13603 C CA . LYS B 1 734 ? 13.383 -32.938 -7.973 1 96.19 734 LYS B CA 1
ATOM 13604 C C . LYS B 1 734 ? 13.914 -31.969 -9.008 1 96.19 734 LYS B C 1
ATOM 13606 O O . LYS B 1 734 ? 15.078 -32.062 -9.406 1 96.19 734 LYS B O 1
ATOM 13611 N N . PHE B 1 735 ? 13.102 -31.031 -9.453 1 97.06 735 PHE B N 1
ATOM 13612 C CA . PHE B 1 735 ? 13.562 -30.047 -10.438 1 97.06 735 PHE B CA 1
ATOM 13613 C C . PHE B 1 735 ? 14.477 -29.016 -9.789 1 97.06 735 PHE B C 1
ATOM 13615 O O . PHE B 1 735 ? 15.414 -28.531 -10.422 1 97.06 735 PHE B O 1
ATOM 13622 N N . CYS B 1 736 ? 14.164 -28.625 -8.523 1 97.19 736 CYS B N 1
ATOM 13623 C CA . CYS B 1 736 ? 15.094 -27.766 -7.801 1 97.19 736 CYS B CA 1
ATOM 13624 C C . CYS B 1 736 ? 16.469 -28.438 -7.68 1 97.19 736 CYS B C 1
ATOM 13626 O O . CYS B 1 736 ? 17.484 -27.781 -7.895 1 97.19 736 CYS B O 1
ATOM 13628 N N . VAL B 1 737 ? 16.469 -29.719 -7.344 1 96.56 737 VAL B N 1
ATOM 13629 C CA . VAL B 1 737 ? 17.719 -30.453 -7.211 1 96.56 737 VAL B CA 1
ATOM 13630 C C . VAL B 1 737 ? 18.453 -30.469 -8.547 1 96.56 737 VAL B C 1
ATOM 13632 O O . VAL B 1 737 ? 19.672 -30.25 -8.602 1 96.56 737 VAL B O 1
ATOM 13635 N N . GLY B 1 738 ? 17.688 -30.797 -9.625 1 96.31 738 GLY B N 1
ATOM 13636 C CA . GLY B 1 738 ? 18.297 -30.781 -10.938 1 96.31 738 GLY B CA 1
ATOM 13637 C C . GLY B 1 738 ? 18.984 -29.469 -11.258 1 96.31 738 GLY B C 1
ATOM 13638 O O . GLY B 1 738 ? 20.125 -29.453 -11.703 1 96.31 738 GLY B O 1
ATOM 13639 N N . PHE B 1 739 ? 18.359 -28.375 -11.039 1 96.06 739 PHE B N 1
ATOM 13640 C CA . PHE B 1 739 ? 18.906 -27.047 -11.305 1 96.06 739 PHE B CA 1
ATOM 13641 C C . PHE B 1 739 ? 20.125 -26.766 -10.438 1 96.06 739 PHE B C 1
ATOM 13643 O O . PHE B 1 739 ? 21.172 -26.359 -10.945 1 96.06 739 PHE B O 1
ATOM 13650 N N . GLU B 1 740 ? 19.953 -26.984 -9.172 1 95 740 GLU B N 1
ATOM 13651 C CA . GLU B 1 740 ? 21.016 -26.641 -8.234 1 95 740 GLU B CA 1
ATOM 13652 C C . GLU B 1 740 ? 22.219 -27.562 -8.406 1 95 740 GLU B C 1
ATOM 13654 O O . GLU B 1 740 ? 23.359 -27.156 -8.172 1 95 740 GLU B O 1
ATOM 13659 N N . MET B 1 741 ? 21.969 -28.797 -8.805 1 93.75 741 MET B N 1
ATOM 13660 C CA . MET B 1 741 ? 23.062 -29.719 -9.102 1 93.75 741 MET B CA 1
ATOM 13661 C C . MET B 1 741 ? 23.953 -29.156 -10.195 1 93.75 741 MET B C 1
ATOM 13663 O O . MET B 1 741 ? 25.188 -29.141 -10.055 1 93.75 741 MET B O 1
ATOM 13667 N N . VAL B 1 742 ? 23.359 -28.734 -11.25 1 92.06 742 VAL B N 1
ATOM 13668 C CA . VAL B 1 742 ? 24.141 -28.219 -12.383 1 92.06 742 VAL B CA 1
ATOM 13669 C C . VAL B 1 742 ? 24.75 -26.859 -12.023 1 92.06 742 VAL B C 1
ATOM 13671 O O . VAL B 1 742 ? 25.906 -26.594 -12.359 1 92.06 742 VAL B O 1
ATOM 13674 N N . HIS B 1 743 ? 24.016 -26.062 -11.32 1 91.62 743 HIS B N 1
ATOM 13675 C CA . HIS B 1 743 ? 24.484 -24.75 -10.914 1 91.62 743 HIS B CA 1
ATOM 13676 C C . HIS B 1 743 ? 25.703 -24.859 -10.016 1 91.62 743 HIS B C 1
ATOM 13678 O O . HIS B 1 743 ? 26.625 -24.047 -10.117 1 91.62 743 HIS B O 1
ATOM 13684 N N . SER B 1 744 ? 25.672 -25.812 -9.164 1 88 744 SER B N 1
ATOM 13685 C CA . SER B 1 744 ? 26.734 -25.953 -8.188 1 88 744 SER B CA 1
ATOM 13686 C C . SER B 1 744 ? 27.984 -26.562 -8.812 1 88 744 SER B C 1
ATOM 13688 O O . SER B 1 744 ? 29.078 -26.484 -8.242 1 88 744 SER B O 1
ATOM 13690 N N . LEU B 1 745 ? 27.828 -27.188 -9.969 1 81.44 745 LEU B N 1
ATOM 13691 C CA . LEU B 1 745 ? 28.984 -27.734 -10.672 1 81.44 745 LEU B CA 1
ATOM 13692 C C . LEU B 1 745 ? 29.906 -26.609 -11.133 1 81.44 745 LEU B C 1
ATOM 13694 O O . LEU B 1 745 ? 31.125 -26.812 -11.281 1 81.44 745 LEU B O 1
ATOM 13698 N N . ASN B 1 746 ? 29.25 -25.594 -11.375 1 67.19 746 ASN B N 1
ATOM 13699 C CA . ASN B 1 746 ? 29.984 -24.484 -11.977 1 67.19 746 ASN B CA 1
ATOM 13700 C C . ASN B 1 746 ? 30.688 -23.625 -10.922 1 67.19 746 ASN B C 1
ATOM 13702 O O . ASN B 1 746 ? 30.172 -23.484 -9.805 1 67.19 746 ASN B O 1
ATOM 13706 N N . ASP B 1 747 ? 31.938 -23.469 -11.188 1 60.06 747 ASP B N 1
ATOM 13707 C CA . ASP B 1 747 ? 32.719 -22.578 -10.305 1 60.06 747 ASP B CA 1
ATOM 13708 C C . ASP B 1 747 ? 32.25 -21.141 -10.438 1 60.06 747 ASP B C 1
ATOM 13710 O O . ASP B 1 747 ? 31.5 -20.797 -11.367 1 60.06 747 ASP B O 1
ATOM 13714 N N . ARG B 1 748 ? 32.281 -20.375 -9.359 1 58.09 748 ARG B N 1
ATOM 13715 C CA . ARG B 1 748 ? 31.828 -19 -9.266 1 58.09 748 ARG B CA 1
ATOM 13716 C C . ARG B 1 748 ? 32.219 -18.203 -10.508 1 58.09 748 ARG B C 1
ATOM 13718 O O . ARG B 1 748 ? 31.562 -17.219 -10.852 1 58.09 748 ARG B O 1
ATOM 13725 N N . HIS B 1 749 ? 33.062 -18.828 -11.305 1 56.28 749 HIS B N 1
ATOM 13726 C CA . HIS B 1 749 ? 33.625 -17.953 -12.336 1 56.28 749 HIS B CA 1
ATOM 13727 C C . HIS B 1 749 ? 33.312 -18.484 -13.734 1 56.28 749 HIS B C 1
ATOM 13729 O O . HIS B 1 749 ? 33.531 -17.781 -14.727 1 56.28 749 HIS B O 1
ATOM 13735 N N . PHE B 1 750 ? 32.812 -19.766 -13.789 1 66.12 750 PHE B N 1
ATOM 13736 C CA . PHE B 1 750 ? 32.719 -20.281 -15.156 1 66.12 750 PHE B CA 1
ATOM 13737 C C . PHE B 1 750 ? 31.609 -21.312 -15.266 1 66.12 750 PHE B C 1
ATOM 13739 O O . PHE B 1 750 ? 31.578 -22.281 -14.508 1 66.12 750 PHE B O 1
ATOM 13746 N N . ALA B 1 751 ? 30.531 -21.078 -16.125 1 78.06 751 ALA B N 1
ATOM 13747 C CA . ALA B 1 751 ? 29.484 -22.031 -16.516 1 78.06 751 ALA B CA 1
ATOM 13748 C C . ALA B 1 751 ? 29.5 -22.297 -18.016 1 78.06 751 ALA B C 1
ATOM 13750 O O . ALA B 1 751 ? 29.484 -21.344 -18.812 1 78.06 751 ALA B O 1
ATOM 13751 N N . THR B 1 752 ? 29.562 -23.594 -18.406 1 78 752 THR B N 1
ATOM 13752 C CA . THR B 1 752 ? 29.531 -23.922 -19.828 1 78 752 THR B CA 1
ATOM 13753 C C . THR B 1 752 ? 28.156 -23.656 -20.422 1 78 752 THR B C 1
ATOM 13755 O O . THR B 1 752 ? 27.156 -23.578 -19.688 1 78 752 THR B O 1
ATOM 13758 N N . TRP B 1 753 ? 28.156 -23.531 -21.641 1 82.19 753 TRP B N 1
ATOM 13759 C CA . TRP B 1 753 ? 26.875 -23.266 -22.312 1 82.19 753 TRP B CA 1
ATOM 13760 C C . TRP B 1 753 ? 25.938 -24.469 -22.172 1 82.19 753 TRP B C 1
ATOM 13762 O O . TRP B 1 753 ? 24.734 -24.312 -22.031 1 82.19 753 TRP B O 1
ATOM 13772 N N . GLU B 1 754 ? 26.5 -25.672 -22.312 1 83.25 754 GLU B N 1
ATOM 13773 C CA . GLU B 1 754 ? 25.688 -26.875 -22.188 1 83.25 754 GLU B CA 1
ATOM 13774 C C . GLU B 1 754 ? 25.062 -26.969 -20.797 1 83.25 754 GLU B C 1
ATOM 13776 O O . GLU B 1 754 ? 23.906 -27.375 -20.656 1 83.25 754 GLU B O 1
ATOM 13781 N N . HIS B 1 755 ? 25.812 -26.609 -19.891 1 87.31 755 HIS B N 1
ATOM 13782 C CA . HIS B 1 755 ? 25.25 -26.562 -18.531 1 87.31 755 HIS B CA 1
ATOM 13783 C C . HIS B 1 755 ? 24.188 -25.484 -18.406 1 87.31 755 HIS B C 1
ATOM 13785 O O . HIS B 1 755 ? 23.188 -25.672 -17.703 1 87.31 755 HIS B O 1
ATOM 13791 N N . THR B 1 756 ? 24.422 -24.359 -19.078 1 88.19 756 THR B N 1
ATOM 13792 C CA . THR B 1 756 ? 23.438 -23.281 -19.094 1 88.19 756 THR B CA 1
ATOM 13793 C C . THR B 1 756 ? 22.109 -23.766 -19.688 1 88.19 756 THR B C 1
ATOM 13795 O O . THR B 1 756 ? 21.047 -23.469 -19.141 1 88.19 756 THR B O 1
ATOM 13798 N N . ARG B 1 757 ? 22.203 -24.484 -20.719 1 89.88 757 ARG B N 1
ATOM 13799 C CA . ARG B 1 757 ? 21.016 -25 -21.391 1 89.88 757 ARG B CA 1
ATOM 13800 C C . ARG B 1 757 ? 20.266 -25.969 -20.5 1 89.88 757 ARG B C 1
ATOM 13802 O O . ARG B 1 757 ? 19.031 -25.938 -20.422 1 89.88 757 ARG B O 1
ATOM 13809 N N . VAL B 1 758 ? 20.969 -26.781 -19.844 1 92.81 758 VAL B N 1
ATOM 13810 C CA . VAL B 1 758 ? 20.344 -27.766 -18.953 1 92.81 758 VAL B CA 1
ATOM 13811 C C . VAL B 1 758 ? 19.703 -27.047 -17.766 1 92.81 758 VAL B C 1
ATOM 13813 O O . VAL B 1 758 ? 18.609 -27.438 -17.312 1 92.81 758 VAL B O 1
ATOM 13816 N N . MET B 1 759 ? 20.375 -26.047 -17.25 1 93.75 759 MET B N 1
ATOM 13817 C CA . MET B 1 759 ? 19.797 -25.266 -16.172 1 93.75 759 MET B CA 1
ATOM 13818 C C . MET B 1 759 ? 18.516 -24.594 -16.625 1 93.75 759 MET B C 1
ATOM 13820 O O . MET B 1 759 ? 17.516 -24.578 -15.891 1 93.75 759 MET B O 1
ATOM 13824 N N . MET B 1 760 ? 18.5 -24.062 -17.797 1 92.69 760 MET B N 1
ATOM 13825 C CA . MET B 1 760 ? 17.297 -23.438 -18.344 1 92.69 760 MET B CA 1
ATOM 13826 C C . MET B 1 760 ? 16.156 -24.453 -18.469 1 92.69 760 MET B C 1
ATOM 13828 O O . MET B 1 760 ? 15.008 -24.125 -18.203 1 92.69 760 MET B O 1
ATOM 13832 N N . MET B 1 761 ? 16.531 -25.594 -18.891 1 94.44 761 MET B N 1
ATOM 13833 C CA . MET B 1 761 ? 15.531 -26.672 -18.984 1 94.44 761 MET B CA 1
ATOM 13834 C C . MET B 1 761 ? 14.875 -26.922 -17.641 1 94.44 761 MET B C 1
ATOM 13836 O O . MET B 1 761 ? 13.648 -26.984 -17.547 1 94.44 761 MET B O 1
ATOM 13840 N N . PHE B 1 762 ? 15.672 -27.094 -16.625 1 96 762 PHE B N 1
ATOM 13841 C CA . PHE B 1 762 ? 15.141 -27.375 -15.297 1 96 762 PHE B CA 1
ATOM 13842 C C . PHE B 1 762 ? 14.289 -26.219 -14.805 1 96 762 PHE B C 1
ATOM 13844 O O . PHE B 1 762 ? 13.25 -26.422 -14.164 1 96 762 PHE B O 1
ATOM 13851 N N . LEU B 1 763 ? 14.695 -25.031 -15.047 1 93.94 763 LEU B N 1
ATOM 13852 C CA . LEU B 1 763 ? 13.938 -23.859 -14.633 1 93.94 763 LEU B CA 1
ATOM 13853 C C . LEU B 1 763 ? 12.594 -23.781 -15.359 1 93.94 763 LEU B C 1
ATOM 13855 O O . LEU B 1 763 ? 11.586 -23.391 -14.773 1 93.94 763 LEU B O 1
ATOM 13859 N N . CYS B 1 764 ? 12.57 -24.156 -16.531 1 91.69 764 CYS B N 1
ATOM 13860 C CA . CYS B 1 764 ? 11.328 -24.203 -17.297 1 91.69 764 CYS B CA 1
ATOM 13861 C C . CYS B 1 764 ? 10.367 -25.234 -16.719 1 91.69 764 CYS B C 1
ATOM 13863 O O . CYS B 1 764 ? 9.172 -24.969 -16.594 1 91.69 764 CYS B O 1
ATOM 13865 N N . CYS B 1 765 ? 10.883 -26.344 -16.469 1 94.12 765 CYS B N 1
ATOM 13866 C CA . CYS B 1 765 ? 10.062 -27.422 -15.914 1 94.12 765 CYS B CA 1
ATOM 13867 C C . CYS B 1 765 ? 9.531 -27.047 -14.531 1 94.12 765 CYS B C 1
ATOM 13869 O O . CYS B 1 765 ? 8.43 -27.453 -14.164 1 94.12 765 CYS B O 1
ATOM 13871 N N . LEU B 1 766 ? 10.32 -26.344 -13.82 1 93.94 766 LEU B N 1
ATOM 13872 C CA . LEU B 1 766 ? 9.945 -25.938 -12.469 1 93.94 766 LEU B CA 1
ATOM 13873 C C . LEU B 1 766 ? 8.648 -25.141 -12.477 1 93.94 766 LEU B C 1
ATOM 13875 O O . LEU B 1 766 ? 7.848 -25.234 -11.547 1 93.94 766 LEU B O 1
ATOM 13879 N N . GLN B 1 767 ? 8.367 -24.453 -13.43 1 90.94 767 GLN B N 1
ATOM 13880 C CA . GLN B 1 767 ? 7.168 -23.625 -13.547 1 90.94 767 GLN B CA 1
ATOM 13881 C C . GLN B 1 767 ? 5.906 -24.484 -13.578 1 90.94 767 GLN B C 1
ATOM 13883 O O . GLN B 1 767 ? 4.824 -24.031 -13.203 1 90.94 767 GLN B O 1
ATOM 13888 N N . PHE B 1 768 ? 6.051 -25.719 -13.992 1 93.56 768 PHE B N 1
ATOM 13889 C CA . PHE B 1 768 ? 4.887 -26.578 -14.172 1 93.56 768 PHE B CA 1
ATOM 13890 C C . PHE B 1 768 ? 4.867 -27.703 -13.133 1 93.56 768 PHE B C 1
ATOM 13892 O O . PHE B 1 768 ? 4.039 -28.609 -13.203 1 93.56 768 PHE B O 1
ATOM 13899 N N . SER B 1 769 ? 5.684 -27.578 -12.172 1 94.38 769 SER B N 1
ATOM 13900 C CA . SER B 1 769 ? 5.891 -28.688 -11.234 1 94.38 769 SER B CA 1
ATOM 13901 C C . SER B 1 769 ? 4.781 -28.734 -10.188 1 94.38 769 SER B C 1
ATOM 13903 O O . SER B 1 769 ? 4.605 -29.75 -9.516 1 94.38 769 SER B O 1
ATOM 13905 N N . TYR B 1 770 ? 3.986 -27.766 -9.93 1 90.25 770 TYR B N 1
ATOM 13906 C CA . TYR B 1 770 ? 3.018 -27.75 -8.836 1 90.25 770 TYR B CA 1
ATOM 13907 C C . TYR B 1 770 ? 1.619 -27.438 -9.359 1 90.25 770 TYR B C 1
ATOM 13909 O O . TYR B 1 770 ? 0.637 -28.031 -8.906 1 90.25 770 TYR B O 1
ATOM 13917 N N . ALA B 1 771 ? 1.546 -26.297 -10.086 1 76.25 771 ALA B N 1
ATOM 13918 C CA . ALA B 1 771 ? 0.21 -25.859 -10.484 1 76.25 771 ALA B CA 1
ATOM 13919 C C . ALA B 1 771 ? -0.004 -26.031 -11.984 1 76.25 771 ALA B C 1
ATOM 13921 O O . ALA B 1 771 ? 0.864 -26.578 -12.68 1 76.25 771 ALA B O 1
ATOM 13922 N N . GLY B 1 772 ? -1.254 -25.719 -12.281 1 72.75 772 GLY B N 1
ATOM 13923 C CA . GLY B 1 772 ? -1.696 -25.906 -13.648 1 72.75 772 GLY B CA 1
ATOM 13924 C C . GLY B 1 772 ? -1.222 -24.812 -14.594 1 72.75 772 GLY B C 1
ATOM 13925 O O . GLY B 1 772 ? -1.479 -23.641 -14.367 1 72.75 772 GLY B O 1
ATOM 13926 N N . GLY B 1 773 ? -0.211 -25.016 -15.352 1 80.62 773 GLY B N 1
ATOM 13927 C CA . GLY B 1 773 ? 0.207 -24.141 -16.438 1 80.62 773 GLY B CA 1
ATOM 13928 C C . GLY B 1 773 ? 0.065 -24.781 -17.812 1 80.62 773 GLY B C 1
ATOM 13929 O O . GLY B 1 773 ? -0.275 -25.953 -17.906 1 80.62 773 GLY B O 1
ATOM 13930 N N . LEU B 1 774 ? 0.177 -23.922 -18.766 1 87.56 774 LEU B N 1
ATOM 13931 C CA . LEU B 1 774 ? 0.071 -24.406 -20.141 1 87.56 774 LEU B CA 1
ATOM 13932 C C . LEU B 1 774 ? 1.423 -24.891 -20.641 1 87.56 774 LEU B C 1
ATOM 13934 O O . LEU B 1 774 ? 2.076 -24.219 -21.438 1 87.56 774 LEU B O 1
ATOM 13938 N N . VAL B 1 775 ? 1.728 -26.094 -20.281 1 89.75 775 VAL B N 1
ATOM 13939 C CA . VAL B 1 775 ? 3 -26.703 -20.672 1 89.75 775 VAL B CA 1
ATOM 13940 C C . VAL B 1 775 ? 3.041 -26.875 -22.188 1 89.75 775 VAL B C 1
ATOM 13942 O O . VAL B 1 775 ? 4.117 -26.875 -22.797 1 89.75 775 VAL B O 1
ATOM 13945 N N . GLN B 1 776 ? 1.854 -26.859 -22.844 1 88.12 776 GLN B N 1
ATOM 13946 C CA . GLN B 1 776 ? 1.749 -27.047 -24.297 1 88.12 776 GLN B CA 1
ATOM 13947 C C . GLN B 1 776 ? 2.346 -25.875 -25.047 1 88.12 776 GLN B C 1
ATOM 13949 O O . GLN B 1 776 ? 2.734 -26 -26.219 1 88.12 776 GLN B O 1
ATOM 13954 N N . ARG B 1 777 ? 2.412 -24.859 -24.359 1 86.06 777 ARG B N 1
ATOM 13955 C CA . ARG B 1 777 ? 2.904 -23.641 -25.016 1 86.06 777 ARG B CA 1
ATOM 13956 C C . ARG B 1 777 ? 4.43 -23.609 -25.031 1 86.06 777 ARG B C 1
ATOM 13958 O O . ARG B 1 777 ? 5.031 -22.828 -25.766 1 86.06 777 ARG B O 1
ATOM 13965 N N . VAL B 1 778 ? 5.023 -24.5 -24.266 1 88.62 778 VAL B N 1
ATOM 13966 C CA . VAL B 1 778 ? 6.477 -24.594 -24.25 1 88.62 778 VAL B CA 1
ATOM 13967 C C . VAL B 1 778 ? 6.938 -25.797 -25.078 1 88.62 778 VAL B C 1
ATOM 13969 O O . VAL B 1 778 ? 7.109 -26.891 -24.547 1 88.62 778 VAL B O 1
ATOM 13972 N N . SER B 1 779 ? 7.289 -25.5 -26.266 1 88.12 779 SER B N 1
ATOM 13973 C CA . SER B 1 779 ? 7.625 -26.547 -27.219 1 88.12 779 SER B CA 1
ATOM 13974 C C . SER B 1 779 ? 8.797 -27.375 -26.734 1 88.12 779 SER B C 1
ATOM 13976 O O . SER B 1 779 ? 8.844 -28.594 -26.953 1 88.12 779 SER B O 1
ATOM 13978 N N . GLY B 1 780 ? 9.758 -26.75 -26.062 1 90.19 780 GLY B N 1
ATOM 13979 C CA . GLY B 1 780 ? 10.914 -27.469 -25.547 1 90.19 780 GLY B CA 1
ATOM 13980 C C . GLY B 1 780 ? 10.547 -28.562 -24.562 1 90.19 780 GLY B C 1
ATOM 13981 O O . GLY B 1 780 ? 11.234 -29.578 -24.469 1 90.19 780 GLY B O 1
ATOM 13982 N N . CYS B 1 781 ? 9.531 -28.375 -23.875 1 93.38 781 CYS B N 1
ATOM 13983 C CA . CYS B 1 781 ? 9.07 -29.375 -22.922 1 93.38 781 CYS B CA 1
ATOM 13984 C C . CYS B 1 781 ? 8.047 -30.312 -23.547 1 93.38 781 CYS B C 1
ATOM 13986 O O . CYS B 1 781 ? 8.102 -31.516 -23.344 1 93.38 781 CYS B O 1
ATOM 13988 N N . TRP B 1 782 ? 7.234 -29.781 -24.391 1 94.12 782 TRP B N 1
ATOM 13989 C CA . TRP B 1 782 ? 6.027 -30.469 -24.844 1 94.12 782 TRP B CA 1
ATOM 13990 C C . TRP B 1 782 ? 6.344 -31.438 -25.969 1 94.12 782 TRP B C 1
ATOM 13992 O O . TRP B 1 782 ? 5.879 -32.594 -25.969 1 94.12 782 TRP B O 1
ATOM 14002 N N . ARG B 1 783 ? 7.129 -31.047 -26.844 1 93.69 783 ARG B N 1
ATOM 14003 C CA . ARG B 1 783 ? 7.344 -31.828 -28.062 1 93.69 783 ARG B CA 1
ATOM 14004 C C . ARG B 1 783 ? 8.633 -32.625 -27.969 1 93.69 783 ARG B C 1
ATOM 14006 O O . ARG B 1 783 ? 9.531 -32.312 -27.203 1 93.69 783 ARG B O 1
ATOM 14013 N N . ASP B 1 784 ? 8.633 -33.75 -28.703 1 94.38 784 ASP B N 1
ATOM 14014 C CA . ASP B 1 784 ? 9.844 -34.531 -28.828 1 94.38 784 ASP B CA 1
ATOM 14015 C C . ASP B 1 784 ? 10.68 -34.094 -30.031 1 94.38 784 ASP B C 1
ATOM 14017 O O . ASP B 1 784 ? 11.594 -33.281 -29.891 1 94.38 784 ASP B O 1
ATOM 14021 N N . VAL B 1 785 ? 10.32 -34.469 -31.219 1 93.31 785 VAL B N 1
ATOM 14022 C CA . VAL B 1 785 ? 11.016 -34.062 -32.438 1 93.31 785 VAL B CA 1
ATOM 14023 C C . VAL B 1 785 ? 10.023 -33.406 -33.406 1 93.31 785 VAL B C 1
ATOM 14025 O O . VAL B 1 785 ? 8.914 -33.906 -33.594 1 93.31 785 VAL B O 1
ATOM 14028 N N . TRP B 1 786 ? 10.375 -32.25 -33.844 1 89.38 786 TRP B N 1
ATOM 14029 C CA . TRP B 1 786 ? 9.562 -31.578 -34.844 1 89.38 786 TRP B CA 1
ATOM 14030 C C . TRP B 1 786 ? 10.43 -30.734 -35.781 1 89.38 786 TRP B C 1
ATOM 14032 O O . TRP B 1 786 ? 11.625 -30.578 -35.531 1 89.38 786 TRP B O 1
ATOM 14042 N N . PHE B 1 787 ? 9.836 -30.297 -36.844 1 87.06 787 PHE B N 1
ATOM 14043 C CA . PHE B 1 787 ? 10.578 -29.562 -37.875 1 87.06 787 PHE B CA 1
ATOM 14044 C C . PHE B 1 787 ? 9.977 -28.172 -38.094 1 87.06 787 PHE B C 1
ATOM 14046 O O . PHE B 1 787 ? 8.758 -28.016 -38.062 1 87.06 787 PHE B O 1
ATOM 14053 N N . ARG B 1 788 ? 10.836 -27.266 -38 1 82.81 788 ARG B N 1
ATOM 14054 C CA . ARG B 1 788 ? 10.43 -25.891 -38.281 1 82.81 788 ARG B CA 1
ATOM 14055 C C . ARG B 1 788 ? 10.992 -25.422 -39.594 1 82.81 788 ARG B C 1
ATOM 14057 O O . ARG B 1 788 ? 12.086 -25.812 -40 1 82.81 788 ARG B O 1
ATOM 14064 N N . PRO B 1 789 ? 10.242 -24.547 -40.219 1 78.25 789 PRO B N 1
ATOM 14065 C CA . PRO B 1 789 ? 10.773 -24 -41.469 1 78.25 789 PRO B CA 1
ATOM 14066 C C . PRO B 1 789 ? 11.969 -23.078 -41.25 1 78.25 789 PRO B C 1
ATOM 14068 O O . PRO B 1 789 ? 11.969 -22.266 -40.344 1 78.25 789 PRO B O 1
ATOM 14071 N N . ASP B 1 790 ? 13.062 -23.375 -41.844 1 75 790 ASP B N 1
ATOM 14072 C CA . ASP B 1 790 ? 14.273 -22.562 -41.812 1 75 790 ASP B CA 1
ATOM 14073 C C . ASP B 1 790 ? 14.852 -22.391 -43.219 1 75 790 ASP B C 1
ATOM 14075 O O . ASP B 1 790 ? 15.406 -23.344 -43.781 1 75 790 ASP B O 1
ATOM 14079 N N . ALA B 1 791 ? 14.781 -21.203 -43.781 1 70.44 791 ALA B N 1
ATOM 14080 C CA . ALA B 1 791 ? 15.195 -20.891 -45.156 1 70.44 791 ALA B CA 1
ATOM 14081 C C . ALA B 1 791 ? 16.703 -21.062 -45.312 1 70.44 791 ALA B C 1
ATOM 14083 O O . ALA B 1 791 ? 17.203 -21.188 -46.438 1 70.44 791 ALA B O 1
ATOM 14084 N N . ARG B 1 792 ? 17.516 -21.109 -44.25 1 63.16 792 ARG B N 1
ATOM 14085 C CA . ARG B 1 792 ? 18.969 -21.125 -44.344 1 63.16 792 ARG B CA 1
ATOM 14086 C C . ARG B 1 792 ? 19.484 -22.547 -44.531 1 63.16 792 ARG B C 1
ATOM 14088 O O . ARG B 1 792 ? 20.656 -22.75 -44.875 1 63.16 792 ARG B O 1
ATOM 14095 N N . ARG B 1 793 ? 18.469 -23.484 -44.344 1 65.06 793 ARG B N 1
ATOM 14096 C CA . ARG B 1 793 ? 18.859 -24.875 -44.469 1 65.06 793 ARG B CA 1
ATOM 14097 C C . ARG B 1 793 ? 18.516 -25.422 -45.844 1 65.06 793 ARG B C 1
ATOM 14099 O O . ARG B 1 793 ? 17.547 -24.969 -46.469 1 65.06 793 ARG B O 1
ATOM 14106 N N . PRO B 1 794 ? 19.422 -26.234 -46.375 1 65.94 794 PRO B N 1
ATOM 14107 C CA . PRO B 1 794 ? 19.203 -26.75 -47.75 1 65.94 794 PRO B CA 1
ATOM 14108 C C . PRO B 1 794 ? 17.828 -27.391 -47.906 1 65.94 794 PRO B C 1
ATOM 14110 O O . PRO B 1 794 ? 17.188 -27.203 -48.969 1 65.94 794 PRO B O 1
ATOM 14113 N N . ASP B 1 795 ? 17.422 -28.109 -46.938 1 69.75 795 ASP B N 1
ATOM 14114 C CA . ASP B 1 795 ? 16.125 -28.75 -47.062 1 69.75 795 ASP B CA 1
ATOM 14115 C C . ASP B 1 795 ? 15.008 -27.859 -46.531 1 69.75 795 ASP B C 1
ATOM 14117 O O . ASP B 1 795 ? 13.828 -28.219 -46.594 1 69.75 795 ASP B O 1
ATOM 14121 N N . GLY B 1 796 ? 15.344 -26.734 -46.188 1 68.88 796 GLY B N 1
ATOM 14122 C CA . GLY B 1 796 ? 14.367 -25.75 -45.75 1 68.88 796 GLY B CA 1
ATOM 14123 C C . GLY B 1 796 ? 13.812 -26.047 -44.375 1 68.88 796 GLY B C 1
ATOM 14124 O O . GLY B 1 796 ? 12.867 -25.391 -43.906 1 68.88 796 GLY B O 1
ATOM 14125 N N . LEU B 1 797 ? 14.273 -27.234 -43.781 1 80.12 797 LEU B N 1
ATOM 14126 C CA . LEU B 1 797 ? 13.711 -27.625 -42.469 1 80.12 797 LEU B CA 1
ATOM 14127 C C . LEU B 1 797 ? 14.797 -27.688 -41.406 1 80.12 797 LEU B C 1
ATOM 14129 O O . LEU B 1 797 ? 15.922 -28.125 -41.688 1 80.12 797 LEU B O 1
ATOM 14133 N N . ARG B 1 798 ? 14.43 -27.125 -40.281 1 82.19 798 ARG B N 1
ATOM 14134 C CA . ARG B 1 798 ? 15.305 -27.234 -39.094 1 82.19 798 ARG B CA 1
ATOM 14135 C C . ARG B 1 798 ? 14.742 -28.219 -38.094 1 82.19 798 ARG B C 1
ATOM 14137 O O . ARG B 1 798 ? 13.586 -28.109 -37.656 1 82.19 798 ARG B O 1
ATOM 14144 N N . ARG B 1 799 ? 15.562 -29.141 -37.75 1 84.75 799 ARG B N 1
ATOM 14145 C CA . ARG B 1 799 ? 15.18 -30.141 -36.75 1 84.75 799 ARG B CA 1
ATOM 14146 C C . ARG B 1 799 ? 15.273 -29.562 -35.344 1 84.75 799 ARG B C 1
ATOM 14148 O O . ARG B 1 799 ? 16.25 -28.875 -35.031 1 84.75 799 ARG B O 1
ATOM 14155 N N . CYS B 1 800 ? 14.203 -29.688 -34.625 1 88.75 800 CYS B N 1
ATOM 14156 C CA . CYS B 1 800 ? 14.148 -29.281 -33.219 1 88.75 800 CYS B CA 1
ATOM 14157 C C . CYS B 1 800 ? 13.758 -30.453 -32.344 1 88.75 800 CYS B C 1
ATOM 14159 O O . CYS B 1 800 ? 13.023 -31.344 -32.75 1 88.75 800 CYS B O 1
ATOM 14161 N N . GLU B 1 801 ? 14.32 -30.531 -31.141 1 91.88 801 GLU B N 1
ATOM 14162 C CA . GLU B 1 801 ? 13.992 -31.594 -30.188 1 91.88 801 GLU B CA 1
ATOM 14163 C C . GLU B 1 801 ? 13.648 -31.031 -28.828 1 91.88 801 GLU B C 1
ATOM 14165 O O . GLU B 1 801 ? 14.102 -29.938 -28.453 1 91.88 801 GLU B O 1
ATOM 14170 N N . GLY B 1 802 ? 12.789 -31.672 -28.172 1 94.19 802 GLY B N 1
ATOM 14171 C CA . GLY B 1 802 ? 12.398 -31.312 -26.828 1 94.19 802 GLY B CA 1
ATOM 14172 C C . GLY B 1 802 ? 12.312 -32.531 -25.891 1 94.19 802 GLY B C 1
ATOM 14173 O O . GLY B 1 802 ? 12.922 -33.562 -26.156 1 94.19 802 GLY B O 1
ATOM 14174 N N . LEU B 1 803 ? 11.625 -32.375 -24.781 1 95.12 803 LEU B N 1
ATOM 14175 C CA . LEU B 1 803 ? 11.578 -33.406 -23.734 1 95.12 803 LEU B CA 1
ATOM 14176 C C . LEU B 1 803 ? 10.445 -34.375 -23.984 1 95.12 803 LEU B C 1
ATOM 14178 O O . LEU B 1 803 ? 10.352 -35.438 -23.328 1 95.12 803 LEU B O 1
ATOM 14182 N N . GLY B 1 804 ? 9.469 -34.062 -24.859 1 94.75 804 GLY B N 1
ATOM 14183 C CA . GLY B 1 804 ? 8.445 -35 -25.312 1 94.75 804 GLY B CA 1
ATOM 14184 C C . GLY B 1 804 ? 7.371 -35.25 -24.266 1 94.75 804 GLY B C 1
ATOM 14185 O O . GLY B 1 804 ? 6.855 -36.375 -24.172 1 94.75 804 GLY B O 1
ATOM 14186 N N . PHE B 1 805 ? 6.988 -34.344 -23.484 1 96.06 805 PHE B N 1
ATOM 14187 C CA . PHE B 1 805 ? 6.004 -34.5 -22.422 1 96.06 805 PHE B CA 1
ATOM 14188 C C . PHE B 1 805 ? 4.648 -34.906 -23 1 96.06 805 PHE B C 1
ATOM 14190 O O . PHE B 1 805 ? 3.875 -35.594 -22.344 1 96.06 805 PHE B O 1
ATOM 14197 N N . GLN B 1 806 ? 4.324 -34.438 -24.188 1 94.81 806 GLN B N 1
ATOM 14198 C CA . GLN B 1 806 ? 3.041 -34.75 -24.797 1 94.81 806 GLN B CA 1
ATOM 14199 C C . GLN B 1 806 ? 2.816 -36.281 -24.859 1 94.81 806 GLN B C 1
ATOM 14201 O O . GLN B 1 806 ? 1.792 -36.75 -24.375 1 94.81 806 GLN B O 1
ATOM 14206 N N . ARG B 1 807 ? 3.727 -36.969 -25.312 1 94.06 807 ARG B N 1
ATOM 14207 C CA . ARG B 1 807 ? 3.625 -38.406 -25.469 1 94.06 807 ARG B CA 1
ATOM 14208 C C . ARG B 1 807 ? 3.809 -39.094 -24.125 1 94.06 807 ARG B C 1
ATOM 14210 O O . ARG B 1 807 ? 3.084 -40.062 -23.812 1 94.06 807 ARG B O 1
ATOM 14217 N N . GLN B 1 808 ? 4.789 -38.688 -23.375 1 95.12 808 GLN B N 1
ATOM 14218 C CA . GLN B 1 808 ? 5.113 -39.312 -22.109 1 95.12 808 GLN B CA 1
ATOM 14219 C C . GLN B 1 808 ? 3.938 -39.25 -21.141 1 95.12 808 GLN B C 1
ATOM 14221 O O . GLN B 1 808 ? 3.639 -40.219 -20.438 1 95.12 808 GLN B O 1
ATOM 14226 N N . MET B 1 809 ? 3.305 -38.156 -21.109 1 95.44 809 MET B N 1
ATOM 14227 C CA . MET B 1 809 ? 2.164 -37.969 -20.219 1 95.44 809 MET B CA 1
ATOM 14228 C C . MET B 1 809 ? 1.001 -38.875 -20.641 1 95.44 809 MET B C 1
ATOM 14230 O O . MET B 1 809 ? 0.347 -39.5 -19.797 1 95.44 809 MET B O 1
ATOM 14234 N N . LYS B 1 810 ? 0.745 -38.875 -21.875 1 92.19 810 LYS B N 1
ATOM 14235 C CA . LYS B 1 810 ? -0.361 -39.688 -22.391 1 92.19 810 LYS B CA 1
ATOM 14236 C C . LYS B 1 810 ? -0.117 -41.156 -22.156 1 92.19 810 LYS B C 1
ATOM 14238 O O . LYS B 1 810 ? -1.024 -41.906 -21.734 1 92.19 810 LYS B O 1
ATOM 14243 N N . GLU B 1 811 ? 1.125 -41.594 -22.312 1 91.94 811 GLU B N 1
ATOM 14244 C CA . GLU B 1 811 ? 1.448 -43 -22.25 1 91.94 811 GLU B CA 1
ATOM 14245 C C . GLU B 1 811 ? 1.694 -43.469 -20.828 1 91.94 811 GLU B C 1
ATOM 14247 O O . GLU B 1 811 ? 1.305 -44.562 -20.453 1 91.94 811 GLU B O 1
ATOM 14252 N N . TYR B 1 812 ? 2.312 -42.625 -20.031 1 94.19 812 TYR B N 1
ATOM 14253 C CA . TYR B 1 812 ? 2.771 -43.094 -18.734 1 94.19 812 TYR B CA 1
ATOM 14254 C C . TYR B 1 812 ? 2.137 -42.312 -17.609 1 94.19 812 TYR B C 1
ATOM 14256 O O . TYR B 1 812 ? 2.471 -42.5 -16.438 1 94.19 812 TYR B O 1
ATOM 14264 N N . GLY B 1 813 ? 1.254 -41.344 -17.891 1 94.5 813 GLY B N 1
ATOM 14265 C CA . GLY B 1 813 ? 0.485 -40.625 -16.891 1 94.5 813 GLY B CA 1
ATOM 14266 C C . GLY B 1 813 ? 1.235 -39.469 -16.297 1 94.5 813 GLY B C 1
ATOM 14267 O O . GLY B 1 813 ? 0.66 -38.656 -15.547 1 94.5 813 GLY B O 1
ATOM 14268 N N . TYR B 1 814 ? 2.48 -39.375 -16.531 1 96.31 814 TYR B N 1
ATOM 14269 C CA . TYR B 1 814 ? 3.342 -38.312 -15.984 1 96.31 814 TYR B CA 1
ATOM 14270 C C . TYR B 1 814 ? 4.371 -37.875 -17.016 1 96.31 814 TYR B C 1
ATOM 14272 O O . TYR B 1 814 ? 4.68 -38.625 -17.953 1 96.31 814 TYR B O 1
ATOM 14280 N N . ALA B 1 815 ? 4.871 -36.594 -16.859 1 96.88 815 ALA B N 1
ATOM 14281 C CA . ALA B 1 815 ? 5.809 -36 -17.812 1 96.88 815 ALA B CA 1
ATOM 14282 C C . ALA B 1 815 ? 7.238 -36.469 -17.531 1 96.88 815 ALA B C 1
ATOM 14284 O O . ALA B 1 815 ? 8.094 -35.688 -17.156 1 96.88 815 ALA B O 1
ATOM 14285 N N . TRP B 1 816 ? 7.527 -37.719 -17.828 1 97.19 816 TRP B N 1
ATOM 14286 C CA . TRP B 1 816 ? 8.891 -38.25 -17.719 1 97.19 816 TRP B CA 1
ATOM 14287 C C . TRP B 1 816 ? 9.781 -37.656 -18.812 1 97.19 816 TRP B C 1
ATOM 14289 O O . TRP B 1 816 ? 9.336 -37.469 -19.938 1 97.19 816 TRP B O 1
ATOM 14299 N N . PHE B 1 817 ? 11.078 -37.438 -18.469 1 96.56 817 PHE B N 1
ATOM 14300 C CA . PHE B 1 817 ? 12.039 -37.031 -19.484 1 96.56 817 PHE B CA 1
ATOM 14301 C C . PHE B 1 817 ? 12.305 -38.188 -20.469 1 96.56 817 PHE B C 1
ATOM 14303 O O . PHE B 1 817 ? 12.312 -39.344 -20.078 1 96.56 817 PHE B O 1
ATOM 14310 N N . LEU B 1 818 ? 12.516 -37.75 -21.688 1 94.69 818 LEU B N 1
ATOM 14311 C CA . LEU B 1 818 ? 13.141 -38.719 -22.609 1 94.69 818 LEU B CA 1
ATOM 14312 C C . LEU B 1 818 ? 14.625 -38.875 -22.281 1 94.69 818 LEU B C 1
ATOM 14314 O O . LEU B 1 818 ? 15.227 -38.031 -21.641 1 94.69 818 LEU B O 1
ATOM 14318 N N . ASP B 1 819 ? 15.156 -40 -22.641 1 89.69 819 ASP B N 1
ATOM 14319 C CA . ASP B 1 819 ? 16.547 -40.281 -22.312 1 89.69 819 ASP B CA 1
ATOM 14320 C C . ASP B 1 819 ? 17.5 -39.531 -23.234 1 89.69 819 ASP B C 1
ATOM 14322 O O . ASP B 1 819 ? 18.203 -40.125 -24.031 1 89.69 819 ASP B O 1
ATOM 14326 N N . LYS B 1 820 ? 17.562 -38.25 -23.016 1 93.12 820 LYS B N 1
ATOM 14327 C CA . LYS B 1 820 ? 18.375 -37.375 -23.875 1 93.12 820 LYS B CA 1
ATOM 14328 C C . LYS B 1 820 ? 19.453 -36.656 -23.078 1 93.12 820 LYS B C 1
ATOM 14330 O O . LYS B 1 820 ? 20.156 -35.781 -23.594 1 93.12 820 LYS B O 1
ATOM 14335 N N . LEU B 1 821 ? 19.625 -36.969 -21.859 1 93.38 821 LEU B N 1
ATOM 14336 C CA . LEU B 1 821 ? 20.594 -36.312 -20.984 1 93.38 821 LEU B CA 1
ATOM 14337 C C . LEU B 1 821 ? 21.672 -37.312 -20.547 1 93.38 821 LEU B C 1
ATOM 14339 O O . LEU B 1 821 ? 21.359 -38.469 -20.25 1 93.38 821 LEU B O 1
ATOM 14343 N N . ASN B 1 822 ? 22.938 -36.844 -20.625 1 89.94 822 ASN B N 1
ATOM 14344 C CA . ASN B 1 822 ? 24.016 -37.562 -19.938 1 89.94 822 ASN B CA 1
ATOM 14345 C C . ASN B 1 822 ? 24.062 -37.219 -18.453 1 89.94 822 ASN B C 1
ATOM 14347 O O . ASN B 1 822 ? 24.5 -36.125 -18.078 1 89.94 822 ASN B O 1
ATOM 14351 N N . TRP B 1 823 ? 23.719 -38.125 -17.578 1 92.12 823 TRP B N 1
ATOM 14352 C CA . TRP B 1 823 ? 23.484 -37.875 -16.172 1 92.12 823 TRP B CA 1
ATOM 14353 C C . TRP B 1 823 ? 24.797 -37.812 -15.398 1 92.12 823 TRP B C 1
ATOM 14355 O O . TRP B 1 823 ? 24.844 -37.344 -14.258 1 92.12 823 TRP B O 1
ATOM 14365 N N . ASP B 1 824 ? 25.859 -38.188 -15.984 1 84.38 824 ASP B N 1
ATOM 14366 C CA . ASP B 1 824 ? 27.172 -38.062 -15.359 1 84.38 824 ASP B CA 1
ATOM 14367 C C . ASP B 1 824 ? 27.703 -36.625 -15.477 1 84.38 824 ASP B C 1
ATOM 14369 O O . ASP B 1 824 ? 28.203 -36.062 -14.5 1 84.38 824 ASP B O 1
ATOM 14373 N N . THR B 1 825 ? 27.531 -36.125 -16.672 1 83.19 825 THR B N 1
ATOM 14374 C CA . THR B 1 825 ? 28.062 -34.781 -16.938 1 83.19 825 THR B CA 1
ATOM 14375 C C . THR B 1 825 ? 26.953 -33.75 -16.859 1 83.19 825 THR B C 1
ATOM 14377 O O . THR B 1 825 ? 27.234 -32.531 -16.828 1 83.19 825 THR B O 1
ATOM 14380 N N . MET B 1 826 ? 25.75 -34.188 -16.766 1 89.94 826 MET B N 1
ATOM 14381 C CA . MET B 1 826 ? 24.578 -33.312 -16.734 1 89.94 826 MET B CA 1
ATOM 14382 C C . MET B 1 826 ? 24.516 -32.438 -17.969 1 89.94 826 MET B C 1
ATOM 14384 O O . MET B 1 826 ? 24.359 -31.219 -17.844 1 89.94 826 MET B O 1
ATOM 14388 N N . THR B 1 827 ? 24.781 -32.938 -19.109 1 88.81 827 THR B N 1
ATOM 14389 C CA . THR B 1 827 ? 24.672 -32.281 -20.406 1 88.81 827 THR B CA 1
ATOM 14390 C C . THR B 1 827 ? 23.812 -33.094 -21.359 1 88.81 827 THR B C 1
ATOM 14392 O O . THR B 1 827 ? 23.516 -34.281 -21.094 1 88.81 827 THR B O 1
ATOM 14395 N N . PHE B 1 828 ? 23.375 -32.5 -22.375 1 90.94 828 PHE B N 1
ATOM 14396 C CA . PHE B 1 828 ? 22.594 -33.25 -23.359 1 90.94 828 PHE B CA 1
ATOM 14397 C C . PHE B 1 828 ? 23.484 -34.219 -24.141 1 90.94 828 PHE B C 1
ATOM 14399 O O . PHE B 1 828 ? 24.625 -33.875 -24.453 1 90.94 828 PHE B O 1
ATOM 14406 N N . CYS B 1 829 ? 22.875 -35.312 -24.406 1 87.5 829 CYS B N 1
ATOM 14407 C CA . CYS B 1 829 ? 23.594 -36.312 -25.172 1 87.5 829 CYS B CA 1
ATOM 14408 C C . CYS B 1 829 ? 23.625 -35.969 -26.656 1 87.5 829 CYS B C 1
ATOM 14410 O O . CYS B 1 829 ? 22.656 -35.406 -27.188 1 87.5 829 CYS B O 1
ATOM 14412 N N . GLN B 1 830 ? 24.781 -36.25 -27.25 1 81.56 830 GLN B N 1
ATOM 14413 C CA . GLN B 1 830 ? 24.844 -36.156 -28.703 1 81.56 830 GLN B CA 1
ATOM 14414 C C . GLN B 1 830 ? 24.062 -37.312 -29.359 1 81.56 830 GLN B C 1
ATOM 14416 O O . GLN B 1 830 ? 24.062 -38.438 -28.844 1 81.56 830 GLN B O 1
ATOM 14421 N N . PRO B 1 831 ? 23.281 -37.125 -30.438 1 82.5 831 PRO B N 1
ATOM 14422 C CA . PRO B 1 831 ? 23.219 -35.938 -31.266 1 82.5 831 PRO B CA 1
ATOM 14423 C C . PRO B 1 831 ? 22.125 -34.938 -30.812 1 82.5 831 PRO B C 1
ATOM 14425 O O . PRO B 1 831 ? 22 -33.844 -31.375 1 82.5 831 PRO B O 1
ATOM 14428 N N . SER B 1 832 ? 21.375 -35.344 -29.812 1 87.12 832 SER B N 1
ATOM 14429 C CA . SER B 1 832 ? 20.25 -34.531 -29.391 1 87.12 832 SER B CA 1
ATOM 14430 C C . SER B 1 832 ? 20.688 -33.125 -28.953 1 87.12 832 SER B C 1
ATOM 14432 O O . SER B 1 832 ? 19.953 -32.156 -29.109 1 87.12 832 SER B O 1
ATOM 14434 N N . ALA B 1 833 ? 21.812 -33.031 -28.484 1 86.12 833 ALA B N 1
ATOM 14435 C CA . ALA B 1 833 ? 22.328 -31.766 -27.938 1 86.12 833 ALA B CA 1
ATOM 14436 C C . ALA B 1 833 ? 22.25 -30.641 -28.984 1 86.12 833 ALA B C 1
ATOM 14438 O O . ALA B 1 833 ? 22 -29.484 -28.641 1 86.12 833 ALA B O 1
ATOM 14439 N N . GLN B 1 834 ? 22.375 -31 -30.203 1 77.25 834 GLN B N 1
ATOM 14440 C CA . GLN B 1 834 ? 22.406 -30.016 -31.281 1 77.25 834 GLN B CA 1
ATOM 14441 C C . GLN B 1 834 ? 21.016 -29.453 -31.562 1 77.25 834 GLN B C 1
ATOM 14443 O O . GLN B 1 834 ? 20.891 -28.344 -32.062 1 77.25 834 GLN B O 1
ATOM 14448 N N . TYR B 1 835 ? 20.125 -30.234 -31.156 1 86.62 835 TYR B N 1
ATOM 14449 C CA . TYR B 1 835 ? 18.781 -29.891 -31.609 1 86.62 835 TYR B CA 1
ATOM 14450 C C . TYR B 1 835 ? 17.891 -29.469 -30.453 1 86.62 835 TYR B C 1
ATOM 14452 O O . TYR B 1 835 ? 16.781 -28.984 -30.656 1 86.62 835 TYR B O 1
ATOM 14460 N N . MET B 1 836 ? 18.375 -29.516 -29.219 1 90.06 836 MET B N 1
ATOM 14461 C CA . MET B 1 836 ? 17.547 -29.203 -28.062 1 90.06 836 MET B CA 1
ATOM 14462 C C . MET B 1 836 ? 17.156 -27.734 -28.047 1 90.06 836 MET B C 1
ATOM 14464 O O . MET B 1 836 ? 17.969 -26.875 -28.359 1 90.06 836 MET B O 1
ATOM 14468 N N . MET B 1 837 ? 15.945 -27.375 -27.594 1 86.38 837 MET B N 1
ATOM 14469 C CA . MET B 1 837 ? 15.344 -26.047 -27.734 1 86.38 837 MET B CA 1
ATOM 14470 C C . MET B 1 837 ? 15.664 -25.172 -26.531 1 86.38 837 MET B C 1
ATOM 14472 O O . MET B 1 837 ? 15.273 -24 -26.484 1 86.38 837 MET B O 1
ATOM 14476 N N . PHE B 1 838 ? 16.422 -25.438 -25.641 1 86.81 838 PHE B N 1
ATOM 14477 C CA . PHE B 1 838 ? 16.734 -24.609 -24.484 1 86.81 838 PHE B CA 1
ATOM 14478 C C . PHE B 1 838 ? 17.938 -23.734 -24.75 1 86.81 838 PHE B C 1
ATOM 14480 O O . PHE B 1 838 ? 18.984 -23.891 -24.125 1 86.81 838 PHE B O 1
ATOM 14487 N N . ASN B 1 839 ? 17.734 -22.703 -25.672 1 75 839 ASN B N 1
ATOM 14488 C CA . ASN B 1 839 ? 18.875 -21.938 -26.156 1 75 839 ASN B CA 1
ATOM 14489 C C . ASN B 1 839 ? 18.734 -20.453 -25.859 1 75 839 ASN B C 1
ATOM 14491 O O . ASN B 1 839 ? 19.672 -19.672 -26.047 1 75 839 ASN B O 1
ATOM 14495 N N . SER B 1 840 ? 17.578 -20.062 -25.531 1 62.69 840 SER B N 1
ATOM 14496 C CA . SER B 1 840 ? 17.406 -18.609 -25.469 1 62.69 840 SER B CA 1
ATOM 14497 C C . SER B 1 840 ? 16.906 -18.172 -24.094 1 62.69 840 SER B C 1
ATOM 14499 O O . SER B 1 840 ? 15.719 -18.328 -23.797 1 62.69 840 SER B O 1
ATOM 14501 N N . PRO B 1 841 ? 17.938 -17.625 -23.422 1 66.56 841 PRO B N 1
ATOM 14502 C CA . PRO B 1 841 ? 17.484 -17.062 -22.141 1 66.56 841 PRO B CA 1
ATOM 14503 C C . PRO B 1 841 ? 16.594 -15.836 -22.312 1 66.56 841 PRO B C 1
ATOM 14505 O O . PRO B 1 841 ? 16.703 -15.125 -23.312 1 66.56 841 PRO B O 1
ATOM 14508 N N . SER B 1 842 ? 15.625 -15.695 -21.516 1 65.38 842 SER B N 1
ATOM 14509 C CA . SER B 1 842 ? 14.695 -14.57 -21.531 1 65.38 842 SER B CA 1
ATOM 14510 C C . SER B 1 842 ? 15.438 -13.242 -21.562 1 65.38 842 SER B C 1
ATOM 14512 O O . SER B 1 842 ? 14.93 -12.25 -22.094 1 65.38 842 SER B O 1
ATOM 14514 N N . MET B 1 843 ? 16.578 -13.234 -21.047 1 63.25 843 MET B N 1
ATOM 14515 C CA . MET B 1 843 ? 17.375 -12 -21 1 63.25 843 MET B CA 1
ATOM 14516 C C . MET B 1 843 ? 17.672 -11.477 -22.391 1 63.25 843 MET B C 1
ATOM 14518 O O . MET B 1 843 ? 17.797 -10.273 -22.594 1 63.25 843 MET B O 1
ATOM 14522 N N . GLN B 1 844 ? 17.75 -12.383 -23.219 1 64.5 844 GLN B N 1
ATOM 14523 C CA . GLN B 1 844 ? 18.047 -11.961 -24.594 1 64.5 844 GLN B CA 1
ATOM 14524 C C . GLN B 1 844 ? 16.891 -11.156 -25.172 1 64.5 844 GLN B C 1
ATOM 14526 O O . GLN B 1 844 ? 17.109 -10.195 -25.922 1 64.5 844 GLN B O 1
ATOM 14531 N N . THR B 1 845 ? 15.75 -11.539 -24.672 1 62.78 845 THR B N 1
ATOM 14532 C CA . THR B 1 845 ? 14.57 -10.844 -25.172 1 62.78 845 THR B CA 1
ATOM 14533 C C . THR B 1 845 ? 14.5 -9.43 -24.609 1 62.78 845 THR B C 1
ATOM 14535 O O . THR B 1 845 ? 13.93 -8.539 -25.234 1 62.78 845 THR B O 1
ATOM 14538 N N . ALA B 1 846 ? 15.109 -9.312 -23.516 1 63.78 846 ALA B N 1
ATOM 14539 C CA . ALA B 1 846 ? 15.086 -8 -22.875 1 63.78 846 ALA B CA 1
ATOM 14540 C C . ALA B 1 846 ? 15.953 -7 -23.641 1 63.78 846 ALA B C 1
ATOM 14542 O O . ALA B 1 846 ? 15.734 -5.789 -23.562 1 63.78 846 ALA B O 1
ATOM 14543 N N . TYR B 1 847 ? 16.969 -7.52 -24.438 1 63.72 847 TYR B N 1
ATOM 14544 C CA . TYR B 1 847 ? 17.891 -6.648 -25.172 1 63.72 847 TYR B CA 1
ATOM 14545 C C . TYR B 1 847 ? 17.547 -6.633 -26.656 1 63.72 847 TYR B C 1
ATOM 14547 O O . TYR B 1 847 ? 18.438 -6.711 -27.5 1 63.72 847 TYR B O 1
ATOM 14555 N N . ARG B 1 848 ? 16.312 -6.469 -26.922 1 57.91 848 ARG B N 1
ATOM 14556 C CA . ARG B 1 848 ? 15.859 -6.539 -28.312 1 57.91 848 ARG B CA 1
ATOM 14557 C C . ARG B 1 848 ? 16.484 -5.43 -29.156 1 57.91 848 ARG B C 1
ATOM 14559 O O . ARG B 1 848 ? 16.797 -5.637 -30.328 1 57.91 848 ARG B O 1
ATOM 14566 N N . ALA B 1 849 ? 16.734 -4.316 -28.531 1 59.97 849 ALA B N 1
ATOM 14567 C CA . ALA B 1 849 ? 17.25 -3.172 -29.281 1 59.97 849 ALA B CA 1
ATOM 14568 C C . ALA B 1 849 ? 18.703 -3.406 -29.703 1 59.97 849 ALA B C 1
ATOM 14570 O O . ALA B 1 849 ? 19.141 -2.898 -30.734 1 59.97 849 ALA B O 1
ATOM 14571 N N . ARG B 1 850 ? 19.438 -4.168 -29 1 65.88 850 ARG B N 1
ATOM 14572 C CA . ARG B 1 850 ? 20.844 -4.418 -29.297 1 65.88 850 ARG B CA 1
ATOM 14573 C C . ARG B 1 850 ? 21.094 -5.902 -29.516 1 65.88 850 ARG B C 1
ATOM 14575 O O . ARG B 1 850 ? 22.125 -6.43 -29.078 1 65.88 850 ARG B O 1
ATOM 14582 N N . TYR B 1 851 ? 20.172 -6.496 -30.109 1 65.88 851 TYR B N 1
ATOM 14583 C CA . TYR B 1 851 ? 20.188 -7.949 -30.25 1 65.88 851 TYR B CA 1
ATOM 14584 C C . TYR B 1 851 ? 21.406 -8.398 -31.062 1 65.88 851 TYR B C 1
ATOM 14586 O O . TYR B 1 851 ? 22 -9.438 -30.75 1 65.88 851 TYR B O 1
ATOM 14594 N N . ALA B 1 852 ? 21.766 -7.625 -32.031 1 63.69 852 ALA B N 1
ATOM 14595 C CA . ALA B 1 852 ? 22.875 -8.031 -32.875 1 63.69 852 ALA B CA 1
ATOM 14596 C C . ALA B 1 852 ? 24.172 -8.117 -32.062 1 63.69 852 ALA B C 1
ATOM 14598 O O . ALA B 1 852 ? 24.953 -9.062 -32.25 1 63.69 852 ALA B O 1
ATOM 14599 N N . GLN B 1 853 ? 24.266 -7.215 -31.219 1 69.44 853 GLN B N 1
ATOM 14600 C CA . GLN B 1 853 ? 25.469 -7.207 -30.391 1 69.44 853 GLN B CA 1
ATOM 14601 C C . GLN B 1 853 ? 25.453 -8.352 -29.375 1 69.44 853 GLN B C 1
ATOM 14603 O O . GLN B 1 853 ? 26.484 -8.984 -29.141 1 69.44 853 GLN B O 1
ATOM 14608 N N . ILE B 1 854 ? 24.391 -8.609 -28.859 1 73.12 854 ILE B N 1
ATOM 14609 C CA . ILE B 1 854 ? 24.234 -9.672 -27.875 1 73.12 854 ILE B CA 1
ATOM 14610 C C . ILE B 1 854 ? 24.484 -11.031 -28.547 1 73.12 854 ILE B C 1
ATOM 14612 O O . ILE B 1 854 ? 25.141 -11.898 -27.969 1 73.12 854 ILE B O 1
ATOM 14616 N N . ARG B 1 855 ? 23.969 -11.055 -29.688 1 71.12 855 ARG B N 1
ATOM 14617 C CA . ARG B 1 855 ? 24.172 -12.281 -30.453 1 71.12 855 ARG B CA 1
ATOM 14618 C C . ARG B 1 855 ? 25.656 -12.516 -30.734 1 71.12 855 ARG B C 1
ATOM 14620 O O . ARG B 1 855 ? 26.141 -13.648 -30.625 1 71.12 855 ARG B O 1
ATOM 14627 N N . ASP B 1 856 ? 26.281 -11.469 -31.031 1 69.25 856 ASP B N 1
ATOM 14628 C CA . ASP B 1 856 ? 27.703 -11.594 -31.344 1 69.25 856 ASP B CA 1
ATOM 14629 C C . ASP B 1 856 ? 28.5 -12.023 -30.125 1 69.25 856 ASP B C 1
ATOM 14631 O O . ASP B 1 856 ? 29.375 -12.875 -30.219 1 69.25 856 ASP B O 1
ATOM 14635 N N . VAL B 1 857 ? 28.109 -11.484 -29.062 1 75.75 857 VAL B N 1
ATOM 14636 C CA . VAL B 1 857 ? 28.797 -11.836 -27.828 1 75.75 857 VAL B CA 1
ATOM 14637 C C . VAL B 1 857 ? 28.5 -13.297 -27.469 1 75.75 857 VAL B C 1
ATOM 14639 O O . VAL B 1 857 ? 29.375 -14.016 -27 1 75.75 857 VAL B O 1
ATOM 14642 N N . ARG B 1 858 ? 27.344 -13.641 -27.688 1 76.81 858 ARG B N 1
ATOM 14643 C CA . ARG B 1 858 ? 26.953 -15.016 -27.406 1 76.81 858 ARG B CA 1
ATOM 14644 C C . ARG B 1 858 ? 27.734 -15.992 -28.297 1 76.81 858 ARG B C 1
ATOM 14646 O O . ARG B 1 858 ? 28.219 -17.016 -27.812 1 76.81 858 ARG B O 1
ATOM 14653 N N . LEU B 1 859 ? 27.844 -15.617 -29.469 1 74.5 859 LEU B N 1
ATOM 14654 C CA . LEU B 1 859 ? 28.562 -16.469 -30.406 1 74.5 859 LEU B CA 1
ATOM 14655 C C . LEU B 1 859 ? 30.031 -16.594 -30.016 1 74.5 859 LEU B C 1
ATOM 14657 O O . LEU B 1 859 ? 30.609 -17.688 -30.094 1 74.5 859 LEU B O 1
ATOM 14661 N N . ASP B 1 860 ? 30.5 -15.5 -29.656 1 73.62 860 ASP B N 1
ATOM 14662 C CA . ASP B 1 860 ? 31.891 -15.531 -29.203 1 73.62 860 ASP B CA 1
ATOM 14663 C C . ASP B 1 860 ? 32.031 -16.391 -27.953 1 73.62 860 ASP B C 1
ATOM 14665 O O . ASP B 1 860 ? 33 -17.141 -27.812 1 73.62 860 ASP B O 1
ATOM 14669 N N . PHE B 1 861 ? 31.141 -16.25 -27.172 1 77.12 861 PHE B N 1
ATOM 14670 C CA . PHE B 1 861 ? 31.141 -17.031 -25.938 1 77.12 861 PHE B CA 1
ATOM 14671 C C . PHE B 1 861 ? 31.047 -18.531 -26.25 1 77.12 861 PHE B C 1
ATOM 14673 O O . PHE B 1 861 ? 31.75 -19.344 -25.656 1 77.12 861 PHE B O 1
ATOM 14680 N N . LEU B 1 862 ? 30.203 -18.859 -27.125 1 76.25 862 LEU B N 1
ATOM 14681 C CA . LEU B 1 862 ? 30.016 -20.25 -27.516 1 76.25 862 LEU B CA 1
ATOM 14682 C C . LEU B 1 862 ? 31.297 -20.812 -28.125 1 76.25 862 LEU B C 1
ATOM 14684 O O . LEU B 1 862 ? 31.656 -21.953 -27.875 1 76.25 862 LEU B O 1
ATOM 14688 N N . ARG B 1 863 ? 31.953 -19.969 -28.797 1 73.06 863 ARG B N 1
ATOM 14689 C CA . ARG B 1 863 ? 33.188 -20.391 -29.422 1 73.06 863 ARG B CA 1
ATOM 14690 C C . ARG B 1 863 ? 34.281 -20.641 -28.375 1 73.06 863 ARG B C 1
ATOM 14692 O O . ARG B 1 863 ? 35.031 -21.609 -28.484 1 73.06 863 ARG B O 1
ATOM 14699 N N . VAL B 1 864 ? 34.281 -19.797 -27.469 1 74.25 864 VAL B N 1
ATOM 14700 C CA . VAL B 1 864 ? 35.25 -19.953 -26.406 1 74.25 864 VAL B CA 1
ATOM 14701 C C . VAL B 1 864 ? 34.969 -21.234 -25.625 1 74.25 864 VAL B C 1
ATOM 14703 O O . VAL B 1 864 ? 35.875 -21.984 -25.281 1 74.25 864 VAL B O 1
ATOM 14706 N N . HIS B 1 865 ? 33.781 -21.453 -25.422 1 73.19 865 HIS B N 1
ATOM 14707 C CA . HIS B 1 865 ? 33.406 -22.641 -24.641 1 73.19 865 HIS B CA 1
ATOM 14708 C C . HIS B 1 865 ? 33.625 -23.922 -25.438 1 73.19 865 HIS B C 1
ATOM 14710 O O . HIS B 1 865 ? 34 -24.938 -24.875 1 73.19 865 HIS B O 1
ATOM 14716 N N . GLN B 1 866 ? 33.344 -23.734 -26.594 1 69.75 866 GLN B N 1
ATOM 14717 C CA . GLN B 1 866 ? 33.656 -24.875 -27.453 1 69.75 866 GLN B CA 1
ATOM 14718 C C . GLN B 1 866 ? 35.125 -25.188 -27.438 1 69.75 866 GLN B C 1
ATOM 14720 O O . GLN B 1 866 ? 35.531 -26.359 -27.359 1 69.75 866 GLN B O 1
ATOM 14725 N N . ALA B 1 867 ? 35.844 -24.156 -27.531 1 70 867 ALA B N 1
ATOM 14726 C CA . ALA B 1 867 ? 37.312 -24.344 -27.453 1 70 867 ALA B CA 1
ATOM 14727 C C . ALA B 1 867 ? 37.719 -24.969 -26.125 1 70 867 ALA B C 1
ATOM 14729 O O . ALA B 1 867 ? 38.594 -25.812 -26.094 1 70 867 ALA B O 1
ATOM 14730 N N . HIS B 1 868 ? 37.062 -24.484 -25.172 1 71.06 868 HIS B N 1
ATOM 14731 C CA . HIS B 1 868 ? 37.344 -25.031 -23.844 1 71.06 868 HIS B CA 1
ATOM 14732 C C . HIS B 1 868 ? 37.031 -26.516 -23.781 1 71.06 868 HIS B C 1
ATOM 14734 O O . HIS B 1 868 ? 37.781 -27.312 -23.234 1 71.06 868 HIS B O 1
ATOM 14740 N N . GLN B 1 869 ? 35.906 -26.906 -24.312 1 68.12 869 GLN B N 1
ATOM 14741 C CA . GLN B 1 869 ? 35.531 -28.312 -24.344 1 68.12 869 GLN B CA 1
ATOM 14742 C C . GLN B 1 869 ? 36.5 -29.141 -25.156 1 68.12 869 GLN B C 1
ATOM 14744 O O . GLN B 1 869 ? 36.875 -30.25 -24.75 1 68.12 869 GLN B O 1
ATOM 14749 N N . TRP B 1 870 ? 36.969 -28.531 -26.188 1 67.75 870 TRP B N 1
ATOM 14750 C CA . TRP B 1 870 ? 37.938 -29.219 -27.031 1 67.75 870 TRP B CA 1
ATOM 14751 C C . TRP B 1 870 ? 39.281 -29.359 -26.328 1 67.75 870 TRP B C 1
ATOM 14753 O O . TRP B 1 870 ? 39.969 -30.375 -26.469 1 67.75 870 TRP B O 1
ATOM 14763 N N . MET B 1 871 ? 39.562 -28.359 -25.625 1 70.38 871 MET B N 1
ATOM 14764 C CA . MET B 1 871 ? 40.812 -28.406 -24.875 1 70.38 871 MET B CA 1
ATOM 14765 C C . MET B 1 871 ? 40.812 -29.516 -23.844 1 70.38 871 MET B C 1
ATOM 14767 O O . MET B 1 871 ? 41.812 -30.172 -23.609 1 70.38 871 MET B O 1
ATOM 14771 N N . GLU B 1 872 ? 39.625 -29.672 -23.359 1 62.78 872 GLU B N 1
ATOM 14772 C CA . GLU B 1 872 ? 39.469 -30.75 -22.406 1 62.78 872 GLU B CA 1
ATOM 14773 C C . GLU B 1 872 ? 39.5 -32.125 -23.094 1 62.78 872 GLU B C 1
ATOM 14775 O O . GLU B 1 872 ? 40.156 -33.031 -22.609 1 62.78 872 GLU B O 1
ATOM 14780 N N . GLU B 1 873 ? 38.875 -32.188 -24.188 1 61.91 873 GLU B N 1
ATOM 14781 C CA . GLU B 1 873 ? 38.781 -33.438 -24.938 1 61.91 873 GLU B CA 1
ATOM 14782 C C . GLU B 1 873 ? 40.125 -33.844 -25.531 1 61.91 873 GLU B C 1
ATOM 14784 O O . GLU B 1 873 ? 40.438 -35.031 -25.578 1 61.91 873 GLU B O 1
ATOM 14789 N N . PHE B 1 874 ? 40.906 -32.844 -25.938 1 60.12 874 PHE B N 1
ATOM 14790 C CA . PHE B 1 874 ? 42.156 -33.125 -26.625 1 60.12 874 PHE B CA 1
ATOM 14791 C C . PHE B 1 874 ? 43.344 -32.812 -25.75 1 60.12 874 PHE B C 1
ATOM 14793 O O . PHE B 1 874 ? 44.406 -32.469 -26.25 1 60.12 874 PHE B O 1
ATOM 14800 N N . SER B 1 875 ? 43.094 -32.75 -24.516 1 65 875 SER B N 1
ATOM 14801 C CA . SER B 1 875 ? 44.125 -32.375 -23.562 1 65 875 SER B CA 1
ATOM 14802 C C . SER B 1 875 ? 45.375 -33.219 -23.703 1 65 875 SER B C 1
ATOM 14804 O O . SER B 1 875 ? 46.5 -32.781 -23.375 1 65 875 SER B O 1
ATOM 14806 N N . SER B 1 876 ? 45.25 -34.469 -24.266 1 62.28 876 SER B N 1
ATOM 14807 C CA . SER B 1 876 ? 46.406 -35.375 -24.359 1 62.28 876 SER B CA 1
ATOM 14808 C C . SER B 1 876 ? 47.125 -35.219 -25.688 1 62.28 876 SER B C 1
ATOM 14810 O O . SER B 1 876 ? 48.156 -35.844 -25.906 1 62.28 876 SER B O 1
ATOM 14812 N N . VAL B 1 877 ? 46.594 -34.469 -26.562 1 67.31 877 VAL B N 1
ATOM 14813 C CA . VAL B 1 877 ? 47.125 -34.312 -27.891 1 67.31 877 VAL B CA 1
ATOM 14814 C C . VAL B 1 877 ? 47.719 -32.906 -28.031 1 67.31 877 VAL B C 1
ATOM 14816 O O . VAL B 1 877 ? 47.031 -31.953 -28.359 1 67.31 877 VAL B O 1
ATOM 14819 N N . SER B 1 878 ? 49.031 -32.781 -27.797 1 67.25 878 SER B N 1
ATOM 14820 C CA . SER B 1 878 ? 49.719 -31.5 -27.703 1 67.25 878 SER B CA 1
ATOM 14821 C C . SER B 1 878 ? 49.5 -30.672 -28.969 1 67.25 878 SER B C 1
ATOM 14823 O O . SER B 1 878 ? 49.219 -29.484 -28.875 1 67.25 878 SER B O 1
ATOM 14825 N N . PRO B 1 879 ? 49.562 -31.328 -30.125 1 62.03 879 PRO B N 1
ATOM 14826 C CA . PRO B 1 879 ? 49.375 -30.5 -31.312 1 62.03 879 PRO B CA 1
ATOM 14827 C C . PRO B 1 879 ? 47.969 -29.875 -31.375 1 62.03 879 PRO B C 1
ATOM 14829 O O . PRO B 1 879 ? 47.812 -28.75 -31.859 1 62.03 879 PRO B O 1
ATOM 14832 N N . CYS B 1 880 ? 47.031 -30.609 -30.859 1 68.38 880 CYS B N 1
ATOM 14833 C CA . CYS B 1 880 ? 45.688 -30.094 -30.844 1 68.38 880 CYS B CA 1
ATOM 14834 C C . CYS B 1 880 ? 45.562 -28.938 -29.859 1 68.38 880 CYS B C 1
ATOM 14836 O O . CYS B 1 880 ? 44.844 -27.953 -30.141 1 68.38 880 CYS B O 1
ATOM 14838 N N . LEU B 1 881 ? 46.25 -29.016 -28.875 1 73.5 881 LEU B N 1
ATOM 14839 C CA . LEU B 1 881 ? 46.219 -27.953 -27.875 1 73.5 881 LEU B CA 1
ATOM 14840 C C . LEU B 1 881 ? 46.844 -26.672 -28.422 1 73.5 881 LEU B C 1
ATOM 14842 O O . LEU B 1 881 ? 46.344 -25.578 -28.141 1 73.5 881 LEU B O 1
ATOM 14846 N N . ASP B 1 882 ? 47.906 -26.859 -29.125 1 67.88 882 ASP B N 1
ATOM 14847 C CA . ASP B 1 882 ? 48.531 -25.703 -29.734 1 67.88 882 ASP B CA 1
ATOM 14848 C C . ASP B 1 882 ? 47.625 -25 -30.719 1 67.88 882 ASP B C 1
ATOM 14850 O O . ASP B 1 882 ? 47.562 -23.766 -30.766 1 67.88 882 ASP B O 1
ATOM 14854 N N . LEU B 1 883 ? 46.906 -25.875 -31.375 1 67.69 883 LEU B N 1
ATOM 14855 C CA . LEU B 1 883 ? 45.969 -25.328 -32.344 1 67.69 883 LEU B CA 1
ATOM 14856 C C . LEU B 1 883 ? 44.844 -24.594 -31.641 1 67.69 883 LEU B C 1
ATOM 14858 O O . LEU B 1 883 ? 44.406 -23.547 -32.094 1 67.69 883 LEU B O 1
ATOM 14862 N N . LEU B 1 884 ? 44.469 -25.109 -30.562 1 76.56 884 LEU B N 1
ATOM 14863 C CA . LEU B 1 884 ? 43.375 -24.516 -29.797 1 76.56 884 LEU B CA 1
ATOM 14864 C C . LEU B 1 884 ? 43.812 -23.219 -29.141 1 76.56 884 LEU B C 1
ATOM 14866 O O . LEU B 1 884 ? 43.031 -22.266 -29.047 1 76.56 884 LEU B O 1
ATOM 14870 N N . GLN B 1 885 ? 45 -23.156 -28.812 1 75.56 885 GLN B N 1
ATOM 14871 C CA . GLN B 1 885 ? 45.562 -21.906 -28.266 1 75.56 885 GLN B CA 1
ATOM 14872 C C . GLN B 1 885 ? 45.594 -20.812 -29.328 1 75.56 885 GLN B C 1
ATOM 14874 O O . GLN B 1 885 ? 45.312 -19.656 -29.031 1 75.56 885 GLN B O 1
ATOM 14879 N N . ASP B 1 886 ? 45.969 -21.25 -30.453 1 66.5 886 ASP B N 1
ATOM 14880 C CA . ASP B 1 886 ? 46 -20.297 -31.562 1 66.5 886 ASP B CA 1
ATOM 14881 C C . ASP B 1 886 ? 44.594 -19.812 -31.891 1 66.5 886 ASP B C 1
ATOM 14883 O O . ASP B 1 886 ? 44.375 -18.641 -32.188 1 66.5 886 ASP B O 1
ATOM 14887 N N . PHE B 1 887 ? 43.719 -20.734 -31.859 1 73.31 887 PHE B N 1
ATOM 14888 C CA . PHE B 1 887 ? 42.312 -20.406 -32.125 1 73.31 887 PHE B CA 1
ATOM 14889 C C . PHE B 1 887 ? 41.812 -19.375 -31.109 1 73.31 887 PHE B C 1
ATOM 14891 O O . PHE B 1 887 ? 41.156 -18.391 -31.484 1 73.31 887 PHE B O 1
ATOM 14898 N N . LEU B 1 888 ? 42.094 -19.562 -29.922 1 78.69 888 LEU B N 1
ATOM 14899 C CA . LEU B 1 888 ? 41.656 -18.672 -28.859 1 78.69 888 LEU B CA 1
ATOM 14900 C C . LEU B 1 888 ? 42.312 -17.297 -29 1 78.69 888 LEU B C 1
ATOM 14902 O O . LEU B 1 888 ? 41.656 -16.266 -28.75 1 78.69 888 LEU B O 1
ATOM 14906 N N . ARG B 1 889 ? 43.5 -17.297 -29.422 1 71.12 889 ARG B N 1
ATOM 14907 C CA . ARG B 1 889 ? 44.188 -16.031 -29.656 1 71.12 889 ARG B CA 1
ATOM 14908 C C . ARG B 1 889 ? 43.5 -15.25 -30.781 1 71.12 889 ARG B C 1
ATOM 14910 O O . ARG B 1 889 ? 43.312 -14.047 -30.656 1 71.12 889 ARG B O 1
ATOM 14917 N N . GLN B 1 890 ? 43.219 -15.977 -31.766 1 67 890 GLN B N 1
ATOM 14918 C CA . GLN B 1 890 ? 42.562 -15.328 -32.906 1 67 890 GLN B CA 1
ATOM 14919 C C . GLN B 1 890 ? 41.188 -14.805 -32.5 1 67 890 GLN B C 1
ATOM 14921 O O . GLN B 1 890 ? 40.781 -13.734 -32.938 1 67 890 GLN B O 1
ATOM 14926 N N . LEU B 1 891 ? 40.562 -15.578 -31.734 1 75.69 891 LEU B N 1
ATOM 14927 C CA . LEU B 1 891 ? 39.25 -15.164 -31.266 1 75.69 891 LEU B CA 1
ATOM 14928 C C . LEU B 1 891 ? 39.375 -13.906 -30.406 1 75.69 891 LEU B C 1
ATOM 14930 O O . LEU B 1 891 ? 38.531 -12.992 -30.531 1 75.69 891 LEU B O 1
ATOM 14934 N N . ALA B 1 892 ? 40.281 -13.93 -29.594 1 76.94 892 ALA B N 1
ATOM 14935 C CA . ALA B 1 892 ? 40.5 -12.773 -28.719 1 76.94 892 ALA B CA 1
ATOM 14936 C C . ALA B 1 892 ? 40.812 -11.523 -29.547 1 76.94 892 ALA B C 1
ATOM 14938 O O . ALA B 1 892 ? 40.312 -10.438 -29.25 1 76.94 892 ALA B O 1
ATOM 14939 N N . LEU B 1 893 ? 41.594 -11.711 -30.5 1 71.44 893 LEU B N 1
ATOM 14940 C CA . LEU B 1 893 ? 41.938 -10.594 -31.375 1 71.44 893 LEU B CA 1
ATOM 14941 C C . LEU B 1 893 ? 40.75 -10.125 -32.156 1 71.44 893 LEU B C 1
ATOM 14943 O O . LEU B 1 893 ? 40.562 -8.922 -32.375 1 71.44 893 LEU B O 1
ATOM 14947 N N . CYS B 1 894 ? 40 -11.055 -32.562 1 74 894 CYS B N 1
ATOM 14948 C CA . CYS B 1 894 ? 38.812 -10.719 -33.281 1 74 894 CYS B CA 1
ATOM 14949 C C . CYS B 1 894 ? 37.844 -9.898 -32.438 1 74 894 CYS B C 1
ATOM 14951 O O . CYS B 1 894 ? 37.312 -8.883 -32.875 1 74 894 CYS B O 1
ATOM 14953 N N . VAL B 1 895 ? 37.719 -10.344 -31.25 1 76.31 895 VAL B N 1
ATOM 14954 C CA . VAL B 1 895 ? 36.812 -9.648 -30.312 1 76.31 895 VAL B CA 1
ATOM 14955 C C . VAL B 1 895 ? 37.344 -8.25 -30.047 1 76.31 895 VAL B C 1
ATOM 14957 O O . VAL B 1 895 ? 36.594 -7.289 -29.953 1 76.31 895 VAL B O 1
ATOM 14960 N N . PHE B 1 896 ? 38.594 -8.195 -29.906 1 76 896 PHE B N 1
ATOM 14961 C CA . PHE B 1 896 ? 39.25 -6.906 -29.688 1 76 896 PHE B CA 1
ATOM 14962 C C . PHE B 1 896 ? 38.969 -5.973 -30.875 1 76 896 PHE B C 1
ATOM 14964 O O . PHE B 1 896 ? 38.656 -4.797 -30.672 1 76 896 PHE B O 1
ATOM 14971 N N . ARG B 1 897 ? 39.125 -6.492 -31.953 1 75.19 897 ARG B N 1
ATOM 14972 C CA . ARG B 1 897 ? 38.844 -5.699 -33.156 1 75.19 897 ARG B CA 1
ATOM 14973 C C . ARG B 1 897 ? 37.406 -5.242 -33.188 1 75.19 897 ARG B C 1
ATOM 14975 O O . ARG B 1 897 ? 37.125 -4.09 -33.531 1 75.19 897 ARG B O 1
ATOM 14982 N N . LYS B 1 898 ? 36.531 -6.152 -32.812 1 75.44 898 LYS B N 1
ATOM 14983 C CA . LYS B 1 898 ? 35.125 -5.809 -32.781 1 75.44 898 LYS B CA 1
ATOM 14984 C C . LYS B 1 898 ? 34.875 -4.641 -31.828 1 75.44 898 LYS B C 1
ATOM 14986 O O . LYS B 1 898 ? 34.125 -3.711 -32.156 1 75.44 898 LYS B O 1
ATOM 14991 N N . ASP B 1 899 ? 35.5 -4.68 -30.75 1 75.31 899 ASP B N 1
ATOM 14992 C CA . ASP B 1 899 ? 35.312 -3.637 -29.75 1 75.31 899 ASP B CA 1
ATOM 14993 C C . ASP B 1 899 ? 35.812 -2.289 -30.25 1 75.31 899 ASP B C 1
ATOM 14995 O O . ASP B 1 899 ? 35.188 -1.262 -30.062 1 75.31 899 ASP B O 1
ATOM 14999 N N . VAL B 1 900 ? 36.938 -2.295 -30.844 1 73.62 900 VAL B N 1
ATOM 15000 C CA . VAL B 1 900 ? 37.562 -1.078 -31.359 1 73.62 900 VAL B CA 1
ATOM 15001 C C . VAL B 1 900 ? 36.656 -0.462 -32.438 1 73.62 900 VAL B C 1
ATOM 15003 O O . VAL B 1 900 ? 36.344 0.729 -32.375 1 73.62 900 VAL B O 1
ATOM 15006 N N . PHE B 1 901 ? 36.281 -1.253 -33.281 1 79 901 PHE B N 1
ATOM 15007 C CA . PHE B 1 901 ? 35.5 -0.742 -34.438 1 79 901 PHE B CA 1
ATOM 15008 C C . PHE B 1 901 ? 34.125 -0.292 -34 1 79 901 PHE B C 1
ATOM 15010 O O . PHE B 1 901 ? 33.562 0.634 -34.562 1 79 901 PHE B O 1
ATOM 15017 N N . PHE B 1 902 ? 33.688 -0.996 -33 1 77.69 902 PHE B N 1
ATOM 15018 C CA . PHE B 1 902 ? 32.406 -0.572 -32.469 1 77.69 902 PHE B CA 1
ATOM 15019 C C . PHE B 1 902 ? 32.5 0.839 -31.906 1 77.69 902 PHE B C 1
ATOM 15021 O O . PHE B 1 902 ? 31.562 1.635 -32.062 1 77.69 902 PHE B O 1
ATOM 15028 N N . GLN B 1 903 ? 33.531 1.197 -31.312 1 73.19 903 GLN B N 1
ATOM 15029 C CA . GLN B 1 903 ? 33.75 2.51 -30.703 1 73.19 903 GLN B CA 1
ATOM 15030 C C . GLN B 1 903 ? 33.844 3.598 -31.766 1 73.19 903 GLN B C 1
ATOM 15032 O O . GLN B 1 903 ? 33.469 4.75 -31.531 1 73.19 903 GLN B O 1
ATOM 15037 N N . VAL B 1 904 ? 34.312 3.176 -32.938 1 75.25 904 VAL B N 1
ATOM 15038 C CA . VAL B 1 904 ? 34.5 4.168 -34 1 75.25 904 VAL B CA 1
ATOM 15039 C C . VAL B 1 904 ? 33.5 3.922 -35.125 1 75.25 904 VAL B C 1
ATOM 15041 O O . VAL B 1 904 ? 33.75 4.254 -36.281 1 75.25 904 VAL B O 1
ATOM 15044 N N . LYS B 1 905 ? 32.438 3.354 -34.812 1 78.31 905 LYS B N 1
ATOM 15045 C CA . LYS B 1 905 ? 31.469 2.902 -35.812 1 78.31 905 LYS B CA 1
ATOM 15046 C C . LYS B 1 905 ? 31 4.055 -36.688 1 78.31 905 LYS B C 1
ATOM 15048 O O . LYS B 1 905 ? 30.781 3.873 -37.875 1 78.31 905 LYS B O 1
ATOM 15053 N N . ARG B 1 906 ? 31 5.246 -36.156 1 77.19 906 ARG B N 1
ATOM 15054 C CA . ARG B 1 906 ? 30.484 6.414 -36.875 1 77.19 906 ARG B CA 1
ATOM 15055 C C . ARG B 1 906 ? 31.438 6.832 -38 1 77.19 906 ARG B C 1
ATOM 15057 O O . ARG B 1 906 ? 31.031 7.492 -38.969 1 77.19 906 ARG B O 1
ATOM 15064 N N . LEU B 1 907 ? 32.688 6.402 -37.906 1 80.12 907 LEU B N 1
ATOM 15065 C CA . LEU B 1 907 ? 33.719 6.832 -38.875 1 80.12 907 LEU B CA 1
ATOM 15066 C C . LEU B 1 907 ? 33.875 5.801 -39.969 1 80.12 907 LEU B C 1
ATOM 15068 O O . LEU B 1 907 ? 34.656 6.016 -40.906 1 80.12 907 LEU B O 1
ATOM 15072 N N . LEU B 1 908 ? 33.094 4.793 -39.844 1 81.75 908 LEU B N 1
ATOM 15073 C CA . LEU B 1 908 ? 33.312 3.695 -40.781 1 81.75 908 LEU B CA 1
ATOM 15074 C C . LEU B 1 908 ? 32.5 3.912 -42.062 1 81.75 908 LEU B C 1
ATOM 15076 O O . LEU B 1 908 ? 31.359 4.41 -42 1 81.75 908 LEU B O 1
ATOM 15080 N N . HIS B 1 909 ? 33.188 3.662 -43.188 1 81.25 909 HIS B N 1
ATOM 15081 C CA . HIS B 1 909 ? 32.469 3.668 -44.469 1 81.25 909 HIS B CA 1
ATOM 15082 C C . HIS B 1 909 ? 31.359 2.627 -44.469 1 81.25 909 HIS B C 1
ATOM 15084 O O . HIS B 1 909 ? 31.562 1.483 -44.062 1 81.25 909 HIS B O 1
ATOM 15090 N N . PRO B 1 910 ? 30.172 2.932 -44.875 1 80.19 910 PRO B N 1
ATOM 15091 C CA . PRO B 1 910 ? 29 2.057 -44.812 1 80.19 910 PRO B CA 1
ATOM 15092 C C . PRO B 1 910 ? 29.219 0.725 -45.5 1 80.19 910 PRO B C 1
ATOM 15094 O O . PRO B 1 910 ? 28.703 -0.306 -45.094 1 80.19 910 PRO B O 1
ATOM 15097 N N . ASP B 1 911 ? 30 0.769 -46.594 1 77.44 911 ASP B N 1
ATOM 15098 C CA . ASP B 1 911 ? 30.203 -0.449 -47.375 1 77.44 911 ASP B CA 1
ATOM 15099 C C . ASP B 1 911 ? 31.109 -1.426 -46.625 1 77.44 911 ASP B C 1
ATOM 15101 O O . ASP B 1 911 ? 31.031 -2.639 -46.844 1 77.44 911 ASP B O 1
ATOM 15105 N N . HIS B 1 912 ? 31.922 -0.879 -45.781 1 79.38 912 HIS B N 1
ATOM 15106 C CA . HIS B 1 912 ? 32.906 -1.721 -45.094 1 79.38 912 HIS B CA 1
ATOM 15107 C C . HIS B 1 912 ? 32.531 -1.945 -43.656 1 79.38 912 HIS B C 1
ATOM 15109 O O . HIS B 1 912 ? 33.188 -2.715 -42.938 1 79.38 912 HIS B O 1
ATOM 15115 N N . ALA B 1 913 ? 31.516 -1.359 -43.188 1 82 913 ALA B N 1
ATOM 15116 C CA . ALA B 1 913 ? 31.141 -1.354 -41.781 1 82 913 ALA B CA 1
ATOM 15117 C C . ALA B 1 913 ? 30.797 -2.762 -41.281 1 82 913 ALA B C 1
ATOM 15119 O O . ALA B 1 913 ? 31.25 -3.18 -40.219 1 82 913 ALA B O 1
ATOM 15120 N N . PRO B 1 914 ? 30.109 -3.523 -42.156 1 77.12 914 PRO B N 1
ATOM 15121 C CA . PRO B 1 914 ? 29.781 -4.855 -41.656 1 77.12 914 PRO B CA 1
ATOM 15122 C C . PRO B 1 914 ? 31.016 -5.719 -41.406 1 77.12 914 PRO B C 1
ATOM 15124 O O . PRO B 1 914 ? 31.094 -6.414 -40.406 1 77.12 914 PRO B O 1
ATOM 15127 N N . ARG B 1 915 ? 31.953 -5.594 -42.25 1 78.44 915 ARG B N 1
ATOM 15128 C CA . ARG B 1 915 ? 33.188 -6.367 -42.125 1 78.44 915 ARG B CA 1
ATOM 15129 C C . ARG B 1 915 ? 34.031 -5.875 -40.969 1 78.44 915 ARG B C 1
ATOM 15131 O O . ARG B 1 915 ? 34.594 -6.676 -40.219 1 78.44 915 ARG B O 1
ATOM 15138 N N . ALA B 1 916 ? 34.062 -4.668 -40.844 1 80.69 916 ALA B N 1
ATOM 15139 C CA . ALA B 1 916 ? 34.812 -4.074 -39.75 1 80.69 916 ALA B CA 1
ATOM 15140 C C . ALA B 1 916 ? 34.188 -4.426 -38.406 1 80.69 916 ALA B C 1
ATOM 15142 O O . ALA B 1 916 ? 34.906 -4.84 -37.469 1 80.69 916 ALA B O 1
ATOM 15143 N N . LEU B 1 917 ? 32.938 -4.418 -38.344 1 79.69 917 LEU B N 1
ATOM 15144 C CA . LEU B 1 917 ? 32.219 -4.664 -37.094 1 79.69 917 LEU B CA 1
ATOM 15145 C C . LEU B 1 917 ? 32.25 -6.148 -36.75 1 79.69 917 LEU B C 1
ATOM 15147 O O . LEU B 1 917 ? 32.062 -6.52 -35.562 1 79.69 917 LEU B O 1
ATOM 15151 N N . ALA B 1 918 ? 32.469 -6.863 -37.75 1 74.69 918 ALA B N 1
ATOM 15152 C CA . ALA B 1 918 ? 32.594 -8.305 -37.562 1 74.69 918 ALA B CA 1
ATOM 15153 C C . ALA B 1 918 ? 34 -8.656 -37.094 1 74.69 918 ALA B C 1
ATOM 15155 O O . ALA B 1 918 ? 34.281 -9.805 -36.75 1 74.69 918 ALA B O 1
ATOM 15156 N N . GLY B 1 919 ? 34.906 -7.691 -37.031 1 77.12 919 GLY B N 1
ATOM 15157 C CA . GLY B 1 919 ? 36.281 -7.887 -36.594 1 77.12 919 GLY B CA 1
ATOM 15158 C C . GLY B 1 919 ? 37.156 -8.484 -37.656 1 77.12 919 GLY B C 1
ATOM 15159 O O . GLY B 1 919 ? 38.219 -9.062 -37.344 1 77.12 919 GLY B O 1
ATOM 15160 N N . GLU B 1 920 ? 36.75 -8.406 -38.875 1 75.69 920 GLU B N 1
ATOM 15161 C CA . GLU B 1 920 ? 37.5 -9.055 -39.938 1 75.69 920 GLU B CA 1
ATOM 15162 C C . GLU B 1 920 ? 38.594 -8.141 -40.5 1 75.69 920 GLU B C 1
ATOM 15164 O O . GLU B 1 920 ? 39.5 -8.602 -41.219 1 75.69 920 GLU B O 1
ATOM 15169 N N . VAL B 1 921 ? 38.562 -6.902 -40.125 1 79 921 VAL B N 1
ATOM 15170 C CA . VAL B 1 921 ? 39.562 -5.938 -40.625 1 79 921 VAL B CA 1
ATOM 15171 C C . VAL B 1 921 ? 40.688 -5.797 -39.594 1 79 921 VAL B C 1
ATOM 15173 O O . VAL B 1 921 ? 40.438 -5.523 -38.438 1 79 921 VAL B O 1
ATOM 15176 N N . PRO B 1 922 ? 41.875 -6.027 -40.031 1 76.06 922 PRO B N 1
ATOM 15177 C CA . PRO B 1 922 ? 43 -5.875 -39.094 1 76.06 922 PRO B CA 1
ATOM 15178 C C . PRO B 1 922 ? 43.219 -4.422 -38.688 1 76.06 922 PRO B C 1
ATOM 15180 O O . PRO B 1 922 ? 42.906 -3.502 -39.438 1 76.06 922 PRO B O 1
ATOM 15183 N N . LEU B 1 923 ? 43.844 -4.266 -37.5 1 78.88 923 LEU B N 1
ATOM 15184 C CA . LEU B 1 923 ? 44.062 -2.928 -36.969 1 78.88 923 LEU B CA 1
ATOM 15185 C C . LEU B 1 923 ? 45.438 -2.402 -37.438 1 78.88 923 LEU B C 1
ATOM 15187 O O . LEU B 1 923 ? 46.344 -2.186 -36.625 1 78.88 923 LEU B O 1
ATOM 15191 N N . SER B 1 924 ? 45.656 -2.416 -38.688 1 73.81 924 SER B N 1
ATOM 15192 C CA . SER B 1 924 ? 46.844 -1.782 -39.281 1 73.81 924 SER B CA 1
ATOM 15193 C C . SER B 1 924 ? 46.469 -0.438 -39.906 1 73.81 924 SER B C 1
ATOM 15195 O O . SER B 1 924 ? 45.312 -0.175 -40.219 1 73.81 924 SER B O 1
ATOM 15197 N N . TYR B 1 925 ? 47.469 0.437 -39.906 1 71.94 925 TYR B N 1
ATOM 15198 C CA . TYR B 1 925 ? 47.219 1.78 -40.438 1 71.94 925 TYR B CA 1
ATOM 15199 C C . TYR B 1 925 ? 46.531 1.726 -41.812 1 71.94 925 TYR B C 1
ATOM 15201 O O . TYR B 1 925 ? 45.562 2.426 -42.031 1 71.94 925 TYR B O 1
ATOM 15209 N N . ASP B 1 926 ? 47.125 0.824 -42.594 1 71.56 926 ASP B N 1
ATOM 15210 C CA . ASP B 1 926 ? 46.594 0.734 -43.969 1 71.56 926 ASP B CA 1
ATOM 15211 C C . ASP B 1 926 ? 45.156 0.2 -43.969 1 71.56 926 ASP B C 1
ATOM 15213 O O . ASP B 1 926 ? 44.281 0.738 -44.656 1 71.56 926 ASP B O 1
ATOM 15217 N N . SER B 1 927 ? 44.875 -0.758 -43.188 1 78.12 927 SER B N 1
ATOM 15218 C CA . SER B 1 927 ? 43.562 -1.401 -43.188 1 78.12 927 SER B CA 1
ATOM 15219 C C . SER B 1 927 ? 42.5 -0.487 -42.594 1 78.12 927 SER B C 1
ATOM 15221 O O . SER B 1 927 ? 41.375 -0.455 -43.062 1 78.12 927 SER B O 1
ATOM 15223 N N . ILE B 1 928 ? 42.844 0.297 -41.625 1 80.75 928 ILE B N 1
ATOM 15224 C CA . ILE B 1 928 ? 41.906 1.185 -40.938 1 80.75 928 ILE B CA 1
ATOM 15225 C C . ILE B 1 928 ? 41.562 2.359 -41.875 1 80.75 928 ILE B C 1
ATOM 15227 O O . ILE B 1 928 ? 40.406 2.781 -41.938 1 80.75 928 ILE B O 1
ATOM 15231 N N . THR B 1 929 ? 42.656 2.793 -42.562 1 76.75 929 THR B N 1
ATOM 15232 C CA . THR B 1 929 ? 42.438 3.924 -43.438 1 76.75 929 THR B CA 1
ATOM 15233 C C . THR B 1 929 ? 41.5 3.537 -44.594 1 76.75 929 THR B C 1
ATOM 15235 O O . THR B 1 929 ? 40.688 4.359 -45.062 1 76.75 929 THR B O 1
ATOM 15238 N N . ASP B 1 930 ? 41.562 2.301 -44.844 1 79.12 930 ASP B N 1
ATOM 15239 C CA . ASP B 1 930 ? 40.75 1.805 -45.969 1 79.12 930 ASP B CA 1
ATOM 15240 C C . ASP B 1 930 ? 39.281 1.722 -45.594 1 79.12 930 ASP B C 1
ATOM 15242 O O . ASP B 1 930 ? 38.406 1.841 -46.438 1 79.12 930 ASP B O 1
ATOM 15246 N N . VAL B 1 931 ? 39 1.554 -44.312 1 82.62 931 VAL B N 1
ATOM 15247 C CA . VAL B 1 931 ? 37.625 1.299 -43.938 1 82.62 931 VAL B CA 1
ATOM 15248 C C . VAL B 1 931 ? 36.969 2.59 -43.438 1 82.62 931 VAL B C 1
ATOM 15250 O O . VAL B 1 931 ? 35.75 2.676 -43.312 1 82.62 931 VAL B O 1
ATOM 15253 N N . PHE B 1 932 ? 37.688 3.592 -43.281 1 83.31 932 PHE B N 1
ATOM 15254 C CA . PHE B 1 932 ? 37.156 4.859 -42.781 1 83.31 932 PHE B CA 1
ATOM 15255 C C . PHE B 1 932 ? 36.562 5.684 -43.906 1 83.31 932 PHE B C 1
ATOM 15257 O O . PHE B 1 932 ? 36.906 5.512 -45.062 1 83.31 932 PHE B O 1
ATOM 15264 N N . LEU B 1 933 ? 35.531 6.582 -43.531 1 79.69 933 LEU B N 1
ATOM 15265 C CA . LEU B 1 933 ? 34.906 7.508 -44.469 1 79.69 933 LEU B CA 1
ATOM 15266 C C . LEU B 1 933 ? 35.969 8.43 -45.094 1 79.69 933 LEU B C 1
ATOM 15268 O O . LEU B 1 933 ? 36.938 8.805 -44.469 1 79.69 933 LEU B O 1
ATOM 15272 N N . GLU B 1 934 ? 35.656 8.727 -46.438 1 70.94 934 GLU B N 1
ATOM 15273 C CA . GLU B 1 934 ? 36.5 9.703 -47.125 1 70.94 934 GLU B CA 1
ATOM 15274 C C . GLU B 1 934 ? 36.375 11.078 -46.469 1 70.94 934 GLU B C 1
ATOM 15276 O O . GLU B 1 934 ? 35.281 11.562 -46.219 1 70.94 934 GLU B O 1
ATOM 15281 N N . GLY B 1 935 ? 37.5 11.758 -45.875 1 66.38 935 GLY B N 1
ATOM 15282 C CA . GLY B 1 935 ? 37.531 13.062 -45.219 1 66.38 935 GLY B CA 1
ATOM 15283 C C . GLY B 1 935 ? 37.594 12.977 -43.719 1 66.38 935 GLY B C 1
ATOM 15284 O O . GLY B 1 935 ? 37.562 14 -43 1 66.38 935 GLY B O 1
ATOM 15285 N N . ALA B 1 936 ? 37.312 11.836 -43.188 1 63.62 936 ALA B N 1
ATOM 15286 C CA . ALA B 1 936 ? 37.406 11.703 -41.719 1 63.62 936 ALA B CA 1
ATOM 15287 C C . ALA B 1 936 ? 38.812 12.07 -41.219 1 63.62 936 ALA B C 1
ATOM 15289 O O . ALA B 1 936 ? 39.781 11.945 -41.969 1 63.62 936 ALA B O 1
ATOM 15290 N N . GLN B 1 937 ? 38.969 12.758 -40.125 1 65 937 GLN B N 1
ATOM 15291 C CA . GLN B 1 937 ? 40.281 13.117 -39.562 1 65 937 GLN B CA 1
ATOM 15292 C C . GLN B 1 937 ? 41.219 11.914 -39.531 1 65 937 GLN B C 1
ATOM 15294 O O . GLN B 1 937 ? 40.812 10.812 -39.156 1 65 937 GLN B O 1
ATOM 15299 N N . PRO B 1 938 ? 42.312 12.148 -40.094 1 60.91 938 PRO B N 1
ATOM 15300 C CA . PRO B 1 938 ? 43.281 11.047 -40.156 1 60.91 938 PRO B CA 1
ATOM 15301 C C . PRO B 1 938 ? 43.625 10.469 -38.781 1 60.91 938 PRO B C 1
ATOM 15303 O O . PRO B 1 938 ? 43.562 11.195 -37.781 1 60.91 938 PRO B O 1
ATOM 15306 N N . ILE B 1 939 ? 43.625 9.148 -38.656 1 64.56 939 ILE B N 1
ATOM 15307 C CA . ILE B 1 939 ? 44.031 8.469 -37.406 1 64.56 939 ILE B CA 1
ATOM 15308 C C . ILE B 1 939 ? 45.375 9.008 -36.938 1 64.56 939 ILE B C 1
ATOM 15310 O O . ILE B 1 939 ? 46.344 9.078 -37.688 1 64.56 939 ILE B O 1
ATOM 15314 N N . GLN B 1 940 ? 45.312 9.609 -35.875 1 62.66 940 GLN B N 1
ATOM 15315 C CA . GLN B 1 940 ? 46.562 10.094 -35.281 1 62.66 940 GLN B CA 1
ATOM 15316 C C . GLN B 1 940 ? 47.25 8.984 -34.5 1 62.66 940 GLN B C 1
ATOM 15318 O O . GLN B 1 940 ? 46.688 8.422 -33.562 1 62.66 940 GLN B O 1
ATOM 15323 N N . LEU B 1 941 ? 48.25 8.484 -35 1 56.19 941 LEU B N 1
ATOM 15324 C CA . LEU B 1 941 ? 49.062 7.523 -34.281 1 56.19 941 LEU B CA 1
ATOM 15325 C C . LEU B 1 941 ? 49.75 8.195 -33.094 1 56.19 941 LEU B C 1
ATOM 15327 O O . LEU B 1 941 ? 50.344 9.273 -33.25 1 56.19 941 LEU B O 1
ATOM 15331 N N . LEU B 1 942 ? 49.312 7.805 -31.938 1 55.88 942 LEU B N 1
ATOM 15332 C CA . LEU B 1 942 ? 49.969 8.367 -30.766 1 55.88 942 LEU B CA 1
ATOM 15333 C C . LEU B 1 942 ? 51.438 7.941 -30.719 1 55.88 942 LEU B C 1
ATOM 15335 O O . LEU B 1 942 ? 51.75 6.758 -30.891 1 55.88 942 LEU B O 1
ATOM 15339 N N . ASP B 1 943 ? 52.344 8.75 -30.875 1 51.41 943 ASP B N 1
ATOM 15340 C CA . ASP B 1 943 ? 53.781 8.484 -30.734 1 51.41 943 ASP B CA 1
ATOM 15341 C C . ASP B 1 943 ? 54.156 8.188 -29.297 1 51.41 943 ASP B C 1
ATOM 15343 O O . ASP B 1 943 ? 53.375 8.523 -28.375 1 51.41 943 ASP B O 1
ATOM 15347 N N . GLN B 1 944 ? 55.125 7.332 -29.016 1 46.91 944 GLN B N 1
ATOM 15348 C CA . GLN B 1 944 ? 55.625 6.898 -27.719 1 46.91 944 GLN B CA 1
ATOM 15349 C C . GLN B 1 944 ? 55.562 8.031 -26.703 1 46.91 944 GLN B C 1
ATOM 15351 O O . GLN B 1 944 ? 55.344 7.801 -25.516 1 46.91 944 GLN B O 1
ATOM 15356 N N . ARG B 1 945 ? 55.75 9.133 -27.062 1 54.28 945 ARG B N 1
ATOM 15357 C CA . ARG B 1 945 ? 55.938 10.211 -26.094 1 54.28 945 ARG B CA 1
ATOM 15358 C C . ARG B 1 945 ? 54.625 10.617 -25.453 1 54.28 945 ARG B C 1
ATOM 15360 O O . ARG B 1 945 ? 54.594 11.125 -24.328 1 54.28 945 ARG B O 1
ATOM 15367 N N . ARG B 1 946 ? 53.625 10.398 -26.016 1 52.44 946 ARG B N 1
ATOM 15368 C CA . ARG B 1 946 ? 52.344 10.898 -25.516 1 52.44 946 ARG B CA 1
ATOM 15369 C C . ARG B 1 946 ? 51.469 9.766 -24.969 1 52.44 946 ARG B C 1
ATOM 15371 O O . ARG B 1 946 ? 50.344 9.992 -24.547 1 52.44 946 ARG B O 1
ATOM 15378 N N . VAL B 1 947 ? 51.906 8.531 -25.203 1 50.22 947 VAL B N 1
ATOM 15379 C CA . VAL B 1 947 ? 51.094 7.406 -24.75 1 50.22 947 VAL B CA 1
ATOM 15380 C C . VAL B 1 947 ? 51.375 7.129 -23.281 1 50.22 947 VAL B C 1
ATOM 15382 O O . VAL B 1 947 ? 52.531 7.125 -22.844 1 50.22 947 VAL B O 1
ATOM 15385 N N . ALA B 1 948 ? 50.5 7.191 -22.453 1 54.84 948 ALA B N 1
ATOM 15386 C CA . ALA B 1 948 ? 50.625 6.922 -21.031 1 54.84 948 ALA B CA 1
ATOM 15387 C C . ALA B 1 948 ? 51.25 5.551 -20.797 1 54.84 948 ALA B C 1
ATOM 15389 O O . ALA B 1 948 ? 52 5.363 -19.828 1 54.84 948 ALA B O 1
ATOM 15390 N N . VAL B 1 949 ? 50.938 4.621 -21.703 1 52.53 949 VAL B N 1
ATOM 15391 C CA . VAL B 1 949 ? 51.5 3.285 -21.594 1 52.53 949 VAL B CA 1
ATOM 15392 C C . VAL B 1 949 ? 52.594 3.105 -22.641 1 52.53 949 VAL B C 1
ATOM 15394 O O . VAL B 1 949 ? 52.344 3.141 -23.844 1 52.53 949 VAL B O 1
ATOM 15397 N N . LYS B 1 950 ? 53.812 3.104 -22.344 1 54.28 950 LYS B N 1
ATOM 15398 C CA . LYS B 1 950 ? 54.969 3.219 -23.219 1 54.28 950 LYS B CA 1
ATOM 15399 C C . LYS B 1 950 ? 55.375 1.856 -23.781 1 54.28 950 LYS B C 1
ATOM 15401 O O . LYS B 1 950 ? 56.156 1.778 -24.734 1 54.28 950 LYS B O 1
ATOM 15406 N N . SER B 1 951 ? 55.125 0.784 -23.047 1 54.31 951 SER B N 1
ATOM 15407 C CA . SER B 1 951 ? 55.5 -0.538 -23.531 1 54.31 951 SER B CA 1
ATOM 15408 C C . SER B 1 951 ? 54.281 -1.371 -23.875 1 54.31 951 SER B C 1
ATOM 15410 O O . SER B 1 951 ? 53.219 -1.229 -23.234 1 54.31 951 SER B O 1
ATOM 15412 N N . ILE B 1 952 ? 54.281 -2.092 -25.031 1 53.06 952 ILE B N 1
ATOM 15413 C CA . ILE B 1 952 ? 53.219 -2.986 -25.469 1 53.06 952 ILE B CA 1
ATOM 15414 C C . ILE B 1 952 ? 52.875 -3.971 -24.359 1 53.06 952 ILE B C 1
ATOM 15416 O O . ILE B 1 952 ? 51.719 -4.32 -24.172 1 53.06 952 ILE B O 1
ATOM 15420 N N . HIS B 1 953 ? 53.875 -4.367 -23.703 1 53.22 953 HIS B N 1
ATOM 15421 C CA . HIS B 1 953 ? 53.656 -5.281 -22.594 1 53.22 953 HIS B CA 1
ATOM 15422 C C . HIS B 1 953 ? 52.844 -4.621 -21.484 1 53.22 953 HIS B C 1
ATOM 15424 O O . HIS B 1 953 ? 51.938 -5.25 -20.922 1 53.22 953 HIS B O 1
ATOM 15430 N N . SER B 1 954 ? 53.188 -3.518 -21.328 1 56.31 954 SER B N 1
ATOM 15431 C CA . SER B 1 954 ? 52.438 -2.758 -20.328 1 56.31 954 SER B CA 1
ATOM 15432 C C . SER B 1 954 ? 51 -2.516 -20.781 1 56.31 954 SER B C 1
ATOM 15434 O O . SER B 1 954 ? 50.062 -2.555 -19.969 1 56.31 954 SER B O 1
ATOM 15436 N N . LEU B 1 955 ? 50.812 -2.316 -21.906 1 54.97 955 LEU B N 1
ATOM 15437 C CA . LEU B 1 955 ? 49.5 -2.129 -22.469 1 54.97 955 LEU B CA 1
ATOM 15438 C C . LEU B 1 955 ? 48.656 -3.408 -22.359 1 54.97 955 LEU B C 1
ATOM 15440 O O . LEU B 1 955 ? 47.5 -3.367 -21.969 1 54.97 955 LEU B O 1
ATOM 15444 N N . ILE B 1 956 ? 49.281 -4.398 -22.688 1 53.44 956 ILE B N 1
ATOM 15445 C CA . ILE B 1 956 ? 48.625 -5.703 -22.578 1 53.44 956 ILE B CA 1
ATOM 15446 C C . ILE B 1 956 ? 48.281 -5.984 -21.125 1 53.44 956 ILE B C 1
ATOM 15448 O O . ILE B 1 956 ? 47.188 -6.453 -20.812 1 53.44 956 ILE B O 1
ATOM 15452 N N . ALA B 1 957 ? 49.188 -5.668 -20.359 1 54.78 957 ALA B N 1
ATOM 15453 C CA . ALA B 1 957 ? 48.938 -5.844 -18.922 1 54.78 957 ALA B CA 1
ATOM 15454 C C . ALA B 1 957 ? 47.781 -4.98 -18.469 1 54.78 957 ALA B C 1
ATOM 15456 O O . ALA B 1 957 ? 46.938 -5.434 -17.672 1 54.78 957 ALA B O 1
ATOM 15457 N N . TRP B 1 958 ? 47.781 -3.914 -18.953 1 54.19 958 TRP B N 1
ATOM 15458 C CA . TRP B 1 958 ? 46.75 -2.947 -18.578 1 54.19 958 TRP B CA 1
ATOM 15459 C C . TRP B 1 958 ? 45.406 -3.332 -19.156 1 54.19 958 TRP B C 1
ATOM 15461 O O . TRP B 1 958 ? 44.375 -3.277 -18.469 1 54.19 958 TRP B O 1
ATOM 15471 N N . LEU B 1 959 ? 45.375 -3.559 -20.344 1 51.03 959 LEU B N 1
ATOM 15472 C CA . LEU B 1 959 ? 44.156 -3.873 -21.062 1 51.03 959 LEU B CA 1
ATOM 15473 C C . LEU B 1 959 ? 43.531 -5.16 -20.531 1 51.03 959 LEU B C 1
ATOM 15475 O O . LEU B 1 959 ? 42.312 -5.285 -20.484 1 51.03 959 LEU B O 1
ATOM 15479 N N . TRP B 1 960 ? 44.438 -5.973 -20.25 1 51.88 960 TRP B N 1
ATOM 15480 C CA . TRP B 1 960 ? 43.969 -7.293 -19.859 1 51.88 960 TRP B CA 1
ATOM 15481 C C . TRP B 1 960 ? 44.062 -7.48 -18.344 1 51.88 960 TRP B C 1
ATOM 15483 O O . TRP B 1 960 ? 43.844 -8.578 -17.844 1 51.88 960 TRP B O 1
ATOM 15493 N N . GLU B 1 961 ? 44.219 -6.367 -17.734 1 50.91 961 GLU B N 1
ATOM 15494 C CA . GLU B 1 961 ? 44.375 -6.371 -16.281 1 50.91 961 GLU B CA 1
ATOM 15495 C C . GLU B 1 961 ? 45.312 -7.504 -15.844 1 50.91 961 GLU B C 1
ATOM 15497 O O . GLU B 1 961 ? 45.031 -8.211 -14.875 1 50.91 961 GLU B O 1
ATOM 15502 N N . TRP B 1 962 ? 46.094 -7.965 -16.609 1 46.19 962 TRP B N 1
ATOM 15503 C CA . TRP B 1 962 ? 47.094 -8.977 -16.281 1 46.19 962 TRP B CA 1
ATOM 15504 C C . TRP B 1 962 ? 48.094 -8.453 -15.266 1 46.19 962 TRP B C 1
ATOM 15506 O O . TRP B 1 962 ? 48.812 -7.484 -15.531 1 46.19 962 TRP B O 1
ATOM 15516 N N . LYS B 1 963 ? 47.781 -8.633 -13.977 1 41.97 963 LYS B N 1
ATOM 15517 C CA . LYS B 1 963 ? 48.75 -8.32 -12.922 1 41.97 963 LYS B CA 1
ATOM 15518 C C . LYS B 1 963 ? 49.562 -9.555 -12.547 1 41.97 963 LYS B C 1
ATOM 15520 O O . LYS B 1 963 ? 49 -10.609 -12.234 1 41.97 963 LYS B O 1
ATOM 15525 N N . ASP B 1 964 ? 51 -9.406 -12.391 1 43.22 964 ASP B N 1
ATOM 15526 C CA . ASP B 1 964 ? 52.125 -10.25 -11.992 1 43.22 964 ASP B CA 1
ATOM 15527 C C . ASP B 1 964 ? 51.906 -11.695 -12.438 1 43.22 964 ASP B C 1
ATOM 15529 O O . ASP B 1 964 ? 52.188 -12.633 -11.68 1 43.22 964 ASP B O 1
ATOM 15533 N N . GLY B 1 965 ? 51.594 -12.117 -13.57 1 38.47 965 GLY B N 1
ATOM 15534 C CA . GLY B 1 965 ? 51.469 -13.445 -14.141 1 38.47 965 GLY B CA 1
ATOM 15535 C C . GLY B 1 965 ? 50.094 -14.07 -13.883 1 38.47 965 GLY B C 1
ATOM 15536 O O . GLY B 1 965 ? 49.844 -15.195 -14.305 1 38.47 965 GLY B O 1
ATOM 15537 N N . ARG B 1 966 ? 49.312 -13.703 -12.711 1 33.84 966 ARG B N 1
ATOM 15538 C CA . ARG B 1 966 ? 48 -14.266 -12.391 1 33.84 966 ARG B CA 1
ATOM 15539 C C . ARG B 1 966 ? 46.875 -13.328 -12.828 1 33.84 966 ARG B C 1
ATOM 15541 O O . ARG B 1 966 ? 47.031 -12.102 -12.797 1 33.84 966 ARG B O 1
ATOM 15548 N N . GLN B 1 967 ? 46.062 -13.695 -13.68 1 31.62 967 GLN B N 1
ATOM 15549 C CA . GLN B 1 967 ? 44.812 -13.047 -14.039 1 31.62 967 GLN B CA 1
ATOM 15550 C C . GLN B 1 967 ? 43.969 -12.766 -12.805 1 31.62 967 GLN B C 1
ATOM 15552 O O . GLN B 1 967 ? 43.719 -13.656 -11.992 1 31.62 967 GLN B O 1
ATOM 15557 N N . ASP B 1 968 ? 44 -11.555 -12.102 1 31.28 968 ASP B N 1
ATOM 15558 C CA . ASP B 1 968 ? 42.969 -11.273 -11.102 1 31.28 968 ASP B CA 1
ATOM 15559 C C . ASP B 1 968 ? 41.594 -11.227 -11.742 1 31.28 968 ASP B C 1
ATOM 15561 O O . ASP B 1 968 ? 41.406 -10.633 -12.812 1 31.28 968 ASP B O 1
#

Solvent-accessible surface area (backbone atoms only — not comparable to full-atom values): 104566 Å² total; per-residue (Å²): 134,80,77,76,74,82,77,80,83,80,77,80,78,74,76,76,74,84,62,87,51,73,65,60,46,51,53,49,47,48,50,48,50,49,50,47,50,49,48,52,48,49,50,48,48,52,51,48,50,52,51,65,75,35,82,77,68,78,78,77,74,79,72,76,85,68,77,82,80,81,74,68,91,79,62,88,45,67,61,58,61,45,46,72,72,36,76,72,65,64,55,59,92,62,80,84,64,76,65,73,75,65,68,65,48,66,47,88,58,56,49,67,71,76,72,78,78,71,79,73,76,77,78,81,74,83,71,77,86,83,71,86,77,76,85,74,81,75,74,77,74,75,78,73,68,87,63,72,74,78,74,68,66,77,61,84,47,70,68,48,40,23,50,53,51,19,52,52,51,47,48,40,72,68,45,76,56,38,52,51,56,66,54,54,50,50,50,50,51,50,47,56,71,74,38,94,61,61,40,16,68,58,53,50,52,51,50,46,46,72,72,71,45,75,81,72,46,36,79,44,88,62,78,62,46,51,88,69,39,61,57,74,74,48,54,42,63,54,50,45,23,72,50,31,39,29,58,73,88,52,87,91,50,64,51,60,38,49,27,68,71,60,46,42,50,84,74,65,60,38,38,37,34,26,24,40,33,32,37,39,29,35,37,80,42,59,46,22,27,54,59,8,34,40,31,34,77,53,83,51,75,87,72,52,61,69,24,32,68,73,50,79,56,40,75,26,41,35,68,45,96,84,70,49,77,44,77,46,72,40,38,62,30,66,35,20,36,41,56,43,27,25,30,36,54,39,68,57,27,35,34,30,40,35,26,27,46,62,37,53,92,84,54,86,60,31,56,63,53,68,68,60,46,38,50,42,35,55,68,34,50,49,50,26,49,35,70,63,47,53,23,82,57,50,43,74,48,75,42,35,44,60,24,31,50,36,37,23,29,35,64,48,36,39,66,33,38,53,61,69,61,93,65,68,44,64,52,91,60,72,46,74,40,62,36,86,40,28,51,57,29,42,52,43,37,60,56,52,28,68,35,91,92,33,57,55,50,37,78,61,39,39,37,38,41,29,58,82,32,34,77,72,12,50,24,54,18,54,48,49,14,53,49,46,39,40,66,46,48,63,66,24,43,33,72,86,27,46,45,87,65,24,35,37,25,44,30,40,36,43,18,46,69,53,73,28,42,65,31,56,90,54,62,58,52,48,68,72,44,86,62,71,62,78,72,72,66,59,91,73,26,34,26,38,37,37,27,40,66,18,53,52,36,30,58,51,51,64,53,61,75,43,65,83,85,46,66,71,53,52,72,48,75,23,33,35,44,43,26,51,61,28,34,29,40,36,36,36,45,39,84,88,16,65,56,33,74,33,23,42,36,39,37,40,35,36,39,45,63,56,45,60,53,60,21,98,83,39,55,65,68,62,42,66,65,54,42,58,74,37,45,28,60,62,56,47,51,47,43,38,61,70,40,71,53,84,57,70,27,69,68,21,34,50,49,13,54,45,50,38,32,44,31,51,43,36,24,48,36,13,46,40,33,27,23,23,21,33,36,40,35,39,32,25,20,49,70,29,48,52,40,30,52,49,51,32,52,74,68,65,44,27,83,36,68,51,70,36,76,63,78,84,55,55,54,45,41,33,29,46,23,52,48,52,48,47,49,36,50,50,45,40,19,54,31,49,36,54,26,36,30,56,56,18,68,32,53,95,75,50,52,52,63,56,45,25,25,46,28,40,45,28,52,56,50,46,42,33,19,59,43,39,24,61,56,76,65,36,53,44,46,24,36,39,76,50,73,40,86,28,86,91,35,95,82,32,54,38,72,37,30,35,37,20,26,58,58,29,13,73,74,23,28,30,56,33,41,55,95,49,61,34,57,81,79,52,29,57,29,84,76,54,37,45,26,47,58,51,77,62,54,54,66,56,64,73,28,59,90,37,37,70,58,48,48,50,51,47,51,51,48,50,49,50,44,50,46,49,51,45,45,62,74,34,61,85,37,64,71,55,41,53,50,50,51,51,49,50,49,50,48,51,51,28,52,49,32,22,53,54,35,57,76,45,48,87,48,36,24,78,91,40,35,65,48,34,50,67,20,72,50,58,95,39,74,69,51,46,60,67,36,35,38,93,84,56,78,76,85,74,77,77,52,69,87,74,38,91,61,72,43,70,65,52,40,49,24,58,75,62,48,45,47,94,92,47,78,118,138,80,76,79,76,80,79,78,82,78,75,81,76,71,78,75,69,84,56,86,50,75,65,56,44,51,53,49,48,49,51,47,48,49,48,48,50,47,48,52,48,48,51,49,47,53,51,46,49,53,50,66,74,34,80,76,67,76,77,78,73,79,73,76,84,69,78,83,80,81,74,68,90,81,59,91,44,67,60,60,61,46,46,71,72,37,76,71,66,65,56,58,92,62,80,84,63,78,66,70,75,66,67,65,45,68,50,90,59,55,54,70,74,74,71,77,79,66,78,69,73,72,74,71,77,68,80,70,85,76,74,81,78,76,80,73,82,74,74,78,74,78,78,75,68,86,62,72,74,78,74,69,66,78,61,84,48,70,66,48,41,23,49,53,50,19,52,50,50,46,47,41,72,70,44,76,57,38,51,52,57,67,55,53,51,50,51,49,51,53,49,56,71,74,38,94,60,62,42,16,67,56,54,48,52,50,50,46,46,72,71,70,46,74,81,73,46,37,79,44,88,61,77,60,47,52,87,68,40,61,55,73,73,47,53,41,61,55,50,45,22,72,50,30,37,29,58,72,87,51,85,92,49,66,50,60,37,48,27,67,72,60,46,41,52,84,76,64,60,38,38,37,33,26,23,40,33,32,37,40,29,35,37,80,42,57,46,22,26,55,60,8,33,38,31,34,78,53,84,53,77,88,71,54,62,73,27,36,70,73,49,79,57,39,75,27,42,35,67,45,97,84,69,49,75,44,77,46,70,39,38,62,30,66,34,19,37,41,56,45,28,26,30,36,54,39,70,58,28,36,36,29,39,37,26,27,46,61,38,52,90,83,54,88,60,30,56,62,53,68,69,58,45,38,49,42,36,55,67,35,49,50,48,24,50,36,70,63,47,53,24,82,57,52,42,74,48,76,42,35,44,61,23,31,51,36,34,24,29,34,64,48,36,41,65,32,40,54,61,71,60,93,66,71,45,65,52,92,59,71,46,75,41,63,35,88,41,27,52,58,29,41,52,44,37,61,55,52,27,70,36,92,92,34,55,57,50,37,79,59,39,39,38,39,41,29,58,83,32,33,77,72,12,51,23,56,18,54,47,48,14,51,49,46,40,40,65,47,47,63,65,23,44,34,72,86,27,46,43,86,64,23,34,36,24,44,30,41,37,45,19,46,69,49,73,27,42,63,31,58,91,54,62,60,50,50,68,72,46,84,61,74,60,77,72,70,67,62,88,78,27,34,26,38,37,37,27,41,66,18,52,54,35,29,56,51,50,62,53,61,74,43,65,83,87,47,64,69,53,53,74,49,74,22,33,35,44,44,27,50,61,28,34,29,40,37,37,36,46,39,86,87,19,67,55,33,74,32,23,44,36,38,37,41,36,36,39,45,62,54,46,61,54,55,27,92,90,38,56,66,69,61,42,66,67,54,44,58,74,36,45,27,60,62,58,49,52,48,41,38,62,70,40,72,53,82,56,70,27,67,67,20,35,51,50,12,55,44,50,38,33,44,32,51,43,37,23,49,37,13,46,40,34,25,25,24,21,33,36,39,35,38,32,25,20,52,69,28,48,53,41,28,51,50,50,31,52,74,68,67,44,26,83,36,67,53,69,36,78,62,80,86,56,56,54,43,40,35,30,45,23,52,48,53,48,48,49,37,51,50,46,40,20,55,31,48,36,54,26,37,31,55,56,18,69,31,54,95,76,50,51,54,66,56,44,25,25,46,27,40,46,28,52,56,51,46,42,32,18,59,43,34,23,58,57,76,67,35,52,44,47,24,37,39,75,50,72,40,85,28,85,90,34,94,82,33,54,36,72,38,28,35,35,21,26,57,58,30,12,73,73,25,28,31,55,33,40,54,97,49,61,34,59,83,77,53,28,57,29,84,73,52,37,46,26,47,57,53,74,59,53,55,66,56,64,74,26,60,91,37,39,68,58,47,50,50,50,48,50,52,48,52,50,51,44,48,47,50,52,46,43,62,73,34,62,86,37,63,71,55,41,53,50,49,50,51,50,49,50,51,50,52,50,28,52,50,33,22,53,55,35,55,75,45,47,88,49,37,23,80,89,40,36,65,48,34,51,66,20,71,50,58,94,40,74,70,51,45,61,67,35,34,38,94,84,56,79,73,85,74,76,77,50,69,85,75,39,91,62,73,43,72,66,52,38,49,24,57,76,61,49,45,50,93,92,45,76,118

Radius of gyration: 43.31 Å; Cα contacts (8 Å, |Δi|>4): 3150; chains: 2; bounding box: 102×220×95 Å

Foldseek 3Di:
DDPPDDDDDPDDPDDPPPQPDPVSVVVVVVVVVVVVVVVVVVVVLLVVVVVVVVPPDPPPLPPDCDDQPDDDPPPPDPCVVVCVVFDAQFAHLDDDDDPLQFDFFPPVPADQDDDPPDDDPDPDDDPDDDDDDDDPPPPDDPCPDDPPDPPPDPPPDLVVLLLLLLVVVLVCLLPNQFDDLVVVVVVVVVVVVQDVDEDELQRVQVVCVVVPFADFPLQDLAFDALVVLLLVVDDLQNLQCLFFQFHPPPPPGHHFFHHLVVQFDFDFFKFKKKAWFKKKAWFQFPLQFVFFWFFFLDADQVPADRHLNLDWFDWAWEQDPVRDIDIDTDRQSQFQKGFGGARPLARLKTKIKGQRLQHDPPDPHSYDDPVLSQCCFQQAQLVLLPVQDDPVQCVPPARGSVSSQCQQQCVQQVPDDDDDDPDGHGHTDTGTDGSPCRRSSGVRNQVRCPDPPNVSRPPIIMMMMGGRCGVQQMDLFLQSSVVSVCVRSVVTGDPVRTDQGMKIKMKMWMWGPDDFDWFDPCPLVCVSDPPVPPCPCPVFAKFKFFFPSGVVSSQVVSCVSDDPPFDRWDKDWFDFQQFQGTGKMKTAHDPPGSCVSSFWGIKIKGKQVVVLQDDPSDGALSDQCLLVLLDFPVLLVVCCVLLVDDRDDNVVSSNSNSVSSNSLVNSLRGRLRGIIIMMMIIMGGPSSVVSSVVVCVVVVRRPDRNTHDDTSGDSIGMRRSNSLSSQLSSQLRSLSSLLSSLSNVDDSHDHFQQSSLLNLLSSLSNSRRGHTGDCVSNCQQAQAWDWDQQCVDPVRTAIAGHQNSNVCCVSRRGRRGDPQASSSNRGGDPPNSNHRDSRDRVVLVVSPVSNVVSSLSVVLSSLVSSLVVQCVVCVVPVVSNVVSVSVVVVSVQLVVQLVVCVVVLVFFDPVCSVCSNSSNFDPDLVRVVVGGDDPPPRDDDDDLVPDPQNDPVSVCCVVQVVDPNDRD/DDPDDDDDDPDDPDDPPPQPDPVSVVVVVVVVVVVVVVVVVVVVVLVVLVVVVVPPDPPPPPPDCDPQPDDDPPPPAPCVVVCVVFDAQFAHLDDDDDALQFDFFPPVPFDQPPPPPDPPPPPVPPPPPDDDPPDPPPPDDPCPDDPPDPPPDPPPDLVVLLLLLLVVVLVCLLPNQFDDLVVVVVVVVVVVVQDVDEDELQRVQVVCVVVPFADFPLQDLAFDALVVLLLVVDDLQNLQCQFFQFHPPPPPGHHFFHHLVVQFDFDFFKFKKKAWFKKKAWFQFPLQFVFFWFFFLDADQVPADRHLNLDWWDWAWEQDPVRDIDIDTDRQSQFQKGFGGARPLARLKTKIKGQRLQHDPPDPHSYDDPVLSQCCFQQAQLVLLPVQDDPVQCVPPARGSVSSQCQQQCVQQVPDDDDDDPDGHGHTDTGTDGSPCRRSSGVRNQVRCPDPPNVSRPPIIMMMMGGRCGVQQMDLFLQSSVVSVCVRSVVTGDPVRTDQGMKIKMKMWMWGPDDFDWFDPCPLVCVSDPPPPPCPVPPFAKFKFFFPSGVVSSQVVSCVSDDPPFDRWDKDWFDFLQFQGTGKIKTAHDPPGSCVSSWWGIKIKGKQVCVLQDDPSDGALSDQCLLVLLDFPVLLVVCCVLLVDDDDDNVVSSNSNSVSSNSLVNSLRGRLRGIIIMMMIIMGGPVSVVSSVVVCVVVVRRPDRSTHDDTSGDSIGMRRSNSLSSQLSSQLRSLSSLLSSLSNVDDSHDHFQQSSLLNLVSSLSNSRRGHTTDCVSNCQQAQAWDWDQDCVDPVRTAIAGHQNSNVCCVSRRGRRGDPQASSSNRGGDPPNSNHRDSRDRCVLVVSVVSNVVSSLSVVLSSLVSSLVVVCVVCVVPVVSNVSSVSVVVVSVQQVVQLVVCVVVLVFFDPVCSVCSNSSNFDPDLVRVVVGGDDPPPRDDDDDLVPDPQNDPVSVCCVVQVVDPNDRD

Organism: NCBI:txid1220207

pLDDT: mean 76.84, std 23.09, range [16.69, 98.19]

Secondary structure (DSSP, 8-state):
-----------------S-SSHHHHHHHHHHHHHHHHHHHHHHHHHHHHHHHSSTT----------------TTS--HHHHHHHHS---SSPS-----------S--SSS---------------------------------------TTS----SHHHHHHHHHHHHHHHHHS-----HHHHHHHHHHHHHH-S----HHHHHHHHHHTT-----SS-SS---GGG-GGGGS-HHHHHHHHH---SS-TTPPPPPP-GGGGPPTT--EEEEEEEEEEEEEES-GGGBTT-EEE-SS--GGGS--S-TTPPPEEEEEE-TTS-EEEEEE-GGGS-EEEEEEETT-TTEEEEEE-GGG--TT--SSSPPHHHHHHIIIIIIHHHHHHHS-HHHHTTS--SHHHHHHHHHIIIIIT--S---SS-------EEE-GGGHHHHHHHHHHHTTSTT-GGGTT-EEEEEE---HHHH-BSSHHHHHHHHHHHHHHHB-GGGEEEEEEEEEEEEEEESSPP-PPPTTHHHHHHSS--------S--EEEEEBHHHHHHHHHHHHHTS-TTSPPPEEEEEESTTBSSBEEEEEE--TTSHHHHHTEEEEEEEEGGGGGT-BTTB-TT--GGGGGGGS-HHHHHHHHHHH-S----HHHHHHHHHHHHHHHHHHHHHTTT--B-EEEEEEEEHHHHHHHHHHHHHTT-TTSPPB-PPTT--SEEEEEHHHHHHHHHHHHHHHHHHHHHHHHHSBTTB--HHHHHHHHHHHHHHTTSSS---GGG-HHHH-SEEEEE-TTSTTSEEEEE---HHHHHHHHSB-PPPS-EETTTTEEPTTGGGTBS----HHHHHTGGGHHHHHHHHHHHHHHHHHHHHHHHTTT-HHHHHHHHHHHHHHHHHHHHHHHHHHTGGGB-TTTHHHHHTT-S---HHHHHHHBPTTPPP-----GGG-S--SHHHHHHHHTTEETTEE-/-----------------SSSSHHHHHHHHHHHHHHHHHHHHHHHHHHHHHHHSSTT----------------TTS--HHHHHHHHS---SSPS-----------S--SSS---------------------------------------TTS----SHHHHHHHHHHHHHHHHHS-----HHHHHHHHHHHHHH-S----HHHHHHHHHHTT-----SS-SS---GGG-GGGGS-HHHHHHHHH---SS-TTPPPPPP-GGGGPPTT--EEEEEEEEEEEEEES-GGGBTT-EEE-SS--GGGS--S-TTPPPEEEEEE-TTS-EEEEEE-TTTS-EEEEEEETT-TTEEEEEE-GGG--TT--SSSPPHHHHHHIIIIIIHHHHHHHS-HHHHTTS--SHHHHHHHHHIIIIIT--S---SS-------EEE-GGGHHHHHHHHHHHTTSTT-GGGTT-EEEEEE---HHHH-BSSHHHHHHHHHHHHHHHB-GGGEEEEEEEEEEEEEEESSPP-PPPTTHHHHHHSS--------S--EEEEEBHHHHHHHHHHHHHTS-TTSPPPEEEEEESTTBSSBEEEEEE--TTSHHHHHTEEEEEEEEGGGGGT-BTTB-TT--GGGGGGGS-HHHHHHHHHHH-S----HHHHHHHHHHHHHHHHHHHHHTTT--B-EEEEEEEEHHHHHHHHHHHHHT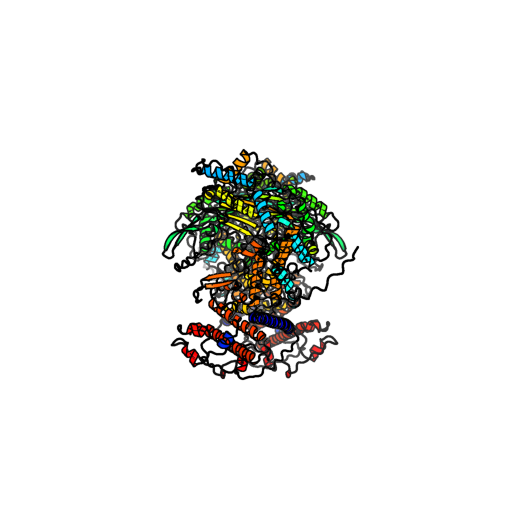T-TTSPPB-PPTT--SEEEEEHHHHHHHHHHHHHHHHHHHHHHHHHSBTTB--HHHHHHHHHHHHHHTTSSS---GGG-HHHH-SEEEEE-TTSTTSEEEEE---HHHHHHHHSB-PPPS-EETTTTEEPTTGGGTBSTT--HHHHHTGGGHHHHHHHHHHHHHHHHHHHHHHHTTT-HHHHHHHHHHHHHHHHHHHHHHHHHHTGGGB-TTTHHHHHTT-S--SHHHHHHHBPTTPPP-----GGG-S--SHHHHHHHHTTEETTEE-